Protein AF-0000000066906783 (afdb_homodimer)

Sequence (1864 aa):
MESLHKEQFGRSRERPLSSTEKRYLLACERGDVATVGEMLKLYQESNEEAAFNVNCVDPFGRTSLQISIENDNTEMVQLLLGANVETSDCLLHAVKEENVEAVEIILEHLEKIGKFTRENQGVCINEHSAFTPDITPLILAAHRDNYEIIKLLLDRGACIDQPHDVHCSCKNCIEKSSKDTLRLSQSRINAYRALASASYICLTARDPVLNAFELSWELRHLSSVEHQFKLDYLELSQKCQKLAVDLLDQARSSDELETILNYDSSDRWPTQRHFGQRMELSRLRLAIQFRQKKFVAHPSCQQLLASIWYEGLPGYRTRNVLFQILLIISVSVGFPLLSLAYLIAPKSSLGLFLRKPFIKFLSHFGSYCMFTILLILASQRAHGETMFGATELSKESEDEGMAPKELRGPPPSLLECAIILWILGLIWVEIKQLWDLGYHNYISNMWNILDFITNTLYVATITLRVIAYMWVENELKRPETSHLGRMLPRRYWNEWDPTLISECVFATANIFSSLKVIHMFTINPHLGPLRISLGRMIIDIVKFFFVYTLVIFAFACGLHQLFRYYSWMRKSECQRSGGLFPSEDSLLEYRHTCHPKFSSFSNLFVTVETLFWSIFGLVDMDTFRLKEPHRTTEWFGKTMFGTYDVISTIVLLNMLIAMMSNSYQYISNQADVEWKFARSKLWIEYFEETGTVPPPFNIIPSPKALYRLIRWFLERLLLRNSQTCCRSSRETQRLVVRNLVKRYIAKVHYGKQKGEGAVEDDLNEVKQEISTFRYELLSILSDAGFNTGLAGGAHKTALNKRKNGMIERCLMKGFTVDVSSRRFIRKKSADACRFEDKSDQQNNDKKGRLVRMPQCISNKLRTTKKRKSSRISSGKRTSVSSEMTTENGQRLLLSIDAPKMEDLSAKRVFSQSRSPKLLRQLAKDAASVDLPMESLHKEQFGRSRERPLSSTEKRYLLACERGDVATVGEMLKLYQESNEEAAFNVNCVDPFGRTSLQISIENDNTEMVQLLLGANVETSDCLLHAVKEENVEAVEIILEHLEKIGKFTRENQGVCINEHSAFTPDITPLILAAHRDNYEIIKLLLDRGACIDQPHDVHCSCKNCIEKSSKDTLRLSQSRINAYRALASASYICLTARDPVLNAFELSWELRHLSSVEHQFKLDYLELSQKCQKLAVDLLDQARSSDELETILNYDSSDRWPTQRHFGQRMELSRLRLAIQFRQKKFVAHPSCQQLLASIWYEGLPGYRTRNVLFQILLIISVSVGFPLLSLAYLIAPKSSLGLFLRKPFIKFLSHFGSYCMFTILLILASQRAHGETMFGATELSKESEDEGMAPKELRGPPPSLLECAIILWILGLIWVEIKQLWDLGYHNYISNMWNILDFITNTLYVATITLRVIAYMWVENELKRPETSHLGRMLPRRYWNEWDPTLISECVFATANIFSSLKVIHMFTINPHLGPLRISLGRMIIDIVKFFFVYTLVIFAFACGLHQLFRYYSWMRKSECQRSGGLFPSEDSLLEYRHTCHPKFSSFSNLFVTVETLFWSIFGLVDMDTFRLKEPHRTTEWFGKTMFGTYDVISTIVLLNMLIAMMSNSYQYISNQADVEWKFARSKLWIEYFEETGTVPPPFNIIPSPKALYRLIRWFLERLLLRNSQTCCRSSRETQRLVVRNLVKRYIAKVHYGKQKGEGAVEDDLNEVKQEISTFRYELLSILSDAGFNTGLAGGAHKTALNKRKNGMIERCLMKGFTVDVSSRRFIRKKSADACRFEDKSDQQNNDKKGRLVRMPQCISNKLRTTKKRKSSRISSGKRTSVSSEMTTENGQRLLLSIDAPKMEDLSAKRVFSQSRSPKLLRQLAKDAASVDLP

Structure (mmCIF, N/CA/C/O backbone):
data_AF-0000000066906783-model_v1
#
loop_
_entity.id
_entity.type
_entity.pdbx_description
1 polymer 'Transient receptor potential gamma protein'
#
loop_
_atom_site.group_PDB
_atom_site.id
_atom_site.type_symbol
_atom_site.label_atom_id
_atom_site.label_alt_id
_atom_site.label_comp_id
_atom_site.label_asym_id
_atom_site.label_entity_id
_atom_site.label_seq_id
_atom_site.pdbx_PDB_ins_code
_atom_site.Cartn_x
_atom_site.Cartn_y
_atom_site.Cartn_z
_atom_site.occupancy
_atom_site.B_iso_or_equiv
_atom_site.auth_seq_id
_atom_site.auth_comp_id
_atom_site.auth_asym_id
_atom_site.auth_atom_id
_atom_site.pdbx_PDB_model_num
ATOM 1 N N . MET A 1 1 ? 39.125 -25.75 -50.406 1 27.02 1 MET A N 1
ATOM 2 C CA . MET A 1 1 ? 38.375 -26.969 -50.125 1 27.02 1 MET A CA 1
ATOM 3 C C . MET A 1 1 ? 37.156 -26.656 -49.25 1 27.02 1 MET A C 1
ATOM 5 O O . MET A 1 1 ? 36.094 -27.266 -49.438 1 27.02 1 MET A O 1
ATOM 9 N N . GLU A 1 2 ? 37.406 -25.719 -48.281 1 37.38 2 GLU A N 1
ATOM 10 C CA . GLU A 1 2 ? 36.312 -25.312 -47.406 1 37.38 2 GLU A CA 1
ATOM 11 C C . GLU A 1 2 ? 35.25 -24.531 -48.188 1 37.38 2 GLU A C 1
ATOM 13 O O . GLU A 1 2 ? 34.062 -24.703 -47.938 1 37.38 2 GLU A O 1
ATOM 18 N N . SER A 1 3 ? 35.688 -23.719 -49.156 1 41 3 SER A N 1
ATOM 19 C CA . SER A 1 3 ? 34.781 -22.969 -50 1 41 3 SER A CA 1
ATOM 20 C C . SER A 1 3 ? 34 -23.891 -50.938 1 41 3 SER A C 1
ATOM 22 O O . SER A 1 3 ? 32.812 -23.672 -51.219 1 41 3 SER A O 1
ATOM 24 N N . LEU A 1 4 ? 34.719 -24.906 -51.5 1 38.72 4 LEU A N 1
ATOM 25 C CA . LEU A 1 4 ? 34.094 -25.797 -52.469 1 38.72 4 LEU A CA 1
ATOM 26 C C . LEU A 1 4 ? 33.031 -26.656 -51.812 1 38.72 4 LEU A C 1
ATOM 28 O O . LEU A 1 4 ? 31.969 -26.906 -52.406 1 38.72 4 LEU A O 1
ATOM 32 N N . HIS A 1 5 ? 33.281 -27.125 -50.562 1 38.94 5 HIS A N 1
ATOM 33 C CA . HIS A 1 5 ? 32.281 -27.906 -49.812 1 38.94 5 HIS A CA 1
ATOM 34 C C . HIS A 1 5 ? 31.062 -27.047 -49.469 1 38.94 5 HIS A C 1
ATOM 36 O O . HIS A 1 5 ? 29.969 -27.578 -49.312 1 38.94 5 HIS A O 1
ATOM 42 N N . LYS A 1 6 ? 31.312 -25.766 -49.406 1 41.53 6 LYS A N 1
ATOM 43 C CA . LYS A 1 6 ? 30.234 -24.797 -49.125 1 41.53 6 LYS A CA 1
ATOM 44 C C . LYS A 1 6 ? 29.297 -24.656 -50.344 1 41.53 6 LYS A C 1
ATOM 46 O O . LYS A 1 6 ? 28.078 -24.562 -50.156 1 41.53 6 LYS A O 1
ATOM 51 N N . GLU A 1 7 ? 29.859 -24.578 -51.562 1 42.53 7 GLU A N 1
ATOM 52 C CA . GLU A 1 7 ? 29.078 -24.422 -52.781 1 42.53 7 GLU A CA 1
ATOM 53 C C . GLU A 1 7 ? 28.266 -25.672 -53.094 1 42.53 7 GLU A C 1
ATOM 55 O O . GLU A 1 7 ? 27.141 -25.578 -53.562 1 42.53 7 GLU A O 1
ATOM 60 N N . GLN A 1 8 ? 28.812 -26.797 -52.906 1 37.81 8 GLN A N 1
ATOM 61 C CA . GLN A 1 8 ? 28.125 -28.031 -53.25 1 37.81 8 GLN A CA 1
ATOM 62 C C . GLN A 1 8 ? 26.922 -28.266 -52.344 1 37.81 8 GLN A C 1
ATOM 64 O O . GLN A 1 8 ? 25.891 -28.766 -52.781 1 37.81 8 GLN A O 1
ATOM 69 N N . PHE A 1 9 ? 27.094 -27.953 -51.062 1 40.94 9 PHE A N 1
ATOM 70 C CA . PHE A 1 9 ? 25.969 -28.094 -50.156 1 40.94 9 PHE A CA 1
ATOM 71 C C . PHE A 1 9 ? 24.906 -27.031 -50.438 1 40.94 9 PHE A C 1
ATOM 73 O O . PHE A 1 9 ? 23.703 -27.281 -50.281 1 40.94 9 PHE A O 1
ATOM 80 N N . GLY A 1 10 ? 25.281 -25.859 -50.938 1 42.44 10 GLY A N 1
ATOM 81 C CA . GLY A 1 10 ? 24.328 -24.844 -51.344 1 42.44 10 GLY A CA 1
ATOM 82 C C . GLY A 1 10 ? 23.562 -25.203 -52.594 1 42.44 10 GLY A C 1
ATOM 83 O O . GLY A 1 10 ? 22.391 -24.828 -52.75 1 42.44 10 GLY A O 1
ATOM 84 N N . ARG A 1 11 ? 24.219 -25.781 -53.656 1 43.78 11 ARG A N 1
ATOM 85 C CA . ARG A 1 11 ? 23.641 -26.109 -54.938 1 43.78 11 ARG A CA 1
ATOM 86 C C . ARG A 1 11 ? 22.672 -27.297 -54.812 1 43.78 11 ARG A C 1
ATOM 88 O O . ARG A 1 11 ? 21.734 -27.422 -55.594 1 43.78 11 ARG A O 1
ATOM 95 N N . SER A 1 12 ? 23.031 -28.156 -54.062 1 43.88 12 SER A N 1
ATOM 96 C CA . SER A 1 12 ? 22.188 -29.344 -54 1 43.88 12 SER A CA 1
ATOM 97 C C . SER A 1 12 ? 20.812 -29 -53.438 1 43.88 12 SER A C 1
ATOM 99 O O . SER A 1 12 ? 19.844 -29.734 -53.688 1 43.88 12 SER A O 1
ATOM 101 N N . ARG A 1 13 ? 20.75 -28.031 -52.625 1 48.53 13 ARG A N 1
ATOM 102 C CA . ARG A 1 13 ? 19.484 -27.641 -52.031 1 48.53 13 ARG A CA 1
ATOM 103 C C . ARG A 1 13 ? 18.594 -26.922 -53.031 1 48.53 13 ARG A C 1
ATOM 105 O O . ARG A 1 13 ? 17.375 -26.828 -52.844 1 48.53 13 ARG A O 1
ATOM 112 N N . GLU A 1 14 ? 19.266 -26.266 -54.094 1 50.12 14 GLU A N 1
ATOM 113 C CA . GLU A 1 14 ? 18.438 -25.531 -55.062 1 50.12 14 GLU A CA 1
ATOM 114 C C . GLU A 1 14 ? 17.984 -26.438 -56.188 1 50.12 14 GLU A C 1
ATOM 116 O O . GLU A 1 14 ? 17.281 -26 -57.094 1 50.12 14 GLU A O 1
ATOM 121 N N . ARG A 1 15 ? 18.344 -27.641 -56.156 1 56.28 15 ARG A N 1
ATOM 122 C CA . ARG A 1 15 ? 17.938 -28.516 -57.25 1 56.28 15 ARG A CA 1
ATOM 123 C C . ARG A 1 15 ? 16.547 -29.078 -57 1 56.28 15 ARG A C 1
ATOM 125 O O . ARG A 1 15 ? 16.141 -29.297 -55.844 1 56.28 15 ARG A O 1
ATOM 132 N N . PRO A 1 16 ? 15.703 -28.984 -58.031 1 61.72 16 PRO A N 1
ATOM 133 C CA . PRO A 1 16 ? 14.367 -29.562 -57.906 1 61.72 16 PRO A CA 1
ATOM 134 C C . PRO A 1 16 ? 14.398 -31 -57.406 1 61.72 16 PRO A C 1
ATOM 136 O O . PRO A 1 16 ? 15.312 -31.75 -57.75 1 61.72 16 PRO A O 1
ATOM 139 N N . LEU A 1 17 ? 13.641 -31.344 -56.375 1 74.31 17 LEU A N 1
ATOM 140 C CA . LEU A 1 17 ? 13.57 -32.656 -55.719 1 74.31 17 LEU A CA 1
ATOM 141 C C . LEU A 1 17 ? 13.156 -33.719 -56.719 1 74.31 17 LEU A C 1
ATOM 143 O O . LEU A 1 17 ? 12.258 -33.5 -57.531 1 74.31 17 LEU A O 1
ATOM 147 N N . SER A 1 18 ? 13.898 -34.75 -56.906 1 72.5 18 SER A N 1
ATOM 148 C CA . SER A 1 18 ? 13.531 -35.906 -57.719 1 72.5 18 SER A CA 1
ATOM 149 C C . SER A 1 18 ? 12.273 -36.594 -57.156 1 72.5 18 SER A C 1
ATOM 151 O O . SER A 1 18 ? 11.875 -36.312 -56.031 1 72.5 18 SER A O 1
ATOM 153 N N . SER A 1 19 ? 11.562 -37.312 -57.969 1 70.19 19 SER A N 1
ATOM 154 C CA . SER A 1 19 ? 10.344 -38 -57.562 1 70.19 19 SER A CA 1
ATOM 155 C C . SER A 1 19 ? 10.594 -38.938 -56.375 1 70.19 19 SER A C 1
ATOM 157 O O . SER A 1 19 ? 9.742 -39.062 -55.5 1 70.19 19 SER A O 1
ATOM 159 N N . THR A 1 20 ? 11.797 -39.469 -56.344 1 77.38 20 THR A N 1
ATOM 160 C CA . THR A 1 20 ? 12.125 -40.344 -55.25 1 77.38 20 THR A CA 1
ATOM 161 C C . THR A 1 20 ? 12.391 -39.562 -53.969 1 77.38 20 THR A C 1
ATOM 163 O O . THR A 1 20 ? 12 -40 -52.875 1 77.38 20 THR A O 1
ATOM 166 N N . GLU A 1 21 ? 12.914 -38.5 -54.188 1 81.06 21 GLU A N 1
ATOM 167 C CA . GLU A 1 21 ? 13.203 -37.656 -53.031 1 81.06 21 GLU A CA 1
ATOM 168 C C . GLU A 1 21 ? 11.914 -37.094 -52.438 1 81.06 21 GLU A C 1
ATOM 170 O O . GLU A 1 21 ? 11.797 -36.938 -51.219 1 81.06 21 GLU A O 1
ATOM 175 N N . LYS A 1 22 ? 10.969 -36.812 -53.25 1 75.38 22 LYS A N 1
ATOM 176 C CA . LYS A 1 22 ? 9.672 -36.312 -52.781 1 75.38 22 LYS A CA 1
ATOM 177 C C . LYS A 1 22 ? 8.938 -37.406 -52 1 75.38 22 LYS A C 1
ATOM 179 O O . LYS A 1 22 ? 8.328 -37.125 -50.969 1 75.38 22 LYS A O 1
ATOM 184 N N . ARG A 1 23 ? 9.062 -38.594 -52.5 1 72.5 23 ARG A N 1
ATOM 185 C CA . ARG A 1 23 ? 8.438 -39.719 -51.812 1 72.5 23 ARG A CA 1
ATOM 186 C C . ARG A 1 23 ? 9.102 -39.969 -50.469 1 72.5 23 ARG A C 1
ATOM 188 O O . ARG A 1 23 ? 8.43 -40.312 -49.5 1 72.5 23 ARG A O 1
ATOM 195 N N . TYR A 1 24 ? 10.367 -39.781 -50.5 1 81.5 24 TYR A N 1
ATOM 196 C CA . TYR A 1 24 ? 11.141 -39.969 -49.281 1 81.5 24 TYR A CA 1
ATOM 197 C C . TYR A 1 24 ? 10.727 -38.969 -48.219 1 81.5 24 TYR A C 1
ATOM 199 O O . TYR A 1 24 ? 10.422 -39.344 -47.062 1 81.5 24 TYR A O 1
ATOM 207 N N . LEU A 1 25 ? 10.578 -37.812 -48.531 1 81 25 LEU A N 1
ATOM 208 C CA . LEU A 1 25 ? 10.242 -36.75 -47.594 1 81 25 LEU A CA 1
ATOM 209 C C . LEU A 1 25 ? 8.781 -36.844 -47.156 1 81 25 LEU A C 1
ATOM 211 O O . LEU A 1 25 ? 8.438 -36.562 -46.031 1 81 25 LEU A O 1
ATOM 215 N N . LEU A 1 26 ? 7.926 -37.281 -48 1 74.5 26 LEU A N 1
ATOM 216 C CA . LEU A 1 26 ? 6.512 -37.438 -47.688 1 74.5 26 LEU A CA 1
ATOM 217 C C . LEU A 1 26 ? 6.305 -38.594 -46.719 1 74.5 26 LEU A C 1
ATOM 219 O O . LEU A 1 26 ? 5.438 -38.531 -45.844 1 74.5 26 LEU A O 1
ATOM 223 N N . ALA A 1 27 ? 7.062 -39.625 -46.969 1 76.38 27 ALA A N 1
ATOM 224 C CA . ALA A 1 27 ? 6.992 -40.75 -46.062 1 76.38 27 ALA A CA 1
ATOM 225 C C . ALA A 1 27 ? 7.422 -40.344 -44.656 1 76.38 27 ALA A C 1
ATOM 227 O O . ALA A 1 27 ? 6.852 -40.812 -43.656 1 76.38 27 ALA A O 1
ATOM 228 N N . CYS A 1 28 ? 8.398 -39.562 -44.594 1 78 28 CYS A N 1
ATOM 229 C CA . CYS A 1 28 ? 8.852 -39.062 -43.281 1 78 28 CYS A CA 1
ATOM 230 C C . CYS A 1 28 ? 7.789 -38.156 -42.656 1 78 28 CYS A C 1
ATOM 232 O O . CYS A 1 28 ? 7.562 -38.219 -41.438 1 78 28 CYS A O 1
ATOM 234 N N . GLU A 1 29 ? 7.098 -37.344 -43.406 1 74.25 29 GLU A N 1
ATOM 235 C CA . GLU A 1 29 ? 6.066 -36.438 -42.938 1 74.25 29 GLU A CA 1
ATOM 236 C C . GLU A 1 29 ? 4.852 -37.188 -42.406 1 74.25 29 GLU A C 1
ATOM 238 O O . GLU A 1 29 ? 4.211 -36.781 -41.438 1 74.25 29 GLU A O 1
ATOM 243 N N . ARG A 1 30 ? 4.664 -38.312 -43.031 1 67.38 30 ARG A N 1
ATOM 244 C CA . ARG A 1 30 ? 3.49 -39.094 -42.688 1 67.38 30 ARG A CA 1
ATOM 245 C C . ARG A 1 30 ? 3.812 -40.062 -41.562 1 67.38 30 ARG A C 1
ATOM 247 O O . ARG A 1 30 ? 2.906 -40.625 -40.938 1 67.38 30 ARG A O 1
ATOM 254 N N . GLY A 1 31 ? 5.043 -40.281 -41.219 1 72.69 31 GLY A N 1
ATOM 255 C CA . GLY A 1 31 ? 5.453 -41.156 -40.156 1 72.69 31 GLY A CA 1
ATOM 256 C C . GLY A 1 31 ? 5.539 -42.625 -40.562 1 72.69 31 GLY A C 1
ATOM 257 O O . GLY A 1 31 ? 5.375 -43.531 -39.75 1 72.69 31 GLY A O 1
ATOM 258 N N . ASP A 1 32 ? 5.66 -42.844 -41.844 1 73.38 32 ASP A N 1
ATOM 259 C CA . ASP A 1 32 ? 5.777 -44.188 -42.344 1 73.38 32 ASP A CA 1
ATOM 260 C C . ASP A 1 32 ? 7.203 -44.719 -42.188 1 73.38 32 ASP A C 1
ATOM 262 O O . ASP A 1 32 ? 8 -44.656 -43.125 1 73.38 32 ASP A O 1
ATOM 266 N N . VAL A 1 33 ? 7.496 -45.375 -41.125 1 80.88 33 VAL A N 1
ATOM 267 C CA . VAL A 1 33 ? 8.852 -45.781 -40.781 1 80.88 33 VAL A CA 1
ATOM 268 C C . VAL A 1 33 ? 9.281 -46.938 -41.656 1 80.88 33 VAL A C 1
ATOM 270 O O . VAL A 1 33 ? 10.445 -47.031 -42.062 1 80.88 33 VAL A O 1
ATOM 273 N N . ALA A 1 34 ? 8.344 -47.781 -42 1 75.25 34 ALA A N 1
ATOM 274 C CA . ALA A 1 34 ? 8.68 -48.969 -42.75 1 75.25 34 ALA A CA 1
ATOM 275 C C . ALA A 1 34 ? 9.148 -48.594 -44.156 1 75.25 34 ALA A C 1
ATOM 277 O O . ALA A 1 34 ? 10.18 -49.094 -44.625 1 75.25 34 ALA A O 1
ATOM 278 N N . THR A 1 35 ? 8.391 -47.75 -44.812 1 77.19 35 THR A N 1
ATOM 279 C CA . THR A 1 35 ? 8.734 -47.344 -46.156 1 77.19 35 THR A CA 1
ATOM 280 C C . THR A 1 35 ? 10.086 -46.625 -46.188 1 77.19 35 THR A C 1
ATOM 282 O O . THR A 1 35 ? 10.883 -46.812 -47.094 1 77.19 35 THR A O 1
ATOM 285 N N . VAL A 1 36 ? 10.328 -45.812 -45.25 1 85.69 36 VAL A N 1
ATOM 286 C CA . VAL A 1 36 ? 11.586 -45.062 -45.188 1 85.69 36 VAL A CA 1
ATOM 287 C C . VAL A 1 36 ? 12.742 -46.031 -44.938 1 85.69 36 VAL A C 1
ATOM 289 O O . VAL A 1 36 ? 13.82 -45.875 -45.5 1 85.69 36 VAL A O 1
ATOM 292 N N . GLY A 1 37 ? 12.539 -47 -44.094 1 83.94 37 GLY A N 1
ATOM 293 C CA . GLY A 1 37 ? 13.562 -48 -43.844 1 83.94 37 GLY A CA 1
ATOM 294 C C . GLY A 1 37 ? 13.969 -48.781 -45.094 1 83.94 37 GLY A C 1
ATOM 295 O O . GLY A 1 37 ? 15.156 -49 -45.312 1 83.94 37 GLY A O 1
ATOM 296 N N . GLU A 1 38 ? 12.969 -49.094 -45.875 1 80.38 38 GLU A N 1
ATOM 297 C CA . GLU A 1 38 ? 13.234 -49.812 -47.125 1 80.38 38 GLU A CA 1
ATOM 298 C C . GLU A 1 38 ? 14.008 -48.938 -48.094 1 80.38 38 GLU A C 1
ATOM 300 O O . GLU A 1 38 ? 14.922 -49.406 -48.781 1 80.38 38 GLU A O 1
ATOM 305 N N . MET A 1 39 ? 13.586 -47.75 -48.156 1 82.5 39 MET A N 1
ATOM 306 C CA . MET A 1 39 ? 14.242 -46.812 -49.062 1 82.5 39 MET A CA 1
ATOM 307 C C . MET A 1 39 ? 15.695 -46.594 -48.688 1 82.5 39 MET A C 1
ATOM 309 O O . MET A 1 39 ? 16.562 -46.469 -49.531 1 82.5 39 MET A O 1
ATOM 313 N N . LEU A 1 40 ? 15.953 -46.594 -47.438 1 85.62 40 LEU A N 1
ATOM 314 C CA . LEU A 1 40 ? 17.312 -46.375 -46.938 1 85.62 40 LEU A CA 1
ATOM 315 C C . LEU A 1 40 ? 18.188 -47.594 -47.156 1 85.62 40 LEU A C 1
ATOM 317 O O . LEU A 1 40 ? 19.375 -47.469 -47.438 1 85.62 40 LEU A O 1
ATOM 321 N N . LYS A 1 41 ? 17.562 -48.75 -47.062 1 81.06 41 LYS A N 1
ATOM 322 C CA . LYS A 1 41 ? 18.312 -50 -47.344 1 81.06 41 LYS A CA 1
ATOM 323 C C . LYS A 1 41 ? 18.719 -50.062 -48.812 1 81.06 41 LYS A C 1
ATOM 325 O O . LYS A 1 41 ? 19.844 -50.438 -49.156 1 81.06 41 LYS A O 1
ATOM 330 N N . LEU A 1 42 ? 17.766 -49.719 -49.656 1 75.25 42 LEU A N 1
ATOM 331 C CA . LEU A 1 42 ? 18.047 -49.688 -51.094 1 75.25 42 LEU A CA 1
ATOM 332 C C . LEU A 1 42 ? 19.156 -48.688 -51.406 1 75.25 42 LEU A C 1
ATOM 334 O O . LEU A 1 42 ? 20 -48.969 -52.281 1 75.25 42 LEU A O 1
ATOM 338 N N . TYR A 1 43 ? 19.047 -47.625 -50.719 1 74 43 TYR A N 1
ATOM 339 C CA . TYR A 1 43 ? 20.078 -46.594 -50.875 1 74 43 TYR A CA 1
ATOM 340 C C . TYR A 1 43 ? 21.438 -47.125 -50.469 1 74 43 TYR A C 1
ATOM 342 O O . TYR A 1 43 ? 22.438 -46.844 -51.125 1 74 43 TYR A O 1
ATOM 350 N N . GLN A 1 44 ? 21.609 -47.938 -49.438 1 72.69 44 GLN A N 1
ATOM 351 C CA . GLN A 1 44 ? 22.875 -48.438 -48.938 1 72.69 44 GLN A CA 1
ATOM 352 C C . GLN A 1 44 ? 23.438 -49.531 -49.812 1 72.69 44 GLN A C 1
ATOM 354 O O . GLN A 1 44 ? 24.656 -49.656 -49.969 1 72.69 44 GLN A O 1
ATOM 359 N N . GLU A 1 45 ? 22.5 -50.375 -50.344 1 65.94 45 GLU A N 1
ATOM 360 C CA . GLU A 1 45 ? 22.922 -51.5 -51.156 1 65.94 45 GLU A CA 1
ATOM 361 C C . GLU A 1 45 ? 23.328 -51.031 -52.562 1 65.94 45 GLU A C 1
ATOM 363 O O . GLU A 1 45 ? 24.156 -51.656 -53.219 1 65.94 45 GLU A O 1
ATOM 368 N N . SER A 1 46 ? 22.562 -50.125 -53.094 1 57.88 46 SER A N 1
ATOM 369 C CA . SER A 1 46 ? 22.859 -49.719 -54.469 1 57.88 46 SER A CA 1
ATOM 370 C C . SER A 1 46 ? 24.141 -48.906 -54.562 1 57.88 46 SER A C 1
ATOM 372 O O . SER A 1 46 ? 24.312 -47.938 -53.844 1 57.88 46 SER A O 1
ATOM 374 N N . ASN A 1 47 ? 25.422 -49.531 -54.688 1 49.91 47 ASN A N 1
ATOM 375 C CA . ASN A 1 47 ? 26.719 -48.969 -54.969 1 49.91 47 ASN A CA 1
ATOM 376 C C . ASN A 1 47 ? 26.609 -47.75 -55.906 1 49.91 47 ASN A C 1
ATOM 378 O O . ASN A 1 47 ? 27.625 -47.188 -56.312 1 49.91 47 ASN A O 1
ATOM 382 N N . GLU A 1 48 ? 25.688 -47.594 -56.844 1 45.06 48 GLU A N 1
ATOM 383 C CA . GLU A 1 48 ? 25.703 -46.562 -57.906 1 45.06 48 GLU A CA 1
ATOM 384 C C . GLU A 1 48 ? 25.375 -45.188 -57.344 1 45.06 48 GLU A C 1
ATOM 386 O O . GLU A 1 48 ? 24.516 -45.062 -56.469 1 45.06 48 GLU A O 1
ATOM 391 N N . GLU A 1 49 ? 26.234 -44.219 -57.406 1 44.78 49 GLU A N 1
ATOM 392 C CA . GLU A 1 49 ? 26.312 -42.812 -57.062 1 44.78 49 GLU A CA 1
ATOM 393 C C . GLU A 1 49 ? 24.938 -42.156 -57.031 1 44.78 49 GLU A C 1
ATOM 395 O O . GLU A 1 49 ? 24.766 -41.062 -56.469 1 44.78 49 GLU A O 1
ATOM 400 N N . ALA A 1 50 ? 24 -42.375 -58 1 46.31 50 ALA A N 1
ATOM 401 C CA . ALA A 1 50 ? 22.953 -41.531 -58.594 1 46.31 50 ALA A CA 1
ATOM 402 C C . ALA A 1 50 ? 21.703 -41.531 -57.719 1 46.31 50 ALA A C 1
ATOM 404 O O . ALA A 1 50 ? 20.703 -40.906 -58.094 1 46.31 50 ALA A O 1
ATOM 405 N N . ALA A 1 51 ? 21.391 -42.344 -56.781 1 55.88 51 ALA A N 1
ATOM 406 C CA . ALA A 1 51 ? 19.969 -42.594 -56.625 1 55.88 51 ALA A CA 1
ATOM 407 C C . ALA A 1 51 ? 19.281 -41.469 -55.875 1 55.88 51 ALA A C 1
ATOM 409 O O . ALA A 1 51 ? 18.297 -40.906 -56.375 1 55.88 51 ALA A O 1
ATOM 410 N N . PHE A 1 52 ? 18.875 -41.281 -54.594 1 68.94 52 PHE A N 1
ATOM 411 C CA . PHE A 1 52 ? 18.266 -40.062 -54.094 1 68.94 52 PHE A CA 1
ATOM 412 C C . PHE A 1 52 ? 19.047 -39.531 -52.906 1 68.94 52 PHE A C 1
ATOM 414 O O . PHE A 1 52 ? 19.766 -40.25 -52.219 1 68.94 52 PHE A O 1
ATOM 421 N N . ASN A 1 53 ? 19.406 -38.281 -52.906 1 75.5 53 ASN A N 1
ATOM 422 C CA . ASN A 1 53 ? 20.078 -37.562 -51.812 1 75.5 53 ASN A CA 1
ATOM 423 C C . ASN A 1 53 ? 19.281 -37.625 -50.5 1 75.5 53 ASN A C 1
ATOM 425 O O . ASN A 1 53 ? 18.188 -37.062 -50.406 1 75.5 53 ASN A O 1
ATOM 429 N N . VAL A 1 54 ? 19.891 -38.406 -49.562 1 79.69 54 VAL A N 1
ATOM 430 C CA . VAL A 1 54 ? 19.219 -38.594 -48.281 1 79.69 54 VAL A CA 1
ATOM 431 C C . VAL A 1 54 ? 19.125 -37.281 -47.531 1 79.69 54 VAL A C 1
ATOM 433 O O . VAL A 1 54 ? 18.25 -37.094 -46.688 1 79.69 54 VAL A O 1
ATOM 436 N N . ASN A 1 55 ? 20.016 -36.281 -47.906 1 78.5 55 ASN A N 1
ATOM 437 C CA . ASN A 1 55 ? 20.047 -35 -47.219 1 78.5 55 ASN A CA 1
ATOM 438 C C . ASN A 1 55 ? 19.297 -33.938 -48 1 78.5 55 ASN A C 1
ATOM 440 O O . ASN A 1 55 ? 19.562 -32.75 -47.844 1 78.5 55 ASN A O 1
ATOM 444 N N . CYS A 1 56 ? 18.375 -34.469 -48.75 1 77.69 56 CYS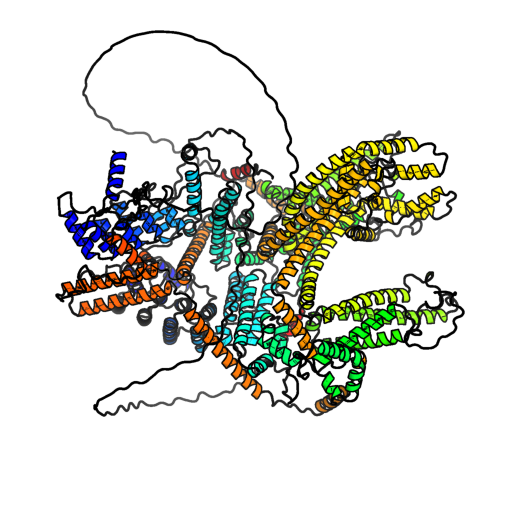 A N 1
ATOM 445 C CA . CYS A 1 56 ? 17.562 -33.5 -49.531 1 77.69 56 CYS A CA 1
ATOM 446 C C . CYS A 1 56 ? 16.688 -32.688 -48.594 1 77.69 56 CYS A C 1
ATOM 448 O O . CYS A 1 56 ? 16.438 -33.062 -47.469 1 77.69 56 CYS A O 1
ATOM 450 N N . VAL A 1 57 ? 16.453 -31.422 -48.938 1 77.25 57 VAL A N 1
ATOM 451 C CA . VAL A 1 57 ? 15.68 -30.484 -48.125 1 77.25 57 VAL A CA 1
ATOM 452 C C . VAL A 1 57 ? 14.352 -30.188 -48.812 1 77.25 57 VAL A C 1
ATOM 454 O O . VAL A 1 57 ? 14.266 -30.203 -50.031 1 77.25 57 VAL A O 1
ATOM 457 N N . ASP A 1 58 ? 13.367 -30.016 -48 1 72.75 58 ASP A N 1
ATOM 458 C CA . ASP A 1 58 ? 12.078 -29.609 -48.531 1 72.75 58 ASP A CA 1
ATOM 459 C C . ASP A 1 58 ? 12.102 -28.156 -48.969 1 72.75 58 ASP A C 1
ATOM 461 O O . ASP A 1 58 ? 13.117 -27.469 -48.812 1 72.75 58 ASP A O 1
ATOM 465 N N . PRO A 1 59 ? 11.102 -27.688 -49.562 1 61.38 59 PRO A N 1
ATOM 466 C CA . PRO A 1 59 ? 11.078 -26.312 -50.062 1 61.38 59 PRO A CA 1
ATOM 467 C C . PRO A 1 59 ? 11.289 -25.281 -48.938 1 61.38 59 PRO A C 1
ATOM 469 O O . PRO A 1 59 ? 11.68 -24.156 -49.219 1 61.38 59 PRO A O 1
ATOM 472 N N . PHE A 1 60 ? 11.109 -25.656 -47.75 1 65.56 60 PHE A N 1
ATOM 473 C CA . PHE A 1 60 ? 11.312 -24.734 -46.625 1 65.56 60 PHE A CA 1
ATOM 474 C C . PHE A 1 60 ? 12.703 -24.922 -46.031 1 65.56 60 PHE A C 1
ATOM 476 O O . PHE A 1 60 ? 13.047 -24.266 -45.031 1 65.56 60 PHE A O 1
ATOM 483 N N . GLY A 1 61 ? 13.398 -25.812 -46.719 1 68.25 61 GLY A N 1
ATOM 484 C CA . GLY A 1 61 ? 14.766 -26.031 -46.25 1 68.25 61 GLY A CA 1
ATOM 485 C C . GLY A 1 61 ? 14.867 -27.016 -45.125 1 68.25 61 GLY A C 1
ATOM 486 O O . GLY A 1 61 ? 15.859 -27.031 -44.375 1 68.25 61 GLY A O 1
ATOM 487 N N . ARG A 1 62 ? 13.836 -27.781 -44.906 1 81.5 62 ARG A N 1
ATOM 488 C CA . ARG A 1 62 ? 13.867 -28.719 -43.812 1 81.5 62 ARG A CA 1
ATOM 489 C C . ARG A 1 62 ? 14.422 -30.078 -44.25 1 81.5 62 ARG A C 1
ATOM 491 O O . ARG A 1 62 ? 14.102 -30.547 -45.344 1 81.5 62 ARG A O 1
ATOM 498 N N . THR A 1 63 ? 15.258 -30.562 -43.5 1 81.75 63 THR A N 1
ATOM 499 C CA . THR A 1 63 ? 15.805 -31.891 -43.75 1 81.75 63 THR A CA 1
ATOM 500 C C . THR A 1 63 ? 14.859 -32.969 -43.219 1 81.75 63 THR A C 1
ATOM 502 O O . THR A 1 63 ? 13.898 -32.656 -42.5 1 81.75 63 THR A O 1
ATOM 505 N N . SER A 1 64 ? 15.062 -34.219 -43.656 1 82.62 64 SER A N 1
ATOM 506 C CA . SER A 1 64 ? 14.266 -35.375 -43.219 1 82.62 64 SER A CA 1
ATOM 507 C C . SER A 1 64 ? 14.344 -35.5 -41.688 1 82.62 64 SER A C 1
ATOM 509 O O . SER A 1 64 ? 13.336 -35.781 -41.031 1 82.62 64 SER A O 1
ATOM 511 N N . LEU A 1 65 ? 15.469 -35.25 -41.188 1 86.44 65 LEU A N 1
ATOM 512 C CA . LEU A 1 65 ? 15.656 -35.312 -39.75 1 86.44 65 LEU A CA 1
ATOM 513 C C . LEU A 1 65 ? 14.875 -34.219 -39.031 1 86.44 65 LEU A C 1
ATOM 515 O O . LEU A 1 65 ? 14.258 -34.469 -37.969 1 86.44 65 LEU A O 1
ATOM 519 N N . GLN A 1 66 ? 14.883 -33.062 -39.531 1 84.94 66 GLN A N 1
ATOM 520 C CA . GLN A 1 66 ? 14.156 -31.938 -38.938 1 84.94 66 GLN A CA 1
ATOM 521 C C . GLN A 1 66 ? 12.648 -32.188 -38.938 1 84.94 66 GLN A C 1
ATOM 523 O O . GLN A 1 66 ? 11.961 -31.891 -37.969 1 84.94 66 GLN A O 1
ATOM 528 N N . ILE A 1 67 ? 12.164 -32.719 -40 1 80.12 67 ILE A N 1
ATOM 529 C CA . ILE A 1 67 ? 10.742 -33.031 -40.125 1 80.12 67 ILE A CA 1
ATOM 530 C C . ILE A 1 67 ? 10.344 -34.031 -39.062 1 80.12 67 ILE A C 1
ATOM 532 O O . ILE A 1 67 ? 9.297 -33.906 -38.438 1 80.12 67 ILE A O 1
ATOM 536 N N . SER A 1 68 ? 11.148 -35 -38.969 1 83.19 68 SER A N 1
ATOM 537 C CA . SER A 1 68 ? 10.867 -36.062 -38 1 83.19 68 SER A CA 1
ATOM 538 C C . SER A 1 68 ? 10.883 -35.531 -36.562 1 83.19 68 SER A C 1
ATOM 540 O O . SER A 1 68 ? 10.109 -35.969 -35.719 1 83.19 68 SER A O 1
ATOM 542 N N . ILE A 1 69 ? 11.789 -34.625 -36.281 1 84.25 69 ILE A N 1
ATOM 543 C CA . ILE A 1 69 ? 11.883 -34 -34.969 1 84.25 69 ILE A CA 1
ATOM 544 C C . ILE A 1 69 ? 10.656 -33.156 -34.719 1 84.25 69 ILE A C 1
ATOM 546 O O . ILE A 1 69 ? 10.078 -33.188 -33.625 1 84.25 69 ILE A O 1
ATOM 550 N N . GLU A 1 70 ? 10.242 -32.344 -35.656 1 76.75 70 GLU A N 1
ATOM 551 C CA . GLU A 1 70 ? 9.094 -31.469 -35.5 1 76.75 70 GLU A CA 1
ATOM 552 C C . GLU A 1 70 ? 7.805 -32.25 -35.312 1 76.75 70 GLU A C 1
ATOM 554 O O . GLU A 1 70 ? 6.883 -31.812 -34.625 1 76.75 70 GLU A O 1
ATOM 559 N N . ASN A 1 71 ? 7.848 -33.438 -35.906 1 72.94 71 ASN A N 1
ATOM 560 C CA . ASN A 1 71 ? 6.668 -34.281 -35.812 1 72.94 71 ASN A CA 1
ATOM 561 C C . ASN A 1 71 ? 6.766 -35.219 -34.594 1 72.94 71 ASN A C 1
ATOM 563 O O . ASN A 1 71 ? 5.875 -36.031 -34.375 1 72.94 71 ASN A O 1
ATOM 567 N N . ASP A 1 72 ? 7.773 -35.125 -33.875 1 77.62 72 ASP A N 1
ATOM 568 C CA . ASP A 1 72 ? 7.992 -35.875 -32.625 1 77.62 72 ASP A CA 1
ATOM 569 C C . ASP A 1 72 ? 7.992 -37.375 -32.875 1 77.62 72 ASP A C 1
ATOM 571 O O . ASP A 1 72 ? 7.371 -38.125 -32.156 1 77.62 72 ASP A O 1
ATOM 575 N N . ASN A 1 73 ? 8.477 -37.781 -34 1 76.12 73 ASN A N 1
ATOM 576 C CA . ASN A 1 73 ? 8.609 -39.188 -34.312 1 76.12 73 ASN A CA 1
ATOM 577 C C . ASN A 1 73 ? 9.992 -39.719 -33.969 1 76.12 73 ASN A C 1
ATOM 579 O O . ASN A 1 73 ? 10.906 -39.688 -34.781 1 76.12 73 ASN A O 1
ATOM 583 N N . THR A 1 74 ? 10.203 -40.25 -32.875 1 78.44 74 THR A N 1
ATOM 584 C CA . THR A 1 74 ? 11.5 -40.688 -32.344 1 78.44 74 THR A CA 1
ATOM 585 C C . THR A 1 74 ? 12.031 -41.875 -33.125 1 78.44 74 THR A C 1
ATOM 587 O O . THR A 1 74 ? 13.234 -42 -33.344 1 78.44 74 THR A O 1
ATOM 590 N N . GLU A 1 75 ? 11.133 -42.75 -33.531 1 78.06 75 GLU A N 1
ATOM 591 C CA . GLU A 1 75 ? 11.562 -43.938 -34.281 1 78.06 75 GLU A CA 1
ATOM 592 C C . GLU A 1 75 ? 12.18 -43.531 -35.625 1 78.06 75 GLU A C 1
ATOM 594 O O . GLU A 1 75 ? 13.195 -44.094 -36.031 1 78.06 75 GLU A O 1
ATOM 599 N N . MET A 1 76 ? 11.492 -42.625 -36.219 1 82.25 76 MET A N 1
ATOM 600 C CA . MET A 1 76 ? 12.016 -42.125 -37.469 1 82.25 76 MET A CA 1
ATOM 601 C C . MET A 1 76 ? 13.375 -41.469 -37.281 1 82.25 76 MET A C 1
ATOM 603 O O . MET A 1 76 ? 14.273 -41.656 -38.125 1 82.25 76 MET A O 1
ATOM 607 N N . VAL A 1 77 ? 13.594 -40.812 -36.219 1 87.25 77 VAL A N 1
ATOM 608 C CA . VAL A 1 77 ? 14.852 -40.125 -35.906 1 87.25 77 VAL A CA 1
ATOM 609 C C . VAL A 1 77 ? 15.961 -41.156 -35.75 1 87.25 77 VAL A C 1
ATOM 611 O O . VAL A 1 77 ? 17.062 -40.969 -36.25 1 87.25 77 VAL A O 1
ATOM 614 N N . GLN A 1 78 ? 15.672 -42.188 -35.062 1 85.81 78 GLN A N 1
ATOM 615 C CA . GLN A 1 78 ? 16.672 -43.219 -34.812 1 85.81 78 GLN A CA 1
ATOM 616 C C . GLN A 1 78 ? 17.047 -43.906 -36.125 1 85.81 78 GLN A C 1
ATOM 618 O O . GLN A 1 78 ? 18.219 -44.219 -36.375 1 85.81 78 GLN A O 1
ATOM 623 N N . LEU A 1 79 ? 16 -44.188 -36.938 1 85.5 79 LEU A N 1
ATOM 624 C CA . LEU A 1 79 ? 16.234 -44.844 -38.219 1 85.5 79 LEU A CA 1
ATOM 625 C C . LEU A 1 79 ? 17.125 -43.969 -39.125 1 85.5 79 LEU A C 1
ATOM 627 O O . LEU A 1 79 ? 18.047 -44.469 -39.75 1 85.5 79 LEU A O 1
ATOM 631 N N . LEU A 1 80 ? 16.844 -42.75 -39.156 1 88.31 80 LEU A N 1
ATOM 632 C CA . LEU A 1 80 ? 17.578 -41.812 -40.031 1 88.31 80 LEU A CA 1
ATOM 633 C C . LEU A 1 80 ? 19.016 -41.656 -39.531 1 88.31 80 LEU A C 1
ATOM 635 O O . LEU A 1 80 ? 19.938 -41.562 -40.344 1 88.31 80 LEU A O 1
ATOM 639 N N . LEU A 1 81 ? 19.219 -41.594 -38.25 1 87.81 81 LEU A N 1
ATOM 640 C CA . LEU A 1 81 ? 20.562 -41.438 -37.688 1 87.81 81 LEU A CA 1
ATOM 641 C C . LEU A 1 81 ? 21.391 -42.688 -37.906 1 87.81 81 LEU A C 1
ATOM 643 O O . LEU A 1 81 ? 22.609 -42.625 -38.062 1 87.81 81 LEU A O 1
ATOM 647 N N . GLY A 1 82 ? 20.703 -43.812 -37.781 1 82.75 82 GLY A N 1
ATOM 648 C CA . GLY A 1 82 ? 21.375 -45.062 -38.094 1 82.75 82 GLY A CA 1
ATOM 649 C C . GLY A 1 82 ? 21.906 -45.125 -39.5 1 82.75 82 GLY A C 1
ATOM 650 O O . GLY A 1 82 ? 22.922 -45.781 -39.781 1 82.75 82 GLY A O 1
ATOM 651 N N . ALA A 1 83 ? 21.172 -44.438 -40.438 1 81.94 83 ALA A N 1
ATOM 652 C CA . ALA A 1 83 ? 21.594 -44.375 -41.844 1 81.94 83 ALA A CA 1
ATOM 653 C C . ALA A 1 83 ? 22.625 -43.25 -42.062 1 81.94 83 ALA A C 1
ATOM 655 O O . ALA A 1 83 ? 22.969 -42.938 -43.188 1 81.94 83 ALA A O 1
ATOM 656 N N . ASN A 1 84 ? 23.094 -42.5 -41 1 79.44 84 ASN A N 1
ATOM 657 C CA . ASN A 1 84 ? 24.141 -41.5 -40.969 1 79.44 84 ASN A CA 1
ATOM 658 C C . ASN A 1 84 ? 23.719 -40.25 -41.719 1 79.44 84 ASN A C 1
ATOM 660 O O . ASN A 1 84 ? 24.5 -39.719 -42.531 1 79.44 84 ASN A O 1
ATOM 664 N N . VAL A 1 85 ? 22.469 -39.969 -41.594 1 83.62 85 VAL A N 1
ATOM 665 C CA . VAL A 1 85 ? 22.016 -38.688 -42.125 1 83.62 85 VAL A CA 1
ATOM 666 C C . VAL A 1 85 ? 22.719 -37.562 -41.406 1 83.62 85 VAL A C 1
ATOM 668 O O . VAL A 1 85 ? 22.953 -37.625 -40.188 1 83.62 85 VAL A O 1
ATOM 671 N N . GLU A 1 86 ? 23.078 -36.469 -42.125 1 80 86 GLU A N 1
ATOM 672 C CA . GLU A 1 86 ? 23.797 -35.344 -41.531 1 80 86 GLU A CA 1
ATOM 673 C C . GLU A 1 86 ? 22.938 -34.594 -40.5 1 80 86 GLU A C 1
ATOM 675 O O . GLU A 1 86 ? 21.797 -34.219 -40.812 1 80 86 GLU A O 1
ATOM 680 N N . THR A 1 87 ? 23.422 -34.344 -39.281 1 83.56 87 THR A N 1
ATOM 681 C CA . THR A 1 87 ? 22.656 -33.719 -38.188 1 83.56 87 THR A CA 1
ATOM 682 C C . THR A 1 87 ? 22.75 -32.219 -38.25 1 83.56 87 THR A C 1
ATOM 684 O O . THR A 1 87 ? 21.797 -31.5 -37.906 1 83.56 87 THR A O 1
ATOM 687 N N . SER A 1 88 ? 23.672 -31.516 -38.844 1 79.94 88 SER A N 1
ATOM 688 C CA . SER A 1 88 ? 23.891 -30.062 -38.938 1 79.94 88 SER A CA 1
ATOM 689 C C . SER A 1 88 ? 23.328 -29.328 -37.719 1 79.94 88 SER A C 1
ATOM 691 O O . SER A 1 88 ? 23.859 -29.438 -36.625 1 79.94 88 SER A O 1
ATOM 693 N N . ASP A 1 89 ? 22.188 -28.578 -37.875 1 84.31 89 ASP A N 1
ATOM 694 C CA . ASP A 1 89 ? 21.609 -27.797 -36.812 1 84.31 89 ASP A CA 1
ATOM 695 C C . ASP A 1 89 ? 20.344 -28.469 -36.25 1 84.31 89 ASP A C 1
ATOM 697 O O . ASP A 1 89 ? 19.516 -27.812 -35.625 1 84.31 89 ASP A O 1
ATOM 701 N N . CYS A 1 90 ? 20.266 -29.719 -36.469 1 86.19 90 CYS A N 1
ATOM 702 C CA . CYS A 1 90 ? 19.047 -30.438 -36.062 1 86.19 90 CYS A CA 1
ATOM 703 C C . CYS A 1 90 ? 18.938 -30.531 -34.562 1 86.19 90 CYS A C 1
ATOM 705 O O . CYS A 1 90 ? 17.844 -30.625 -34 1 86.19 90 CYS A O 1
ATOM 707 N N . LEU A 1 91 ? 20.125 -30.5 -33.875 1 88.81 91 LEU A N 1
ATOM 708 C CA . LEU A 1 91 ? 20.094 -30.516 -32.438 1 88.81 91 LEU A CA 1
ATOM 709 C C . LEU A 1 91 ? 19.375 -29.281 -31.875 1 88.81 91 LEU A C 1
ATOM 711 O O . LEU A 1 91 ? 18.609 -29.375 -30.922 1 88.81 91 LEU A O 1
ATOM 715 N N . LEU A 1 92 ? 19.578 -28.25 -32.469 1 90.38 92 LEU A N 1
ATOM 716 C CA . LEU A 1 92 ? 18.953 -27 -32.062 1 90.38 92 LEU A CA 1
ATOM 717 C C . LEU A 1 92 ? 17.438 -27.062 -32.312 1 90.38 92 LEU A C 1
ATOM 719 O O . LEU A 1 92 ? 16.656 -26.547 -31.484 1 90.38 92 LEU A O 1
ATOM 723 N N . HIS A 1 93 ? 17.062 -27.625 -33.344 1 86.81 93 HIS A N 1
ATOM 724 C CA . HIS A 1 93 ? 15.633 -27.781 -33.625 1 86.81 93 HIS A CA 1
ATOM 725 C C . HIS A 1 93 ? 14.977 -28.703 -32.594 1 86.81 93 HIS A C 1
ATOM 727 O O . HIS A 1 93 ? 13.836 -28.469 -32.188 1 86.81 93 HIS A O 1
ATOM 733 N N . ALA A 1 94 ? 15.688 -29.703 -32.281 1 87.94 94 ALA A N 1
ATOM 734 C CA . ALA A 1 94 ? 15.172 -30.609 -31.266 1 87.94 94 ALA A CA 1
ATOM 735 C C . ALA A 1 94 ? 14.984 -29.906 -29.938 1 87.94 94 ALA A C 1
ATOM 737 O O . ALA A 1 94 ? 14.008 -30.141 -29.219 1 87.94 94 ALA A O 1
ATOM 738 N N . VAL A 1 95 ? 15.945 -29.078 -29.625 1 89.31 95 VAL A N 1
ATOM 739 C CA . VAL A 1 95 ? 15.875 -28.328 -28.375 1 89.31 95 VAL A CA 1
ATOM 740 C C . VAL A 1 95 ? 14.734 -27.312 -28.453 1 89.31 95 VAL A C 1
ATOM 742 O O . VAL A 1 95 ? 14 -27.125 -27.469 1 89.31 95 VAL A O 1
ATOM 745 N N . LYS A 1 96 ? 14.664 -26.672 -29.594 1 87.75 96 LYS A N 1
ATOM 746 C CA . LYS A 1 96 ? 13.609 -25.688 -29.797 1 87.75 96 LYS A CA 1
ATOM 747 C C . LYS A 1 96 ? 12.227 -26.312 -29.625 1 87.75 96 LYS A C 1
ATOM 749 O O . LYS A 1 96 ? 11.328 -25.688 -29.031 1 87.75 96 LYS A O 1
ATOM 754 N N . GLU A 1 97 ? 12.141 -27.562 -30.062 1 82 97 GLU A N 1
ATOM 755 C CA . GLU A 1 97 ? 10.859 -28.25 -29.953 1 82 97 GLU A CA 1
ATOM 756 C C . GLU A 1 97 ? 10.719 -28.938 -28.594 1 82 97 GLU A C 1
ATOM 758 O O . GLU A 1 97 ? 9.664 -29.5 -28.281 1 82 97 GLU A O 1
ATOM 763 N N . GLU A 1 98 ? 11.711 -28.828 -27.75 1 82.44 98 GLU A N 1
ATOM 764 C CA . GLU A 1 98 ? 11.727 -29.391 -26.406 1 82.44 98 GLU A CA 1
ATOM 765 C C . GLU A 1 98 ? 11.469 -30.891 -26.422 1 82.44 98 GLU A C 1
ATOM 767 O O . GLU A 1 98 ? 10.719 -31.406 -25.594 1 82.44 98 GLU A O 1
ATOM 772 N N . ASN A 1 99 ? 11.898 -31.484 -27.5 1 80.06 99 ASN A N 1
ATOM 773 C CA . ASN A 1 99 ? 11.844 -32.938 -27.594 1 80.06 99 ASN A CA 1
ATOM 774 C C . ASN A 1 99 ? 13.047 -33.594 -26.922 1 80.06 99 ASN A C 1
ATOM 776 O O . ASN A 1 99 ? 14.094 -33.781 -27.547 1 80.06 99 ASN A O 1
ATOM 780 N N . VAL A 1 100 ? 12.93 -34.031 -25.75 1 81.38 100 VAL A N 1
ATOM 781 C CA . VAL A 1 100 ? 14.031 -34.5 -24.922 1 81.38 100 VAL A CA 1
ATOM 782 C C . VAL A 1 100 ? 14.602 -35.812 -25.516 1 81.38 100 VAL A C 1
ATOM 784 O O . VAL A 1 100 ? 15.812 -36 -25.547 1 81.38 100 VAL A O 1
ATOM 787 N N . GLU A 1 101 ? 13.734 -36.625 -25.969 1 77.19 101 GLU A N 1
ATOM 788 C CA . GLU A 1 101 ? 14.172 -37.906 -26.5 1 77.19 101 GLU A CA 1
ATOM 789 C C . GLU A 1 101 ? 15.016 -37.719 -27.766 1 77.19 101 GLU A C 1
ATOM 791 O O . GLU A 1 101 ? 16.062 -38.375 -27.922 1 77.19 101 GLU A O 1
ATOM 796 N N . ALA A 1 102 ? 14.461 -36.875 -28.625 1 83.31 102 ALA A N 1
ATOM 797 C CA . ALA A 1 102 ? 15.219 -36.594 -29.828 1 83.31 102 ALA A CA 1
ATOM 798 C C . ALA A 1 102 ? 16.594 -36 -29.5 1 83.31 102 ALA A C 1
ATOM 800 O O . ALA A 1 102 ? 17.594 -36.344 -30.141 1 83.31 102 ALA A O 1
ATOM 801 N N . VAL A 1 103 ? 16.672 -35.188 -28.484 1 87.69 103 VAL A N 1
ATOM 802 C CA . VAL A 1 103 ? 17.938 -34.562 -28.094 1 87.69 103 VAL A CA 1
ATOM 803 C C . VAL A 1 103 ? 18.906 -35.625 -27.578 1 87.69 103 VAL A C 1
ATOM 805 O O . VAL A 1 103 ? 20.094 -35.594 -27.938 1 87.69 103 VAL A O 1
ATOM 808 N N . GLU A 1 104 ? 18.422 -36.469 -26.828 1 84 104 GLU A N 1
ATOM 809 C CA . GLU A 1 104 ? 19.281 -37.5 -26.25 1 84 104 GLU A CA 1
ATOM 810 C C . GLU A 1 104 ? 19.828 -38.438 -27.344 1 84 104 GLU A C 1
ATOM 812 O O . GLU A 1 104 ? 21.016 -38.75 -27.344 1 84 104 GLU A O 1
ATOM 817 N N . ILE A 1 105 ? 18.938 -38.844 -28.297 1 85.12 105 ILE A N 1
ATOM 818 C CA . ILE A 1 105 ? 19.328 -39.75 -29.375 1 85.12 105 ILE A CA 1
ATOM 819 C C . ILE A 1 105 ? 20.391 -39.062 -30.25 1 85.12 105 ILE A C 1
ATOM 821 O O . ILE A 1 105 ? 21.375 -39.719 -30.641 1 85.12 105 ILE A O 1
ATOM 825 N N . ILE A 1 106 ? 20.156 -37.844 -30.516 1 88.88 106 ILE A N 1
ATOM 826 C CA . ILE A 1 106 ? 21.062 -37.094 -31.375 1 88.88 106 ILE A CA 1
ATOM 827 C C . ILE A 1 106 ? 22.406 -36.906 -30.656 1 88.88 106 ILE A C 1
ATOM 829 O O . ILE A 1 106 ? 23.469 -37.062 -31.266 1 88.88 106 ILE A O 1
ATOM 833 N N . LEU A 1 107 ? 22.422 -36.625 -29.375 1 88.25 107 LEU A N 1
ATOM 834 C CA . LEU A 1 107 ? 23.641 -36.438 -28.609 1 88.25 107 LEU A CA 1
ATOM 835 C C . LEU A 1 107 ? 24.438 -37.719 -28.531 1 88.25 107 LEU A C 1
ATOM 837 O O . LEU A 1 107 ? 25.672 -37.688 -28.641 1 88.25 107 LEU A O 1
ATOM 841 N N . GLU A 1 108 ? 23.719 -38.812 -28.281 1 84.38 108 GLU A N 1
ATOM 842 C CA . GLU A 1 108 ? 24.391 -40.125 -28.219 1 84.38 108 GLU A CA 1
ATOM 843 C C . GLU A 1 108 ? 25.047 -40.438 -29.562 1 84.38 108 GLU A C 1
ATOM 845 O O . GLU A 1 108 ? 26.156 -40.969 -29.594 1 84.38 108 GLU A O 1
ATOM 850 N N . HIS A 1 109 ? 24.297 -40.188 -30.641 1 86.19 109 HIS A N 1
ATOM 851 C CA . HIS A 1 109 ? 24.844 -40.406 -31.969 1 86.19 109 HIS A CA 1
ATOM 852 C C . HIS A 1 109 ? 26.062 -39.531 -32.219 1 86.19 109 HIS A C 1
ATOM 854 O O . HIS A 1 109 ? 27.062 -40 -32.75 1 86.19 109 HIS A O 1
ATOM 860 N N . LEU A 1 110 ? 26.016 -38.312 -31.828 1 86.75 110 LEU A N 1
ATOM 861 C CA . LEU A 1 110 ? 27.125 -37.375 -32.062 1 86.75 110 LEU A CA 1
ATOM 862 C C . LEU A 1 110 ? 28.344 -37.781 -31.234 1 86.75 110 LEU A C 1
ATOM 864 O O . LEU A 1 110 ? 29.484 -37.594 -31.672 1 86.75 110 LEU A O 1
ATOM 868 N N . GLU A 1 111 ? 28.188 -38.281 -30.078 1 84.56 111 GLU A N 1
ATOM 869 C CA . GLU A 1 111 ? 29.281 -38.75 -29.25 1 84.56 111 GLU A CA 1
ATOM 870 C C . GLU A 1 111 ? 29.953 -39.969 -29.875 1 84.56 111 GLU A C 1
ATOM 872 O O . GLU A 1 111 ? 31.172 -40.125 -29.812 1 84.56 111 GLU A O 1
ATOM 877 N N . LYS A 1 112 ? 29.062 -40.844 -30.453 1 81.44 112 LYS A N 1
ATOM 878 C CA . LYS A 1 112 ? 29.594 -42.031 -31.078 1 81.44 112 LYS A CA 1
ATOM 879 C C . LYS A 1 112 ? 30.453 -41.688 -32.281 1 81.44 112 LYS A C 1
ATOM 881 O O . LYS A 1 112 ? 31.484 -42.312 -32.531 1 81.44 112 LYS A O 1
ATOM 886 N N . ILE A 1 113 ? 29.969 -40.625 -33.062 1 81.81 113 ILE A N 1
ATOM 887 C CA . ILE A 1 113 ? 30.703 -40.219 -34.25 1 81.81 113 ILE A CA 1
ATOM 888 C C . ILE A 1 113 ? 31.812 -39.25 -33.875 1 81.81 113 ILE A C 1
ATOM 890 O O . ILE A 1 113 ? 32.625 -38.875 -34.719 1 81.81 113 ILE A O 1
ATOM 894 N N . GLY A 1 114 ? 32 -38.781 -32.594 1 77.5 114 GLY A N 1
ATOM 895 C CA . GLY A 1 114 ? 33.062 -37.906 -32.125 1 77.5 114 GLY A CA 1
ATOM 896 C C . GLY A 1 114 ? 32.875 -36.438 -32.531 1 77.5 114 GLY A C 1
ATOM 897 O O . GLY A 1 114 ? 33.844 -35.719 -32.688 1 77.5 114 GLY A O 1
ATOM 898 N N . LYS A 1 115 ? 31.734 -36.062 -32.875 1 79.5 115 LYS A N 1
ATOM 899 C CA . LYS A 1 115 ? 31.516 -34.719 -33.375 1 79.5 115 LYS A CA 1
ATOM 900 C C . LYS A 1 115 ? 31.016 -33.812 -32.25 1 79.5 115 LYS A C 1
ATOM 902 O O . LYS A 1 115 ? 30.844 -32.594 -32.438 1 79.5 115 LYS A O 1
ATOM 907 N N . PHE A 1 116 ? 30.891 -34.25 -31 1 83.25 116 PHE A N 1
ATOM 908 C CA . PHE A 1 116 ? 30.438 -33.438 -29.891 1 83.25 116 PHE A CA 1
ATOM 909 C C . PHE A 1 116 ? 31.625 -32.812 -29.156 1 83.25 116 PHE A C 1
ATOM 911 O O . PHE A 1 116 ? 32.5 -33.531 -28.672 1 83.25 116 PHE A O 1
ATOM 918 N N . THR A 1 117 ? 31.828 -31.516 -29.328 1 77.31 117 THR A N 1
ATOM 919 C CA . THR A 1 117 ? 32.844 -30.797 -28.562 1 77.31 117 THR A CA 1
ATOM 920 C C . THR A 1 117 ? 32.219 -29.797 -27.609 1 77.31 117 THR A C 1
ATOM 922 O O . THR A 1 117 ? 31.094 -29.359 -27.828 1 77.31 117 THR A O 1
ATOM 925 N N . ARG A 1 118 ? 32.938 -29.484 -26.594 1 76.5 118 ARG A N 1
ATOM 926 C CA . ARG A 1 118 ? 32.469 -28.531 -25.594 1 76.5 118 ARG A CA 1
ATOM 927 C C . ARG A 1 118 ? 32.156 -27.172 -26.219 1 76.5 118 ARG A C 1
ATOM 929 O O . ARG A 1 118 ? 31.219 -26.5 -25.812 1 76.5 118 ARG A O 1
ATOM 936 N N . GLU A 1 119 ? 32.875 -26.797 -27.141 1 72.5 119 GLU A N 1
ATOM 937 C CA . GLU A 1 119 ? 32.781 -25.469 -27.75 1 72.5 119 GLU A CA 1
ATOM 938 C C . GLU A 1 119 ? 31.641 -25.438 -28.781 1 72.5 119 GLU A C 1
ATOM 940 O O . GLU A 1 119 ? 30.812 -24.531 -28.75 1 72.5 119 GLU A O 1
ATOM 945 N N . ASN A 1 120 ? 31.531 -26.438 -29.688 1 74.31 120 ASN A N 1
ATOM 946 C CA . ASN A 1 120 ? 30.531 -26.453 -30.75 1 74.31 120 ASN A CA 1
ATOM 947 C C . ASN A 1 120 ? 29.281 -27.219 -30.328 1 74.31 120 ASN A C 1
ATOM 949 O O . ASN A 1 120 ? 28.219 -27.031 -30.906 1 74.31 120 ASN A O 1
ATOM 953 N N . GLN A 1 121 ? 29.297 -27.875 -29.172 1 79.56 121 GLN A N 1
ATOM 954 C CA . GLN A 1 121 ? 28.219 -28.672 -28.609 1 79.56 121 GLN A CA 1
ATOM 955 C C . GLN A 1 121 ? 27.531 -29.5 -29.688 1 79.56 121 GLN A C 1
ATOM 957 O O . GLN A 1 121 ? 26.297 -29.688 -29.656 1 79.56 121 GLN A O 1
ATOM 962 N N . GLY A 1 122 ? 28.219 -29.75 -30.75 1 75.94 122 GLY A N 1
ATOM 963 C CA . GLY A 1 122 ? 27.75 -30.688 -31.766 1 75.94 122 GLY A CA 1
ATOM 964 C C . GLY A 1 122 ? 26.969 -30.016 -32.875 1 75.94 122 GLY A C 1
ATOM 965 O O . GLY A 1 122 ? 26.312 -30.688 -33.688 1 75.94 122 GLY A O 1
ATOM 966 N N . VAL A 1 123 ? 26.953 -28.594 -32.906 1 82.69 123 VAL A N 1
ATOM 967 C CA . VAL A 1 123 ? 26.125 -27.938 -33.906 1 82.69 123 VAL A CA 1
ATOM 968 C C . VAL A 1 123 ? 27.016 -27.172 -34.875 1 82.69 123 VAL A C 1
ATOM 970 O O . VAL A 1 123 ? 28.062 -26.641 -34.5 1 82.69 123 VAL A O 1
ATOM 973 N N . CYS A 1 124 ? 26.75 -27.312 -36.125 1 74.5 124 CYS A N 1
ATOM 974 C CA . CYS A 1 124 ? 27.391 -26.547 -37.188 1 74.5 124 CYS A CA 1
ATOM 975 C C . CYS A 1 124 ? 26.391 -25.594 -37.844 1 74.5 124 CYS A C 1
ATOM 977 O O . CYS A 1 124 ? 25.406 -26.031 -38.438 1 74.5 124 CYS A O 1
ATOM 979 N N . ILE A 1 125 ? 26.625 -24.297 -37.438 1 76 125 ILE A N 1
ATOM 980 C CA . ILE A 1 125 ? 25.672 -23.312 -37.969 1 76 125 ILE A CA 1
ATOM 981 C C . ILE A 1 125 ? 26.203 -22.719 -39.281 1 76 125 ILE A C 1
ATOM 983 O O . ILE A 1 125 ? 27.328 -22.234 -39.312 1 76 125 ILE A O 1
ATOM 987 N N . ASN A 1 126 ? 25.469 -22.984 -40.281 1 66.19 126 ASN A N 1
ATOM 988 C CA . ASN A 1 126 ? 25.781 -22.422 -41.594 1 66.19 126 ASN A CA 1
ATOM 989 C C . ASN A 1 126 ? 24.922 -21.203 -41.906 1 66.19 126 ASN A C 1
ATOM 991 O O . ASN A 1 126 ? 24.094 -20.797 -41.094 1 66.19 126 ASN A O 1
ATOM 995 N N . GLU A 1 127 ? 25.266 -20.438 -42.875 1 64.31 127 GLU A N 1
ATOM 996 C CA . GLU A 1 127 ? 24.578 -19.203 -43.281 1 64.31 127 GLU A CA 1
ATOM 997 C C . GLU A 1 127 ? 23.094 -19.453 -43.5 1 64.31 127 GLU A C 1
ATOM 999 O O . GLU A 1 127 ? 22.281 -18.531 -43.375 1 64.31 127 GLU A O 1
ATOM 1004 N N . HIS A 1 128 ? 22.75 -20.719 -43.625 1 60.59 128 HIS A N 1
ATOM 1005 C CA . HIS A 1 128 ? 21.359 -21 -43.938 1 60.59 128 HIS A CA 1
ATOM 1006 C C . HIS A 1 128 ? 20.594 -21.484 -42.719 1 60.59 128 HIS A C 1
ATOM 1008 O O . HIS A 1 128 ? 19.391 -21.734 -42.781 1 60.59 128 HIS A O 1
ATOM 1014 N N . SER A 1 129 ? 21.297 -21.484 -41.625 1 71.75 129 SER A N 1
ATOM 1015 C CA . SER A 1 129 ? 20.656 -21.969 -40.438 1 71.75 129 SER A CA 1
ATOM 1016 C C . SER A 1 129 ? 19.703 -20.938 -39.844 1 71.75 129 SER A C 1
ATOM 1018 O O . SER A 1 129 ? 19.891 -19.734 -40.062 1 71.75 129 SER A O 1
ATOM 1020 N N . ALA A 1 130 ? 18.625 -21.375 -39.312 1 75 130 ALA A N 1
ATOM 1021 C CA . ALA A 1 130 ? 17.609 -20.516 -38.688 1 75 130 ALA A CA 1
ATOM 1022 C C . ALA A 1 130 ? 18.125 -19.891 -37.406 1 75 130 ALA A C 1
ATOM 1024 O O . ALA A 1 130 ? 17.562 -18.922 -36.875 1 75 130 ALA A O 1
ATOM 1025 N N . PHE A 1 131 ? 19.359 -20.359 -36.969 1 83.94 131 PHE A N 1
ATOM 1026 C CA . PHE A 1 131 ? 19.875 -19.875 -35.688 1 83.94 131 PHE A CA 1
ATOM 1027 C C . PHE A 1 131 ? 21.172 -19.094 -35.875 1 83.94 131 PHE A C 1
ATOM 1029 O O . PHE A 1 131 ? 21.891 -19.312 -36.875 1 83.94 131 PHE A O 1
ATOM 1036 N N . THR A 1 132 ? 21.438 -18.172 -35.062 1 81.69 132 THR A N 1
ATOM 1037 C CA . THR A 1 132 ? 22.672 -17.391 -35.094 1 81.69 132 THR A CA 1
ATOM 1038 C C . THR A 1 132 ? 23.812 -18.156 -34.438 1 81.69 132 THR A C 1
ATOM 1040 O O . THR A 1 132 ? 23.578 -18.969 -33.531 1 81.69 132 THR A O 1
ATOM 1043 N N . PRO A 1 133 ? 24.938 -17.953 -34.875 1 78.62 133 PRO A N 1
ATOM 1044 C CA . PRO A 1 133 ? 26.078 -18.703 -34.344 1 78.62 133 PRO A CA 1
ATOM 1045 C C . PRO A 1 133 ? 26.297 -18.5 -32.844 1 78.62 133 PRO A C 1
ATOM 1047 O O . PRO A 1 133 ? 26.969 -19.312 -32.188 1 78.62 133 PRO A O 1
ATOM 1050 N N . ASP A 1 134 ? 25.703 -17.547 -32.281 1 82.44 134 ASP A N 1
ATOM 1051 C CA . ASP A 1 134 ? 25.875 -17.297 -30.875 1 82.44 134 ASP A CA 1
ATOM 1052 C C . ASP A 1 134 ? 24.984 -18.203 -30.031 1 82.44 134 ASP A C 1
ATOM 1054 O O . ASP A 1 134 ? 25.188 -18.359 -28.828 1 82.44 134 ASP A O 1
ATOM 1058 N N . ILE A 1 135 ? 24.062 -18.891 -30.656 1 88.31 135 ILE A N 1
ATOM 1059 C CA . ILE A 1 135 ? 23.109 -19.734 -29.938 1 88.31 135 ILE A CA 1
ATOM 1060 C C . ILE A 1 135 ? 23.609 -21.172 -29.891 1 88.31 135 ILE A C 1
ATOM 1062 O O . ILE A 1 135 ? 23.672 -21.844 -30.906 1 88.31 135 ILE A O 1
ATOM 1066 N N . THR A 1 136 ? 24.078 -21.516 -28.781 1 89.19 136 THR A N 1
ATOM 1067 C CA . THR A 1 136 ? 24.453 -22.906 -28.531 1 89.19 136 THR A CA 1
ATOM 1068 C C . THR A 1 136 ? 23.25 -23.703 -28.031 1 89.19 136 THR A C 1
ATOM 1070 O O . THR A 1 136 ? 22.25 -23.125 -27.594 1 89.19 136 THR A O 1
ATOM 1073 N N . PRO A 1 137 ? 23.297 -25.047 -28.188 1 90.56 137 PRO A N 1
ATOM 1074 C CA . PRO A 1 137 ? 22.188 -25.859 -27.672 1 90.56 137 PRO A CA 1
ATOM 1075 C C . PRO A 1 137 ? 21.875 -25.594 -26.203 1 90.56 137 PRO A C 1
ATOM 1077 O O . PRO A 1 137 ? 20.719 -25.547 -25.812 1 90.56 137 PRO A O 1
ATOM 1080 N N . LEU A 1 138 ? 22.859 -25.297 -25.438 1 91.75 138 LEU A N 1
ATOM 1081 C CA . LEU A 1 138 ? 22.641 -25.031 -24.031 1 91.75 138 LEU A CA 1
ATOM 1082 C C . LEU A 1 138 ? 21.953 -23.688 -23.828 1 91.75 138 LEU A C 1
ATOM 1084 O O . LEU A 1 138 ? 21.047 -23.547 -23.016 1 91.75 138 LEU A O 1
ATOM 1088 N N . ILE A 1 139 ? 22.375 -22.734 -24.594 1 93.06 139 ILE A N 1
ATOM 1089 C CA . ILE A 1 139 ? 21.766 -21.406 -24.5 1 93.06 139 ILE A CA 1
ATOM 1090 C C . ILE A 1 139 ? 20.297 -21.469 -24.922 1 93.06 139 ILE A C 1
ATOM 1092 O O . ILE A 1 139 ? 19.438 -20.906 -24.25 1 93.06 139 ILE A O 1
ATOM 1096 N N . LEU A 1 140 ? 20.078 -22.172 -25.953 1 92.44 140 LEU A N 1
ATOM 1097 C CA . LEU A 1 140 ? 18.703 -22.281 -26.422 1 92.44 140 LEU A CA 1
ATOM 1098 C C . LEU A 1 140 ? 17.844 -23.062 -25.422 1 92.44 140 LEU A C 1
ATOM 1100 O O . LEU A 1 140 ? 16.672 -22.75 -25.203 1 92.44 140 LEU A O 1
ATOM 1104 N N . ALA A 1 141 ? 18.438 -24.109 -24.906 1 92.38 141 ALA A N 1
ATOM 1105 C CA . ALA A 1 141 ? 17.719 -24.891 -23.906 1 92.38 141 ALA A CA 1
ATOM 1106 C C . ALA A 1 141 ? 17.375 -24.031 -22.688 1 92.38 141 ALA A C 1
ATOM 1108 O O . ALA A 1 141 ? 16.297 -24.156 -22.125 1 92.38 141 ALA A O 1
ATOM 1109 N N . ALA A 1 142 ? 18.266 -23.203 -22.312 1 93.31 142 ALA A N 1
ATOM 1110 C CA . ALA A 1 142 ? 18.047 -22.312 -21.172 1 93.31 142 ALA A CA 1
ATOM 1111 C C . ALA A 1 142 ? 16.984 -21.266 -21.5 1 93.31 142 ALA A C 1
ATOM 1113 O O . ALA A 1 142 ? 16.203 -20.875 -20.641 1 93.31 142 ALA A O 1
ATOM 1114 N N . HIS A 1 143 ? 17.031 -20.828 -22.797 1 93.06 143 HIS A N 1
ATOM 1115 C CA . HIS A 1 143 ? 16 -19.875 -23.219 1 93.06 143 HIS A CA 1
ATOM 1116 C C . HIS A 1 143 ? 14.602 -20.484 -23.062 1 93.06 143 HIS A C 1
ATOM 1118 O O . HIS A 1 143 ? 13.664 -19.797 -22.656 1 93.06 143 HIS A O 1
ATOM 1124 N N . ARG A 1 144 ? 14.516 -21.75 -23.312 1 90.12 144 ARG A N 1
ATOM 1125 C CA . ARG A 1 144 ? 13.242 -22.438 -23.219 1 90.12 144 ARG A CA 1
ATOM 1126 C C . ARG A 1 144 ? 12.992 -22.922 -21.797 1 90.12 144 ARG A C 1
ATOM 1128 O O . ARG A 1 144 ? 11.883 -23.344 -21.453 1 90.12 144 ARG A O 1
ATOM 1135 N N . ASP A 1 145 ? 13.945 -22.828 -20.984 1 89.94 145 ASP A N 1
ATOM 1136 C CA . ASP A 1 145 ? 13.891 -23.188 -19.562 1 89.94 145 ASP A CA 1
ATOM 1137 C C . ASP A 1 145 ? 13.43 -24.625 -19.375 1 89.94 145 ASP A C 1
ATOM 1139 O O . ASP A 1 145 ? 12.555 -24.906 -18.547 1 89.94 145 ASP A O 1
ATOM 1143 N N . ASN A 1 146 ? 13.906 -25.484 -20.219 1 85.38 146 ASN A N 1
ATOM 1144 C CA . ASN A 1 146 ? 13.617 -26.906 -20.062 1 85.38 146 ASN A CA 1
ATOM 1145 C C . ASN A 1 146 ? 14.641 -27.578 -19.156 1 85.38 146 ASN A C 1
ATOM 1147 O O . ASN A 1 146 ? 15.797 -27.75 -19.531 1 85.38 146 ASN A O 1
ATOM 1151 N N . TYR A 1 147 ? 14.211 -27.969 -18.078 1 83 147 TYR A N 1
ATOM 1152 C CA . TYR A 1 147 ? 15.07 -28.484 -17.031 1 83 147 TYR A CA 1
ATOM 1153 C C . TYR A 1 147 ? 15.812 -29.734 -17.5 1 83 147 TYR A C 1
ATOM 1155 O O . TYR A 1 147 ? 17.016 -29.875 -17.266 1 83 147 TYR A O 1
ATOM 1163 N N . GLU A 1 148 ? 15.234 -30.641 -18.172 1 79.94 148 GLU A N 1
ATOM 1164 C CA . GLU A 1 148 ? 15.797 -31.938 -18.562 1 79.94 148 GLU A CA 1
ATOM 1165 C C . GLU A 1 148 ? 16.875 -31.766 -19.625 1 79.94 148 GLU A C 1
ATOM 1167 O O . GLU A 1 148 ? 17.953 -32.375 -19.531 1 79.94 148 GLU A O 1
ATOM 1172 N N . ILE A 1 149 ? 16.531 -30.922 -20.594 1 87.31 149 ILE A N 1
ATOM 1173 C CA . ILE A 1 149 ? 17.484 -30.719 -21.672 1 87.31 149 ILE A CA 1
ATOM 1174 C C . ILE A 1 149 ? 18.734 -30.031 -21.141 1 87.31 149 ILE A C 1
ATOM 1176 O O . ILE A 1 149 ? 19.859 -30.359 -21.531 1 87.31 149 ILE A O 1
ATOM 1180 N N . ILE A 1 150 ? 18.562 -29.156 -20.234 1 89.31 150 ILE A N 1
ATOM 1181 C CA . ILE A 1 150 ? 19.703 -28.438 -19.656 1 89.31 150 ILE A CA 1
ATOM 1182 C C . ILE A 1 150 ? 20.578 -29.406 -18.891 1 89.31 150 ILE A C 1
ATOM 1184 O O . ILE A 1 150 ? 21.812 -29.359 -19 1 89.31 150 ILE A O 1
ATOM 1188 N N . LYS A 1 151 ? 19.953 -30.234 -18.141 1 85.25 151 LYS A N 1
ATOM 1189 C CA . LYS A 1 151 ? 20.719 -31.203 -17.359 1 85.25 151 LYS A CA 1
ATOM 1190 C C . LYS A 1 151 ? 21.5 -32.156 -18.25 1 85.25 151 LYS A C 1
ATOM 1192 O O . LYS A 1 151 ? 22.656 -32.469 -17.969 1 85.25 151 LYS A O 1
ATOM 1197 N N . LEU A 1 152 ? 20.906 -32.594 -19.391 1 83.06 152 LEU A N 1
ATOM 1198 C CA . LEU A 1 152 ? 21.562 -33.5 -20.344 1 83.06 152 LEU A CA 1
ATOM 1199 C C . LEU A 1 152 ? 22.812 -32.844 -20.922 1 83.06 152 LEU A C 1
ATOM 1201 O O . LEU A 1 152 ? 23.844 -33.531 -21.078 1 83.06 152 LEU A O 1
ATOM 1205 N N . LEU A 1 153 ? 22.672 -31.641 -21.219 1 87.69 153 LEU A N 1
ATOM 1206 C CA . LEU A 1 153 ? 23.781 -30.938 -21.844 1 87.69 153 LEU A CA 1
ATOM 1207 C C . LEU A 1 153 ? 24.859 -30.609 -20.812 1 87.69 153 LEU A C 1
ATOM 1209 O O . LEU A 1 153 ? 26.062 -30.703 -21.109 1 87.69 153 LEU A O 1
ATOM 1213 N N . LEU A 1 154 ? 24.484 -30.297 -19.609 1 87.38 154 LEU A N 1
ATOM 1214 C CA . LEU A 1 154 ? 25.438 -29.984 -18.562 1 87.38 154 LEU A CA 1
ATOM 1215 C C . LEU A 1 154 ? 26.234 -31.234 -18.156 1 87.38 154 LEU A C 1
ATOM 1217 O O . LEU A 1 154 ? 27.438 -31.141 -17.875 1 87.38 154 LEU A O 1
ATOM 1221 N N . ASP A 1 155 ? 25.547 -32.344 -18.094 1 81.94 155 ASP A N 1
ATOM 1222 C CA . ASP A 1 155 ? 26.203 -33.594 -17.719 1 81.94 155 ASP A CA 1
ATOM 1223 C C . ASP A 1 155 ? 27.281 -34 -18.734 1 81.94 155 ASP A C 1
ATOM 1225 O O . ASP A 1 155 ? 28.234 -34.688 -18.406 1 81.94 155 ASP A O 1
ATOM 1229 N N . ARG A 1 156 ? 27.141 -33.531 -19.984 1 82.44 156 ARG A N 1
ATOM 1230 C CA . ARG A 1 156 ? 28.109 -33.844 -21.031 1 82.44 156 ARG A CA 1
ATOM 1231 C C . ARG A 1 156 ? 29.203 -32.781 -21.109 1 82.44 156 ARG A C 1
ATOM 1233 O O . ARG A 1 156 ? 30.016 -32.781 -22.016 1 82.44 156 ARG A O 1
ATOM 1240 N N . GLY A 1 157 ? 29.109 -31.703 -20.125 1 82.31 157 GLY A N 1
ATOM 1241 C CA . GLY A 1 157 ? 30.203 -30.75 -19.969 1 82.31 157 GLY A CA 1
ATOM 1242 C C . GLY A 1 157 ? 29.938 -29.438 -20.688 1 82.31 157 GLY A C 1
ATOM 1243 O O . GLY A 1 157 ? 30.844 -28.609 -20.797 1 82.31 157 GLY A O 1
ATOM 1244 N N . ALA A 1 158 ? 28.828 -29.297 -21.266 1 87.19 158 ALA A N 1
ATOM 1245 C CA . ALA A 1 158 ? 28.516 -28.016 -21.906 1 87.19 158 ALA A CA 1
ATOM 1246 C C . ALA A 1 158 ? 28.453 -26.891 -20.875 1 87.19 158 ALA A C 1
ATOM 1248 O O . ALA A 1 158 ? 28.047 -27.109 -19.734 1 87.19 158 ALA A O 1
ATOM 1249 N N . CYS A 1 159 ? 28.969 -25.672 -21.188 1 85.94 159 CYS A N 1
ATOM 1250 C CA . CYS A 1 159 ? 28.953 -24.547 -20.266 1 85.94 159 CYS A CA 1
ATOM 1251 C C . CYS A 1 159 ? 28.703 -23.25 -21 1 85.94 159 CYS A C 1
ATOM 1253 O O . CYS A 1 159 ? 28.859 -23.172 -22.234 1 85.94 159 CYS A O 1
ATOM 1255 N N . ILE A 1 160 ? 28.156 -22.359 -20.281 1 89.5 160 ILE A N 1
ATOM 1256 C CA . ILE A 1 160 ? 27.953 -21 -20.797 1 89.5 160 ILE A CA 1
ATOM 1257 C C . ILE A 1 160 ? 29.016 -20.078 -20.203 1 89.5 160 ILE A C 1
ATOM 1259 O O . ILE A 1 160 ? 29.156 -20 -18.984 1 89.5 160 ILE A O 1
ATOM 1263 N N . ASP A 1 161 ? 29.719 -19.359 -21.031 1 84.38 161 ASP A N 1
ATOM 1264 C CA . ASP A 1 161 ? 30.75 -18.422 -20.547 1 84.38 161 ASP A CA 1
ATOM 1265 C C . ASP A 1 161 ? 30.109 -17.109 -20.125 1 84.38 161 ASP A C 1
ATOM 1267 O O . ASP A 1 161 ? 29.188 -16.609 -20.766 1 84.38 161 ASP A O 1
ATOM 1271 N N . GLN A 1 162 ? 30.562 -16.656 -19.062 1 87.5 162 GLN A N 1
ATOM 1272 C CA . GLN A 1 162 ? 30.109 -15.344 -18.594 1 87.5 162 GLN A CA 1
ATOM 1273 C C . GLN A 1 162 ? 30.578 -14.234 -19.531 1 87.5 162 GLN A C 1
ATOM 1275 O O . GLN A 1 162 ? 31.75 -14.188 -19.906 1 87.5 162 GLN A O 1
ATOM 1280 N N . PRO A 1 163 ? 29.594 -13.492 -19.891 1 88.12 163 PRO A N 1
ATOM 1281 C CA . PRO A 1 163 ? 29.969 -12.383 -20.781 1 88.12 163 PRO A CA 1
ATOM 1282 C C . PRO A 1 163 ? 30.906 -11.383 -20.094 1 88.12 163 PRO A C 1
ATOM 1284 O O . PRO A 1 163 ? 30.828 -11.188 -18.875 1 88.12 163 PRO A O 1
ATOM 1287 N N . HIS A 1 164 ? 31.75 -10.805 -20.922 1 84.75 164 HIS A N 1
ATOM 1288 C CA . HIS A 1 164 ? 32.656 -9.781 -20.422 1 84.75 164 HIS A CA 1
ATOM 1289 C C . HIS A 1 164 ? 31.938 -8.469 -20.156 1 84.75 164 HIS A C 1
ATOM 1291 O O . HIS A 1 164 ? 30.859 -8.227 -20.703 1 84.75 164 HIS A O 1
ATOM 1297 N N . ASP A 1 165 ? 32.531 -7.777 -19.266 1 83.5 165 ASP A N 1
ATOM 1298 C CA . ASP A 1 165 ? 31.953 -6.477 -18.938 1 83.5 165 ASP A CA 1
ATOM 1299 C C . ASP A 1 165 ? 31.875 -5.578 -20.172 1 83.5 165 ASP A C 1
ATOM 1301 O O . ASP A 1 165 ? 32.625 -5.75 -21.125 1 83.5 165 ASP A O 1
ATOM 1305 N N . VAL A 1 166 ? 30.953 -4.695 -20.219 1 82.5 166 VAL A N 1
ATOM 1306 C CA . VAL A 1 166 ? 30.703 -3.816 -21.344 1 82.5 166 VAL A CA 1
ATOM 1307 C C . VAL A 1 166 ? 31.938 -2.977 -21.641 1 82.5 166 VAL A C 1
ATOM 1309 O O . VAL A 1 166 ? 32.219 -2.664 -22.797 1 82.5 166 VAL A O 1
ATOM 1312 N N . HIS A 1 167 ? 32.781 -2.719 -20.594 1 80.69 167 HIS A N 1
ATOM 1313 C CA . HIS A 1 167 ? 33.938 -1.858 -20.781 1 80.69 167 HIS A CA 1
ATOM 1314 C C . HIS A 1 167 ? 35.188 -2.682 -20.969 1 80.69 167 HIS A C 1
ATOM 1316 O O . HIS A 1 167 ? 36.312 -2.141 -20.922 1 80.69 167 HIS A O 1
ATOM 1322 N N . CYS A 1 168 ? 34.938 -3.988 -21.266 1 81.69 168 CYS A N 1
ATOM 1323 C CA . CYS A 1 168 ? 36.125 -4.852 -21.438 1 81.69 168 CYS A CA 1
ATOM 1324 C C . CYS A 1 168 ? 36.844 -4.52 -22.734 1 81.69 168 CYS A C 1
ATOM 1326 O O . CYS A 1 168 ? 36.219 -4.383 -23.797 1 81.69 168 CYS A O 1
ATOM 1328 N N . SER A 1 169 ? 38.188 -4.156 -22.656 1 84.06 169 SER A N 1
ATOM 1329 C CA . SER A 1 169 ? 39.031 -3.855 -23.812 1 84.06 169 SER A CA 1
ATOM 1330 C C . SER A 1 169 ? 40.031 -4.977 -24.078 1 84.06 169 SER A C 1
ATOM 1332 O O . SER A 1 169 ? 41.188 -4.719 -24.422 1 84.06 169 SER A O 1
ATOM 1334 N N . CYS A 1 170 ? 39.5 -6.246 -23.891 1 83.31 170 CYS A N 1
ATOM 1335 C CA . CYS A 1 170 ? 40.375 -7.379 -24.156 1 83.31 170 CYS A CA 1
ATOM 1336 C C . CYS A 1 170 ? 40.531 -7.609 -25.656 1 83.31 170 CYS A C 1
ATOM 1338 O O . CYS A 1 170 ? 39.781 -7.035 -26.453 1 83.31 170 CYS A O 1
ATOM 1340 N N . LYS A 1 171 ? 41.531 -8.305 -26.109 1 86.12 171 LYS A N 1
ATOM 1341 C CA . LYS A 1 171 ? 41.844 -8.516 -27.516 1 86.12 171 LYS A CA 1
ATOM 1342 C C . LYS A 1 171 ? 40.688 -9.188 -28.25 1 86.12 171 LYS A C 1
ATOM 1344 O O . LYS A 1 171 ? 40.312 -8.781 -29.359 1 86.12 171 LYS A O 1
ATOM 1349 N N . ASN A 1 172 ? 40.125 -10.125 -27.594 1 82.88 172 ASN A N 1
ATOM 1350 C CA . ASN A 1 172 ? 39 -10.844 -28.219 1 82.88 172 ASN A CA 1
ATOM 1351 C C . ASN A 1 172 ? 37.781 -9.945 -28.406 1 82.88 172 ASN A C 1
ATOM 1353 O O . ASN A 1 172 ? 37.156 -9.984 -29.453 1 82.88 172 ASN A O 1
ATOM 1357 N N . CYS A 1 173 ? 37.469 -9.156 -27.5 1 84.88 173 CYS A N 1
ATOM 1358 C CA . CYS A 1 173 ? 36.312 -8.281 -27.562 1 84.88 173 CYS A CA 1
ATOM 1359 C C . CYS A 1 173 ? 36.5 -7.168 -28.578 1 84.88 173 CYS A C 1
ATOM 1361 O O . CYS A 1 173 ? 35.562 -6.789 -29.281 1 84.88 173 CYS A O 1
ATOM 1363 N N . ILE A 1 174 ? 37.812 -6.695 -28.688 1 86.56 174 ILE A N 1
ATOM 1364 C CA . ILE A 1 174 ? 38.094 -5.648 -29.656 1 86.56 174 ILE A CA 1
ATOM 1365 C C . ILE A 1 174 ? 37.969 -6.211 -31.062 1 86.56 174 ILE A C 1
ATOM 1367 O O . ILE A 1 174 ? 37.438 -5.562 -31.953 1 86.56 174 ILE A O 1
ATOM 1371 N N . GLU A 1 175 ? 38.438 -7.414 -31.234 1 86.75 175 GLU A N 1
ATOM 1372 C CA . GLU A 1 175 ? 38.344 -8.047 -32.531 1 86.75 175 GLU A CA 1
ATOM 1373 C C . GLU A 1 175 ? 36.906 -8.312 -32.938 1 86.75 175 GLU A C 1
ATOM 1375 O O . GLU A 1 175 ? 36.5 -8.055 -34.062 1 86.75 175 GLU A O 1
ATOM 1380 N N . LYS A 1 176 ? 36.156 -8.781 -32 1 84.5 176 LYS A N 1
ATOM 1381 C CA . LYS A 1 176 ? 34.75 -9.07 -32.281 1 84.5 176 LYS A CA 1
ATOM 1382 C C . LYS A 1 176 ? 33.969 -7.793 -32.562 1 84.5 176 LYS A C 1
ATOM 1384 O O . LYS A 1 176 ? 33.062 -7.766 -33.406 1 84.5 176 LYS A O 1
ATOM 1389 N N . SER A 1 177 ? 34.344 -6.758 -31.812 1 84.19 177 SER A N 1
ATOM 1390 C CA . SER A 1 177 ? 33.625 -5.48 -31.969 1 84.19 177 SER A CA 1
ATOM 1391 C C . SER A 1 177 ? 33.969 -4.82 -33.312 1 84.19 177 SER A C 1
ATOM 1393 O O . SER A 1 177 ? 33.125 -4.191 -33.938 1 84.19 177 SER A O 1
ATOM 1395 N N . SER A 1 178 ? 35.25 -5.008 -33.688 1 86.19 178 SER A N 1
ATOM 1396 C CA . SER A 1 178 ? 35.656 -4.406 -34.938 1 86.19 178 SER A CA 1
ATOM 1397 C C . SER A 1 178 ? 35 -5.117 -36.125 1 86.19 178 SER A C 1
ATOM 1399 O O . SER A 1 178 ? 34.75 -4.496 -37.156 1 86.19 178 SER A O 1
ATOM 1401 N N . LYS A 1 179 ? 34.625 -6.395 -35.938 1 82.44 179 LYS A N 1
ATOM 1402 C CA . LYS A 1 179 ? 34 -7.16 -37 1 82.44 179 LYS A CA 1
ATOM 1403 C C . LYS A 1 179 ? 32.5 -6.902 -37.062 1 82.44 179 LYS A C 1
ATOM 1405 O O . LYS A 1 179 ? 31.953 -6.648 -38.156 1 82.44 179 LYS A O 1
ATOM 1410 N N . ASP A 1 180 ? 31.844 -7.016 -35.938 1 84.06 180 ASP A N 1
ATOM 1411 C CA . ASP A 1 180 ? 30.406 -6.828 -35.906 1 84.06 180 ASP A CA 1
ATOM 1412 C C . ASP A 1 180 ? 29.953 -6.402 -34.5 1 84.06 180 ASP A C 1
ATOM 1414 O O . ASP A 1 180 ? 29.812 -7.242 -33.594 1 84.06 180 ASP A O 1
ATOM 1418 N N . THR A 1 181 ? 29.562 -5.199 -34.375 1 81.19 181 THR A N 1
ATOM 1419 C CA . THR A 1 181 ? 29.172 -4.66 -33.062 1 81.19 181 THR A CA 1
ATOM 1420 C C . THR A 1 181 ? 27.797 -5.176 -32.688 1 81.19 181 THR A C 1
ATOM 1422 O O . THR A 1 181 ? 27.531 -5.398 -31.484 1 81.19 181 THR A O 1
ATOM 1425 N N . LEU A 1 182 ? 26.969 -5.363 -33.594 1 82.44 182 LEU A N 1
ATOM 1426 C CA . LEU A 1 182 ? 25.609 -5.832 -33.281 1 82.44 182 LEU A CA 1
ATOM 1427 C C . LEU A 1 182 ? 25.625 -7.277 -32.812 1 82.44 182 LEU A C 1
ATOM 1429 O O . LEU A 1 182 ? 24.922 -7.625 -31.859 1 82.44 182 LEU A O 1
ATOM 1433 N N . ARG A 1 183 ? 26.406 -8.047 -33.438 1 82.88 183 ARG A N 1
ATOM 1434 C CA . ARG A 1 183 ? 26.5 -9.453 -33.062 1 82.88 183 ARG A CA 1
ATOM 1435 C C . ARG A 1 183 ? 27.078 -9.594 -31.641 1 82.88 183 ARG A C 1
ATOM 1437 O O . ARG A 1 183 ? 26.672 -10.477 -30.891 1 82.88 183 ARG A O 1
ATOM 1444 N N . LEU A 1 184 ? 27.922 -8.703 -31.375 1 83.81 184 LEU A N 1
ATOM 1445 C CA . LEU A 1 184 ? 28.516 -8.758 -30.047 1 83.81 184 LEU A CA 1
ATOM 1446 C C . LEU A 1 184 ? 27.5 -8.43 -28.969 1 83.81 184 LEU A C 1
ATOM 1448 O O . LEU A 1 184 ? 27.406 -9.133 -27.969 1 83.81 184 LEU A O 1
ATOM 1452 N N . SER A 1 185 ? 26.766 -7.402 -29.234 1 85.19 185 SER A N 1
ATOM 1453 C CA . SER A 1 185 ? 25.75 -7.016 -28.266 1 85.19 185 SER A CA 1
ATOM 1454 C C . SER A 1 185 ? 24.656 -8.07 -28.156 1 85.19 185 SER A C 1
ATOM 1456 O O . SER A 1 185 ? 24.156 -8.352 -27.078 1 85.19 185 SER A O 1
ATOM 1458 N N . GLN A 1 186 ? 24.328 -8.672 -29.219 1 85.69 186 GLN A N 1
ATOM 1459 C CA . GLN A 1 186 ? 23.297 -9.703 -29.219 1 85.69 186 GLN A CA 1
ATOM 1460 C C . GLN A 1 186 ? 23.781 -10.969 -28.516 1 85.69 186 GLN A C 1
ATOM 1462 O O . GLN A 1 186 ? 23.016 -11.641 -27.828 1 85.69 186 GLN A O 1
ATOM 1467 N N . SER A 1 187 ? 25.016 -11.234 -28.781 1 88.12 187 SER A N 1
ATOM 1468 C CA . SER A 1 187 ? 25.594 -12.406 -28.109 1 88.12 187 SER A CA 1
ATOM 1469 C C . SER A 1 187 ? 25.594 -12.227 -26.594 1 88.12 187 SER A C 1
ATOM 1471 O O . SER A 1 187 ? 25.391 -13.188 -25.844 1 88.12 187 SER A O 1
ATOM 1473 N N . ARG A 1 188 ? 25.75 -11.039 -26.172 1 89.06 188 ARG A N 1
ATOM 1474 C CA . ARG A 1 188 ? 25.766 -10.758 -24.75 1 89.06 188 ARG A CA 1
ATOM 1475 C C . ARG A 1 188 ? 24.359 -10.906 -24.156 1 89.06 188 ARG A C 1
ATOM 1477 O O . ARG A 1 188 ? 24.188 -11.547 -23.109 1 89.06 188 ARG A O 1
ATOM 1484 N N . ILE A 1 189 ? 23.422 -10.383 -24.797 1 90.44 189 ILE A N 1
ATOM 1485 C CA . ILE A 1 189 ? 22.047 -10.43 -24.281 1 90.44 189 ILE A CA 1
ATOM 1486 C C . ILE A 1 189 ? 21.547 -11.875 -24.281 1 90.44 189 ILE A C 1
ATOM 1488 O O . ILE A 1 189 ? 20.844 -12.281 -23.359 1 90.44 189 ILE A O 1
ATOM 1492 N N . ASN A 1 190 ? 21.906 -12.57 -25.281 1 90.62 190 ASN A N 1
ATOM 1493 C CA . ASN A 1 190 ? 21.469 -13.961 -25.344 1 90.62 190 ASN A CA 1
ATOM 1494 C C . ASN A 1 190 ? 22.156 -14.805 -24.281 1 90.62 190 ASN A C 1
ATOM 1496 O O . ASN A 1 190 ? 21.547 -15.734 -23.734 1 90.62 190 ASN A O 1
ATOM 1500 N N . ALA A 1 191 ? 23.328 -14.484 -24.016 1 92.38 191 ALA A N 1
ATOM 1501 C CA . ALA A 1 191 ? 24.031 -15.18 -22.938 1 92.38 191 ALA A CA 1
ATOM 1502 C C . ALA A 1 191 ? 23.375 -14.898 -21.594 1 92.38 191 ALA A C 1
ATOM 1504 O O . ALA A 1 191 ? 23.156 -15.812 -20.797 1 92.38 191 ALA A O 1
ATOM 1505 N N . TYR A 1 192 ? 23.062 -13.617 -21.438 1 94.19 192 TYR A N 1
ATOM 1506 C CA . TYR A 1 192 ? 22.438 -13.273 -20.156 1 94.19 192 TYR A CA 1
ATOM 1507 C C . TYR A 1 192 ? 21.031 -13.852 -20.062 1 94.19 192 TYR A C 1
ATOM 1509 O O . TYR A 1 192 ? 20.578 -14.219 -18.969 1 94.19 192 TYR A O 1
ATOM 1517 N N . ARG A 1 193 ? 20.375 -13.961 -21.109 1 94.38 193 ARG A N 1
ATOM 1518 C CA . ARG A 1 193 ? 19.062 -14.586 -21.125 1 94.38 193 ARG A CA 1
ATOM 1519 C C . ARG A 1 193 ? 19.141 -16.047 -20.688 1 94.38 193 ARG A C 1
ATOM 1521 O O . ARG A 1 193 ? 18.25 -16.547 -20 1 94.38 193 ARG A O 1
ATOM 1528 N N . ALA A 1 194 ? 20.156 -16.672 -21.094 1 94.75 194 ALA A N 1
ATOM 1529 C CA . ALA A 1 194 ? 20.375 -18.062 -20.703 1 94.75 194 ALA A CA 1
ATOM 1530 C C . ALA A 1 194 ? 20.781 -18.188 -19.234 1 94.75 194 ALA A C 1
ATOM 1532 O O . ALA A 1 194 ? 20.312 -19.078 -18.531 1 94.75 194 ALA A O 1
ATOM 1533 N N . LEU A 1 195 ? 21.578 -17.234 -18.844 1 93.81 195 LEU A N 1
ATOM 1534 C CA . LEU A 1 195 ? 22.047 -17.25 -17.453 1 93.81 195 LEU A CA 1
ATOM 1535 C C . LEU A 1 195 ? 20.906 -16.953 -16.484 1 93.81 195 LEU A C 1
ATOM 1537 O O . LEU A 1 195 ? 20.922 -17.406 -15.344 1 93.81 195 LEU A O 1
ATOM 1541 N N . ALA A 1 196 ? 19.938 -16.25 -16.969 1 94.94 196 ALA A N 1
ATOM 1542 C CA . ALA A 1 196 ? 18.828 -15.82 -16.109 1 94.94 196 ALA A CA 1
ATOM 1543 C C . ALA A 1 196 ? 17.703 -16.859 -16.125 1 94.94 196 ALA A C 1
ATOM 1545 O O . ALA A 1 196 ? 16.688 -16.688 -15.445 1 94.94 196 ALA A O 1
ATOM 1546 N N . SER A 1 197 ? 17.922 -17.922 -16.828 1 94.06 197 SER A N 1
ATOM 1547 C CA . SER A 1 197 ? 16.922 -18.984 -16.812 1 94.06 197 SER A CA 1
ATOM 1548 C C . SER A 1 197 ? 16.859 -19.672 -15.453 1 94.06 197 SER A C 1
ATOM 1550 O O . SER A 1 197 ? 17.906 -19.938 -14.836 1 94.06 197 SER A O 1
ATOM 1552 N N . ALA A 1 198 ? 15.688 -19.906 -14.938 1 93.44 198 ALA A N 1
ATOM 1553 C CA . ALA A 1 198 ? 15.484 -20.453 -13.609 1 93.44 198 ALA A CA 1
ATOM 1554 C C . ALA A 1 198 ? 16.078 -21.859 -13.492 1 93.44 198 ALA A C 1
ATOM 1556 O O . ALA A 1 198 ? 16.797 -22.156 -12.531 1 93.44 198 ALA A O 1
ATOM 1557 N N . SER A 1 199 ? 15.82 -22.688 -14.5 1 90.44 199 SER A N 1
ATOM 1558 C CA . SER A 1 199 ? 16.312 -24.062 -14.461 1 90.44 199 SER A CA 1
ATOM 1559 C C . SER A 1 199 ? 17.844 -24.109 -14.547 1 90.44 199 SER A C 1
ATOM 1561 O O . SER A 1 199 ? 18.484 -24.922 -13.891 1 90.44 199 SER A O 1
ATOM 1563 N N . TYR A 1 200 ? 18.344 -23.156 -15.312 1 93 200 TYR A N 1
ATOM 1564 C CA . TYR A 1 200 ? 19.797 -23.109 -15.422 1 93 200 TYR A CA 1
ATOM 1565 C C . TYR A 1 200 ? 20.438 -22.719 -14.094 1 93 200 TYR A C 1
ATOM 1567 O O . TYR A 1 200 ? 21.422 -23.344 -13.672 1 93 200 TYR A O 1
ATOM 1575 N N . ILE A 1 201 ? 19.922 -21.812 -13.414 1 92.81 201 ILE A N 1
ATOM 1576 C CA . ILE A 1 201 ? 20.469 -21.344 -12.141 1 92.81 201 ILE A CA 1
ATOM 1577 C C . ILE A 1 201 ? 20.359 -22.453 -11.102 1 92.81 201 ILE A C 1
ATOM 1579 O O . ILE A 1 201 ? 21.297 -22.672 -10.328 1 92.81 201 ILE A O 1
ATOM 1583 N N . CYS A 1 202 ? 19.281 -23.125 -11.094 1 89.81 202 CYS A N 1
ATOM 1584 C CA . CYS A 1 202 ? 19.047 -24.172 -10.102 1 89.81 202 CYS A CA 1
ATOM 1585 C C . CYS A 1 202 ? 20 -25.344 -10.297 1 89.81 202 CYS A C 1
ATOM 1587 O O . CYS A 1 202 ? 20.375 -26.016 -9.336 1 89.81 202 CYS A O 1
ATOM 1589 N N . LEU A 1 203 ? 20.406 -25.578 -11.539 1 87.5 203 LEU A N 1
ATOM 1590 C CA . LEU A 1 203 ? 21.234 -26.75 -11.828 1 87.5 203 LEU A CA 1
ATOM 1591 C C . LEU A 1 203 ? 22.719 -26.422 -11.688 1 87.5 203 LEU A C 1
ATOM 1593 O O . LEU A 1 203 ? 23.531 -27.297 -11.375 1 87.5 203 LEU A O 1
ATOM 1597 N N . THR A 1 204 ? 23.094 -25.188 -11.836 1 88.38 204 THR A N 1
ATOM 1598 C CA . THR A 1 204 ? 24.516 -24.859 -11.906 1 88.38 204 THR A CA 1
ATOM 1599 C C . THR A 1 204 ? 24.969 -24.172 -10.617 1 88.38 204 THR A C 1
ATOM 1601 O O . THR A 1 204 ? 26.125 -24.328 -10.203 1 88.38 204 THR A O 1
ATOM 1604 N N . ALA A 1 205 ? 24.109 -23.438 -10.023 1 87.69 205 ALA A N 1
ATOM 1605 C CA . ALA A 1 205 ? 24.547 -22.625 -8.883 1 87.69 205 ALA A CA 1
ATOM 1606 C C . ALA A 1 205 ? 24.484 -23.438 -7.59 1 87.69 205 ALA A C 1
ATOM 1608 O O . ALA A 1 205 ? 23.578 -24.25 -7.398 1 87.69 205 ALA A O 1
ATOM 1609 N N . ARG A 1 206 ? 25.516 -23.219 -6.785 1 82.31 206 ARG A N 1
ATOM 1610 C CA . ARG A 1 206 ? 25.516 -23.812 -5.457 1 82.31 206 ARG A CA 1
ATOM 1611 C C . ARG A 1 206 ? 24.438 -23.203 -4.578 1 82.31 206 ARG A C 1
ATOM 1613 O O . ARG A 1 206 ? 23.75 -23.922 -3.83 1 82.31 206 ARG A O 1
ATOM 1620 N N . ASP A 1 207 ? 24.312 -21.938 -4.754 1 88.06 207 ASP A N 1
ATOM 1621 C CA . ASP A 1 207 ? 23.266 -21.188 -4.078 1 88.06 207 ASP A CA 1
ATOM 1622 C C . ASP A 1 207 ? 22.438 -20.375 -5.078 1 88.06 207 ASP A C 1
ATOM 1624 O O . ASP A 1 207 ? 22.797 -19.25 -5.418 1 88.06 207 ASP A O 1
ATOM 1628 N N . PRO A 1 208 ? 21.344 -20.938 -5.426 1 91.94 208 PRO A N 1
ATOM 1629 C CA . PRO A 1 208 ? 20.531 -20.281 -6.449 1 91.94 208 PRO A CA 1
ATOM 1630 C C . PRO A 1 208 ? 19.969 -18.938 -5.973 1 91.94 208 PRO A C 1
ATOM 1632 O O . PRO A 1 208 ? 19.766 -18.031 -6.777 1 91.94 208 PRO A O 1
ATOM 1635 N N . VAL A 1 209 ? 19.75 -18.75 -4.699 1 91.75 209 VAL A N 1
ATOM 1636 C CA . VAL A 1 209 ? 19.188 -17.516 -4.184 1 91.75 209 VAL A CA 1
ATOM 1637 C C . VAL A 1 209 ? 20.203 -16.391 -4.293 1 91.75 209 VAL A C 1
ATOM 1639 O O . VAL A 1 209 ? 19.891 -15.297 -4.781 1 91.75 209 VAL A O 1
ATOM 1642 N N . LEU A 1 210 ? 21.406 -16.688 -3.904 1 90.25 210 LEU A N 1
ATOM 1643 C CA . LEU A 1 210 ? 22.453 -15.688 -3.992 1 90.25 210 LEU A CA 1
ATOM 1644 C C . LEU A 1 210 ? 22.766 -15.344 -5.445 1 90.25 210 LEU A C 1
ATOM 1646 O O . LEU A 1 210 ? 22.969 -14.18 -5.781 1 90.25 210 LEU A O 1
ATOM 1650 N N . ASN A 1 211 ? 22.797 -16.375 -6.238 1 91.81 211 ASN A N 1
ATOM 1651 C CA . ASN A 1 211 ? 23.047 -16.125 -7.656 1 91.81 211 ASN A CA 1
ATOM 1652 C C . ASN A 1 211 ? 21.953 -15.273 -8.281 1 91.81 211 ASN A C 1
ATOM 1654 O O . ASN A 1 211 ? 22.234 -14.43 -9.133 1 91.81 211 ASN A O 1
ATOM 1658 N N . ALA A 1 212 ? 20.766 -15.516 -7.895 1 94.62 212 ALA A N 1
ATOM 1659 C CA . ALA A 1 212 ? 19.656 -14.719 -8.406 1 94.62 212 ALA A CA 1
ATOM 1660 C C . ALA A 1 212 ? 19.766 -13.258 -7.969 1 94.62 212 ALA A C 1
ATOM 1662 O O . ALA A 1 212 ? 19.5 -12.344 -8.75 1 94.62 212 ALA A O 1
ATOM 1663 N N . PHE A 1 213 ? 20.266 -13 -6.707 1 93.75 213 PHE A N 1
ATOM 1664 C CA . PHE A 1 213 ? 20.469 -11.641 -6.211 1 93.75 213 PHE A CA 1
ATOM 1665 C C . PHE A 1 213 ? 21.531 -10.914 -7.027 1 93.75 213 PHE A C 1
ATOM 1667 O O . PHE A 1 213 ? 21.312 -9.797 -7.488 1 93.75 213 PHE A O 1
ATOM 1674 N N . GLU A 1 214 ? 22.594 -11.586 -7.188 1 92.38 214 GLU A N 1
ATOM 1675 C CA . GLU A 1 214 ? 23.734 -10.984 -7.871 1 92.38 214 GLU A CA 1
ATOM 1676 C C . GLU A 1 214 ? 23.422 -10.703 -9.336 1 92.38 214 GLU A C 1
ATOM 1678 O O . GLU A 1 214 ? 23.734 -9.633 -9.852 1 92.38 214 GLU A O 1
ATOM 1683 N N . LEU A 1 215 ? 22.734 -11.672 -9.938 1 93.94 215 LEU A N 1
ATOM 1684 C CA . LEU A 1 215 ? 22.391 -11.484 -11.344 1 93.94 215 LEU A CA 1
ATOM 1685 C C . LEU A 1 215 ? 21.344 -10.375 -11.5 1 93.94 215 LEU A C 1
ATOM 1687 O O . LEU A 1 215 ? 21.406 -9.602 -12.461 1 93.94 215 LEU A O 1
ATOM 1691 N N . SER A 1 216 ? 20.406 -10.312 -10.602 1 95.56 216 SER A N 1
ATOM 1692 C CA . SER A 1 216 ? 19.406 -9.242 -10.664 1 95.56 216 SER A CA 1
ATOM 1693 C C . SER A 1 216 ? 20.062 -7.871 -10.547 1 95.56 216 SER A C 1
ATOM 1695 O O . SER A 1 216 ? 19.719 -6.949 -11.289 1 95.56 216 SER A O 1
ATOM 1697 N N . TRP A 1 217 ? 20.984 -7.789 -9.656 1 93.56 217 TRP A N 1
ATOM 1698 C CA . TRP A 1 217 ? 21.688 -6.527 -9.461 1 93.56 217 TRP A CA 1
ATOM 1699 C C . TRP A 1 217 ? 22.531 -6.18 -10.688 1 93.56 217 TRP A C 1
ATOM 1701 O O . TRP A 1 217 ? 22.531 -5.035 -11.141 1 93.56 217 TRP A O 1
ATOM 1711 N N . GLU A 1 218 ? 23.219 -7.141 -11.25 1 92.81 218 GLU A N 1
ATOM 1712 C CA . GLU A 1 218 ? 24.062 -6.922 -12.414 1 92.81 218 GLU A CA 1
ATOM 1713 C C . GLU A 1 218 ? 23.234 -6.504 -13.625 1 92.81 218 GLU A C 1
ATOM 1715 O O . GLU A 1 218 ? 23.625 -5.602 -14.367 1 92.81 218 GLU A O 1
ATOM 1720 N N . LEU A 1 219 ? 22.141 -7.145 -13.789 1 94.75 219 LEU A N 1
ATOM 1721 C CA . LEU A 1 219 ? 21.281 -6.836 -14.922 1 94.75 219 LEU A CA 1
ATOM 1722 C C . LEU A 1 219 ? 20.672 -5.441 -14.781 1 94.75 219 LEU A C 1
ATOM 1724 O O . LEU A 1 219 ? 20.531 -4.719 -15.773 1 94.75 219 LEU A O 1
ATOM 1728 N N . ARG A 1 220 ? 20.406 -5.086 -13.617 1 93.44 220 ARG A N 1
ATOM 1729 C CA . ARG A 1 220 ? 19.906 -3.734 -13.391 1 93.44 220 ARG A CA 1
ATOM 1730 C C . ARG A 1 220 ? 20.984 -2.695 -13.664 1 93.44 220 ARG A C 1
ATOM 1732 O O . ARG A 1 220 ? 20.703 -1.644 -14.242 1 93.44 220 ARG A O 1
ATOM 1739 N N . HIS A 1 221 ? 22.125 -2.984 -13.266 1 91 221 HIS A N 1
ATOM 1740 C CA . HIS A 1 221 ? 23.25 -2.094 -13.539 1 91 221 HIS A CA 1
ATOM 1741 C C . HIS A 1 221 ? 23.5 -1.969 -15.039 1 91 221 HIS A C 1
ATOM 1743 O O . HIS A 1 221 ? 23.734 -0.868 -15.539 1 91 221 HIS A O 1
ATOM 1749 N N . LEU A 1 222 ? 23.391 -3.094 -15.734 1 91.69 222 LEU A N 1
ATOM 1750 C CA . LEU A 1 222 ? 23.609 -3.086 -17.172 1 91.69 222 LEU A CA 1
ATOM 1751 C C . LEU A 1 222 ? 22.531 -2.279 -17.891 1 91.69 222 LEU A C 1
ATOM 1753 O O . LEU A 1 222 ? 22.797 -1.647 -18.922 1 91.69 222 LEU A O 1
ATOM 1757 N N . SER A 1 223 ? 21.344 -2.238 -17.375 1 92.25 223 SER A N 1
ATOM 1758 C CA . SER A 1 223 ? 20.25 -1.459 -17.969 1 92.25 223 SER A CA 1
ATOM 1759 C C . SER A 1 223 ? 20.562 0.034 -17.922 1 92.25 223 SER A C 1
ATOM 1761 O O . SER A 1 223 ? 20.125 0.788 -18.797 1 92.25 223 SER A O 1
ATOM 1763 N N . SER A 1 224 ? 21.359 0.426 -16.938 1 90 224 SER A N 1
ATOM 1764 C CA . SER A 1 224 ? 21.688 1.84 -16.797 1 90 224 SER A CA 1
ATOM 1765 C C . SER A 1 224 ? 22.906 2.209 -17.656 1 90 224 SER A C 1
ATOM 1767 O O . SER A 1 224 ? 23.125 3.383 -17.953 1 90 224 SER A O 1
ATOM 1769 N N . VAL A 1 225 ? 23.672 1.195 -18.109 1 89.44 225 VAL A N 1
ATOM 1770 C CA . VAL A 1 225 ? 24.875 1.453 -18.906 1 89.44 225 VAL A CA 1
ATOM 1771 C C . VAL A 1 225 ? 24.531 1.332 -20.391 1 89.44 225 VAL A C 1
ATOM 1773 O O . VAL A 1 225 ? 24.906 2.199 -21.188 1 89.44 225 VAL A O 1
ATOM 1776 N N . GLU A 1 226 ? 23.797 0.198 -20.719 1 88.31 226 GLU A N 1
ATOM 1777 C CA . GLU A 1 226 ? 23.375 -0.016 -22.094 1 88.31 226 GLU A CA 1
ATOM 1778 C C . GLU A 1 226 ? 21.906 0.348 -22.297 1 88.31 226 GLU A C 1
ATOM 1780 O O . GLU A 1 226 ? 21.031 -0.523 -22.266 1 88.31 226 GLU A O 1
ATOM 1785 N N . HIS A 1 227 ? 21.641 1.553 -22.734 1 87.19 227 HIS A N 1
ATOM 1786 C CA . HIS A 1 227 ? 20.281 2.096 -22.812 1 87.19 227 HIS A CA 1
ATOM 1787 C C . HIS A 1 227 ? 19.516 1.504 -23.984 1 87.19 227 HIS A C 1
ATOM 1789 O O . HIS A 1 227 ? 18.281 1.52 -24 1 87.19 227 HIS A O 1
ATOM 1795 N N . GLN A 1 228 ? 20.234 0.941 -24.953 1 87.44 228 GLN A N 1
ATOM 1796 C CA . GLN A 1 228 ? 19.578 0.393 -26.141 1 87.44 228 GLN A CA 1
ATOM 1797 C C . GLN A 1 228 ? 18.75 -0.843 -25.781 1 87.44 228 GLN A C 1
ATOM 1799 O O . GLN A 1 228 ? 17.703 -1.089 -26.375 1 87.44 228 GLN A O 1
ATOM 1804 N N . PHE A 1 229 ? 19.25 -1.564 -24.719 1 90.12 229 PHE A N 1
ATOM 1805 C CA . PHE A 1 229 ? 18.594 -2.799 -24.328 1 90.12 229 PHE A CA 1
ATOM 1806 C C . PHE A 1 229 ? 18.047 -2.695 -22.906 1 90.12 229 PHE A C 1
ATOM 1808 O O . PHE A 1 229 ? 18.031 -3.682 -22.156 1 90.12 229 PHE A O 1
ATOM 1815 N N . LYS A 1 230 ? 17.703 -1.534 -22.547 1 91.94 230 LYS A N 1
ATOM 1816 C CA . LYS A 1 230 ? 17.281 -1.28 -21.172 1 91.94 230 LYS A CA 1
ATOM 1817 C C . LYS A 1 230 ? 16.078 -2.146 -20.797 1 91.94 230 LYS A C 1
ATOM 1819 O O . LYS A 1 230 ? 16.062 -2.797 -19.75 1 91.94 230 LYS A O 1
ATOM 1824 N N . LEU A 1 231 ? 15.07 -2.236 -21.641 1 92.44 231 LEU A N 1
ATOM 1825 C CA . LEU A 1 231 ? 13.844 -2.961 -21.344 1 92.44 231 LEU A CA 1
ATOM 1826 C C . LEU A 1 231 ? 14.102 -4.461 -21.266 1 92.44 231 LEU A C 1
ATOM 1828 O O . LEU A 1 231 ? 13.531 -5.148 -20.422 1 92.44 231 LEU A O 1
ATOM 1832 N N . ASP A 1 232 ? 14.992 -4.961 -22.031 1 92.19 232 ASP A N 1
ATOM 1833 C CA . ASP A 1 232 ? 15.336 -6.379 -22 1 92.19 232 ASP A CA 1
ATOM 1834 C C . ASP A 1 232 ? 16.047 -6.738 -20.703 1 92.19 232 ASP A C 1
ATOM 1836 O O . ASP A 1 232 ? 15.727 -7.742 -20.062 1 92.19 232 ASP A O 1
ATOM 1840 N N . TYR A 1 233 ? 16.922 -5.914 -20.312 1 93.94 233 TYR A N 1
ATOM 1841 C CA . TYR A 1 233 ? 17.672 -6.172 -19.094 1 93.94 233 TYR A CA 1
ATOM 1842 C C . TYR A 1 233 ? 16.766 -6.098 -17.875 1 93.94 233 TYR A C 1
ATOM 1844 O O . TYR A 1 233 ? 16.891 -6.898 -16.938 1 93.94 233 TYR A O 1
ATOM 1852 N N . LEU A 1 234 ? 15.867 -5.223 -17.938 1 94.5 234 LEU A N 1
ATOM 1853 C CA . LEU A 1 234 ? 14.953 -5.078 -16.812 1 94.5 234 LEU A CA 1
ATOM 1854 C C . LEU A 1 234 ? 14.016 -6.273 -16.703 1 94.5 234 LEU A C 1
ATOM 1856 O O . LEU A 1 234 ? 13.703 -6.734 -15.609 1 94.5 234 LEU A O 1
ATOM 1860 N N . GLU A 1 235 ? 13.602 -6.695 -17.797 1 94.75 235 GLU A N 1
ATOM 1861 C CA . GLU A 1 235 ? 12.75 -7.879 -17.797 1 94.75 235 GLU A CA 1
ATOM 1862 C C . GLU A 1 235 ? 13.492 -9.094 -17.25 1 94.75 235 GLU A C 1
ATOM 1864 O O . GLU A 1 235 ? 12.93 -9.875 -16.484 1 94.75 235 GLU A O 1
ATOM 1869 N N . LEU A 1 236 ? 14.711 -9.227 -17.609 1 95.75 236 LEU A N 1
ATOM 1870 C CA . LEU A 1 236 ? 15.516 -10.336 -17.109 1 95.75 236 LEU A CA 1
ATOM 1871 C C . LEU A 1 236 ? 15.781 -10.195 -15.617 1 95.75 236 LEU A C 1
ATOM 1873 O O . LEU A 1 236 ? 15.797 -11.188 -14.883 1 95.75 236 LEU A O 1
ATOM 1877 N N . SER A 1 237 ? 15.984 -8.969 -15.188 1 96.25 237 SER A N 1
ATOM 1878 C CA . SER A 1 237 ? 16.172 -8.727 -13.766 1 96.25 237 SER A CA 1
ATOM 1879 C C . SER A 1 237 ? 14.938 -9.117 -12.969 1 96.25 237 SER A C 1
ATOM 1881 O O . SER A 1 237 ? 15.047 -9.727 -11.898 1 96.25 237 SER A O 1
ATOM 1883 N N . GLN A 1 238 ? 13.828 -8.844 -13.477 1 95.19 238 GLN A N 1
ATOM 1884 C CA . GLN A 1 238 ? 12.57 -9.195 -12.812 1 95.19 238 GLN A CA 1
ATOM 1885 C C . GLN A 1 238 ? 12.375 -10.703 -12.773 1 95.19 238 GLN A C 1
ATOM 1887 O O . GLN A 1 238 ? 11.844 -11.242 -11.797 1 95.19 238 GLN A O 1
ATOM 1892 N N . LYS A 1 239 ? 12.812 -11.352 -13.781 1 95.06 239 LYS A N 1
ATOM 1893 C CA . LYS A 1 239 ? 12.727 -12.812 -13.812 1 95.06 239 LYS A CA 1
ATOM 1894 C C . LYS A 1 239 ? 13.578 -13.438 -12.711 1 95.06 239 LYS A C 1
ATOM 1896 O O . LYS A 1 239 ? 13.164 -14.391 -12.062 1 95.06 239 LYS A O 1
ATOM 1901 N N . CYS A 1 240 ? 14.711 -12.859 -12.508 1 95.62 240 CYS A N 1
ATOM 1902 C CA . CYS A 1 240 ? 15.586 -13.352 -11.453 1 95.62 240 CYS A CA 1
ATOM 1903 C C . CYS A 1 240 ? 15 -13.078 -10.07 1 95.62 240 CYS A C 1
ATOM 1905 O O . CYS A 1 240 ? 15.086 -13.922 -9.18 1 95.62 240 CYS A O 1
ATOM 1907 N N . GLN A 1 241 ? 14.43 -11.992 -9.953 1 95.56 241 GLN A N 1
ATOM 1908 C CA . GLN A 1 241 ? 13.797 -11.656 -8.68 1 95.56 241 GLN A CA 1
ATOM 1909 C C . GLN A 1 241 ? 12.625 -12.594 -8.391 1 95.56 241 GLN A C 1
ATOM 1911 O O . GLN A 1 241 ? 12.43 -13.023 -7.254 1 95.56 241 GLN A O 1
ATOM 1916 N N . LYS A 1 242 ? 11.914 -12.883 -9.414 1 95.19 242 LYS A N 1
ATOM 1917 C CA . LYS A 1 242 ? 10.781 -13.789 -9.266 1 95.19 242 LYS A CA 1
ATOM 1918 C C . LYS A 1 242 ? 11.242 -15.18 -8.859 1 95.19 242 LYS A C 1
ATOM 1920 O O . LYS A 1 242 ? 10.578 -15.859 -8.078 1 95.19 242 LYS A O 1
ATOM 1925 N N . LEU A 1 243 ? 12.336 -15.578 -9.359 1 95.44 243 LEU A N 1
ATOM 1926 C CA . LEU A 1 243 ? 12.875 -16.891 -9 1 95.44 243 LEU A CA 1
ATOM 1927 C C . LEU A 1 243 ? 13.195 -16.953 -7.512 1 95.44 243 LEU A C 1
ATOM 1929 O O . LEU A 1 243 ? 12.867 -17.938 -6.844 1 95.44 243 LEU A O 1
ATOM 1933 N N . ALA A 1 244 ? 13.789 -15.914 -7.02 1 94.88 244 ALA A N 1
ATOM 1934 C CA . ALA A 1 244 ? 14.125 -15.891 -5.602 1 94.88 244 ALA A CA 1
ATOM 1935 C C . ALA A 1 244 ? 12.875 -15.961 -4.734 1 94.88 244 ALA A C 1
ATOM 1937 O O . ALA A 1 244 ? 12.852 -16.656 -3.721 1 94.88 244 ALA A O 1
ATOM 1938 N N . VAL A 1 245 ? 11.883 -15.297 -5.125 1 95.38 245 VAL A N 1
ATOM 1939 C CA . VAL A 1 245 ? 10.633 -15.281 -4.379 1 95.38 245 VAL A CA 1
ATOM 1940 C C . VAL A 1 245 ? 9.961 -16.656 -4.457 1 95.38 245 VAL A C 1
ATOM 1942 O O . VAL A 1 245 ? 9.445 -17.156 -3.459 1 95.38 245 VAL A O 1
ATOM 1945 N N . ASP A 1 246 ? 10.016 -17.266 -5.617 1 93.69 246 ASP A N 1
ATOM 1946 C CA . ASP A 1 246 ? 9.406 -18.578 -5.801 1 93.69 246 ASP A CA 1
ATOM 1947 C C . ASP A 1 246 ? 10.125 -19.641 -4.969 1 93.69 246 ASP A C 1
ATOM 1949 O O . ASP A 1 246 ? 9.492 -20.562 -4.465 1 93.69 246 ASP A O 1
ATOM 1953 N N . LEU A 1 247 ? 11.367 -19.516 -4.855 1 92.88 247 LEU A N 1
ATOM 1954 C CA . LEU A 1 247 ? 12.117 -20.453 -4.035 1 92.88 247 LEU A CA 1
ATOM 1955 C C . LEU A 1 247 ? 11.773 -20.281 -2.559 1 92.88 247 LEU A C 1
ATOM 1957 O O . LEU A 1 247 ? 11.641 -21.266 -1.828 1 92.88 247 LEU A O 1
ATOM 1961 N N . LEU A 1 248 ? 11.609 -19.078 -2.229 1 91.75 248 LEU A N 1
ATOM 1962 C CA . LEU A 1 248 ? 11.266 -18.797 -0.839 1 91.75 248 LEU A CA 1
ATOM 1963 C C . LEU A 1 248 ? 9.867 -19.312 -0.517 1 91.75 248 LEU A C 1
ATOM 1965 O O . LEU A 1 248 ? 9.594 -19.734 0.614 1 91.75 248 LEU A O 1
ATOM 1969 N N . ASP A 1 249 ? 9.023 -19.344 -1.473 1 89.75 249 ASP A N 1
ATOM 1970 C CA . ASP A 1 249 ? 7.656 -19.812 -1.3 1 89.75 249 ASP A CA 1
ATOM 1971 C C . ASP A 1 249 ? 7.629 -21.312 -0.981 1 89.75 249 ASP A C 1
ATOM 1973 O O . ASP A 1 249 ? 6.645 -21.812 -0.437 1 89.75 249 ASP A O 1
ATOM 1977 N N . GLN A 1 250 ? 8.719 -21.984 -1.253 1 87.62 250 GLN A N 1
ATOM 1978 C CA . GLN A 1 250 ? 8.758 -23.422 -1.05 1 87.62 250 GLN A CA 1
ATOM 1979 C C . GLN A 1 250 ? 9.289 -23.781 0.338 1 87.62 250 GLN A C 1
ATOM 1981 O O . GLN A 1 250 ? 9.344 -24.953 0.716 1 87.62 250 GLN A O 1
ATOM 1986 N N . ALA A 1 251 ? 9.586 -22.719 1.113 1 88.38 251 ALA A N 1
ATOM 1987 C CA . ALA A 1 251 ? 10.023 -22.984 2.48 1 88.38 251 ALA A CA 1
ATOM 1988 C C . ALA A 1 251 ? 8.852 -23.422 3.357 1 88.38 251 ALA A C 1
ATOM 1990 O O . ALA A 1 251 ? 7.777 -22.812 3.309 1 88.38 251 ALA A O 1
ATOM 1991 N N . ARG A 1 252 ? 9.062 -24.516 4.188 1 82.94 252 ARG A N 1
ATOM 1992 C CA . ARG A 1 252 ? 7.957 -25.094 4.945 1 82.94 252 ARG A CA 1
ATOM 1993 C C . ARG A 1 252 ? 8.133 -24.859 6.441 1 82.94 252 ARG A C 1
ATOM 1995 O O . ARG A 1 252 ? 7.156 -24.844 7.191 1 82.94 252 ARG A O 1
ATOM 2002 N N . SER A 1 253 ? 9.367 -24.734 6.895 1 84.25 253 SER A N 1
ATOM 2003 C CA . SER A 1 253 ? 9.602 -24.594 8.328 1 84.25 253 SER A CA 1
ATOM 2004 C C . SER A 1 253 ? 10.438 -23.359 8.633 1 84.25 253 SER A C 1
ATOM 2006 O O . SER A 1 253 ? 11.094 -22.812 7.742 1 84.25 253 SER A O 1
ATOM 2008 N N . SER A 1 254 ? 10.328 -22.984 9.891 1 86.81 254 SER A N 1
ATOM 2009 C CA . SER A 1 254 ? 11.117 -21.844 10.336 1 86.81 254 SER A CA 1
ATOM 2010 C C . SER A 1 254 ? 12.609 -22.141 10.305 1 86.81 254 SER A C 1
ATOM 2012 O O . SER A 1 254 ? 13.43 -21.266 10.055 1 86.81 254 SER A O 1
ATOM 2014 N N . ASP A 1 255 ? 12.875 -23.375 10.469 1 84.12 255 ASP A N 1
ATOM 2015 C CA . ASP A 1 255 ? 14.289 -23.766 10.445 1 84.12 255 ASP A CA 1
ATOM 2016 C C . ASP A 1 255 ? 14.867 -23.641 9.039 1 84.12 255 ASP A C 1
ATOM 2018 O O . ASP A 1 255 ? 16 -23.188 8.867 1 84.12 255 ASP A O 1
ATOM 2022 N N . GLU A 1 256 ? 14.117 -24.062 8.094 1 86.69 256 GLU A N 1
ATOM 2023 C CA . GLU A 1 256 ? 14.57 -23.922 6.715 1 86.69 256 GLU A CA 1
ATOM 2024 C C . GLU A 1 256 ? 14.727 -22.453 6.336 1 86.69 256 GLU A C 1
ATOM 2026 O O . GLU A 1 256 ? 15.688 -22.078 5.664 1 86.69 256 GLU A O 1
ATOM 2031 N N . LEU A 1 257 ? 13.836 -21.734 6.812 1 89.12 257 LEU A N 1
ATOM 2032 C CA . LEU A 1 257 ? 13.852 -20.297 6.5 1 89.12 257 LEU A CA 1
ATOM 2033 C C . LEU A 1 257 ? 15.055 -19.625 7.152 1 89.12 257 LEU A C 1
ATOM 2035 O O . LEU A 1 257 ? 15.734 -18.812 6.52 1 89.12 257 LEU A O 1
ATOM 2039 N N . GLU A 1 258 ? 15.297 -19.969 8.391 1 87.69 258 GLU A N 1
ATOM 2040 C CA . GLU A 1 258 ? 16.422 -19.391 9.117 1 87.69 258 GLU A CA 1
ATOM 2041 C C . GLU A 1 258 ? 17.75 -19.781 8.477 1 87.69 258 GLU A C 1
ATOM 2043 O O . GLU A 1 258 ? 18.688 -18.969 8.422 1 87.69 258 GLU A O 1
ATOM 2048 N N . THR A 1 259 ? 17.75 -20.922 7.934 1 85.38 259 THR A N 1
ATOM 2049 C CA . THR A 1 259 ? 18.969 -21.391 7.305 1 85.38 259 THR A CA 1
ATOM 2050 C C . THR A 1 259 ? 19.234 -20.641 6 1 85.38 259 THR A C 1
ATOM 2052 O O . THR A 1 259 ? 20.375 -20.281 5.699 1 85.38 259 THR A O 1
ATOM 2055 N N . ILE A 1 260 ? 18.25 -20.391 5.301 1 87.12 260 ILE A N 1
ATOM 2056 C CA . ILE A 1 260 ? 18.391 -19.703 4.02 1 87.12 260 ILE A CA 1
ATOM 2057 C C . ILE A 1 260 ? 18.766 -18.25 4.254 1 87.12 260 ILE A C 1
ATOM 2059 O O . ILE A 1 260 ? 19.609 -17.688 3.551 1 87.12 260 ILE A O 1
ATOM 2063 N N . LEU A 1 261 ? 18.203 -17.672 5.262 1 87.31 261 LEU A N 1
ATOM 2064 C CA . LEU A 1 261 ? 18.344 -16.234 5.465 1 87.31 261 LEU A CA 1
ATOM 2065 C C . LEU A 1 261 ? 19.641 -15.914 6.23 1 87.31 261 LEU A C 1
ATOM 2067 O O . LEU A 1 261 ? 20.125 -14.789 6.191 1 87.31 261 LEU A O 1
ATOM 2071 N N . ASN A 1 262 ? 20.125 -16.906 6.906 1 81.5 262 ASN A N 1
ATOM 2072 C CA . ASN A 1 262 ? 21.312 -16.656 7.715 1 81.5 262 ASN A CA 1
ATOM 2073 C C . ASN A 1 262 ? 22.594 -17.031 6.957 1 81.5 262 ASN A C 1
ATOM 2075 O O . ASN A 1 262 ? 23.688 -16.594 7.328 1 81.5 262 ASN A O 1
ATOM 2079 N N . TYR A 1 263 ? 22.5 -17.766 5.93 1 73 263 TYR A N 1
ATOM 2080 C CA . TYR A 1 263 ? 23.703 -18.328 5.324 1 73 263 TYR A CA 1
ATOM 2081 C C . TYR A 1 263 ? 24.547 -17.25 4.668 1 73 263 TYR A C 1
ATOM 2083 O O . TYR A 1 263 ? 24.016 -16.375 3.967 1 73 263 TYR A O 1
ATOM 2091 N N . ASP A 1 264 ? 25.766 -17.062 5.195 1 63.75 264 ASP A N 1
ATOM 2092 C CA . ASP A 1 264 ? 26.719 -16.141 4.586 1 63.75 264 ASP A CA 1
ATOM 2093 C C . ASP A 1 264 ? 27.781 -16.891 3.793 1 63.75 264 ASP A C 1
ATOM 2095 O O . ASP A 1 264 ? 28.484 -17.75 4.344 1 63.75 264 ASP A O 1
ATOM 2099 N N . SER A 1 265 ? 27.641 -17.031 2.527 1 56.62 265 SER A N 1
ATOM 2100 C CA . SER A 1 265 ? 28.656 -17.688 1.732 1 56.62 265 SER A CA 1
ATOM 2101 C C . SER A 1 265 ? 30.016 -17.031 1.908 1 56.62 265 SER A C 1
ATOM 2103 O O . SER A 1 265 ? 31.047 -17.594 1.531 1 56.62 265 SER A O 1
ATOM 2105 N N . SER A 1 266 ? 30.047 -15.633 2.094 1 49.38 266 SER A N 1
ATOM 2106 C CA . SER A 1 266 ? 31.344 -14.984 2.061 1 49.38 266 SER A CA 1
ATOM 2107 C C . SER A 1 266 ? 32.188 -15.367 3.277 1 49.38 266 SER A C 1
ATOM 2109 O O . SER A 1 266 ? 31.656 -15.547 4.375 1 49.38 266 SER A O 1
ATOM 2111 N N . ASP A 1 267 ? 33.125 -16.297 3.199 1 43.91 267 ASP A N 1
ATOM 2112 C CA . ASP A 1 267 ? 34.188 -16.578 4.18 1 43.91 267 ASP A CA 1
ATOM 2113 C C . ASP A 1 267 ? 34.375 -15.383 5.113 1 43.91 267 ASP A C 1
ATOM 2115 O O . ASP A 1 267 ? 35.25 -15.406 5.98 1 43.91 267 ASP A O 1
ATOM 2119 N N . ARG A 1 268 ? 34.031 -14.234 4.77 1 37.81 268 ARG A N 1
ATOM 2120 C CA . ARG A 1 268 ? 34.438 -13.016 5.477 1 37.81 268 ARG A CA 1
ATOM 2121 C C . ARG A 1 268 ? 33.75 -12.938 6.844 1 37.81 268 ARG A C 1
ATOM 2123 O O . ARG A 1 268 ? 34.344 -12.461 7.812 1 37.81 268 ARG A O 1
ATOM 2130 N N . TRP A 1 269 ? 32.375 -12.961 6.895 1 37.53 269 TRP A N 1
ATOM 2131 C CA . TRP A 1 269 ? 31.859 -12.852 8.25 1 37.53 269 TRP A CA 1
ATOM 2132 C C . TRP A 1 269 ? 31.625 -14.227 8.859 1 37.53 269 TRP A C 1
ATOM 2134 O O . TRP A 1 269 ? 30.688 -14.938 8.477 1 37.53 269 TRP A O 1
ATOM 2144 N N . PRO A 1 270 ? 32.688 -14.812 9.211 1 36.88 270 PRO A N 1
ATOM 2145 C CA . PRO A 1 270 ? 32.531 -16.078 9.945 1 36.88 270 PRO A CA 1
ATOM 2146 C C . PRO A 1 270 ? 31.312 -16.062 10.867 1 36.88 270 PRO A C 1
ATOM 2148 O O . PRO A 1 270 ? 31.156 -15.141 11.672 1 36.88 270 PRO A O 1
ATOM 2151 N N . THR A 1 271 ? 30.203 -16.469 10.414 1 39.44 271 THR A N 1
ATOM 2152 C CA . THR A 1 271 ? 29.078 -16.703 11.32 1 39.44 271 THR A CA 1
ATOM 2153 C C . THR A 1 271 ? 29.531 -17.547 12.516 1 39.44 271 THR A C 1
ATOM 2155 O O . THR A 1 271 ? 29.766 -18.75 12.383 1 39.44 271 THR A O 1
ATOM 2158 N N . GLN A 1 272 ? 30.453 -17.266 13.211 1 35.97 272 GLN A N 1
ATOM 2159 C CA . GLN A 1 272 ? 30.594 -18.016 14.453 1 35.97 272 GLN A CA 1
ATOM 2160 C C . GLN A 1 272 ? 29.25 -18.188 15.156 1 35.97 272 GLN A C 1
ATOM 2162 O O . GLN A 1 272 ? 28.578 -17.203 15.477 1 35.97 272 GLN A O 1
ATOM 2167 N N . ARG A 1 273 ? 28.531 -19.219 14.922 1 37.47 273 ARG A N 1
ATOM 2168 C CA . ARG A 1 273 ? 27.469 -19.578 15.859 1 37.47 273 ARG A CA 1
ATOM 2169 C C . ARG A 1 273 ? 27.938 -19.453 17.297 1 37.47 273 ARG A C 1
ATOM 2171 O O . ARG A 1 273 ? 28.656 -20.312 17.797 1 37.47 273 ARG A O 1
ATOM 2178 N N . HIS A 1 274 ? 28.422 -18.469 17.844 1 35.09 274 HIS A N 1
ATOM 2179 C CA . HIS A 1 274 ? 28.438 -18.766 19.266 1 35.09 274 HIS A CA 1
ATOM 2180 C C . HIS A 1 274 ? 27.062 -19.156 19.766 1 35.09 274 HIS A C 1
ATOM 2182 O O . HIS A 1 274 ? 26.047 -18.641 19.281 1 35.09 274 HIS A O 1
ATOM 2188 N N . PHE A 1 275 ? 26.781 -20.203 20.297 1 31.25 275 PHE A N 1
ATOM 2189 C CA . PHE A 1 275 ? 25.719 -20.703 21.156 1 31.25 275 PHE A CA 1
ATOM 2190 C C . PHE A 1 275 ? 25.141 -19.578 22 1 31.25 275 PHE A C 1
ATOM 2192 O O . PHE A 1 275 ? 25.859 -18.938 22.766 1 31.25 275 PHE A O 1
ATOM 2199 N N . GLY A 1 276 ? 23.969 -18.859 21.703 1 39.94 276 GLY A N 1
ATOM 2200 C CA . GLY A 1 276 ? 23.234 -17.797 22.359 1 39.94 276 GLY A CA 1
ATOM 2201 C C . GLY A 1 276 ? 23.109 -16.531 21.531 1 39.94 276 GLY A C 1
ATOM 2202 O O . GLY A 1 276 ? 22.578 -15.523 21.984 1 39.94 276 GLY A O 1
ATOM 2203 N N . GLN A 1 277 ? 23.938 -16.406 20.422 1 50.5 277 GLN A N 1
ATOM 2204 C CA . GLN A 1 277 ? 24.047 -15.125 19.719 1 50.5 277 GLN A CA 1
ATOM 2205 C C . GLN A 1 277 ? 23.016 -15.031 18.594 1 50.5 277 GLN A C 1
ATOM 2207 O O . GLN A 1 277 ? 22.625 -16.047 18.016 1 50.5 277 GLN A O 1
ATOM 2212 N N . ARG A 1 278 ? 22.281 -13.977 18.547 1 58.06 278 ARG A N 1
ATOM 2213 C CA . ARG A 1 278 ? 21.172 -13.594 17.672 1 58.06 278 ARG A CA 1
ATOM 2214 C C . ARG A 1 278 ? 21.562 -13.734 16.203 1 58.06 278 ARG A C 1
ATOM 2216 O O . ARG A 1 278 ? 22.734 -13.617 15.859 1 58.06 278 ARG A O 1
ATOM 2223 N N . MET A 1 279 ? 20.719 -14.438 15.352 1 63.47 279 MET A N 1
ATOM 2224 C CA . MET A 1 279 ? 20.781 -14.641 13.906 1 63.47 279 MET A CA 1
ATOM 2225 C C . MET A 1 279 ? 21.188 -13.344 13.203 1 63.47 279 MET A C 1
ATOM 2227 O O . MET A 1 279 ? 20.656 -12.273 13.508 1 63.47 279 MET A O 1
ATOM 2231 N N . GLU A 1 280 ? 22.344 -13.227 12.586 1 67.62 280 GLU A N 1
ATOM 2232 C CA . GLU A 1 280 ? 22.797 -12.039 11.867 1 67.62 280 GLU A CA 1
ATOM 2233 C C . GLU A 1 280 ? 22 -11.844 10.578 1 67.62 280 GLU A C 1
ATOM 2235 O O . GLU A 1 280 ? 21.906 -10.727 10.07 1 67.62 280 GLU A O 1
ATOM 2240 N N . LEU A 1 281 ? 21.219 -12.742 10.18 1 82.56 281 LEU A N 1
ATOM 2241 C CA . LEU A 1 281 ? 20.438 -12.656 8.953 1 82.56 281 LEU A CA 1
ATOM 2242 C C . LEU A 1 281 ? 21.25 -12.016 7.832 1 82.56 281 LEU A C 1
ATOM 2244 O O . LEU A 1 281 ? 20.812 -11.031 7.23 1 82.56 281 LEU A O 1
ATOM 2248 N N . SER A 1 282 ? 22.406 -12.539 7.422 1 82.44 282 SER A N 1
ATOM 2249 C CA . SER A 1 282 ? 23.344 -11.977 6.445 1 82.44 282 SER A CA 1
ATOM 2250 C C . SER A 1 282 ? 22.734 -11.984 5.043 1 82.44 282 SER A C 1
ATOM 2252 O O . SER A 1 282 ? 22.906 -11.031 4.285 1 82.44 282 SER A O 1
ATOM 2254 N N . ARG A 1 283 ? 22.031 -13.016 4.719 1 88.06 283 ARG A N 1
ATOM 2255 C CA . ARG A 1 283 ? 21.438 -13.086 3.393 1 88.06 283 ARG A CA 1
ATOM 2256 C C . ARG A 1 283 ? 20.344 -12.023 3.23 1 88.06 283 ARG A C 1
ATOM 2258 O O . ARG A 1 283 ? 20.188 -11.461 2.148 1 88.06 283 ARG A O 1
ATOM 2265 N N . LEU A 1 284 ? 19.672 -11.836 4.297 1 89.44 284 LEU A N 1
ATOM 2266 C CA . LEU A 1 284 ? 18.625 -10.82 4.238 1 89.44 284 LEU A CA 1
ATOM 2267 C C . LEU A 1 284 ? 19.234 -9.43 4.094 1 89.44 284 LEU A C 1
ATOM 2269 O O . LEU A 1 284 ? 18.688 -8.578 3.393 1 89.44 284 LEU A O 1
ATOM 2273 N N . ARG A 1 285 ? 20.359 -9.195 4.715 1 88.25 285 ARG A N 1
ATOM 2274 C CA . ARG A 1 285 ? 21.062 -7.93 4.566 1 88.25 285 ARG A CA 1
ATOM 2275 C C . ARG A 1 285 ? 21.531 -7.727 3.129 1 88.25 285 ARG A C 1
ATOM 2277 O O . ARG A 1 285 ? 21.484 -6.609 2.607 1 88.25 285 ARG A O 1
ATOM 2284 N N . LEU A 1 286 ? 21.922 -8.781 2.521 1 87.94 286 LEU A N 1
ATOM 2285 C CA . LEU A 1 286 ? 22.312 -8.711 1.122 1 87.94 286 LEU A CA 1
ATOM 2286 C C . LEU A 1 286 ? 21.125 -8.43 0.224 1 87.94 286 LEU A C 1
ATOM 2288 O O . LEU A 1 286 ? 21.234 -7.703 -0.765 1 87.94 286 LEU A O 1
ATOM 2292 N N . ALA A 1 287 ? 20.016 -9.07 0.6 1 92.56 287 ALA A N 1
ATOM 2293 C CA . ALA A 1 287 ? 18.797 -8.82 -0.164 1 92.56 287 ALA A CA 1
ATOM 2294 C C . ALA A 1 287 ? 18.406 -7.344 -0.115 1 92.56 287 ALA A C 1
ATOM 2296 O O . ALA A 1 287 ? 17.938 -6.781 -1.111 1 92.56 287 ALA A O 1
ATOM 2297 N N . ILE A 1 288 ? 18.641 -6.723 1.046 1 89.69 288 ILE A N 1
ATOM 2298 C CA . ILE A 1 288 ? 18.328 -5.309 1.214 1 89.69 288 ILE A CA 1
ATOM 2299 C C . ILE A 1 288 ? 19.328 -4.461 0.432 1 89.69 288 ILE A C 1
ATOM 2301 O O . ILE A 1 288 ? 18.953 -3.49 -0.227 1 89.69 288 ILE A O 1
ATOM 2305 N N . GLN A 1 289 ? 20.531 -4.875 0.424 1 86.25 289 GLN A N 1
ATOM 2306 C CA . GLN A 1 289 ? 21.562 -4.145 -0.303 1 86.25 289 GLN A CA 1
ATOM 2307 C C . GLN A 1 289 ? 21.328 -4.215 -1.81 1 86.25 289 GLN A C 1
ATOM 2309 O O . GLN A 1 289 ? 21.547 -3.236 -2.523 1 86.25 289 GLN A O 1
ATOM 2314 N N . PHE A 1 290 ? 20.812 -5.418 -2.266 1 89.81 290 PHE A N 1
ATOM 2315 C CA . PHE A 1 290 ? 20.547 -5.59 -3.689 1 89.81 290 PHE A CA 1
ATOM 2316 C C . PHE A 1 290 ? 19.156 -5.102 -4.051 1 89.81 290 PHE A C 1
ATOM 2318 O O . PHE A 1 290 ? 18.703 -5.266 -5.188 1 89.81 290 PHE A O 1
ATOM 2325 N N . ARG A 1 291 ? 18.422 -4.559 -3.16 1 89.88 291 ARG A N 1
ATOM 2326 C CA . ARG A 1 291 ? 17.109 -3.951 -3.342 1 89.88 291 ARG A CA 1
ATOM 2327 C C . ARG A 1 291 ? 16.109 -4.969 -3.869 1 89.88 291 ARG A C 1
ATOM 2329 O O . ARG A 1 291 ? 15.383 -4.699 -4.832 1 89.88 291 ARG A O 1
ATOM 2336 N N . GLN A 1 292 ? 16.172 -6.145 -3.281 1 94 292 GLN A N 1
ATOM 2337 C CA . GLN A 1 292 ? 15.156 -7.152 -3.576 1 94 292 GLN A CA 1
ATOM 2338 C C . GLN A 1 292 ? 13.898 -6.926 -2.742 1 94 292 GLN A C 1
ATOM 2340 O O . GLN A 1 292 ? 13.695 -7.59 -1.724 1 94 292 GLN A O 1
ATOM 2345 N N . LYS A 1 293 ? 12.992 -6.125 -3.148 1 93.5 293 LYS A N 1
ATOM 2346 C CA . LYS A 1 293 ? 11.859 -5.664 -2.361 1 93.5 293 LYS A CA 1
ATOM 2347 C C . LYS A 1 293 ? 10.805 -6.758 -2.223 1 93.5 293 LYS A C 1
ATOM 2349 O O . LYS A 1 293 ? 10.273 -6.984 -1.133 1 93.5 293 LYS A O 1
ATOM 2354 N N . LYS A 1 294 ? 10.5 -7.484 -3.268 1 94 294 LYS A N 1
ATOM 2355 C CA . LYS A 1 294 ? 9.469 -8.516 -3.213 1 94 294 LYS A CA 1
ATOM 2356 C C . LYS A 1 294 ? 9.914 -9.688 -2.342 1 94 294 LYS A C 1
ATOM 2358 O O . LYS A 1 294 ? 9.086 -10.312 -1.663 1 94 294 LYS A O 1
ATOM 2363 N N . PHE A 1 295 ? 11.211 -9.961 -2.34 1 95.44 295 PHE A N 1
ATOM 2364 C CA . PHE A 1 295 ? 11.75 -11.039 -1.514 1 95.44 295 PHE A CA 1
ATOM 2365 C C . PHE A 1 295 ? 11.656 -10.68 -0.035 1 95.44 295 PHE A C 1
ATOM 2367 O O . PHE A 1 295 ? 11.211 -11.5 0.777 1 95.44 295 PHE A O 1
ATOM 2374 N N . VAL A 1 296 ? 12 -9.5 0.277 1 95.19 296 VAL A N 1
ATOM 2375 C CA . VAL A 1 296 ? 12.016 -9.055 1.667 1 95.19 296 VAL A CA 1
ATOM 2376 C C . VAL A 1 296 ? 10.586 -8.898 2.176 1 95.19 296 VAL A C 1
ATOM 2378 O O . VAL A 1 296 ? 10.305 -9.156 3.348 1 95.19 296 VAL A O 1
ATOM 2381 N N . ALA A 1 297 ? 9.719 -8.516 1.309 1 94.75 297 ALA A N 1
ATOM 2382 C CA . ALA A 1 297 ? 8.336 -8.281 1.693 1 94.75 297 ALA A CA 1
ATOM 2383 C C . ALA A 1 297 ? 7.543 -9.586 1.711 1 94.75 297 ALA A C 1
ATOM 2385 O O . ALA A 1 297 ? 6.363 -9.602 2.068 1 94.75 297 ALA A O 1
ATOM 2386 N N . HIS A 1 298 ? 8.195 -10.672 1.357 1 93.44 298 HIS A N 1
ATOM 2387 C CA . HIS A 1 298 ? 7.523 -11.969 1.374 1 93.44 298 HIS A CA 1
ATOM 2388 C C . HIS A 1 298 ? 6.98 -12.289 2.764 1 93.44 298 HIS A C 1
ATOM 2390 O O . HIS A 1 298 ? 7.641 -12.016 3.77 1 93.44 298 HIS A O 1
ATOM 2396 N N . PRO A 1 299 ? 5.805 -12.836 2.898 1 90.81 299 PRO A N 1
ATOM 2397 C CA . PRO A 1 299 ? 5.164 -13.078 4.191 1 90.81 299 PRO A CA 1
ATOM 2398 C C . PRO A 1 299 ? 5.996 -13.977 5.102 1 90.81 299 PRO A C 1
ATOM 2400 O O . PRO A 1 299 ? 6.02 -13.781 6.32 1 90.81 299 PRO A O 1
ATOM 2403 N N . SER A 1 300 ? 6.676 -14.961 4.559 1 90.88 300 SER A N 1
ATOM 2404 C CA . SER A 1 300 ? 7.496 -15.844 5.387 1 90.88 300 SER A CA 1
ATOM 2405 C C . SER A 1 300 ? 8.672 -15.086 6 1 90.88 300 SER A C 1
ATOM 2407 O O . SER A 1 300 ? 9.008 -15.305 7.164 1 90.88 300 SER A O 1
ATOM 2409 N N . CYS A 1 301 ? 9.227 -14.258 5.195 1 92.44 301 CYS A N 1
ATOM 2410 C CA . CYS A 1 301 ? 10.32 -13.445 5.707 1 92.44 301 CYS A CA 1
ATOM 2411 C C . CYS A 1 301 ? 9.836 -12.469 6.77 1 92.44 301 CYS A C 1
ATOM 2413 O O . CYS A 1 301 ? 10.469 -12.305 7.812 1 92.44 301 CYS A O 1
ATOM 2415 N N . GLN A 1 302 ? 8.68 -11.867 6.539 1 91.69 302 GLN A N 1
ATOM 2416 C CA . GLN A 1 302 ? 8.133 -10.883 7.461 1 91.69 302 GLN A CA 1
ATOM 2417 C C . GLN A 1 302 ? 7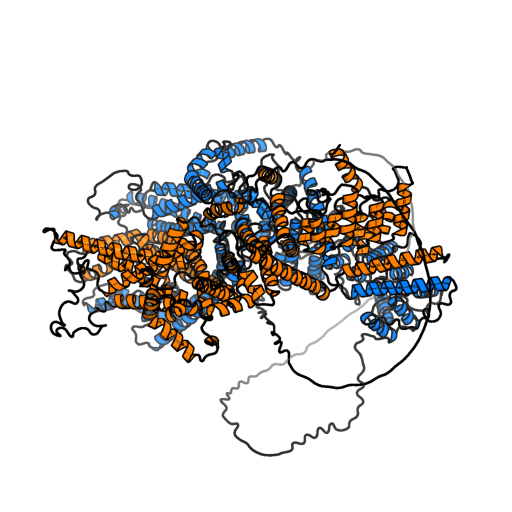.711 -11.531 8.773 1 91.69 302 GLN A C 1
ATOM 2419 O O . GLN A 1 302 ? 7.828 -10.922 9.844 1 91.69 302 GLN A O 1
ATOM 2424 N N . GLN A 1 303 ? 7.258 -12.734 8.695 1 88.56 303 GLN A N 1
ATOM 2425 C CA . GLN A 1 303 ? 6.879 -13.445 9.914 1 88.56 303 GLN A CA 1
ATOM 2426 C C . GLN A 1 303 ? 8.102 -13.75 10.773 1 88.56 303 GLN A C 1
ATOM 2428 O O . GLN A 1 303 ? 8.055 -13.625 12 1 88.56 303 GLN A O 1
ATOM 2433 N N . LEU A 1 304 ? 9.133 -14.109 10.148 1 88.12 304 LEU A N 1
ATOM 2434 C CA . LEU A 1 304 ? 10.359 -14.383 10.891 1 88.12 304 LEU A CA 1
ATOM 2435 C C . LEU A 1 304 ? 10.906 -13.109 11.516 1 88.12 304 LEU A C 1
ATOM 2437 O O . LEU A 1 304 ? 11.312 -13.109 12.68 1 88.12 304 LEU A O 1
ATOM 2441 N N . LEU A 1 305 ? 10.852 -12.07 10.766 1 90.12 305 LEU A N 1
ATOM 2442 C CA . LEU A 1 305 ? 11.352 -10.797 11.266 1 90.12 305 LEU A CA 1
ATOM 2443 C C . LEU A 1 305 ? 10.5 -10.305 12.438 1 90.12 305 LEU A C 1
ATOM 2445 O O . LEU A 1 305 ? 11.031 -9.773 13.414 1 90.12 305 LEU A O 1
ATOM 2449 N N . ALA A 1 306 ? 9.25 -10.469 12.336 1 87.88 306 ALA A N 1
ATOM 2450 C CA . ALA A 1 306 ? 8.352 -10.055 13.414 1 87.88 306 ALA A CA 1
ATOM 2451 C C . ALA A 1 306 ? 8.586 -10.891 14.672 1 87.88 306 ALA A C 1
ATOM 2453 O O . ALA A 1 306 ? 8.523 -10.375 15.789 1 87.88 306 ALA A O 1
ATOM 2454 N N . SER A 1 307 ? 8.891 -12.164 14.445 1 85.19 307 SER A N 1
ATOM 2455 C CA . SER A 1 307 ? 9.156 -13.023 15.594 1 85.19 307 SER A CA 1
ATOM 2456 C C . SER A 1 307 ? 10.438 -12.609 16.312 1 85.19 307 SER A C 1
ATOM 2458 O O . SER A 1 307 ? 10.516 -12.664 17.531 1 85.19 307 SER A O 1
ATOM 2460 N N . ILE A 1 308 ? 11.398 -12.125 15.602 1 86.12 308 ILE A N 1
ATOM 2461 C CA . ILE A 1 308 ? 12.648 -11.68 16.203 1 86.12 308 ILE A CA 1
ATOM 2462 C C . ILE A 1 308 ? 12.445 -10.312 16.844 1 86.12 308 ILE A C 1
ATOM 2464 O O . ILE A 1 308 ? 12.977 -10.047 17.938 1 86.12 308 ILE A O 1
ATOM 2468 N N . TRP A 1 309 ? 11.695 -9.477 16.25 1 88.38 309 TRP A N 1
ATOM 2469 C CA . TRP A 1 309 ? 11.445 -8.117 16.719 1 88.38 309 TRP A CA 1
ATOM 2470 C C . TRP A 1 309 ? 10.734 -8.148 18.078 1 88.38 309 TRP A C 1
ATOM 2472 O O . TRP A 1 309 ? 11.094 -7.398 18.984 1 88.38 309 TRP A O 1
ATOM 2482 N N . TYR A 1 310 ? 9.836 -9.055 18.266 1 85.62 310 TYR A N 1
ATOM 2483 C CA . TYR A 1 310 ? 9.055 -9.094 19.5 1 85.62 310 TYR A CA 1
ATOM 2484 C C . TYR A 1 310 ? 9.531 -10.227 20.406 1 85.62 310 TYR A C 1
ATOM 2486 O O . TYR A 1 310 ? 8.812 -10.633 21.328 1 85.62 310 TYR A O 1
ATOM 2494 N N . GLU A 1 311 ? 10.688 -10.586 20.094 1 80.75 311 GLU A N 1
ATOM 2495 C CA . GLU A 1 311 ? 11.242 -11.656 20.906 1 80.75 311 GLU A CA 1
ATOM 2496 C C . GLU A 1 311 ? 11.328 -11.25 22.375 1 80.75 311 GLU A C 1
ATOM 2498 O O . GLU A 1 311 ? 11.75 -10.133 22.703 1 80.75 311 GLU A O 1
ATOM 2503 N N . GLY A 1 312 ? 10.93 -11.984 23.297 1 72.5 312 GLY A N 1
ATOM 2504 C CA . GLY A 1 312 ? 11.07 -11.758 24.734 1 72.5 312 GLY A CA 1
ATOM 2505 C C . GLY A 1 312 ? 9.844 -11.109 25.359 1 72.5 312 GLY A C 1
ATOM 2506 O O . GLY A 1 312 ? 9.766 -10.969 26.578 1 72.5 312 GLY A O 1
ATOM 2507 N N . LEU A 1 313 ? 9.062 -10.625 24.547 1 79.25 313 LEU A N 1
ATOM 2508 C CA . LEU A 1 313 ? 7.832 -10.039 25.062 1 79.25 313 LEU A CA 1
ATOM 2509 C C . LEU A 1 313 ? 6.629 -10.906 24.703 1 79.25 313 LEU A C 1
ATOM 2511 O O . LEU A 1 313 ? 5.879 -10.586 23.781 1 79.25 313 LEU A O 1
ATOM 2515 N N . PRO A 1 314 ? 6.68 -11.93 25.562 1 65 314 PRO A N 1
ATOM 2516 C CA . PRO A 1 314 ? 5.59 -12.844 25.219 1 65 314 PRO A CA 1
ATOM 2517 C C . PRO A 1 314 ? 4.215 -12.203 25.359 1 65 314 PRO A C 1
ATOM 2519 O O . PRO A 1 314 ? 3.949 -11.516 26.344 1 65 314 PRO A O 1
ATOM 2522 N N . GLY A 1 315 ? 3.438 -12.156 24.344 1 67.81 315 GLY A N 1
ATOM 2523 C CA . GLY A 1 315 ? 2.037 -11.766 24.375 1 67.81 315 GLY A CA 1
ATOM 2524 C C . GLY A 1 315 ? 1.817 -10.305 24.047 1 67.81 315 GLY A C 1
ATOM 2525 O O . GLY A 1 315 ? 0.718 -9.781 24.234 1 67.81 315 GLY A O 1
ATOM 2526 N N . TYR A 1 316 ? 2.852 -9.641 23.781 1 77.31 316 TYR A N 1
ATOM 2527 C CA . TYR A 1 316 ? 2.668 -8.227 23.484 1 77.31 316 TYR A CA 1
ATOM 2528 C C . TYR A 1 316 ? 1.656 -8.031 22.359 1 77.31 316 TYR A C 1
ATOM 2530 O O . TYR A 1 316 ? 0.774 -7.172 22.453 1 77.31 316 TYR A O 1
ATOM 2538 N N . ARG A 1 317 ? 1.695 -8.836 21.391 1 74.06 317 ARG A N 1
ATOM 2539 C CA . ARG A 1 317 ? 0.846 -8.672 20.219 1 74.06 317 ARG A CA 1
ATOM 2540 C C . ARG A 1 317 ? -0.593 -9.078 20.531 1 74.06 317 ARG A C 1
ATOM 2542 O O . ARG A 1 317 ? -1.528 -8.594 19.891 1 74.06 317 ARG A O 1
ATOM 2549 N N . THR A 1 318 ? -0.685 -9.945 21.531 1 69.44 318 THR A N 1
ATOM 2550 C CA . THR A 1 318 ? -2.01 -10.484 21.812 1 69.44 318 THR A CA 1
ATOM 2551 C C . THR A 1 318 ? -2.715 -9.664 22.891 1 69.44 318 THR A C 1
ATOM 2553 O O . THR A 1 318 ? -3.936 -9.75 23.047 1 69.44 318 THR A O 1
ATOM 2556 N N . ARG A 1 319 ? -2.008 -8.82 23.531 1 75.81 319 ARG A N 1
ATOM 2557 C CA . ARG A 1 319 ? -2.6 -8.094 24.656 1 75.81 319 ARG A CA 1
ATOM 2558 C C . ARG A 1 319 ? -3.396 -6.887 24.156 1 75.81 319 ARG A C 1
ATOM 2560 O O . ARG A 1 319 ? -3.354 -6.547 22.984 1 75.81 319 ARG A O 1
ATOM 2567 N N . ASN A 1 320 ? -4.082 -6.332 25.078 1 78.56 320 ASN A N 1
ATOM 2568 C CA . ASN A 1 320 ? -4.945 -5.195 24.781 1 78.56 320 ASN A CA 1
ATOM 2569 C C . ASN A 1 320 ? -4.137 -3.969 24.375 1 78.56 320 ASN A C 1
ATOM 2571 O O . ASN A 1 320 ? -2.961 -3.85 24.734 1 78.56 320 ASN A O 1
ATOM 2575 N N . VAL A 1 321 ? -4.715 -3.129 23.641 1 82.31 321 VAL A N 1
ATOM 2576 C CA . VAL A 1 321 ? -4.082 -1.937 23.078 1 82.31 321 VAL A CA 1
ATOM 2577 C C . VAL A 1 321 ? -3.658 -1.004 24.219 1 82.31 321 VAL A C 1
ATOM 2579 O O . VAL A 1 321 ? -2.607 -0.364 24.141 1 82.31 321 VAL A O 1
ATOM 2582 N N . LEU A 1 322 ? -4.402 -0.966 25.297 1 84.56 322 LEU A N 1
ATOM 2583 C CA . LEU A 1 322 ? -4.055 -0.097 26.422 1 84.56 322 LEU A CA 1
ATOM 2584 C C . LEU A 1 322 ? -2.758 -0.551 27.078 1 84.56 322 LEU A C 1
ATOM 2586 O O . LEU A 1 322 ? -1.923 0.277 27.453 1 84.56 322 LEU A O 1
ATOM 2590 N N . PHE A 1 323 ? -2.6 -1.776 27.125 1 84.94 323 PHE A N 1
ATOM 2591 C CA . PHE A 1 323 ? -1.365 -2.307 27.688 1 84.94 323 PHE A CA 1
ATOM 2592 C C . PHE A 1 323 ? -0.179 -2.008 26.781 1 84.94 323 PHE A C 1
ATOM 2594 O O . PHE A 1 323 ? 0.906 -1.671 27.25 1 84.94 323 PHE A O 1
ATOM 2601 N N . GLN A 1 324 ? -0.429 -2.107 25.531 1 87.19 324 GLN A N 1
ATOM 2602 C CA . GLN A 1 324 ? 0.641 -1.837 24.578 1 87.19 324 GLN A CA 1
ATOM 2603 C C . GLN A 1 324 ? 1.109 -0.388 24.672 1 87.19 324 GLN A C 1
ATOM 2605 O O . GLN A 1 324 ? 2.312 -0.119 24.703 1 87.19 324 GLN A O 1
ATOM 2610 N N . ILE A 1 325 ? 0.159 0.52 24.812 1 89.69 325 ILE A N 1
ATOM 2611 C CA . ILE A 1 325 ? 0.479 1.941 24.891 1 89.69 325 ILE A CA 1
ATOM 2612 C C . ILE A 1 325 ? 1.179 2.242 26.219 1 89.69 325 ILE A C 1
ATOM 2614 O O . ILE A 1 325 ? 2.162 2.986 26.25 1 89.69 325 ILE A O 1
ATOM 2618 N N . LEU A 1 326 ? 0.744 1.615 27.266 1 90.44 326 LEU A N 1
ATOM 2619 C CA . LEU A 1 326 ? 1.354 1.828 28.578 1 90.44 326 LEU A CA 1
ATOM 2620 C C . LEU A 1 326 ? 2.785 1.303 28.594 1 90.44 326 LEU A C 1
ATOM 2622 O O . LEU A 1 326 ? 3.67 1.926 29.188 1 90.44 326 LEU A O 1
ATOM 2626 N N . LEU A 1 327 ? 2.957 0.233 27.922 1 89.25 327 LEU A N 1
ATOM 2627 C CA . LEU A 1 327 ? 4.305 -0.318 27.859 1 89.25 327 LEU A CA 1
ATOM 2628 C C . LEU A 1 327 ? 5.23 0.585 27.062 1 89.25 327 LEU A C 1
ATOM 2630 O O . LEU A 1 327 ? 6.379 0.816 27.438 1 89.25 327 LEU A O 1
ATOM 2634 N N . ILE A 1 328 ? 4.723 1.097 25.969 1 91.19 328 ILE A N 1
ATOM 2635 C CA . ILE A 1 328 ? 5.52 1.969 25.109 1 91.19 328 ILE A CA 1
ATOM 2636 C C . ILE A 1 328 ? 5.898 3.236 25.875 1 91.19 328 ILE A C 1
ATOM 2638 O O . ILE A 1 328 ? 7.059 3.652 25.859 1 91.19 328 ILE A O 1
ATOM 2642 N N . ILE A 1 329 ? 4.977 3.773 26.625 1 92.81 329 ILE A N 1
ATOM 2643 C CA . ILE A 1 329 ? 5.219 5.008 27.359 1 92.81 329 ILE A CA 1
ATOM 2644 C C . ILE A 1 329 ? 6.152 4.73 28.531 1 92.81 329 ILE A C 1
ATOM 2646 O O . ILE A 1 329 ? 7.105 5.477 28.781 1 92.81 329 ILE A O 1
ATOM 2650 N N . SER A 1 330 ? 5.961 3.607 29.172 1 92.75 330 SER A N 1
ATOM 2651 C CA . SER A 1 330 ? 6.762 3.275 30.344 1 92.75 330 SER A CA 1
ATOM 2652 C C . SER A 1 330 ? 8.219 3.039 29.969 1 92.75 330 SER A C 1
ATOM 2654 O O . SER A 1 330 ? 9.133 3.525 30.641 1 92.75 330 SER A O 1
ATOM 2656 N N . VAL A 1 331 ? 8.43 2.393 28.875 1 92.62 331 VAL A N 1
ATOM 2657 C CA . VAL A 1 331 ? 9.797 2.09 28.469 1 92.62 331 VAL A CA 1
ATOM 2658 C C . VAL A 1 331 ? 10.461 3.348 27.906 1 92.62 331 VAL A C 1
ATOM 2660 O O . VAL A 1 331 ? 11.633 3.611 28.188 1 92.62 331 VAL A O 1
ATOM 2663 N N . SER A 1 332 ? 9.695 4.172 27.188 1 93 332 SER A N 1
ATOM 2664 C CA . SER A 1 332 ? 10.242 5.383 26.594 1 93 332 SER A CA 1
ATOM 2665 C C . SER A 1 332 ? 10.609 6.406 27.656 1 93 332 SER A C 1
ATOM 2667 O O . SER A 1 332 ? 11.641 7.074 27.562 1 93 332 SER A O 1
ATOM 2669 N N . VAL A 1 333 ? 9.844 6.48 28.703 1 92.94 333 VAL A N 1
ATOM 2670 C CA . VAL A 1 333 ? 10.117 7.438 29.766 1 92.94 333 VAL A CA 1
ATOM 2671 C C . VAL A 1 333 ? 11.164 6.867 30.719 1 92.94 333 VAL A C 1
ATOM 2673 O O . VAL A 1 333 ? 11.977 7.609 31.266 1 92.94 333 VAL A O 1
ATOM 2676 N N . GLY A 1 334 ? 11.219 5.574 30.797 1 93.44 334 GLY A N 1
ATOM 2677 C CA . GLY A 1 334 ? 12.141 4.934 31.719 1 93.44 334 GLY A CA 1
ATOM 2678 C C . GLY A 1 334 ? 13.492 4.629 31.109 1 93.44 334 GLY A C 1
ATOM 2679 O O . GLY A 1 334 ? 14.305 3.914 31.703 1 93.44 334 GLY A O 1
ATOM 2680 N N . PHE A 1 335 ? 13.867 5.258 29.984 1 93.88 335 PHE A N 1
ATOM 2681 C CA . PHE A 1 335 ? 15.055 4.867 29.234 1 93.88 335 PHE A CA 1
ATOM 2682 C C . PHE A 1 335 ? 16.312 5.203 30.031 1 93.88 335 PHE A C 1
ATOM 2684 O O . PHE A 1 335 ? 17.312 4.477 29.953 1 93.88 335 PHE A O 1
ATOM 2691 N N . PRO A 1 336 ? 16.344 6.348 30.812 1 93.25 336 PRO A N 1
ATOM 2692 C CA . PRO A 1 336 ? 17.578 6.633 31.547 1 93.25 336 PRO A CA 1
ATOM 2693 C C . PRO A 1 336 ? 17.859 5.594 32.625 1 93.25 336 PRO A C 1
ATOM 2695 O O . PRO A 1 336 ? 19.016 5.223 32.844 1 93.25 336 PRO A O 1
ATOM 2698 N N . LEU A 1 337 ? 16.828 5.086 33.219 1 92.69 337 LEU A N 1
ATOM 2699 C CA . LEU A 1 337 ? 16.984 4.078 34.281 1 92.69 337 LEU A CA 1
ATOM 2700 C C . LEU A 1 337 ? 17.438 2.744 33.656 1 92.69 337 LEU A C 1
ATOM 2702 O O . LEU A 1 337 ? 18.297 2.062 34.219 1 92.69 337 LEU A O 1
ATOM 2706 N N . LEU A 1 338 ? 16.875 2.445 32.594 1 93.31 338 LEU A N 1
ATOM 2707 C CA . LEU A 1 338 ? 17.234 1.201 31.938 1 93.31 338 LEU A CA 1
ATOM 2708 C C . LEU A 1 338 ? 18.672 1.261 31.406 1 93.31 338 LEU A C 1
ATOM 2710 O O . LEU A 1 338 ? 19.391 0.27 31.484 1 93.31 338 LEU A O 1
ATOM 2714 N N . SER A 1 339 ? 19.047 2.443 30.906 1 93.38 339 SER A N 1
ATOM 2715 C CA . SER A 1 339 ? 20.406 2.613 30.391 1 93.38 339 SER A CA 1
ATOM 2716 C C . SER A 1 339 ? 21.422 2.529 31.516 1 93.38 339 SER A C 1
ATOM 2718 O O . SER A 1 339 ? 22.484 1.925 31.359 1 93.38 339 SER A O 1
ATOM 2720 N N . LEU A 1 340 ? 21.078 3.041 32.688 1 91.25 340 LEU A N 1
ATOM 2721 C CA . LEU A 1 340 ? 21.969 2.98 33.844 1 91.25 340 LEU A CA 1
ATOM 2722 C C . LEU A 1 340 ? 22.094 1.552 34.344 1 91.25 340 LEU A C 1
ATOM 2724 O O . LEU A 1 340 ? 23.188 1.125 34.75 1 91.25 340 LEU A O 1
ATOM 2728 N N . ALA A 1 341 ? 20.984 0.873 34.25 1 90.69 341 ALA A N 1
ATOM 2729 C CA . ALA A 1 341 ? 21 -0.521 34.688 1 90.69 341 ALA A CA 1
ATOM 2730 C C . ALA A 1 341 ? 21.891 -1.365 33.781 1 90.69 341 ALA A C 1
ATOM 2732 O O . ALA A 1 341 ? 22.609 -2.248 34.25 1 90.69 341 ALA A O 1
ATOM 2733 N N . TYR A 1 342 ? 21.859 -1.078 32.562 1 90.44 342 TYR A N 1
ATOM 2734 C CA . TYR A 1 342 ? 22.672 -1.817 31.594 1 90.44 342 TYR A CA 1
ATOM 2735 C C . TYR A 1 342 ? 24.156 -1.502 31.781 1 90.44 342 TYR A C 1
ATOM 2737 O O . TYR A 1 342 ? 25.016 -2.383 31.641 1 90.44 342 TYR A O 1
ATOM 2745 N N . LEU A 1 343 ? 24.469 -0.245 32.125 1 88.81 343 LEU A N 1
ATOM 2746 C CA . LEU A 1 343 ? 25.859 0.171 32.281 1 88.81 343 LEU A CA 1
ATOM 2747 C C . LEU A 1 343 ? 26.469 -0.447 33.562 1 88.81 343 LEU A C 1
ATOM 2749 O O . LEU A 1 343 ? 27.656 -0.775 33.562 1 88.81 343 LEU A O 1
ATOM 2753 N N . ILE A 1 344 ? 25.625 -0.714 34.5 1 87.06 344 ILE A N 1
ATOM 2754 C CA . ILE A 1 344 ? 26.109 -1.263 35.75 1 87.06 344 ILE A CA 1
ATOM 2755 C C . ILE A 1 344 ? 26.188 -2.785 35.656 1 87.06 344 ILE A C 1
ATOM 2757 O O . ILE A 1 344 ? 27.203 -3.387 36.031 1 87.06 344 ILE A O 1
ATOM 2761 N N . ALA A 1 345 ? 25.031 -3.383 35.094 1 87 345 ALA A N 1
ATOM 2762 C CA . ALA A 1 345 ? 24.969 -4.84 35.031 1 87 345 ALA A CA 1
ATOM 2763 C C . ALA A 1 345 ? 24.359 -5.293 33.719 1 87 345 ALA A C 1
ATOM 2765 O O . ALA A 1 345 ? 23.156 -5.555 33.625 1 87 345 ALA A O 1
ATOM 2766 N N . PRO A 1 346 ? 25.141 -5.469 32.688 1 84.25 346 PRO A N 1
ATOM 2767 C CA . PRO A 1 346 ? 24.594 -5.836 31.375 1 84.25 346 PRO A CA 1
ATOM 2768 C C . PRO A 1 346 ? 23.984 -7.234 31.359 1 84.25 346 PRO A C 1
ATOM 2770 O O . PRO A 1 346 ? 23.141 -7.531 30.516 1 84.25 346 PRO A O 1
ATOM 2773 N N . LYS A 1 347 ? 24.375 -8.141 32.312 1 83.56 347 LYS A N 1
ATOM 2774 C CA . LYS A 1 347 ? 23.844 -9.508 32.312 1 83.56 347 LYS A CA 1
ATOM 2775 C C . LYS A 1 347 ? 22.703 -9.664 33.281 1 83.56 347 LYS A C 1
ATOM 2777 O O . LYS A 1 347 ? 22.172 -10.766 33.469 1 83.56 347 LYS A O 1
ATOM 2782 N N . SER A 1 348 ? 22.312 -8.586 33.875 1 85.69 348 SER A N 1
ATOM 2783 C CA . SER A 1 348 ? 21.172 -8.617 34.781 1 85.69 348 SER A CA 1
ATOM 2784 C C . SER A 1 348 ? 19.859 -8.75 34 1 85.69 348 SER A C 1
ATOM 2786 O O . SER A 1 348 ? 19.844 -8.641 32.781 1 85.69 348 SER A O 1
ATOM 2788 N N . SER A 1 349 ? 18.781 -9.031 34.688 1 87.19 349 SER A N 1
ATOM 2789 C CA . SER A 1 349 ? 17.484 -9.188 34.031 1 87.19 349 SER A CA 1
ATOM 2790 C C . SER A 1 349 ? 17.047 -7.906 33.344 1 87.19 349 SER A C 1
ATOM 2792 O O . SER A 1 349 ? 16.516 -7.957 32.219 1 87.19 349 SER A O 1
ATOM 2794 N N . LEU A 1 350 ? 17.453 -6.848 33.906 1 88.25 350 LEU A N 1
ATOM 2795 C CA . LEU A 1 350 ? 17.078 -5.578 33.281 1 88.25 350 LEU A CA 1
ATOM 2796 C C . LEU A 1 350 ? 18 -5.254 32.125 1 88.25 350 LEU A C 1
ATOM 2798 O O . LEU A 1 350 ? 17.562 -4.668 31.125 1 88.25 350 LEU A O 1
ATOM 2802 N N . GLY A 1 351 ? 19.172 -5.605 32.281 1 85.56 351 GLY A N 1
ATOM 2803 C CA . GLY A 1 351 ? 20.094 -5.402 31.172 1 85.56 351 GLY A CA 1
ATOM 2804 C C . GLY A 1 351 ? 19.766 -6.238 29.953 1 85.56 351 GLY A C 1
ATOM 2805 O O . GLY A 1 351 ? 19.859 -5.754 28.812 1 85.56 351 GLY A O 1
ATOM 2806 N N . LEU A 1 352 ? 19.297 -7.406 30.219 1 86.69 352 LEU A N 1
ATOM 2807 C CA . LEU A 1 352 ? 18.906 -8.281 29.109 1 86.69 352 LEU A CA 1
ATOM 2808 C C . LEU A 1 352 ? 17.609 -7.812 28.484 1 86.69 352 LEU A C 1
ATOM 2810 O O . LEU A 1 352 ? 17.375 -8.016 27.297 1 86.69 352 LEU A O 1
ATOM 2814 N N . PHE A 1 353 ? 16.891 -7.141 29.312 1 88.81 353 PHE A N 1
ATOM 2815 C CA . PHE A 1 353 ? 15.625 -6.586 28.844 1 88.81 353 PHE A CA 1
ATOM 2816 C C . PHE A 1 353 ? 15.867 -5.461 27.844 1 88.81 353 PHE A C 1
ATOM 2818 O O . PHE A 1 353 ? 15.148 -5.34 26.859 1 88.81 353 PHE A O 1
ATOM 2825 N N . LEU A 1 354 ? 16.922 -4.789 28.016 1 89.88 354 LEU A N 1
ATOM 2826 C CA . LEU A 1 354 ? 17.219 -3.664 27.141 1 89.88 354 LEU A CA 1
ATOM 2827 C C . LEU A 1 354 ? 17.844 -4.148 25.828 1 89.88 354 LEU A C 1
ATOM 2829 O O . LEU A 1 354 ? 17.812 -3.443 24.812 1 89.88 354 LEU A O 1
ATOM 2833 N N . ARG A 1 355 ? 18.281 -5.363 25.797 1 87.69 355 ARG A N 1
ATOM 2834 C CA . ARG A 1 355 ? 18.938 -5.898 24.609 1 87.69 355 ARG A CA 1
ATOM 2835 C C . ARG A 1 355 ? 17.922 -6.41 23.594 1 87.69 355 ARG A C 1
ATOM 2837 O O . ARG A 1 355 ? 18.266 -6.648 22.438 1 87.69 355 ARG A O 1
ATOM 2844 N N . LYS A 1 356 ? 16.766 -6.5 24.062 1 89.5 356 LYS A N 1
ATOM 2845 C CA . LYS A 1 356 ? 15.719 -6.922 23.125 1 89.5 356 LYS A CA 1
ATOM 2846 C C . LYS A 1 356 ? 15.461 -5.852 22.062 1 89.5 356 LYS A C 1
ATOM 2848 O O . LYS A 1 356 ? 15.414 -4.66 22.375 1 89.5 356 LYS A O 1
ATOM 2853 N N . PRO A 1 357 ? 15.32 -6.219 20.844 1 90.12 357 PRO A N 1
ATOM 2854 C CA . PRO A 1 357 ? 15.281 -5.25 19.75 1 90.12 357 PRO A CA 1
ATOM 2855 C C . PRO A 1 357 ? 14.133 -4.25 19.875 1 90.12 357 PRO A C 1
ATOM 2857 O O . PRO A 1 357 ? 14.328 -3.051 19.672 1 90.12 357 PRO A O 1
ATOM 2860 N N . PHE A 1 358 ? 12.992 -4.668 20.281 1 91.56 358 PHE A N 1
ATOM 2861 C CA . PHE A 1 358 ? 11.852 -3.77 20.391 1 91.56 358 PHE A CA 1
ATOM 2862 C C . PHE A 1 358 ? 12.055 -2.775 21.531 1 91.56 358 PHE A C 1
ATOM 2864 O O . PHE A 1 358 ? 11.773 -1.585 21.375 1 91.56 358 PHE A O 1
ATOM 2871 N N . ILE A 1 359 ? 12.578 -3.201 22.594 1 92.19 359 ILE A N 1
ATOM 2872 C CA . ILE A 1 359 ? 12.836 -2.348 23.75 1 92.19 359 ILE A CA 1
ATOM 2873 C C . ILE A 1 359 ? 13.992 -1.399 23.453 1 92.19 359 ILE A C 1
ATOM 2875 O O . ILE A 1 359 ? 13.977 -0.237 23.859 1 92.19 359 ILE A O 1
ATOM 2879 N N . LYS A 1 360 ? 14.945 -1.942 22.766 1 91.81 360 LYS A N 1
ATOM 2880 C CA . LYS A 1 360 ? 16.062 -1.108 22.328 1 91.81 360 LYS A CA 1
ATOM 2881 C C . LYS A 1 360 ? 15.586 0.055 21.469 1 91.81 360 LYS A C 1
ATOM 2883 O O . LYS A 1 360 ? 16.016 1.193 21.656 1 91.81 360 LYS A O 1
ATOM 2888 N N . PHE A 1 361 ? 14.703 -0.157 20.562 1 91.62 361 PHE A N 1
ATOM 2889 C CA . PHE A 1 361 ? 14.141 0.871 19.688 1 91.62 361 PHE A CA 1
ATOM 2890 C C . PHE A 1 361 ? 13.367 1.902 20.516 1 91.62 361 PHE A C 1
ATOM 2892 O O . PHE A 1 361 ? 13.523 3.107 20.297 1 91.62 361 PHE A O 1
ATOM 2899 N N . LEU A 1 362 ? 12.562 1.387 21.469 1 92.88 362 LEU A N 1
ATOM 2900 C CA . LEU A 1 362 ? 11.75 2.279 22.297 1 92.88 362 LEU A CA 1
ATOM 2901 C C . LEU A 1 362 ? 12.633 3.164 23.172 1 92.88 362 LEU A C 1
ATOM 2903 O O . LEU A 1 362 ? 12.305 4.332 23.406 1 92.88 362 LEU A O 1
ATOM 2907 N N . SER A 1 363 ? 13.68 2.627 23.578 1 94.06 363 SER A N 1
ATOM 2908 C CA . SER A 1 363 ? 14.602 3.41 24.406 1 94.06 363 SER A CA 1
ATOM 2909 C C . SER A 1 363 ? 15.289 4.492 23.578 1 94.06 363 SER A C 1
ATOM 2911 O O . SER A 1 363 ? 15.445 5.629 24.031 1 94.06 363 SER A O 1
ATOM 2913 N N . HIS A 1 364 ? 15.703 4.172 22.406 1 92.81 364 HIS A N 1
ATOM 2914 C CA . HIS A 1 364 ? 16.312 5.168 21.531 1 92.81 364 HIS A CA 1
ATOM 2915 C C . HIS A 1 364 ? 15.312 6.23 21.109 1 92.81 364 HIS A C 1
ATOM 2917 O O . HIS A 1 364 ? 15.664 7.402 20.969 1 92.81 364 HIS A O 1
ATOM 2923 N N . PHE A 1 365 ? 14.117 5.82 20.906 1 92.75 365 PHE A N 1
ATOM 2924 C CA . PHE A 1 365 ? 13.055 6.758 20.562 1 92.75 365 PHE A CA 1
ATOM 2925 C C . PHE A 1 365 ? 12.781 7.715 21.719 1 92.75 365 PHE A C 1
ATOM 2927 O O . PHE A 1 365 ? 12.641 8.922 21.516 1 92.75 365 PHE A O 1
ATOM 2934 N N . GLY A 1 366 ? 12.742 7.141 22.906 1 94.12 366 GLY A N 1
ATOM 2935 C CA . GLY A 1 366 ? 12.555 7.977 24.078 1 94.12 366 GLY A CA 1
ATOM 2936 C C . GLY A 1 366 ? 13.68 8.969 24.297 1 94.12 366 GLY A C 1
ATOM 2937 O O . GLY A 1 366 ? 13.438 10.125 24.641 1 94.12 366 GLY A O 1
ATOM 2938 N N . SER A 1 367 ? 14.852 8.562 24.031 1 95 367 SER A N 1
ATOM 2939 C CA . SER A 1 367 ? 16 9.453 24.188 1 95 367 SER A CA 1
ATOM 2940 C C . SER A 1 367 ? 15.945 10.594 23.172 1 95 367 SER A C 1
ATOM 2942 O O . SER A 1 367 ? 16.219 11.742 23.5 1 95 367 SER A O 1
ATOM 2944 N N . TYR A 1 368 ? 15.539 10.289 21.984 1 94.12 368 TYR A N 1
ATOM 2945 C CA . TYR A 1 368 ? 15.484 11.328 20.969 1 94.12 368 TYR A CA 1
ATOM 2946 C C . TYR A 1 368 ? 14.367 12.32 21.266 1 94.12 368 TYR A C 1
ATOM 2948 O O . TYR A 1 368 ? 14.508 13.523 21.016 1 94.12 368 TYR A O 1
ATOM 2956 N N . CYS A 1 369 ? 13.289 11.836 21.797 1 92.88 369 CYS A N 1
ATOM 2957 C CA . CYS A 1 369 ? 12.203 12.719 22.203 1 92.88 369 CYS A CA 1
ATOM 2958 C C . CYS A 1 369 ? 12.641 13.641 23.344 1 92.88 369 CYS A C 1
ATOM 2960 O O . CYS A 1 369 ? 12.305 14.828 23.344 1 92.88 369 CYS A O 1
ATOM 2962 N N . MET A 1 370 ? 13.406 13.141 24.203 1 94.06 370 MET A N 1
ATOM 2963 C CA . MET A 1 370 ? 13.938 13.969 25.281 1 94.06 370 MET A CA 1
ATOM 2964 C C . MET A 1 370 ? 14.906 15.016 24.75 1 94.06 370 MET A C 1
ATOM 2966 O O . MET A 1 370 ? 14.906 16.156 25.203 1 94.06 370 MET A O 1
ATOM 2970 N N . PHE A 1 371 ? 15.703 14.648 23.781 1 94.19 371 PHE A N 1
ATOM 2971 C CA . PHE A 1 371 ? 16.609 15.586 23.125 1 94.19 371 PHE A CA 1
ATOM 2972 C C . PHE A 1 371 ? 15.844 16.734 22.469 1 94.19 371 PHE A C 1
ATOM 2974 O O . PHE A 1 371 ? 16.203 17.891 22.625 1 94.19 371 PHE A O 1
ATOM 2981 N N . THR A 1 372 ? 14.734 16.391 21.812 1 92.19 372 THR A N 1
ATOM 2982 C CA . THR A 1 372 ? 13.922 17.391 21.141 1 92.19 372 THR A CA 1
ATOM 2983 C C . THR A 1 372 ? 13.219 18.297 22.141 1 92.19 372 THR A C 1
ATOM 2985 O O . THR A 1 372 ? 13.055 19.5 21.922 1 92.19 372 THR A O 1
ATOM 2988 N N . ILE A 1 373 ? 12.836 17.75 23.312 1 90.56 373 ILE A N 1
ATOM 2989 C CA . ILE A 1 373 ? 12.195 18.531 24.359 1 90.56 373 ILE A CA 1
ATOM 2990 C C . ILE A 1 373 ? 13.211 19.516 24.969 1 90.56 373 ILE A C 1
ATOM 2992 O O . ILE A 1 373 ? 12.883 20.656 25.25 1 90.56 373 ILE A O 1
ATOM 2996 N N . LEU A 1 374 ? 14.453 19.047 25.094 1 91.25 374 LEU A N 1
ATOM 2997 C CA . LEU A 1 374 ? 15.508 19.922 25.594 1 91.25 374 LEU A CA 1
ATOM 2998 C C . LEU A 1 374 ? 15.766 21.078 24.641 1 91.25 374 LEU A C 1
ATOM 3000 O O . LEU A 1 374 ? 16 22.203 25.062 1 91.25 374 LEU A O 1
ATOM 3004 N N . LEU A 1 375 ? 15.695 20.781 23.375 1 91 375 LEU A N 1
ATOM 3005 C CA . LEU A 1 375 ? 15.898 21.812 22.375 1 91 375 LEU A CA 1
ATOM 3006 C C . LEU A 1 375 ? 14.766 22.844 22.406 1 91 375 LEU A C 1
ATOM 3008 O O . LEU A 1 375 ? 15 24.031 22.25 1 91 375 LEU A O 1
ATOM 3012 N N . ILE A 1 376 ? 13.562 22.375 22.672 1 86.69 376 ILE A N 1
ATOM 3013 C CA . ILE A 1 376 ? 12.406 23.266 22.75 1 86.69 376 ILE A CA 1
ATOM 3014 C C . ILE A 1 376 ? 12.516 24.141 24 1 86.69 376 ILE A C 1
ATOM 3016 O O . ILE A 1 376 ? 12.219 25.344 23.953 1 86.69 376 ILE A O 1
ATOM 3020 N N . LEU A 1 377 ? 13.016 23.578 25.047 1 84.56 377 LEU A N 1
ATOM 3021 C CA . LEU A 1 377 ? 13.188 24.328 26.281 1 84.56 377 LEU A CA 1
ATOM 3022 C C . LEU A 1 377 ? 14.281 25.391 26.125 1 84.56 377 LEU A C 1
ATOM 3024 O O . LEU A 1 377 ? 14.164 26.484 26.656 1 84.56 377 LEU A O 1
ATOM 3028 N N . ALA A 1 378 ? 15.281 25.016 25.359 1 83.56 378 ALA A N 1
ATOM 3029 C CA . ALA A 1 378 ? 16.359 25.969 25.109 1 83.56 378 ALA A CA 1
ATOM 3030 C C . ALA A 1 378 ? 15.875 27.141 24.266 1 83.56 378 ALA A C 1
ATOM 3032 O O . ALA A 1 378 ? 16.344 28.266 24.422 1 83.56 378 ALA A O 1
ATOM 3033 N N . SER A 1 379 ? 14.969 26.812 23.391 1 78.69 379 SER A N 1
ATOM 3034 C CA . SER A 1 379 ? 14.438 27.859 22.531 1 78.69 379 SER A CA 1
ATOM 3035 C C . SER A 1 379 ? 13.531 28.812 23.312 1 78.69 379 SER A C 1
ATOM 3037 O O . SER A 1 379 ? 13.477 30 23.016 1 78.69 379 SER A O 1
ATOM 3039 N N . GLN A 1 380 ? 12.867 28.25 24.359 1 73.81 380 GLN A N 1
ATOM 3040 C CA . GLN A 1 380 ? 11.969 29.094 25.141 1 73.81 380 GLN A CA 1
ATOM 3041 C C . GLN A 1 380 ? 12.719 29.781 26.281 1 73.81 380 GLN A C 1
ATOM 3043 O O . GLN A 1 380 ? 12.172 30.641 26.969 1 73.81 380 GLN A O 1
ATOM 3048 N N . ARG A 1 381 ? 14.133 29.625 26.188 1 63.5 381 ARG A N 1
ATOM 3049 C CA . ARG A 1 381 ? 15 30.125 27.25 1 63.5 381 ARG A CA 1
ATOM 3050 C C . ARG A 1 381 ? 14.32 30.016 28.609 1 63.5 381 ARG A C 1
ATOM 3052 O O . ARG A 1 381 ? 14.211 31 29.344 1 63.5 381 ARG A O 1
ATOM 3059 N N . ALA A 1 382 ? 13.539 28.953 28.844 1 52.47 382 ALA A N 1
ATOM 3060 C CA . ALA A 1 382 ? 13.031 28.719 30.203 1 52.47 382 ALA A CA 1
ATOM 3061 C C . ALA A 1 382 ? 14.164 28.766 31.219 1 52.47 382 ALA A C 1
ATOM 3063 O O . ALA A 1 382 ? 15.188 28.094 31.062 1 52.47 382 ALA A O 1
ATOM 3064 N N . HIS A 1 383 ? 14.625 29.922 31.469 1 45.66 383 HIS A N 1
ATOM 3065 C CA . HIS A 1 383 ? 15.641 29.953 32.531 1 45.66 383 HIS A CA 1
ATOM 3066 C C . HIS A 1 383 ? 15.414 28.859 33.562 1 45.66 383 HIS A C 1
ATOM 3068 O O . HIS A 1 383 ? 14.266 28.547 33.875 1 45.66 383 HIS A O 1
ATOM 3074 N N . GLY A 1 384 ? 16.266 27.938 33.531 1 43.31 384 GLY A N 1
ATOM 3075 C CA . GLY A 1 384 ? 16.422 26.875 34.5 1 43.31 384 GLY A CA 1
ATOM 3076 C C . GLY A 1 384 ? 15.828 27.188 35.875 1 43.31 384 GLY A C 1
ATOM 3077 O O . GLY A 1 384 ? 15.617 26.297 36.688 1 43.31 384 GLY A O 1
ATOM 3078 N N . GLU A 1 385 ? 15.922 28.469 36.25 1 43.53 385 GLU A N 1
ATOM 3079 C CA . GLU A 1 385 ? 15.57 28.75 37.625 1 43.53 385 GLU A CA 1
ATOM 3080 C C . GLU A 1 385 ? 14.078 28.516 37.875 1 43.53 385 GLU A C 1
ATOM 3082 O O . GLU A 1 385 ? 13.688 28.109 38.969 1 43.53 385 GLU A O 1
ATOM 3087 N N . THR A 1 386 ? 13.227 28.734 36.812 1 42.91 386 THR A N 1
ATOM 3088 C CA . THR A 1 386 ? 11.812 28.578 37.156 1 42.91 386 THR A CA 1
ATOM 3089 C C . THR A 1 386 ? 11.398 27.109 37.062 1 42.91 386 THR A C 1
ATOM 3091 O O . THR A 1 386 ? 10.422 26.703 37.719 1 42.91 386 THR A O 1
ATOM 3094 N N . MET A 1 387 ? 11.82 26.391 36.188 1 40.75 387 MET A N 1
ATOM 3095 C CA . MET A 1 387 ? 11.25 25.047 36.031 1 40.75 387 MET A CA 1
ATOM 3096 C C . MET A 1 387 ? 11.57 24.188 37.25 1 40.75 387 MET A C 1
ATOM 3098 O O . MET A 1 387 ? 10.797 23.297 37.594 1 40.75 387 MET A O 1
ATOM 3102 N N . PHE A 1 388 ? 12.836 23.984 37.688 1 42.34 388 PHE A N 1
ATOM 3103 C CA . PHE A 1 388 ? 13.086 23.094 38.812 1 42.34 388 PHE A CA 1
ATOM 3104 C C . PHE A 1 388 ? 12.844 23.828 40.125 1 42.34 388 PHE A C 1
ATOM 3106 O O . PHE A 1 388 ? 13.453 23.484 41.156 1 42.34 388 PHE A O 1
ATOM 3113 N N . GLY A 1 389 ? 11.812 24.672 40.375 1 37.22 389 GLY A N 1
ATOM 3114 C CA . GLY A 1 389 ? 11.328 25.219 41.656 1 37.22 389 GLY A CA 1
ATOM 3115 C C . GLY A 1 389 ? 12.32 26.156 42.312 1 37.22 389 GLY A C 1
ATOM 3116 O O . GLY A 1 389 ? 12.211 26.438 43.5 1 37.22 389 GLY A O 1
ATOM 3117 N N . ALA A 1 390 ? 13.539 26.219 42.094 1 35.84 390 ALA A N 1
ATOM 3118 C CA . ALA A 1 390 ? 14.25 27.016 43.094 1 35.84 390 ALA A CA 1
ATOM 3119 C C . ALA A 1 390 ? 13.578 28.375 43.281 1 35.84 390 ALA A C 1
ATOM 3121 O O . ALA A 1 390 ? 12.75 28.781 42.438 1 35.84 390 ALA A O 1
ATOM 3122 N N . THR A 1 391 ? 14.367 29.562 43.656 1 33.47 391 THR A N 1
ATOM 3123 C CA . THR A 1 391 ? 14.039 30.734 44.469 1 33.47 391 THR A CA 1
ATOM 3124 C C . THR A 1 391 ? 12.953 31.562 43.812 1 33.47 391 THR A C 1
ATOM 3126 O O . THR A 1 391 ? 12.922 31.672 42.562 1 33.47 391 THR A O 1
ATOM 3129 N N . GLU A 1 392 ? 11.828 31.875 44.562 1 34.69 392 GLU A N 1
ATOM 3130 C CA . GLU A 1 392 ? 10.844 32.938 44.75 1 34.69 392 GLU A CA 1
ATOM 3131 C C . GLU A 1 392 ? 11.344 34.281 44.219 1 34.69 392 GLU A C 1
ATOM 3133 O O . GLU A 1 392 ? 10.82 35.312 44.562 1 34.69 392 GLU A O 1
ATOM 3138 N N . LEU A 1 393 ? 12.594 34.469 43.875 1 31.58 393 LEU A N 1
ATOM 3139 C CA . LEU A 1 393 ? 12.938 35.875 44.062 1 31.58 393 LEU A CA 1
ATOM 3140 C C . LEU A 1 393 ? 11.805 36.781 43.562 1 31.58 393 LEU A C 1
ATOM 3142 O O . LEU A 1 393 ? 10.984 36.344 42.75 1 31.58 393 LEU A O 1
ATOM 3146 N N . SER A 1 394 ? 12 38.219 43.688 1 32.44 394 SER A N 1
ATOM 3147 C CA . SER A 1 394 ? 11.195 39.438 43.844 1 32.44 394 SER A CA 1
ATOM 3148 C C . SER A 1 394 ? 10.25 39.625 42.656 1 32.44 394 SER A C 1
ATOM 3150 O O . SER A 1 394 ? 10.664 39.469 41.5 1 32.44 394 SER A O 1
ATOM 3152 N N . LYS A 1 395 ? 8.992 39.375 42.688 1 40.09 395 LYS A N 1
ATOM 3153 C CA . LYS A 1 395 ? 7.766 39.844 42.062 1 40.09 395 LYS A CA 1
ATOM 3154 C C . LYS A 1 395 ? 8.008 41.094 41.219 1 40.09 395 LYS A C 1
ATOM 3156 O O . LYS A 1 395 ? 7.121 41.562 40.5 1 40.09 395 LYS A O 1
ATOM 3161 N N . GLU A 1 396 ? 8.734 42.156 41.875 1 34.53 396 GLU A N 1
ATOM 3162 C CA . GLU A 1 396 ? 8.586 43.531 41.438 1 34.53 396 GLU A CA 1
ATOM 3163 C C . GLU A 1 396 ? 8.859 43.656 39.938 1 34.53 396 GLU A C 1
ATOM 3165 O O . GLU A 1 396 ? 8.102 44.312 39.188 1 34.53 396 GLU A O 1
ATOM 3170 N N . SER A 1 397 ? 10.195 44 39.375 1 33.75 397 SER A N 1
ATOM 3171 C CA . SER A 1 397 ? 10.297 44.719 38.125 1 33.75 397 SER A CA 1
ATOM 3172 C C . SER A 1 397 ? 10.047 43.812 36.938 1 33.75 397 SER A C 1
ATOM 3174 O O . SER A 1 397 ? 10.938 43.062 36.531 1 33.75 397 SER A O 1
ATOM 3176 N N . GLU A 1 398 ? 9.117 42.969 36.781 1 37.66 398 GLU A N 1
ATOM 3177 C CA . GLU A 1 398 ? 8.656 42.312 35.562 1 37.66 398 GLU A CA 1
ATOM 3178 C C . GLU A 1 398 ? 9.156 43.062 34.312 1 37.66 398 GLU A C 1
ATOM 3180 O O . GLU A 1 398 ? 9.289 42.469 33.25 1 37.66 398 GLU A O 1
ATOM 3185 N N . ASP A 1 399 ? 8.781 44.375 34.219 1 37.28 399 ASP A N 1
ATOM 3186 C CA . ASP A 1 399 ? 9.008 45.312 33.125 1 37.28 399 ASP A CA 1
ATOM 3187 C C . ASP A 1 399 ? 10.461 45.25 32.656 1 37.28 399 ASP A C 1
ATOM 3189 O O . ASP A 1 399 ? 10.758 45.594 31.5 1 37.28 399 ASP A O 1
ATOM 3193 N N . GLU A 1 400 ? 11.438 45.5 33.656 1 37.16 400 GLU A N 1
ATOM 3194 C CA . GLU A 1 400 ? 12.75 45.969 33.188 1 37.16 400 GLU A CA 1
ATOM 3195 C C . GLU A 1 400 ? 13.445 44.875 32.375 1 37.16 400 GLU A C 1
ATOM 3197 O O . GLU A 1 400 ? 13.742 45.125 31.188 1 37.16 400 GLU A O 1
ATOM 3202 N N . GLY A 1 401 ? 14.789 44.125 32.781 1 39.5 401 GLY A N 1
ATOM 3203 C CA . GLY A 1 401 ? 16.031 43.75 32.156 1 39.5 401 GLY A CA 1
ATOM 3204 C C . GLY A 1 401 ? 15.953 42.375 31.469 1 39.5 401 GLY A C 1
ATOM 3205 O O . GLY A 1 401 ? 16.391 41.375 32.031 1 39.5 401 GLY A O 1
ATOM 3206 N N . MET A 1 402 ? 15.016 41.875 31.094 1 46.03 402 MET A N 1
ATOM 3207 C CA . MET A 1 402 ? 15.422 40.812 30.141 1 46.03 402 MET A CA 1
ATOM 3208 C C . MET A 1 402 ? 16.719 41.219 29.438 1 46.03 402 MET A C 1
ATOM 3210 O O . MET A 1 402 ? 17.344 40.375 28.766 1 46.03 402 MET A O 1
ATOM 3214 N N . ALA A 1 403 ? 17.047 42.594 29.406 1 47.91 403 ALA A N 1
ATOM 3215 C CA . ALA A 1 403 ? 18.234 43.344 28.969 1 47.91 403 ALA A CA 1
ATOM 3216 C C . ALA A 1 403 ? 19.5 42.812 29.641 1 47.91 403 ALA A C 1
ATOM 3218 O O . ALA A 1 403 ? 20.531 42.656 28.984 1 47.91 403 ALA A O 1
ATOM 3219 N N . PRO A 1 404 ? 19.328 42.719 30.969 1 47.94 404 PRO A N 1
ATOM 3220 C CA . PRO A 1 404 ? 20.609 42.375 31.609 1 47.94 404 PRO A CA 1
ATOM 3221 C C . PRO A 1 404 ? 21.031 40.938 31.281 1 47.94 404 PRO A C 1
ATOM 3223 O O . PRO A 1 404 ? 22.203 40.594 31.453 1 47.94 404 PRO A O 1
ATOM 3226 N N . LYS A 1 405 ? 20.172 40.062 30.812 1 55.81 405 LYS A N 1
ATOM 3227 C CA . LYS A 1 405 ? 20.531 38.656 30.672 1 55.81 405 LYS A CA 1
ATOM 3228 C C . LYS A 1 405 ? 21.094 38.344 29.281 1 55.81 405 LYS A C 1
ATOM 3230 O O . LYS A 1 405 ? 21.625 37.281 29.047 1 55.81 405 LYS A O 1
ATOM 3235 N N . GLU A 1 406 ? 20.906 39.188 28.484 1 70.94 406 GLU A N 1
ATOM 3236 C CA . GLU A 1 406 ? 21.562 39 27.188 1 70.94 406 GLU A CA 1
ATOM 3237 C C . GLU A 1 406 ? 23.031 39.406 27.25 1 70.94 406 GLU A C 1
ATOM 3239 O O . GLU A 1 406 ? 23.344 40.594 27.469 1 70.94 406 GLU A O 1
ATOM 3244 N N . LEU A 1 407 ? 23.688 38.375 27.484 1 78.75 407 LEU A N 1
ATOM 3245 C CA . LEU A 1 407 ? 25.125 38.625 27.5 1 78.75 407 LEU A CA 1
ATOM 3246 C C . LEU A 1 407 ? 25.75 38.281 26.156 1 78.75 407 LEU A C 1
ATOM 3248 O O . LEU A 1 407 ? 25.281 37.406 25.453 1 78.75 407 LEU A O 1
ATOM 3252 N N . ARG A 1 408 ? 26.562 39.125 25.906 1 87 408 ARG A N 1
ATOM 3253 C CA . ARG A 1 408 ? 27.375 38.812 24.734 1 87 408 ARG A CA 1
ATOM 3254 C C . ARG A 1 408 ? 28.391 37.719 25.047 1 87 408 ARG A C 1
ATOM 3256 O O . ARG A 1 408 ? 29.172 37.844 26 1 87 408 ARG A O 1
ATOM 3263 N N . GLY A 1 409 ? 28.344 36.594 24.359 1 86.12 409 GLY A N 1
ATOM 3264 C CA . GLY A 1 409 ? 29.25 35.5 24.594 1 86.12 409 GLY A CA 1
ATOM 3265 C C . GLY A 1 409 ? 29.141 34.906 25.984 1 86.12 409 GLY A C 1
ATOM 3266 O O . GLY A 1 409 ? 30.141 34.812 26.719 1 86.12 409 GLY A O 1
ATOM 3267 N N . PRO A 1 410 ? 28.016 34.531 26.312 1 86.5 410 PRO A N 1
ATOM 3268 C CA . PRO A 1 410 ? 27.812 34 27.672 1 86.5 410 PRO A CA 1
ATOM 3269 C C . PRO A 1 410 ? 28.406 32.625 27.844 1 86.5 410 PRO A C 1
ATOM 3271 O O . PRO A 1 410 ? 28.641 31.906 26.844 1 86.5 410 PRO A O 1
ATOM 3274 N N . PRO A 1 411 ? 28.812 32.312 29.078 1 87.25 411 PRO A N 1
ATOM 3275 C CA . PRO A 1 411 ? 29.188 30.922 29.344 1 87.25 411 PRO A CA 1
ATOM 3276 C C . PRO A 1 411 ? 28 29.969 29.203 1 87.25 411 PRO A C 1
ATOM 3278 O O . PRO A 1 411 ? 26.844 30.391 29.25 1 87.25 411 PRO A O 1
ATOM 3281 N N . PRO A 1 412 ? 28.281 28.656 29 1 88 412 PRO A N 1
ATOM 3282 C CA . PRO A 1 412 ? 27.219 27.688 28.766 1 88 412 PRO A CA 1
ATOM 3283 C C . PRO A 1 412 ? 26.359 27.469 30.016 1 88 412 PRO A C 1
ATOM 3285 O O . PRO A 1 412 ? 26.875 27.406 31.125 1 88 412 PRO A O 1
ATOM 3288 N N . SER A 1 413 ? 25.078 27.5 29.859 1 86.62 413 SER A N 1
ATOM 3289 C CA . SER A 1 413 ? 24.125 27.172 30.922 1 86.62 413 SER A CA 1
ATOM 3290 C C . SER A 1 413 ? 24.062 25.672 31.156 1 86.62 413 SER A C 1
ATOM 3292 O O . SER A 1 413 ? 24.656 24.891 30.422 1 86.62 413 SER A O 1
ATOM 3294 N N . LEU A 1 414 ? 23.328 25.203 32.219 1 86.75 414 LEU A N 1
ATOM 3295 C CA . LEU A 1 414 ? 23.172 23.781 32.531 1 86.75 414 LEU A CA 1
ATOM 3296 C C . LEU A 1 414 ? 22.406 23.078 31.438 1 86.75 414 LEU A C 1
ATOM 3298 O O . LEU A 1 414 ? 22.703 21.938 31.094 1 86.75 414 LEU A O 1
ATOM 3302 N N . LEU A 1 415 ? 21.406 23.75 30.938 1 88.5 415 LEU A N 1
ATOM 3303 C CA . LEU A 1 415 ? 20.609 23.156 29.859 1 88.5 415 LEU A CA 1
ATOM 3304 C C . LEU A 1 415 ? 21.453 22.969 28.594 1 88.5 415 LEU A C 1
ATOM 3306 O O . LEU A 1 415 ? 21.359 21.953 27.922 1 88.5 415 LEU A O 1
ATOM 3310 N N . GLU A 1 416 ? 22.297 23.953 28.328 1 90 416 GLU A N 1
ATOM 3311 C CA . GLU A 1 416 ? 23.172 23.859 27.156 1 90 416 GLU A CA 1
ATOM 3312 C C . GLU A 1 416 ? 24.219 22.766 27.344 1 90 416 GLU A C 1
ATOM 3314 O O . GLU A 1 416 ? 24.594 22.094 26.375 1 90 416 GLU A O 1
ATOM 3319 N N . CYS A 1 417 ? 24.625 22.578 28.562 1 91.94 417 CYS A N 1
ATOM 3320 C CA . CYS A 1 417 ? 25.562 21.5 28.812 1 91.94 417 CYS A CA 1
ATOM 3321 C C . CYS A 1 417 ? 24.922 20.141 28.594 1 91.94 417 CYS A C 1
ATOM 3323 O O . CYS A 1 417 ? 25.547 19.234 28.062 1 91.94 417 CYS A O 1
ATOM 3325 N N . ALA A 1 418 ? 23.672 20.047 29.031 1 93 418 ALA A N 1
ATOM 3326 C CA . ALA A 1 418 ? 22.938 18.797 28.797 1 93 418 ALA A CA 1
ATOM 3327 C C . ALA A 1 418 ? 22.797 18.531 27.297 1 93 418 ALA A C 1
ATOM 3329 O O . ALA A 1 418 ? 22.953 17.406 26.844 1 93 418 ALA A O 1
ATOM 3330 N N . ILE A 1 419 ? 22.531 19.547 26.516 1 94.75 419 ILE A N 1
ATOM 3331 C CA . ILE A 1 419 ? 22.359 19.422 25.062 1 94.75 419 ILE A CA 1
ATOM 3332 C C . ILE A 1 419 ? 23.688 19.016 24.422 1 94.75 419 ILE A C 1
ATOM 3334 O O . ILE A 1 419 ? 23.719 18.172 23.516 1 94.75 419 ILE A O 1
ATOM 3338 N N . ILE A 1 420 ? 24.797 19.625 24.891 1 95.38 420 ILE A N 1
ATOM 3339 C CA . ILE A 1 420 ? 26.109 19.297 24.344 1 95.38 420 ILE A CA 1
ATOM 3340 C C . ILE A 1 420 ? 26.438 17.828 24.609 1 95.38 420 ILE A C 1
ATOM 3342 O O . ILE A 1 420 ? 27.016 17.156 23.75 1 95.38 420 ILE A O 1
ATOM 3346 N N . LEU A 1 421 ? 26 17.297 25.719 1 94.94 421 LEU A N 1
ATOM 3347 C CA . LEU A 1 421 ? 26.219 15.883 26.016 1 94.94 421 LEU A CA 1
ATOM 3348 C C . LEU A 1 421 ? 25.453 14.992 25.047 1 94.94 421 LEU A C 1
ATOM 3350 O O . LEU A 1 421 ? 25.969 13.977 24.578 1 94.94 421 LEU A O 1
ATOM 3354 N N . TRP A 1 422 ? 24.281 15.336 24.781 1 95.94 422 TRP A N 1
ATOM 3355 C CA . TRP A 1 422 ? 23.484 14.57 23.828 1 95.94 422 TRP A CA 1
ATOM 3356 C C . TRP A 1 422 ? 24.109 14.617 22.438 1 95.94 422 TRP A C 1
ATOM 3358 O O . TRP A 1 422 ? 24.109 13.609 21.719 1 95.94 422 TRP A O 1
ATOM 3368 N N . ILE A 1 423 ? 24.578 15.773 22 1 96.38 423 ILE A N 1
ATOM 3369 C CA . ILE A 1 423 ? 25.188 15.938 20.688 1 96.38 423 ILE A CA 1
ATOM 3370 C C . ILE A 1 423 ? 26.438 15.07 20.578 1 96.38 423 ILE A C 1
ATOM 3372 O O . ILE A 1 423 ? 26.672 14.43 19.547 1 96.38 423 ILE A O 1
ATOM 3376 N N . LEU A 1 424 ? 27.188 15.031 21.641 1 95.44 424 LEU A N 1
ATOM 3377 C CA . LEU A 1 424 ? 28.375 14.188 21.641 1 95.44 424 LEU A CA 1
ATOM 3378 C C . LEU A 1 424 ? 28 12.711 21.531 1 95.44 424 LEU A C 1
ATOM 3380 O O . LEU A 1 424 ? 28.688 11.945 20.844 1 95.44 424 LEU A O 1
ATOM 3384 N N . GLY A 1 425 ? 26.938 12.352 22.172 1 94.94 425 GLY A N 1
ATOM 3385 C CA . GLY A 1 425 ? 26.438 10.992 22.031 1 94.94 425 GLY A CA 1
ATOM 3386 C C . GLY A 1 425 ? 25.984 10.664 20.625 1 94.94 425 GLY A C 1
ATOM 3387 O O . GLY A 1 425 ? 26.219 9.562 20.125 1 94.94 425 GLY A O 1
ATOM 3388 N N . LEU A 1 426 ? 25.297 11.641 20.016 1 94.81 426 LEU A N 1
ATOM 3389 C CA . LEU A 1 426 ? 24.812 11.43 18.656 1 94.81 426 LEU A CA 1
ATOM 3390 C C . LEU A 1 426 ? 25.984 11.344 17.672 1 94.81 426 LEU A C 1
ATOM 3392 O O . LEU A 1 426 ? 25.938 10.562 16.719 1 94.81 426 LEU A O 1
ATOM 3396 N N . ILE A 1 427 ? 27.031 12.109 17.891 1 95.31 427 ILE A N 1
ATOM 3397 C CA . ILE A 1 427 ? 28.203 12.07 17.031 1 95.31 427 ILE A CA 1
ATOM 3398 C C . ILE A 1 427 ? 28.906 10.719 17.188 1 95.31 427 ILE A C 1
ATOM 3400 O O . ILE A 1 427 ? 29.359 10.133 16.203 1 95.31 427 ILE A O 1
ATOM 3404 N N . TRP A 1 428 ? 28.828 10.211 18.312 1 92.19 428 TRP A N 1
ATOM 3405 C CA . TRP A 1 428 ? 29.453 8.906 18.562 1 92.19 428 TRP A CA 1
ATOM 3406 C C . TRP A 1 428 ? 28.703 7.805 17.828 1 92.19 428 TRP A C 1
ATOM 3408 O O . TRP A 1 428 ? 29.328 6.875 17.297 1 92.19 428 TRP A O 1
ATOM 3418 N N . VAL A 1 429 ? 27.469 7.828 17.797 1 91.12 429 VAL A N 1
ATOM 3419 C CA . VAL A 1 429 ? 26.672 6.84 17.078 1 91.12 429 VAL A CA 1
ATOM 3420 C C . VAL A 1 429 ? 27.031 6.863 15.586 1 91.12 429 VAL A C 1
ATOM 3422 O O . VAL A 1 429 ? 27.172 5.809 14.961 1 91.12 429 VAL A O 1
ATOM 3425 N N . GLU A 1 430 ? 27.234 8.07 15.031 1 91.19 430 GLU A N 1
ATOM 3426 C CA . GLU A 1 430 ? 27.547 8.203 13.609 1 91.19 430 GLU A CA 1
ATOM 3427 C C . GLU A 1 430 ? 28.953 7.684 13.297 1 91.19 430 GLU A C 1
ATOM 3429 O O . GLU A 1 430 ? 29.172 7.074 12.25 1 91.19 430 GLU A O 1
ATOM 3434 N N . ILE A 1 431 ? 29.875 7.902 14.188 1 90.25 431 ILE A N 1
ATOM 3435 C CA . ILE A 1 431 ? 31.234 7.43 13.984 1 90.25 431 ILE A CA 1
ATOM 3436 C C . ILE A 1 431 ? 31.266 5.902 14 1 90.25 431 ILE A C 1
ATOM 3438 O O . ILE A 1 431 ? 31.906 5.273 13.164 1 90.25 431 ILE A O 1
ATOM 3442 N N . LYS A 1 432 ? 30.5 5.285 14.852 1 86.88 432 LYS A N 1
ATOM 3443 C CA . LYS A 1 432 ? 30.438 3.83 14.945 1 86.88 432 LYS A CA 1
ATOM 3444 C C . LYS A 1 432 ? 29.75 3.23 13.719 1 86.88 432 LYS A C 1
ATOM 3446 O O . LYS A 1 432 ? 30.172 2.189 13.211 1 86.88 432 LYS A O 1
ATOM 3451 N N . GLN A 1 433 ? 28.75 3.896 13.297 1 87.25 433 GLN A N 1
ATOM 3452 C CA . GLN A 1 433 ? 28.062 3.4 12.117 1 87.25 433 GLN A CA 1
ATOM 3453 C C . GLN A 1 433 ? 28.938 3.484 10.875 1 87.25 433 GLN A C 1
ATOM 3455 O O . GLN A 1 433 ? 28.906 2.594 10.023 1 87.25 433 GLN A O 1
ATOM 3460 N N . LEU A 1 434 ? 29.672 4.594 10.766 1 88.12 434 LEU A N 1
ATOM 3461 C CA . LEU A 1 434 ? 30.594 4.766 9.641 1 88.12 434 LEU A CA 1
ATOM 3462 C C . LEU A 1 434 ? 31.688 3.707 9.672 1 88.12 434 LEU A C 1
ATOM 3464 O O . LEU A 1 434 ? 32.094 3.205 8.625 1 88.12 434 L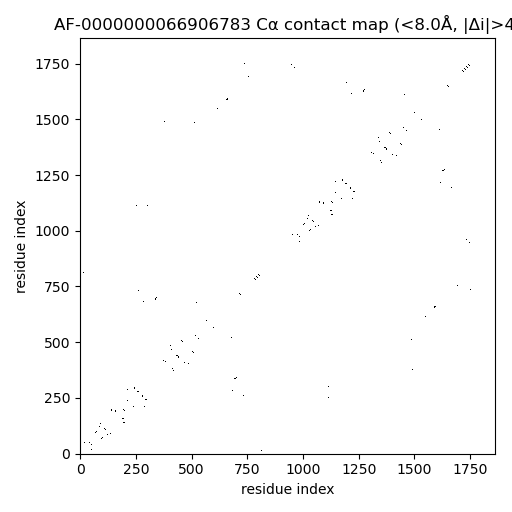EU A O 1
ATOM 3468 N N . TRP A 1 435 ? 32.062 3.322 10.844 1 83 435 TRP A N 1
ATOM 3469 C CA . TRP A 1 435 ? 33.094 2.316 11.016 1 83 435 TRP A CA 1
ATOM 3470 C C . TRP A 1 435 ? 32.594 0.928 10.656 1 83 435 TRP A C 1
ATOM 3472 O O . TRP A 1 435 ? 33.281 0.148 10 1 83 435 TRP A O 1
ATOM 3482 N N . ASP A 1 436 ? 31.328 0.558 10.977 1 78.31 436 ASP A N 1
ATOM 3483 C CA . ASP A 1 436 ? 30.766 -0.768 10.766 1 78.31 436 ASP A CA 1
ATOM 3484 C C . ASP A 1 436 ? 30.328 -0.95 9.312 1 78.31 436 ASP A C 1
ATOM 3486 O O . ASP A 1 436 ? 30.594 -1.99 8.703 1 78.31 436 ASP A O 1
ATOM 3490 N N . LEU A 1 437 ? 29.703 -0.008 8.711 1 78.06 437 LEU A N 1
ATOM 3491 C CA . LEU A 1 437 ? 29.109 -0.158 7.391 1 78.06 437 LEU A CA 1
ATOM 3492 C C . LEU A 1 437 ? 30.078 0.244 6.297 1 78.06 437 LEU A C 1
ATOM 3494 O O . LEU A 1 437 ? 30 -0.244 5.168 1 78.06 437 LEU A O 1
ATOM 3498 N N . GLY A 1 438 ? 31.016 1.058 6.566 1 82.75 438 GLY A N 1
ATOM 3499 C CA . GLY A 1 438 ? 31.844 1.631 5.52 1 82.75 438 GLY A CA 1
ATOM 3500 C C . GLY A 1 438 ? 31.25 2.893 4.918 1 82.75 438 GLY A C 1
ATOM 3501 O O . GLY A 1 438 ? 30.062 3.176 5.094 1 82.75 438 GLY A O 1
ATOM 3502 N N . TYR A 1 439 ? 31.938 3.602 4.215 1 86.75 439 TYR A N 1
ATOM 3503 C CA . TYR A 1 439 ? 31.578 4.93 3.74 1 86.75 439 TYR A CA 1
ATOM 3504 C C . TYR A 1 439 ? 30.531 4.844 2.631 1 86.75 439 TYR A C 1
ATOM 3506 O O . TYR A 1 439 ? 29.578 5.629 2.6 1 86.75 439 TYR A O 1
ATOM 3514 N N . HIS A 1 440 ? 30.547 3.832 1.761 1 82.12 440 HIS A N 1
ATOM 3515 C CA . HIS A 1 440 ? 29.641 3.758 0.622 1 82.12 440 HIS A CA 1
ATOM 3516 C C . HIS A 1 440 ? 28.234 3.414 1.067 1 82.12 440 HIS A C 1
ATOM 3518 O O . HIS A 1 440 ? 27.266 4.047 0.633 1 82.12 440 HIS A O 1
ATOM 3524 N N . ASN A 1 441 ? 28.25 2.525 1.964 1 81.31 441 ASN A N 1
ATOM 3525 C CA . ASN A 1 441 ? 26.938 2.141 2.445 1 81.31 441 ASN A CA 1
ATOM 3526 C C . ASN A 1 441 ? 26.344 3.203 3.367 1 81.31 441 ASN A C 1
ATOM 3528 O O . ASN A 1 441 ? 25.125 3.381 3.416 1 81.31 441 ASN A O 1
ATOM 3532 N N . TYR A 1 442 ? 27.203 3.926 3.975 1 87.19 442 TYR A N 1
ATOM 3533 C CA . TYR A 1 442 ? 26.766 4.977 4.883 1 87.19 442 TYR A CA 1
ATOM 3534 C C . TYR A 1 442 ? 26.141 6.133 4.113 1 87.19 442 TYR A C 1
ATOM 3536 O O . TYR A 1 442 ? 25.062 6.625 4.48 1 87.19 442 TYR A O 1
ATOM 3544 N N . ILE A 1 443 ? 26.703 6.453 2.936 1 87 443 ILE A N 1
ATOM 3545 C CA . ILE A 1 443 ? 26.25 7.617 2.18 1 87 443 ILE A CA 1
ATOM 3546 C C . ILE A 1 443 ? 25.016 7.254 1.359 1 87 443 ILE A C 1
ATOM 3548 O O . ILE A 1 443 ? 24.25 8.133 0.962 1 87 443 ILE A O 1
ATOM 3552 N N . SER A 1 444 ? 24.797 5.984 1.205 1 82.44 444 SER A N 1
ATOM 3553 C CA . SER A 1 444 ? 23.672 5.566 0.381 1 82.44 444 SER A CA 1
ATOM 3554 C C . SER A 1 444 ? 22.344 5.777 1.108 1 82.44 444 SER A C 1
ATOM 3556 O O . SER A 1 444 ? 21.297 5.852 0.477 1 82.44 444 SER A O 1
ATOM 3558 N N . ASN A 1 445 ? 22.484 6.062 2.393 1 83.19 445 ASN A N 1
ATOM 3559 C CA . ASN A 1 445 ? 21.281 6.352 3.174 1 83.19 445 ASN A CA 1
ATOM 3560 C C . ASN A 1 445 ? 21.094 7.852 3.373 1 83.19 445 ASN A C 1
ATOM 3562 O O . ASN A 1 445 ? 21.922 8.508 3.998 1 83.19 445 ASN A O 1
ATOM 3566 N N . MET A 1 446 ? 20.016 8.383 2.902 1 83 446 MET A N 1
ATOM 3567 C CA . MET A 1 446 ? 19.75 9.812 2.924 1 83 446 MET A CA 1
ATOM 3568 C C . MET A 1 446 ? 19.625 10.32 4.355 1 83 446 MET A C 1
ATOM 3570 O O . MET A 1 446 ? 19.984 11.469 4.648 1 83 446 MET A O 1
ATOM 3574 N N . TRP A 1 447 ? 19.219 9.531 5.281 1 84.56 447 TRP A N 1
ATOM 3575 C CA . TRP A 1 447 ? 19.031 9.961 6.664 1 84.56 447 TRP A CA 1
ATOM 3576 C C . TRP A 1 447 ? 20.375 10.086 7.375 1 84.56 447 TRP A C 1
ATOM 3578 O O . TRP A 1 447 ? 20.516 10.883 8.312 1 84.56 447 TRP A O 1
ATOM 3588 N N . ASN A 1 448 ? 21.312 9.289 6.867 1 88.56 448 ASN A N 1
ATOM 3589 C CA . ASN A 1 448 ? 22.656 9.438 7.414 1 88.56 448 ASN A CA 1
ATOM 3590 C C . ASN A 1 448 ? 23.312 10.742 6.953 1 88.56 448 ASN A C 1
ATOM 3592 O O . ASN A 1 448 ? 24.047 11.367 7.707 1 88.56 448 ASN A O 1
ATOM 3596 N N . ILE A 1 449 ? 22.906 11.156 5.836 1 88.75 449 ILE A N 1
ATOM 3597 C CA . ILE A 1 449 ? 23.422 12.422 5.332 1 88.75 449 ILE A CA 1
ATOM 3598 C C . ILE A 1 449 ? 22.812 13.578 6.137 1 88.75 449 ILE A C 1
ATOM 3600 O O . ILE A 1 449 ? 23.516 14.523 6.488 1 88.75 449 ILE A O 1
ATOM 3604 N N . LEU A 1 450 ? 21.594 13.477 6.422 1 89.75 450 LEU A N 1
ATOM 3605 C CA . LEU A 1 450 ? 20.922 14.5 7.219 1 89.75 450 LEU A CA 1
ATOM 3606 C C . LEU A 1 450 ? 21.531 14.57 8.617 1 89.75 450 LEU A C 1
ATOM 3608 O O . LEU A 1 450 ? 21.719 15.664 9.164 1 89.75 450 LEU A O 1
ATOM 3612 N N . ASP A 1 451 ? 21.844 13.406 9.148 1 92.81 451 ASP A N 1
ATOM 3613 C CA . ASP A 1 451 ? 22.469 13.367 10.469 1 92.81 451 ASP A CA 1
ATOM 3614 C C . ASP A 1 451 ? 23.875 13.992 10.422 1 92.81 451 ASP A C 1
ATOM 3616 O O . ASP A 1 451 ? 24.25 14.727 11.336 1 92.81 451 ASP A O 1
ATOM 3620 N N . PHE A 1 452 ? 24.516 13.75 9.344 1 93.38 452 PHE A N 1
ATOM 3621 C CA . PHE A 1 452 ? 25.844 14.32 9.203 1 93.38 452 PHE A CA 1
ATOM 3622 C C . PHE A 1 452 ? 25.781 15.844 9.109 1 93.38 452 PHE A C 1
ATOM 3624 O O . PHE A 1 452 ? 26.547 16.547 9.766 1 93.38 452 PHE A O 1
ATOM 3631 N N . ILE A 1 453 ? 24.828 16.312 8.391 1 93.56 453 ILE A N 1
ATOM 3632 C CA . ILE A 1 453 ? 24.672 17.75 8.219 1 93.56 453 ILE A CA 1
ATOM 3633 C C . ILE A 1 453 ? 24.25 18.391 9.547 1 93.56 453 ILE A C 1
ATOM 3635 O O . ILE A 1 453 ? 24.797 19.422 9.945 1 93.56 453 ILE A O 1
ATOM 3639 N N . THR A 1 454 ? 23.375 17.781 10.266 1 95.06 454 THR A N 1
ATOM 3640 C CA . THR A 1 454 ? 22.875 18.312 11.531 1 95.06 454 THR A CA 1
ATOM 3641 C C . THR A 1 454 ? 23.984 18.328 12.578 1 95.06 454 THR A C 1
ATOM 3643 O O . THR A 1 454 ? 24.172 19.328 13.273 1 95.06 454 THR A O 1
ATOM 3646 N N . ASN A 1 455 ? 24.797 17.297 12.633 1 95.81 455 ASN A N 1
ATOM 3647 C CA . ASN A 1 455 ? 25.891 17.234 13.602 1 95.81 455 ASN A CA 1
ATOM 3648 C C . ASN A 1 455 ? 26.984 18.234 13.266 1 95.81 455 ASN A C 1
ATOM 3650 O O . ASN A 1 455 ? 27.594 18.812 14.164 1 95.81 455 ASN A O 1
ATOM 3654 N N . THR A 1 456 ? 27.188 18.453 11.977 1 96.25 456 THR A N 1
ATOM 3655 C CA . THR A 1 456 ? 28.172 19.469 11.57 1 96.25 456 THR A CA 1
ATOM 3656 C C . THR A 1 456 ? 27.703 20.859 11.977 1 96.25 456 THR A C 1
ATOM 3658 O O . THR A 1 456 ? 28.516 21.688 12.414 1 96.25 456 THR A O 1
ATOM 3661 N N . LEU A 1 457 ? 26.422 21.078 11.922 1 96.44 457 LEU A N 1
ATOM 3662 C CA . LEU A 1 457 ? 25.875 22.375 12.32 1 96.44 457 LEU A CA 1
ATOM 3663 C C . LEU A 1 457 ? 25.969 22.562 13.828 1 96.44 457 LEU A C 1
ATOM 3665 O O . LEU A 1 457 ? 26.281 23.656 14.305 1 96.44 457 LEU A O 1
ATOM 3669 N N . TYR A 1 458 ? 25.797 21.562 14.594 1 97 458 TYR A N 1
ATOM 3670 C CA . TYR A 1 458 ? 25.906 21.656 16.047 1 97 458 TYR A CA 1
ATOM 3671 C C . TYR A 1 458 ? 27.359 21.875 16.453 1 97 458 TYR A C 1
ATOM 3673 O O . TYR A 1 458 ? 27.641 22.656 17.375 1 97 458 TYR A O 1
ATOM 3681 N N . VAL A 1 459 ? 28.281 21.188 15.742 1 96.38 459 VAL A N 1
ATOM 3682 C CA . VAL A 1 459 ? 29.703 21.375 16.047 1 96.38 459 VAL A CA 1
ATOM 3683 C C . VAL A 1 459 ? 30.109 22.812 15.703 1 96.38 459 VAL A C 1
ATOM 3685 O O . VAL A 1 459 ? 30.875 23.438 16.438 1 96.38 459 VAL A O 1
ATOM 3688 N N . ALA A 1 460 ? 29.578 23.297 14.633 1 96.69 460 ALA A N 1
ATOM 3689 C CA . ALA A 1 460 ? 29.844 24.688 14.273 1 96.69 460 ALA A CA 1
ATOM 3690 C C . ALA A 1 460 ? 29.312 25.656 15.328 1 96.69 460 ALA A C 1
ATOM 3692 O O . ALA A 1 460 ? 29.953 26.641 15.664 1 96.69 460 ALA A O 1
ATOM 3693 N N . THR A 1 461 ? 28.156 25.328 15.875 1 95.81 461 THR A N 1
ATOM 3694 C CA . THR A 1 461 ? 27.562 26.172 16.906 1 95.81 461 THR A CA 1
ATOM 3695 C C . THR A 1 461 ? 28.438 26.172 18.172 1 95.81 461 THR A C 1
ATOM 3697 O O . THR A 1 461 ? 28.703 27.219 18.734 1 95.81 461 THR A O 1
ATOM 3700 N N . ILE A 1 462 ? 28.938 25.016 18.562 1 95.5 462 ILE A N 1
ATOM 3701 C CA . ILE A 1 462 ? 29.75 24.891 19.766 1 95.5 462 ILE A CA 1
ATOM 3702 C C . ILE A 1 462 ? 31.078 25.625 19.547 1 95.5 462 ILE A C 1
ATOM 3704 O O . ILE A 1 462 ? 31.547 26.359 20.438 1 95.5 462 ILE A O 1
ATOM 3708 N N . THR A 1 463 ? 31.641 25.516 18.359 1 96 463 THR A N 1
ATOM 3709 C CA . THR A 1 463 ? 32.906 26.172 18.062 1 96 463 THR A CA 1
ATOM 3710 C C . THR A 1 463 ? 32.75 27.688 18.062 1 96 463 THR A C 1
ATOM 3712 O O . THR A 1 463 ? 33.594 28.406 18.609 1 96 463 THR A O 1
ATOM 3715 N N . LEU A 1 464 ? 31.672 28.141 17.531 1 95.62 464 LEU A N 1
ATOM 3716 C CA . LEU A 1 464 ? 31.438 29.578 17.453 1 95.62 464 LEU A CA 1
ATOM 3717 C C . LEU A 1 464 ? 31.156 30.141 18.844 1 95.62 464 LEU A C 1
ATOM 3719 O O . LEU A 1 464 ? 31.578 31.266 19.156 1 95.62 464 LEU A O 1
ATOM 3723 N N . ARG A 1 465 ? 30.562 29.422 19.719 1 94.44 465 ARG A N 1
ATOM 3724 C CA . ARG A 1 465 ? 30.297 29.859 21.078 1 94.44 465 ARG A CA 1
ATOM 3725 C C . ARG A 1 465 ? 31.594 29.938 21.891 1 94.44 465 ARG A C 1
ATOM 3727 O O . ARG A 1 465 ? 31.766 30.859 22.703 1 94.44 465 ARG A O 1
ATOM 3734 N N . VAL A 1 466 ? 32.469 29.031 21.641 1 94.69 466 VAL A N 1
ATOM 3735 C CA . VAL A 1 466 ? 33.75 29.031 22.328 1 94.69 466 VAL A CA 1
ATOM 3736 C C . VAL A 1 466 ? 34.594 30.219 21.844 1 94.69 466 VAL A C 1
ATOM 3738 O O . VAL A 1 466 ? 35.219 30.922 22.656 1 94.69 466 VAL A O 1
ATOM 3741 N N . ILE A 1 467 ? 34.531 30.469 20.547 1 94.38 467 ILE A N 1
ATOM 3742 C CA . ILE A 1 467 ? 35.25 31.594 19.969 1 94.38 467 ILE A CA 1
ATOM 3743 C C . ILE A 1 467 ? 34.688 32.906 20.516 1 94.38 467 ILE A C 1
ATOM 3745 O O . ILE A 1 467 ? 35.438 33.812 20.859 1 94.38 467 ILE A O 1
ATOM 3749 N N . ALA A 1 468 ? 33.375 33 20.609 1 93.69 468 ALA A N 1
ATOM 3750 C CA . ALA A 1 468 ? 32.719 34.188 21.141 1 93.69 468 ALA A CA 1
ATOM 3751 C C . ALA A 1 468 ? 33.125 34.438 22.594 1 93.69 468 ALA A C 1
ATOM 3753 O O . ALA A 1 468 ? 33.406 35.562 22.969 1 93.69 468 ALA A O 1
ATOM 3754 N N . TYR A 1 469 ? 33.188 33.406 23.328 1 92.25 469 TYR A N 1
ATOM 3755 C CA . TYR A 1 469 ? 33.594 33.531 24.734 1 92.25 469 TYR A CA 1
ATOM 3756 C C . TYR A 1 469 ? 35.031 34 24.859 1 92.25 469 TYR A C 1
ATOM 3758 O O . TYR A 1 469 ? 35.312 34.906 25.641 1 92.25 469 TYR A O 1
ATOM 3766 N N . MET A 1 470 ? 35.938 33.531 24.078 1 92.88 470 MET A N 1
ATOM 3767 C CA . MET A 1 470 ? 37.344 33.906 24.125 1 92.88 470 MET A CA 1
ATOM 3768 C C . MET A 1 470 ? 37.562 35.312 23.609 1 92.88 470 MET A C 1
ATOM 3770 O O . MET A 1 470 ? 38.375 36.062 24.125 1 92.88 470 MET A O 1
ATOM 3774 N N . TRP A 1 471 ? 36.75 35.594 22.578 1 90.31 471 TRP A N 1
ATOM 3775 C CA . TRP A 1 471 ? 36.875 36.906 21.969 1 90.31 471 TRP A CA 1
ATOM 3776 C C . TRP A 1 471 ? 36.469 38 22.969 1 90.31 471 TRP A C 1
ATOM 3778 O O . TRP A 1 471 ? 37.125 39.031 23.109 1 90.31 471 TRP A O 1
ATOM 3788 N N . VAL A 1 472 ? 35.438 37.844 23.672 1 90.62 472 VAL A N 1
ATOM 3789 C CA . VAL A 1 472 ? 34.938 38.812 24.625 1 90.62 472 VAL A CA 1
ATOM 3790 C C . VAL A 1 472 ? 35.875 38.906 25.828 1 90.62 472 VAL A C 1
ATOM 3792 O O . VAL A 1 472 ? 36.125 39.969 26.375 1 90.62 472 VAL A O 1
ATOM 3795 N N . GLU A 1 473 ? 36.5 37.75 26.25 1 89.62 473 GLU A N 1
ATOM 3796 C CA . GLU A 1 473 ? 37.469 37.75 27.344 1 89.62 473 GLU A CA 1
ATOM 3797 C C . GLU A 1 473 ? 38.719 38.531 27 1 89.62 473 GLU A C 1
ATOM 3799 O O . GLU A 1 473 ? 39.281 39.219 27.844 1 89.62 473 GLU A O 1
ATOM 3804 N N . ASN A 1 474 ? 39.062 38.469 25.781 1 88.38 474 ASN A N 1
ATOM 3805 C CA . ASN A 1 474 ? 40.25 39.219 25.328 1 88.38 474 ASN A CA 1
ATOM 3806 C C . ASN A 1 474 ? 39.938 40.719 25.234 1 88.38 474 ASN A C 1
ATOM 3808 O O . ASN A 1 474 ? 40.812 41.531 25.531 1 88.38 474 ASN A O 1
ATOM 3812 N N . GLU A 1 475 ? 38.719 41.031 24.812 1 89.12 475 GLU A N 1
ATOM 3813 C CA . GLU A 1 475 ? 38.344 42.438 24.734 1 89.12 475 GLU A CA 1
ATOM 3814 C C . GLU A 1 475 ? 38.219 43.062 26.125 1 89.12 475 GLU A C 1
ATOM 3816 O O . GLU A 1 475 ? 38.5 44.25 26.297 1 89.12 475 GLU A O 1
ATOM 3821 N N . LEU A 1 476 ? 37.844 42.281 27.047 1 86.69 476 LEU A N 1
ATOM 3822 C CA . LEU A 1 476 ? 37.719 42.75 28.422 1 86.69 476 LEU A CA 1
ATOM 3823 C C . LEU A 1 476 ? 39.094 43 29.031 1 86.69 476 LEU A C 1
ATOM 3825 O O . LEU A 1 476 ? 39.25 43.906 29.875 1 86.69 476 LEU A O 1
ATOM 3829 N N . LYS A 1 477 ? 40.094 42.375 28.562 1 85.12 477 LYS A N 1
ATOM 3830 C CA . LYS A 1 477 ? 41.438 42.5 29.109 1 85.12 477 LYS A CA 1
ATOM 3831 C C . LYS A 1 477 ? 42.156 43.75 28.562 1 85.12 477 LYS A C 1
ATOM 3833 O O . LYS A 1 477 ? 43.031 44.312 29.219 1 85.12 477 LYS A O 1
ATOM 3838 N N . ARG A 1 478 ? 41.594 44.25 27.406 1 83.94 478 ARG A N 1
ATOM 3839 C CA . ARG A 1 478 ? 42.219 45.438 26.812 1 83.94 478 ARG A CA 1
ATOM 3840 C C . ARG A 1 478 ? 41.469 46.688 27.219 1 83.94 478 ARG A C 1
ATOM 3842 O O . ARG A 1 478 ? 40.25 46.781 27.062 1 83.94 478 ARG A O 1
ATOM 3849 N N . PRO A 1 479 ? 42.031 47.688 27.797 1 80.31 479 PRO A N 1
ATOM 3850 C CA . PRO A 1 479 ? 41.375 48.906 28.281 1 80.31 479 PRO A CA 1
ATOM 3851 C C . PRO A 1 479 ? 40.719 49.719 27.156 1 80.31 479 PRO A C 1
ATOM 3853 O O . PRO A 1 479 ? 39.688 50.344 27.391 1 80.31 479 PRO A O 1
ATOM 3856 N N . GLU A 1 480 ? 41.125 49.688 25.875 1 78.81 480 GLU A N 1
ATOM 3857 C CA . GLU A 1 480 ? 40.562 50.438 24.781 1 78.81 480 GLU A CA 1
ATOM 3858 C C . GLU A 1 480 ? 39.219 49.875 24.344 1 78.81 480 GLU A C 1
ATOM 3860 O O . GLU A 1 480 ? 38.344 50.625 23.906 1 78.81 480 GLU A O 1
ATOM 3865 N N . THR A 1 481 ? 39 48.594 24.594 1 77.12 481 THR A N 1
ATOM 3866 C CA . THR A 1 481 ? 37.812 47.938 24.078 1 77.12 481 THR A CA 1
ATOM 3867 C C . THR A 1 481 ? 36.969 47.438 25.234 1 77.12 481 THR A C 1
ATOM 3869 O O . THR A 1 481 ? 36.031 46.656 25.016 1 77.12 481 THR A O 1
ATOM 3872 N N . SER A 1 482 ? 37.219 47.844 26.359 1 76.31 482 SER A N 1
ATOM 3873 C CA . SER A 1 482 ? 36.531 47.344 27.547 1 76.31 482 SER A CA 1
ATOM 3874 C C . SER A 1 482 ? 35.062 47.719 27.531 1 76.31 482 SER A C 1
ATOM 3876 O O . SER A 1 482 ? 34.219 47.031 28.141 1 76.31 482 SER A O 1
ATOM 3878 N N . HIS A 1 483 ? 34.688 48.75 26.734 1 75.44 483 HIS A N 1
ATOM 3879 C CA . HIS A 1 483 ? 33.312 49.156 26.672 1 75.44 483 HIS A CA 1
ATOM 3880 C C . HIS A 1 483 ? 32.469 48.219 25.828 1 75.44 483 HIS A C 1
ATOM 3882 O O . HIS A 1 483 ? 31.25 48.188 25.938 1 75.44 483 HIS A O 1
ATOM 3888 N N . LEU A 1 484 ? 33.188 47.438 25.125 1 74.88 484 LEU A N 1
ATOM 3889 C CA . LEU A 1 484 ? 32.5 46.469 24.281 1 74.88 484 LEU A CA 1
ATOM 3890 C C . LEU A 1 484 ? 32.375 45.094 24.969 1 74.88 484 LEU A C 1
ATOM 3892 O O . LEU A 1 484 ? 32.312 44.062 24.312 1 74.88 484 LEU A O 1
ATOM 3896 N N . GLY A 1 485 ? 32.312 45.125 26.203 1 77.06 485 GLY A N 1
ATOM 3897 C CA . GLY A 1 485 ? 32.375 43.875 26.984 1 77.06 485 GLY A CA 1
ATOM 3898 C C . GLY A 1 485 ? 31.062 43.094 26.969 1 77.06 485 GLY A C 1
ATOM 3899 O O . GLY A 1 485 ? 30.312 43.188 26 1 77.06 485 GLY A O 1
ATOM 3900 N N . ARG A 1 486 ? 30.781 42.25 27.906 1 81.62 486 ARG A N 1
ATOM 3901 C CA . ARG A 1 486 ? 29.719 41.281 28 1 81.62 486 ARG A CA 1
ATOM 3902 C C . ARG A 1 486 ? 28.359 41.938 28.234 1 81.62 486 ARG A C 1
ATOM 3904 O O . ARG A 1 486 ? 27.328 41.406 27.828 1 81.62 486 ARG A O 1
ATOM 3911 N N . MET A 1 487 ? 28.266 43.062 28.688 1 80.5 487 MET A N 1
ATOM 3912 C CA . MET A 1 487 ? 27.016 43.688 29.062 1 80.5 487 MET A CA 1
ATOM 3913 C C . MET A 1 487 ? 26.547 44.688 28 1 80.5 487 MET A C 1
ATOM 3915 O O . MET A 1 487 ? 25.547 45.375 28.172 1 80.5 487 MET A O 1
ATOM 3919 N N . LEU A 1 488 ? 27.266 44.688 26.875 1 82.56 488 LEU A N 1
ATOM 3920 C CA . LEU A 1 488 ? 26.859 45.531 25.766 1 82.56 488 LEU A CA 1
ATOM 3921 C C . LEU A 1 488 ? 25.484 45.125 25.25 1 82.56 488 LEU A C 1
ATOM 3923 O O . LEU A 1 488 ? 25.25 43.938 25 1 82.56 488 LEU A O 1
ATOM 3927 N N . PRO A 1 489 ? 24.578 46.031 25.234 1 82.31 489 PRO A N 1
ATOM 3928 C CA . PRO A 1 489 ? 23.266 45.688 24.703 1 82.31 489 PRO A CA 1
ATOM 3929 C C . PRO A 1 489 ? 23.328 45.219 23.25 1 82.31 489 PRO A C 1
ATOM 3931 O O . PRO A 1 489 ? 24.188 45.656 22.484 1 82.31 489 PRO A O 1
ATOM 3934 N N . ARG A 1 490 ? 22.5 44.344 22.812 1 85.25 490 ARG A N 1
ATOM 3935 C CA . ARG A 1 490 ? 22.453 43.625 21.531 1 85.25 490 ARG A CA 1
ATOM 3936 C C . ARG A 1 490 ? 22.391 44.625 20.359 1 85.25 490 ARG A C 1
ATOM 3938 O O . ARG A 1 490 ? 22.938 44.344 19.297 1 85.25 490 ARG A O 1
ATOM 3945 N N . ARG A 1 491 ? 21.75 45.719 20.578 1 80.94 491 ARG A N 1
ATOM 3946 C CA . ARG A 1 491 ? 21.547 46.688 19.5 1 80.94 491 ARG A CA 1
ATOM 3947 C C . ARG A 1 491 ? 22.875 47.188 18.953 1 80.94 491 ARG A C 1
ATOM 3949 O O . ARG A 1 491 ? 22.953 47.625 17.797 1 80.94 491 ARG A O 1
ATOM 3956 N N . TYR A 1 492 ? 23.859 47.062 19.75 1 80.69 492 TYR A N 1
ATOM 3957 C CA . TYR A 1 492 ? 25.141 47.656 19.344 1 80.69 492 TYR A CA 1
ATOM 3958 C C . TYR A 1 492 ? 26.125 46.562 18.922 1 80.69 492 TYR A C 1
ATOM 3960 O O . TYR A 1 492 ? 27.281 46.875 18.625 1 80.69 492 TYR A O 1
ATOM 3968 N N . TRP A 1 493 ? 25.703 45.375 18.906 1 86.19 493 TRP A N 1
ATOM 3969 C CA . TRP A 1 493 ? 26.578 44.281 18.484 1 86.19 493 TRP A CA 1
ATOM 3970 C C . TRP A 1 493 ? 26.891 44.406 16.984 1 86.19 493 TRP A C 1
ATOM 3972 O O . TRP A 1 493 ? 26.062 44.875 16.203 1 86.19 493 TRP A O 1
ATOM 3982 N N . ASN A 1 494 ? 28.109 44.031 16.672 1 85.31 494 ASN A N 1
ATOM 3983 C CA . ASN A 1 494 ? 28.453 43.938 15.258 1 85.31 494 ASN A CA 1
ATOM 3984 C C . ASN A 1 494 ? 27.656 42.812 14.57 1 85.31 494 ASN A C 1
ATOM 3986 O O . ASN A 1 494 ? 27.312 41.812 15.195 1 85.31 494 ASN A O 1
ATOM 3990 N N . GLU A 1 495 ? 27.312 42.969 13.352 1 88.31 495 GLU A N 1
ATOM 3991 C CA . GLU A 1 495 ? 26.531 42 12.578 1 88.31 495 GLU A CA 1
ATOM 3992 C C . GLU A 1 495 ? 27.25 40.656 12.469 1 88.31 495 GLU A C 1
ATOM 3994 O O . GLU A 1 495 ? 26.609 39.594 12.367 1 88.31 495 GLU A O 1
ATOM 3999 N N . TRP A 1 496 ? 28.594 40.719 12.5 1 88.12 496 TRP A N 1
ATOM 4000 C CA . TRP A 1 496 ? 29.375 39.5 12.32 1 88.12 496 TRP A CA 1
ATOM 4001 C C . TRP A 1 496 ? 29.875 38.969 13.664 1 88.12 496 TRP A C 1
ATOM 4003 O O . TRP A 1 496 ? 30.844 38.219 13.719 1 88.12 496 TRP A O 1
ATOM 4013 N N . ASP A 1 497 ? 29.234 39.406 14.719 1 90.06 497 ASP A N 1
ATOM 4014 C CA . ASP A 1 497 ? 29.578 38.875 16.031 1 90.06 497 ASP A CA 1
ATOM 4015 C C . ASP A 1 497 ? 29.328 37.375 16.094 1 90.06 497 ASP A C 1
ATOM 4017 O O . ASP A 1 497 ? 28.266 36.906 15.688 1 90.06 497 ASP A O 1
ATOM 4021 N N . PRO A 1 498 ? 30.25 36.656 16.562 1 91.94 498 PRO A N 1
ATOM 4022 C CA . PRO A 1 498 ? 30.125 35.219 16.594 1 91.94 498 PRO A CA 1
ATOM 4023 C C . PRO A 1 498 ? 28.938 34.719 17.438 1 91.94 498 PRO A C 1
ATOM 4025 O O . PRO A 1 498 ? 28.422 33.625 17.203 1 91.94 498 PRO A O 1
ATOM 4028 N N . THR A 1 499 ? 28.5 35.438 18.375 1 90.62 499 THR A N 1
ATOM 4029 C CA . THR A 1 499 ? 27.328 35.062 19.172 1 90.62 499 THR A CA 1
ATOM 4030 C C . THR A 1 499 ? 26.062 35.062 18.312 1 90.62 499 THR A C 1
ATOM 4032 O O . THR A 1 499 ? 25.266 34.125 18.391 1 90.62 499 THR A O 1
ATOM 4035 N N . LEU A 1 500 ? 25.969 36.062 17.453 1 90.75 500 LEU A N 1
ATOM 4036 C CA . LEU A 1 500 ? 24.797 36.125 16.594 1 90.75 500 LEU A CA 1
ATOM 4037 C C . LEU A 1 500 ? 24.828 35.031 15.547 1 90.75 500 LEU A C 1
ATOM 4039 O O . LEU A 1 500 ? 23.781 34.406 15.266 1 90.75 500 LEU A O 1
ATOM 4043 N N . ILE A 1 501 ? 25.969 34.719 15.078 1 92.19 501 ILE A N 1
ATOM 4044 C CA . ILE A 1 501 ? 26.109 33.656 14.07 1 92.19 501 ILE A CA 1
ATOM 4045 C C . ILE A 1 501 ? 25.828 32.312 14.695 1 92.19 501 ILE A C 1
ATOM 4047 O O . ILE A 1 501 ? 25.219 31.438 14.062 1 92.19 501 ILE A O 1
ATOM 4051 N N . SER A 1 502 ? 26.297 32.156 15.891 1 93.06 502 SER A N 1
ATOM 4052 C CA . SER A 1 502 ? 26.047 30.906 16.578 1 93.06 502 SER A CA 1
ATOM 4053 C C . SER A 1 502 ? 24.562 30.688 16.797 1 93.06 502 SER A C 1
ATOM 4055 O O . SER A 1 502 ? 24.078 29.547 16.719 1 93.06 502 SER A O 1
ATOM 4057 N N . GLU A 1 503 ? 23.812 31.703 17.047 1 90.75 503 GLU A N 1
ATOM 4058 C CA . GLU A 1 503 ? 22.359 31.578 17.234 1 90.75 503 GLU A CA 1
ATOM 4059 C C . GLU A 1 503 ? 21.672 31.219 15.914 1 90.75 503 GLU A C 1
ATOM 4061 O O . GLU A 1 503 ? 20.703 30.453 15.898 1 90.75 503 GLU A O 1
ATOM 4066 N N . CYS A 1 504 ? 22.156 31.75 14.836 1 92.44 504 CYS A N 1
ATOM 4067 C CA . CYS A 1 504 ? 21.609 31.422 13.523 1 92.44 504 CYS A CA 1
ATOM 4068 C C . CYS A 1 504 ? 21.844 29.969 13.172 1 92.44 504 CYS A C 1
ATOM 4070 O O . CYS A 1 504 ? 20.922 29.266 12.758 1 92.44 504 CYS A O 1
ATOM 4072 N N . VAL A 1 505 ? 23.031 29.562 13.391 1 94 505 VAL A N 1
ATOM 4073 C CA . VAL A 1 505 ? 23.391 28.203 13.055 1 94 505 VAL A CA 1
ATOM 4074 C C . VAL A 1 505 ? 22.672 27.234 13.992 1 94 505 VAL A C 1
ATOM 4076 O O . VAL A 1 505 ? 22.219 26.156 13.562 1 94 505 VAL A O 1
ATOM 4079 N N . PHE A 1 506 ? 22.562 27.594 15.203 1 92.75 506 PHE A N 1
ATOM 4080 C CA . PHE A 1 506 ? 21.844 26.766 16.172 1 92.75 506 PHE A CA 1
ATOM 4081 C C . PHE A 1 506 ? 20.375 26.641 15.789 1 92.75 506 PHE A C 1
ATOM 4083 O O . PHE A 1 506 ? 19.797 25.547 15.852 1 92.75 506 PHE A O 1
ATOM 4090 N N . ALA A 1 507 ? 19.75 27.672 15.398 1 93.19 507 ALA A N 1
ATOM 4091 C CA . ALA A 1 507 ? 18.359 27.656 14.984 1 93.19 507 ALA A CA 1
ATOM 4092 C C . ALA A 1 507 ? 18.156 26.75 13.773 1 93.19 507 ALA A C 1
ATOM 4094 O O . ALA A 1 507 ? 17.172 26.016 13.695 1 93.19 507 ALA A O 1
ATOM 4095 N N . THR A 1 508 ? 19.047 26.828 12.859 1 92.75 508 THR A N 1
ATOM 4096 C CA . THR A 1 508 ? 18.953 25.984 11.672 1 92.75 508 THR A CA 1
ATOM 4097 C C . THR A 1 508 ? 19.094 24.5 12.047 1 92.75 508 THR A C 1
ATOM 4099 O O . THR A 1 508 ? 18.359 23.656 11.555 1 92.75 508 THR A O 1
ATOM 4102 N N . ALA A 1 509 ? 20 24.219 12.906 1 93.75 509 ALA A N 1
ATOM 4103 C CA . ALA A 1 509 ? 20.203 22.844 13.352 1 93.75 509 ALA A CA 1
ATOM 4104 C C . ALA A 1 509 ? 18.969 22.297 14.062 1 93.75 509 ALA A C 1
ATOM 4106 O O . ALA A 1 509 ? 18.609 21.125 13.914 1 93.75 509 ALA A O 1
ATOM 4107 N N . ASN A 1 510 ? 18.328 23.172 14.828 1 92.25 510 ASN A N 1
ATOM 4108 C CA . ASN A 1 510 ? 17.141 22.75 15.562 1 92.25 510 ASN A CA 1
ATOM 4109 C C . ASN A 1 510 ? 15.992 22.391 14.617 1 92.25 510 ASN A C 1
ATOM 4111 O O . ASN A 1 510 ? 15.195 21.5 14.914 1 92.25 510 ASN A O 1
ATOM 4115 N N . ILE A 1 511 ? 15.922 23.031 13.492 1 93.12 511 ILE A N 1
ATOM 4116 C CA . ILE A 1 511 ? 14.891 22.719 12.516 1 93.12 511 ILE A CA 1
ATOM 4117 C C . ILE A 1 511 ? 15.117 21.328 11.945 1 93.12 511 ILE A C 1
ATOM 4119 O O . ILE A 1 511 ? 14.188 20.516 11.883 1 93.12 511 ILE A O 1
ATOM 4123 N N . PHE A 1 512 ? 16.359 21.031 11.641 1 92.44 512 PHE A N 1
ATOM 4124 C CA . PHE A 1 512 ? 16.672 19.734 11.078 1 92.44 512 PHE A CA 1
ATOM 4125 C C . PHE A 1 512 ? 16.422 18.625 12.109 1 92.44 512 PHE A C 1
ATOM 4127 O O . PHE A 1 512 ? 15.922 17.562 11.773 1 92.44 512 PHE A O 1
ATOM 4134 N N . SER A 1 513 ? 16.797 18.906 13.359 1 93.06 513 SER A N 1
ATOM 4135 C CA . SER A 1 513 ? 16.609 17.906 14.398 1 93.06 513 SER A CA 1
ATOM 4136 C C . SER A 1 513 ? 15.141 17.641 14.68 1 93.06 513 SER A C 1
ATOM 4138 O O . SER A 1 513 ? 14.742 16.516 14.945 1 93.06 513 SER A O 1
ATOM 4140 N N . SER A 1 514 ? 14.336 18.656 14.625 1 90.94 514 SER A N 1
ATOM 4141 C CA . SER A 1 514 ? 12.906 18.469 14.844 1 90.94 514 SER A CA 1
ATOM 4142 C C . SER A 1 514 ? 12.25 17.734 13.68 1 90.94 514 SER A C 1
ATOM 4144 O O . SER A 1 514 ? 11.312 16.969 13.875 1 90.94 514 SER A O 1
ATOM 4146 N N . LEU A 1 515 ? 12.75 17.922 12.5 1 88.31 515 LEU A N 1
ATOM 4147 C CA . LEU A 1 515 ? 12.195 17.266 11.32 1 88.31 515 LEU A CA 1
ATOM 4148 C C . LEU A 1 515 ? 12.562 15.789 11.305 1 88.31 515 LEU A C 1
ATOM 4150 O O . LEU A 1 515 ? 11.836 14.977 10.727 1 88.31 515 LEU A O 1
ATOM 4154 N N . LYS A 1 516 ? 13.586 15.445 11.945 1 90.31 516 LYS A N 1
ATOM 4155 C CA . LYS A 1 516 ? 14.062 14.062 11.945 1 90.31 516 LYS A CA 1
ATOM 4156 C C . LYS A 1 516 ? 13.094 13.148 12.688 1 90.31 516 LYS A C 1
ATOM 4158 O O . LYS A 1 516 ? 13.125 11.93 12.516 1 90.31 516 LYS A O 1
ATOM 4163 N N . VAL A 1 517 ? 12.219 13.695 13.477 1 87.62 517 VAL A N 1
ATOM 4164 C CA . VAL A 1 517 ? 11.242 12.906 14.219 1 87.62 517 VAL A CA 1
ATOM 4165 C C . VAL A 1 517 ? 10.344 12.148 13.242 1 87.62 517 VAL A C 1
ATOM 4167 O O . VAL A 1 517 ? 9.859 11.062 13.555 1 87.62 517 VAL A O 1
ATOM 4170 N N . ILE A 1 518 ? 10.281 12.555 11.992 1 85 518 ILE A N 1
ATOM 4171 C CA . ILE A 1 518 ? 9.422 11.93 10.984 1 85 518 ILE A CA 1
ATOM 4172 C C . ILE A 1 518 ? 9.977 10.555 10.625 1 85 518 ILE A C 1
ATOM 4174 O O . ILE A 1 518 ? 9.219 9.648 10.273 1 85 518 ILE A O 1
ATOM 4178 N N . HIS A 1 519 ? 11.234 10.398 10.789 1 84.06 519 HIS A N 1
ATOM 4179 C CA . HIS A 1 519 ? 11.867 9.133 10.438 1 84.06 519 HIS A CA 1
ATOM 4180 C C . HIS A 1 519 ? 11.414 8.016 11.367 1 84.06 519 HIS A C 1
ATOM 4182 O O . HIS A 1 519 ? 11.328 6.855 10.953 1 84.06 519 HIS A O 1
ATOM 4188 N N . MET A 1 520 ? 11.055 8.359 12.547 1 82.88 520 MET A N 1
ATOM 4189 C CA . MET A 1 520 ? 10.703 7.344 13.539 1 82.88 520 MET A CA 1
ATOM 4190 C C . MET A 1 520 ? 9.297 6.797 13.281 1 82.88 520 MET A C 1
ATOM 4192 O O . MET A 1 520 ? 8.938 5.738 13.797 1 82.88 520 MET A O 1
ATOM 4196 N N . PHE A 1 521 ? 8.555 7.414 12.406 1 82.44 521 PHE A N 1
ATOM 4197 C CA . PHE A 1 521 ? 7.199 6.953 12.141 1 82.44 521 PHE A CA 1
ATOM 4198 C C . PHE A 1 521 ? 7.18 5.992 10.953 1 82.44 521 PHE A C 1
ATOM 4200 O O . PHE A 1 521 ? 6.109 5.605 10.477 1 82.44 521 PHE A O 1
ATOM 4207 N N . THR A 1 522 ? 8.305 5.496 10.609 1 84.56 522 THR A N 1
ATOM 4208 C CA . THR A 1 522 ? 8.406 4.531 9.516 1 84.56 522 THR A CA 1
ATOM 4209 C C . THR A 1 522 ? 7.738 3.213 9.898 1 84.56 522 THR A C 1
ATOM 4211 O O . THR A 1 522 ? 7.262 2.479 9.031 1 84.56 522 THR A O 1
ATOM 4214 N N . ILE A 1 523 ? 7.648 2.904 11.156 1 85.62 523 ILE A N 1
ATOM 4215 C CA . ILE A 1 523 ? 7.145 1.613 11.609 1 85.62 523 ILE A CA 1
ATOM 4216 C C . ILE A 1 523 ? 5.621 1.581 11.492 1 85.62 523 ILE A C 1
ATOM 4218 O O . ILE A 1 523 ? 5.027 0.511 11.344 1 85.62 523 ILE A O 1
ATOM 4222 N N . ASN A 1 524 ? 5.066 2.754 11.453 1 86.44 524 ASN A N 1
ATOM 4223 C CA . ASN A 1 524 ? 3.609 2.814 11.383 1 86.44 524 ASN A CA 1
ATOM 4224 C C . ASN A 1 524 ? 3.104 2.561 9.961 1 86.44 524 ASN A C 1
ATOM 4226 O O . ASN A 1 524 ? 3.625 3.131 9 1 86.44 524 ASN A O 1
ATOM 4230 N N . PRO A 1 525 ? 2.131 1.66 9.875 1 86.56 525 PRO A N 1
ATOM 4231 C CA . PRO A 1 525 ? 1.644 1.299 8.539 1 86.56 525 PRO A CA 1
ATOM 4232 C C . PRO A 1 525 ? 0.934 2.455 7.84 1 86.56 525 PRO A C 1
ATOM 4234 O O . PRO A 1 525 ? 0.777 2.436 6.613 1 86.56 525 PRO A O 1
ATOM 4237 N N . HIS A 1 526 ? 0.511 3.564 8.531 1 83.06 526 HIS A N 1
ATOM 4238 C CA . HIS A 1 526 ? -0.203 4.672 7.906 1 83.06 526 HIS A CA 1
ATOM 4239 C C . HIS A 1 526 ? 0.753 5.797 7.523 1 83.06 526 HIS A C 1
ATOM 4241 O O . HIS A 1 526 ? 0.66 6.348 6.426 1 83.06 526 HIS A O 1
ATOM 4247 N N . LEU A 1 527 ? 1.704 6.023 8.344 1 86.94 527 LEU A N 1
ATOM 4248 C CA . LEU A 1 527 ? 2.607 7.145 8.117 1 86.94 527 LEU A CA 1
ATOM 4249 C C . LEU A 1 527 ? 3.857 6.691 7.371 1 86.94 527 LEU A C 1
ATOM 4251 O O . LEU A 1 527 ? 4.527 7.496 6.723 1 86.94 527 LEU A O 1
ATOM 4255 N N . GLY A 1 528 ? 4.113 5.406 7.445 1 88.12 528 GLY A N 1
ATOM 4256 C CA . GLY A 1 528 ? 5.289 4.879 6.77 1 88.12 528 GLY A CA 1
ATOM 4257 C C . GLY A 1 528 ? 5.258 5.082 5.266 1 88.12 528 GLY A C 1
ATOM 4258 O O . GLY A 1 528 ? 6.164 5.688 4.695 1 88.12 528 GLY A O 1
ATOM 4259 N N . PRO A 1 529 ? 4.188 4.703 4.637 1 87 529 PRO A N 1
ATOM 4260 C CA . PRO A 1 529 ? 4.094 4.902 3.189 1 87 529 PRO A CA 1
ATOM 4261 C C . PRO A 1 529 ? 4.137 6.375 2.791 1 87 529 PRO A C 1
ATOM 4263 O O . PRO A 1 529 ? 4.656 6.715 1.727 1 87 529 PRO A O 1
ATOM 4266 N N . LEU A 1 530 ? 3.648 7.199 3.619 1 86.81 530 LEU A N 1
ATOM 4267 C CA . LEU A 1 530 ? 3.682 8.625 3.332 1 86.81 530 LEU A CA 1
ATOM 4268 C C . LEU A 1 530 ? 5.117 9.148 3.324 1 86.81 530 LEU A C 1
ATOM 4270 O O . LEU A 1 530 ? 5.484 9.953 2.471 1 86.81 530 LEU A O 1
ATOM 4274 N N . ARG A 1 531 ? 5.867 8.695 4.234 1 87.44 531 ARG A N 1
ATOM 4275 C CA . ARG A 1 531 ? 7.277 9.078 4.293 1 87.44 531 ARG A CA 1
ATOM 4276 C C . ARG A 1 531 ? 8.031 8.586 3.062 1 87.44 531 ARG A C 1
ATOM 4278 O O . ARG A 1 531 ? 8.875 9.297 2.52 1 87.44 531 ARG A O 1
ATOM 4285 N N . ILE A 1 532 ? 7.688 7.352 2.631 1 88.88 532 ILE A N 1
ATOM 4286 C CA . ILE A 1 532 ? 8.352 6.777 1.465 1 88.88 532 ILE A CA 1
ATOM 4287 C C . ILE A 1 532 ? 7.969 7.566 0.215 1 88.88 532 ILE A C 1
ATOM 4289 O O . ILE A 1 532 ? 8.812 7.84 -0.639 1 88.88 532 ILE A O 1
ATOM 4293 N N . SER A 1 533 ? 6.703 7.969 0.152 1 89.69 533 SER A N 1
ATOM 4294 C CA . SER A 1 533 ? 6.246 8.781 -0.971 1 89.69 533 SER A CA 1
ATOM 4295 C C . SER A 1 533 ? 6.953 10.133 -0.996 1 89.69 533 SER A C 1
ATOM 4297 O O . SER A 1 533 ? 7.348 10.617 -2.059 1 89.69 533 SER A O 1
ATOM 4299 N N . LEU A 1 534 ? 7.184 10.68 0.163 1 86.69 534 LEU A N 1
ATOM 4300 C CA . LEU A 1 534 ? 7.875 11.961 0.266 1 86.69 534 LEU A CA 1
ATOM 4301 C C . LEU A 1 534 ? 9.32 11.844 -0.207 1 86.69 534 LEU A C 1
ATOM 4303 O O . LEU A 1 534 ? 9.836 12.742 -0.867 1 86.69 534 LEU A O 1
ATOM 4307 N N . GLY A 1 535 ? 9.969 10.727 0.12 1 84.56 535 GLY A N 1
ATOM 4308 C CA . GLY A 1 535 ? 11.336 10.508 -0.327 1 84.56 535 GLY A CA 1
ATOM 4309 C C . GLY A 1 535 ? 11.469 10.414 -1.836 1 84.56 535 GLY A C 1
ATOM 4310 O O . GLY A 1 535 ? 12.406 10.961 -2.418 1 84.56 535 GLY A O 1
ATOM 4311 N N . ARG A 1 536 ? 10.516 9.797 -2.402 1 86.94 536 ARG A N 1
ATOM 4312 C CA . ARG A 1 536 ? 10.539 9.703 -3.857 1 86.94 536 ARG A CA 1
ATOM 4313 C C . ARG A 1 536 ? 10.195 11.047 -4.492 1 86.94 536 ARG A C 1
ATOM 4315 O O . ARG A 1 536 ? 10.75 11.406 -5.535 1 86.94 536 ARG A O 1
ATOM 4322 N N . MET A 1 537 ? 9.344 11.75 -3.912 1 90.5 537 MET A N 1
ATOM 4323 C CA . MET A 1 537 ? 8.898 13.039 -4.441 1 90.5 537 MET A CA 1
ATOM 4324 C C . MET A 1 537 ? 10 14.086 -4.332 1 90.5 537 MET A C 1
ATOM 4326 O O . MET A 1 537 ? 9.969 15.094 -5.039 1 90.5 537 MET A O 1
ATOM 4330 N N . ILE A 1 538 ? 10.945 13.859 -3.383 1 87 538 ILE A N 1
ATOM 4331 C CA . ILE A 1 538 ? 12.062 14.797 -3.242 1 87 538 ILE A CA 1
ATOM 4332 C C . ILE A 1 538 ? 12.844 14.859 -4.551 1 87 538 ILE A C 1
ATOM 4334 O O . ILE A 1 538 ? 13.336 15.93 -4.934 1 87 538 ILE A O 1
ATOM 4338 N N . ILE A 1 539 ? 12.922 13.727 -5.293 1 88 539 ILE A N 1
ATOM 4339 C CA . ILE A 1 539 ? 13.609 13.734 -6.578 1 88 539 ILE A CA 1
ATOM 4340 C C . ILE A 1 539 ? 12.844 14.609 -7.566 1 88 539 ILE A C 1
ATOM 4342 O O . ILE A 1 539 ? 13.453 15.344 -8.352 1 88 539 ILE A O 1
ATOM 4346 N N . ASP A 1 540 ? 11.562 14.547 -7.512 1 89.88 540 ASP A N 1
ATOM 4347 C CA . ASP A 1 540 ? 10.742 15.406 -8.352 1 89.88 540 ASP A CA 1
ATOM 4348 C C . ASP A 1 540 ? 10.938 16.875 -7.992 1 89.88 540 ASP A C 1
ATOM 4350 O O . ASP A 1 540 ? 11.008 17.734 -8.875 1 89.88 540 ASP A O 1
ATOM 4354 N N . ILE A 1 541 ? 11.102 17.172 -6.727 1 91.12 541 ILE A N 1
ATOM 4355 C CA . ILE A 1 541 ? 11.297 18.531 -6.242 1 91.12 541 ILE A CA 1
ATOM 4356 C C . ILE A 1 541 ? 12.656 19.047 -6.691 1 91.12 541 ILE A C 1
ATOM 4358 O O . ILE A 1 541 ? 12.781 20.203 -7.121 1 91.12 541 ILE A O 1
ATOM 4362 N N . VAL A 1 542 ? 13.641 18.219 -6.656 1 89.31 542 VAL A N 1
ATOM 4363 C CA . VAL A 1 542 ? 14.977 18.625 -7.074 1 89.31 542 VAL A CA 1
ATOM 4364 C C . VAL A 1 542 ? 14.984 18.891 -8.578 1 89.31 542 VAL A C 1
ATOM 4366 O O . VAL A 1 542 ? 15.578 19.875 -9.031 1 89.31 542 VAL A O 1
ATOM 4369 N N . LYS A 1 543 ? 14.398 18.047 -9.383 1 91.12 543 LYS A N 1
ATOM 4370 C CA . LYS A 1 543 ? 14.273 18.281 -10.82 1 91.12 543 LYS A CA 1
ATOM 4371 C C . LYS A 1 543 ? 13.57 19.609 -11.102 1 91.12 543 LYS A C 1
ATOM 4373 O O . LYS A 1 543 ? 14 20.375 -11.977 1 91.12 543 LYS A O 1
ATOM 4378 N N . PHE A 1 544 ? 12.469 19.844 -10.359 1 91.31 544 PHE A N 1
ATOM 4379 C CA . PHE A 1 544 ? 11.703 21.078 -10.508 1 91.31 544 PHE A CA 1
ATOM 4380 C C . PHE A 1 544 ? 12.57 22.281 -10.18 1 91.31 544 PHE A C 1
ATOM 4382 O O . PHE A 1 544 ? 12.578 23.266 -10.914 1 91.31 544 PHE A O 1
ATOM 4389 N N . PHE A 1 545 ? 13.406 22.203 -9.07 1 91.81 545 PHE A N 1
ATOM 4390 C CA . PHE A 1 545 ? 14.219 23.328 -8.648 1 91.81 545 PHE A CA 1
ATOM 4391 C C . PHE A 1 545 ? 15.367 23.562 -9.625 1 91.81 545 PHE A C 1
ATOM 4393 O O . PHE A 1 545 ? 15.836 24.688 -9.789 1 91.81 545 PHE A O 1
ATOM 4400 N N . PHE A 1 546 ? 15.797 22.547 -10.258 1 91.5 546 PHE A N 1
ATOM 4401 C CA . PHE A 1 546 ? 16.828 22.719 -11.273 1 91.5 546 PHE A CA 1
ATOM 4402 C C . PHE A 1 546 ? 16.312 23.562 -12.438 1 91.5 546 PHE A C 1
ATOM 4404 O O . PHE A 1 546 ? 16.953 24.547 -12.836 1 91.5 546 PHE A O 1
ATOM 4411 N N . VAL A 1 547 ? 15.164 23.203 -13.016 1 92.06 547 VAL A N 1
ATOM 4412 C CA . VAL A 1 547 ? 14.555 23.953 -14.109 1 92.06 547 VAL A CA 1
ATOM 4413 C C . VAL A 1 547 ? 14.172 25.344 -13.625 1 92.06 547 VAL A C 1
ATOM 4415 O O . VAL A 1 547 ? 14.375 26.328 -14.336 1 92.06 547 VAL A O 1
ATOM 4418 N N . TYR A 1 548 ? 13.617 25.453 -12.367 1 93.5 548 TYR A N 1
ATOM 4419 C CA . TYR A 1 548 ? 13.18 26.719 -11.789 1 93.5 548 TYR A CA 1
ATOM 4420 C C . TYR A 1 548 ? 14.359 27.672 -11.625 1 93.5 548 TYR A C 1
ATOM 4422 O O . TYR A 1 548 ? 14.234 28.875 -11.891 1 93.5 548 TYR A O 1
ATOM 4430 N N . THR A 1 549 ? 15.5 27.141 -11.148 1 93 549 THR A N 1
ATOM 4431 C CA . THR A 1 549 ? 16.688 27.984 -10.969 1 93 549 THR A CA 1
ATOM 4432 C C . THR A 1 549 ? 17.156 28.531 -12.312 1 93 549 THR A C 1
ATOM 4434 O O . THR A 1 549 ? 17.609 29.672 -12.391 1 93 549 THR A O 1
ATOM 4437 N N . LEU A 1 550 ? 17.016 27.797 -13.398 1 92.19 550 LEU A N 1
ATOM 4438 C CA . LEU A 1 550 ? 17.391 28.281 -14.719 1 92.19 550 LEU A CA 1
ATOM 4439 C C . LEU A 1 550 ? 16.438 29.375 -15.18 1 92.19 550 LEU A C 1
ATOM 4441 O O . LEU A 1 550 ? 16.875 30.391 -15.734 1 92.19 550 LEU A O 1
ATOM 4445 N N . VAL A 1 551 ? 15.172 29.188 -14.906 1 93.19 551 VAL A N 1
ATOM 4446 C CA . VAL A 1 551 ? 14.18 30.156 -15.328 1 93.19 551 VAL A CA 1
ATOM 4447 C C . VAL A 1 551 ? 14.344 31.453 -14.523 1 93.19 551 VAL A C 1
ATOM 4449 O O . VAL A 1 551 ? 14.359 32.531 -15.086 1 93.19 551 VAL A O 1
ATOM 4452 N N . ILE A 1 552 ? 14.484 31.328 -13.164 1 94.31 552 ILE A N 1
ATOM 4453 C CA . ILE A 1 552 ? 14.617 32.5 -12.32 1 94.31 552 ILE A CA 1
ATOM 4454 C C . ILE A 1 552 ? 15.891 33.281 -12.68 1 94.31 552 ILE A C 1
ATOM 4456 O O . ILE A 1 552 ? 15.906 34.5 -12.711 1 94.31 552 ILE A O 1
ATOM 4460 N N . PHE A 1 553 ? 16.938 32.562 -12.969 1 93 553 PHE A N 1
ATOM 4461 C CA . PHE A 1 553 ? 18.203 33.188 -13.32 1 93 553 PHE A CA 1
ATOM 4462 C C . PHE A 1 553 ? 18.094 33.938 -14.664 1 93 553 PHE A C 1
ATOM 4464 O O . PHE A 1 553 ? 18.594 35.031 -14.812 1 93 553 PHE A O 1
ATOM 4471 N N . ALA A 1 554 ? 17.453 33.312 -15.633 1 93.56 554 ALA A N 1
ATOM 4472 C CA . ALA A 1 554 ? 17.281 33.906 -16.953 1 93.56 554 ALA A CA 1
ATOM 4473 C C . ALA A 1 554 ? 16.484 35.219 -16.844 1 93.56 554 ALA A C 1
ATOM 4475 O O . ALA A 1 554 ? 16.906 36.25 -17.375 1 93.56 554 ALA A O 1
ATOM 4476 N N . PHE A 1 555 ? 15.43 35.25 -16.156 1 93.75 555 PHE A N 1
ATOM 4477 C CA . PHE A 1 555 ? 14.586 36.438 -16.062 1 93.75 555 PHE A CA 1
ATOM 4478 C C . PHE A 1 555 ? 15.211 37.469 -15.133 1 93.75 555 PHE A C 1
ATOM 4480 O O . PHE A 1 555 ? 15.023 38.688 -15.32 1 93.75 555 PHE A O 1
ATOM 4487 N N . ALA A 1 556 ? 15.953 36.969 -14.062 1 95 556 ALA A N 1
ATOM 4488 C CA . ALA A 1 556 ? 16.656 37.906 -13.188 1 95 556 ALA A CA 1
ATOM 4489 C C . ALA A 1 556 ? 17.703 38.688 -13.961 1 95 556 ALA A C 1
ATOM 4491 O O . ALA A 1 556 ? 17.859 39.906 -13.742 1 95 556 ALA A O 1
ATOM 4492 N N . CYS A 1 557 ? 18.406 38.094 -14.906 1 91.56 557 CYS A N 1
ATOM 4493 C CA . CYS A 1 557 ? 19.375 38.781 -15.734 1 91.56 557 CYS A CA 1
ATOM 4494 C C . CYS A 1 557 ? 18.703 39.812 -16.609 1 91.56 557 CYS A C 1
ATOM 4496 O O . CYS A 1 557 ? 19.203 40.938 -16.734 1 91.56 557 CYS A O 1
ATOM 4498 N N . GLY A 1 558 ? 17.578 39.438 -17.172 1 91.44 558 GLY A N 1
ATOM 4499 C CA . GLY A 1 558 ? 16.844 40.375 -18.016 1 91.44 558 GLY A CA 1
ATOM 4500 C C . GLY A 1 558 ? 16.328 41.594 -17.234 1 91.44 558 GLY A C 1
ATOM 4501 O O . GLY A 1 558 ? 16.531 42.719 -17.641 1 91.44 558 GLY A O 1
ATOM 4502 N N . LEU A 1 559 ? 15.695 41.406 -16.141 1 92.5 559 LEU A N 1
ATOM 4503 C CA . LEU A 1 559 ? 15.102 42.469 -15.344 1 92.5 559 LEU A CA 1
ATOM 4504 C C . LEU A 1 559 ? 16.188 43.344 -14.68 1 92.5 559 LEU A C 1
ATOM 4506 O O . LEU A 1 559 ? 16.016 44.531 -14.523 1 92.5 559 LEU A O 1
ATOM 4510 N N . HIS A 1 560 ? 17.219 42.625 -14.227 1 90.44 560 HIS A N 1
ATOM 4511 C CA . HIS A 1 560 ? 18.328 43.375 -13.672 1 90.44 560 HIS A CA 1
ATOM 4512 C C . HIS A 1 560 ? 18.922 44.344 -14.711 1 90.44 560 HIS A C 1
ATOM 4514 O O . HIS A 1 560 ? 19.266 45.469 -14.391 1 90.44 560 HIS A O 1
ATOM 4520 N N . GLN A 1 561 ? 19.047 43.875 -15.945 1 88.75 561 GLN A N 1
ATOM 4521 C CA . GLN A 1 561 ? 19.578 44.719 -17.016 1 88.75 561 GLN A CA 1
ATOM 4522 C C . GLN A 1 561 ? 18.656 45.906 -17.297 1 88.75 561 GLN A C 1
ATOM 4524 O O . GLN A 1 561 ? 19.125 47.031 -17.562 1 88.75 561 GLN A O 1
ATOM 4529 N N . LEU A 1 562 ? 17.438 45.719 -17.156 1 89.19 562 LEU A N 1
ATOM 4530 C CA . LEU A 1 562 ? 16.453 46.75 -17.469 1 89.19 562 LEU A CA 1
ATOM 4531 C C . LEU A 1 562 ? 16.375 47.781 -16.359 1 89.19 562 LEU A C 1
ATOM 4533 O O . LEU A 1 562 ? 16.297 48.969 -16.625 1 89.19 562 LEU A O 1
ATOM 4537 N N . PHE A 1 563 ? 16.469 47.375 -15.023 1 89.88 563 PHE A N 1
ATOM 4538 C CA . PHE A 1 563 ? 16.141 48.281 -13.922 1 89.88 563 PHE A CA 1
ATOM 4539 C C . PHE A 1 563 ? 17.375 48.625 -13.102 1 89.88 563 PHE A C 1
ATOM 4541 O O . PHE A 1 563 ? 17.297 49.406 -12.148 1 89.88 563 PHE A O 1
ATOM 4548 N N . ARG A 1 564 ? 18.516 48.125 -13.383 1 85.31 564 ARG A N 1
ATOM 4549 C CA . ARG A 1 564 ? 19.719 48.312 -12.578 1 85.31 564 ARG A CA 1
ATOM 4550 C C . ARG A 1 564 ? 20.016 49.812 -12.406 1 85.31 564 ARG A C 1
ATOM 4552 O O . ARG A 1 564 ? 20.344 50.25 -11.312 1 85.31 564 ARG A O 1
ATOM 4559 N N . TYR A 1 565 ? 19.828 50.625 -13.484 1 83.62 565 TYR A N 1
ATOM 4560 C CA . TYR A 1 565 ? 20.172 52.031 -13.445 1 83.62 565 TYR A CA 1
ATOM 4561 C C . TYR A 1 565 ? 19.188 52.812 -12.594 1 83.62 565 TYR A C 1
ATOM 4563 O O . TYR A 1 565 ? 19.578 53.688 -11.828 1 83.62 565 TYR A O 1
ATOM 4571 N N . TYR A 1 566 ? 18 52.469 -12.703 1 83.31 566 TYR A N 1
ATOM 4572 C CA . TYR A 1 566 ? 16.984 53.156 -11.93 1 83.31 566 TYR A CA 1
ATOM 4573 C C . TYR A 1 566 ? 17.141 52.875 -10.438 1 83.31 566 TYR A C 1
ATOM 4575 O O . TYR A 1 566 ? 16.969 53.75 -9.609 1 83.31 566 TYR A O 1
ATOM 4583 N N . SER A 1 567 ? 17.484 51.656 -10.102 1 85.19 567 SER A N 1
ATOM 4584 C CA . SER A 1 567 ? 17.688 51.281 -8.703 1 85.19 567 SER A CA 1
ATOM 4585 C C . SER A 1 567 ? 18.938 51.938 -8.133 1 85.19 567 SER A C 1
ATOM 4587 O O . SER A 1 567 ? 18.953 52.344 -6.965 1 85.19 567 SER A O 1
ATOM 4589 N N . TRP A 1 568 ? 19.922 52.094 -8.906 1 79.19 568 TRP A N 1
ATOM 4590 C CA . TRP A 1 568 ? 21.141 52.75 -8.469 1 79.19 568 TRP A CA 1
ATOM 4591 C C . TRP A 1 568 ? 20.891 54.25 -8.234 1 79.19 568 TRP A C 1
ATOM 4593 O O . TRP A 1 568 ? 21.406 54.812 -7.273 1 79.19 568 TRP A O 1
ATOM 4603 N N . MET A 1 569 ? 20.062 54.844 -9.062 1 79.56 569 MET A N 1
ATOM 4604 C CA . MET A 1 569 ? 19.719 56.281 -8.922 1 79.56 569 MET A CA 1
ATOM 4605 C C . MET A 1 569 ? 18.969 56.5 -7.613 1 79.56 569 MET A C 1
ATOM 4607 O O . MET A 1 569 ? 19.219 57.5 -6.918 1 79.56 569 MET A O 1
ATOM 4611 N N . ARG A 1 570 ? 18.078 55.625 -7.316 1 79.62 570 ARG A N 1
ATOM 4612 C CA . ARG A 1 570 ? 17.312 55.75 -6.086 1 79.62 570 ARG A CA 1
ATOM 4613 C C . ARG A 1 570 ? 18.188 55.562 -4.859 1 79.62 570 ARG A C 1
ATOM 4615 O O . ARG A 1 570 ? 18.047 56.281 -3.863 1 79.62 570 ARG A O 1
ATOM 4622 N N . LYS A 1 571 ? 19.094 54.656 -4.934 1 77.5 571 LYS A N 1
ATOM 4623 C CA . LYS A 1 571 ? 20.016 54.406 -3.822 1 77.5 571 LYS A CA 1
ATOM 4624 C C . LYS A 1 571 ? 20.922 55.625 -3.592 1 77.5 571 LYS A C 1
ATOM 4626 O O . LYS A 1 571 ? 21.188 56 -2.447 1 77.5 571 LYS A O 1
ATOM 4631 N N . SER A 1 572 ? 21.328 56.219 -4.648 1 74.88 572 SER A N 1
ATOM 4632 C CA . SER A 1 572 ? 22.188 57.406 -4.551 1 74.88 572 SER A CA 1
ATOM 4633 C C . SER A 1 572 ? 21.438 58.594 -4.004 1 74.88 572 SER A C 1
ATOM 4635 O O . SER A 1 572 ? 21.984 59.375 -3.221 1 74.88 572 SER A O 1
ATOM 4637 N N . GLU A 1 573 ? 20.219 58.656 -4.402 1 75.81 573 GLU A N 1
ATOM 4638 C CA . GLU A 1 573 ? 19.375 59.719 -3.883 1 75.81 573 GLU A CA 1
ATOM 4639 C C . GLU A 1 573 ? 19.125 59.562 -2.387 1 75.81 573 GLU A C 1
ATOM 4641 O O . GLU A 1 573 ? 19.109 60.531 -1.643 1 75.81 573 GLU A O 1
ATOM 4646 N N . CYS A 1 574 ? 18.906 58.312 -2.008 1 74.75 574 CYS A N 1
ATOM 4647 C CA . CYS A 1 574 ? 18.688 58.031 -0.596 1 74.75 574 CYS A CA 1
ATOM 4648 C C . CYS A 1 574 ? 19.938 58.312 0.229 1 74.75 574 CYS A C 1
ATOM 4650 O O . CYS A 1 574 ? 19.844 58.844 1.345 1 74.75 574 CYS A O 1
ATOM 4652 N N . GLN A 1 575 ? 21.078 58 -0.194 1 72.38 575 GLN A N 1
ATOM 4653 C CA . GLN A 1 575 ? 22.328 58.25 0.526 1 72.38 575 GLN A CA 1
ATOM 4654 C C . GLN A 1 575 ? 22.641 59.719 0.604 1 72.38 575 GLN A C 1
ATOM 4656 O O . GLN A 1 575 ? 23.156 60.219 1.616 1 72.38 575 GLN A O 1
ATOM 4661 N N . ARG A 1 576 ? 22.203 60.438 -0.358 1 66.81 576 ARG A N 1
ATOM 4662 C CA . ARG A 1 576 ? 22.469 61.844 -0.396 1 66.81 576 ARG A CA 1
ATOM 4663 C C . ARG A 1 576 ? 21.516 62.625 0.513 1 66.81 576 ARG A C 1
ATOM 4665 O O . ARG A 1 576 ? 21.906 63.594 1.164 1 66.81 576 ARG A O 1
ATOM 4672 N N . SER A 1 577 ? 20.234 62.094 0.542 1 61.84 577 SER A N 1
ATOM 4673 C CA . SER A 1 577 ? 19.219 62.844 1.29 1 61.84 577 SER A CA 1
ATOM 4674 C C . SER A 1 577 ? 19.312 62.531 2.781 1 61.84 577 SER A C 1
ATOM 4676 O O . SER A 1 577 ? 18.531 63.094 3.576 1 61.84 577 SER A O 1
ATOM 4678 N N . GLY A 1 578 ? 19.781 61.5 3.375 1 57.44 578 GLY A N 1
ATOM 4679 C CA . GLY A 1 578 ? 19.859 61.188 4.793 1 57.44 578 GLY A CA 1
ATOM 4680 C C . GLY A 1 578 ? 20.188 62.406 5.652 1 57.44 578 GLY A C 1
ATOM 4681 O O . GLY A 1 578 ? 20.078 62.344 6.879 1 57.44 578 GLY A O 1
ATOM 4682 N N . GLY A 1 579 ? 20.922 63.469 5.254 1 51.81 579 GLY A N 1
ATOM 4683 C CA . GLY A 1 579 ? 21.312 64.562 6.145 1 51.81 579 GLY A CA 1
ATOM 4684 C C . GLY A 1 579 ? 20.172 65.5 6.488 1 51.81 579 GLY A C 1
ATOM 4685 O O . GLY A 1 579 ? 19.438 65.25 7.453 1 51.81 579 GLY A O 1
ATOM 4686 N N . LEU A 1 580 ? 20.109 66.938 6.043 1 51.28 580 LEU A N 1
ATOM 4687 C CA . LEU A 1 580 ? 19.453 68.125 6.465 1 51.28 580 LEU A CA 1
ATOM 4688 C C . LEU A 1 580 ? 18.062 68.25 5.836 1 51.28 580 LEU A C 1
ATOM 4690 O O . LEU A 1 580 ? 17.938 68.562 4.648 1 51.28 580 LEU A O 1
ATOM 4694 N N . PHE A 1 581 ? 17.078 67.5 6.176 1 52.47 581 PHE A N 1
ATOM 4695 C CA . PHE A 1 581 ? 15.805 67.75 5.484 1 52.47 581 PHE A CA 1
ATOM 4696 C C . PHE A 1 581 ? 15.039 68.875 6.125 1 52.47 581 PHE A C 1
ATOM 4698 O O . PHE A 1 581 ? 14.57 68.812 7.262 1 52.47 581 PHE A O 1
ATOM 4705 N N . PRO A 1 582 ? 15.016 70 5.656 1 53.28 582 PRO A N 1
ATOM 4706 C CA . PRO A 1 582 ? 14.383 71.188 6.273 1 53.28 582 PRO A CA 1
ATOM 4707 C C . PRO A 1 582 ? 12.859 71.062 6.336 1 53.28 582 PRO A C 1
ATOM 4709 O O . PRO A 1 582 ? 12.203 71.812 7.078 1 53.28 582 PRO A O 1
ATOM 4712 N N . SER A 1 583 ? 12.07 70.375 5.277 1 53.88 583 SER A N 1
ATOM 4713 C CA . SER A 1 583 ? 10.609 70.438 5.301 1 53.88 583 SER A CA 1
ATOM 4714 C C . SER A 1 583 ? 10.016 69.062 5.402 1 53.88 583 SER A C 1
ATOM 4716 O O . SER A 1 583 ? 10.695 68.062 5.109 1 53.88 583 SER A O 1
ATOM 4718 N N . GLU A 1 584 ? 8.758 68.812 6.055 1 55 584 GLU A N 1
ATOM 4719 C CA . GLU A 1 584 ? 7.953 67.625 6.289 1 55 584 GLU A CA 1
ATOM 4720 C C . GLU A 1 584 ? 7.738 66.812 4.996 1 55 584 GLU A C 1
ATOM 4722 O O . GLU A 1 584 ? 7.777 65.625 5 1 55 584 GLU A O 1
ATOM 4727 N N . ASP A 1 585 ? 7.441 67.438 3.916 1 55.06 585 ASP A N 1
ATOM 4728 C CA . ASP A 1 585 ? 7.207 66.812 2.619 1 55.06 585 ASP A CA 1
ATOM 4729 C C . ASP A 1 585 ? 8.469 66.125 2.109 1 55.06 585 ASP A C 1
ATOM 4731 O O . ASP A 1 585 ? 8.391 65.062 1.508 1 55.06 585 ASP A O 1
ATOM 4735 N N . SER A 1 586 ? 9.578 66.562 2.406 1 56.88 586 SER A N 1
ATOM 4736 C CA . SER A 1 586 ? 10.844 66 1.979 1 56.88 586 SER A CA 1
ATOM 4737 C C . SER A 1 586 ? 11.141 64.688 2.717 1 56.88 586 SER A C 1
ATOM 4739 O O . SER A 1 586 ? 11.727 63.781 2.148 1 56.88 586 SER A O 1
ATOM 4741 N N . LEU A 1 587 ? 10.656 64.75 3.906 1 59.31 587 LEU A N 1
ATOM 4742 C CA . LEU A 1 587 ? 10.844 63.531 4.703 1 59.31 587 LEU A CA 1
ATOM 4743 C C . LEU A 1 587 ? 9.984 62.375 4.168 1 59.31 587 LEU A C 1
ATOM 4745 O O . LEU A 1 587 ? 10.422 61.219 4.133 1 59.31 587 LEU A O 1
ATOM 4749 N N . LEU A 1 588 ? 8.727 62.75 3.797 1 59.22 588 LEU A N 1
ATOM 4750 C CA . LEU A 1 588 ? 7.848 61.719 3.229 1 59.22 588 LEU A CA 1
ATOM 4751 C C . LEU A 1 588 ? 8.406 61.219 1.912 1 59.22 588 LEU A C 1
ATOM 4753 O O . LEU A 1 588 ? 8.336 60 1.641 1 59.22 588 LEU A O 1
ATOM 4757 N N . GLU A 1 589 ? 8.867 62.094 1.108 1 59.19 589 GLU A N 1
ATOM 4758 C CA . GLU A 1 589 ? 9.469 61.688 -0.158 1 59.19 589 GLU A CA 1
ATOM 4759 C C . GLU A 1 589 ? 10.711 60.844 0.073 1 59.19 589 GLU A C 1
ATOM 4761 O O . GLU A 1 589 ? 10.961 59.875 -0.67 1 59.19 589 GLU A O 1
ATOM 4766 N N . TYR A 1 590 ? 11.438 61.219 1.095 1 59.38 590 TYR A N 1
ATOM 4767 C CA . TYR A 1 590 ? 12.609 60.438 1.466 1 59.38 590 TYR A CA 1
ATOM 4768 C C . TYR A 1 590 ? 12.211 59 1.862 1 59.38 590 TYR A C 1
ATOM 4770 O O . TYR A 1 590 ? 12.828 58.031 1.418 1 59.38 590 TYR A O 1
ATOM 4778 N N . ARG A 1 591 ? 11.203 59 2.674 1 60.62 591 ARG A N 1
ATOM 4779 C CA . ARG A 1 591 ? 10.758 57.688 3.152 1 60.62 591 ARG A CA 1
ATOM 4780 C C . ARG A 1 591 ? 10.25 56.812 2.002 1 60.62 591 ARG A C 1
ATOM 4782 O O . ARG A 1 591 ? 10.445 55.594 1.996 1 60.62 591 ARG A O 1
ATOM 4789 N N . HIS A 1 592 ? 9.648 57.5 1.095 1 60.12 592 HIS A N 1
ATOM 4790 C CA . HIS A 1 592 ? 9.141 56.75 -0.057 1 60.12 592 HIS A CA 1
ATOM 4791 C C . HIS A 1 592 ? 10.273 56.281 -0.956 1 60.12 592 HIS A C 1
ATOM 4793 O O . HIS A 1 592 ? 10.242 55.156 -1.467 1 60.12 592 HIS A O 1
ATOM 4799 N N . THR A 1 593 ? 11.242 57.156 -1.104 1 58.72 593 THR A N 1
ATOM 4800 C CA . THR A 1 593 ? 12.336 56.812 -2.012 1 58.72 593 THR A CA 1
ATOM 4801 C C . THR A 1 593 ? 13.219 55.719 -1.41 1 58.72 593 THR A C 1
ATOM 4803 O O . THR A 1 593 ? 13.781 54.906 -2.139 1 58.72 593 THR A O 1
ATOM 4806 N N . CYS A 1 594 ? 13.32 55.688 -0.069 1 66 594 CYS A N 1
ATOM 4807 C CA . CYS A 1 594 ? 14.234 54.75 0.551 1 66 594 CYS A CA 1
ATOM 4808 C C . CYS A 1 594 ? 13.508 53.438 0.901 1 66 594 CYS A C 1
ATOM 4810 O O . CYS A 1 594 ? 14.047 52.594 1.621 1 66 594 CYS A O 1
ATOM 4812 N N . HIS A 1 595 ? 12.375 53.375 0.333 1 67.5 595 HIS A N 1
ATOM 4813 C CA . HIS A 1 595 ? 11.656 52.125 0.574 1 67.5 595 HIS A CA 1
ATOM 4814 C C . HIS A 1 595 ? 12.344 50.969 -0.116 1 67.5 595 HIS A C 1
ATOM 4816 O O . HIS A 1 595 ? 12.82 51.094 -1.247 1 67.5 595 HIS A O 1
ATOM 4822 N N . PRO A 1 596 ? 12.508 49.875 0.644 1 68.56 596 PRO A N 1
ATOM 4823 C CA . PRO A 1 596 ? 13.227 48.719 0.117 1 68.56 596 PRO A CA 1
ATOM 4824 C C . PRO A 1 596 ? 12.617 48.188 -1.177 1 68.56 596 PRO A C 1
ATOM 4826 O O . PRO A 1 596 ? 13.289 47.469 -1.93 1 68.56 596 PRO A O 1
ATOM 4829 N N . LYS A 1 597 ? 11.477 48.656 -1.481 1 71.38 597 LYS A N 1
ATOM 4830 C CA . LYS A 1 597 ? 10.844 48.219 -2.721 1 71.38 597 LYS A CA 1
ATOM 4831 C C . LYS A 1 597 ? 11.617 48.688 -3.939 1 71.38 597 LYS A C 1
ATOM 4833 O O . LYS A 1 597 ? 11.688 48 -4.957 1 71.38 597 LYS A O 1
ATOM 4838 N N . PHE A 1 598 ? 12.32 49.812 -3.766 1 69.94 598 PHE A N 1
ATOM 4839 C CA . PHE A 1 598 ? 12.969 50.406 -4.93 1 69.94 598 PHE A CA 1
ATOM 4840 C C . PHE A 1 598 ? 14.383 49.875 -5.094 1 69.94 598 PHE A C 1
ATOM 4842 O O . PHE A 1 598 ? 15.023 50.094 -6.121 1 69.94 598 PHE A O 1
ATOM 4849 N N . SER A 1 599 ? 14.859 49.094 -4.066 1 76.62 599 SER A N 1
ATOM 4850 C CA . SER A 1 599 ? 16.172 48.438 -4.184 1 76.62 599 SER A CA 1
ATOM 4851 C C . SER A 1 599 ? 16.047 46.969 -4.547 1 76.62 599 SER A C 1
ATOM 4853 O O . SER A 1 599 ? 17.016 46.219 -4.438 1 76.62 599 SER A O 1
ATOM 4855 N N . SER A 1 600 ? 14.961 46.656 -5.113 1 82.56 600 SER A N 1
ATOM 4856 C CA . SER A 1 600 ? 14.711 45.25 -5.371 1 82.56 600 SER A CA 1
ATOM 4857 C C . SER A 1 600 ? 15.508 44.75 -6.574 1 82.56 600 SER A C 1
ATOM 4859 O O . SER A 1 600 ? 15.688 43.562 -6.754 1 82.56 600 SER A O 1
ATOM 4861 N N . PHE A 1 601 ? 16.062 45.688 -7.418 1 86 601 PHE A N 1
ATOM 4862 C CA . PHE A 1 601 ? 16.781 45.25 -8.617 1 86 601 PHE A CA 1
ATOM 4863 C C . PHE A 1 601 ? 18.188 45.844 -8.641 1 86 601 PHE A C 1
ATOM 4865 O O . PHE A 1 601 ? 18.766 46.062 -9.711 1 86 601 PHE A O 1
ATOM 4872 N N . SER A 1 602 ? 18.719 46.125 -7.426 1 83.12 602 SER A N 1
ATOM 4873 C CA . SER A 1 602 ? 20.031 46.781 -7.324 1 83.12 602 SER A CA 1
ATOM 4874 C C . SER A 1 602 ? 21.156 45.844 -7.715 1 83.12 602 SER A C 1
ATOM 4876 O O . SER A 1 602 ? 22.109 46.219 -8.375 1 83.12 602 SER A O 1
ATOM 4878 N N . ASN A 1 603 ? 21.094 44.625 -7.246 1 86.81 603 ASN A N 1
ATOM 4879 C CA . ASN A 1 603 ? 22.047 43.562 -7.559 1 86.81 603 ASN A CA 1
ATOM 4880 C C . ASN A 1 603 ? 21.328 42.312 -8.07 1 86.81 603 ASN A C 1
ATOM 4882 O O . ASN A 1 603 ? 20.109 42.188 -7.938 1 86.81 603 ASN A O 1
ATOM 4886 N N . LEU A 1 604 ? 22.172 41.625 -8.812 1 89.31 604 LEU A N 1
ATOM 4887 C CA . LEU A 1 604 ? 21.594 40.406 -9.383 1 89.31 604 LEU A CA 1
ATOM 4888 C C . LEU A 1 604 ? 21.047 39.5 -8.297 1 89.31 604 LEU A C 1
ATOM 4890 O O . LEU A 1 604 ? 20 38.875 -8.469 1 89.31 604 LEU A O 1
ATOM 4894 N N . PHE A 1 605 ? 21.656 39.375 -7.176 1 89.44 605 PHE A N 1
ATOM 4895 C CA . PHE A 1 605 ? 21.219 38.5 -6.094 1 89.44 605 PHE A CA 1
ATOM 4896 C C . PHE A 1 605 ? 19.906 39 -5.496 1 89.44 605 PHE A C 1
ATOM 4898 O O . PHE A 1 605 ? 19.016 38.219 -5.195 1 89.44 605 PHE A O 1
ATOM 4905 N N . VAL A 1 606 ? 19.797 40.281 -5.371 1 88.31 606 VAL A N 1
ATOM 4906 C CA . VAL A 1 606 ? 18.578 40.875 -4.816 1 88.31 606 VAL A CA 1
ATOM 4907 C C . VAL A 1 606 ? 17.438 40.719 -5.805 1 88.31 606 VAL A C 1
ATOM 4909 O O . VAL A 1 606 ? 16.281 40.531 -5.402 1 88.31 606 VAL A O 1
ATOM 4912 N N . THR A 1 607 ? 17.812 40.781 -7.105 1 90.06 607 THR A N 1
ATOM 4913 C CA . THR A 1 607 ? 16.781 40.562 -8.117 1 90.06 607 THR A CA 1
ATOM 4914 C C . THR A 1 607 ? 16.266 39.125 -8.078 1 90.06 607 THR A C 1
ATOM 4916 O O . THR A 1 607 ? 15.062 38.875 -8.211 1 90.06 607 THR A O 1
ATOM 4919 N N . VAL A 1 608 ? 17.203 38.188 -7.918 1 91.81 608 VAL A N 1
ATOM 4920 C CA . VAL A 1 608 ? 16.828 36.781 -7.824 1 91.81 608 VAL A CA 1
ATOM 4921 C C . VAL A 1 608 ? 15.953 36.562 -6.59 1 91.81 608 VAL A C 1
ATOM 4923 O O . VAL A 1 608 ? 14.953 35.844 -6.641 1 91.81 608 VAL A O 1
ATOM 4926 N N . GLU A 1 609 ? 16.266 37.156 -5.512 1 90.25 609 GLU A N 1
ATOM 4927 C CA . GLU A 1 609 ? 15.492 37.031 -4.277 1 90.25 609 GLU A CA 1
ATOM 4928 C C . GLU A 1 609 ? 14.086 37.625 -4.457 1 90.25 609 GLU A C 1
ATOM 4930 O O . GLU A 1 609 ? 13.117 37.031 -3.971 1 90.25 609 GLU A O 1
ATOM 4935 N N . THR A 1 610 ? 13.992 38.719 -5.148 1 89.62 610 THR A N 1
ATOM 4936 C CA . THR A 1 610 ? 12.695 39.344 -5.395 1 89.62 610 THR A CA 1
ATOM 4937 C C . THR A 1 610 ? 11.805 38.406 -6.223 1 89.62 610 THR A C 1
ATOM 4939 O O . THR A 1 610 ? 10.625 38.25 -5.918 1 89.62 610 THR A O 1
ATOM 4942 N N . LEU A 1 611 ? 12.438 37.844 -7.234 1 90.81 611 LEU A N 1
ATOM 4943 C CA . LEU A 1 611 ? 11.672 36.938 -8.078 1 90.81 611 LEU A CA 1
ATOM 4944 C C . LEU A 1 611 ? 11.273 35.688 -7.297 1 90.81 611 LEU A C 1
ATOM 4946 O O . LEU A 1 611 ? 10.203 35.125 -7.535 1 90.81 611 LEU A O 1
ATOM 4950 N N . PHE A 1 612 ? 12.062 35.25 -6.441 1 91.25 612 PHE A N 1
ATOM 4951 C CA . PHE A 1 612 ? 11.75 34.094 -5.609 1 91.25 612 PHE A CA 1
ATOM 4952 C C . PHE A 1 612 ? 10.523 34.344 -4.742 1 91.25 612 PHE A C 1
ATOM 4954 O O . PHE A 1 612 ? 9.633 33.5 -4.641 1 91.25 612 PHE A O 1
ATOM 4961 N N . TRP A 1 613 ? 10.453 35.531 -4.129 1 89.5 613 TRP A N 1
ATOM 4962 C CA . TRP A 1 613 ? 9.336 35.875 -3.252 1 89.5 613 TRP A CA 1
ATOM 4963 C C . TRP A 1 613 ? 8.055 36.094 -4.055 1 89.5 613 TRP A C 1
ATOM 4965 O O . TRP A 1 613 ? 6.957 36 -3.506 1 89.5 613 TRP A O 1
ATOM 4975 N N . SER A 1 614 ? 8.18 36.281 -5.328 1 88.56 614 SER A N 1
ATOM 4976 C CA . SER A 1 614 ? 7.004 36.5 -6.164 1 88.56 614 SER A CA 1
ATOM 4977 C C . SER A 1 614 ? 6.191 35.219 -6.32 1 88.56 614 SER A C 1
ATOM 4979 O O . SER A 1 614 ? 4.98 35.281 -6.547 1 88.56 614 SER A O 1
ATOM 4981 N N . ILE A 1 615 ? 6.875 34.125 -6.137 1 87 615 ILE A N 1
ATOM 4982 C CA . ILE A 1 615 ? 6.16 32.875 -6.305 1 87 615 ILE A CA 1
ATOM 4983 C C . ILE A 1 615 ? 5.129 32.719 -5.191 1 87 615 ILE A C 1
ATOM 4985 O O . ILE A 1 615 ? 4.105 32.062 -5.371 1 87 615 ILE A O 1
ATOM 4989 N N . PHE A 1 616 ? 5.348 33.375 -4.082 1 87.12 616 PHE A N 1
ATOM 4990 C CA . PHE A 1 616 ? 4.445 33.281 -2.939 1 87.12 616 PHE A CA 1
ATOM 4991 C C . PHE A 1 616 ? 3.486 34.469 -2.906 1 87.12 616 PHE A C 1
ATOM 4993 O O . PHE A 1 616 ? 2.713 34.625 -1.959 1 87.12 616 PHE A O 1
ATOM 5000 N N . GLY A 1 617 ? 3.586 35.25 -3.895 1 81.75 617 GLY A N 1
ATOM 5001 C CA . GLY A 1 617 ? 2.68 36.406 -3.996 1 81.75 617 GLY A CA 1
ATOM 5002 C C . GLY A 1 617 ? 3.064 37.562 -3.092 1 81.75 617 GLY A C 1
ATOM 5003 O O . GLY A 1 617 ? 2.215 38.344 -2.709 1 81.75 617 GLY A O 1
ATOM 5004 N N . LEU A 1 618 ? 4.305 37.656 -2.762 1 85.06 618 LEU A N 1
ATOM 5005 C CA . LEU A 1 618 ? 4.715 38.656 -1.78 1 85.06 618 LEU A CA 1
ATOM 5006 C C . LEU A 1 618 ? 5.273 39.906 -2.469 1 85.06 618 LEU A C 1
ATOM 5008 O O . LEU A 1 618 ? 5.766 40.812 -1.805 1 85.06 618 LEU A O 1
ATOM 5012 N N . VAL A 1 619 ? 5.309 39.938 -3.822 1 86.12 619 VAL A N 1
ATOM 5013 C CA . VAL A 1 619 ? 5.801 41.094 -4.547 1 86.12 619 VAL A CA 1
ATOM 5014 C C . VAL A 1 619 ? 4.629 41.875 -5.148 1 86.12 619 VAL A C 1
ATOM 5016 O O . VAL A 1 619 ? 3.775 41.281 -5.82 1 86.12 619 VAL A O 1
ATOM 5019 N N . ASP A 1 620 ? 4.609 43.094 -4.816 1 82.81 620 ASP A N 1
ATOM 5020 C CA . ASP A 1 620 ? 3.543 43.969 -5.309 1 82.81 620 ASP A CA 1
ATOM 5021 C C . ASP A 1 620 ? 3.918 44.594 -6.648 1 82.81 620 ASP A C 1
ATOM 5023 O O . ASP A 1 620 ? 5.102 44.688 -6.98 1 82.81 620 ASP A O 1
ATOM 5027 N N . MET A 1 621 ? 2.973 45.062 -7.441 1 82.88 621 MET A N 1
ATOM 5028 C CA . MET A 1 621 ? 3.156 45.656 -8.766 1 82.88 621 MET A CA 1
ATOM 5029 C C . MET A 1 621 ? 3.811 47.031 -8.648 1 82.88 621 MET A C 1
ATOM 5031 O O . MET A 1 621 ? 4.43 47.5 -9.602 1 82.88 621 MET A O 1
ATOM 5035 N N . ASP A 1 622 ? 3.748 47.531 -7.41 1 80.56 622 ASP A N 1
ATOM 5036 C CA . ASP A 1 622 ? 4.324 48.875 -7.219 1 80.56 622 ASP A CA 1
ATOM 5037 C C . ASP A 1 622 ? 5.848 48.812 -7.285 1 80.56 622 ASP A C 1
ATOM 5039 O O . ASP A 1 622 ? 6.496 49.844 -7.469 1 80.56 622 ASP A O 1
ATOM 5043 N N . THR A 1 623 ? 6.387 47.688 -7.207 1 82.69 623 THR A N 1
ATOM 5044 C CA . THR A 1 623 ? 7.836 47.531 -7.27 1 82.69 623 THR A CA 1
ATOM 5045 C C . THR A 1 623 ? 8.359 47.844 -8.664 1 82.69 623 THR A C 1
ATOM 5047 O O . THR A 1 623 ? 9.516 48.25 -8.82 1 82.69 623 THR A O 1
ATOM 5050 N N . PHE A 1 624 ? 7.496 47.844 -9.727 1 85.44 624 PHE A N 1
ATOM 5051 C CA . PHE A 1 624 ? 7.922 48.031 -11.102 1 85.44 624 PHE A CA 1
ATOM 5052 C C . PHE A 1 624 ? 7.52 49.406 -11.609 1 85.44 624 PHE A C 1
ATOM 5054 O O . PHE A 1 624 ? 7.746 49.75 -12.773 1 85.44 624 PHE A O 1
ATOM 5061 N N . ARG A 1 625 ? 6.977 50.219 -10.688 1 83.25 625 ARG A N 1
ATOM 5062 C CA . ARG A 1 625 ? 6.617 51.562 -11.055 1 83.25 625 ARG A CA 1
ATOM 5063 C C . ARG A 1 625 ? 7.809 52.5 -10.906 1 83.25 625 ARG A C 1
ATOM 5065 O O . ARG A 1 625 ? 8.492 52.5 -9.875 1 83.25 625 ARG A O 1
ATOM 5072 N N . LEU A 1 626 ? 8.125 53.219 -11.938 1 83.06 626 LEU A N 1
ATOM 5073 C CA . LEU A 1 626 ? 9.25 54.156 -11.938 1 83.06 626 LEU A CA 1
ATOM 5074 C C . LEU A 1 626 ? 8.789 55.562 -11.594 1 83.06 626 LEU A C 1
ATOM 5076 O O . LEU A 1 626 ? 7.668 55.969 -11.914 1 83.06 626 LEU A O 1
ATOM 5080 N N . LYS A 1 627 ? 9.578 56.281 -10.875 1 78.44 627 LYS A N 1
ATOM 5081 C CA . LYS A 1 627 ? 9.32 57.688 -10.578 1 78.44 627 LYS A CA 1
ATOM 5082 C C . LYS A 1 627 ? 9.398 58.531 -11.836 1 78.44 627 LYS A C 1
ATOM 5084 O O . LYS A 1 627 ? 8.617 59.469 -12.008 1 78.44 627 LYS A O 1
ATOM 5089 N N . GLU A 1 628 ? 10.289 58.094 -12.766 1 81.69 628 GLU A N 1
ATOM 5090 C CA . GLU A 1 628 ? 10.445 58.781 -14.039 1 81.69 628 GLU A CA 1
ATOM 5091 C C . GLU A 1 628 ? 9.336 58.406 -15.016 1 81.69 628 GLU A C 1
ATOM 5093 O O . GLU A 1 628 ? 8.844 57.281 -15 1 81.69 628 GLU A O 1
ATOM 5098 N N . PRO A 1 629 ? 8.867 59.219 -15.781 1 85.19 629 PRO A N 1
ATOM 5099 C CA . PRO A 1 629 ? 7.812 58.906 -16.75 1 85.19 629 PRO A CA 1
ATOM 5100 C C . PRO A 1 629 ? 8.312 58.062 -17.922 1 85.19 629 PRO A C 1
ATOM 5102 O O . PRO A 1 629 ? 8.148 58.469 -19.078 1 85.19 629 PRO A O 1
ATOM 5105 N N . HIS A 1 630 ? 9.102 57.094 -17.734 1 89.94 630 HIS A N 1
ATOM 5106 C CA . HIS A 1 630 ? 9.523 56.125 -18.734 1 89.94 630 HIS A CA 1
ATOM 5107 C C . HIS A 1 630 ? 8.531 54.969 -18.844 1 89.94 630 HIS A C 1
ATOM 5109 O O . HIS A 1 630 ? 8.766 53.906 -18.297 1 89.94 630 HIS A O 1
ATOM 5115 N N . ARG A 1 631 ? 7.461 55.156 -19.5 1 83.69 631 ARG A N 1
ATOM 5116 C CA . ARG A 1 631 ? 6.332 54.25 -19.578 1 83.69 631 ARG A CA 1
ATOM 5117 C C . ARG A 1 631 ? 6.695 53 -20.375 1 83.69 631 ARG A C 1
ATOM 5119 O O . ARG A 1 631 ? 6.191 51.906 -20.094 1 83.69 631 ARG A O 1
ATOM 5126 N N . THR A 1 632 ? 7.613 53.156 -21.375 1 86 632 THR A N 1
ATOM 5127 C CA . THR A 1 632 ? 8.008 52 -22.188 1 86 632 THR A CA 1
ATOM 5128 C C . THR A 1 632 ? 8.82 51 -21.359 1 86 632 THR A C 1
ATOM 5130 O O . THR A 1 632 ? 8.578 49.812 -21.422 1 86 632 THR A O 1
ATOM 5133 N N . THR A 1 633 ? 9.734 51.5 -20.594 1 88.56 633 THR A N 1
ATOM 5134 C CA . THR A 1 633 ? 10.539 50.625 -19.734 1 88.56 633 THR A CA 1
ATOM 5135 C C . THR A 1 633 ? 9.664 49.938 -18.672 1 88.56 633 THR A C 1
ATOM 5137 O O . THR A 1 633 ? 9.836 48.781 -18.375 1 88.56 633 THR A O 1
ATOM 5140 N N . GLU A 1 634 ? 8.734 50.688 -18.203 1 90.31 634 GLU A N 1
ATOM 5141 C CA . GLU A 1 634 ? 7.809 50.125 -17.219 1 90.31 634 GLU A CA 1
ATOM 5142 C C . GLU A 1 634 ? 6.965 49 -17.812 1 90.31 634 GLU A C 1
ATOM 5144 O O . GLU A 1 634 ? 6.754 47.969 -17.188 1 90.31 634 GLU A O 1
ATOM 5149 N N . TRP A 1 635 ? 6.523 49.281 -19.016 1 88.88 635 TRP A N 1
ATOM 5150 C CA . TRP A 1 635 ? 5.695 48.281 -19.688 1 88.88 635 TRP A CA 1
ATOM 5151 C C . TRP A 1 635 ? 6.484 47.031 -19.953 1 88.88 635 TRP A C 1
ATOM 5153 O O . TRP A 1 635 ? 5.977 45.906 -19.766 1 88.88 635 TRP A O 1
ATOM 5163 N N . PHE A 1 636 ? 7.719 47.125 -20.406 1 89.44 636 PHE A N 1
ATOM 5164 C CA . PHE A 1 636 ? 8.547 45.969 -20.656 1 89.44 636 PHE A CA 1
ATOM 5165 C C . PHE A 1 636 ? 8.852 45.219 -19.359 1 89.44 636 PHE A C 1
ATOM 5167 O O . PHE A 1 636 ? 8.883 44 -19.328 1 89.44 636 PHE A O 1
ATOM 5174 N N . GLY A 1 637 ? 9.125 45.969 -18.328 1 91.75 637 GLY A N 1
ATOM 5175 C CA . GLY A 1 637 ? 9.367 45.344 -17.031 1 91.75 637 GLY A CA 1
ATOM 5176 C C . GLY A 1 637 ? 8.172 44.562 -16.5 1 91.75 637 GLY A C 1
ATOM 5177 O O . GLY A 1 637 ? 8.312 43.406 -16.062 1 91.75 637 GLY A O 1
ATOM 5178 N N . LYS A 1 638 ? 7.02 45.188 -16.594 1 91.69 638 LYS A N 1
ATOM 5179 C CA . LYS A 1 638 ? 5.793 44.531 -16.141 1 91.69 638 LYS A CA 1
ATOM 5180 C C . LYS A 1 638 ? 5.477 43.312 -17 1 91.69 638 LYS A C 1
ATOM 5182 O O . LYS A 1 638 ? 5.02 42.281 -16.469 1 91.69 638 LYS A O 1
ATOM 5187 N N . THR A 1 639 ? 5.73 43.406 -18.266 1 91.5 639 THR A N 1
ATOM 5188 C CA . THR A 1 639 ? 5.469 42.25 -19.141 1 91.5 639 THR A CA 1
ATOM 5189 C C . THR A 1 639 ? 6.445 41.125 -18.875 1 91.5 639 THR A C 1
ATOM 5191 O O . THR A 1 639 ? 6.059 39.938 -18.875 1 91.5 639 THR A O 1
ATOM 5194 N N . MET A 1 640 ? 7.676 41.469 -18.688 1 93 640 MET A N 1
ATOM 5195 C CA . MET A 1 640 ? 8.664 40.438 -18.359 1 93 640 MET A CA 1
ATOM 5196 C C . MET A 1 640 ? 8.32 39.75 -17.031 1 93 640 MET A C 1
ATOM 5198 O O . MET A 1 640 ? 8.398 38.531 -16.922 1 93 640 MET A O 1
ATOM 5202 N N . PHE A 1 641 ? 7.91 40.531 -16.078 1 93 641 PHE A N 1
ATOM 5203 C CA . PHE A 1 641 ? 7.523 40 -14.781 1 93 641 PHE A CA 1
ATOM 5204 C C . PHE A 1 641 ? 6.27 39.125 -14.914 1 93 641 PHE A C 1
ATOM 5206 O O . PHE A 1 641 ? 6.188 38.062 -14.328 1 93 641 PHE A O 1
ATOM 5213 N N . GLY A 1 642 ? 5.324 39.656 -15.719 1 92.38 642 GLY A N 1
ATOM 5214 C CA . GLY A 1 642 ? 4.121 38.875 -15.961 1 92.38 642 GLY A CA 1
ATOM 5215 C C . GLY A 1 642 ? 4.402 37.562 -16.641 1 92.38 642 GLY A C 1
ATOM 5216 O O . GLY A 1 642 ? 3.814 36.531 -16.281 1 92.38 642 GLY A O 1
ATOM 5217 N N . THR A 1 643 ? 5.25 37.5 -17.578 1 91.75 643 THR A N 1
ATOM 5218 C CA . THR A 1 643 ? 5.621 36.281 -18.25 1 91.75 643 THR A CA 1
ATOM 5219 C C . THR A 1 643 ? 6.344 35.344 -17.297 1 91.75 643 THR A C 1
ATOM 5221 O O . THR A 1 643 ? 6.109 34.125 -17.312 1 91.75 643 THR A O 1
ATOM 5224 N N . TYR A 1 644 ? 7.141 35.875 -16.469 1 93.56 644 TYR A N 1
ATOM 5225 C CA . TYR A 1 644 ? 7.82 35.094 -15.461 1 93.56 644 TYR A CA 1
ATOM 5226 C C . TYR A 1 644 ? 6.812 34.406 -14.531 1 93.56 644 TYR A C 1
ATOM 5228 O O . TYR A 1 644 ? 6.93 33.219 -14.227 1 93.56 644 TYR A O 1
ATOM 5236 N N . ASP A 1 645 ? 5.871 35.188 -14.109 1 93.38 645 ASP A N 1
ATOM 5237 C CA . ASP A 1 645 ? 4.887 34.656 -13.164 1 93.38 645 ASP A CA 1
ATOM 5238 C C . ASP A 1 645 ? 4.035 33.562 -13.812 1 93.38 645 ASP A C 1
ATOM 5240 O O . ASP A 1 645 ? 3.645 32.594 -13.156 1 93.38 645 ASP A O 1
ATOM 5244 N N . VAL A 1 646 ? 3.725 33.75 -15.102 1 90.75 646 VAL A N 1
ATOM 5245 C CA . VAL A 1 646 ? 2.971 32.719 -15.805 1 90.75 646 VAL A CA 1
ATOM 5246 C C . VAL A 1 646 ? 3.799 31.438 -15.883 1 90.75 646 VAL A C 1
ATOM 5248 O O . VAL A 1 646 ? 3.291 30.344 -15.625 1 90.75 646 VAL A O 1
ATOM 5251 N N . ILE A 1 647 ? 5.02 31.562 -16.141 1 91.06 647 ILE A N 1
ATOM 5252 C CA . ILE A 1 647 ? 5.883 30.391 -16.297 1 91.06 647 ILE A CA 1
ATOM 5253 C C . ILE A 1 647 ? 6.121 29.734 -14.938 1 91.06 647 ILE A C 1
ATOM 5255 O O . ILE A 1 647 ? 5.996 28.516 -14.797 1 91.06 647 ILE A O 1
ATOM 5259 N N . SER A 1 648 ? 6.391 30.516 -13.961 1 91.38 648 SER A N 1
ATOM 5260 C CA . SER A 1 648 ? 6.789 29.969 -12.664 1 91.38 648 SER A CA 1
ATOM 5261 C C . SER A 1 648 ? 5.578 29.484 -11.875 1 91.38 648 SER A C 1
ATOM 5263 O O . SER A 1 648 ? 5.555 28.359 -11.391 1 91.38 648 SER A O 1
ATOM 5265 N N . THR A 1 649 ? 4.504 30.203 -11.766 1 87.62 649 THR A N 1
ATOM 5266 C CA . THR A 1 649 ? 3.398 29.891 -10.867 1 87.62 649 THR A CA 1
ATOM 5267 C C . THR A 1 649 ? 2.359 29.016 -11.562 1 87.62 649 THR A C 1
ATOM 5269 O O . THR A 1 649 ? 1.717 28.188 -10.922 1 87.62 649 THR A O 1
ATOM 5272 N N . ILE A 1 650 ? 2.244 29.156 -12.883 1 86.62 650 ILE A N 1
ATOM 5273 C CA . ILE A 1 650 ? 1.183 28.406 -13.547 1 86.62 650 ILE A CA 1
ATOM 5274 C C . ILE A 1 650 ? 1.769 27.156 -14.211 1 86.62 650 ILE A C 1
ATOM 5276 O O . ILE A 1 650 ? 1.342 26.031 -13.93 1 86.62 650 ILE A O 1
ATOM 5280 N N . VAL A 1 651 ? 2.785 27.344 -14.969 1 87.06 651 VAL A N 1
ATOM 5281 C CA . VAL A 1 651 ? 3.279 26.219 -15.758 1 87.06 651 VAL A CA 1
ATOM 5282 C C . VAL A 1 651 ? 4.152 25.328 -14.891 1 87.06 651 VAL A C 1
ATOM 5284 O O . VAL A 1 651 ? 3.896 24.125 -14.781 1 87.06 651 VAL A O 1
ATOM 5287 N N . LEU A 1 652 ? 5.086 25.859 -14.258 1 90.44 652 LEU A N 1
ATOM 5288 C CA . LEU A 1 652 ? 6.055 25.047 -13.531 1 90.44 652 LEU A CA 1
ATOM 5289 C C . LEU A 1 652 ? 5.422 24.422 -12.297 1 90.44 652 LEU A C 1
ATOM 5291 O O . LEU A 1 652 ? 5.688 23.266 -11.969 1 90.44 652 LEU A O 1
ATOM 5295 N N . LEU A 1 653 ? 4.602 25.094 -11.609 1 89.75 653 LEU A N 1
ATOM 5296 C CA . LEU A 1 653 ? 3.963 24.516 -10.43 1 89.75 653 LEU A CA 1
ATOM 5297 C C . LEU A 1 653 ? 3.002 23.406 -10.828 1 89.75 653 LEU A C 1
ATOM 5299 O O . LEU A 1 653 ? 2.896 22.391 -10.125 1 89.75 653 LEU A O 1
ATOM 5303 N N . ASN A 1 654 ? 2.322 23.594 -11.938 1 85.69 654 ASN A N 1
ATOM 5304 C CA . ASN A 1 654 ? 1.43 22.531 -12.398 1 85.69 654 ASN A CA 1
ATOM 5305 C C . ASN A 1 654 ? 2.211 21.312 -12.898 1 85.69 654 ASN A C 1
ATOM 5307 O O . ASN A 1 654 ? 1.748 20.188 -12.766 1 85.69 654 ASN A O 1
ATOM 5311 N N . MET A 1 655 ? 3.287 21.625 -13.477 1 89.56 655 MET A N 1
ATOM 5312 C CA . MET A 1 655 ? 4.152 20.516 -13.859 1 89.56 655 MET A CA 1
ATOM 5313 C C . MET A 1 655 ? 4.629 19.75 -12.633 1 89.56 655 MET A C 1
ATOM 5315 O O . MET A 1 655 ? 4.656 18.516 -12.641 1 89.56 655 MET A O 1
ATOM 5319 N N . LEU A 1 656 ? 4.918 20.453 -11.641 1 89.88 656 LEU A N 1
ATOM 5320 C CA . LEU A 1 656 ? 5.359 19.812 -10.406 1 89.88 656 LEU A CA 1
ATOM 5321 C C . LEU A 1 656 ? 4.23 19 -9.789 1 89.88 656 LEU A C 1
ATOM 5323 O O . LEU A 1 656 ? 4.453 17.875 -9.312 1 89.88 656 LEU A O 1
ATOM 5327 N N . ILE A 1 657 ? 3.055 19.5 -9.828 1 89.06 657 ILE A N 1
ATOM 5328 C CA . ILE A 1 657 ? 1.89 18.797 -9.305 1 89.06 657 ILE A CA 1
ATOM 5329 C C . ILE A 1 657 ? 1.688 17.5 -10.07 1 89.06 657 ILE A C 1
ATOM 5331 O O . ILE A 1 657 ? 1.439 16.438 -9.477 1 89.06 657 ILE A O 1
ATOM 5335 N N . ALA A 1 658 ? 1.828 17.594 -11.336 1 86.81 658 ALA A N 1
ATOM 5336 C CA . ALA A 1 658 ? 1.653 16.406 -12.164 1 86.81 658 ALA A CA 1
ATOM 5337 C C . ALA A 1 658 ? 2.727 15.359 -11.867 1 86.81 658 ALA A C 1
ATOM 5339 O O . ALA A 1 658 ? 2.432 14.164 -11.766 1 86.81 658 ALA A O 1
ATOM 5340 N N . MET A 1 659 ? 3.893 15.844 -11.734 1 90.31 659 MET A N 1
ATOM 5341 C CA . MET A 1 659 ? 5 14.945 -11.438 1 90.31 659 MET A CA 1
ATOM 5342 C C . MET A 1 659 ? 4.805 14.273 -10.078 1 90.31 659 MET A C 1
ATOM 5344 O O . MET A 1 659 ? 4.973 13.062 -9.945 1 90.31 659 MET A O 1
ATOM 5348 N N . MET A 1 660 ? 4.457 15.031 -9.148 1 88.81 660 MET A N 1
ATOM 5349 C CA . MET A 1 660 ? 4.305 14.492 -7.797 1 88.81 660 MET A CA 1
ATOM 5350 C C . MET A 1 660 ? 3.105 13.555 -7.711 1 88.81 660 MET A C 1
ATOM 5352 O O . MET A 1 660 ? 3.135 12.57 -6.98 1 88.81 660 MET A O 1
ATOM 5356 N N . SER A 1 661 ? 2.029 13.828 -8.438 1 88.12 661 SER A N 1
ATOM 5357 C CA . SER A 1 661 ? 0.868 12.945 -8.477 1 88.12 661 SER A CA 1
ATOM 5358 C C . SER A 1 661 ? 1.223 11.586 -9.07 1 88.12 661 SER A C 1
ATOM 5360 O O . SER A 1 661 ? 0.764 10.547 -8.586 1 88.12 661 SER A O 1
ATOM 5362 N N . ASN A 1 662 ? 2.02 11.664 -10.055 1 88.88 662 ASN A N 1
ATOM 5363 C CA . ASN A 1 662 ? 2.449 10.414 -10.672 1 88.88 662 ASN A CA 1
ATOM 5364 C C . ASN A 1 662 ? 3.33 9.602 -9.727 1 88.88 662 ASN A C 1
ATOM 5366 O O . ASN A 1 662 ? 3.158 8.383 -9.602 1 88.88 662 ASN A O 1
ATOM 5370 N N . SER A 1 663 ? 4.258 10.211 -9.125 1 89.5 663 SER A N 1
ATOM 5371 C CA . SER A 1 663 ? 5.133 9.531 -8.18 1 89.5 663 SER A CA 1
ATOM 5372 C C . SER A 1 663 ? 4.34 8.977 -6.996 1 89.5 663 SER A C 1
ATOM 5374 O O . SER A 1 663 ? 4.625 7.883 -6.508 1 89.5 663 SER A O 1
ATOM 5376 N N . TYR A 1 664 ? 3.365 9.688 -6.543 1 89.88 664 TYR A N 1
ATOM 5377 C CA . TYR A 1 664 ? 2.541 9.211 -5.441 1 89.88 664 TYR A CA 1
ATOM 5378 C C . TYR A 1 664 ? 1.745 7.977 -5.848 1 89.88 664 TYR A C 1
ATOM 5380 O O . TYR A 1 664 ? 1.652 7.008 -5.086 1 89.88 664 TYR A O 1
ATOM 5388 N N . GLN A 1 665 ? 1.155 8.102 -6.992 1 87.19 665 GLN A N 1
ATOM 5389 C CA . GLN A 1 665 ? 0.36 6.98 -7.477 1 87.19 665 GLN A CA 1
ATOM 5390 C C . GLN A 1 665 ? 1.211 5.719 -7.617 1 87.19 665 GLN A C 1
ATOM 5392 O O . GLN A 1 665 ? 0.753 4.617 -7.309 1 87.19 665 GLN A O 1
ATOM 5397 N N . TYR A 1 666 ? 2.404 5.887 -8.023 1 88.19 666 TYR A N 1
ATOM 5398 C CA . TYR A 1 666 ? 3.316 4.762 -8.188 1 88.19 666 TYR A CA 1
ATOM 5399 C C . TYR A 1 666 ? 3.572 4.07 -6.855 1 88.19 666 TYR A C 1
ATOM 5401 O O . TYR A 1 666 ? 3.525 2.84 -6.77 1 88.19 666 TYR A O 1
ATOM 5409 N N . ILE A 1 667 ? 3.787 4.73 -5.816 1 89.5 667 ILE A N 1
ATOM 5410 C CA . ILE A 1 667 ? 4.074 4.164 -4.504 1 89.5 667 ILE A CA 1
ATOM 5411 C C . ILE A 1 667 ? 2.781 3.654 -3.869 1 89.5 667 ILE A C 1
ATOM 5413 O O . ILE A 1 667 ? 2.775 2.609 -3.215 1 89.5 667 ILE A O 1
ATOM 5417 N N . SER A 1 668 ? 1.686 4.387 -4.098 1 88.56 668 SER A N 1
ATOM 5418 C CA . SER A 1 668 ? 0.416 4 -3.488 1 88.56 668 SER A CA 1
ATOM 5419 C C . SER A 1 668 ? -0.076 2.666 -4.035 1 88.56 668 SER A C 1
ATOM 5421 O O . SER A 1 668 ? -0.693 1.882 -3.312 1 88.56 668 SER A O 1
ATOM 5423 N N . ASN A 1 669 ? 0.295 2.342 -5.246 1 87.31 669 ASN A N 1
ATOM 5424 C CA . ASN A 1 669 ? -0.116 1.077 -5.848 1 87.31 669 ASN A CA 1
ATOM 5425 C C . ASN A 1 669 ? 0.634 -0.103 -5.238 1 87.31 669 ASN A C 1
ATOM 5427 O O . ASN A 1 669 ? 0.094 -1.207 -5.145 1 87.31 669 ASN A O 1
ATOM 5431 N N . GLN A 1 670 ? 1.826 0.12 -4.781 1 90.31 670 GLN A N 1
ATOM 5432 C CA . GLN A 1 670 ? 2.617 -0.921 -4.133 1 90.31 670 GLN A CA 1
ATOM 5433 C C . GLN A 1 670 ? 3.002 -0.514 -2.713 1 90.31 670 GLN A C 1
ATOM 5435 O O . GLN A 1 670 ? 4.129 -0.76 -2.277 1 90.31 670 GLN A O 1
ATOM 5440 N N . ALA A 1 671 ? 2.064 0.048 -2.02 1 89.5 671 ALA A N 1
ATOM 5441 C CA . ALA A 1 671 ? 2.357 0.634 -0.715 1 89.5 671 ALA A CA 1
ATOM 5442 C C . ALA A 1 671 ? 2.736 -0.443 0.298 1 89.5 671 ALA A C 1
ATOM 5444 O O . ALA A 1 671 ? 3.631 -0.242 1.122 1 89.5 671 ALA A O 1
ATOM 5445 N N . ASP A 1 672 ? 2.201 -1.626 0.21 1 91.44 672 ASP A N 1
ATOM 5446 C CA . ASP A 1 672 ? 2.451 -2.691 1.177 1 91.44 672 ASP A CA 1
ATOM 5447 C C . ASP A 1 672 ? 3.871 -3.232 1.043 1 91.44 672 ASP A C 1
ATOM 5449 O O . ASP A 1 672 ? 4.578 -3.391 2.041 1 91.44 672 ASP A O 1
ATOM 5453 N N . VAL A 1 673 ? 4.281 -3.488 -0.167 1 93.56 673 VAL A N 1
ATOM 5454 C CA . VAL A 1 673 ? 5.609 -4.039 -0.417 1 93.56 673 VAL A CA 1
ATOM 5455 C C . VAL A 1 673 ? 6.672 -3.014 -0.035 1 93.56 673 VAL A C 1
ATOM 5457 O O . VAL A 1 673 ? 7.664 -3.354 0.615 1 93.56 673 VAL A O 1
ATOM 5460 N N . GLU A 1 674 ? 6.426 -1.734 -0.379 1 92.69 674 GLU A N 1
ATOM 5461 C CA . GLU A 1 674 ? 7.395 -0.681 -0.082 1 92.69 674 GLU A CA 1
ATOM 5462 C C . GLU A 1 674 ? 7.512 -0.448 1.422 1 92.69 674 GLU A C 1
ATOM 5464 O O . GLU A 1 674 ? 8.609 -0.24 1.939 1 92.69 674 GLU A O 1
ATOM 5469 N N . TRP A 1 675 ? 6.473 -0.484 2.111 1 92.69 675 TRP A N 1
ATOM 5470 C CA . TRP A 1 675 ? 6.48 -0.27 3.555 1 92.69 675 TRP A CA 1
ATOM 5471 C C . TRP A 1 675 ? 7.184 -1.419 4.27 1 92.69 675 TRP A C 1
ATOM 5473 O O . TRP A 1 675 ? 7.992 -1.193 5.176 1 92.69 675 TRP A O 1
ATOM 5483 N N . LYS A 1 676 ? 6.84 -2.646 3.902 1 94.19 676 LYS A N 1
ATOM 5484 C CA . LYS A 1 676 ? 7.473 -3.809 4.516 1 94.19 676 LYS A CA 1
ATOM 5485 C C . LYS A 1 676 ? 8.977 -3.803 4.277 1 94.19 676 LYS A C 1
ATOM 5487 O O . LYS A 1 676 ? 9.75 -4.211 5.145 1 94.19 676 LYS A O 1
ATOM 5492 N N . PHE A 1 677 ? 9.422 -3.332 3.061 1 94.31 677 PHE A N 1
ATOM 5493 C CA . PHE A 1 677 ? 10.844 -3.221 2.762 1 94.31 677 PHE A CA 1
ATOM 5494 C C . PHE A 1 677 ? 11.508 -2.197 3.672 1 94.31 677 PHE A C 1
ATOM 5496 O O . PHE A 1 677 ? 12.562 -2.465 4.254 1 94.31 677 PHE A O 1
ATOM 5503 N N . ALA A 1 678 ? 10.82 -1.075 3.85 1 91.12 678 ALA A N 1
ATOM 5504 C CA . ALA A 1 678 ? 11.383 -0.011 4.676 1 91.12 678 ALA A CA 1
ATOM 5505 C C . ALA A 1 678 ? 11.398 -0.41 6.148 1 91.12 678 ALA A C 1
ATOM 5507 O O . ALA A 1 678 ? 12.367 -0.148 6.859 1 91.12 678 ALA A O 1
ATOM 5508 N N . ARG A 1 679 ? 10.359 -0.964 6.617 1 91.31 679 ARG A N 1
ATOM 5509 C CA . ARG A 1 679 ? 10.273 -1.409 8.008 1 91.31 679 ARG A CA 1
ATOM 5510 C C . ARG A 1 679 ? 11.344 -2.451 8.312 1 91.31 679 ARG A C 1
ATOM 5512 O O . ARG A 1 679 ? 11.938 -2.434 9.391 1 91.31 679 ARG A O 1
ATOM 5519 N N . SER A 1 680 ? 11.602 -3.377 7.301 1 92.56 680 SER A N 1
ATOM 5520 C CA . SER A 1 680 ? 12.609 -4.414 7.512 1 92.56 680 SER A CA 1
ATOM 5521 C C . SER A 1 680 ? 14.008 -3.818 7.605 1 92.56 680 SER A C 1
ATOM 5523 O O . SER A 1 680 ? 14.836 -4.297 8.375 1 92.56 680 SER A O 1
ATOM 5525 N N . LYS A 1 681 ? 14.25 -2.812 6.816 1 89.38 681 LYS A N 1
ATOM 5526 C CA . LYS A 1 681 ? 15.531 -2.127 6.895 1 89.38 681 LYS A CA 1
ATOM 5527 C C . LYS A 1 681 ? 15.758 -1.53 8.281 1 89.38 681 LYS A C 1
ATOM 5529 O O . LYS A 1 681 ? 16.844 -1.634 8.836 1 89.38 681 LYS A O 1
ATOM 5534 N N . LEU A 1 682 ? 14.758 -0.96 8.859 1 89.12 682 LEU A N 1
ATOM 5535 C CA . LEU A 1 682 ? 14.844 -0.373 10.195 1 89.12 682 LEU A CA 1
ATOM 5536 C C . LEU A 1 682 ? 14.992 -1.457 11.258 1 89.12 682 LEU A C 1
ATOM 5538 O O . LEU A 1 682 ? 15.789 -1.317 12.188 1 89.12 682 LEU A O 1
ATOM 5542 N N . TRP A 1 683 ? 14.273 -2.568 11.141 1 90.19 683 TRP A N 1
ATOM 5543 C CA . TRP A 1 683 ? 14.328 -3.658 12.109 1 90.19 683 TRP A CA 1
ATOM 5544 C C . TRP A 1 683 ? 15.727 -4.262 12.172 1 90.19 683 TRP A C 1
ATOM 5546 O O . TRP A 1 683 ? 16.25 -4.512 13.258 1 90.19 683 TRP A O 1
ATOM 5556 N N . ILE A 1 684 ? 16.344 -4.441 11 1 88.69 684 ILE A N 1
ATOM 5557 C CA . ILE A 1 684 ? 17.625 -5.113 10.93 1 88.69 684 ILE A CA 1
ATOM 5558 C C . ILE A 1 684 ? 18.703 -4.262 11.609 1 88.69 684 ILE A C 1
ATOM 5560 O O . ILE A 1 684 ? 19.641 -4.789 12.195 1 88.69 684 ILE A O 1
ATOM 5564 N N . GLU A 1 685 ? 18.5 -2.963 11.602 1 84.12 685 GLU A N 1
ATOM 5565 C CA . GLU A 1 685 ? 19.438 -2.076 12.281 1 84.12 685 GLU A CA 1
ATOM 5566 C C . GLU A 1 685 ? 19.438 -2.303 13.789 1 84.12 685 GLU A C 1
ATOM 5568 O O . GLU A 1 685 ? 20.453 -2.131 14.453 1 84.12 685 GLU A O 1
ATOM 5573 N N . TYR A 1 686 ? 18.391 -2.746 14.359 1 87.94 686 TYR A N 1
ATOM 5574 C CA . TYR A 1 686 ? 18.266 -2.893 15.805 1 87.94 686 TYR A CA 1
ATOM 5575 C C . TYR A 1 686 ? 18.484 -4.344 16.234 1 87.94 686 TYR A C 1
ATOM 5577 O O . TYR A 1 686 ? 18.484 -4.656 17.422 1 87.94 686 TYR A O 1
ATOM 5585 N N . PHE A 1 687 ? 18.641 -5.246 15.25 1 85.56 687 PHE A N 1
ATOM 5586 C CA . PHE A 1 687 ? 18.938 -6.633 15.578 1 85.56 687 PHE A CA 1
ATOM 5587 C C . PHE A 1 687 ? 20.406 -6.805 15.938 1 85.56 687 PHE A C 1
ATOM 5589 O O . PHE A 1 687 ? 20.781 -7.781 16.594 1 85.56 687 PHE A O 1
ATOM 5596 N N . GLU A 1 688 ? 21.156 -5.805 15.602 1 76.62 688 GLU A N 1
ATOM 5597 C CA . GLU A 1 688 ? 22.594 -5.898 15.875 1 76.62 688 GLU A CA 1
ATOM 5598 C C . GLU A 1 688 ? 22.859 -5.789 17.375 1 76.62 688 GLU A C 1
ATOM 5600 O O . GLU A 1 688 ? 22.109 -5.141 18.109 1 76.62 688 GLU A O 1
ATOM 5605 N N . GLU A 1 689 ? 23.844 -6.457 17.797 1 69.25 689 GLU A N 1
ATOM 5606 C CA . GLU A 1 689 ? 24.172 -6.496 19.219 1 69.25 689 GLU A CA 1
ATOM 5607 C C . GLU A 1 689 ? 24.953 -5.25 19.625 1 69.25 689 GLU A C 1
ATOM 5609 O O . GLU A 1 689 ? 25.125 -4.992 20.828 1 69.25 689 GLU A O 1
ATOM 5614 N N . THR A 1 690 ? 25.234 -4.434 18.672 1 72.88 690 THR A N 1
ATOM 5615 C CA . THR A 1 690 ? 25.969 -3.227 19.031 1 72.88 690 THR A CA 1
ATOM 5616 C C . THR A 1 690 ? 25.016 -2.043 19.188 1 72.88 690 THR A C 1
ATOM 5618 O O . THR A 1 690 ? 23.875 -2.096 18.734 1 72.88 690 THR A O 1
ATOM 5621 N N . GLY A 1 691 ? 25.344 -1.078 20.031 1 80 691 GLY A N 1
ATOM 5622 C CA . GLY A 1 691 ? 24.594 0.157 20.188 1 80 691 GLY A CA 1
ATOM 5623 C C . GLY A 1 691 ? 23.328 -0.016 21.016 1 80 691 GLY A C 1
ATOM 5624 O O . GLY A 1 691 ? 22.25 0.429 20.609 1 80 691 GLY A O 1
ATOM 5625 N N . THR A 1 692 ? 23.438 -0.641 22.109 1 84.44 692 THR A N 1
ATOM 5626 C CA . THR A 1 692 ? 22.266 -0.94 22.922 1 84.44 692 THR A CA 1
ATOM 5627 C C . THR A 1 692 ? 21.828 0.292 23.719 1 84.44 692 THR A C 1
ATOM 5629 O O . THR A 1 692 ? 20.641 0.574 23.812 1 84.44 692 THR A O 1
ATOM 5632 N N . VAL A 1 693 ? 22.781 1.019 24.188 1 90.5 693 VAL A N 1
ATOM 5633 C CA . VAL A 1 693 ? 22.438 2.162 25.031 1 90.5 693 VAL A CA 1
ATOM 5634 C C . VAL A 1 693 ? 22.266 3.406 24.156 1 90.5 693 VAL A C 1
ATOM 5636 O O . VAL A 1 693 ? 23.109 3.701 23.312 1 90.5 693 VAL A O 1
ATOM 5639 N N . PRO A 1 694 ? 21.172 4.113 24.359 1 93.5 694 PRO A N 1
ATOM 5640 C CA . PRO A 1 694 ? 20.938 5.344 23.594 1 93.5 694 PRO A CA 1
ATOM 5641 C C . PRO A 1 694 ? 21.781 6.512 24.094 1 93.5 694 PRO A C 1
ATOM 5643 O O . PRO A 1 694 ? 22.375 6.434 25.172 1 93.5 694 PRO A O 1
ATOM 5646 N N . PRO A 1 695 ? 21.953 7.57 23.281 1 93.69 695 PRO A N 1
ATOM 5647 C CA . PRO A 1 695 ? 22.625 8.789 23.734 1 93.69 695 PRO A CA 1
ATOM 5648 C C . PRO A 1 695 ? 21.906 9.453 24.906 1 93.69 695 PRO A C 1
ATOM 5650 O O . PRO A 1 695 ? 20.672 9.406 24.984 1 93.69 695 PRO A O 1
ATOM 5653 N N . PRO A 1 696 ? 22.531 10.023 25.875 1 93.81 696 PRO A N 1
ATOM 5654 C CA . PRO A 1 696 ? 23.969 10.297 25.938 1 93.81 696 PRO A CA 1
ATOM 5655 C C . PRO A 1 696 ? 24.75 9.219 26.703 1 93.81 696 PRO A C 1
ATOM 5657 O O . PRO A 1 696 ? 25.953 9.352 26.891 1 93.81 696 PRO A O 1
ATOM 5660 N N . PHE A 1 697 ? 24.062 8.211 27.047 1 91.69 697 PHE A N 1
ATOM 5661 C CA . PHE A 1 697 ? 24.672 7.191 27.891 1 91.69 697 PHE A CA 1
ATOM 5662 C C . PHE A 1 697 ? 25.656 6.336 27.094 1 91.69 697 PHE A C 1
ATOM 5664 O O . PHE A 1 697 ? 26.453 5.602 27.672 1 91.69 697 PHE A O 1
ATOM 5671 N N . ASN A 1 698 ? 25.656 6.461 25.812 1 90.31 698 ASN A N 1
ATOM 5672 C CA . ASN A 1 698 ? 26.516 5.66 24.953 1 90.31 698 ASN A CA 1
ATOM 5673 C C . ASN A 1 698 ? 27.953 6.152 24.984 1 90.31 698 ASN A C 1
ATOM 5675 O O . ASN A 1 698 ? 28.859 5.465 24.516 1 90.31 698 ASN A O 1
ATOM 5679 N N . ILE A 1 699 ? 28.141 7.324 25.531 1 88.75 699 ILE A N 1
ATOM 5680 C CA . ILE A 1 699 ? 29.484 7.891 25.594 1 88.75 699 ILE A CA 1
ATOM 5681 C C . ILE A 1 699 ? 30.312 7.137 26.625 1 88.75 699 ILE A C 1
ATOM 5683 O O . ILE A 1 699 ? 31.531 7.027 26.5 1 88.75 699 ILE A O 1
ATOM 5687 N N . ILE A 1 700 ? 29.578 6.602 27.562 1 85.69 700 ILE A N 1
ATOM 5688 C CA . ILE A 1 700 ? 30.234 5.855 28.625 1 85.69 700 ILE A CA 1
ATOM 5689 C C . ILE A 1 700 ? 30.5 4.422 28.172 1 85.69 700 ILE A C 1
ATOM 5691 O O . ILE A 1 700 ? 29.562 3.715 27.781 1 85.69 700 ILE A O 1
ATOM 5695 N N . PRO A 1 701 ? 31.688 4.066 28.078 1 82.44 701 PRO A N 1
ATOM 5696 C CA . PRO A 1 701 ? 31.969 2.693 27.656 1 82.44 701 PRO A CA 1
ATOM 5697 C C . PRO A 1 701 ? 31.391 1.652 28.609 1 82.44 701 PRO A C 1
ATOM 5699 O O . PRO A 1 701 ? 31.469 1.814 29.828 1 82.44 701 PRO A O 1
ATOM 5702 N N . SER A 1 702 ? 30.734 0.724 28.062 1 79.44 702 SER A N 1
ATOM 5703 C CA . SER A 1 702 ? 30.125 -0.343 28.859 1 79.44 702 SER A CA 1
ATOM 5704 C C . SER A 1 702 ? 31.188 -1.332 29.344 1 79.44 702 SER A C 1
ATOM 5706 O O . SER A 1 702 ? 32.25 -1.444 28.75 1 79.44 702 SER A O 1
ATOM 5708 N N . PRO A 1 703 ? 30.906 -1.922 30.422 1 77.62 703 PRO A N 1
ATOM 5709 C CA . PRO A 1 703 ? 31.828 -2.949 30.906 1 77.62 703 PRO A CA 1
ATOM 5710 C C . PRO A 1 703 ? 32.062 -4.07 29.891 1 77.62 703 PRO A C 1
ATOM 5712 O O . PRO A 1 703 ? 33.156 -4.633 29.828 1 77.62 703 PRO A O 1
ATOM 5715 N N . LYS A 1 704 ? 31.047 -4.305 29.156 1 76.31 704 LYS A N 1
ATOM 5716 C CA . LYS A 1 704 ? 31.188 -5.32 28.109 1 76.31 704 LYS A CA 1
ATOM 5717 C C . LYS A 1 704 ? 32.25 -4.902 27.078 1 76.31 704 LYS A C 1
ATOM 5719 O O . LYS A 1 704 ? 33.062 -5.715 26.656 1 76.31 704 LYS A O 1
ATOM 5724 N N . ALA A 1 705 ? 32.156 -3.646 26.719 1 75.56 705 ALA A N 1
ATOM 5725 C CA . ALA A 1 705 ? 33.094 -3.139 25.734 1 75.56 705 ALA A CA 1
ATOM 5726 C C . ALA A 1 705 ? 34.531 -3.176 26.281 1 75.56 705 ALA A C 1
ATOM 5728 O O . ALA A 1 705 ? 35.469 -3.502 25.562 1 75.56 705 ALA A O 1
ATOM 5729 N N . LEU A 1 706 ? 34.594 -2.9 27.578 1 77.25 706 LEU A N 1
ATOM 5730 C CA . LEU A 1 706 ? 35.906 -2.941 28.219 1 77.25 706 LEU A CA 1
ATOM 5731 C C . LEU A 1 706 ? 36.438 -4.371 28.281 1 77.25 706 LEU A C 1
ATOM 5733 O O . LEU A 1 706 ? 37.625 -4.613 28.047 1 77.25 706 LEU A O 1
ATOM 5737 N N . TYR A 1 707 ? 35.5 -5.199 28.484 1 78.31 707 TYR A N 1
ATOM 5738 C CA . TYR A 1 707 ? 35.875 -6.605 28.547 1 78.31 707 TYR A CA 1
ATOM 5739 C C . TYR A 1 707 ? 36.312 -7.105 27.188 1 78.31 707 TYR A C 1
ATOM 5741 O O . TYR A 1 707 ? 37.344 -7.797 27.078 1 78.31 707 TYR A O 1
ATOM 5749 N N . ARG A 1 708 ? 35.562 -6.75 26.156 1 74.62 708 ARG A N 1
ATOM 5750 C CA . ARG A 1 708 ? 35.906 -7.172 24.812 1 74.62 708 ARG A CA 1
ATOM 5751 C C . ARG A 1 708 ? 37.25 -6.562 24.375 1 74.62 708 ARG A C 1
ATOM 5753 O O . ARG A 1 708 ? 38.031 -7.211 23.688 1 74.62 708 ARG A O 1
ATOM 5760 N N . LEU A 1 709 ? 37.469 -5.352 24.828 1 76.06 709 LEU A N 1
ATOM 5761 C CA . LEU A 1 709 ? 38.719 -4.688 24.5 1 76.06 709 LEU A CA 1
ATOM 5762 C C . LEU A 1 709 ? 39.906 -5.383 25.172 1 76.06 709 LEU A C 1
ATOM 5764 O O . LEU A 1 709 ? 40.938 -5.598 24.562 1 76.06 709 LEU A O 1
ATOM 5768 N N . ILE A 1 710 ? 39.656 -5.801 26.344 1 77.44 710 ILE A N 1
ATOM 5769 C CA . ILE A 1 710 ? 40.719 -6.496 27.094 1 77.44 710 ILE A CA 1
ATOM 5770 C C . ILE A 1 710 ? 40.969 -7.863 26.469 1 77.44 710 ILE A C 1
ATOM 5772 O O . ILE A 1 710 ? 42.125 -8.273 26.281 1 77.44 710 ILE A O 1
ATOM 5776 N N . ARG A 1 711 ? 39.844 -8.516 26.109 1 75 711 ARG A N 1
ATOM 5777 C CA . ARG A 1 711 ? 40 -9.82 25.469 1 75 711 ARG A CA 1
ATOM 5778 C C . ARG A 1 711 ? 40.688 -9.711 24.125 1 75 711 ARG A C 1
ATOM 5780 O O . ARG A 1 711 ? 41.531 -10.539 23.766 1 75 711 ARG A O 1
ATOM 5787 N N . TRP A 1 712 ? 40.25 -8.766 23.328 1 72.69 712 TRP A N 1
ATOM 5788 C CA . TRP A 1 712 ? 40.875 -8.531 22.016 1 72.69 712 TRP A CA 1
ATOM 5789 C C . TRP A 1 712 ? 42.375 -8.273 22.172 1 72.69 712 TRP A C 1
ATOM 5791 O O . TRP A 1 712 ? 43.156 -8.789 21.391 1 72.69 712 TRP A O 1
ATOM 5801 N N . PHE A 1 713 ? 42.75 -7.527 23.125 1 75.38 713 PHE A N 1
ATOM 5802 C CA . PHE A 1 713 ? 44.156 -7.223 23.375 1 75.38 713 PHE A CA 1
ATOM 5803 C C . PHE A 1 713 ? 44.906 -8.484 23.781 1 75.38 713 PHE A C 1
ATOM 5805 O O . PHE A 1 713 ? 46.031 -8.711 23.328 1 75.38 713 PHE A O 1
ATOM 5812 N N . LEU A 1 714 ? 44.094 -9.367 24.375 1 76.12 714 LEU A N 1
ATOM 5813 C CA . LEU A 1 714 ? 44.688 -10.602 24.844 1 76.12 714 LEU A CA 1
ATOM 5814 C C . LEU A 1 714 ? 44.812 -11.609 23.703 1 76.12 714 LEU A C 1
ATOM 5816 O O . LEU A 1 714 ? 45.812 -12.328 23.594 1 76.12 714 LEU A O 1
ATOM 5820 N N . GLU A 1 715 ? 43.688 -11.766 22.938 1 73.56 715 GLU A N 1
ATOM 5821 C CA . GLU A 1 715 ? 43.719 -12.68 21.797 1 73.56 715 GLU A CA 1
ATOM 5822 C C . GLU A 1 715 ? 44.781 -12.258 20.797 1 73.56 715 GLU A C 1
ATOM 5824 O O . GLU A 1 715 ? 45.438 -13.102 20.172 1 73.56 715 GLU A O 1
ATOM 5829 N N . ARG A 1 716 ? 44.719 -10.984 20.422 1 64.81 716 ARG A N 1
ATOM 5830 C CA . ARG A 1 716 ? 45.75 -10.492 19.5 1 64.81 716 ARG A CA 1
ATOM 5831 C C . ARG A 1 716 ? 47.156 -10.797 20.031 1 64.81 716 ARG A C 1
ATOM 5833 O O . ARG A 1 716 ? 48.062 -11.031 19.25 1 64.81 716 ARG A O 1
ATOM 5840 N N . LEU A 1 717 ? 47.125 -10.867 21.203 1 64 717 LEU A N 1
ATOM 5841 C CA . LEU A 1 717 ? 48.406 -11.258 21.797 1 64 717 LEU A CA 1
ATOM 5842 C C . LEU A 1 717 ? 48.594 -12.766 21.734 1 64 717 LEU A C 1
ATOM 5844 O O . LEU A 1 717 ? 49.688 -13.258 21.484 1 64 717 LEU A O 1
ATOM 5848 N N . LEU A 1 718 ? 47.375 -13.445 21.859 1 63.31 718 LEU A N 1
ATOM 5849 C CA . LEU A 1 718 ? 47.531 -14.891 21.938 1 63.31 718 LEU A CA 1
ATOM 5850 C C . LEU A 1 718 ? 47.188 -15.555 20.609 1 63.31 718 LEU A C 1
ATOM 5852 O O . LEU A 1 718 ? 47.406 -16.75 20.422 1 63.31 718 LEU A O 1
ATOM 5856 N N . LEU A 1 719 ? 47.344 -15.234 19.422 1 53.97 719 LEU A N 1
ATOM 5857 C CA . LEU A 1 719 ? 47.219 -15.688 18.047 1 53.97 719 LEU A CA 1
ATOM 5858 C C . LEU A 1 719 ? 46.25 -16.844 17.922 1 53.97 719 LEU A C 1
ATOM 5860 O O . LEU A 1 719 ? 46.469 -17.781 17.172 1 53.97 719 LEU A O 1
ATOM 5864 N N . ARG A 1 720 ? 45.25 -17.109 18.641 1 52.12 720 ARG A N 1
ATOM 5865 C CA . ARG A 1 720 ? 44.5 -18.359 18.531 1 52.12 720 ARG A CA 1
ATOM 5866 C C . ARG A 1 720 ? 43.5 -18.312 17.391 1 52.12 720 ARG A C 1
ATOM 5868 O O . ARG A 1 720 ? 42.656 -17.406 17.344 1 52.12 720 ARG A O 1
ATOM 5875 N N . ASN A 1 721 ? 43.844 -18.875 16.172 1 46.06 721 ASN A N 1
ATOM 5876 C CA . ASN A 1 721 ? 43.062 -19.016 14.945 1 46.06 721 ASN A CA 1
ATOM 5877 C C . ASN A 1 721 ? 41.969 -20.062 15.086 1 46.06 721 ASN A C 1
ATOM 5879 O O . ASN A 1 721 ? 42.281 -21.25 15.258 1 46.06 721 ASN A O 1
ATOM 5883 N N . SER A 1 722 ? 40.875 -19.969 15.656 1 46.66 722 SER A N 1
ATOM 5884 C CA . SER A 1 722 ? 39.875 -21.016 15.75 1 46.66 722 SER A CA 1
ATOM 5885 C C . SER A 1 722 ? 39.125 -21.188 14.43 1 46.66 722 SER A C 1
ATOM 5887 O O . SER A 1 722 ? 38.375 -20.297 14.008 1 46.66 722 SER A O 1
ATOM 5889 N N . GLN A 1 723 ? 39.656 -21.938 13.383 1 46.31 723 GLN A N 1
ATOM 5890 C CA . GLN A 1 723 ? 39.062 -22.141 12.062 1 46.31 723 GLN A CA 1
ATOM 5891 C C . GLN A 1 723 ? 37.969 -23.188 12.125 1 46.31 723 GLN A C 1
ATOM 5893 O O . GLN A 1 723 ? 37.344 -23.5 11.109 1 46.31 723 GLN A O 1
ATOM 5898 N N . THR A 1 724 ? 37.656 -24.047 13.086 1 45.81 724 THR A N 1
ATOM 5899 C CA . THR A 1 724 ? 37.031 -25.328 12.805 1 45.81 724 THR A CA 1
ATOM 5900 C C . THR A 1 724 ? 35.531 -25.125 12.484 1 45.81 724 THR A C 1
ATOM 5902 O O . THR A 1 724 ? 34.875 -26.062 12.023 1 45.81 724 THR A O 1
ATOM 5905 N N . CYS A 1 725 ? 34.844 -24.266 12.93 1 48.12 725 CYS A N 1
ATOM 5906 C CA . CYS A 1 725 ? 33.438 -24.422 13.195 1 48.12 725 CYS A CA 1
ATOM 5907 C C . CYS A 1 725 ? 32.625 -24.344 11.914 1 48.12 725 CYS A C 1
ATOM 5909 O O . CYS A 1 725 ? 31.422 -24.625 11.906 1 48.12 725 CYS A O 1
ATOM 5911 N N . CYS A 1 726 ? 33.125 -24.188 10.68 1 54.59 726 CYS A N 1
ATOM 5912 C CA . CYS A 1 726 ? 32.281 -23.672 9.609 1 54.59 726 CYS A CA 1
ATOM 5913 C C . CYS A 1 726 ? 31.75 -24.812 8.727 1 54.59 726 CYS A C 1
ATOM 5915 O O . CYS A 1 726 ? 30.906 -24.594 7.867 1 54.59 726 CYS A O 1
ATOM 5917 N N . ARG A 1 727 ? 32.062 -26.188 9.016 1 57.16 727 ARG A N 1
ATOM 5918 C CA . ARG A 1 727 ? 31.734 -27.188 7.996 1 57.16 727 ARG A CA 1
ATOM 5919 C C . ARG A 1 727 ? 30.312 -27.703 8.164 1 57.16 727 ARG A C 1
ATOM 5921 O O . ARG A 1 727 ? 29.609 -27.906 7.172 1 57.16 727 ARG A O 1
ATOM 5928 N N . SER A 1 728 ? 29.766 -27.859 9.367 1 64.88 728 SER A N 1
ATOM 5929 C CA . SER A 1 728 ? 28.453 -28.469 9.562 1 64.88 728 SER A CA 1
ATOM 5930 C C . SER A 1 728 ? 27.344 -27.547 9.078 1 64.88 728 SER A C 1
ATOM 5932 O O . SER A 1 728 ? 26.344 -28.016 8.516 1 64.88 728 SER A O 1
ATOM 5934 N N . SER A 1 729 ? 27.578 -26.328 9.109 1 72.62 729 SER A N 1
ATOM 5935 C CA . SER A 1 729 ? 26.531 -25.391 8.695 1 72.62 729 SER A CA 1
ATOM 5936 C C . SER A 1 729 ? 26.406 -25.359 7.176 1 72.62 729 SER A C 1
ATOM 5938 O O . SER A 1 729 ? 25.297 -25.203 6.648 1 72.62 729 SER A O 1
ATOM 5940 N N . ARG A 1 730 ? 27.516 -25.797 6.605 1 75.19 730 ARG A N 1
ATOM 5941 C CA . ARG A 1 730 ? 27.5 -25.781 5.148 1 75.19 730 ARG A CA 1
ATOM 5942 C C . ARG A 1 730 ? 26.734 -26.969 4.594 1 75.19 730 ARG A C 1
ATOM 5944 O O . ARG A 1 730 ? 26.031 -26.859 3.586 1 75.19 730 ARG A O 1
ATOM 5951 N N . GLU A 1 731 ? 26.812 -27.969 5.297 1 77.94 731 GLU A N 1
ATOM 5952 C CA . GLU A 1 731 ? 26.125 -29.172 4.816 1 77.94 731 GLU A CA 1
ATOM 5953 C C . GLU A 1 731 ? 24.625 -29.047 5.016 1 77.94 731 GLU A C 1
ATOM 5955 O O . GLU A 1 731 ? 23.844 -29.484 4.16 1 77.94 731 GLU A O 1
ATOM 5960 N N . THR A 1 732 ? 24.281 -28.422 6.094 1 80.62 732 THR A N 1
ATOM 5961 C CA . THR A 1 732 ? 22.859 -28.25 6.332 1 80.62 732 THR A CA 1
ATOM 5962 C C . THR A 1 732 ? 22.234 -27.297 5.316 1 80.62 732 THR A C 1
ATOM 5964 O O . THR A 1 732 ? 21.125 -27.516 4.848 1 80.62 732 THR A O 1
ATOM 5967 N N . GLN A 1 733 ? 23.031 -26.375 4.961 1 82.56 733 GLN A N 1
ATOM 5968 C CA . GLN A 1 733 ? 22.531 -25.422 3.98 1 82.56 733 GLN A CA 1
ATOM 5969 C C . GLN A 1 733 ? 22.375 -26.078 2.609 1 82.56 733 GLN A C 1
ATOM 5971 O O . GLN A 1 733 ? 21.391 -25.828 1.905 1 82.56 733 GLN A O 1
ATOM 5976 N N . ARG A 1 734 ? 23.297 -26.922 2.32 1 81.25 734 ARG A N 1
ATOM 5977 C CA . ARG A 1 734 ? 23.234 -27.594 1.022 1 81.25 734 ARG A CA 1
ATOM 5978 C C . ARG A 1 734 ? 22.031 -28.531 0.947 1 81.25 734 ARG A C 1
ATOM 5980 O O . ARG A 1 734 ? 21.375 -28.625 -0.094 1 81.25 734 ARG A O 1
ATOM 5987 N N . LEU A 1 735 ? 21.734 -29.047 2.006 1 82.94 735 LEU A N 1
ATOM 5988 C CA . LEU A 1 735 ? 20.594 -29.953 2.033 1 82.94 735 LEU A CA 1
ATOM 5989 C C . LEU A 1 735 ? 19.281 -29.188 1.899 1 82.94 735 LEU A C 1
ATOM 5991 O O . LEU A 1 735 ? 18.375 -29.625 1.166 1 82.94 735 LEU A O 1
ATOM 5995 N N . VAL A 1 736 ? 19.203 -28.141 2.586 1 86.94 736 VAL A N 1
ATOM 5996 C CA . VAL A 1 736 ? 17.969 -27.359 2.545 1 86.94 736 VAL A CA 1
ATOM 5997 C C . VAL A 1 736 ? 17.766 -26.781 1.144 1 86.94 736 VAL A C 1
ATOM 5999 O O . VAL A 1 736 ? 16.656 -26.812 0.611 1 86.94 736 VAL A O 1
ATOM 6002 N N . VAL A 1 737 ? 18.797 -26.328 0.565 1 86.75 737 VAL A N 1
ATOM 6003 C CA . VAL A 1 737 ? 18.688 -25.734 -0.762 1 86.75 737 VAL A CA 1
ATOM 6004 C C . VAL A 1 737 ? 18.312 -26.797 -1.783 1 86.75 737 VAL A C 1
ATOM 6006 O O . VAL A 1 737 ? 17.5 -26.547 -2.686 1 86.75 737 VAL A O 1
ATOM 6009 N N . ARG A 1 738 ? 18.812 -27.938 -1.639 1 82.75 738 ARG A N 1
ATOM 6010 C CA . ARG A 1 738 ? 18.484 -29.031 -2.543 1 82.75 738 ARG A CA 1
ATOM 6011 C C . ARG A 1 738 ? 17 -29.391 -2.445 1 82.75 738 ARG A C 1
ATOM 6013 O O . ARG A 1 738 ? 16.359 -29.625 -3.463 1 82.75 738 ARG A O 1
ATOM 6020 N N . ASN A 1 739 ? 16.578 -29.328 -1.292 1 82.25 739 ASN A N 1
ATOM 6021 C CA . ASN A 1 739 ? 15.164 -29.641 -1.099 1 82.25 739 ASN A CA 1
ATOM 6022 C C . ASN A 1 739 ? 14.266 -28.547 -1.687 1 82.25 739 ASN A C 1
ATOM 6024 O O . ASN A 1 739 ? 13.219 -28.844 -2.264 1 82.25 739 ASN A O 1
ATOM 6028 N N . LEU A 1 740 ? 14.656 -27.406 -1.558 1 87.31 740 LEU A N 1
ATOM 6029 C CA . LEU A 1 740 ? 13.867 -26.297 -2.092 1 87.31 740 LEU A CA 1
ATOM 6030 C C . LEU A 1 740 ? 13.828 -26.344 -3.615 1 87.31 740 LEU A C 1
ATOM 6032 O O . LEU A 1 740 ? 12.773 -26.125 -4.223 1 87.31 740 LEU A O 1
ATOM 6036 N N . VAL A 1 741 ? 14.938 -26.641 -4.176 1 86.75 741 VAL A N 1
ATOM 6037 C CA . VAL A 1 741 ? 15.031 -26.688 -5.633 1 86.75 741 VAL A CA 1
ATOM 6038 C C . VAL A 1 741 ? 14.195 -27.844 -6.164 1 86.75 741 VAL A C 1
ATOM 6040 O O . VAL A 1 741 ? 13.508 -27.719 -7.18 1 86.75 741 VAL A O 1
ATOM 6043 N N . LYS A 1 742 ? 14.203 -28.922 -5.504 1 80.62 742 LYS A N 1
ATOM 6044 C CA . LYS A 1 742 ? 13.406 -30.078 -5.91 1 80.62 742 LYS A CA 1
ATOM 6045 C C . LYS A 1 742 ? 11.914 -29.75 -5.871 1 80.62 742 LYS A C 1
ATOM 6047 O O . LYS A 1 742 ? 11.18 -30.078 -6.801 1 80.62 742 LYS A O 1
ATOM 6052 N N . ARG A 1 743 ? 11.555 -29.078 -4.852 1 81.38 743 ARG A N 1
ATOM 6053 C CA . ARG A 1 743 ? 10.148 -28.734 -4.711 1 81.38 743 ARG A CA 1
ATOM 6054 C C . ARG A 1 743 ? 9.727 -27.703 -5.766 1 81.38 743 ARG A C 1
ATOM 6056 O O . ARG A 1 743 ? 8.609 -27.766 -6.285 1 81.38 743 ARG A O 1
ATOM 6063 N N . TYR A 1 744 ? 10.594 -26.828 -6.07 1 87.56 744 TYR A N 1
ATOM 6064 C CA . TYR A 1 744 ? 10.297 -25.812 -7.074 1 87.56 744 TYR A CA 1
ATOM 6065 C C . TYR A 1 744 ? 10.133 -26.438 -8.453 1 87.56 744 TYR A C 1
ATOM 6067 O O . TYR A 1 744 ? 9.195 -26.109 -9.188 1 87.56 744 TYR A O 1
ATOM 6075 N N . ILE A 1 745 ? 11.031 -27.297 -8.812 1 79.38 745 ILE A N 1
ATOM 6076 C CA . ILE A 1 745 ? 10.992 -27.922 -10.125 1 79.38 745 ILE A CA 1
ATOM 6077 C C . ILE A 1 745 ? 9.742 -28.781 -10.25 1 79.38 745 ILE A C 1
ATOM 6079 O O . ILE A 1 745 ? 9.109 -28.828 -11.305 1 79.38 745 ILE A O 1
ATOM 6083 N N . ALA A 1 746 ? 9.391 -29.391 -9.18 1 73.94 746 ALA A N 1
ATOM 6084 C CA . ALA A 1 746 ? 8.18 -30.203 -9.188 1 73.94 746 ALA A CA 1
ATOM 6085 C C . ALA A 1 746 ? 6.941 -29.344 -9.391 1 73.94 746 ALA A C 1
ATOM 6087 O O . ALA A 1 746 ? 6.043 -29.703 -10.156 1 73.94 746 ALA A O 1
ATOM 6088 N N . LYS A 1 747 ? 6.953 -28.234 -8.766 1 78.06 747 LYS A N 1
ATOM 6089 C CA . LYS A 1 747 ? 5.812 -27.328 -8.891 1 78.06 747 LYS A CA 1
ATOM 6090 C C . LYS A 1 747 ? 5.707 -26.75 -10.297 1 78.06 747 LYS A C 1
ATOM 6092 O O . LYS A 1 747 ? 4.613 -26.641 -10.852 1 78.06 747 LYS A O 1
ATOM 6097 N N . VAL A 1 748 ? 6.859 -26.406 -10.797 1 80.5 748 VAL A N 1
ATOM 6098 C CA . VAL A 1 748 ? 6.867 -25.812 -12.133 1 80.5 748 VAL A CA 1
ATOM 6099 C C . VAL A 1 748 ? 6.434 -26.859 -13.156 1 80.5 748 VAL A C 1
ATOM 6101 O O . VAL A 1 748 ? 5.688 -26.547 -14.094 1 80.5 748 VAL A O 1
ATOM 6104 N N . HIS A 1 749 ? 6.809 -27.984 -12.992 1 68.06 749 HIS A N 1
ATOM 6105 C CA . HIS A 1 749 ? 6.445 -29.047 -13.93 1 68.06 749 HIS A CA 1
ATOM 6106 C C . HIS A 1 749 ? 4.949 -29.344 -13.867 1 68.06 749 HIS A C 1
ATOM 6108 O O . HIS A 1 749 ? 4.305 -29.516 -14.898 1 68.06 749 HIS A O 1
ATOM 6114 N N . TYR A 1 750 ? 4.512 -29.297 -12.664 1 65.88 750 TYR A N 1
ATOM 6115 C CA . TYR A 1 750 ? 3.092 -29.578 -12.484 1 65.88 750 TYR A CA 1
ATOM 6116 C C . TYR A 1 750 ? 2.238 -28.422 -13 1 65.88 750 TYR A C 1
ATOM 6118 O O . TYR A 1 750 ? 1.171 -28.641 -13.578 1 65.88 750 TYR A O 1
ATOM 6126 N N . GLY A 1 751 ? 2.715 -27.312 -12.789 1 69 751 GLY A N 1
ATOM 6127 C CA . GLY A 1 751 ? 1.969 -26.156 -13.25 1 69 751 GLY A CA 1
ATOM 6128 C C . GLY A 1 751 ? 1.907 -26.047 -14.758 1 69 751 GLY A C 1
ATOM 6129 O O . GLY A 1 751 ? 0.881 -25.656 -15.32 1 69 751 GLY A O 1
ATOM 6130 N N . LYS A 1 752 ? 2.961 -26.359 -15.352 1 68 752 LYS A N 1
ATOM 6131 C CA . LYS A 1 752 ? 2.984 -26.312 -16.812 1 68 752 LYS A CA 1
ATOM 6132 C C . LYS A 1 752 ? 1.98 -27.297 -17.406 1 68 752 LYS A C 1
ATOM 6134 O O . LYS A 1 752 ? 1.345 -27 -18.422 1 68 752 LYS A O 1
ATOM 6139 N N . GLN A 1 753 ? 1.725 -28.344 -16.781 1 63.31 753 GLN A N 1
ATOM 6140 C CA . GLN A 1 753 ? 0.814 -29.359 -17.297 1 63.31 753 GLN A CA 1
ATOM 6141 C C . GLN A 1 753 ? -0.641 -28.922 -17.141 1 63.31 753 GLN A C 1
ATOM 6143 O O . GLN A 1 753 ? -1.471 -29.219 -18.016 1 63.31 753 GLN A O 1
ATOM 6148 N N . LYS A 1 754 ? -0.904 -28.109 -16.094 1 62.81 754 LYS A N 1
ATOM 6149 C CA . LYS A 1 754 ? -2.293 -27.766 -15.812 1 62.81 754 LYS A CA 1
ATOM 6150 C C . LYS A 1 754 ? -2.652 -26.391 -16.391 1 62.81 754 LYS A C 1
ATOM 6152 O O . LYS A 1 754 ? -3.822 -26.125 -16.672 1 62.81 754 LYS A O 1
ATOM 6157 N N . GLY A 1 755 ? -1.724 -25.578 -16.484 1 59.84 755 GLY A N 1
ATOM 6158 C CA . GLY A 1 755 ? -2.08 -24.203 -16.797 1 59.84 755 GLY A CA 1
ATOM 6159 C C . GLY A 1 755 ? -2.068 -23.906 -18.281 1 59.84 755 GLY A C 1
ATOM 6160 O O . GLY A 1 755 ? -2.842 -23.078 -18.75 1 59.84 755 GLY A O 1
ATOM 6161 N N . GLU A 1 756 ? -1.167 -24.578 -19.078 1 61.47 756 GLU A N 1
ATOM 6162 C CA . GLU A 1 756 ? -1.037 -24.125 -20.469 1 61.47 756 GLU A CA 1
ATOM 6163 C C . GLU A 1 756 ? -2.035 -24.844 -21.375 1 61.47 756 GLU A C 1
ATOM 6165 O O . GLU A 1 756 ? -2.266 -26.047 -21.234 1 61.47 756 GLU A O 1
ATOM 6170 N N . GLY A 1 757 ? -2.977 -24.125 -21.969 1 63 757 GLY A N 1
ATOM 6171 C CA . GLY A 1 757 ? -3.906 -24.641 -22.953 1 63 757 GLY A CA 1
ATOM 6172 C C . GLY A 1 757 ? -3.26 -25.594 -23.938 1 63 757 GLY A C 1
ATOM 6173 O O . GLY A 1 757 ? -2.053 -25.531 -24.188 1 63 757 GLY A O 1
ATOM 6174 N N . ALA A 1 758 ? -3.955 -26.672 -24.109 1 67.56 758 ALA A N 1
ATOM 6175 C CA . ALA A 1 758 ? -3.477 -27.609 -25.141 1 67.56 758 ALA A CA 1
ATOM 6176 C C . ALA A 1 758 ? -3.273 -26.906 -26.469 1 67.56 758 ALA A C 1
ATOM 6178 O O . ALA A 1 758 ? -4.133 -26.141 -26.906 1 67.56 758 ALA A O 1
ATOM 6179 N N . VAL A 1 759 ? -2.021 -26.875 -26.859 1 66.5 759 VAL A N 1
ATOM 6180 C CA . VAL A 1 759 ? -1.696 -26.234 -28.125 1 66.5 759 VAL A CA 1
ATOM 6181 C C . VAL A 1 759 ? -1.883 -27.219 -29.266 1 66.5 759 VAL A C 1
ATOM 6183 O O . VAL A 1 759 ? -2.057 -28.422 -29.031 1 66.5 759 VAL A O 1
ATOM 6186 N N . GLU A 1 760 ? -2.004 -26.828 -30.484 1 61.72 760 GLU A N 1
ATOM 6187 C CA . GLU A 1 760 ? -2.174 -27.609 -31.703 1 61.72 760 GLU A CA 1
ATOM 6188 C C . GLU A 1 760 ? -1.069 -28.656 -31.844 1 61.72 760 GLU A C 1
ATOM 6190 O O . GLU A 1 760 ? -1.312 -29.766 -32.312 1 61.72 760 GLU A O 1
ATOM 6195 N N . ASP A 1 761 ? -0 -28.359 -31.266 1 63.72 761 ASP A N 1
ATOM 6196 C CA . ASP A 1 761 ? 1.132 -29.266 -31.359 1 63.72 761 ASP A CA 1
ATOM 6197 C C . ASP A 1 761 ? 0.899 -30.531 -30.531 1 63.72 761 ASP A C 1
ATOM 6199 O O . ASP A 1 761 ? 1.328 -31.625 -30.922 1 63.72 761 ASP A O 1
ATOM 6203 N N . ASP A 1 762 ? 0.204 -30.359 -29.5 1 69.94 762 ASP A N 1
ATOM 6204 C CA . ASP A 1 762 ? -0.11 -31.516 -28.656 1 69.94 762 ASP A CA 1
ATOM 6205 C C . ASP A 1 762 ? -1.106 -32.438 -29.344 1 69.94 762 ASP A C 1
ATOM 6207 O O . ASP A 1 762 ? -0.993 -33.656 -29.25 1 69.94 762 ASP A O 1
ATOM 6211 N N . LEU A 1 763 ? -1.954 -31.812 -30.016 1 70.94 763 LEU A N 1
ATOM 6212 C CA . LEU A 1 763 ? -2.939 -32.594 -30.75 1 70.94 763 LEU A CA 1
ATOM 6213 C C . LEU A 1 763 ? -2.287 -33.344 -31.922 1 70.94 763 LEU A C 1
ATOM 6215 O O . LEU A 1 763 ? -2.674 -34.438 -32.25 1 70.94 763 LEU A O 1
ATOM 6219 N N . ASN A 1 764 ? -1.325 -32.688 -32.5 1 64.44 764 ASN A N 1
ATOM 6220 C CA . ASN A 1 764 ? -0.62 -33.312 -33.625 1 64.44 764 ASN A CA 1
ATOM 6221 C C . ASN A 1 764 ? 0.178 -34.531 -33.156 1 64.44 764 ASN A C 1
ATOM 6223 O O . ASN A 1 764 ? 0.299 -35.5 -33.906 1 64.44 764 ASN A O 1
ATOM 6227 N N . GLU A 1 765 ? 0.613 -34.438 -31.938 1 70.06 765 GLU A N 1
ATOM 6228 C CA . GLU A 1 765 ? 1.322 -35.594 -31.391 1 70.06 765 GLU A CA 1
ATOM 6229 C C . GLU A 1 765 ? 0.392 -36.781 -31.219 1 70.06 765 GLU A C 1
ATOM 6231 O O . GLU A 1 765 ? 0.782 -37.906 -31.516 1 70.06 765 GLU A O 1
ATOM 6236 N N . VAL A 1 766 ? -0.812 -36.469 -30.781 1 74.25 766 VAL A N 1
ATOM 6237 C CA . VAL A 1 766 ? -1.781 -37.562 -30.609 1 74.25 766 VAL A CA 1
ATOM 6238 C C . VAL A 1 766 ? -2.176 -38.125 -31.969 1 74.25 766 VAL A C 1
ATOM 6240 O O . VAL A 1 766 ? -2.322 -39.344 -32.125 1 74.25 766 VAL A O 1
ATOM 6243 N N . LYS A 1 767 ? -2.209 -37.25 -32.938 1 67.12 767 LYS A N 1
ATOM 6244 C CA . LYS A 1 767 ? -2.568 -37.688 -34.312 1 67.12 767 LYS A CA 1
ATOM 6245 C C . LYS A 1 767 ? -1.472 -38.562 -34.906 1 67.12 767 LYS A C 1
ATOM 6247 O O . LYS A 1 767 ? -1.76 -39.562 -35.562 1 67.12 767 LYS A O 1
ATOM 6252 N N . GLN A 1 768 ? -0.27 -38.156 -34.625 1 64.44 768 GLN A N 1
ATOM 6253 C CA . GLN A 1 768 ? 0.858 -38.906 -35.156 1 64.44 768 GLN A CA 1
ATOM 6254 C C . GLN A 1 768 ? 0.936 -40.281 -34.531 1 64.44 768 GLN A C 1
ATOM 6256 O O . GLN A 1 768 ? 1.301 -41.25 -35.188 1 64.44 768 GLN A O 1
ATOM 6261 N N . GLU A 1 769 ? 0.562 -40.375 -33.219 1 70.56 769 GLU A N 1
ATOM 6262 C CA . GLU A 1 769 ? 0.576 -41.656 -32.531 1 70.56 769 GLU A CA 1
ATOM 6263 C C . GLU A 1 769 ? -0.504 -42.562 -33.062 1 70.56 769 GLU A C 1
ATOM 6265 O O . GLU A 1 769 ? -0.277 -43.781 -33.188 1 70.56 769 GLU A O 1
ATOM 6270 N N . ILE A 1 770 ? -1.593 -41.969 -33.312 1 72.06 770 ILE A N 1
ATOM 6271 C CA . ILE A 1 770 ? -2.689 -42.781 -33.875 1 72.06 770 ILE A CA 1
ATOM 6272 C C . ILE A 1 770 ? -2.318 -43.281 -35.25 1 72.06 770 ILE A C 1
ATOM 6274 O O . ILE A 1 770 ? -2.602 -44.406 -35.625 1 72.06 770 ILE A O 1
ATOM 6278 N N . SER A 1 771 ? -1.656 -42.375 -36.031 1 64.81 771 SER A N 1
ATOM 6279 C CA . SER A 1 771 ? -1.263 -42.75 -37.375 1 64.81 771 SER A CA 1
ATOM 6280 C C . SER A 1 771 ? -0.202 -43.844 -37.344 1 64.81 771 SER A C 1
ATOM 6282 O O . SER A 1 771 ? -0.28 -44.812 -38.125 1 64.81 771 SER A O 1
ATOM 6284 N N . THR A 1 772 ? 0.762 -43.719 -36.531 1 67.06 772 THR A N 1
ATOM 6285 C CA . THR A 1 772 ? 1.806 -44.719 -36.406 1 67.06 772 THR A CA 1
ATOM 6286 C C . THR A 1 772 ? 1.217 -46.062 -35.969 1 67.06 772 THR A C 1
ATOM 6288 O O . THR A 1 772 ? 1.633 -47.125 -36.438 1 67.06 772 THR A O 1
ATOM 6291 N N . PHE A 1 773 ? 0.257 -46 -35.031 1 73.31 773 PHE A N 1
ATOM 6292 C CA . PHE A 1 773 ? -0.394 -47.219 -34.562 1 73.31 773 PHE A CA 1
ATOM 6293 C C . PHE A 1 773 ? -1.171 -47.875 -35.719 1 73.31 773 PHE A C 1
ATOM 6295 O O . PHE A 1 773 ? -1.174 -49.125 -35.812 1 73.31 773 PHE A O 1
ATOM 6302 N N . ARG A 1 774 ? -1.757 -47.125 -36.469 1 69.94 774 ARG A N 1
ATOM 6303 C CA . ARG A 1 774 ? -2.518 -47.625 -37.594 1 69.94 774 ARG A CA 1
ATOM 6304 C C . ARG A 1 774 ? -1.613 -48.375 -38.562 1 69.94 774 ARG A C 1
ATOM 6306 O O . ARG A 1 774 ? -1.922 -49.5 -38.969 1 69.94 774 ARG A O 1
ATOM 6313 N N . TYR A 1 775 ? -0.497 -47.781 -38.875 1 65.38 775 TYR A N 1
ATOM 6314 C CA . TYR A 1 775 ? 0.415 -48.406 -39.812 1 65.38 775 TYR A CA 1
ATOM 6315 C C . TYR A 1 775 ? 1.047 -49.656 -39.219 1 65.38 775 TYR A C 1
ATOM 6317 O O . TYR A 1 775 ? 1.3 -50.625 -39.938 1 65.38 775 TYR A O 1
ATOM 6325 N N . GLU A 1 776 ? 1.204 -49.656 -37.875 1 73.06 776 GLU A N 1
ATOM 6326 C CA . GLU A 1 776 ? 1.731 -50.844 -37.188 1 73.06 776 GLU A CA 1
ATOM 6327 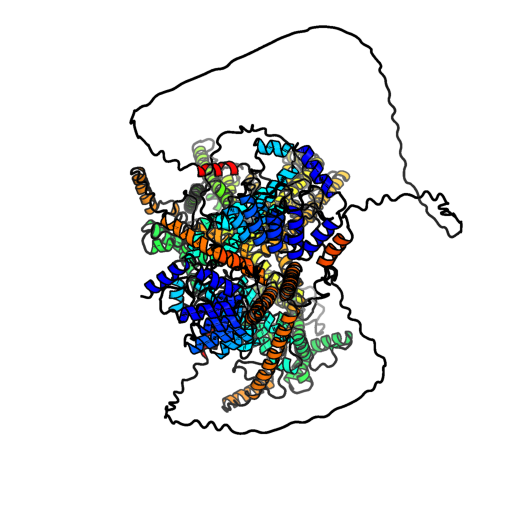C C . GLU A 1 776 ? 0.736 -52 -37.219 1 73.06 776 GLU A C 1
ATOM 6329 O O . GLU A 1 776 ? 1.118 -53.125 -37.469 1 73.06 776 GLU A O 1
ATOM 6334 N N . LEU A 1 777 ? -0.463 -51.656 -37.031 1 75.5 777 LEU A N 1
ATOM 6335 C CA . LEU A 1 777 ? -1.504 -52.688 -37.031 1 75.5 777 LEU A CA 1
ATOM 6336 C C . LEU A 1 777 ? -1.657 -53.281 -38.438 1 75.5 777 LEU A C 1
ATOM 6338 O O . LEU A 1 777 ? -1.831 -54.5 -38.594 1 75.5 777 LEU A O 1
ATOM 6342 N N . LEU A 1 778 ? -1.494 -52.406 -39.438 1 70.5 778 LEU A N 1
ATOM 6343 C CA . LEU A 1 778 ? -1.631 -52.875 -40.812 1 70.5 778 LEU A CA 1
ATOM 6344 C C . LEU A 1 778 ? -0.461 -53.781 -41.188 1 70.5 778 LEU A C 1
ATOM 6346 O O . LEU A 1 778 ? -0.643 -54.781 -41.906 1 70.5 778 LEU A O 1
ATOM 6350 N N . SER A 1 779 ? 0.656 -53.469 -40.656 1 71.19 779 SER A N 1
ATOM 6351 C CA . SER A 1 779 ? 1.825 -54.312 -40.938 1 71.19 779 SER A CA 1
ATOM 6352 C C . SER A 1 779 ? 1.712 -55.656 -40.25 1 71.19 779 SER A C 1
ATOM 6354 O O . SER A 1 779 ? 2.096 -56.688 -40.844 1 71.19 779 SER A O 1
ATOM 6356 N N . ILE A 1 780 ? 1.12 -55.75 -39.094 1 75.88 780 ILE A N 1
ATOM 6357 C CA . ILE A 1 780 ? 0.964 -57 -38.344 1 75.88 780 ILE A CA 1
ATOM 6358 C C . ILE A 1 780 ? -0.064 -57.875 -39.062 1 75.88 780 ILE A C 1
ATOM 6360 O O . ILE A 1 780 ? 0.138 -59.094 -39.188 1 75.88 780 ILE A O 1
ATOM 6364 N N . LEU A 1 781 ? -1.069 -57.25 -39.531 1 75.5 781 LEU A N 1
ATOM 6365 C CA . LEU A 1 781 ? -2.121 -58 -40.219 1 75.5 781 LEU A CA 1
ATOM 6366 C C . LEU A 1 781 ? -1.647 -58.469 -41.562 1 75.5 781 LEU A C 1
ATOM 6368 O O . LEU A 1 781 ? -1.985 -59.562 -42 1 75.5 781 LEU A O 1
ATOM 6372 N N . SER A 1 782 ? -0.78 -57.625 -42.219 1 72.25 782 SER A N 1
ATOM 6373 C CA . SER A 1 782 ? -0.24 -58.031 -43.5 1 72.25 782 SER A CA 1
ATOM 6374 C C . SER A 1 782 ? 0.725 -59.188 -43.344 1 72.25 782 SER A C 1
ATOM 6376 O O . SER A 1 782 ? 0.727 -60.125 -44.188 1 72.25 782 SER A O 1
ATOM 6378 N N . ASP A 1 783 ? 1.409 -59.188 -42.25 1 72.38 783 ASP A N 1
ATOM 6379 C CA . ASP A 1 783 ? 2.354 -60.281 -42 1 72.38 783 ASP A CA 1
ATOM 6380 C C . ASP A 1 783 ? 1.622 -61.562 -41.625 1 72.38 783 ASP A C 1
ATOM 6382 O O . ASP A 1 783 ? 2.137 -62.656 -41.875 1 72.38 783 ASP A O 1
ATOM 6386 N N . ALA A 1 784 ? 0.433 -61.406 -41.031 1 70.94 784 ALA A N 1
ATOM 6387 C CA . ALA A 1 784 ? -0.356 -62.562 -40.656 1 70.94 784 ALA A CA 1
ATOM 6388 C C . ALA A 1 784 ? -1.146 -63.094 -41.875 1 70.94 784 ALA A C 1
ATOM 6390 O O . ALA A 1 784 ? -1.819 -64.125 -41.75 1 70.94 784 ALA A O 1
ATOM 6391 N N . GLY A 1 785 ? -0.961 -62.594 -43.062 1 67.06 785 GLY A N 1
ATOM 6392 C CA . GLY A 1 785 ? -1.531 -63.094 -44.312 1 67.06 785 GLY A CA 1
ATOM 6393 C C . GLY A 1 785 ? -2.861 -62.438 -44.656 1 67.06 785 GLY A C 1
ATOM 6394 O O . GLY A 1 785 ? -3.553 -62.906 -45.562 1 67.06 785 GLY A O 1
ATOM 6395 N N . PHE A 1 786 ? -3.271 -61.562 -43.781 1 66.56 786 PHE A N 1
ATOM 6396 C CA . PHE A 1 786 ? -4.551 -60.938 -44.062 1 66.56 786 PHE A CA 1
ATOM 6397 C C . PHE A 1 786 ? -4.418 -59.969 -45.25 1 66.56 786 PHE A C 1
ATOM 6399 O O . PHE A 1 786 ? -3.369 -59.344 -45.438 1 66.56 786 PHE A O 1
ATOM 6406 N N . ASN A 1 787 ? -5.273 -60.156 -46.312 1 55.09 787 ASN A N 1
ATOM 6407 C CA . ASN A 1 787 ? -5.297 -59.219 -47.406 1 55.09 787 ASN A CA 1
ATOM 6408 C C . ASN A 1 787 ? -5.641 -57.812 -46.969 1 55.09 787 ASN A C 1
ATOM 6410 O O . ASN A 1 787 ? -6.812 -57.5 -46.719 1 55.09 787 ASN A O 1
ATOM 6414 N N . THR A 1 788 ? -4.734 -57.125 -46.469 1 57.47 788 THR A N 1
ATOM 6415 C CA . THR A 1 788 ? -4.977 -55.781 -45.969 1 57.47 788 THR A CA 1
ATOM 6416 C C . THR A 1 788 ? -5.145 -54.812 -47.156 1 57.47 788 THR A C 1
ATOM 6418 O O . THR A 1 788 ? -5.242 -53.594 -46.938 1 57.47 788 THR A O 1
ATOM 6421 N N . GLY A 1 789 ? -5.723 -55.188 -48.312 1 44.84 789 GLY A N 1
ATOM 6422 C CA . GLY A 1 789 ? -5.988 -54.469 -49.531 1 44.84 789 GLY A CA 1
ATOM 6423 C C . GLY A 1 789 ? -5.484 -53.031 -49.5 1 44.84 789 GLY A C 1
ATOM 6424 O O . GLY A 1 789 ? -4.477 -52.75 -48.875 1 44.84 789 GLY A O 1
ATOM 6425 N N . LEU A 1 790 ? -6.57 -51.938 -49.938 1 40.03 790 LEU A N 1
ATOM 6426 C CA . LEU A 1 790 ? -6.582 -50.469 -50.125 1 40.03 790 LEU A CA 1
ATOM 6427 C C . LEU A 1 790 ? -6.129 -49.75 -48.875 1 40.03 790 LEU A C 1
ATOM 6429 O O . LEU A 1 790 ? -5.926 -48.531 -48.906 1 40.03 790 LEU A O 1
ATOM 6433 N N . ALA A 1 791 ? -6.355 -50.125 -47.812 1 45.06 791 ALA A N 1
ATOM 6434 C CA . ALA A 1 791 ? -6.004 -49.406 -46.594 1 45.06 791 ALA A CA 1
ATOM 6435 C C . ALA A 1 791 ? -4.488 -49.25 -46.469 1 45.06 791 ALA A C 1
ATOM 6437 O O . ALA A 1 791 ? -4 -48.312 -45.875 1 45.06 791 ALA A O 1
ATOM 6438 N N . GLY A 1 792 ? -3.666 -50.188 -46.875 1 40.62 792 GLY A N 1
ATOM 6439 C CA . GLY A 1 792 ? -2.213 -50.156 -46.844 1 40.62 792 GLY A CA 1
ATOM 6440 C C . GLY A 1 792 ? -1.591 -49.344 -47.969 1 40.62 792 GLY A C 1
ATOM 6441 O O . GLY A 1 792 ? -0.367 -49.219 -48.062 1 40.62 792 GLY A O 1
ATOM 6442 N N . GLY A 1 793 ? -2.125 -49.375 -49.312 1 34.88 793 GLY A N 1
ATOM 6443 C CA . GLY A 1 793 ? -1.484 -48.719 -50.438 1 34.88 793 GLY A CA 1
ATOM 6444 C C . GLY A 1 793 ? -1.157 -47.281 -50.219 1 34.88 793 GLY A C 1
ATOM 6445 O O . GLY A 1 793 ? -1.729 -46.625 -49.312 1 34.88 793 GLY A O 1
ATOM 6446 N N . ALA A 1 794 ? 0.016 -46.781 -50.781 1 38.41 794 ALA A N 1
ATOM 6447 C CA . ALA A 1 794 ? 0.705 -45.5 -50.812 1 38.41 794 ALA A CA 1
ATOM 6448 C C . ALA A 1 794 ? -0.292 -44.344 -50.844 1 38.41 794 ALA A C 1
ATOM 6450 O O . ALA A 1 794 ? 0.034 -43.219 -50.469 1 38.41 794 ALA A O 1
ATOM 6451 N N . HIS A 1 795 ? -1.407 -44.406 -51.781 1 33.62 795 HIS A N 1
ATOM 6452 C CA . HIS A 1 795 ? -2.055 -43.219 -52.281 1 33.62 795 HIS A CA 1
ATOM 6453 C C . HIS A 1 795 ? -3.072 -42.656 -51.281 1 33.62 795 HIS A C 1
ATOM 6455 O O . HIS A 1 795 ? -3.797 -41.719 -51.594 1 33.62 795 HIS A O 1
ATOM 6461 N N . LYS A 1 796 ? -3.713 -43.469 -50.438 1 38.91 796 LYS A N 1
ATOM 6462 C CA . LYS A 1 796 ? -4.852 -42.75 -49.844 1 38.91 796 LYS A CA 1
ATOM 6463 C C . LYS A 1 796 ? -4.391 -41.656 -48.906 1 38.91 796 LYS A C 1
ATOM 6465 O O . LYS A 1 796 ? -3.525 -41.875 -48.031 1 38.91 796 LYS A O 1
ATOM 6470 N N . THR A 1 797 ? -4.617 -40.375 -49.375 1 35.28 797 THR A N 1
ATOM 6471 C CA . THR A 1 797 ? -4.535 -39.062 -48.781 1 35.28 797 THR A CA 1
ATOM 6472 C C . THR A 1 797 ? -5.031 -39.094 -47.312 1 35.28 797 THR A C 1
ATOM 6474 O O . THR A 1 797 ? -6.211 -39.344 -47.062 1 35.28 797 THR A O 1
ATOM 6477 N N . ALA A 1 798 ? -4.531 -39.906 -46.5 1 38.19 798 ALA A N 1
ATOM 6478 C CA . ALA A 1 798 ? -4.879 -39.688 -45.094 1 38.19 798 ALA A CA 1
ATOM 6479 C C . ALA A 1 798 ? -5.371 -38.25 -44.875 1 38.19 798 ALA A C 1
ATOM 6481 O O . ALA A 1 798 ? -4.707 -37.281 -45.25 1 38.19 798 ALA A O 1
ATOM 6482 N N . LEU A 1 799 ? -6.645 -38 -44.844 1 34.09 799 LEU A N 1
ATOM 6483 C CA . LEU A 1 799 ? -7.355 -36.781 -44.469 1 34.09 799 LEU A CA 1
ATOM 6484 C C . LEU A 1 799 ? -6.664 -36.094 -43.312 1 34.09 799 LEU A C 1
ATOM 6486 O O . LEU A 1 799 ? -7.066 -36.25 -42.156 1 34.09 799 LEU A O 1
ATOM 6490 N N . ASN A 1 800 ? -5.469 -36.281 -43.156 1 37.38 800 ASN A N 1
ATOM 6491 C CA . ASN A 1 800 ? -4.875 -35.469 -42.094 1 37.38 800 ASN A CA 1
ATOM 6492 C C . ASN A 1 800 ? -5.168 -33.969 -42.312 1 37.38 800 ASN A C 1
ATOM 6494 O O . ASN A 1 800 ? -4.816 -33.406 -43.344 1 37.38 800 ASN A O 1
ATOM 6498 N N . LYS A 1 801 ? -6.121 -33.438 -41.719 1 42.06 801 LYS A N 1
ATOM 6499 C CA . LYS A 1 801 ? -6.645 -32.094 -41.844 1 42.06 801 LYS A CA 1
ATOM 6500 C C . LYS A 1 801 ? -5.516 -31.078 -41.969 1 42.06 801 LYS A C 1
ATOM 6502 O O . LYS A 1 801 ? -4.355 -31.438 -42.156 1 42.06 801 LYS A O 1
ATOM 6507 N N . ARG A 1 802 ? -5.562 -29.828 -41.062 1 41.47 802 ARG A N 1
ATOM 6508 C CA . ARG A 1 802 ? -5.219 -28.453 -41.375 1 41.47 802 ARG A CA 1
ATOM 6509 C C . ARG A 1 802 ? -3.711 -28.281 -41.531 1 41.47 802 ARG A C 1
ATOM 6511 O O . ARG A 1 802 ? -3.236 -27.797 -42.562 1 41.47 802 ARG A O 1
ATOM 6518 N N . LYS A 1 803 ? -2.957 -28.484 -40.531 1 45.94 803 LYS A N 1
ATOM 6519 C CA . LYS A 1 803 ? -1.591 -27.969 -40.562 1 45.94 803 LYS A CA 1
ATOM 6520 C C . LYS A 1 803 ? -0.672 -28.953 -41.312 1 45.94 803 LYS A C 1
ATOM 6522 O O . LYS A 1 803 ? 0.124 -28.547 -42.156 1 45.94 803 LYS A O 1
ATOM 6527 N N . ASN A 1 804 ? -0.815 -30.266 -41.062 1 47.91 804 ASN A N 1
ATOM 6528 C CA . ASN A 1 804 ? 0.083 -31.203 -41.719 1 47.91 804 ASN A CA 1
ATOM 6529 C C . ASN A 1 804 ? -0.274 -31.391 -43.188 1 47.91 804 ASN A C 1
ATOM 6531 O O . ASN A 1 804 ? 0.595 -31.688 -44.031 1 47.91 804 ASN A O 1
ATOM 6535 N N . GLY A 1 805 ? -1.472 -31.094 -43.5 1 47.25 805 GLY A N 1
ATOM 6536 C CA . GLY A 1 805 ? -1.904 -31.203 -44.875 1 47.25 805 GLY A CA 1
ATOM 6537 C C . GLY A 1 805 ? -1.248 -30.172 -45.781 1 47.25 805 GLY A C 1
ATOM 6538 O O . GLY A 1 805 ? -0.933 -30.469 -46.938 1 47.25 805 GLY A O 1
ATOM 6539 N N . MET A 1 806 ? -1.007 -28.984 -45.156 1 49.34 806 MET A N 1
ATOM 6540 C CA . MET A 1 806 ? -0.371 -27.953 -45.969 1 49.34 806 MET A CA 1
ATOM 6541 C C . MET A 1 806 ? 1.05 -28.359 -46.344 1 49.34 806 MET A C 1
ATOM 6543 O O . MET A 1 806 ? 1.459 -28.203 -47.5 1 49.34 806 MET A O 1
ATOM 6547 N N . ILE A 1 807 ? 1.761 -28.906 -45.406 1 54.53 807 ILE A N 1
ATOM 6548 C CA . ILE A 1 807 ? 3.154 -29.266 -45.656 1 54.53 807 ILE A CA 1
ATOM 6549 C C . ILE A 1 807 ? 3.219 -30.406 -46.656 1 54.53 807 ILE A C 1
ATOM 6551 O O . ILE A 1 807 ? 4.066 -30.406 -47.562 1 54.53 807 ILE A O 1
ATOM 6555 N N . GLU A 1 808 ? 2.215 -31.234 -46.5 1 54.41 808 GLU A N 1
ATOM 6556 C CA . GLU A 1 808 ? 2.17 -32.344 -47.438 1 54.41 808 GLU A CA 1
ATOM 6557 C C . GLU A 1 808 ? 1.851 -31.875 -48.844 1 54.41 808 GLU A C 1
ATOM 6559 O O . GLU A 1 808 ? 2.447 -32.344 -49.812 1 54.41 808 GLU A O 1
ATOM 6564 N N . ARG A 1 809 ? 1.001 -30.922 -48.969 1 51.31 809 ARG A N 1
ATOM 6565 C CA . ARG A 1 809 ? 0.658 -30.375 -50.25 1 51.31 809 ARG A CA 1
ATOM 6566 C C . ARG A 1 809 ? 1.842 -29.625 -50.875 1 51.31 809 ARG A C 1
ATOM 6568 O O . ARG A 1 809 ? 2.09 -29.719 -52.062 1 51.31 809 ARG A O 1
ATOM 6575 N N . CYS A 1 810 ? 2.516 -29 -50.031 1 51.72 810 CYS A N 1
ATOM 6576 C CA . CYS A 1 810 ? 3.66 -28.25 -50.531 1 51.72 810 CYS A CA 1
ATOM 6577 C C . CYS A 1 810 ? 4.75 -29.172 -51.031 1 51.72 810 CYS A C 1
ATOM 6579 O O . CYS A 1 810 ? 5.402 -28.891 -52.031 1 51.72 810 CYS A O 1
ATOM 6581 N N . LEU A 1 811 ? 4.844 -30.188 -50.25 1 53.44 811 LEU A N 1
ATOM 6582 C CA . LEU A 1 811 ? 5.855 -31.172 -50.656 1 53.44 811 LEU A CA 1
ATOM 6583 C C . LEU A 1 811 ? 5.469 -31.859 -51.938 1 53.44 811 LEU A C 1
ATOM 6585 O O . LEU A 1 811 ? 6.316 -32.062 -52.812 1 53.44 811 LEU A O 1
ATOM 6589 N N . MET A 1 812 ? 4.195 -32.062 -52.062 1 52.38 812 MET A N 1
ATOM 6590 C CA . MET A 1 812 ? 3.744 -32.812 -53.25 1 52.38 812 MET A CA 1
ATOM 6591 C C . MET A 1 812 ? 3.764 -31.906 -54.5 1 52.38 812 MET A C 1
ATOM 6593 O O . MET A 1 812 ? 4.125 -32.375 -55.562 1 52.38 812 MET A O 1
ATOM 6597 N N . LYS A 1 813 ? 3.49 -30.594 -54.125 1 50.53 813 LYS A N 1
ATOM 6598 C CA . LYS A 1 813 ? 3.402 -29.688 -55.25 1 50.53 813 LYS A CA 1
ATOM 6599 C C . LYS A 1 813 ? 4.738 -29 -55.531 1 50.53 813 LYS A C 1
ATOM 6601 O O . LYS A 1 813 ? 4.938 -28.391 -56.562 1 50.53 813 LYS A O 1
ATOM 6606 N N . GLY A 1 814 ? 5.789 -29.297 -54.688 1 44.28 814 GLY A N 1
ATOM 6607 C CA . GLY A 1 814 ? 7.074 -28.641 -54.875 1 44.28 814 GLY A CA 1
ATOM 6608 C C . GLY A 1 814 ? 7.031 -27.141 -54.594 1 44.28 814 GLY A C 1
ATOM 6609 O O . GLY A 1 814 ? 7.551 -26.359 -55.406 1 44.28 814 GLY A O 1
ATOM 6610 N N . PHE A 1 815 ? 6.336 -26.734 -53.719 1 47.41 815 PHE A N 1
ATOM 6611 C CA . PHE A 1 815 ? 6.215 -25.328 -53.406 1 47.41 815 PHE A CA 1
ATOM 6612 C C . PHE A 1 815 ? 7.527 -24.781 -52.844 1 47.41 815 PHE A C 1
ATOM 6614 O O . PHE A 1 815 ? 8.148 -25.406 -51.969 1 47.41 815 PHE A O 1
ATOM 6621 N N . THR A 1 816 ? 8.281 -24.062 -53.562 1 43.72 816 THR A N 1
ATOM 6622 C CA . THR A 1 816 ? 9.484 -23.375 -53.094 1 43.72 816 THR A CA 1
ATOM 6623 C C . THR A 1 816 ? 9.148 -22 -52.531 1 43.72 816 THR A C 1
ATOM 6625 O O . THR A 1 816 ? 8.242 -21.328 -53.062 1 43.72 816 THR A O 1
ATOM 6628 N N . VAL A 1 817 ? 9.359 -21.766 -51.281 1 47.06 817 VAL A N 1
ATOM 6629 C CA . VAL A 1 817 ? 9.164 -20.453 -50.688 1 47.06 817 VAL A CA 1
ATOM 6630 C C . VAL A 1 817 ? 9.93 -19.406 -51.469 1 47.06 817 VAL A C 1
ATOM 6632 O O . VAL A 1 817 ? 10.961 -18.891 -51.031 1 47.06 817 VAL A O 1
ATOM 6635 N N . ASP A 1 818 ? 10.414 -19.672 -52.625 1 37.69 818 ASP A N 1
ATOM 6636 C CA . ASP A 1 818 ? 11.117 -18.672 -53.438 1 37.69 818 ASP A CA 1
ATOM 6637 C C . ASP A 1 818 ? 10.18 -17.531 -53.812 1 37.69 818 ASP A C 1
ATOM 6639 O O . ASP A 1 818 ? 8.969 -17.734 -53.938 1 37.69 818 ASP A O 1
ATOM 6643 N N . VAL A 1 819 ? 10.648 -16.359 -53.406 1 37.66 819 VAL A N 1
ATOM 6644 C CA . VAL A 1 819 ? 9.938 -15.203 -53.906 1 37.66 819 VAL A CA 1
ATOM 6645 C C . VAL A 1 819 ? 9.57 -15.438 -55.375 1 37.66 819 VAL A C 1
ATOM 6647 O O . VAL A 1 819 ? 10.344 -16.016 -56.125 1 37.66 819 VAL A O 1
ATOM 6650 N N . SER A 1 820 ? 8.398 -15.812 -55.625 1 33.34 820 SER A N 1
ATOM 6651 C CA . SER A 1 820 ? 7.953 -15.961 -57 1 33.34 820 SER A CA 1
ATOM 6652 C C . SER A 1 820 ? 8.758 -15.07 -57.938 1 33.34 820 SER A C 1
ATOM 6654 O O . SER A 1 820 ? 8.766 -13.844 -57.781 1 33.34 820 SER A O 1
ATOM 6656 N N . SER A 1 821 ? 10.023 -15.469 -58.062 1 30.42 821 SER A N 1
ATOM 6657 C CA . SER A 1 821 ? 10.656 -14.711 -59.156 1 30.42 821 SER A CA 1
ATOM 6658 C C . SER A 1 821 ? 9.797 -14.703 -60.406 1 30.42 821 SER A C 1
ATOM 6660 O O . SER A 1 821 ? 9.914 -15.594 -61.25 1 30.42 821 SER A O 1
ATOM 6662 N N . ARG A 1 822 ? 8.5 -14.992 -60.438 1 30.72 822 ARG A N 1
ATOM 6663 C CA . ARG A 1 822 ? 7.898 -14.789 -61.75 1 30.72 822 ARG A CA 1
ATOM 6664 C C . ARG A 1 822 ? 8.461 -13.539 -62.438 1 30.72 822 ARG A C 1
ATOM 6666 O O . ARG A 1 822 ? 8.438 -12.453 -61.844 1 30.72 822 ARG A O 1
ATOM 6673 N N . ARG A 1 823 ? 9.438 -13.758 -63.281 1 29.66 823 ARG A N 1
ATOM 6674 C CA . ARG A 1 823 ? 9.641 -12.859 -64.375 1 29.66 823 ARG A CA 1
ATOM 6675 C C . ARG A 1 823 ? 8.305 -12.375 -64.938 1 29.66 823 ARG A C 1
ATOM 6677 O O . ARG A 1 823 ? 7.484 -13.188 -65.438 1 29.66 823 ARG A O 1
ATOM 6684 N N . PHE A 1 824 ? 7.645 -11.406 -64.375 1 30.34 824 PHE A N 1
ATOM 6685 C CA . PHE A 1 824 ? 6.691 -10.594 -65.125 1 30.34 824 PHE A CA 1
ATOM 6686 C C . PHE A 1 824 ? 7.188 -10.344 -66.562 1 30.34 824 PHE A C 1
ATOM 6688 O O . PHE A 1 824 ? 8.133 -9.578 -66.75 1 30.34 824 PHE A O 1
ATOM 6695 N N . ILE A 1 825 ? 7.348 -11.344 -67.438 1 26.09 825 ILE A N 1
ATOM 6696 C CA . ILE A 1 825 ? 7.461 -11.031 -68.812 1 26.09 825 ILE A CA 1
ATOM 6697 C C . ILE A 1 825 ? 6.422 -9.977 -69.25 1 26.09 825 ILE A C 1
ATOM 6699 O O . ILE A 1 825 ? 5.219 -10.211 -69.062 1 26.09 825 ILE A O 1
ATOM 6703 N N . ARG A 1 826 ? 6.793 -8.711 -69.312 1 27.66 826 ARG A N 1
ATOM 6704 C CA . ARG A 1 826 ? 6.137 -7.574 -69.938 1 27.66 826 ARG A CA 1
ATOM 6705 C C . ARG A 1 826 ? 5.777 -7.887 -71.438 1 27.66 826 ARG A C 1
ATOM 6707 O O . ARG A 1 826 ? 6.664 -8.008 -72.25 1 27.66 826 ARG A O 1
ATOM 6714 N N . LYS A 1 827 ? 4.867 -8.805 -71.812 1 27.19 827 LYS A N 1
ATOM 6715 C CA . LYS A 1 827 ? 4.324 -8.633 -73.188 1 27.19 827 LYS A CA 1
ATOM 6716 C C . LYS A 1 827 ? 4.074 -7.156 -73.5 1 27.19 827 LYS A C 1
ATOM 6718 O O . LYS A 1 827 ? 3.494 -6.438 -72.688 1 27.19 827 LYS A O 1
ATOM 6723 N N . LYS A 1 828 ? 4.766 -6.508 -74.5 1 27.52 828 LYS A N 1
ATOM 6724 C CA . LYS A 1 828 ? 4.723 -5.223 -75.188 1 27.52 828 LYS A CA 1
ATOM 6725 C C . LYS A 1 828 ? 3.354 -4.984 -75.812 1 27.52 828 LYS A C 1
ATOM 6727 O O . LYS A 1 828 ? 3.182 -5.148 -77 1 27.52 828 LYS A O 1
ATOM 6732 N N . SER A 1 829 ? 2.143 -5.52 -75.562 1 23.84 829 SER A N 1
ATOM 6733 C CA . SER A 1 829 ? 1.032 -4.887 -76.25 1 23.84 829 SER A CA 1
ATOM 6734 C C . SER A 1 829 ? 1.073 -3.369 -76.125 1 23.84 829 SER A C 1
ATOM 6736 O O . SER A 1 829 ? 1.127 -2.854 -75 1 23.84 829 SER A O 1
ATOM 6738 N N . ALA A 1 830 ? 1.542 -2.527 -77.188 1 22.59 830 ALA A N 1
ATOM 6739 C CA . ALA A 1 830 ? 1.58 -1.096 -77.438 1 22.59 830 ALA A CA 1
ATOM 6740 C C . ALA A 1 830 ? 0.226 -0.446 -77.188 1 22.59 830 ALA A C 1
ATOM 6742 O O . ALA A 1 830 ? 0.104 0.781 -77.188 1 22.59 830 ALA A O 1
ATOM 6743 N N . ASP A 1 831 ? -0.934 -1.13 -77.625 1 23.06 831 ASP A N 1
ATOM 6744 C CA . ASP A 1 831 ? -2.16 -0.385 -77.875 1 23.06 831 ASP A CA 1
ATOM 6745 C C . ASP A 1 831 ? -2.516 0.528 -76.688 1 23.06 831 ASP A C 1
ATOM 6747 O O . ASP A 1 831 ? -2.283 0.18 -75.562 1 23.06 831 ASP A O 1
ATOM 6751 N N . ALA A 1 832 ? -3.068 1.806 -77.062 1 21.81 832 ALA A N 1
ATOM 6752 C CA . ALA A 1 832 ? -3.152 3.141 -76.5 1 21.81 832 ALA A CA 1
ATOM 6753 C C . ALA A 1 832 ? -3.85 3.102 -75.125 1 21.81 832 ALA A C 1
ATOM 6755 O O . ALA A 1 832 ? -4.824 2.367 -74.938 1 21.81 832 ALA A O 1
ATOM 6756 N N . CYS A 1 833 ? -3.197 3.154 -74.062 1 19.83 833 CYS A N 1
ATOM 6757 C CA . CYS A 1 833 ? -3.832 3.689 -72.875 1 19.83 833 CYS A CA 1
ATOM 6758 C C . CYS A 1 833 ? -4.738 4.867 -73.188 1 19.83 833 CYS A C 1
ATOM 6760 O O . CYS A 1 833 ? -4.281 6.012 -73.25 1 19.83 833 CYS A O 1
ATOM 6762 N N . ARG A 1 834 ? -5.48 4.668 -74.375 1 19.58 834 ARG A N 1
ATOM 6763 C CA . ARG A 1 834 ? -6.094 5.973 -74.625 1 19.58 834 ARG A CA 1
ATOM 6764 C C . ARG A 1 834 ? -6.848 6.434 -73.375 1 19.58 834 ARG A C 1
ATOM 6766 O O . ARG A 1 834 ? -7.91 5.898 -73.062 1 19.58 834 ARG A O 1
ATOM 6773 N N . PHE A 1 835 ? -6.164 6.477 -72.25 1 19.61 835 PHE A N 1
ATOM 6774 C CA . PHE A 1 835 ? -6.82 7.324 -71.25 1 19.61 835 PHE A CA 1
ATOM 6775 C C . PHE A 1 835 ? -7.285 8.633 -71.875 1 19.61 835 PHE A C 1
ATOM 6777 O O . PHE A 1 835 ? -6.465 9.469 -72.25 1 19.61 835 PHE A O 1
ATOM 6784 N N . GLU A 1 836 ? -8.297 8.398 -72.812 1 17.41 836 GLU A N 1
ATOM 6785 C CA . GLU A 1 836 ? -8.82 9.68 -73.312 1 17.41 836 GLU A CA 1
ATOM 6786 C C . GLU A 1 836 ? -8.977 10.664 -72.125 1 17.41 836 GLU A C 1
ATOM 6788 O O . GLU A 1 836 ? -9.57 10.336 -71.125 1 17.41 836 GLU A O 1
ATOM 6793 N N . ASP A 1 837 ? -7.984 11.562 -72.125 1 18.86 837 ASP A N 1
ATOM 6794 C CA . ASP A 1 837 ? -7.938 12.781 -71.312 1 18.86 837 ASP A CA 1
ATOM 6795 C C . ASP A 1 837 ? -9.227 13.586 -71.5 1 18.86 837 ASP A C 1
ATOM 6797 O O . ASP A 1 837 ? -9.289 14.758 -71.062 1 18.86 837 ASP A O 1
ATOM 6801 N N . LYS A 1 838 ? -10.25 12.906 -72.125 1 18.08 838 LYS A N 1
ATOM 6802 C CA . LYS A 1 838 ? -11.055 14.047 -72.562 1 18.08 838 LYS A CA 1
ATOM 6803 C C . LYS A 1 838 ? -11.336 15 -71.375 1 18.08 838 LYS A C 1
ATOM 6805 O O . LYS A 1 838 ? -11.664 14.562 -70.312 1 18.08 838 LYS A O 1
ATOM 6810 N N . SER A 1 839 ? -10.75 16.312 -71.625 1 18.44 839 SER A N 1
ATOM 6811 C CA . SER A 1 839 ? -10.906 17.594 -70.938 1 18.44 839 SER A CA 1
ATOM 6812 C C . SER A 1 839 ? -12.367 17.906 -70.688 1 18.44 839 SER A C 1
ATOM 6814 O O . SER A 1 839 ? -12.688 18.891 -70 1 18.44 839 SER A O 1
ATOM 6816 N N . ASP A 1 840 ? -13.328 17 -71.188 1 17.17 840 ASP A N 1
ATOM 6817 C CA . ASP A 1 840 ? -14.406 17.922 -71.562 1 17.17 840 ASP A CA 1
ATOM 6818 C C . ASP A 1 840 ? -14.734 18.844 -70.375 1 17.17 840 ASP A C 1
ATOM 6820 O O . ASP A 1 840 ? -14.508 18.5 -69.188 1 17.17 840 ASP A O 1
ATOM 6824 N N . GLN A 1 841 ? -15.336 19.984 -70.875 1 16.47 841 GLN A N 1
ATOM 6825 C CA . GLN A 1 841 ? -15.578 21.406 -70.688 1 16.47 841 GLN A CA 1
ATOM 6826 C C . GLN A 1 841 ? -16.422 21.641 -69.438 1 16.47 841 GLN A C 1
ATOM 6828 O O . GLN A 1 841 ? -16.344 22.703 -68.812 1 16.47 841 GLN A O 1
ATOM 6833 N N . GLN A 1 842 ? -17.594 20.844 -69.375 1 16.84 842 GLN A N 1
ATOM 6834 C CA . GLN A 1 842 ? -18.672 21.812 -69.125 1 16.84 842 GLN A CA 1
ATOM 6835 C C . GLN A 1 842 ? -18.484 22.594 -67.875 1 16.84 842 GLN A C 1
ATOM 6837 O O . GLN A 1 842 ? -17.844 22.125 -66.938 1 16.84 842 GLN A O 1
ATOM 6842 N N . ASN A 1 843 ? -19.469 23.594 -67.75 1 15.88 843 ASN A N 1
ATOM 6843 C CA . ASN A 1 843 ? -19.578 25 -67.375 1 15.88 843 ASN A CA 1
ATOM 6844 C C . ASN A 1 843 ? -19.312 25.219 -65.875 1 15.88 843 ASN A C 1
ATOM 6846 O O . ASN A 1 843 ? -18.438 26 -65.5 1 15.88 843 ASN A O 1
ATOM 6850 N N . ASN A 1 844 ? -20.484 25.516 -65.312 1 15.59 844 ASN A N 1
ATOM 6851 C CA . ASN A 1 844 ? -20.656 26.906 -64.875 1 15.59 844 ASN A CA 1
ATOM 6852 C C . ASN A 1 844 ? -19.953 27.156 -63.531 1 15.59 844 ASN A C 1
ATOM 6854 O O . ASN A 1 844 ? -19.188 28.125 -63.406 1 15.59 844 ASN A O 1
ATOM 6858 N N . ASP A 1 845 ? -20.906 27.109 -62.562 1 17 845 ASP A N 1
ATOM 6859 C CA . ASP A 1 845 ? -21.047 28.297 -61.719 1 17 845 ASP A CA 1
ATOM 6860 C C . ASP A 1 845 ? -19.938 28.359 -60.688 1 17 845 ASP A C 1
ATOM 6862 O O . ASP A 1 845 ? -19.688 27.406 -59.969 1 17 845 ASP A O 1
ATOM 6866 N N . LYS A 1 846 ? -19.312 29.469 -60.75 1 16.91 846 LYS A N 1
ATOM 6867 C CA . LYS A 1 846 ? -18.031 30.156 -60.625 1 16.91 846 LYS A CA 1
ATOM 6868 C C . LYS A 1 846 ? -17.531 30.109 -59.188 1 16.91 846 LYS A C 1
ATOM 6870 O O . LYS A 1 846 ? -16.359 29.812 -58.938 1 16.91 846 LYS A O 1
ATOM 6875 N N . LYS A 1 847 ? -18.188 31.047 -58.312 1 17.33 847 LYS A N 1
ATOM 6876 C CA . LYS A 1 847 ? -17.297 32.188 -58.094 1 17.33 847 LYS A CA 1
ATOM 6877 C C . LYS A 1 847 ? -16.078 31.797 -57.281 1 17.33 847 LYS A C 1
ATOM 6879 O O . LYS A 1 847 ? -16.078 30.766 -56.594 1 17.33 847 LYS A O 1
ATOM 6884 N N . GLY A 1 848 ? -15.625 32.969 -56.656 1 15.77 848 GLY A N 1
ATOM 6885 C CA . GLY A 1 848 ? -14.43 33.781 -56.5 1 15.77 848 GLY A CA 1
ATOM 6886 C C . GLY A 1 848 ? -13.469 33.25 -55.469 1 15.77 848 GLY A C 1
ATOM 6887 O O . GLY A 1 848 ? -13.898 32.812 -54.406 1 15.77 848 GLY A O 1
ATOM 6888 N N . ARG A 1 849 ? -12.195 33 -55.969 1 16.98 849 ARG A N 1
ATOM 6889 C CA . ARG A 1 849 ? -10.906 32.531 -55.438 1 16.98 849 ARG A CA 1
ATOM 6890 C C . ARG A 1 849 ? -10.414 33.438 -54.344 1 16.98 849 ARG A C 1
ATOM 6892 O O . ARG A 1 849 ? -9.672 33 -53.469 1 16.98 849 ARG A O 1
ATOM 6899 N N . LEU A 1 850 ? -10.594 34.844 -54.281 1 14.27 850 LEU A N 1
ATOM 6900 C CA . LEU A 1 850 ? -9.398 35.562 -54.688 1 14.27 850 LEU A CA 1
ATOM 6901 C C . LEU A 1 850 ? -8.289 35.438 -53.656 1 14.27 850 LEU A C 1
ATOM 6903 O O . LEU A 1 850 ? -7.137 35.156 -54 1 14.27 850 LEU A O 1
ATOM 6907 N N . VAL A 1 851 ? -8.305 36.125 -52.344 1 15.31 851 VAL A N 1
ATOM 6908 C CA . VAL A 1 851 ? -7.559 37.375 -52.438 1 15.31 851 VAL A CA 1
ATOM 6909 C C . VAL A 1 851 ? -6.066 37.094 -52.281 1 15.31 851 VAL A C 1
ATOM 6911 O O . VAL A 1 851 ? -5.672 36.062 -51.719 1 15.31 851 VAL A O 1
ATOM 6914 N N . ARG A 1 852 ? -5.125 38.062 -51.719 1 14.94 852 ARG A N 1
ATOM 6915 C CA . ARG A 1 852 ? -3.973 38.812 -52.188 1 14.94 852 ARG A CA 1
ATOM 6916 C C . ARG A 1 852 ? -2.67 38.219 -51.688 1 14.94 852 ARG A C 1
ATOM 6918 O O . ARG A 1 852 ? -2.664 37.5 -50.688 1 14.94 852 ARG A O 1
ATOM 6925 N N . MET A 1 853 ? -1.562 38.688 -51.781 1 15.48 853 MET A N 1
ATOM 6926 C CA . MET A 1 853 ? -0.298 37.938 -51.688 1 15.48 853 MET A CA 1
ATOM 6927 C C . MET A 1 853 ? -0.017 37.5 -50.281 1 15.48 853 MET A C 1
ATOM 6929 O O . MET A 1 853 ? 0.302 36.344 -50.031 1 15.48 853 MET A O 1
ATOM 6933 N N . PRO A 1 854 ? 0.444 38.188 -49 1 15.33 854 PRO A N 1
ATOM 6934 C CA . PRO A 1 854 ? 1.282 39.25 -49.562 1 15.33 854 PRO A CA 1
ATOM 6935 C C . PRO A 1 854 ? 2.645 38.719 -50.031 1 15.33 854 PRO A C 1
ATOM 6937 O O . PRO A 1 854 ? 3.016 37.594 -49.719 1 15.33 854 PRO A O 1
ATOM 6940 N N . GLN A 1 855 ? 3.734 39.438 -49.5 1 15.13 855 GLN A N 1
ATOM 6941 C CA . GLN A 1 855 ? 4.84 40.125 -50.188 1 15.13 855 GLN A CA 1
ATOM 6942 C C . GLN A 1 855 ? 6.012 39.156 -50.406 1 15.13 855 GLN A C 1
ATOM 6944 O O . GLN A 1 855 ? 6.195 38.219 -49.656 1 15.13 855 GLN A O 1
ATOM 6949 N N . CYS A 1 856 ? 6.988 39.438 -51.438 1 14.88 856 CYS A N 1
ATOM 6950 C CA . CYS A 1 856 ? 7.918 39.156 -52.531 1 14.88 856 CYS A CA 1
ATOM 6951 C C . CYS A 1 856 ? 9.312 38.875 -51.969 1 14.88 856 CYS A C 1
ATOM 6953 O O . CYS A 1 856 ? 10.07 38.125 -52.594 1 14.88 856 CYS A O 1
ATOM 6955 N N . ILE A 1 857 ? 10.031 39.594 -50.938 1 14.46 857 ILE A N 1
ATOM 6956 C CA . ILE A 1 857 ? 11.125 40.406 -51.438 1 14.46 857 ILE A CA 1
ATOM 6957 C C . ILE A 1 857 ? 12.289 39.531 -51.875 1 14.46 857 ILE A C 1
ATOM 6959 O O . ILE A 1 857 ? 12.43 38.406 -51.406 1 14.46 857 ILE A O 1
ATOM 6963 N N . SER A 1 858 ? 13.547 40.219 -52.188 1 14.16 858 SER A N 1
ATOM 6964 C CA . SER A 1 858 ? 14.523 40.594 -53.219 1 14.16 858 SER A CA 1
ATOM 6965 C C . SER A 1 858 ? 15.719 39.625 -53.188 1 14.16 858 SER A C 1
ATOM 6967 O O . SER A 1 858 ? 16.094 39.062 -54.219 1 14.16 858 SER A O 1
ATOM 6969 N N . ASN A 1 859 ? 17.047 40.094 -52.531 1 14.34 859 ASN A N 1
ATOM 6970 C CA . ASN A 1 859 ? 18.203 40.625 -53.219 1 14.34 859 ASN A CA 1
ATOM 6971 C C . ASN A 1 859 ? 19.156 39.5 -53.688 1 14.34 859 ASN A C 1
ATOM 6973 O O . ASN A 1 859 ? 19.078 38.375 -53.188 1 14.34 859 ASN A O 1
ATOM 6977 N N . LYS A 1 860 ? 20.484 39.969 -54.219 1 14.13 860 LYS A N 1
ATOM 6978 C CA . LYS A 1 860 ? 21.422 40.031 -55.312 1 14.13 860 LYS A CA 1
ATOM 6979 C C . LYS A 1 860 ? 22.547 39.031 -55.156 1 14.13 860 LYS A C 1
ATOM 6981 O O . LYS A 1 860 ? 22.922 38.344 -56.125 1 14.13 860 LYS A O 1
ATOM 6986 N N . LEU A 1 861 ? 23.688 39.156 -54.188 1 14.24 861 LEU A N 1
ATOM 6987 C CA . LEU A 1 861 ? 24.984 39.594 -54.656 1 14.24 861 LEU A CA 1
ATOM 6988 C C . LEU A 1 861 ? 25.766 38.438 -55.281 1 14.24 861 LEU A C 1
ATOM 6990 O O . LEU A 1 861 ? 25.625 37.281 -54.844 1 14.24 861 LEU A O 1
ATOM 6994 N N . ARG A 1 862 ? 26.75 38.688 -56.25 1 13.65 862 ARG A N 1
ATOM 6995 C CA . ARG A 1 862 ? 27.516 38.406 -57.438 1 13.65 862 ARG A CA 1
ATOM 6996 C C . ARG A 1 862 ? 28.625 37.375 -57.156 1 13.65 862 ARG A C 1
ATOM 6998 O O . ARG A 1 862 ? 28.875 36.469 -57.938 1 13.65 862 ARG A O 1
ATOM 7005 N N . THR A 1 863 ? 29.719 37.594 -56.25 1 14.34 863 THR A N 1
ATOM 7006 C CA . THR A 1 863 ? 31.031 37.906 -56.844 1 14.34 863 THR A CA 1
ATOM 7007 C C . THR A 1 863 ? 31.656 36.625 -57.406 1 14.34 863 THR A C 1
ATOM 7009 O O . THR A 1 863 ? 31.266 35.5 -57.062 1 14.34 863 THR A O 1
ATOM 7012 N N . THR A 1 864 ? 33.125 36.719 -57.75 1 13.8 864 THR A N 1
ATOM 7013 C CA . THR A 1 864 ? 34.094 36.719 -58.875 1 13.8 864 THR A CA 1
ATOM 7014 C C . THR A 1 864 ? 34.781 35.375 -58.969 1 13.8 864 THR A C 1
ATOM 7016 O O . THR A 1 864 ? 34.781 34.75 -60.031 1 13.8 864 THR A O 1
ATOM 7019 N N . LYS A 1 865 ? 36.375 35.344 -58.656 1 14.42 865 LYS A N 1
ATOM 7020 C CA . LYS A 1 865 ? 37.5 35.312 -59.594 1 14.42 865 LYS A CA 1
ATOM 7021 C C . LYS A 1 865 ? 37.938 33.875 -59.844 1 14.42 865 LYS A C 1
ATOM 7023 O O . LYS A 1 865 ? 37.594 32.969 -59.094 1 14.42 865 LYS A O 1
ATOM 7028 N N . LYS A 1 866 ? 39.5 33.656 -59.938 1 13.93 866 LYS A N 1
ATOM 7029 C CA . LYS A 1 866 ? 40.469 33.438 -61 1 13.93 866 LYS A CA 1
ATOM 7030 C C . LYS A 1 866 ? 40.906 31.969 -61.031 1 13.93 866 LYS A C 1
ATOM 7032 O O . LYS A 1 866 ? 40.844 31.328 -62.094 1 13.93 866 LYS A O 1
ATOM 7037 N N . ARG A 1 867 ? 42.25 31.609 -60.406 1 14.23 867 ARG A N 1
ATOM 7038 C CA . ARG A 1 867 ? 43.5 31.438 -61.125 1 14.23 867 ARG A CA 1
ATOM 7039 C C . ARG A 1 867 ? 43.719 29.969 -61.469 1 14.23 867 ARG A C 1
ATOM 7041 O O . ARG A 1 867 ? 43.188 29.078 -60.812 1 14.23 867 ARG A O 1
ATOM 7048 N N . LYS A 1 868 ? 44.938 29.594 -62.312 1 13.97 868 LYS A N 1
ATOM 7049 C CA . LYS A 1 868 ? 45.531 28.969 -63.469 1 13.97 868 LYS A CA 1
ATOM 7050 C C . LYS A 1 868 ? 46.031 27.547 -63.156 1 13.97 868 LYS A C 1
ATOM 7052 O O . LYS A 1 868 ? 45.719 26.594 -63.875 1 13.97 868 LYS A O 1
ATOM 7057 N N . SER A 1 869 ? 47.406 27.406 -62.688 1 13.4 869 SER A N 1
ATOM 7058 C CA . SER A 1 869 ? 48.531 27.062 -63.531 1 13.4 869 SER A CA 1
ATOM 7059 C C . SER A 1 869 ? 48.719 25.547 -63.594 1 13.4 869 SER A C 1
ATOM 7061 O O . SER A 1 869 ? 48.562 24.938 -64.688 1 13.4 869 SER A O 1
ATOM 7063 N N . SER A 1 870 ? 50.094 25.062 -63.281 1 13.7 870 SER A N 1
ATOM 7064 C CA . 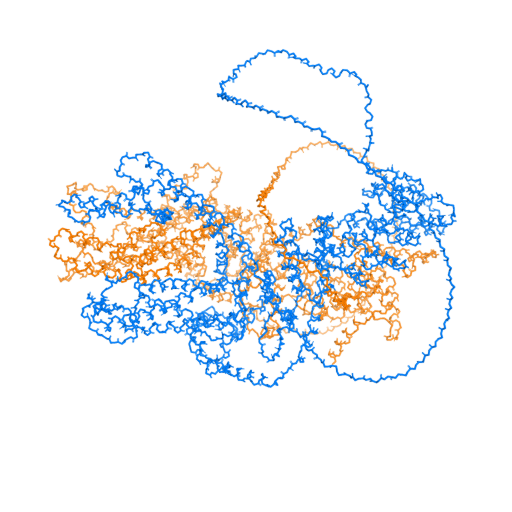SER A 1 870 ? 51.25 24.594 -64.062 1 13.7 870 SER A CA 1
ATOM 7065 C C . SER A 1 870 ? 51.344 23.062 -64 1 13.7 870 SER A C 1
ATOM 7067 O O . SER A 1 870 ? 50.781 22.422 -63.156 1 13.7 870 SER A O 1
ATOM 7069 N N . ARG A 1 871 ? 52.594 22.516 -64.562 1 13.62 871 ARG A N 1
ATOM 7070 C CA . ARG A 1 871 ? 53.156 21.656 -65.625 1 13.62 871 ARG A CA 1
ATOM 7071 C C . ARG A 1 871 ? 53.5 20.266 -65.062 1 13.62 871 ARG A C 1
ATOM 7073 O O . ARG A 1 871 ? 53.156 19.25 -65.688 1 13.62 871 ARG A O 1
ATOM 7080 N N . ILE A 1 872 ? 54.562 20.125 -64.125 1 13.44 872 ILE A N 1
ATOM 7081 C CA . ILE A 1 872 ? 55.812 19.594 -64.625 1 13.44 872 ILE A CA 1
ATOM 7082 C C . ILE A 1 872 ? 55.781 18.078 -64.625 1 13.44 872 ILE A C 1
ATOM 7084 O O . ILE A 1 872 ? 54.969 17.453 -63.938 1 13.44 872 ILE A O 1
ATOM 7088 N N . SER A 1 873 ? 57.062 17.469 -64.438 1 12.89 873 SER A N 1
ATOM 7089 C CA . SER A 1 873 ? 58.094 16.734 -65.25 1 12.89 873 SER A CA 1
ATOM 7090 C C . SER A 1 873 ? 58 15.234 -64.938 1 12.89 873 SER A C 1
ATOM 7092 O O . SER A 1 873 ? 57.875 14.438 -65.875 1 12.89 873 SER A O 1
ATOM 7094 N N . SER A 1 874 ? 59.281 14.664 -64.5 1 13.18 874 SER A N 1
ATOM 7095 C CA . SER A 1 874 ? 60.219 13.852 -65.25 1 13.18 874 SER A CA 1
ATOM 7096 C C . SER A 1 874 ? 60.062 12.367 -64.938 1 13.18 874 SER A C 1
ATOM 7098 O O . SER A 1 874 ? 59.938 11.547 -65.812 1 13.18 874 SER A O 1
ATOM 7100 N N . GLY A 1 875 ? 61.094 11.859 -64.125 1 12.96 875 GLY A N 1
ATOM 7101 C CA . GLY A 1 875 ? 62.219 11.039 -64.562 1 12.96 875 GLY A CA 1
ATOM 7102 C C . GLY A 1 875 ? 61.938 9.547 -64.438 1 12.96 875 GLY A C 1
ATOM 7103 O O . GLY A 1 875 ? 60.938 9.141 -63.875 1 12.96 875 GLY A O 1
ATOM 7104 N N . LYS A 1 876 ? 63.062 8.789 -63.906 1 13.77 876 LYS A N 1
ATOM 7105 C CA . LYS A 1 876 ? 64 7.863 -64.562 1 13.77 876 LYS A CA 1
ATOM 7106 C C . LYS A 1 876 ? 63.594 6.414 -64.312 1 13.77 876 LYS A C 1
ATOM 7108 O O . LYS A 1 876 ? 63.438 5.625 -65.25 1 13.77 876 LYS A O 1
ATOM 7113 N N . ARG A 1 877 ? 64.688 5.691 -63.688 1 13.55 877 ARG A N 1
ATOM 7114 C CA . ARG A 1 877 ? 65.562 4.73 -64.312 1 13.55 877 ARG A CA 1
ATOM 7115 C C . ARG A 1 877 ? 65.062 3.299 -64.062 1 13.55 877 ARG A C 1
ATOM 7117 O O . ARG A 1 877 ? 64.875 2.537 -65.062 1 13.55 877 ARG A O 1
ATOM 7124 N N . THR A 1 878 ? 65.938 2.605 -63.281 1 13.11 878 THR A N 1
ATOM 7125 C CA . THR A 1 878 ? 66.875 1.579 -63.781 1 13.11 878 THR A CA 1
ATOM 7126 C C . THR A 1 878 ? 66.312 0.186 -63.562 1 13.11 878 THR A C 1
ATOM 7128 O O . THR A 1 878 ? 65.312 0.024 -62.812 1 13.11 878 THR A O 1
ATOM 7131 N N . SER A 1 879 ? 67.25 -0.781 -63.062 1 13.34 879 SER A N 1
ATOM 7132 C CA . SER A 1 879 ? 67.938 -1.921 -63.719 1 13.34 879 SER A CA 1
ATOM 7133 C C . SER A 1 879 ? 67.312 -3.236 -63.281 1 13.34 879 SER A C 1
ATOM 7135 O O . SER A 1 879 ? 66.812 -4.023 -64.125 1 13.34 879 SER A O 1
ATOM 7137 N N . VAL A 1 880 ? 68.25 -4.133 -62.594 1 13.52 880 VAL A N 1
ATOM 7138 C CA . VAL A 1 880 ? 68.875 -5.328 -63.156 1 13.52 880 VAL A CA 1
ATOM 7139 C C . VAL A 1 880 ? 68.125 -6.574 -62.656 1 13.52 880 VAL A C 1
ATOM 7141 O O . VAL A 1 880 ? 67.688 -7.395 -63.438 1 13.52 880 VAL A O 1
ATOM 7144 N N . SER A 1 881 ? 69 -7.465 -61.812 1 13.36 881 SER A N 1
ATOM 7145 C CA . SER A 1 881 ? 69.625 -8.711 -62.188 1 13.36 881 SER A CA 1
ATOM 7146 C C . SER A 1 881 ? 68.812 -9.922 -61.719 1 13.36 881 SER A C 1
ATOM 7148 O O . SER A 1 881 ? 67.938 -9.805 -60.875 1 13.36 881 SER A O 1
ATOM 7150 N N . SER A 1 882 ? 69.625 -11.141 -61.656 1 14.09 882 SER A N 1
ATOM 7151 C CA . SER A 1 882 ? 69.688 -12.477 -62.25 1 14.09 882 SER A CA 1
ATOM 7152 C C . SER A 1 882 ? 69.188 -13.523 -61.25 1 14.09 882 SER A C 1
ATOM 7154 O O . SER A 1 882 ? 68.312 -14.352 -61.594 1 14.09 882 SER A O 1
ATOM 7156 N N . GLU A 1 883 ? 69.875 -13.836 -60 1 13.46 883 GLU A N 1
ATOM 7157 C CA . GLU A 1 883 ? 70.625 -15.062 -59.906 1 13.46 883 GLU A CA 1
ATOM 7158 C C . GLU A 1 883 ? 69.75 -16.25 -59.531 1 13.46 883 GLU A C 1
ATOM 7160 O O . GLU A 1 883 ? 68.688 -16.062 -59.031 1 13.46 883 GLU A O 1
ATOM 7165 N N . MET A 1 884 ? 70.562 -17.328 -58.75 1 13.77 884 MET A N 1
ATOM 7166 C CA . MET A 1 884 ? 71 -18.688 -59 1 13.77 884 MET A CA 1
ATOM 7167 C C . MET A 1 884 ? 70.125 -19.703 -58.281 1 13.77 884 MET A C 1
ATOM 7169 O O . MET A 1 884 ? 69.562 -20.594 -58.906 1 13.77 884 MET A O 1
ATOM 7173 N N . THR A 1 885 ? 70.75 -20.375 -57.125 1 13.57 885 THR A N 1
ATOM 7174 C CA . THR A 1 885 ? 71.312 -21.703 -57.125 1 13.57 885 THR A CA 1
ATOM 7175 C C . THR A 1 885 ? 70.375 -22.719 -56.5 1 13.57 885 THR A C 1
ATOM 7177 O O . THR A 1 885 ? 69.375 -22.328 -55.906 1 13.57 885 THR A O 1
ATOM 7180 N N . THR A 1 886 ? 71 -23.672 -55.531 1 13.87 886 THR A N 1
ATOM 7181 C CA . THR A 1 886 ? 71.375 -25.078 -55.625 1 13.87 886 THR A CA 1
ATOM 7182 C C . THR A 1 886 ? 70.438 -25.938 -54.781 1 13.87 886 THR A C 1
ATOM 7184 O O . THR A 1 886 ? 69.375 -25.453 -54.281 1 13.87 886 THR A O 1
ATOM 7187 N N . GLU A 1 887 ? 71.062 -26.781 -53.656 1 13.92 887 GLU A N 1
ATOM 7188 C CA . GLU A 1 887 ? 71.438 -28.188 -53.625 1 13.92 887 GLU A CA 1
ATOM 7189 C C . GLU A 1 887 ? 70.5 -28.984 -52.75 1 13.92 887 GLU A C 1
ATOM 7191 O O . GLU A 1 887 ? 69.625 -28.422 -52.094 1 13.92 887 GLU A O 1
ATOM 7196 N N . ASN A 1 888 ? 71.125 -29.75 -51.656 1 13.95 888 ASN A N 1
ATOM 7197 C CA . ASN A 1 888 ? 71.438 -31.156 -51.5 1 13.95 888 ASN A CA 1
ATOM 7198 C C . ASN A 1 888 ? 70.5 -31.844 -50.531 1 13.95 888 ASN A C 1
ATOM 7200 O O . ASN A 1 888 ? 69.688 -31.203 -49.906 1 13.95 888 ASN A O 1
ATOM 7204 N N . GLY A 1 889 ? 71.188 -32.531 -49.406 1 13.56 889 GLY A N 1
ATOM 7205 C CA . GLY A 1 889 ? 71.5 -33.906 -49.094 1 13.56 889 GLY A CA 1
ATOM 7206 C C . GLY A 1 889 ? 70.625 -34.5 -48.031 1 13.56 889 GLY A C 1
ATOM 7207 O O . GLY A 1 889 ? 69.625 -35.156 -48.406 1 13.56 889 GLY A O 1
ATOM 7208 N N . GLN A 1 890 ? 71.188 -34.781 -46.719 1 13.73 890 GLN A N 1
ATOM 7209 C CA . GLN A 1 890 ? 71.625 -36 -46.125 1 13.73 890 GLN A CA 1
ATOM 7210 C C . GLN A 1 890 ? 70.625 -36.531 -45.094 1 13.73 890 GLN A C 1
ATOM 7212 O O . GLN A 1 890 ? 69.75 -35.781 -44.656 1 13.73 890 GLN A O 1
ATOM 7217 N N . ARG A 1 891 ? 71.062 -37.656 -44.312 1 14.75 891 ARG A N 1
ATOM 7218 C CA . ARG A 1 891 ? 70.875 -39.031 -43.938 1 14.75 891 ARG A CA 1
ATOM 7219 C C . ARG A 1 891 ? 70.312 -39.156 -42.531 1 14.75 891 ARG A C 1
ATOM 7221 O O . ARG A 1 891 ? 69.312 -39.844 -42.344 1 14.75 891 ARG A O 1
ATOM 7228 N N . LEU A 1 892 ? 71.125 -39.031 -41.375 1 13.55 892 LEU A N 1
ATOM 7229 C CA . LEU A 1 892 ? 71.625 -40.219 -40.688 1 13.55 892 LEU A CA 1
ATOM 7230 C C . LEU A 1 892 ? 70.688 -40.562 -39.531 1 13.55 892 LEU A C 1
ATOM 7232 O O . LEU A 1 892 ? 69.875 -39.719 -39.125 1 13.55 892 LEU A O 1
ATOM 7236 N N . LEU A 1 893 ? 71.312 -40.719 -38.281 1 13.72 893 LEU A N 1
ATOM 7237 C CA . LEU A 1 893 ? 71.688 -41.906 -37.5 1 13.72 893 LEU A CA 1
ATOM 7238 C C . LEU A 1 893 ? 70.812 -42.062 -36.281 1 13.72 893 LEU A C 1
ATOM 7240 O O . LEU A 1 893 ? 70.062 -41.156 -35.938 1 13.72 893 LEU A O 1
ATOM 7244 N N . LEU A 1 894 ? 71.5 -42.156 -35 1 13.87 894 LEU A N 1
ATOM 7245 C CA . LEU A 1 894 ? 71.812 -43.312 -34.156 1 13.87 894 LEU A CA 1
ATOM 7246 C C . LEU A 1 894 ? 70.875 -43.312 -32.938 1 13.87 894 LEU A C 1
ATOM 7248 O O . LEU A 1 894 ? 70.188 -44.312 -32.656 1 13.87 894 LEU A O 1
ATOM 7252 N N . SER A 1 895 ? 71.5 -43.094 -31.672 1 13.98 895 SER A N 1
ATOM 7253 C CA . SER A 1 895 ? 71.875 -44.062 -30.641 1 13.98 895 SER A CA 1
ATOM 7254 C C . SER A 1 895 ? 70.875 -44 -29.469 1 13.98 895 SER A C 1
ATOM 7256 O O . SER A 1 895 ? 70.125 -43.062 -29.328 1 13.98 895 SER A O 1
ATOM 7258 N N . ILE A 1 896 ? 71.438 -44.25 -28.188 1 14.95 896 ILE A N 1
ATOM 7259 C CA . ILE A 1 896 ? 71.438 -45.344 -27.203 1 14.95 896 ILE A CA 1
ATOM 7260 C C . ILE A 1 896 ? 70.688 -44.906 -25.969 1 14.95 896 ILE A C 1
ATOM 7262 O O . ILE A 1 896 ? 69.75 -45.625 -25.531 1 14.95 896 ILE A O 1
ATOM 7266 N N . ASP A 1 897 ? 71.312 -44.312 -24.844 1 14.56 897 ASP A N 1
ATOM 7267 C CA . ASP A 1 897 ? 71.625 -45.062 -23.625 1 14.56 897 ASP A CA 1
ATOM 7268 C C . ASP A 1 897 ? 70.625 -44.75 -22.516 1 14.56 897 ASP A C 1
ATOM 7270 O O . ASP A 1 897 ? 69.812 -43.875 -22.656 1 14.56 897 ASP A O 1
ATOM 7274 N N . ALA A 1 898 ? 71.25 -44.188 -21.266 1 14.95 898 ALA A N 1
ATOM 7275 C CA . ALA A 1 898 ? 71.5 -44.781 -19.953 1 14.95 898 ALA A CA 1
ATOM 7276 C C . ALA A 1 898 ? 70.438 -44.406 -18.953 1 14.95 898 ALA A C 1
ATOM 7278 O O . ALA A 1 898 ? 69.688 -43.406 -19.141 1 14.95 898 ALA A O 1
ATOM 7279 N N . PRO A 1 899 ? 70.688 -44.688 -17.625 1 16.81 899 PRO A N 1
ATOM 7280 C CA . PRO A 1 899 ? 70.062 -45.375 -16.516 1 16.81 899 PRO A CA 1
ATOM 7281 C C . PRO A 1 899 ? 69.375 -44.438 -15.547 1 16.81 899 PRO A C 1
ATOM 7283 O O . PRO A 1 899 ? 68.188 -44.625 -15.25 1 16.81 899 PRO A O 1
ATOM 7286 N N . LYS A 1 900 ? 70.062 -43.812 -14.539 1 16.02 900 LYS A N 1
ATOM 7287 C CA . LYS A 1 900 ? 70.125 -44.25 -13.141 1 16.02 900 LYS A CA 1
ATOM 7288 C C . LYS A 1 900 ? 69.188 -43.375 -12.289 1 16.02 900 LYS A C 1
ATOM 7290 O O . LYS A 1 900 ? 68.688 -42.344 -12.742 1 16.02 900 LYS A O 1
ATOM 7295 N N . MET A 1 901 ? 69.75 -42.844 -11.078 1 15.92 901 MET A N 1
ATOM 7296 C CA . MET A 1 901 ? 69.562 -43.156 -9.664 1 15.92 901 MET A CA 1
ATOM 7297 C C . MET A 1 901 ? 68.75 -42.062 -8.977 1 15.92 901 MET A C 1
ATOM 7299 O O . MET A 1 901 ? 67.812 -42.344 -8.258 1 15.92 901 MET A O 1
ATOM 7303 N N . GLU A 1 902 ? 69.25 -40.781 -8.789 1 15.37 902 GLU A N 1
ATOM 7304 C CA . GLU A 1 902 ? 69.562 -40.469 -7.398 1 15.37 902 GLU A CA 1
ATOM 7305 C C . GLU A 1 902 ? 68.375 -39.844 -6.691 1 15.37 902 GLU A C 1
ATOM 7307 O O . GLU A 1 902 ? 67.938 -40.312 -5.629 1 15.37 902 GLU A O 1
ATOM 7312 N N . ASP A 1 903 ? 68.438 -38.469 -6.328 1 15.73 903 ASP A N 1
ATOM 7313 C CA . ASP A 1 903 ? 68.625 -37.875 -5 1 15.73 903 ASP A CA 1
ATOM 7314 C C . ASP A 1 903 ? 67.25 -37.375 -4.465 1 15.73 903 ASP A C 1
ATOM 7316 O O . ASP A 1 903 ? 66.375 -37 -5.238 1 15.73 903 ASP A O 1
ATOM 7320 N N . LEU A 1 904 ? 67.062 -37.281 -3.121 1 17.14 904 LEU A N 1
ATOM 7321 C CA . LEU A 1 904 ? 66.125 -37.438 -1.999 1 17.14 904 LEU A CA 1
ATOM 7322 C C . LEU A 1 904 ? 65.5 -36.125 -1.65 1 17.14 904 LEU A C 1
ATOM 7324 O O . LEU A 1 904 ? 64.562 -36.062 -0.798 1 17.14 904 LEU A O 1
ATOM 7328 N N . SER A 1 905 ? 65.938 -34.906 -2.221 1 15.71 905 SER A N 1
ATOM 7329 C CA . SER A 1 905 ? 65.938 -33.844 -1.206 1 15.71 905 SER A CA 1
ATOM 7330 C C . SER A 1 905 ? 64.562 -33.438 -0.798 1 15.71 905 SER A C 1
ATOM 7332 O O . SER A 1 905 ? 63.594 -33.688 -1.525 1 15.71 905 SER A O 1
ATOM 7334 N N . ALA A 1 906 ? 64.5 -32.125 -0.087 1 18.33 906 ALA A N 1
ATOM 7335 C CA . ALA A 1 906 ? 64.062 -31.5 1.152 1 18.33 906 ALA A CA 1
ATOM 7336 C C . ALA A 1 906 ? 62.688 -30.828 0.955 1 18.33 906 ALA A C 1
ATOM 7338 O O . ALA A 1 906 ? 62.469 -30.125 -0.04 1 18.33 906 ALA A O 1
ATOM 7339 N N . LYS A 1 907 ? 61.625 -31.062 1.829 1 17.14 907 LYS A N 1
ATOM 7340 C CA . LYS A 1 907 ? 60.156 -31.125 1.947 1 17.14 907 LYS A CA 1
ATOM 7341 C C . LYS A 1 907 ? 59.594 -29.734 2.238 1 17.14 907 LYS A C 1
ATOM 7343 O O . LYS A 1 907 ? 58.375 -29.578 2.357 1 17.14 907 LYS A O 1
ATOM 7348 N N . ARG A 1 908 ? 60.281 -28.562 2.436 1 18.33 908 ARG A N 1
ATOM 7349 C CA . ARG A 1 908 ? 59.719 -27.734 3.492 1 18.33 908 ARG A CA 1
ATOM 7350 C C . ARG A 1 908 ? 58.5 -26.938 2.982 1 18.33 908 ARG A C 1
ATOM 7352 O O . ARG A 1 908 ? 58.625 -26.156 2.039 1 18.33 908 ARG A O 1
ATOM 7359 N N . VAL A 1 909 ? 57.219 -27.406 3.066 1 17.33 909 VAL A N 1
ATOM 7360 C CA . VAL A 1 909 ? 55.969 -27.062 2.418 1 17.33 909 VAL A CA 1
ATOM 7361 C C . VAL A 1 909 ? 55.344 -25.828 3.092 1 17.33 909 VAL A C 1
ATOM 7363 O O . VAL A 1 909 ? 54.719 -25.938 4.141 1 17.33 909 VAL A O 1
ATOM 7366 N N . PHE A 1 910 ? 56.156 -24.703 3.451 1 18.59 910 PHE A N 1
ATOM 7367 C CA . PHE A 1 910 ? 55.531 -23.766 4.367 1 18.59 910 PHE A CA 1
ATOM 7368 C C . PHE A 1 910 ? 54.281 -23.125 3.723 1 18.59 910 PHE A C 1
ATOM 7370 O O . PHE A 1 910 ? 54.312 -22.797 2.537 1 18.59 910 PHE A O 1
ATOM 7377 N N . SER A 1 911 ? 53.062 -23.266 4.34 1 17.91 911 SER A N 1
ATOM 7378 C CA . SER A 1 911 ? 51.625 -23.188 4.117 1 17.91 911 SER A CA 1
ATOM 7379 C C . SER A 1 911 ? 51.156 -21.734 4.023 1 17.91 911 SER A C 1
ATOM 7381 O O . SER A 1 911 ? 51.156 -21.016 5.023 1 17.91 911 SER A O 1
ATOM 7383 N N . GLN A 1 912 ? 51.688 -20.859 3.059 1 18.92 912 GLN A N 1
ATOM 7384 C CA . GLN A 1 912 ? 51.406 -19.422 3.029 1 18.92 912 GLN A CA 1
ATOM 7385 C C . GLN A 1 912 ? 49.906 -19.172 2.82 1 18.92 912 GLN A C 1
ATOM 7387 O O . GLN A 1 912 ? 49.312 -19.688 1.88 1 18.92 912 GLN A O 1
ATOM 7392 N N . SER A 1 913 ? 49.125 -18.672 3.881 1 19.48 913 SER A N 1
ATOM 7393 C CA . SER A 1 913 ? 47.719 -18.406 4.188 1 19.48 913 SER A CA 1
ATOM 7394 C C . SER A 1 913 ? 47.188 -17.297 3.297 1 19.48 913 SER A C 1
ATOM 7396 O O . SER A 1 913 ? 47.719 -16.188 3.252 1 19.48 913 SER A O 1
ATOM 7398 N N . ARG A 1 914 ? 46.5 -17.516 2.088 1 21 914 ARG A N 1
ATOM 7399 C CA . ARG A 1 914 ? 46.094 -16.781 0.9 1 21 914 ARG A CA 1
ATOM 7400 C C . ARG A 1 914 ? 44.812 -15.992 1.173 1 21 914 ARG A C 1
ATOM 7402 O O . ARG A 1 914 ? 44.188 -15.5 0.243 1 21 914 ARG A O 1
ATOM 7409 N N . SER A 1 915 ? 44.406 -15.812 2.412 1 20.3 915 SER A N 1
ATOM 7410 C CA . SER A 1 915 ? 42.969 -15.68 2.404 1 20.3 915 SER A CA 1
ATOM 7411 C C . SER A 1 915 ? 42.531 -14.352 1.794 1 20.3 915 SER A C 1
ATOM 7413 O O . SER A 1 915 ? 41.469 -14.266 1.158 1 20.3 915 SER A O 1
ATOM 7415 N N . PRO A 1 916 ? 43.156 -13.094 1.965 1 23.53 916 PRO A N 1
ATOM 7416 C CA . PRO A 1 916 ? 42.344 -11.922 2.305 1 23.53 916 PRO A CA 1
ATOM 7417 C C . PRO A 1 916 ? 41.781 -11.211 1.072 1 23.53 916 PRO A C 1
ATOM 7419 O O . PRO A 1 916 ? 41.312 -10.086 1.172 1 23.53 916 PRO A O 1
ATOM 7422 N N . LYS A 1 917 ? 41.844 -11.57 -0.189 1 23.14 917 LYS A N 1
ATOM 7423 C CA . LYS A 1 917 ? 41.969 -10.578 -1.255 1 23.14 917 LYS A CA 1
ATOM 7424 C C . LYS A 1 917 ? 40.594 -10.039 -1.645 1 23.14 917 LYS A C 1
ATOM 7426 O O . LYS A 1 917 ? 40.469 -9.055 -2.373 1 23.14 917 LYS A O 1
ATOM 7431 N N . LEU A 1 918 ? 39.562 -10.805 -1.365 1 22.73 918 LEU A N 1
ATOM 7432 C CA . LEU A 1 918 ? 38.375 -10.5 -2.158 1 22.73 918 LEU A CA 1
ATOM 7433 C C . LEU A 1 918 ? 37.781 -9.172 -1.732 1 22.73 918 LEU A C 1
ATOM 7435 O O . LEU A 1 918 ? 37.219 -8.453 -2.557 1 22.73 918 LEU A O 1
ATOM 7439 N N . LEU A 1 919 ? 37.938 -8.727 -0.465 1 23.97 919 LEU A N 1
ATOM 7440 C CA . LEU A 1 919 ? 37.125 -7.629 0.027 1 23.97 919 LEU A CA 1
ATOM 7441 C C . LEU A 1 919 ? 37.531 -6.309 -0.612 1 23.97 919 LEU A C 1
ATOM 7443 O O . LEU A 1 919 ? 36.781 -5.34 -0.592 1 23.97 919 LEU A O 1
ATOM 7447 N N . ARG A 1 920 ? 38.75 -6.199 -1.023 1 26.05 920 ARG A N 1
ATOM 7448 C CA . ARG A 1 920 ? 39.219 -4.859 -1.346 1 26.05 920 ARG A CA 1
ATOM 7449 C C . ARG A 1 920 ? 38.594 -4.344 -2.631 1 26.05 920 ARG A C 1
ATOM 7451 O O . ARG A 1 920 ? 38.438 -3.133 -2.818 1 26.05 920 ARG A O 1
ATOM 7458 N N . GLN A 1 921 ? 38.344 -5.273 -3.617 1 25.78 921 GLN A N 1
ATOM 7459 C CA . GLN A 1 921 ? 37.969 -4.727 -4.922 1 25.78 921 GLN A CA 1
ATOM 7460 C C . GLN A 1 921 ? 36.594 -4.125 -4.891 1 25.78 921 GLN A C 1
ATOM 7462 O O . GLN A 1 921 ? 36.219 -3.318 -5.75 1 25.78 921 GLN A O 1
ATOM 7467 N N . LEU A 1 922 ? 35.719 -4.617 -4.07 1 26.67 922 LEU A N 1
ATOM 7468 C CA . LEU A 1 922 ? 34.375 -4.055 -4.094 1 26.67 922 LEU A CA 1
ATOM 7469 C C . LEU A 1 922 ? 34.375 -2.574 -3.738 1 26.67 922 LEU A C 1
ATOM 7471 O O . LEU A 1 922 ? 33.469 -1.832 -4.082 1 26.67 922 LEU A O 1
ATOM 7475 N N . ALA A 1 923 ? 35.438 -2.131 -2.984 1 25.91 923 ALA A N 1
ATOM 7476 C CA . ALA A 1 923 ? 35.5 -0.746 -2.52 1 25.91 923 ALA A CA 1
ATOM 7477 C C . ALA A 1 923 ? 35.719 0.214 -3.686 1 25.91 923 ALA A C 1
ATOM 7479 O O . ALA A 1 923 ? 35.188 1.33 -3.688 1 25.91 923 ALA A O 1
ATOM 7480 N N . LYS A 1 924 ? 36.625 -0.094 -4.578 1 29.58 924 LYS A N 1
ATOM 7481 C CA . LYS A 1 924 ? 37.062 0.98 -5.465 1 29.58 924 LYS A CA 1
ATOM 7482 C C . LYS A 1 924 ? 36 1.311 -6.5 1 29.58 924 LYS A C 1
ATOM 7484 O O . LYS A 1 924 ? 35.906 2.447 -6.969 1 29.58 924 LYS A O 1
ATOM 7489 N N . ASP A 1 925 ? 35.312 0.33 -7.023 1 28.69 925 ASP A N 1
ATOM 7490 C CA . ASP A 1 925 ? 34.5 0.607 -8.195 1 28.69 925 ASP A CA 1
ATOM 7491 C C . ASP A 1 925 ? 33.281 1.469 -7.824 1 28.69 925 ASP A C 1
ATOM 7493 O O . ASP A 1 925 ? 32.469 1.79 -8.68 1 28.69 925 ASP A O 1
ATOM 7497 N N . ALA A 1 926 ? 32.938 1.587 -6.57 1 26.31 926 ALA A N 1
ATOM 7498 C CA . ALA A 1 926 ? 31.75 2.383 -6.262 1 26.31 926 ALA A CA 1
ATOM 7499 C C . ALA A 1 926 ? 31.969 3.855 -6.582 1 26.31 926 ALA A C 1
ATOM 7501 O O . ALA A 1 926 ? 31.078 4.688 -6.387 1 26.31 926 ALA A O 1
ATOM 7502 N N . ALA A 1 927 ? 33.219 4.301 -6.762 1 26.17 927 ALA A N 1
ATOM 7503 C CA . ALA A 1 927 ? 33.375 5.75 -6.758 1 26.17 927 ALA A CA 1
ATOM 7504 C C . ALA A 1 927 ? 32.812 6.371 -8.023 1 26.17 927 ALA A C 1
ATOM 7506 O O . ALA A 1 927 ? 32.5 7.566 -8.055 1 26.17 927 ALA A O 1
ATOM 7507 N N . SER A 1 928 ? 32.906 5.742 -9.18 1 25.09 928 SER A N 1
ATOM 7508 C CA . SER A 1 928 ? 32.75 6.633 -10.32 1 25.09 928 SER A CA 1
ATOM 7509 C C . SER A 1 928 ? 31.281 6.891 -10.617 1 25.09 928 SER A C 1
ATOM 7511 O O . SER A 1 928 ? 30.75 6.418 -11.625 1 25.09 928 SER A O 1
ATOM 7513 N N . VAL A 1 929 ? 30.406 6.621 -9.695 1 24.72 929 VAL A N 1
ATOM 7514 C CA . VAL A 1 929 ? 29.047 6.887 -10.148 1 24.72 929 VAL A CA 1
ATOM 7515 C C . VAL A 1 929 ? 28.906 8.367 -10.508 1 24.72 929 VAL A C 1
ATOM 7517 O O . VAL A 1 929 ? 29.234 9.242 -9.703 1 24.72 929 VAL A O 1
ATOM 7520 N N . ASP A 1 930 ? 28.75 8.68 -11.82 1 21.42 930 ASP A N 1
ATOM 7521 C CA . ASP A 1 930 ? 28.359 9.953 -12.422 1 21.42 930 ASP A CA 1
ATOM 7522 C C . ASP A 1 930 ? 27.094 10.5 -11.766 1 21.42 930 ASP A C 1
ATOM 7524 O O . ASP A 1 930 ? 26.094 9.789 -11.656 1 21.42 930 ASP A O 1
ATOM 7528 N N . LEU A 1 931 ? 27.188 11.258 -10.805 1 20.83 931 LEU A N 1
ATOM 7529 C CA . LEU A 1 931 ? 26.188 12.156 -10.242 1 20.83 931 LEU A CA 1
ATOM 7530 C C . LEU A 1 931 ? 25.406 12.867 -11.352 1 20.83 931 LEU A C 1
ATOM 7532 O O . LEU A 1 931 ? 26 13.516 -12.211 1 20.83 931 LEU A O 1
ATOM 7536 N N . PRO A 1 932 ? 24.266 12.203 -11.953 1 20.16 932 PRO A N 1
ATOM 7537 C CA . PRO A 1 932 ? 23.531 13.375 -12.445 1 20.16 932 PRO A CA 1
ATOM 7538 C C . PRO A 1 932 ? 23.203 14.367 -11.336 1 20.16 932 PRO A C 1
ATOM 7540 O O . PRO A 1 932 ? 23.031 13.977 -10.18 1 20.16 932 PRO A O 1
ATOM 7543 N N . MET B 1 1 ? 12.375 -48 18.078 1 24.95 1 MET B N 1
ATOM 7544 C CA . MET B 1 1 ? 11.766 -48.719 16.969 1 24.95 1 MET B CA 1
ATOM 7545 C C . MET B 1 1 ? 11.211 -47.75 15.938 1 24.95 1 MET B C 1
ATOM 7547 O O . MET B 1 1 ? 11.297 -48 14.727 1 24.95 1 MET B O 1
ATOM 7551 N N . GLU B 1 2 ? 10.555 -46.625 16.5 1 34 2 GLU B N 1
ATOM 7552 C CA . GLU B 1 2 ? 9.992 -45.625 15.617 1 34 2 GLU B CA 1
ATOM 7553 C C . GLU B 1 2 ? 11.094 -44.844 14.875 1 34 2 GLU B C 1
ATOM 7555 O O . GLU B 1 2 ? 10.938 -44.5 13.703 1 34 2 GLU B O 1
ATOM 7560 N N . SER B 1 3 ? 12.242 -44.625 15.523 1 37.41 3 SER B N 1
ATOM 7561 C CA . SER B 1 3 ? 13.391 -43.969 14.891 1 37.41 3 SER B CA 1
ATOM 7562 C C . SER B 1 3 ? 14.016 -44.875 13.828 1 37.41 3 SER B C 1
ATOM 7564 O O . SER B 1 3 ? 14.5 -44.406 12.805 1 37.41 3 SER B O 1
ATOM 7566 N N . LEU B 1 4 ? 14.117 -46.188 14.133 1 35.59 4 LEU B N 1
ATOM 7567 C CA . LEU B 1 4 ? 14.734 -47.156 13.227 1 35.59 4 LEU B CA 1
ATOM 7568 C C . LEU B 1 4 ? 13.922 -47.281 11.938 1 35.59 4 LEU B C 1
ATOM 7570 O O . LEU B 1 4 ? 14.492 -47.406 10.852 1 35.59 4 LEU B O 1
ATOM 7574 N N . HIS B 1 5 ? 12.562 -47.344 12.039 1 35.91 5 HIS B N 1
ATOM 7575 C CA . HIS B 1 5 ? 11.703 -47.438 10.867 1 35.91 5 HIS B CA 1
ATOM 7576 C C . HIS B 1 5 ? 11.781 -46.188 10 1 35.91 5 HIS B C 1
ATOM 7578 O O . HIS B 1 5 ? 11.508 -46.25 8.797 1 35.91 5 HIS B O 1
ATOM 7584 N N . LYS B 1 6 ? 12.094 -45.062 10.602 1 39.53 6 LYS B N 1
ATOM 7585 C CA . LYS B 1 6 ? 12.266 -43.781 9.938 1 39.53 6 LYS B CA 1
ATOM 7586 C C . LYS B 1 6 ? 13.516 -43.781 9.062 1 39.53 6 LYS B C 1
ATOM 7588 O O . LYS B 1 6 ? 13.5 -43.219 7.961 1 39.53 6 LYS B O 1
ATOM 7593 N N . GLU B 1 7 ? 14.633 -44.312 9.555 1 39.19 7 GLU B N 1
ATOM 7594 C CA . GLU B 1 7 ? 15.891 -44.406 8.812 1 39.19 7 GLU B CA 1
ATOM 7595 C C . GLU B 1 7 ? 15.766 -45.375 7.645 1 39.19 7 GLU B C 1
ATOM 7597 O O . GLU B 1 7 ? 16.328 -45.156 6.574 1 39.19 7 GLU B O 1
ATOM 7602 N N . GLN B 1 8 ? 15.156 -46.469 7.863 1 35.09 8 GLN B N 1
ATOM 7603 C CA . GLN B 1 8 ? 15.055 -47.5 6.824 1 35.09 8 GLN B CA 1
ATOM 7604 C C . GLN B 1 8 ? 14.219 -47 5.648 1 35.09 8 GLN B C 1
ATOM 7606 O O . GLN B 1 8 ? 14.523 -47.312 4.492 1 35.09 8 GLN B O 1
ATOM 7611 N N . PHE B 1 9 ? 13.141 -46.312 5.918 1 38.84 9 PHE B N 1
ATOM 7612 C CA . PHE B 1 9 ? 12.328 -45.781 4.848 1 38.84 9 PHE B CA 1
ATOM 7613 C C . PHE B 1 9 ? 13.047 -44.625 4.16 1 38.84 9 PHE B C 1
ATOM 7615 O O . PHE B 1 9 ? 12.891 -44.406 2.957 1 38.84 9 PHE B O 1
ATOM 7622 N N . GLY B 1 10 ? 13.852 -43.844 4.816 1 41.31 10 GLY B N 1
ATOM 7623 C CA . GLY B 1 10 ? 14.688 -42.781 4.246 1 41.31 10 GLY B CA 1
ATOM 7624 C C . GLY B 1 10 ? 15.805 -43.312 3.369 1 41.31 10 GLY B C 1
ATOM 7625 O O . GLY B 1 10 ? 16.141 -42.719 2.344 1 41.31 10 GLY B O 1
ATOM 7626 N N . ARG B 1 11 ? 16.562 -44.375 3.75 1 42.94 11 ARG B N 1
ATOM 7627 C CA . ARG B 1 11 ? 17.688 -45.031 3.059 1 42.94 11 ARG B CA 1
ATOM 7628 C C . ARG B 1 11 ? 17.203 -45.75 1.802 1 42.94 11 ARG B C 1
ATOM 7630 O O . ARG B 1 11 ? 17.953 -45.875 0.826 1 42.94 11 ARG B O 1
ATOM 7637 N N . SER B 1 12 ? 16.141 -46.344 1.914 1 42 12 SER B N 1
ATOM 7638 C CA . SER B 1 12 ? 15.695 -47.156 0.784 1 42 12 SER B CA 1
ATOM 7639 C C . SER B 1 12 ? 15.375 -46.281 -0.424 1 42 12 SER B C 1
ATOM 7641 O O . SER B 1 12 ? 15.406 -46.75 -1.563 1 42 12 SER B O 1
ATOM 7643 N N . ARG B 1 13 ? 14.914 -45.188 -0.187 1 47.88 13 ARG B N 1
ATOM 7644 C CA . ARG B 1 13 ? 14.477 -44.281 -1.244 1 47.88 13 ARG B CA 1
ATOM 7645 C C . ARG B 1 13 ? 15.672 -43.688 -1.999 1 47.88 13 ARG B C 1
ATOM 7647 O O . ARG B 1 13 ? 15.539 -43.25 -3.143 1 47.88 13 ARG B O 1
ATOM 7654 N N . GLU B 1 14 ? 16.859 -43.688 -1.298 1 51.03 14 GLU B N 1
ATOM 7655 C CA . GLU B 1 14 ? 18.031 -43.188 -2.008 1 51.03 14 GLU B CA 1
ATOM 7656 C C . GLU B 1 14 ? 18.797 -44.312 -2.707 1 51.03 14 GLU B C 1
ATOM 7658 O O . GLU B 1 14 ? 19.828 -44.094 -3.318 1 51.03 14 GLU B O 1
ATOM 7663 N N . ARG B 1 15 ? 18.266 -45.5 -2.619 1 57.41 15 ARG B N 1
ATOM 7664 C CA . ARG B 1 15 ? 18.953 -46.594 -3.285 1 57.41 15 ARG B CA 1
ATOM 7665 C C . ARG B 1 15 ? 18.625 -46.625 -4.773 1 57.41 15 ARG B C 1
ATOM 7667 O O . ARG B 1 15 ? 17.516 -46.281 -5.176 1 57.41 15 ARG B O 1
ATOM 7674 N N . PRO B 1 16 ? 19.672 -46.719 -5.574 1 64.5 16 PRO B N 1
ATOM 7675 C CA . PRO B 1 16 ? 19.422 -46.844 -7.016 1 64.5 16 PRO B CA 1
ATOM 7676 C C . PRO B 1 16 ? 18.422 -47.938 -7.352 1 64.5 16 PRO B C 1
ATOM 7678 O O . PRO B 1 16 ? 18.391 -48.969 -6.684 1 64.5 16 PRO B O 1
ATOM 7681 N N . LEU B 1 17 ? 17.406 -47.719 -8.117 1 76.62 17 LEU B N 1
ATOM 7682 C CA . LEU B 1 17 ? 16.328 -48.594 -8.516 1 76.62 17 LEU B CA 1
ATOM 7683 C C . LEU B 1 17 ? 16.875 -49.844 -9.227 1 76.62 17 LEU B C 1
ATOM 7685 O O . LEU B 1 17 ? 17.812 -49.719 -10.031 1 76.62 17 LEU B O 1
ATOM 7689 N N . SER B 1 18 ? 16.594 -51.062 -8.789 1 74.38 18 SER B N 1
ATOM 7690 C CA . SER B 1 18 ? 16.922 -52.312 -9.484 1 74.38 18 SER B CA 1
ATOM 7691 C C . SER B 1 18 ? 16.266 -52.344 -10.859 1 74.38 18 SER B C 1
ATOM 7693 O O . SER B 1 18 ? 15.375 -51.562 -11.156 1 74.38 18 SER B O 1
ATOM 7695 N N . SER B 1 19 ? 16.75 -53.094 -11.789 1 74.31 19 SER B N 1
ATOM 7696 C CA . SER B 1 19 ? 16.219 -53.219 -13.141 1 74.31 19 SER B CA 1
ATOM 7697 C C . SER B 1 19 ? 14.75 -53.656 -13.133 1 74.31 19 SER B C 1
ATOM 7699 O O . SER B 1 19 ? 13.961 -53.188 -13.953 1 74.31 19 SER B O 1
ATOM 7701 N N . THR B 1 20 ? 14.422 -54.5 -12.156 1 78.88 20 THR B N 1
ATOM 7702 C CA . THR B 1 20 ? 13.039 -54.969 -12.062 1 78.88 20 THR B CA 1
ATOM 7703 C C . THR B 1 20 ? 12.141 -53.844 -11.562 1 78.88 20 THR B C 1
ATOM 7705 O O . THR B 1 20 ? 11 -53.688 -12.016 1 78.88 20 THR B O 1
ATOM 7708 N N . GLU B 1 21 ? 12.672 -53.125 -10.719 1 82.69 21 GLU B N 1
ATOM 7709 C CA . GLU B 1 21 ? 11.906 -52 -10.188 1 82.69 21 GLU B CA 1
ATOM 7710 C C . GLU B 1 21 ? 11.68 -50.938 -11.25 1 82.69 21 GLU B C 1
ATOM 7712 O O . GLU B 1 21 ? 10.617 -50.312 -11.297 1 82.69 21 GLU B O 1
ATOM 7717 N N . LYS B 1 22 ? 12.641 -50.719 -12.062 1 78.88 22 LYS B N 1
ATOM 7718 C CA . LYS B 1 22 ? 12.508 -49.75 -13.164 1 78.88 22 LYS B CA 1
ATOM 7719 C C . LYS B 1 22 ? 11.438 -50.219 -14.156 1 78.88 22 LYS B C 1
ATOM 7721 O O . LYS B 1 22 ? 10.641 -49.406 -14.625 1 78.88 22 LYS B O 1
ATOM 7726 N N . ARG B 1 23 ? 11.445 -51.5 -14.406 1 75.25 23 ARG B N 1
ATOM 7727 C CA . ARG B 1 23 ? 10.445 -52.062 -15.312 1 75.25 23 ARG B CA 1
ATOM 7728 C C . ARG B 1 23 ? 9.039 -51.938 -14.727 1 75.25 23 ARG B C 1
ATOM 7730 O O . ARG B 1 23 ? 8.078 -51.688 -15.453 1 75.25 23 ARG B O 1
ATOM 7737 N N . TYR B 1 24 ? 8.992 -52.156 -13.484 1 82.31 24 TYR B N 1
ATOM 7738 C CA . TYR B 1 24 ? 7.727 -52.062 -12.773 1 82.31 24 TYR B CA 1
ATOM 7739 C C . TYR B 1 24 ? 7.156 -50.656 -12.867 1 82.31 24 TYR B C 1
ATOM 7741 O O . TYR B 1 24 ? 6 -50.469 -13.25 1 82.31 24 TYR B O 1
ATOM 7749 N N . LEU B 1 25 ? 7.961 -49.688 -12.594 1 82.31 25 LEU B N 1
ATOM 7750 C CA . LEU B 1 25 ? 7.512 -48.281 -12.609 1 82.31 25 LEU B CA 1
ATOM 7751 C C . LEU B 1 25 ? 7.211 -47.812 -14.031 1 82.31 25 LEU B C 1
ATOM 7753 O O . LEU B 1 25 ? 6.285 -47.031 -14.242 1 82.31 25 LEU B O 1
ATOM 7757 N N . LEU B 1 26 ? 7.941 -48.281 -14.961 1 76.81 26 LEU B N 1
ATOM 7758 C CA . LEU B 1 26 ? 7.719 -47.938 -16.359 1 76.81 26 LEU B CA 1
ATOM 7759 C C . LEU B 1 26 ? 6.398 -48.531 -16.859 1 76.81 26 LEU B C 1
ATOM 7761 O O . LEU B 1 26 ? 5.695 -47.875 -17.641 1 76.81 26 LEU B O 1
ATOM 7765 N N . ALA B 1 27 ? 6.16 -49.75 -16.469 1 78.19 27 ALA B N 1
ATOM 7766 C CA . ALA B 1 27 ? 4.891 -50.375 -16.828 1 78.19 27 ALA B CA 1
ATOM 7767 C C . ALA B 1 27 ? 3.711 -49.562 -16.281 1 78.19 27 ALA B C 1
ATOM 7769 O O . ALA B 1 27 ? 2.68 -49.438 -16.938 1 78.19 27 ALA B O 1
ATOM 7770 N N . CYS B 1 28 ? 3.871 -49.125 -15.07 1 80.44 28 CYS B N 1
ATOM 7771 C CA . CYS B 1 28 ? 2.82 -48.281 -14.477 1 80.44 28 CYS B CA 1
ATOM 7772 C C . CYS B 1 28 ? 2.662 -46.969 -15.234 1 80.44 28 CYS B C 1
ATOM 7774 O O . CYS B 1 28 ? 1.543 -46.5 -15.445 1 80.44 28 CYS B O 1
ATOM 7776 N N . GLU B 1 29 ? 3.75 -46.375 -15.641 1 76.62 29 GLU B N 1
ATOM 7777 C CA . GLU B 1 29 ? 3.734 -45.094 -16.359 1 76.62 29 GLU B CA 1
ATOM 7778 C C . GLU B 1 29 ? 3.082 -45.25 -17.734 1 76.62 29 GLU B C 1
ATOM 7780 O O . GLU B 1 29 ? 2.393 -44.344 -18.188 1 76.62 29 GLU B O 1
ATOM 7785 N N . ARG B 1 30 ? 3.271 -46.406 -18.281 1 71.12 30 ARG B N 1
ATOM 7786 C CA . ARG B 1 30 ? 2.764 -46.656 -19.625 1 71.12 30 ARG B CA 1
ATOM 7787 C C . ARG B 1 30 ? 1.328 -47.156 -19.594 1 71.12 30 ARG B C 1
ATOM 7789 O O . ARG B 1 30 ? 0.66 -47.219 -20.625 1 71.12 30 ARG B O 1
ATOM 7796 N N . GLY B 1 31 ? 0.833 -47.469 -18.453 1 76.69 31 GLY B N 1
ATOM 7797 C CA . GLY B 1 31 ? -0.532 -47.969 -18.297 1 76.69 31 GLY B CA 1
ATOM 7798 C C . GLY B 1 31 ? -0.698 -49.438 -18.641 1 76.69 31 GLY B C 1
ATOM 7799 O O . GLY B 1 31 ? -1.777 -49.844 -19.062 1 76.69 31 GLY B O 1
ATOM 7800 N N . ASP B 1 32 ? 0.365 -50.188 -18.656 1 77.75 32 ASP B N 1
ATOM 7801 C CA . ASP B 1 32 ? 0.323 -51.625 -18.938 1 77.75 32 ASP B CA 1
ATOM 7802 C C . ASP B 1 32 ? -0.171 -52.406 -17.719 1 77.75 32 ASP B C 1
ATOM 7804 O O . ASP B 1 32 ? 0.63 -52.969 -16.969 1 77.75 32 ASP B O 1
ATOM 7808 N N . VAL B 1 33 ? -1.37 -52.594 -17.594 1 82.25 33 VAL B N 1
ATOM 7809 C CA . VAL B 1 33 ? -2.002 -53.188 -16.422 1 82.25 33 VAL B CA 1
ATOM 7810 C C . VAL B 1 33 ? -1.67 -54.688 -16.359 1 82.25 33 VAL B C 1
ATOM 7812 O O . VAL B 1 33 ? -1.446 -55.219 -15.273 1 82.25 33 VAL B O 1
ATOM 7815 N N . ALA B 1 34 ? -1.555 -55.312 -17.5 1 78.31 34 ALA B N 1
ATOM 7816 C CA . ALA B 1 34 ? -1.334 -56.75 -17.547 1 78.31 34 ALA B CA 1
ATOM 7817 C C . ALA B 1 34 ? 0.046 -57.125 -17.016 1 78.31 34 ALA B C 1
ATOM 7819 O O . ALA B 1 34 ? 0.175 -58 -16.172 1 78.31 34 ALA B O 1
ATOM 7820 N N . THR B 1 35 ? 1.015 -56.406 -17.5 1 82 35 THR B N 1
ATOM 7821 C CA . THR B 1 35 ? 2.379 -56.688 -17.062 1 82 35 THR B CA 1
ATOM 7822 C C . THR B 1 35 ? 2.527 -56.406 -15.562 1 82 35 THR B C 1
ATOM 7824 O O . THR B 1 35 ? 3.211 -57.156 -14.852 1 82 35 THR B O 1
ATOM 7827 N N . VAL B 1 36 ? 1.905 -55.406 -15.07 1 87.88 36 VAL B N 1
ATOM 7828 C CA . VAL B 1 36 ? 1.987 -55.062 -13.648 1 87.88 36 VAL B CA 1
ATOM 7829 C C . VAL B 1 36 ? 1.287 -56.125 -12.82 1 87.88 36 VAL B C 1
ATOM 7831 O O . VAL B 1 36 ? 1.769 -56.5 -11.75 1 87.88 36 VAL B O 1
ATOM 7834 N N . GLY B 1 37 ? 0.155 -56.562 -13.32 1 84.5 37 GLY B N 1
ATOM 7835 C CA . GLY B 1 37 ? -0.553 -57.625 -12.625 1 84.5 37 GLY B CA 1
ATOM 7836 C C . GLY B 1 37 ? 0.271 -58.906 -12.477 1 84.5 37 GLY B C 1
ATOM 7837 O O . GLY B 1 37 ? 0.275 -59.5 -11.414 1 84.5 37 GLY B O 1
ATOM 7838 N N . GLU B 1 38 ? 1 -59.25 -13.539 1 82.56 38 GLU B N 1
ATOM 7839 C CA . GLU B 1 38 ? 1.853 -60.406 -13.516 1 82.56 38 GLU B CA 1
ATOM 7840 C C . GLU B 1 38 ? 3.008 -60.25 -12.539 1 82.56 38 GLU B C 1
ATOM 7842 O O . GLU B 1 38 ? 3.365 -61.188 -11.82 1 82.56 38 GLU B O 1
ATOM 7847 N N . MET B 1 39 ? 3.52 -59.125 -12.555 1 86.19 39 MET B N 1
ATOM 7848 C CA . MET B 1 39 ? 4.648 -58.844 -11.672 1 86.19 39 MET B CA 1
ATOM 7849 C C . MET B 1 39 ? 4.215 -58.875 -10.211 1 86.19 39 MET B C 1
ATOM 7851 O O . MET B 1 39 ? 4.969 -59.344 -9.344 1 86.19 39 MET B O 1
ATOM 7855 N N . LEU B 1 40 ? 3.098 -58.438 -9.992 1 87.38 40 LEU B N 1
ATOM 7856 C CA . LEU B 1 40 ? 2.588 -58.406 -8.625 1 87.38 40 LEU B CA 1
ATOM 7857 C C . LEU B 1 40 ? 2.254 -59.812 -8.148 1 87.38 40 LEU B C 1
ATOM 7859 O O . LEU B 1 40 ? 2.439 -60.156 -6.969 1 87.38 40 LEU B O 1
ATOM 7863 N N . LYS B 1 41 ? 1.804 -60.625 -9.039 1 81.38 41 LYS B N 1
ATOM 7864 C CA . LYS B 1 41 ? 1.525 -62.031 -8.688 1 81.38 41 LYS B CA 1
ATOM 7865 C C . LYS B 1 41 ? 2.811 -62.781 -8.352 1 81.38 41 LYS B C 1
ATOM 7867 O O . LYS B 1 41 ? 2.844 -63.562 -7.398 1 81.38 41 LYS B O 1
ATOM 7872 N N . LEU B 1 42 ? 3.801 -62.5 -9.188 1 77.31 42 LEU B N 1
ATOM 7873 C CA . LEU B 1 42 ? 5.094 -63.094 -8.922 1 77.31 42 LEU B CA 1
ATOM 7874 C C . LEU B 1 42 ? 5.652 -62.656 -7.578 1 77.31 42 LEU B C 1
ATOM 7876 O O . LEU B 1 42 ? 6.289 -63.438 -6.867 1 77.31 42 LEU B O 1
ATOM 7880 N N . TYR B 1 43 ? 5.449 -61.438 -7.336 1 76.06 43 TYR B N 1
ATOM 7881 C CA . TYR B 1 43 ? 5.879 -60.875 -6.066 1 76.06 43 TYR B CA 1
ATOM 7882 C C . TYR B 1 43 ? 5.172 -61.531 -4.895 1 76.06 43 TYR B C 1
ATOM 7884 O O . TYR B 1 43 ? 5.789 -61.812 -3.861 1 76.06 43 TYR B O 1
ATOM 7892 N N . GLN B 1 44 ? 3.906 -61.844 -4.996 1 74 44 GLN B N 1
ATOM 7893 C CA . GLN B 1 44 ? 3.115 -62.438 -3.928 1 74 44 GLN B CA 1
ATOM 7894 C C . GLN B 1 44 ? 3.48 -63.906 -3.729 1 74 44 GLN B C 1
ATOM 7896 O O . GLN B 1 44 ? 3.447 -64.438 -2.605 1 74 44 GLN B O 1
ATOM 7901 N N . GLU B 1 45 ? 3.768 -64.562 -4.879 1 66.19 45 GLU B N 1
ATOM 7902 C CA . GLU B 1 45 ? 4.062 -66 -4.816 1 66.19 45 GLU B CA 1
ATOM 7903 C C . GLU B 1 45 ? 5.48 -66.25 -4.312 1 66.19 45 GLU B C 1
ATOM 7905 O O . GLU B 1 45 ? 5.754 -67.25 -3.689 1 66.19 45 GLU B O 1
ATOM 7910 N N . SER B 1 46 ? 6.398 -65.438 -4.816 1 58.66 46 SER B N 1
ATOM 7911 C CA . SER B 1 46 ? 7.781 -65.688 -4.426 1 58.66 46 SER B CA 1
ATOM 7912 C C . SER B 1 46 ? 8.016 -65.312 -2.959 1 58.66 46 SER B C 1
ATOM 7914 O O . SER B 1 46 ? 7.672 -64.25 -2.51 1 58.66 46 SER B O 1
ATOM 7916 N N . ASN B 1 47 ? 7.766 -66.25 -1.944 1 50.44 47 ASN B N 1
ATOM 7917 C CA . ASN B 1 47 ? 8.094 -66.188 -0.524 1 50.44 47 ASN B CA 1
ATOM 7918 C C . ASN B 1 47 ? 9.398 -65.438 -0.28 1 50.44 47 ASN B C 1
ATOM 7920 O O . ASN B 1 47 ? 9.867 -65.375 0.857 1 50.44 47 ASN B O 1
ATOM 7924 N N . GLU B 1 48 ? 10.43 -65.438 -1.111 1 44.94 48 GLU B N 1
ATOM 7925 C CA . GLU B 1 48 ? 11.758 -64.938 -0.803 1 44.94 48 GLU B CA 1
ATOM 7926 C C . GLU B 1 48 ? 11.75 -63.406 -0.747 1 44.94 48 GLU B C 1
ATOM 7928 O O . GLU B 1 48 ? 11.094 -62.75 -1.559 1 44.94 48 GLU B O 1
ATOM 7933 N N . GLU B 1 49 ? 11.984 -62.781 0.337 1 45.06 49 GLU B N 1
ATOM 7934 C CA . GLU B 1 49 ? 12.164 -61.406 0.808 1 45.06 49 GLU B CA 1
ATOM 7935 C C . GLU B 1 49 ? 12.609 -60.5 -0.326 1 45.06 49 GLU B C 1
ATOM 7937 O O . GLU B 1 49 ? 12.57 -59.281 -0.188 1 45.06 49 GLU B O 1
ATOM 7942 N N . ALA B 1 50 ? 13.523 -60.938 -1.293 1 47.28 50 ALA B N 1
ATOM 7943 C CA . ALA B 1 50 ? 14.555 -60.219 -2.051 1 47.28 50 ALA B CA 1
ATOM 7944 C C . ALA B 1 50 ? 13.961 -59.562 -3.291 1 47.28 50 ALA B C 1
ATOM 7946 O O . ALA B 1 50 ? 14.672 -58.906 -4.043 1 47.28 50 ALA B O 1
ATOM 7947 N N . ALA B 1 51 ? 12.773 -59.75 -3.848 1 57.59 51 ALA B N 1
ATOM 7948 C CA . ALA B 1 51 ? 12.711 -59.562 -5.293 1 57.59 51 ALA B CA 1
ATOM 7949 C C . ALA B 1 51 ? 12.562 -58.094 -5.645 1 57.59 51 ALA B C 1
ATOM 7951 O O . ALA B 1 51 ? 13.328 -57.562 -6.445 1 57.59 51 ALA B O 1
ATOM 7952 N N . PHE B 1 52 ? 11.43 -57.344 -5.781 1 72.31 52 PHE B N 1
ATOM 7953 C CA . PHE B 1 52 ? 11.516 -55.906 -6.008 1 72.31 52 PHE B CA 1
ATOM 7954 C C . PHE B 1 52 ? 10.57 -55.156 -5.074 1 72.31 52 PHE B C 1
ATOM 7956 O O . PHE B 1 52 ? 9.594 -55.719 -4.578 1 72.31 52 PHE B O 1
ATOM 7963 N N . ASN B 1 53 ? 10.977 -54.188 -4.383 1 78.69 53 ASN B N 1
ATOM 7964 C CA . ASN B 1 53 ? 10.203 -53.312 -3.521 1 78.69 53 ASN B CA 1
ATOM 7965 C C . ASN B 1 53 ? 9.039 -52.656 -4.277 1 78.69 53 ASN B C 1
ATOM 7967 O O . ASN B 1 53 ? 9.258 -51.812 -5.156 1 78.69 53 ASN B O 1
ATOM 7971 N N . VAL B 1 54 ? 7.801 -53.125 -3.955 1 82.06 54 VAL B N 1
ATOM 7972 C CA . VAL B 1 54 ? 6.609 -52.625 -4.625 1 82.06 54 VAL B CA 1
ATOM 7973 C C . VAL B 1 54 ? 6.449 -51.125 -4.32 1 82.06 54 VAL B C 1
ATOM 7975 O O . VAL B 1 54 ? 5.82 -50.406 -5.09 1 82.06 54 VAL B O 1
ATOM 7978 N N . ASN B 1 55 ? 7.086 -50.625 -3.199 1 81.19 55 ASN B N 1
ATOM 7979 C CA . ASN B 1 55 ? 6.938 -49.219 -2.799 1 81.19 55 ASN B CA 1
ATOM 7980 C C . ASN B 1 55 ? 8.133 -48.406 -3.234 1 81.19 55 ASN B C 1
ATOM 7982 O O . ASN B 1 55 ? 8.422 -47.344 -2.639 1 81.19 55 ASN B O 1
ATOM 7986 N N . CYS B 1 56 ? 8.688 -48.906 -4.277 1 80.69 56 CYS B N 1
ATOM 7987 C CA . CYS B 1 56 ? 9.82 -48.156 -4.789 1 80.69 56 CYS B CA 1
ATOM 7988 C C . CYS B 1 56 ? 9.375 -46.812 -5.371 1 80.69 56 CYS B C 1
ATOM 7990 O O . CYS B 1 56 ? 8.195 -46.625 -5.68 1 80.69 56 CYS B O 1
ATOM 7992 N N . VAL B 1 57 ? 10.227 -45.812 -5.258 1 77 57 VAL B N 1
ATOM 7993 C CA . VAL B 1 57 ? 9.898 -44.469 -5.719 1 77 57 VAL B CA 1
ATOM 7994 C C . VAL B 1 57 ? 10.773 -44.094 -6.914 1 77 57 VAL B C 1
ATOM 7996 O O . VAL B 1 57 ? 11.914 -44.562 -7.027 1 77 57 VAL B O 1
ATOM 7999 N N . ASP B 1 58 ? 10.141 -43.375 -7.805 1 73.12 58 ASP B N 1
ATOM 8000 C CA . ASP B 1 58 ? 10.906 -42.875 -8.945 1 73.12 58 ASP B CA 1
ATOM 8001 C C . ASP B 1 58 ? 11.859 -41.75 -8.516 1 73.12 58 ASP B C 1
ATOM 8003 O O . ASP B 1 58 ? 11.891 -41.375 -7.348 1 73.12 58 ASP B O 1
ATOM 8007 N N . PRO B 1 59 ? 12.641 -41.281 -9.422 1 62 59 PRO B N 1
ATOM 8008 C CA . PRO B 1 59 ? 13.617 -40.25 -9.094 1 62 59 PRO B CA 1
ATOM 8009 C C . PRO B 1 59 ? 12.969 -38.969 -8.578 1 62 59 PRO B C 1
ATOM 8011 O O . PRO B 1 59 ? 13.633 -38.156 -7.918 1 62 59 PRO B O 1
ATOM 8014 N N . PHE B 1 60 ? 11.766 -38.812 -8.844 1 63.88 60 PHE B N 1
ATOM 8015 C CA . PHE B 1 60 ? 11.062 -37.625 -8.359 1 63.88 60 PHE B CA 1
ATOM 8016 C C . PHE B 1 60 ? 10.328 -37.938 -7.059 1 63.88 60 PHE B C 1
ATOM 8018 O O . PHE B 1 60 ? 9.609 -37.094 -6.531 1 63.88 60 PHE B O 1
ATOM 8025 N N . GLY B 1 61 ? 10.523 -39.219 -6.633 1 69.56 61 GLY B N 1
ATOM 8026 C CA . GLY B 1 61 ? 9.914 -39.594 -5.367 1 69.56 61 GLY B CA 1
ATOM 8027 C C . GLY B 1 61 ? 8.469 -40.031 -5.508 1 69.56 61 GLY B C 1
ATOM 8028 O O . GLY B 1 61 ? 7.719 -40.031 -4.531 1 69.56 61 GLY B O 1
ATOM 8029 N N . ARG B 1 62 ? 8.102 -40.344 -6.676 1 80.5 62 ARG B N 1
ATOM 8030 C CA . ARG B 1 62 ? 6.715 -40.781 -6.879 1 80.5 62 ARG B CA 1
ATOM 8031 C C . ARG B 1 62 ? 6.562 -42.281 -6.73 1 80.5 62 ARG B C 1
ATOM 8033 O O . ARG B 1 62 ? 7.414 -43.031 -7.199 1 80.5 62 ARG B O 1
ATOM 8040 N N . THR B 1 63 ? 5.594 -42.625 -6.117 1 83.88 63 THR B N 1
ATOM 8041 C CA . THR B 1 63 ? 5.262 -44.031 -5.969 1 83.88 63 THR B CA 1
ATOM 8042 C C . THR B 1 63 ? 4.449 -44.531 -7.164 1 83.88 63 THR B C 1
ATOM 8044 O O . THR B 1 63 ? 3.977 -43.719 -7.973 1 83.88 63 THR B O 1
ATOM 8047 N N . SER B 1 64 ? 4.359 -45.875 -7.312 1 86.19 64 SER B N 1
ATOM 8048 C CA . SER B 1 64 ? 3.566 -46.469 -8.383 1 86.19 64 SER B CA 1
ATOM 8049 C C . SER B 1 64 ? 2.113 -46 -8.32 1 86.19 64 SER B C 1
ATOM 8051 O O . SER B 1 64 ? 1.501 -45.719 -9.352 1 86.19 64 SER B O 1
ATOM 8053 N N . LEU B 1 65 ? 1.631 -45.906 -7.152 1 87.56 65 LEU B N 1
ATOM 8054 C CA . LEU B 1 65 ? 0.254 -45.469 -6.973 1 87.56 65 LEU B CA 1
ATOM 8055 C C . LEU B 1 65 ? 0.096 -44 -7.395 1 87.56 65 LEU B C 1
ATOM 8057 O O . LEU B 1 65 ? -0.896 -43.625 -8.031 1 87.56 65 LEU B O 1
ATOM 8061 N N . GLN B 1 66 ? 1.006 -43.188 -7.027 1 87.12 66 GLN B N 1
ATOM 8062 C CA . GLN B 1 66 ? 0.969 -41.781 -7.395 1 87.12 66 GLN B CA 1
ATOM 8063 C C . GLN B 1 66 ? 1.005 -41.625 -8.914 1 87.12 66 GLN B C 1
ATOM 8065 O O . GLN B 1 66 ? 0.281 -40.781 -9.461 1 87.12 66 GLN B O 1
ATOM 8070 N N . ILE B 1 67 ? 1.831 -42.344 -9.547 1 82.38 67 ILE B N 1
ATOM 8071 C CA . ILE B 1 67 ? 1.962 -42.281 -11 1 82.38 67 ILE B CA 1
ATOM 8072 C C . ILE B 1 67 ? 0.629 -42.656 -11.648 1 82.38 67 ILE B C 1
ATOM 8074 O O . ILE B 1 67 ? 0.192 -41.969 -12.594 1 82.38 67 ILE B O 1
ATOM 8078 N N . SER B 1 68 ? 0.039 -43.656 -11.148 1 84.62 68 SER B N 1
ATOM 8079 C CA . SER B 1 68 ? -1.229 -44.125 -11.695 1 84.62 68 SER B CA 1
ATOM 8080 C C . SER B 1 68 ? -2.334 -43.094 -11.492 1 84.62 68 SER B C 1
ATOM 8082 O O . SER B 1 68 ? -3.219 -42.938 -12.344 1 84.62 68 SER B O 1
ATOM 8084 N N . ILE B 1 69 ? -2.268 -42.438 -10.375 1 85.19 69 ILE B N 1
ATOM 8085 C CA . ILE B 1 69 ? -3.26 -41.406 -10.07 1 85.19 69 ILE B CA 1
ATOM 8086 C C . ILE B 1 69 ? -3.062 -40.219 -11 1 85.19 69 ILE B C 1
ATOM 8088 O O . ILE B 1 69 ? -4.031 -39.688 -11.547 1 85.19 69 ILE B O 1
ATOM 8092 N N . GLU B 1 70 ? -1.869 -39.812 -11.18 1 77.94 70 GLU B N 1
ATOM 8093 C CA . GLU B 1 70 ? -1.558 -38.656 -12.023 1 77.94 70 GLU B CA 1
ATOM 8094 C C . GLU B 1 70 ? -1.923 -38.938 -13.484 1 77.94 70 GLU B C 1
ATOM 8096 O O . GLU B 1 70 ? -2.285 -38 -14.219 1 77.94 70 GLU B O 1
ATOM 8101 N N . ASN B 1 71 ? -1.809 -40.188 -13.836 1 76.56 71 ASN B N 1
ATOM 8102 C CA . ASN B 1 71 ? -2.133 -40.594 -15.203 1 76.56 71 ASN B CA 1
ATOM 8103 C C . ASN B 1 71 ? -3.609 -40.938 -15.352 1 76.56 71 ASN B C 1
ATOM 8105 O O . ASN B 1 71 ? -4.051 -41.344 -16.438 1 76.56 71 ASN B O 1
ATOM 8109 N N . ASP B 1 72 ? -4.379 -40.844 -14.359 1 79.5 72 ASP B N 1
ATOM 8110 C CA . ASP B 1 72 ? -5.82 -41.062 -14.336 1 79.5 72 ASP B CA 1
ATOM 8111 C C . ASP B 1 72 ? -6.156 -42.469 -14.766 1 79.5 72 ASP B C 1
ATOM 8113 O O . ASP B 1 72 ? -7.062 -42.688 -15.578 1 79.5 72 ASP B O 1
ATOM 8117 N N . ASN B 1 73 ? -5.348 -43.406 -14.445 1 81.12 73 ASN B N 1
ATOM 8118 C CA . ASN B 1 73 ? -5.609 -44.812 -14.727 1 81.12 73 ASN B CA 1
ATOM 8119 C C . ASN B 1 73 ? -6.27 -45.5 -13.547 1 81.12 73 ASN B C 1
ATOM 8121 O O . ASN B 1 73 ? -5.586 -46.094 -12.695 1 81.12 73 ASN B O 1
ATOM 8125 N N . THR B 1 74 ? -7.535 -45.531 -13.5 1 82.5 74 THR B N 1
ATOM 8126 C CA . THR B 1 74 ? -8.305 -46.062 -12.375 1 82.5 74 THR B CA 1
ATOM 8127 C C . THR B 1 74 ? -8.102 -47.562 -12.227 1 82.5 74 THR B C 1
ATOM 8129 O O . THR B 1 74 ? -8.062 -48.094 -11.102 1 82.5 74 THR B O 1
ATOM 8132 N N . GLU B 1 75 ? -7.961 -48.219 -13.352 1 81.69 75 GLU B N 1
ATOM 8133 C CA . GLU B 1 75 ? -7.77 -49.688 -13.305 1 81.69 75 GLU B CA 1
ATOM 8134 C C . GLU B 1 75 ? -6.457 -50.031 -12.617 1 81.69 75 GLU B C 1
ATOM 8136 O O . GLU B 1 75 ? -6.402 -50.969 -11.82 1 81.69 75 GLU B O 1
ATOM 8141 N N . MET B 1 76 ? -5.473 -49.344 -12.992 1 87.12 76 MET B N 1
ATOM 8142 C CA . MET B 1 76 ? -4.168 -49.531 -12.375 1 87.12 76 MET B CA 1
ATOM 8143 C C . MET B 1 76 ? -4.223 -49.25 -10.875 1 87.12 76 MET B C 1
ATOM 8145 O O . MET B 1 76 ? -3.605 -49.969 -10.078 1 87.12 76 MET B O 1
ATOM 8149 N N . VAL B 1 77 ? -4.977 -48.25 -10.445 1 89.69 77 VAL B N 1
ATOM 8150 C CA . VAL B 1 77 ? -5.102 -47.875 -9.047 1 89.69 77 VAL B CA 1
ATOM 8151 C C . VAL B 1 77 ? -5.762 -49 -8.258 1 89.69 77 VAL B C 1
ATOM 8153 O O . VAL B 1 77 ? -5.309 -49.344 -7.168 1 89.69 77 VAL B O 1
ATOM 8156 N N . GLN B 1 78 ? -6.746 -49.594 -8.859 1 86.81 78 GLN B N 1
ATOM 8157 C CA . GLN B 1 78 ? -7.453 -50.688 -8.203 1 86.81 78 GLN B CA 1
ATOM 8158 C C . GLN B 1 78 ? -6.559 -51.906 -8.055 1 86.81 78 GLN B C 1
ATOM 8160 O O . GLN B 1 78 ? -6.574 -52.562 -7.016 1 86.81 78 GLN B O 1
ATOM 8165 N N . LEU B 1 79 ? -5.793 -52.156 -9.117 1 88.38 79 LEU B N 1
ATOM 8166 C CA . LEU B 1 79 ? -4.883 -53.312 -9.109 1 88.38 79 LEU B CA 1
ATOM 8167 C C . LEU B 1 79 ? -3.82 -53.156 -8.023 1 88.38 79 LEU B C 1
ATOM 8169 O O . LEU B 1 79 ? -3.52 -54.094 -7.301 1 88.38 79 LEU B O 1
ATOM 8173 N N . LEU B 1 80 ? -3.289 -52 -7.902 1 91.5 80 LEU B N 1
ATOM 8174 C CA . LEU B 1 80 ? -2.213 -51.75 -6.953 1 91.5 80 LEU B CA 1
ATOM 8175 C C . LEU B 1 80 ? -2.732 -51.781 -5.52 1 91.5 80 LEU B C 1
ATOM 8177 O O . LEU B 1 80 ? -2.043 -52.25 -4.617 1 91.5 80 LEU B O 1
ATOM 8181 N N . LEU B 1 81 ? -3.9 -51.219 -5.324 1 89.75 81 LEU B N 1
ATOM 8182 C CA . LEU B 1 81 ? -4.488 -51.25 -3.988 1 89.75 81 LEU B CA 1
ATOM 8183 C C . LEU B 1 81 ? -4.836 -52.656 -3.559 1 89.75 81 LEU B C 1
ATOM 8185 O O . LEU B 1 81 ? -4.766 -53 -2.373 1 89.75 81 LEU B O 1
ATOM 8189 N N . GLY B 1 82 ? -5.25 -53.406 -4.496 1 84.5 82 GLY B N 1
ATOM 8190 C CA . GLY B 1 82 ? -5.516 -54.812 -4.211 1 84.5 82 GLY B CA 1
ATOM 8191 C C . GLY B 1 82 ? -4.289 -55.562 -3.752 1 84.5 82 GLY B C 1
ATOM 8192 O O . GLY B 1 82 ? -4.395 -56.531 -2.973 1 84.5 82 GLY B O 1
ATOM 8193 N N . ALA B 1 83 ? -3.115 -55.156 -4.258 1 85.62 83 ALA B N 1
ATOM 8194 C CA . ALA B 1 83 ? -1.851 -55.75 -3.861 1 85.62 83 ALA B CA 1
ATOM 8195 C C . ALA B 1 83 ? -1.321 -55.156 -2.57 1 85.62 83 ALA B C 1
ATOM 8197 O O . ALA B 1 83 ? -0.187 -55.406 -2.168 1 85.62 83 ALA B O 1
ATOM 8198 N N . ASN B 1 84 ? -2.016 -54.25 -1.883 1 81.94 84 ASN B N 1
ATOM 8199 C CA . ASN B 1 84 ? -1.743 -53.594 -0.6 1 81.94 84 ASN B CA 1
ATOM 8200 C C . ASN B 1 84 ? -0.513 -52.688 -0.672 1 81.94 84 ASN B C 1
ATOM 8202 O O . ASN B 1 84 ? 0.357 -52.75 0.197 1 81.94 84 ASN B O 1
ATOM 8206 N N . VAL B 1 85 ? -0.45 -52.031 -1.812 1 86.69 85 VAL B N 1
ATOM 8207 C CA . VAL B 1 85 ? 0.584 -51.031 -1.902 1 86.69 85 VAL B CA 1
ATOM 8208 C C . VAL B 1 85 ? 0.302 -49.906 -0.893 1 86.69 85 VAL B C 1
ATOM 8210 O O . VAL B 1 85 ? -0.855 -49.562 -0.662 1 86.69 85 VAL B O 1
ATOM 8213 N N . GLU B 1 86 ? 1.327 -49.375 -0.247 1 83.69 86 GLU B N 1
ATOM 8214 C CA . GLU B 1 86 ? 1.164 -48.344 0.767 1 83.69 86 GLU B CA 1
ATOM 8215 C C . GLU B 1 86 ? 0.589 -47.062 0.162 1 83.69 86 GLU B C 1
ATOM 8217 O O . GLU B 1 86 ? 1.097 -46.562 -0.843 1 83.69 86 GLU B O 1
ATOM 8222 N N . THR B 1 87 ? -0.448 -46.469 0.702 1 85.56 87 THR B N 1
ATOM 8223 C CA . THR B 1 87 ? -1.13 -45.281 0.167 1 85.56 87 THR B CA 1
ATOM 8224 C C . THR B 1 87 ? -0.481 -44 0.678 1 85.56 87 THR B C 1
ATOM 8226 O O . THR B 1 87 ? -0.436 -43 -0.034 1 85.56 87 THR B O 1
ATOM 8229 N N . SER B 1 88 ? 0.215 -43.906 1.787 1 82.25 88 SER B N 1
ATOM 8230 C CA . SER B 1 88 ? 0.886 -42.75 2.385 1 82.25 88 SER B CA 1
ATOM 8231 C C . SER B 1 88 ? 0.135 -41.469 2.09 1 82.25 88 SER B C 1
ATOM 8233 O O . SER B 1 88 ? -0.947 -41.219 2.631 1 82.25 88 SER B O 1
ATOM 8235 N N . ASP B 1 89 ? 0.642 -40.562 1.144 1 86.25 89 ASP B N 1
ATOM 8236 C CA . ASP B 1 89 ? 0.014 -39.281 0.833 1 86.25 89 ASP B CA 1
ATOM 8237 C C . ASP B 1 89 ? -0.652 -39.312 -0.541 1 86.25 89 ASP B C 1
ATOM 8239 O O . ASP B 1 89 ? -0.895 -38.281 -1.145 1 86.25 89 ASP B O 1
ATOM 8243 N N . CYS B 1 90 ? -0.985 -40.438 -1.016 1 87.94 90 CYS B N 1
ATOM 8244 C CA . CYS B 1 90 ? -1.527 -40.562 -2.363 1 87.94 90 CYS B CA 1
ATOM 8245 C C . CYS B 1 90 ? -2.947 -40.031 -2.439 1 87.94 90 CYS B C 1
ATOM 8247 O O . CYS B 1 90 ? -3.389 -39.594 -3.502 1 87.94 90 CYS B O 1
ATOM 8249 N N . LEU B 1 91 ? -3.631 -40.094 -1.232 1 89.69 91 LEU B N 1
ATOM 8250 C CA . LEU B 1 91 ? -4.965 -39.5 -1.217 1 89.69 91 LEU B CA 1
ATOM 8251 C C . LEU B 1 91 ? -4.902 -38.031 -1.54 1 89.69 91 LEU B C 1
ATOM 8253 O O . LEU B 1 91 ? -5.754 -37.5 -2.268 1 89.69 91 LEU B O 1
ATOM 8257 N N . LEU B 1 92 ? -3.936 -37.406 -1.069 1 91.25 92 LEU B N 1
ATOM 8258 C CA . LEU B 1 92 ? -3.764 -36 -1.32 1 91.25 92 LEU B CA 1
ATOM 8259 C C . LEU B 1 92 ? -3.453 -35.75 -2.791 1 91.25 92 LEU B C 1
ATOM 8261 O O . LEU B 1 92 ? -3.932 -34.75 -3.367 1 91.25 92 LEU B O 1
ATOM 8265 N N . HIS B 1 93 ? -2.701 -36.562 -3.355 1 87.88 93 HIS B N 1
ATOM 8266 C CA . HIS B 1 93 ? -2.406 -36.438 -4.777 1 87.88 93 HIS B CA 1
ATOM 8267 C C . HIS B 1 93 ? -3.658 -36.625 -5.621 1 87.88 93 HIS B C 1
ATOM 8269 O O . HIS B 1 93 ? -3.848 -35.969 -6.637 1 87.88 93 HIS B O 1
ATOM 8275 N N . ALA B 1 94 ? -4.434 -37.562 -5.238 1 88.44 94 ALA B N 1
ATOM 8276 C CA . ALA B 1 94 ? -5.688 -37.812 -5.945 1 88.44 94 ALA B CA 1
ATOM 8277 C C . ALA B 1 94 ? -6.605 -36.594 -5.875 1 88.44 94 ALA B C 1
ATOM 8279 O O . ALA B 1 94 ? -7.266 -36.25 -6.859 1 88.44 94 ALA B O 1
ATOM 8280 N N . VAL B 1 95 ? -6.609 -36.031 -4.703 1 90 95 VAL B N 1
ATOM 8281 C CA . VAL B 1 95 ? -7.434 -34.844 -4.516 1 90 95 VAL B CA 1
ATOM 8282 C C . VAL B 1 95 ? -6.871 -33.688 -5.336 1 90 95 VAL B C 1
ATOM 8284 O O . VAL B 1 95 ? -7.625 -32.938 -5.965 1 90 95 VAL B O 1
ATOM 8287 N N . LYS B 1 96 ? -5.59 -33.594 -5.266 1 87.75 96 LYS B N 1
ATOM 8288 C CA . LYS B 1 96 ? -4.918 -32.531 -6.008 1 87.75 96 LYS B CA 1
ATOM 8289 C C . LYS B 1 96 ? -5.227 -32.625 -7.5 1 87.75 96 LYS B C 1
ATOM 8291 O O . LYS B 1 96 ? -5.43 -31.594 -8.164 1 87.75 96 LYS B O 1
ATOM 8296 N N . GLU B 1 97 ? -5.332 -33.875 -8.016 1 82.56 97 GLU B N 1
ATOM 8297 C CA . GLU B 1 97 ? -5.609 -34.094 -9.43 1 82.56 97 GLU B CA 1
ATOM 8298 C C . GLU B 1 97 ? -7.105 -34.062 -9.711 1 82.56 97 GLU B C 1
ATOM 8300 O O . GLU B 1 97 ? -7.527 -34.125 -10.867 1 82.56 97 GLU B O 1
ATOM 8305 N N . GLU B 1 98 ? -7.922 -33.844 -8.719 1 84.94 98 GLU B N 1
ATOM 8306 C CA . GLU B 1 98 ? -9.375 -33.781 -8.812 1 84.94 98 GLU B CA 1
ATOM 8307 C C . GLU B 1 98 ? -9.945 -35.031 -9.469 1 84.94 98 GLU B C 1
ATOM 8309 O O . GLU B 1 98 ? -10.844 -34.938 -10.312 1 84.94 98 GLU B O 1
ATOM 8314 N N . ASN B 1 99 ? -9.25 -36.156 -9.289 1 83.94 99 ASN B N 1
ATOM 8315 C CA . ASN B 1 99 ? -9.75 -37.438 -9.742 1 83.94 99 ASN B CA 1
ATOM 8316 C C . ASN B 1 99 ? -10.727 -38.062 -8.742 1 83.94 99 ASN B C 1
ATOM 8318 O O . ASN B 1 99 ? -10.32 -38.75 -7.816 1 83.94 99 ASN B O 1
ATOM 8322 N N . VAL B 1 100 ? -11.984 -37.875 -8.945 1 86.25 100 VAL B N 1
ATOM 8323 C CA . VAL B 1 100 ? -13.031 -38.25 -8 1 86.25 100 VAL B CA 1
ATOM 8324 C C . VAL B 1 100 ? -13.047 -39.781 -7.844 1 86.25 100 VAL B C 1
ATOM 8326 O O . VAL B 1 100 ? -13.188 -40.281 -6.734 1 86.25 100 VAL B O 1
ATOM 8329 N N . GLU B 1 101 ? -12.852 -40.438 -8.93 1 82.38 101 GLU B N 1
ATOM 8330 C CA . GLU B 1 101 ? -12.906 -41.906 -8.906 1 82.38 101 GLU B CA 1
ATOM 8331 C C . GLU B 1 101 ? -11.766 -42.469 -8.086 1 82.38 101 GLU B C 1
ATOM 8333 O O . GLU B 1 101 ? -11.969 -43.406 -7.281 1 82.38 101 GLU B O 1
ATOM 8338 N N . ALA B 1 102 ? -10.586 -41.969 -8.359 1 87.94 102 ALA B N 1
ATOM 8339 C CA . ALA B 1 102 ? -9.43 -42.438 -7.598 1 87.94 102 ALA B CA 1
ATOM 8340 C C . ALA B 1 102 ? -9.609 -42.156 -6.109 1 87.94 102 ALA B C 1
ATOM 8342 O O . ALA B 1 102 ? -9.234 -42.969 -5.27 1 87.94 102 ALA B O 1
ATOM 8343 N N . VAL B 1 103 ? -10.211 -41.031 -5.738 1 90.44 103 VAL B N 1
ATOM 8344 C CA . VAL B 1 103 ? -10.422 -40.656 -4.344 1 90.44 103 VAL B CA 1
ATOM 8345 C C . VAL B 1 103 ? -11.383 -41.625 -3.682 1 90.44 103 VAL B C 1
ATOM 8347 O O . VAL B 1 103 ? -11.141 -42.094 -2.562 1 90.44 103 VAL B O 1
ATOM 8350 N N . GLU B 1 104 ? -12.398 -41.938 -4.387 1 87.62 104 GLU B N 1
ATOM 8351 C CA . GLU B 1 104 ? -13.406 -42.844 -3.85 1 87.62 104 GLU B CA 1
ATOM 8352 C C . GLU B 1 104 ? -12.812 -44.25 -3.613 1 87.62 104 GLU B C 1
ATOM 8354 O O . GLU B 1 104 ? -13.047 -44.844 -2.566 1 87.62 104 GLU B O 1
ATOM 8359 N N . ILE B 1 105 ? -12.008 -44.719 -4.594 1 88.81 105 ILE B N 1
ATOM 8360 C CA . ILE B 1 105 ? -11.406 -46.031 -4.512 1 88.81 105 ILE B CA 1
ATOM 8361 C C . ILE B 1 105 ? -10.43 -46.094 -3.336 1 88.81 105 ILE B C 1
ATOM 8363 O O . ILE B 1 105 ? -10.406 -47.062 -2.586 1 88.81 105 ILE B O 1
ATOM 8367 N N . ILE B 1 106 ? -9.672 -45.062 -3.164 1 91.69 106 ILE B N 1
ATOM 8368 C CA . ILE B 1 106 ? -8.664 -45.031 -2.109 1 91.69 106 ILE B CA 1
ATOM 8369 C C . ILE B 1 106 ? -9.352 -44.938 -0.747 1 91.69 106 ILE B C 1
ATOM 8371 O O . ILE B 1 106 ? -8.938 -45.594 0.207 1 91.69 106 ILE B O 1
ATOM 8375 N N . LEU B 1 107 ? -10.391 -44.125 -0.631 1 90 107 LEU B N 1
ATOM 8376 C CA . LEU B 1 107 ? -11.117 -44 0.623 1 90 107 LEU B CA 1
ATOM 8377 C C . LEU B 1 107 ? -11.773 -45.312 1.038 1 90 107 LEU B C 1
ATOM 8379 O O . LEU B 1 107 ? -11.75 -45.656 2.217 1 90 107 LEU B O 1
ATOM 8383 N N . GLU B 1 108 ? -12.375 -45.969 0.052 1 86.06 108 GLU B N 1
ATOM 8384 C CA . GLU B 1 108 ? -12.992 -47.25 0.337 1 86.06 108 GLU B CA 1
ATOM 8385 C C . GLU B 1 108 ? -11.961 -48.25 0.821 1 86.06 108 GLU B C 1
ATOM 8387 O O . GLU B 1 108 ? -12.227 -49.031 1.741 1 86.06 108 GLU B O 1
ATOM 8392 N N . HIS B 1 109 ? -10.82 -48.25 0.165 1 88.94 109 HIS B N 1
ATOM 8393 C CA . HIS B 1 109 ? -9.734 -49.156 0.569 1 88.94 109 HIS B CA 1
ATOM 8394 C C . HIS B 1 109 ? -9.258 -48.812 1.981 1 88.94 109 HIS B C 1
ATOM 8396 O O . HIS B 1 109 ? -9.031 -49.719 2.785 1 88.94 109 HIS B O 1
ATOM 8402 N N . LEU B 1 110 ? -9.102 -47.594 2.32 1 89.06 110 LEU B N 1
ATOM 8403 C CA . LEU B 1 110 ? -8.617 -47.188 3.629 1 89.06 110 LEU B CA 1
ATOM 8404 C C . LEU B 1 110 ? -9.625 -47.531 4.719 1 89.06 110 LEU B C 1
ATOM 8406 O O . LEU B 1 110 ? -9.234 -47.844 5.844 1 89.06 110 LEU B O 1
ATOM 8410 N N . GLU B 1 111 ? -10.852 -47.406 4.441 1 85.88 111 GLU B N 1
ATOM 8411 C CA . GLU B 1 111 ? -11.891 -47.781 5.391 1 85.88 111 GLU B CA 1
ATOM 8412 C C . GLU B 1 111 ? -11.875 -49.281 5.664 1 85.88 111 GLU B C 1
ATOM 8414 O O . GLU B 1 111 ? -12.078 -49.719 6.801 1 85.88 111 GLU B O 1
ATOM 8419 N N . LYS B 1 112 ? -11.57 -50.031 4.625 1 82.88 112 LYS B N 1
ATOM 8420 C CA . LYS B 1 112 ? -11.523 -51.469 4.758 1 82.88 112 LYS B CA 1
ATOM 8421 C C . LYS B 1 112 ? -10.352 -51.906 5.641 1 82.88 112 LYS B C 1
ATOM 8423 O O . LYS B 1 112 ? -10.477 -52.844 6.438 1 82.88 112 LYS B O 1
ATOM 8428 N N . ILE B 1 113 ? -9.203 -51.156 5.48 1 85.31 113 ILE B N 1
ATOM 8429 C CA . ILE B 1 113 ? -8.016 -51.531 6.246 1 85.31 113 ILE B CA 1
ATOM 8430 C C . ILE B 1 113 ? -8.039 -50.812 7.598 1 85.31 113 ILE B C 1
ATOM 8432 O O . ILE B 1 113 ? -7.191 -51.094 8.453 1 85.31 113 ILE B O 1
ATOM 8436 N N . GLY B 1 114 ? -8.938 -49.906 7.941 1 79.88 114 GLY B N 1
ATOM 8437 C CA . GLY B 1 114 ? -9.109 -49.25 9.219 1 79.88 114 GLY B CA 1
ATOM 8438 C C . GLY B 1 114 ? -8.125 -48.094 9.422 1 79.88 114 GLY B C 1
ATOM 8439 O O . GLY B 1 114 ? -7.73 -47.812 10.555 1 79.88 114 GLY B O 1
ATOM 8440 N N . LYS B 1 115 ? -7.617 -47.594 8.414 1 81.94 115 LYS B N 1
ATOM 8441 C CA . LYS B 1 115 ? -6.602 -46.562 8.562 1 81.94 115 LYS B CA 1
ATOM 8442 C C . LYS B 1 115 ? -7.207 -45.156 8.375 1 81.94 115 LYS B C 1
ATOM 8444 O O . LYS B 1 115 ? -6.516 -44.156 8.547 1 81.94 115 LYS B O 1
ATOM 8449 N N . PHE B 1 116 ? -8.5 -45.062 8.148 1 85.19 116 PHE B N 1
ATOM 8450 C CA . PHE B 1 116 ? -9.133 -43.75 7.996 1 85.19 116 PHE B CA 1
ATOM 8451 C C . PHE B 1 116 ? -9.656 -43.25 9.336 1 85.19 116 PHE B C 1
ATOM 8453 O O . PHE B 1 116 ? -10.461 -43.906 9.984 1 85.19 116 PHE B O 1
ATOM 8460 N N . THR B 1 117 ? -8.984 -42.219 9.883 1 80.06 117 THR B N 1
ATOM 8461 C CA . THR B 1 117 ? -9.477 -41.594 11.086 1 80.06 117 THR B CA 1
ATOM 8462 C C . THR B 1 117 ? -9.875 -40.125 10.805 1 80.06 117 THR B C 1
ATOM 8464 O O . THR B 1 117 ? -9.398 -39.531 9.836 1 80.06 117 THR B O 1
ATOM 8467 N N . ARG B 1 118 ? -10.703 -39.625 11.656 1 77.62 118 ARG B N 1
ATOM 8468 C CA . ARG B 1 118 ? -11.195 -38.25 11.492 1 77.62 118 ARG B CA 1
ATOM 8469 C C . ARG B 1 118 ? -10.047 -37.25 11.562 1 77.62 118 ARG B C 1
ATOM 8471 O O . ARG B 1 118 ? -10.055 -36.219 10.867 1 77.62 118 ARG B O 1
ATOM 8478 N N . GLU B 1 119 ? -9.094 -37.531 12.328 1 75 119 GLU B N 1
ATOM 8479 C CA . GLU B 1 119 ? -7.988 -36.594 12.562 1 75 119 GLU B CA 1
ATOM 8480 C C . GLU B 1 119 ? -6.961 -36.688 11.438 1 75 119 GLU B C 1
ATOM 8482 O O . GLU B 1 119 ? -6.543 -35.656 10.891 1 75 119 GLU B O 1
ATOM 8487 N N . ASN B 1 120 ? -6.578 -37.844 10.984 1 76.44 120 ASN B N 1
ATOM 8488 C CA . ASN B 1 120 ? -5.551 -38.031 9.969 1 76.44 120 ASN B CA 1
ATOM 8489 C C . ASN B 1 120 ? -6.16 -38.156 8.578 1 76.44 120 ASN B C 1
ATOM 8491 O O . ASN B 1 120 ? -5.477 -37.969 7.574 1 76.44 120 ASN B O 1
ATOM 8495 N N . GLN B 1 121 ? -7.484 -38.281 8.484 1 82.56 121 GLN B N 1
ATOM 8496 C CA . GLN B 1 121 ? -8.242 -38.469 7.254 1 82.56 121 GLN B CA 1
ATOM 8497 C C . GLN B 1 121 ? -7.555 -39.438 6.312 1 82.56 121 GLN B C 1
ATOM 8499 O O . GLN B 1 121 ? -7.543 -39.25 5.098 1 82.56 121 GLN B O 1
ATOM 8504 N N . GLY B 1 122 ? -6.727 -40.281 6.895 1 79.19 122 GLY B N 1
ATOM 8505 C CA . GLY B 1 122 ? -6.145 -41.375 6.141 1 79.19 122 GLY B CA 1
ATOM 8506 C C . GLY B 1 122 ? -4.809 -41.031 5.516 1 79.19 122 GLY B C 1
ATOM 8507 O O . GLY B 1 122 ? -4.301 -41.781 4.672 1 79.19 122 GLY B O 1
ATOM 8508 N N . VAL B 1 123 ? -4.207 -39.844 5.859 1 84.81 123 VAL B N 1
ATOM 8509 C CA . VAL B 1 123 ? -2.969 -39.438 5.203 1 84.81 123 VAL B CA 1
ATOM 8510 C C . VAL B 1 123 ? -1.829 -39.406 6.219 1 84.81 123 VAL B C 1
ATOM 8512 O O . VAL B 1 123 ? -2.037 -39.062 7.387 1 84.81 123 VAL B O 1
ATOM 8515 N N . CYS B 1 124 ? -0.718 -39.969 5.844 1 77.62 124 CYS B N 1
ATOM 8516 C CA . CYS B 1 124 ? 0.52 -39.875 6.609 1 77.62 124 CYS B CA 1
ATOM 8517 C C . CYS B 1 124 ? 1.559 -39.031 5.879 1 77.62 124 CYS B C 1
ATOM 8519 O O . CYS B 1 124 ? 1.996 -39.375 4.785 1 77.62 124 CYS B O 1
ATOM 8521 N N . ILE B 1 125 ? 1.768 -37.812 6.465 1 77.25 125 ILE B N 1
ATOM 8522 C CA . ILE B 1 125 ? 2.697 -36.906 5.809 1 77.25 125 ILE B CA 1
ATOM 8523 C C . ILE B 1 125 ? 4.086 -37.062 6.43 1 77.25 125 ILE B C 1
ATOM 8525 O O . ILE B 1 125 ? 4.238 -36.969 7.648 1 77.25 125 ILE B O 1
ATOM 8529 N N . ASN B 1 126 ? 4.992 -37.469 5.625 1 66 126 ASN B N 1
ATOM 8530 C CA . ASN B 1 126 ? 6.391 -37.562 6.027 1 66 126 ASN B CA 1
ATOM 8531 C C . ASN B 1 126 ? 7.211 -36.375 5.531 1 66 126 ASN B C 1
ATOM 8533 O O . ASN B 1 126 ? 6.668 -35.469 4.902 1 66 126 ASN B O 1
ATOM 8537 N N . GLU B 1 127 ? 8.422 -36.219 5.973 1 63.12 127 GLU B N 1
ATOM 8538 C CA . GLU B 1 127 ? 9.336 -35.125 5.633 1 63.12 127 GLU B CA 1
ATOM 8539 C C . GLU B 1 127 ? 9.531 -35.031 4.125 1 63.12 127 GLU B C 1
ATOM 8541 O O . GLU B 1 127 ? 9.836 -33.938 3.607 1 63.12 127 GLU B O 1
ATOM 8546 N N . HIS B 1 128 ? 9.125 -36.156 3.434 1 61.34 128 HIS B N 1
ATOM 8547 C CA . HIS B 1 128 ? 9.406 -36.156 2.002 1 61.34 128 HIS B CA 1
ATOM 8548 C C . HIS B 1 128 ? 8.141 -35.875 1.191 1 61.34 128 HIS B C 1
ATOM 8550 O O . HIS B 1 128 ? 8.195 -35.812 -0.037 1 61.34 128 HIS B O 1
ATOM 8556 N N . SER B 1 129 ? 7.141 -35.719 1.973 1 71.62 129 SER B N 1
ATOM 8557 C CA . SER B 1 129 ? 5.887 -35.5 1.27 1 71.62 129 SER B CA 1
ATOM 8558 C C . SER B 1 129 ? 5.855 -34.094 0.644 1 71.62 129 SER B C 1
ATOM 8560 O O . SER B 1 129 ? 6.559 -33.188 1.096 1 71.62 129 SER B O 1
ATOM 8562 N N . ALA B 1 130 ? 5.207 -34.031 -0.487 1 73.06 130 ALA B N 1
ATOM 8563 C CA . ALA B 1 130 ? 5.059 -32.781 -1.204 1 73.06 130 ALA B CA 1
ATOM 8564 C C . ALA B 1 130 ? 4.133 -31.828 -0.453 1 73.06 130 ALA B C 1
ATOM 8566 O O . ALA B 1 130 ? 4.137 -30.625 -0.707 1 73.06 130 ALA B O 1
ATOM 8567 N N . PHE B 1 131 ? 3.441 -32.375 0.559 1 82.31 131 PHE B N 1
ATOM 8568 C CA . PHE B 1 131 ? 2.463 -31.547 1.262 1 82.31 131 PHE B CA 1
ATOM 8569 C C . PHE B 1 131 ? 2.898 -31.297 2.701 1 82.31 131 PHE B C 1
ATOM 8571 O O . PHE B 1 131 ? 3.676 -32.062 3.262 1 82.31 131 PHE B O 1
ATOM 8578 N N . THR B 1 132 ? 2.477 -30.25 3.246 1 81.62 132 THR B N 1
ATOM 8579 C CA . THR B 1 132 ? 2.752 -29.922 4.641 1 81.62 132 THR B CA 1
ATOM 8580 C C . THR B 1 132 ? 1.756 -30.625 5.562 1 81.62 132 THR B C 1
ATOM 8582 O O . THR B 1 132 ? 0.634 -30.938 5.152 1 81.62 132 THR B O 1
ATOM 8585 N N . PRO B 1 133 ? 2.205 -30.922 6.68 1 78.56 133 PRO B N 1
ATOM 8586 C CA . PRO B 1 133 ? 1.352 -31.672 7.605 1 78.56 133 PRO B CA 1
ATOM 8587 C C . PRO B 1 133 ? 0.056 -30.938 7.941 1 78.56 133 PRO B C 1
ATOM 8589 O O . PRO B 1 133 ? -0.904 -31.547 8.406 1 78.56 133 PRO B O 1
ATOM 8592 N N . ASP B 1 134 ? -0.044 -29.734 7.641 1 84.06 134 ASP B N 1
ATOM 8593 C CA . ASP B 1 134 ? -1.252 -28.969 7.953 1 84.06 134 ASP B CA 1
ATOM 8594 C C . ASP B 1 134 ? -2.318 -29.172 6.879 1 84.06 134 ASP B C 1
ATOM 8596 O O . ASP B 1 134 ? -3.488 -28.844 7.086 1 84.06 134 ASP B O 1
ATOM 8600 N N . ILE B 1 135 ? -1.987 -29.766 5.785 1 89.06 135 ILE B N 1
ATOM 8601 C CA . ILE B 1 135 ? -2.92 -29.938 4.68 1 89.06 135 ILE B CA 1
ATOM 8602 C C . ILE B 1 135 ? -3.602 -31.297 4.785 1 89.06 135 ILE B C 1
ATOM 8604 O O . ILE B 1 135 ? -2.957 -32.344 4.625 1 89.06 135 ILE B O 1
ATOM 8608 N N . THR B 1 136 ? -4.82 -31.281 5.148 1 90 136 THR B N 1
ATOM 8609 C CA . THR B 1 136 ? -5.648 -32.469 5.133 1 90 136 THR B CA 1
ATOM 8610 C C . THR B 1 136 ? -6.348 -32.625 3.785 1 90 136 THR B C 1
ATOM 8612 O O . THR B 1 136 ? -6.43 -31.688 3.008 1 90 136 THR B O 1
ATOM 8615 N N . PRO B 1 137 ? -6.77 -33.844 3.467 1 91.31 137 PRO B N 1
ATOM 8616 C CA . PRO B 1 137 ? -7.477 -34.031 2.199 1 91.31 137 PRO B CA 1
ATOM 8617 C C . PRO B 1 137 ? -8.688 -33.094 2.049 1 91.31 137 PRO B C 1
ATOM 8619 O O . PRO B 1 137 ? -8.938 -32.594 0.958 1 91.31 137 PRO B O 1
ATOM 8622 N N . LEU B 1 138 ? -9.344 -32.844 3.145 1 92.69 138 LEU B N 1
ATOM 8623 C CA . LEU B 1 138 ? -10.5 -31.953 3.074 1 92.69 138 LEU B CA 1
ATOM 8624 C C . LEU B 1 138 ? -10.055 -30.516 2.791 1 92.69 138 LEU B C 1
ATOM 8626 O O . LEU B 1 138 ? -10.672 -29.812 1.982 1 92.69 138 LEU B O 1
ATOM 8630 N N . ILE B 1 139 ? -9 -30.156 3.422 1 93.81 139 ILE B N 1
ATOM 8631 C CA . ILE B 1 139 ? -8.477 -28.812 3.221 1 93.81 139 ILE B CA 1
ATOM 8632 C C . ILE B 1 139 ? -8.023 -28.641 1.772 1 93.81 139 ILE B C 1
ATOM 8634 O O . ILE B 1 139 ? -8.328 -27.625 1.13 1 93.81 139 ILE B O 1
ATOM 8638 N N . LEU B 1 140 ? -7.375 -29.594 1.299 1 93.31 140 LEU B N 1
ATOM 8639 C CA . LEU B 1 140 ? -6.895 -29.531 -0.077 1 93.31 140 LEU B CA 1
ATOM 8640 C C . LEU B 1 140 ? -8.062 -29.547 -1.062 1 93.31 140 LEU B C 1
ATOM 8642 O O . LEU B 1 140 ? -8.031 -28.844 -2.08 1 93.31 140 LEU B O 1
ATOM 8646 N N . ALA B 1 141 ? -9.008 -30.375 -0.783 1 92.81 141 ALA B N 1
ATOM 8647 C CA . ALA B 1 141 ? -10.195 -30.422 -1.637 1 92.81 141 ALA B CA 1
ATOM 8648 C C . ALA B 1 141 ? -10.914 -29.078 -1.674 1 92.81 141 ALA B C 1
ATOM 8650 O O . ALA B 1 141 ? -11.398 -28.656 -2.725 1 92.81 141 ALA B O 1
ATOM 8651 N N . ALA B 1 142 ? -10.945 -28.469 -0.547 1 93.75 142 ALA B N 1
ATOM 8652 C CA . ALA B 1 142 ? -11.586 -27.156 -0.454 1 93.75 142 ALA B CA 1
ATOM 8653 C C . ALA B 1 142 ? -10.773 -26.109 -1.206 1 93.75 142 ALA B C 1
ATOM 8655 O O . ALA B 1 142 ? -11.344 -25.203 -1.812 1 93.75 142 ALA B O 1
ATOM 8656 N N . HIS B 1 143 ? -9.477 -26.297 -1.11 1 93.25 143 HIS B N 1
ATOM 8657 C CA . HIS B 1 143 ? -8.625 -25.375 -1.857 1 93.25 143 HIS B CA 1
ATOM 8658 C C . HIS B 1 143 ? -8.914 -25.453 -3.354 1 93.25 143 HIS B C 1
ATOM 8660 O O . HIS B 1 143 ? -8.938 -24.422 -4.035 1 93.25 143 HIS B O 1
ATOM 8666 N N . ARG B 1 144 ? -9.156 -26.609 -3.814 1 89.94 144 ARG B N 1
ATOM 8667 C CA . ARG B 1 144 ? -9.438 -26.828 -5.23 1 89.94 144 ARG B CA 1
ATOM 8668 C C . ARG B 1 144 ? -10.906 -26.562 -5.539 1 89.94 144 ARG B C 1
ATOM 8670 O O . ARG B 1 144 ? -11.297 -26.5 -6.707 1 89.94 144 ARG B O 1
ATOM 8677 N N . ASP B 1 145 ? -11.727 -26.375 -4.559 1 90.62 145 ASP B N 1
ATOM 8678 C CA . ASP B 1 145 ? -13.156 -26.078 -4.637 1 90.62 145 ASP B CA 1
ATOM 8679 C C . ASP B 1 145 ? -13.898 -27.125 -5.457 1 90.62 145 ASP B C 1
ATOM 8681 O O . ASP B 1 145 ? -14.68 -26.781 -6.344 1 90.62 145 ASP B O 1
ATOM 8685 N N . ASN B 1 146 ? -13.531 -28.422 -5.316 1 86.25 146 ASN B N 1
ATOM 8686 C CA . ASN B 1 146 ? -14.242 -29.516 -5.969 1 86.25 146 ASN B CA 1
ATOM 8687 C C . ASN B 1 146 ? -15.422 -30 -5.129 1 86.25 146 ASN B C 1
ATOM 8689 O O . ASN B 1 146 ? -15.234 -30.625 -4.09 1 86.25 146 ASN B O 1
ATOM 8693 N N . TYR B 1 147 ? -16.547 -29.75 -5.625 1 86.5 147 TYR B N 1
ATOM 8694 C CA . TYR B 1 147 ? -17.781 -30 -4.887 1 86.5 147 TYR B CA 1
ATOM 8695 C C . TYR B 1 147 ? -17.922 -31.484 -4.543 1 86.5 147 TYR B C 1
ATOM 8697 O O . TYR B 1 147 ? -18.234 -31.828 -3.404 1 86.5 147 TYR B O 1
ATOM 8705 N N . GLU B 1 148 ? -17.656 -32.375 -5.426 1 86.06 148 GLU B N 1
ATOM 8706 C CA . GLU B 1 148 ? -17.875 -33.812 -5.258 1 86.06 148 GLU B CA 1
ATOM 8707 C C . GLU B 1 148 ? -16.922 -34.406 -4.227 1 86.06 148 GLU B C 1
ATOM 8709 O O . GLU B 1 148 ? -17.344 -35.156 -3.354 1 86.06 148 GLU B O 1
ATOM 8714 N N . ILE B 1 149 ? -15.664 -34.031 -4.32 1 90.94 149 ILE B N 1
ATOM 8715 C CA . ILE B 1 149 ? -14.672 -34.562 -3.4 1 90.94 149 ILE B CA 1
ATOM 8716 C C . ILE B 1 149 ? -14.953 -34.062 -1.986 1 90.94 149 ILE B C 1
ATOM 8718 O O . ILE B 1 149 ? -14.812 -34.812 -1.015 1 90.94 149 ILE B O 1
ATOM 8722 N N . ILE B 1 150 ? -15.383 -32.844 -1.852 1 92 150 ILE B N 1
ATOM 8723 C CA . ILE B 1 150 ? -15.695 -32.281 -0.544 1 92 150 ILE B CA 1
ATOM 8724 C C . ILE B 1 150 ? -16.859 -33.031 0.081 1 92 150 ILE B C 1
ATOM 8726 O O . ILE B 1 150 ? -16.828 -33.375 1.263 1 92 150 ILE B O 1
ATOM 8730 N N . LYS B 1 151 ? -17.859 -33.281 -0.747 1 88.94 151 LYS B N 1
ATOM 8731 C CA . LYS B 1 151 ? -19.031 -34 -0.255 1 88.94 151 LYS B CA 1
ATOM 8732 C C . LYS B 1 151 ? -18.656 -35.406 0.195 1 88.94 151 LYS B C 1
ATOM 8734 O O . LYS B 1 151 ? -19.125 -35.875 1.237 1 88.94 151 LYS B O 1
ATOM 8739 N N . LEU B 1 152 ? -17.766 -36.062 -0.52 1 88.69 152 LEU B N 1
ATOM 8740 C CA . LEU B 1 152 ? -17.328 -37.438 -0.196 1 88.69 152 LEU B CA 1
ATOM 8741 C C . LEU B 1 152 ? -16.625 -37.469 1.156 1 88.69 152 LEU B C 1
ATOM 8743 O O . LEU B 1 152 ? -16.828 -38.375 1.945 1 88.69 152 LEU B O 1
ATOM 8747 N N . LEU B 1 153 ? -15.859 -36.5 1.419 1 90.69 153 LEU B N 1
ATOM 8748 C CA . LEU B 1 153 ? -15.078 -36.469 2.652 1 90.69 153 LEU B CA 1
ATOM 8749 C C . LEU B 1 153 ? -15.953 -36.031 3.83 1 90.69 153 LEU B C 1
ATOM 8751 O O . LEU B 1 153 ? -15.805 -36.562 4.934 1 90.69 153 LEU B O 1
ATOM 8755 N N . LEU B 1 154 ? -16.844 -35.094 3.586 1 90.62 154 LEU B N 1
ATOM 8756 C CA . LEU B 1 154 ? -17.75 -34.625 4.641 1 90.62 154 LEU B CA 1
ATOM 8757 C C . LEU B 1 154 ? -18.672 -35.781 5.082 1 90.62 154 LEU B C 1
ATOM 8759 O O . LEU B 1 154 ? -18.969 -35.906 6.273 1 90.62 154 LEU B O 1
ATOM 8763 N N . ASP B 1 155 ? -19.141 -36.531 4.121 1 86.38 155 ASP B N 1
ATOM 8764 C CA . ASP B 1 155 ? -20.047 -37.656 4.422 1 86.38 155 ASP B CA 1
ATOM 8765 C C . ASP B 1 155 ? -19.344 -38.688 5.301 1 86.38 155 ASP B C 1
ATOM 8767 O O . ASP B 1 155 ? -20 -39.406 6.059 1 86.38 155 ASP B O 1
ATOM 8771 N N . ARG B 1 156 ? -18.062 -38.781 5.293 1 86.75 156 ARG B N 1
ATOM 8772 C CA . ARG B 1 156 ? -17.297 -39.75 6.086 1 86.75 156 ARG B CA 1
ATOM 8773 C C . ARG B 1 156 ? -16.875 -39.125 7.422 1 86.75 156 ARG B C 1
ATOM 8775 O O . ARG B 1 156 ? -16.109 -39.75 8.172 1 86.75 156 ARG B O 1
ATOM 8782 N N . GLY B 1 157 ? -17.266 -37.844 7.664 1 85.75 157 GLY B N 1
ATOM 8783 C CA . GLY B 1 157 ? -17.094 -37.219 8.977 1 85.75 157 GLY B CA 1
ATOM 8784 C C . GLY B 1 157 ? -15.875 -36.312 9.055 1 85.75 157 GLY B C 1
ATOM 8785 O O . GLY B 1 157 ? -15.484 -35.906 10.148 1 85.75 157 GLY B O 1
ATOM 8786 N N . ALA B 1 158 ? -15.219 -36.125 7.992 1 89.25 158 ALA B N 1
ATOM 8787 C CA . ALA B 1 158 ? -14.086 -35.219 8.008 1 89.25 158 ALA B CA 1
ATOM 8788 C C . ALA B 1 158 ? -14.531 -33.781 8.305 1 89.25 158 ALA B C 1
ATOM 8790 O O . ALA B 1 158 ? -15.625 -33.375 7.902 1 89.25 158 ALA B O 1
ATOM 8791 N N . CYS B 1 159 ? -13.75 -33 9.141 1 87.75 159 CYS B N 1
ATOM 8792 C CA . CYS B 1 159 ? -14.102 -31.625 9.484 1 87.75 159 CYS B CA 1
ATOM 8793 C C . CYS B 1 159 ? -12.859 -30.75 9.547 1 87.75 159 CYS B C 1
ATOM 8795 O O . CYS B 1 159 ? -11.742 -31.25 9.656 1 87.75 159 CYS B O 1
ATOM 8797 N N . ILE B 1 160 ? -13.094 -29.531 9.281 1 90.81 160 ILE B N 1
ATOM 8798 C CA . ILE B 1 160 ? -12.039 -28.531 9.43 1 90.81 160 ILE B CA 1
ATOM 8799 C C . ILE B 1 160 ? -12.242 -27.766 10.727 1 90.81 160 ILE B C 1
ATOM 8801 O O . ILE B 1 160 ? -13.32 -27.203 10.969 1 90.81 160 ILE B O 1
ATOM 8805 N N . ASP B 1 161 ? -11.219 -27.672 11.562 1 86 161 ASP B N 1
ATOM 8806 C CA . ASP B 1 161 ? -11.305 -26.953 12.82 1 86 161 ASP B CA 1
ATOM 8807 C C . ASP B 1 161 ? -11.086 -25.453 12.609 1 86 161 ASP B C 1
ATOM 8809 O O . ASP B 1 161 ? -10.234 -25.047 11.805 1 86 161 ASP B O 1
ATOM 8813 N N . GLN B 1 162 ? -11.898 -24.719 13.211 1 88.38 162 GLN B N 1
ATOM 8814 C CA . GLN B 1 162 ? -11.719 -23.266 13.164 1 88.38 162 GLN B CA 1
ATOM 8815 C C . GLN B 1 162 ? -10.43 -22.859 13.852 1 88.38 162 GLN B C 1
ATOM 8817 O O . GLN B 1 162 ? -10.141 -23.297 14.969 1 88.38 162 GLN B O 1
ATOM 8822 N N . PRO B 1 163 ? -9.664 -22.094 13.141 1 89.62 163 PRO B N 1
ATOM 8823 C CA . PRO B 1 163 ? -8.422 -21.641 13.75 1 89.62 163 PRO B CA 1
ATOM 8824 C C . PRO B 1 163 ? -8.656 -20.734 14.969 1 89.62 163 PRO B C 1
ATOM 8826 O O . PRO B 1 163 ? -9.656 -20.016 15.023 1 89.62 163 PRO B O 1
ATOM 8829 N N . HIS B 1 164 ? -7.707 -20.812 15.883 1 85.38 164 HIS B N 1
ATOM 8830 C CA . HIS B 1 164 ? -7.777 -19.969 17.078 1 85.38 164 HIS B CA 1
ATOM 8831 C C . HIS B 1 164 ? -7.414 -18.516 16.75 1 85.38 164 HIS B C 1
ATOM 8833 O O . HIS B 1 164 ? -6.758 -18.25 15.75 1 85.38 164 HIS B O 1
ATOM 8839 N N . ASP B 1 165 ? -7.934 -17.719 17.609 1 82.12 165 ASP B N 1
ATOM 8840 C CA . ASP B 1 165 ? -7.637 -16.297 17.438 1 82.12 165 ASP B CA 1
ATOM 8841 C C . ASP B 1 165 ? -6.137 -16.047 17.516 1 82.12 165 ASP B C 1
ATOM 8843 O O . ASP B 1 165 ? -5.402 -16.812 18.141 1 82.12 165 ASP B O 1
ATOM 8847 N N . VAL B 1 166 ? -5.711 -15.07 16.844 1 78.62 166 VAL B N 1
ATOM 8848 C CA . VAL B 1 166 ? -4.297 -14.727 16.766 1 78.62 166 VAL B CA 1
ATOM 8849 C C . VAL B 1 166 ? -3.756 -14.445 18.156 1 78.62 166 VAL B C 1
ATOM 8851 O O . VAL B 1 166 ? -2.588 -14.719 18.453 1 78.62 166 VAL B O 1
ATOM 8854 N N . HIS B 1 167 ? -4.711 -14.016 19.109 1 75.81 167 HIS B N 1
ATOM 8855 C CA . HIS B 1 167 ? -4.277 -13.641 20.438 1 75.81 167 HIS B CA 1
ATOM 8856 C C . HIS B 1 167 ? -4.5 -14.773 21.438 1 75.81 167 HIS B C 1
ATOM 8858 O O . HIS B 1 167 ? -4.367 -14.586 22.641 1 75.81 167 HIS B O 1
ATOM 8864 N N . CYS B 1 168 ? -4.676 -15.969 20.828 1 77.88 168 CYS B N 1
ATOM 8865 C CA . CYS B 1 168 ? -4.953 -17.094 21.703 1 77.88 168 CYS B CA 1
ATOM 8866 C C . CYS B 1 168 ? -3.686 -17.562 22.422 1 77.88 168 CYS B C 1
ATOM 8868 O O . CYS B 1 168 ? -2.631 -17.688 21.797 1 77.88 168 CYS B O 1
ATOM 8870 N N . SER B 1 169 ? -3.717 -17.609 23.859 1 77.5 169 SER B N 1
ATOM 8871 C CA . SER B 1 169 ? -2.596 -18.078 24.672 1 77.5 169 SER B CA 1
ATOM 8872 C C . SER B 1 169 ? -2.889 -19.438 25.297 1 77.5 169 SER B C 1
ATOM 8874 O O . SER B 1 169 ? -2.512 -19.688 26.438 1 77.5 169 SER B O 1
ATOM 8876 N N . CYS B 1 170 ? -3.559 -20.266 24.422 1 80.56 170 CYS B N 1
ATOM 8877 C CA . CYS B 1 170 ? -3.832 -21.609 24.938 1 80.56 170 CYS B CA 1
ATOM 8878 C C . CYS B 1 170 ? -2.57 -22.469 24.922 1 80.56 170 CYS B C 1
ATOM 8880 O O . CYS B 1 170 ? -1.563 -22.094 24.328 1 80.56 170 CYS B O 1
ATOM 8882 N N . LYS B 1 171 ? -2.475 -23.453 25.688 1 83.5 171 LYS B N 1
ATOM 8883 C CA . LYS B 1 171 ? -1.302 -24.312 25.828 1 83.5 171 LYS B CA 1
ATOM 8884 C C . LYS B 1 171 ? -0.866 -24.891 24.5 1 83.5 171 LYS B C 1
ATOM 8886 O O . LYS B 1 171 ? 0.326 -24.922 24.172 1 83.5 171 LYS B O 1
ATOM 8891 N N . ASN B 1 172 ? -1.85 -25.25 23.688 1 82.69 172 ASN B N 1
ATOM 8892 C CA . ASN B 1 172 ? -1.531 -25.828 22.391 1 82.69 172 ASN B CA 1
ATOM 8893 C C . ASN B 1 172 ? -0.917 -24.797 21.438 1 82.69 172 ASN B C 1
ATOM 8895 O O . ASN B 1 172 ? 0.051 -25.094 20.734 1 82.69 172 ASN B O 1
ATOM 8899 N N . CYS B 1 173 ? -1.402 -23.656 21.438 1 82.06 173 CYS B N 1
ATOM 8900 C CA . CYS B 1 173 ? -0.918 -22.609 20.547 1 82.06 173 CYS B CA 1
ATOM 8901 C C . CYS B 1 173 ? 0.466 -22.141 20.969 1 82.06 173 CYS B C 1
ATOM 8903 O O . CYS B 1 173 ? 1.315 -21.844 20.125 1 82.06 173 CYS B O 1
ATOM 8905 N N . ILE B 1 174 ? 0.672 -22.141 22.344 1 80.81 174 ILE B N 1
ATOM 8906 C CA . ILE B 1 174 ? 1.973 -21.719 22.844 1 80.81 174 ILE B CA 1
ATOM 8907 C C . ILE B 1 174 ? 3.029 -22.766 22.5 1 80.81 174 ILE B C 1
ATOM 8909 O O . ILE B 1 174 ? 4.141 -22.422 22.094 1 80.81 174 ILE B O 1
ATOM 8913 N N . GLU B 1 175 ? 2.619 -23.953 22.609 1 82.94 175 GLU B N 1
ATOM 8914 C CA . GLU B 1 175 ? 3.557 -25.016 22.266 1 82.94 175 GLU B CA 1
ATOM 8915 C C . GLU B 1 175 ? 3.879 -25.031 20.781 1 82.94 175 GLU B C 1
ATOM 8917 O O . GLU B 1 175 ? 5.039 -25.172 20.391 1 82.94 175 GLU B O 1
ATOM 8922 N N . LYS B 1 176 ? 2.887 -24.812 20 1 83.62 176 LYS B N 1
ATOM 8923 C CA . LYS B 1 176 ? 3.094 -24.812 18.562 1 83.62 176 LYS B CA 1
ATOM 8924 C C . LYS B 1 176 ? 3.904 -23.594 18.125 1 83.62 176 LYS B C 1
ATOM 8926 O O . LYS B 1 176 ? 4.73 -23.688 17.219 1 83.62 176 LYS B O 1
ATOM 8931 N N . SER B 1 177 ? 3.645 -22.531 18.797 1 79.81 177 SER B N 1
ATOM 8932 C CA . SER B 1 177 ? 4.359 -21.312 18.453 1 79.81 177 SER B CA 1
ATOM 8933 C C . SER B 1 177 ? 5.828 -21.391 18.875 1 79.81 177 SER B C 1
ATOM 8935 O O . SER B 1 177 ? 6.707 -20.891 18.172 1 79.81 177 SER B O 1
ATOM 8937 N N . SER B 1 178 ? 6.031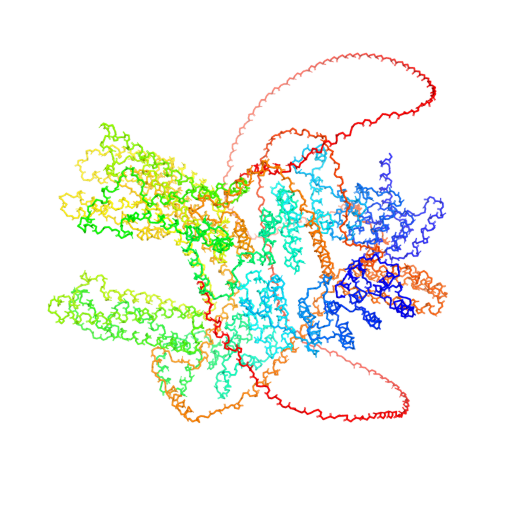 -22.062 19.984 1 78.62 178 SER B N 1
ATOM 8938 C CA . SER B 1 178 ? 7.41 -22.188 20.453 1 78.62 178 SER B CA 1
ATOM 8939 C C . SER B 1 178 ? 8.211 -23.141 19.578 1 78.62 178 SER B C 1
ATOM 8941 O O . SER B 1 178 ? 9.414 -22.969 19.406 1 78.62 178 SER B O 1
ATOM 8943 N N . LYS B 1 179 ? 7.48 -24.062 18.938 1 79.5 179 LYS B N 1
ATOM 8944 C CA . LYS B 1 179 ? 8.172 -25.016 18.078 1 79.5 179 LYS B CA 1
ATOM 8945 C C . LYS B 1 179 ? 8.422 -24.422 16.703 1 79.5 179 LYS B C 1
ATOM 8947 O O . LYS B 1 179 ? 9.539 -24.484 16.172 1 79.5 179 LYS B O 1
ATOM 8952 N N . ASP B 1 180 ? 7.324 -23.875 16.141 1 85.25 180 ASP B N 1
ATOM 8953 C CA . ASP B 1 180 ? 7.441 -23.312 14.797 1 85.25 180 ASP B CA 1
ATOM 8954 C C . ASP B 1 180 ? 6.387 -22.234 14.57 1 85.25 180 ASP B C 1
ATOM 8956 O O . ASP B 1 180 ? 5.23 -22.531 14.273 1 85.25 180 ASP B O 1
ATOM 8960 N N . THR B 1 181 ? 6.84 -21.062 14.508 1 81.19 181 THR B N 1
ATOM 8961 C CA . THR B 1 181 ? 5.922 -19.953 14.359 1 81.19 181 THR B CA 1
ATOM 8962 C C . THR B 1 181 ? 5.418 -19.859 12.914 1 81.19 181 THR B C 1
ATOM 8964 O O . THR B 1 181 ? 4.27 -19.484 12.68 1 81.19 181 THR B O 1
ATOM 8967 N N . LEU B 1 182 ? 6.25 -20.203 11.977 1 83.62 182 LEU B N 1
ATOM 8968 C CA . LEU B 1 182 ? 5.852 -20.125 10.578 1 83.62 182 LEU B CA 1
ATOM 8969 C C . LEU B 1 182 ? 4.781 -21.156 10.258 1 83.62 182 LEU B C 1
ATOM 8971 O O . LEU B 1 182 ? 3.803 -20.859 9.57 1 83.62 182 LEU B O 1
ATOM 8975 N N . ARG B 1 183 ? 4.977 -22.328 10.789 1 85.31 183 ARG B N 1
ATOM 8976 C CA . ARG B 1 183 ? 4.016 -23.391 10.523 1 85.31 183 ARG B CA 1
ATOM 8977 C C . ARG B 1 183 ? 2.652 -23.062 11.125 1 85.31 183 ARG B C 1
ATOM 8979 O O . ARG B 1 183 ? 1.617 -23.391 10.547 1 85.31 183 ARG B O 1
ATOM 8986 N N . LEU B 1 184 ? 2.721 -22.422 12.203 1 85.56 184 LEU B N 1
ATOM 8987 C CA . LEU B 1 184 ? 1.463 -22.062 12.852 1 85.56 184 LEU B CA 1
ATOM 8988 C C . LEU B 1 184 ? 0.707 -21.031 12.016 1 85.56 184 LEU B C 1
ATOM 8990 O O . LEU B 1 184 ? -0.5 -21.172 11.797 1 85.56 184 LEU B O 1
ATOM 8994 N N . SER B 1 185 ? 1.377 -20.078 11.531 1 86.56 185 SER B N 1
ATOM 8995 C CA . SER B 1 185 ? 0.729 -19.062 10.719 1 86.56 185 SER B CA 1
ATOM 8996 C C . SER B 1 185 ? 0.265 -19.625 9.383 1 86.56 185 SER B C 1
ATOM 8998 O O . SER B 1 185 ? -0.809 -19.266 8.891 1 86.56 185 SER B O 1
ATOM 9000 N N . GLN B 1 186 ? 1.019 -20.5 8.805 1 86.81 186 GLN B N 1
ATOM 9001 C CA . GLN B 1 186 ? 0.639 -21.125 7.535 1 86.81 186 GLN B CA 1
ATOM 9002 C C . GLN B 1 186 ? -0.571 -22.031 7.711 1 86.81 186 GLN B C 1
ATOM 9004 O O . GLN B 1 186 ? -1.432 -22.109 6.828 1 86.81 186 GLN B O 1
ATOM 9009 N N . SER B 1 187 ? -0.523 -22.703 8.852 1 89.12 187 SER B N 1
ATOM 9010 C CA . SER B 1 187 ? -1.669 -23.562 9.109 1 89.12 187 SER B CA 1
ATOM 9011 C C . SER B 1 187 ? -2.953 -22.75 9.25 1 89.12 187 SER B C 1
ATOM 9013 O O . SER B 1 187 ? -4.02 -23.188 8.82 1 89.12 187 SER B O 1
ATOM 9015 N N . ARG B 1 188 ? -2.83 -21.625 9.766 1 90.25 188 ARG B N 1
ATOM 9016 C CA . ARG B 1 188 ? -4 -20.766 9.93 1 90.25 188 ARG B CA 1
ATOM 9017 C C . ARG B 1 188 ? -4.5 -20.266 8.578 1 90.25 188 ARG B C 1
ATOM 9019 O O . ARG B 1 188 ? -5.699 -20.312 8.305 1 90.25 188 ARG B O 1
ATOM 9026 N N . ILE B 1 189 ? -3.648 -19.875 7.758 1 90.94 189 ILE B N 1
ATOM 9027 C CA . ILE B 1 189 ? -4.043 -19.328 6.469 1 90.94 189 ILE B CA 1
ATOM 9028 C C . ILE B 1 189 ? -4.629 -20.438 5.59 1 90.94 189 ILE B C 1
ATOM 9030 O O . ILE B 1 189 ? -5.594 -20.203 4.855 1 90.94 189 ILE B O 1
ATOM 9034 N N . ASN B 1 190 ? -3.986 -21.547 5.66 1 90.69 190 ASN B N 1
ATOM 9035 C CA . ASN B 1 190 ? -4.5 -22.656 4.867 1 90.69 190 ASN B CA 1
ATOM 9036 C C . ASN B 1 190 ? -5.879 -23.109 5.344 1 90.69 190 ASN B C 1
ATOM 9038 O O . ASN B 1 190 ? -6.723 -23.5 4.539 1 90.69 190 ASN B O 1
ATOM 9042 N N . ALA B 1 191 ? -6.035 -23.031 6.605 1 93.38 191 ALA B N 1
ATOM 9043 C CA . ALA B 1 191 ? -7.355 -23.344 7.141 1 93.38 191 ALA B CA 1
ATOM 9044 C C . ALA B 1 191 ? -8.398 -22.344 6.668 1 93.38 191 ALA B C 1
ATOM 9046 O O . ALA B 1 191 ? -9.492 -22.719 6.242 1 93.38 191 ALA B O 1
ATOM 9047 N N . TYR B 1 192 ? -8.039 -21.109 6.688 1 94.44 192 TYR B N 1
ATOM 9048 C CA . TYR B 1 192 ? -8.992 -20.094 6.254 1 94.44 192 TYR B CA 1
ATOM 9049 C C . TYR B 1 192 ? -9.227 -20.172 4.75 1 94.44 192 TYR B C 1
ATOM 9051 O O . TYR B 1 192 ? -10.336 -19.906 4.273 1 94.44 192 TYR B O 1
ATOM 9059 N N . ARG B 1 193 ? -8.234 -20.562 4.035 1 94.94 193 ARG B N 1
ATOM 9060 C CA . ARG B 1 193 ? -8.406 -20.75 2.6 1 94.94 193 ARG B CA 1
ATOM 9061 C C . ARG B 1 193 ? -9.422 -21.844 2.307 1 94.94 193 ARG B C 1
ATOM 9063 O O . ARG B 1 193 ? -10.188 -21.75 1.343 1 94.94 193 ARG B O 1
ATOM 9070 N N . ALA B 1 194 ? -9.391 -22.812 3.113 1 95.38 194 ALA B N 1
ATOM 9071 C CA . ALA B 1 194 ? -10.352 -23.906 2.965 1 95.38 194 ALA B CA 1
ATOM 9072 C C . ALA B 1 194 ? -11.75 -23.469 3.393 1 95.38 194 ALA B C 1
ATOM 9074 O O . ALA B 1 194 ? -12.734 -23.797 2.723 1 95.38 194 ALA B O 1
ATOM 9075 N N . LEU B 1 195 ? -11.773 -22.719 4.445 1 94.62 195 LEU B N 1
ATOM 9076 C CA . LEU B 1 195 ? -13.062 -22.266 4.961 1 94.62 195 LEU B CA 1
ATOM 9077 C C . LEU B 1 195 ? -13.719 -21.281 3.996 1 94.62 195 LEU B C 1
ATOM 9079 O O . LEU B 1 195 ? -14.945 -21.188 3.955 1 94.62 195 LEU B O 1
ATOM 9083 N N . ALA B 1 196 ? -12.93 -20.625 3.209 1 95.25 196 ALA B N 1
ATOM 9084 C CA . ALA B 1 196 ? -13.445 -19.609 2.305 1 95.25 196 ALA B CA 1
ATOM 9085 C C . ALA B 1 196 ? -13.812 -20.203 0.952 1 95.25 196 ALA B C 1
ATOM 9087 O O . ALA B 1 196 ? -14.281 -19.484 0.059 1 95.25 196 ALA B O 1
ATOM 9088 N N . SER B 1 197 ? -13.672 -21.484 0.796 1 94.38 197 SER B N 1
ATOM 9089 C CA . SER B 1 197 ? -14.07 -22.125 -0.446 1 94.38 197 SER B CA 1
ATOM 9090 C C . SER B 1 197 ? -15.586 -22.109 -0.62 1 94.38 197 SER B C 1
ATOM 9092 O O . SER B 1 197 ? -16.328 -22.359 0.334 1 94.38 197 SER B O 1
ATOM 9094 N N . ALA B 1 198 ? -16.047 -21.75 -1.822 1 93.62 198 ALA B N 1
ATOM 9095 C CA . ALA B 1 198 ? -17.469 -21.609 -2.104 1 93.62 198 ALA B CA 1
ATOM 9096 C C . ALA B 1 198 ? -18.203 -22.922 -1.901 1 93.62 198 ALA B C 1
ATOM 9098 O O . ALA B 1 198 ? -19.25 -22.969 -1.244 1 93.62 198 ALA B O 1
ATOM 9099 N N . SER B 1 199 ? -17.641 -24.047 -2.412 1 90.94 199 SER B N 1
ATOM 9100 C CA . SER B 1 199 ? -18.281 -25.359 -2.303 1 90.94 199 SER B CA 1
ATOM 9101 C C . SER B 1 199 ? -18.328 -25.828 -0.854 1 90.94 199 SER B C 1
ATOM 9103 O O . SER B 1 199 ? -19.312 -26.438 -0.427 1 90.94 199 SER B O 1
ATOM 9105 N N . TYR B 1 200 ? -17.328 -25.5 -0.111 1 93.69 200 TYR B N 1
ATOM 9106 C CA . TYR B 1 200 ? -17.312 -25.906 1.29 1 93.69 200 TYR B CA 1
ATOM 9107 C C . TYR B 1 200 ? -18.375 -25.172 2.088 1 93.69 200 TYR B C 1
ATOM 9109 O O . TYR B 1 200 ? -19.094 -25.781 2.891 1 93.69 200 TYR B O 1
ATOM 9117 N N . ILE B 1 201 ? -18.516 -23.891 1.867 1 93.94 201 ILE B N 1
ATOM 9118 C CA . ILE B 1 201 ? -19.5 -23.094 2.572 1 93.94 201 ILE B CA 1
ATOM 9119 C C . ILE B 1 201 ? -20.922 -23.578 2.227 1 93.94 201 ILE B C 1
ATOM 9121 O O . ILE B 1 201 ? -21.766 -23.703 3.109 1 93.94 201 ILE B O 1
ATOM 9125 N N . CYS B 1 202 ? -21.156 -23.859 0.993 1 90.62 202 CYS B N 1
ATOM 9126 C CA . CYS B 1 202 ? -22.484 -24.266 0.533 1 90.62 202 CYS B CA 1
ATOM 9127 C C . CYS B 1 202 ? -22.859 -25.625 1.114 1 90.62 202 CYS B C 1
ATOM 9129 O O . CYS B 1 202 ? -24.031 -25.875 1.368 1 90.62 202 CYS B O 1
ATOM 9131 N N . LEU B 1 203 ? -21.875 -26.484 1.378 1 89.25 203 LEU B N 1
ATOM 9132 C CA . LEU B 1 203 ? -22.172 -27.844 1.828 1 89.25 203 LEU B CA 1
ATOM 9133 C C . LEU B 1 203 ? -22.266 -27.906 3.35 1 89.25 203 LEU B C 1
ATOM 9135 O O . LEU B 1 203 ? -22.969 -28.75 3.9 1 89.25 203 LEU B O 1
ATOM 9139 N N . THR B 1 204 ? -21.625 -27.047 4.086 1 90.38 204 THR B N 1
ATOM 9140 C CA . THR B 1 204 ? -21.516 -27.203 5.531 1 90.38 204 THR B CA 1
ATOM 9141 C C . THR B 1 204 ? -22.406 -26.188 6.242 1 90.38 204 THR B C 1
ATOM 9143 O O . THR B 1 204 ? -22.922 -26.453 7.328 1 90.38 204 THR B O 1
ATOM 9146 N N . ALA B 1 205 ? -22.547 -25.016 5.684 1 88.88 205 ALA B N 1
ATOM 9147 C CA . ALA B 1 205 ? -23.266 -23.953 6.383 1 88.88 205 ALA B CA 1
ATOM 9148 C C . ALA B 1 205 ? -24.781 -24.078 6.191 1 88.88 205 ALA B C 1
ATOM 9150 O O . ALA B 1 205 ? -25.234 -24.469 5.113 1 88.88 205 ALA B O 1
ATOM 9151 N N . ARG B 1 206 ? -25.453 -23.797 7.285 1 83.56 206 ARG B N 1
ATOM 9152 C CA . ARG B 1 206 ? -26.906 -23.734 7.199 1 83.56 206 ARG B CA 1
ATOM 9153 C C . ARG B 1 206 ? -27.375 -22.547 6.375 1 83.56 206 ARG B C 1
ATOM 9155 O O . ARG B 1 206 ? -28.297 -22.656 5.566 1 83.56 206 ARG B O 1
ATOM 9162 N N . ASP B 1 207 ? -26.656 -21.469 6.566 1 88.31 207 ASP B N 1
ATOM 9163 C CA . ASP B 1 207 ? -26.859 -20.234 5.801 1 88.31 207 ASP B CA 1
ATOM 9164 C C . ASP B 1 207 ? -25.562 -19.766 5.16 1 88.31 207 ASP B C 1
ATOM 9166 O O . ASP B 1 207 ? -24.797 -19.031 5.781 1 88.31 207 ASP B O 1
ATOM 9170 N N . PRO B 1 208 ? -25.406 -20.109 3.881 1 91.69 208 PRO B N 1
ATOM 9171 C CA . PRO B 1 208 ? -24.141 -19.75 3.217 1 91.69 208 PRO B CA 1
ATOM 9172 C C . PRO B 1 208 ? -23.953 -18.25 3.061 1 91.69 208 PRO B C 1
ATOM 9174 O O . PRO B 1 208 ? -22.828 -17.766 3.078 1 91.69 208 PRO B O 1
ATOM 9177 N N . VAL B 1 209 ? -25 -17.469 2.945 1 91.56 209 VAL B N 1
ATOM 9178 C CA . VAL B 1 209 ? -24.891 -16.031 2.77 1 91.56 209 VAL B CA 1
ATOM 9179 C C . VAL B 1 209 ? -24.375 -15.391 4.059 1 91.56 209 VAL B C 1
ATOM 9181 O O . VAL B 1 209 ? -23.438 -14.586 4.031 1 91.56 209 VAL B O 1
ATOM 9184 N N . LEU B 1 210 ? -24.953 -15.805 5.141 1 90.38 210 LEU B N 1
ATOM 9185 C CA . LEU B 1 210 ? -24.516 -15.266 6.422 1 90.38 210 LEU B CA 1
ATOM 9186 C C . LEU B 1 210 ? -23.078 -15.68 6.727 1 90.38 210 LEU B C 1
ATOM 9188 O O . LEU B 1 210 ? -22.297 -14.883 7.234 1 90.38 210 LEU B O 1
ATOM 9192 N N . ASN B 1 211 ? -22.828 -16.906 6.465 1 92.19 211 ASN B N 1
ATOM 9193 C CA . ASN B 1 211 ? -21.469 -17.375 6.691 1 92.19 211 ASN B CA 1
ATOM 9194 C C . ASN B 1 211 ? -20.469 -16.625 5.836 1 92.19 211 ASN B C 1
ATOM 9196 O O . ASN B 1 211 ? -19.344 -16.328 6.285 1 92.19 211 ASN B O 1
ATOM 9200 N N . ALA B 1 212 ? -20.828 -16.328 4.625 1 94.62 212 ALA B N 1
ATOM 9201 C CA . ALA B 1 212 ? -19.938 -15.562 3.74 1 94.62 212 ALA B CA 1
ATOM 9202 C C . ALA B 1 212 ? -19.719 -14.156 4.281 1 94.62 212 ALA B C 1
ATOM 9204 O O . ALA B 1 212 ? -18.594 -13.633 4.215 1 94.62 212 ALA B O 1
ATOM 9205 N N . PHE B 1 213 ? -20.766 -13.516 4.898 1 93.94 213 PHE B N 1
ATOM 9206 C CA . PHE B 1 213 ? -20.641 -12.188 5.488 1 93.94 213 PHE B CA 1
ATOM 9207 C C . PHE B 1 213 ? -19.672 -12.211 6.668 1 93.94 213 PHE B C 1
ATOM 9209 O O . PHE B 1 213 ? -18.75 -11.391 6.742 1 93.94 213 PHE B O 1
ATOM 9216 N N . GLU B 1 214 ? -19.891 -13.148 7.504 1 92.81 214 GLU B N 1
ATOM 9217 C CA . GLU B 1 214 ? -19.094 -13.234 8.727 1 92.81 214 GLU B CA 1
ATOM 9218 C C . GLU B 1 214 ? -17.625 -13.547 8.414 1 92.81 214 GLU B C 1
ATOM 9220 O O . GLU B 1 214 ? -16.719 -12.945 9 1 92.81 214 GLU B O 1
ATOM 9225 N N . LEU B 1 215 ? -17.469 -14.461 7.488 1 94.31 215 LEU B N 1
ATOM 9226 C CA . LEU B 1 215 ? -16.109 -14.82 7.125 1 94.31 215 LEU B CA 1
ATOM 9227 C C . LEU B 1 215 ? -15.414 -13.656 6.418 1 94.31 215 LEU B C 1
ATOM 9229 O O . LEU B 1 215 ? -14.219 -13.43 6.625 1 94.31 215 LEU B O 1
ATOM 9233 N N . SER B 1 216 ? -16.109 -12.953 5.574 1 95.75 216 SER B N 1
ATOM 9234 C CA . SER B 1 216 ? -15.531 -11.797 4.906 1 95.75 216 SER B CA 1
ATOM 9235 C C . SER B 1 216 ? -15.078 -10.742 5.914 1 95.75 216 SER B C 1
ATOM 9237 O O . SER B 1 216 ? -13.992 -10.18 5.785 1 95.75 216 SER B O 1
ATOM 9239 N N . TRP B 1 217 ? -15.844 -10.531 6.898 1 93.81 217 TRP B N 1
ATOM 9240 C CA . TRP B 1 217 ? -15.516 -9.562 7.934 1 93.81 217 TRP B CA 1
ATOM 9241 C C . TRP B 1 217 ? -14.328 -10.031 8.766 1 93.81 217 TRP B C 1
ATOM 9243 O O . TRP B 1 217 ? -13.422 -9.258 9.062 1 93.81 217 TRP B O 1
ATOM 9253 N N . GLU B 1 218 ? -14.344 -11.25 9.141 1 93.25 218 GLU B N 1
ATOM 9254 C CA . GLU B 1 218 ? -13.258 -11.805 9.945 1 93.25 218 GLU B CA 1
ATOM 9255 C C . GLU B 1 218 ? -11.93 -11.75 9.195 1 93.25 218 GLU B C 1
ATOM 9257 O O . GLU B 1 218 ? -10.898 -11.414 9.773 1 93.25 218 GLU B O 1
ATOM 9262 N N . LEU B 1 219 ? -12 -12.086 7.973 1 94.81 219 LEU B N 1
ATOM 9263 C CA . LEU B 1 219 ? -10.781 -12.078 7.168 1 94.81 219 LEU B CA 1
ATOM 9264 C C . LEU B 1 219 ? -10.258 -10.664 6.98 1 94.81 219 LEU B C 1
ATOM 9266 O O . LEU B 1 219 ? -9.047 -10.438 6.988 1 94.81 219 LEU B O 1
ATOM 9270 N N . ARG B 1 220 ? -11.078 -9.727 6.844 1 93.69 220 ARG B N 1
ATOM 9271 C CA . ARG B 1 220 ? -10.664 -8.336 6.75 1 93.69 220 ARG B CA 1
ATOM 9272 C C . ARG B 1 220 ? -10.047 -7.859 8.062 1 93.69 220 ARG B C 1
ATOM 9274 O O . ARG B 1 220 ? -9.055 -7.129 8.055 1 93.69 220 ARG B O 1
ATOM 9281 N N . HIS B 1 221 ? -10.602 -8.273 9.125 1 90.25 221 HIS B N 1
ATOM 9282 C CA . HIS B 1 221 ? -10.062 -7.934 10.438 1 90.25 221 HIS B CA 1
ATOM 9283 C C . HIS B 1 221 ? -8.68 -8.555 10.641 1 90.25 221 HIS B C 1
ATOM 9285 O O . HIS B 1 221 ? -7.77 -7.895 11.148 1 90.25 221 HIS B O 1
ATOM 9291 N N . LEU B 1 222 ? -8.562 -9.766 10.211 1 90.56 222 LEU B N 1
ATOM 9292 C CA . LEU B 1 222 ? -7.281 -10.445 10.352 1 90.56 222 LEU B CA 1
ATOM 9293 C C . LEU B 1 222 ? -6.211 -9.766 9.508 1 90.56 222 LEU B C 1
ATOM 9295 O O . LEU B 1 222 ? -5.035 -9.75 9.883 1 90.56 222 LEU B O 1
ATOM 9299 N N . SER B 1 223 ? -6.594 -9.203 8.383 1 91.25 223 SER B N 1
ATOM 9300 C CA . SER B 1 223 ? -5.645 -8.508 7.523 1 91.25 223 SER B CA 1
ATOM 9301 C C . SER B 1 223 ? -5.051 -7.289 8.227 1 91.25 223 SER B C 1
ATOM 9303 O O . SER B 1 223 ? -3.914 -6.898 7.953 1 91.25 223 SER B O 1
ATOM 9305 N N . SER B 1 224 ? -5.762 -6.672 9.156 1 87 224 SER B N 1
ATOM 9306 C CA . SER B 1 224 ? -5.293 -5.488 9.875 1 87 224 SER B CA 1
ATOM 9307 C C . SER B 1 224 ? -4.457 -5.875 11.086 1 87 224 SER B C 1
ATOM 9309 O O . SER B 1 224 ? -3.664 -5.07 11.586 1 87 224 SER B O 1
ATOM 9311 N N . VAL B 1 225 ? -4.617 -7.105 11.547 1 85.38 225 VAL B N 1
ATOM 9312 C CA . VAL B 1 225 ? -3.883 -7.551 12.727 1 85.38 225 VAL B CA 1
ATOM 9313 C C . VAL B 1 225 ? -2.578 -8.219 12.297 1 85.38 225 VAL B C 1
ATOM 9315 O O . VAL B 1 225 ? -1.512 -7.918 12.844 1 85.38 225 VAL B O 1
ATOM 9318 N N . GLU B 1 226 ? -2.695 -9.094 11.289 1 87.31 226 GLU B N 1
ATOM 9319 C CA . GLU B 1 226 ? -1.51 -9.758 10.758 1 87.31 226 GLU B CA 1
ATOM 9320 C C . GLU B 1 226 ? -1.077 -9.125 9.43 1 87.31 226 GLU B C 1
ATOM 9322 O O . GLU B 1 226 ? -1.429 -9.617 8.359 1 87.31 226 GLU B O 1
ATOM 9327 N N . HIS B 1 227 ? -0.223 -8.195 9.562 1 87.06 227 HIS B N 1
ATOM 9328 C CA . HIS B 1 227 ? 0.177 -7.414 8.398 1 87.06 227 HIS B CA 1
ATOM 9329 C C . HIS B 1 227 ? 1.025 -8.25 7.438 1 87.06 227 HIS B C 1
ATOM 9331 O O . HIS B 1 227 ? 1.155 -7.906 6.262 1 87.06 227 HIS B O 1
ATOM 9337 N N . GLN B 1 228 ? 1.533 -9.344 7.922 1 87.56 228 GLN B N 1
ATOM 9338 C CA . GLN B 1 228 ? 2.42 -10.156 7.094 1 87.56 228 GLN B CA 1
ATOM 9339 C C . GLN B 1 228 ? 1.651 -10.828 5.957 1 87.56 228 GLN B C 1
ATOM 9341 O O . GLN B 1 228 ? 2.164 -10.945 4.84 1 87.56 228 GLN B O 1
ATOM 9346 N N . PHE B 1 229 ? 0.417 -11.18 6.246 1 89.44 229 PHE B N 1
ATOM 9347 C CA . PHE B 1 229 ? -0.402 -11.875 5.258 1 89.44 229 PHE B CA 1
ATOM 9348 C C . PHE B 1 229 ? -1.59 -11.016 4.844 1 89.44 229 PHE B C 1
ATOM 9350 O O . PHE B 1 229 ? -2.674 -11.539 4.574 1 89.44 229 PHE B O 1
ATOM 9357 N N . LYS B 1 230 ? -1.37 -9.773 4.852 1 91.38 230 LYS B N 1
ATOM 9358 C CA . LYS B 1 230 ? -2.459 -8.836 4.578 1 91.38 230 LYS B CA 1
ATOM 9359 C C . LYS B 1 230 ? -3.07 -9.094 3.203 1 91.38 230 LYS B C 1
ATOM 9361 O O . LYS B 1 230 ? -4.289 -9.203 3.07 1 91.38 230 LYS B O 1
ATOM 9366 N N . LEU B 1 231 ? -2.309 -9.305 2.146 1 90.94 231 LEU B N 1
ATOM 9367 C CA . LEU B 1 231 ? -2.797 -9.453 0.781 1 90.94 231 LEU B CA 1
ATOM 9368 C C . LEU B 1 231 ? -3.553 -10.773 0.618 1 90.94 231 LEU B C 1
ATOM 9370 O O . LEU B 1 231 ? -4.578 -10.82 -0.063 1 90.94 231 LEU B O 1
ATOM 9374 N N . ASP B 1 232 ? -3.131 -11.797 1.297 1 92.12 232 ASP B N 1
ATOM 9375 C CA . ASP B 1 232 ? -3.812 -13.086 1.229 1 92.12 232 ASP B CA 1
ATOM 9376 C C . ASP B 1 232 ? -5.188 -13.016 1.891 1 92.12 232 ASP B C 1
ATOM 9378 O O . ASP B 1 232 ? -6.172 -13.508 1.338 1 92.12 232 ASP B O 1
ATOM 9382 N N . TYR B 1 233 ? -5.211 -12.375 3.016 1 94.38 233 TYR B N 1
ATOM 9383 C CA . TYR B 1 233 ? -6.48 -12.258 3.725 1 94.38 233 TYR B CA 1
ATOM 9384 C C . TYR B 1 233 ? -7.473 -11.414 2.936 1 94.38 233 TYR B C 1
ATOM 9386 O O . TYR B 1 233 ? -8.664 -11.734 2.879 1 94.38 233 TYR B O 1
ATOM 9394 N N . LEU B 1 234 ? -6.992 -10.414 2.287 1 94.5 234 LEU B N 1
ATOM 9395 C CA . LEU B 1 234 ? -7.879 -9.555 1.518 1 94.5 234 LEU B CA 1
ATOM 9396 C C . LEU B 1 234 ? -8.422 -10.281 0.291 1 94.5 234 LEU B C 1
ATOM 9398 O O . LEU B 1 234 ? -9.586 -10.117 -0.069 1 94.5 234 LEU B O 1
ATOM 9402 N N . GLU B 1 235 ? -7.613 -11.094 -0.319 1 95 235 GLU B N 1
ATOM 9403 C CA . GLU B 1 235 ? -8.07 -11.875 -1.464 1 95 235 GLU B CA 1
ATOM 9404 C C . GLU B 1 235 ? -9.148 -12.875 -1.053 1 95 235 GLU B C 1
ATOM 9406 O O . GLU B 1 235 ? -10.141 -13.062 -1.762 1 95 235 GLU B O 1
ATOM 9411 N N . LEU B 1 236 ? -8.938 -13.469 0.084 1 95.94 236 LEU B N 1
ATOM 9412 C CA . LEU B 1 236 ? -9.922 -14.422 0.579 1 95.94 236 LEU B CA 1
ATOM 9413 C C . LEU B 1 236 ? -11.219 -13.727 0.957 1 95.94 236 LEU B C 1
ATOM 9415 O O . LEU B 1 236 ? -12.305 -14.258 0.733 1 95.94 236 LEU B O 1
ATOM 9419 N N . SER B 1 237 ? -11.109 -12.547 1.524 1 96.56 237 SER B N 1
ATOM 9420 C CA . SER B 1 237 ? -12.297 -11.781 1.864 1 96.56 237 SER B CA 1
ATOM 9421 C C . SER B 1 237 ? -13.102 -11.43 0.617 1 96.56 237 SER B C 1
ATOM 9423 O O . SER B 1 237 ? -14.336 -11.523 0.618 1 96.56 237 SER B O 1
ATOM 9425 N N . GLN B 1 238 ? -12.453 -11.109 -0.46 1 95.5 238 GLN B N 1
ATOM 9426 C CA . GLN B 1 238 ? -13.125 -10.781 -1.713 1 95.5 238 GLN B CA 1
ATOM 9427 C C . GLN B 1 238 ? -13.805 -12.008 -2.312 1 95.5 238 GLN B C 1
ATOM 9429 O O . GLN B 1 238 ? -14.875 -11.898 -2.91 1 95.5 238 GLN B O 1
ATOM 9434 N N . LYS B 1 239 ? -13.172 -13.141 -2.164 1 95.38 239 LYS B N 1
ATOM 9435 C CA . LYS B 1 239 ? -13.773 -14.375 -2.65 1 95.38 239 LYS B CA 1
ATOM 9436 C C . LYS B 1 239 ? -15.086 -14.672 -1.936 1 95.38 239 LYS B C 1
ATOM 9438 O O . LYS B 1 239 ? -16.062 -15.086 -2.562 1 95.38 239 LYS B O 1
ATOM 9443 N N . CYS B 1 240 ? -15.086 -14.406 -0.658 1 95.75 240 CYS B N 1
ATOM 9444 C CA . CYS B 1 240 ? -16.297 -14.617 0.111 1 95.75 240 CYS B CA 1
ATOM 9445 C C . CYS B 1 240 ? -17.391 -13.617 -0.298 1 95.75 240 CYS B C 1
ATOM 9447 O O . CYS B 1 240 ? -18.562 -13.977 -0.398 1 95.75 240 CYS B O 1
ATOM 9449 N N . GLN B 1 241 ? -17.016 -12.445 -0.558 1 95.62 241 GLN B N 1
ATOM 9450 C CA . GLN B 1 241 ? -17.984 -11.438 -1.002 1 95.62 241 GLN B CA 1
ATOM 9451 C C . GLN B 1 241 ? -18.562 -11.797 -2.363 1 95.62 241 GLN B C 1
ATOM 9453 O O . GLN B 1 241 ? -19.766 -11.617 -2.598 1 95.62 241 GLN B O 1
ATOM 9458 N N . LYS B 1 242 ? -17.75 -12.312 -3.221 1 95 242 LYS B N 1
ATOM 9459 C CA . LYS B 1 242 ? -18.203 -12.719 -4.547 1 95 242 LYS B CA 1
ATOM 9460 C C . LYS B 1 242 ? -19.203 -13.875 -4.461 1 95 242 LYS B C 1
ATOM 9462 O O . LYS B 1 242 ? -20.156 -13.938 -5.23 1 95 242 LYS B O 1
ATOM 9467 N N . LEU B 1 243 ? -18.953 -14.719 -3.553 1 95.31 243 LEU B N 1
ATOM 9468 C CA . LEU B 1 243 ? -19.875 -15.836 -3.369 1 95.31 243 LEU B CA 1
ATOM 9469 C C . LEU B 1 243 ? -21.266 -15.344 -2.988 1 95.31 243 LEU B C 1
ATOM 9471 O O . LEU B 1 243 ? -22.266 -15.805 -3.533 1 95.31 243 LEU B O 1
ATOM 9475 N N . ALA B 1 244 ? -21.297 -14.438 -2.061 1 94.69 244 ALA B N 1
ATOM 9476 C CA . ALA B 1 244 ? -22.594 -13.891 -1.642 1 94.69 244 ALA B CA 1
ATOM 9477 C C . ALA B 1 244 ? -23.312 -13.227 -2.811 1 94.69 244 ALA B C 1
ATOM 9479 O O . ALA B 1 244 ? -24.531 -13.383 -2.969 1 94.69 244 ALA B O 1
ATOM 9480 N N . VAL B 1 245 ? -22.641 -12.547 -3.66 1 95.06 245 VAL B N 1
ATOM 9481 C CA . VAL B 1 245 ? -23.234 -11.875 -4.812 1 95.06 245 VAL B CA 1
ATOM 9482 C C . VAL B 1 245 ? -23.688 -12.914 -5.836 1 95.06 245 VAL B C 1
ATOM 9484 O O . VAL B 1 245 ? -24.781 -12.781 -6.414 1 95.06 245 VAL B O 1
ATOM 9487 N N . ASP B 1 246 ? -22.891 -13.977 -6.008 1 93.06 246 ASP B N 1
ATOM 9488 C CA . ASP B 1 246 ? -23.25 -15.023 -6.961 1 93.06 246 ASP B CA 1
ATOM 9489 C C . ASP B 1 246 ? -24.5 -15.781 -6.516 1 93.06 246 ASP B C 1
ATOM 9491 O O . ASP B 1 246 ? -25.312 -16.188 -7.344 1 93.06 246 ASP B O 1
ATOM 9495 N N . LEU B 1 247 ? -24.641 -15.945 -5.246 1 92.81 247 LEU B N 1
ATOM 9496 C CA . LEU B 1 247 ? -25.828 -16.609 -4.73 1 92.81 247 LEU B CA 1
ATOM 9497 C C . LEU B 1 247 ? -27.062 -15.727 -4.918 1 92.81 247 LEU B C 1
ATOM 9499 O O . LEU B 1 247 ? -28.141 -16.219 -5.27 1 92.81 247 LEU B O 1
ATOM 9503 N N . LEU B 1 248 ? -26.828 -14.477 -4.695 1 91.81 248 LEU B N 1
ATOM 9504 C CA . LEU B 1 248 ? -27.938 -13.539 -4.875 1 91.81 248 LEU B CA 1
ATOM 9505 C C . LEU B 1 248 ? -28.359 -13.469 -6.34 1 91.81 248 LEU B C 1
ATOM 9507 O O . LEU B 1 248 ? -29.531 -13.273 -6.645 1 91.81 248 LEU B O 1
ATOM 9511 N N . ASP B 1 249 ? -27.484 -13.711 -7.207 1 91.06 249 ASP B N 1
ATOM 9512 C CA . ASP B 1 249 ? -27.75 -13.672 -8.641 1 91.06 249 ASP B CA 1
ATOM 9513 C C . ASP B 1 249 ? -28.672 -14.82 -9.062 1 91.06 249 ASP B C 1
ATOM 9515 O O . ASP B 1 249 ? -29.312 -14.75 -10.102 1 91.06 249 ASP B O 1
ATOM 9519 N N . GLN B 1 250 ? -28.781 -15.789 -8.242 1 90.19 250 GLN B N 1
ATOM 9520 C CA . GLN B 1 250 ? -29.594 -16.953 -8.586 1 90.19 250 GLN B CA 1
ATOM 9521 C C . GLN B 1 250 ? -31.031 -16.781 -8.125 1 90.19 250 GLN B C 1
ATOM 9523 O O . GLN B 1 250 ? -31.875 -17.641 -8.391 1 90.19 250 GLN B O 1
ATOM 9528 N N . ALA B 1 251 ? -31.266 -15.641 -7.453 1 90.5 251 ALA B N 1
ATOM 9529 C CA . ALA B 1 251 ? -32.656 -15.391 -7.051 1 90.5 251 ALA B CA 1
ATOM 9530 C C . ALA B 1 251 ? -33.5 -15.023 -8.25 1 90.5 251 ALA B C 1
ATOM 9532 O O . ALA B 1 251 ? -33.094 -14.227 -9.102 1 90.5 251 ALA B O 1
ATOM 9533 N N . ARG B 1 252 ? -34.75 -15.656 -8.375 1 86.06 252 ARG B N 1
ATOM 9534 C CA . ARG B 1 252 ? -35.594 -15.492 -9.562 1 86.06 252 ARG B CA 1
ATOM 9535 C C . ARG B 1 252 ? -36.844 -14.688 -9.25 1 86.06 252 ARG B C 1
ATOM 9537 O O . ARG B 1 252 ? -37.406 -14.055 -10.133 1 86.06 252 ARG B O 1
ATOM 9544 N N . SER B 1 253 ? -37.312 -14.75 -7.938 1 86.75 253 SER B N 1
ATOM 9545 C CA . SER B 1 253 ? -38.562 -14.07 -7.59 1 86.75 253 SER B CA 1
ATOM 9546 C C . SER B 1 253 ? -38.344 -13.109 -6.426 1 86.75 253 SER B C 1
ATOM 9548 O O . SER B 1 253 ? -37.375 -13.211 -5.688 1 86.75 253 SER B O 1
ATOM 9550 N N . SER B 1 254 ? -39.25 -12.195 -6.312 1 86.5 254 SER B N 1
ATOM 9551 C CA . SER B 1 254 ? -39.219 -11.234 -5.219 1 86.5 254 SER B CA 1
ATOM 9552 C C . SER B 1 254 ? -39.438 -11.922 -3.873 1 86.5 254 SER B C 1
ATOM 9554 O O . SER B 1 254 ? -38.906 -11.492 -2.855 1 86.5 254 SER B O 1
ATOM 9556 N N . ASP B 1 255 ? -40.125 -12.938 -3.934 1 83.38 255 ASP B N 1
ATOM 9557 C CA . ASP B 1 255 ? -40.375 -13.664 -2.691 1 83.38 255 ASP B CA 1
ATOM 9558 C C . ASP B 1 255 ? -39.094 -14.336 -2.174 1 83.38 255 ASP B C 1
ATOM 9560 O O . ASP B 1 255 ? -38.844 -14.328 -0.97 1 83.38 255 ASP B O 1
ATOM 9564 N N . GLU B 1 256 ? -38.406 -14.891 -3.082 1 87.88 256 GLU B N 1
ATOM 9565 C CA . GLU B 1 256 ? -37.156 -15.5 -2.68 1 87.88 256 GLU B CA 1
ATOM 9566 C C . GLU B 1 256 ? -36.156 -14.453 -2.146 1 87.88 256 GLU B C 1
ATOM 9568 O O . GLU B 1 256 ? -35.5 -14.688 -1.146 1 87.88 256 GLU B O 1
ATOM 9573 N N . LEU B 1 257 ? -36.25 -13.375 -2.83 1 88.69 257 LEU B N 1
ATOM 9574 C CA . LEU B 1 257 ? -35.344 -12.297 -2.43 1 88.69 257 LEU B CA 1
ATOM 9575 C C . LEU B 1 257 ? -35.719 -11.766 -1.052 1 88.69 257 LEU B C 1
ATOM 9577 O O . LEU B 1 257 ? -34.844 -11.539 -0.209 1 88.69 257 LEU B O 1
ATOM 9581 N N . GLU B 1 258 ? -36.969 -11.586 -0.816 1 86.75 258 GLU B N 1
ATOM 9582 C CA . GLU B 1 258 ? -37.438 -11.078 0.466 1 86.75 258 GLU B CA 1
ATOM 9583 C C . GLU B 1 258 ? -37.125 -12.055 1.597 1 86.75 258 GLU B C 1
ATOM 9585 O O . GLU B 1 258 ? -36.812 -11.641 2.711 1 86.75 258 GLU B O 1
ATOM 9590 N N . THR B 1 259 ? -37.156 -13.25 1.27 1 84.62 259 THR B N 1
ATOM 9591 C CA . THR B 1 259 ? -36.906 -14.266 2.283 1 84.62 259 THR B CA 1
ATOM 9592 C C . THR B 1 259 ? -35.406 -14.266 2.67 1 84.62 259 THR B C 1
ATOM 9594 O O . THR B 1 259 ? -35.094 -14.406 3.848 1 84.62 259 THR B O 1
ATOM 9597 N N . ILE B 1 260 ? -34.625 -14.102 1.702 1 86.5 260 ILE B N 1
ATOM 9598 C CA . ILE B 1 260 ? -33.188 -14.125 1.959 1 86.5 260 ILE B CA 1
ATOM 9599 C C . ILE B 1 260 ? -32.781 -12.875 2.742 1 86.5 260 ILE B C 1
ATOM 9601 O O . ILE B 1 260 ? -31.969 -12.953 3.67 1 86.5 260 ILE B O 1
ATOM 9605 N N . LEU B 1 261 ? -33.375 -11.773 2.41 1 86.38 261 LEU B N 1
ATOM 9606 C CA . LEU B 1 261 ? -32.938 -10.492 2.963 1 86.38 261 LEU B CA 1
ATOM 9607 C C . LEU B 1 261 ? -33.562 -10.242 4.324 1 86.38 261 LEU B C 1
ATOM 9609 O O . LEU B 1 261 ? -33.094 -9.43 5.105 1 86.38 261 LEU B O 1
ATOM 9613 N N . ASN B 1 262 ? -34.625 -10.945 4.621 1 80.44 262 ASN B N 1
ATOM 9614 C CA . ASN B 1 262 ? -35.344 -10.703 5.875 1 80.44 262 ASN B CA 1
ATOM 9615 C C . ASN B 1 262 ? -34.938 -11.711 6.949 1 80.44 262 ASN B C 1
ATOM 9617 O O . ASN B 1 262 ? -35.156 -11.477 8.141 1 80.44 262 ASN B O 1
ATOM 9621 N N . TYR B 1 263 ? -34.25 -12.711 6.578 1 72.69 263 TYR B N 1
ATOM 9622 C CA . TYR B 1 263 ? -34.062 -13.789 7.539 1 72.69 263 TYR B CA 1
ATOM 9623 C C . TYR B 1 263 ? -33.062 -13.375 8.617 1 72.69 263 TYR B C 1
ATOM 9625 O O . TYR B 1 263 ? -32.031 -12.773 8.328 1 72.69 263 TYR B O 1
ATOM 9633 N N . ASP B 1 264 ? -33.5 -13.32 9.906 1 62.94 264 ASP B N 1
ATOM 9634 C CA . ASP B 1 264 ? -32.625 -13.047 11.047 1 62.94 264 ASP B CA 1
ATOM 9635 C C . ASP B 1 264 ? -32.312 -14.336 11.812 1 62.94 264 ASP B C 1
ATOM 9637 O O . ASP B 1 264 ? -33.219 -15.031 12.266 1 62.94 264 ASP B O 1
ATOM 9641 N N . SER B 1 265 ? -31.281 -14.922 11.641 1 56.47 265 SER B N 1
ATOM 9642 C CA . SER B 1 265 ? -30.938 -16.125 12.391 1 56.47 265 SER B CA 1
ATOM 9643 C C . SER B 1 265 ? -30.906 -15.859 13.891 1 56.47 265 SER B C 1
ATOM 9645 O O . SER B 1 265 ? -30.844 -16.781 14.695 1 56.47 265 SER B O 1
ATOM 9647 N N . SER B 1 266 ? -30.5 -14.633 14.352 1 49.44 266 SER B N 1
ATOM 9648 C CA . SER B 1 266 ? -30.328 -14.469 15.797 1 49.44 266 SER B CA 1
ATOM 9649 C C . SER B 1 266 ? -31.672 -14.562 16.531 1 49.44 266 SER B C 1
ATOM 9651 O O . SER B 1 266 ? -32.688 -14.117 16.016 1 49.44 266 SER B O 1
ATOM 9653 N N . ASP B 1 267 ? -32.062 -15.695 17.141 1 44.66 267 ASP B N 1
ATOM 9654 C CA . ASP B 1 267 ? -33.188 -15.828 18.078 1 44.66 267 ASP B CA 1
ATOM 9655 C C . ASP B 1 267 ? -33.562 -14.477 18.688 1 44.66 267 ASP B C 1
ATOM 9657 O O . ASP B 1 267 ? -34.469 -14.391 19.516 1 44.66 267 ASP B O 1
ATOM 9661 N N . ARG B 1 268 ? -32.812 -13.516 18.688 1 37.88 268 ARG B N 1
ATOM 9662 C CA . ARG B 1 268 ? -33.031 -12.305 19.484 1 37.88 268 ARG B CA 1
ATOM 9663 C C . ARG B 1 268 ? -34.188 -11.469 18.922 1 37.88 268 ARG B C 1
ATOM 9665 O O . ARG B 1 268 ? -34.875 -10.805 19.688 1 37.88 268 ARG B O 1
ATOM 9672 N N . TRP B 1 269 ? -34.062 -11.117 17.609 1 36.69 269 TRP B N 1
ATOM 9673 C CA . TRP B 1 269 ? -35.219 -10.305 17.203 1 36.69 269 TRP B CA 1
ATOM 9674 C C . TRP B 1 269 ? -36.312 -11.18 16.625 1 36.69 269 TRP B C 1
ATOM 9676 O O . TRP B 1 269 ? -36.188 -11.703 15.508 1 36.69 269 TRP B O 1
ATOM 9686 N N . PRO B 1 270 ? -36.969 -11.844 17.484 1 37.12 270 PRO B N 1
ATOM 9687 C CA . PRO B 1 270 ? -38.156 -12.547 16.984 1 37.12 270 PRO B CA 1
ATOM 9688 C C . PRO B 1 270 ? -38.875 -11.773 15.875 1 37.12 270 PRO B C 1
ATOM 9690 O O . PRO B 1 270 ? -39.188 -10.594 16.047 1 37.12 270 PRO B O 1
ATOM 9693 N N . THR B 1 271 ? -38.562 -11.953 14.648 1 38.94 271 THR B N 1
ATOM 9694 C CA . THR B 1 271 ? -39.406 -11.43 13.594 1 38.94 271 THR B CA 1
ATOM 9695 C C . THR B 1 271 ? -40.875 -11.797 13.844 1 38.94 271 THR B C 1
ATOM 9697 O O . THR B 1 271 ? -41.25 -12.961 13.734 1 38.94 271 THR B O 1
ATOM 9700 N N . GLN B 1 272 ? -41.469 -11.461 14.805 1 36.19 272 GLN B N 1
ATOM 9701 C CA . GLN B 1 272 ? -42.906 -11.617 14.766 1 36.19 272 GLN B CA 1
ATOM 9702 C C . GLN B 1 272 ? -43.5 -11.117 13.445 1 36.19 272 GLN B C 1
ATOM 9704 O O . GLN B 1 272 ? -43.281 -9.961 13.07 1 36.19 272 GLN B O 1
ATOM 9709 N N . ARG B 1 273 ? -43.688 -11.883 12.414 1 37.78 273 ARG B N 1
ATOM 9710 C CA . ARG B 1 273 ? -44.562 -11.516 11.305 1 37.78 273 ARG B CA 1
ATOM 9711 C C . ARG B 1 273 ? -45.875 -10.898 11.82 1 37.78 273 ARG B C 1
ATOM 9713 O O . ARG B 1 273 ? -46.781 -11.617 12.258 1 37.78 273 ARG B O 1
ATOM 9720 N N . HIS B 1 274 ? -45.938 -9.961 12.617 1 34.94 274 HIS B N 1
ATOM 9721 C CA . HIS B 1 274 ? -47.344 -9.562 12.609 1 34.94 274 HIS B CA 1
ATOM 9722 C C . HIS B 1 274 ? -47.812 -9.25 11.188 1 34.94 274 HIS B C 1
ATOM 9724 O O . HIS B 1 274 ? -47.031 -8.773 10.359 1 34.94 274 HIS B O 1
ATOM 9730 N N . PHE B 1 275 ? -48.781 -9.766 10.609 1 31.86 275 PHE B N 1
ATOM 9731 C CA . PHE B 1 275 ? -49.656 -9.398 9.516 1 31.86 275 PHE B CA 1
ATOM 9732 C C . PHE B 1 275 ? -49.844 -7.887 9.469 1 31.86 275 PHE B C 1
ATOM 9734 O O . PHE B 1 275 ? -50.312 -7.285 10.438 1 31.86 275 PHE B O 1
ATOM 9741 N N . GLY B 1 276 ? -49.062 -7.02 8.641 1 39.81 276 GLY B N 1
ATOM 9742 C CA . GLY B 1 276 ? -49.031 -5.602 8.32 1 39.81 276 GLY B CA 1
ATOM 9743 C C . GLY B 1 276 ? -47.688 -4.961 8.578 1 39.81 276 GLY B C 1
ATOM 9744 O O . GLY B 1 276 ? -47.531 -3.748 8.422 1 39.81 276 GLY B O 1
ATOM 9745 N N . GLN B 1 277 ? -46.75 -5.586 9.352 1 49.94 277 GLN B N 1
ATOM 9746 C CA . GLN B 1 277 ? -45.531 -4.918 9.844 1 49.94 277 GLN B CA 1
ATOM 9747 C C . GLN B 1 277 ? -44.375 -5.062 8.859 1 49.94 277 GLN B C 1
ATOM 9749 O O . GLN B 1 277 ? -44.281 -6.074 8.164 1 49.94 277 GLN B O 1
ATOM 9754 N N . ARG B 1 278 ? -43.812 -3.959 8.375 1 57.19 278 ARG B N 1
ATOM 9755 C CA . ARG B 1 278 ? -42.75 -3.689 7.398 1 57.19 278 ARG B CA 1
ATOM 9756 C C . ARG B 1 278 ? -41.562 -4.582 7.645 1 57.19 278 ARG B C 1
ATOM 9758 O O . ARG B 1 278 ? -41.281 -4.992 8.773 1 57.19 278 ARG B O 1
ATOM 9765 N N . MET B 1 279 ? -41.062 -5.25 6.535 1 62.72 279 MET B N 1
ATOM 9766 C CA . MET B 1 279 ? -39.875 -6.09 6.441 1 62.72 279 MET B CA 1
ATOM 9767 C C . MET B 1 279 ? -38.688 -5.426 7.137 1 62.72 279 MET B C 1
ATOM 9769 O O . MET B 1 279 ? -38.438 -4.234 6.949 1 62.72 279 MET B O 1
ATOM 9773 N N . GLU B 1 280 ? -38.188 -5.949 8.203 1 68.06 280 GLU B N 1
ATOM 9774 C CA . GLU B 1 280 ? -37.062 -5.395 8.93 1 68.06 280 GLU B CA 1
ATOM 9775 C C . GLU B 1 280 ? -35.75 -5.59 8.156 1 68.06 280 GLU B C 1
ATOM 9777 O O . GLU B 1 280 ? -34.781 -4.848 8.352 1 68.06 280 GLU B O 1
ATOM 9782 N N . LEU B 1 281 ? -35.781 -6.25 7.062 1 82.19 281 LEU B N 1
ATOM 9783 C CA . LEU B 1 281 ? -34.594 -6.5 6.258 1 82.19 281 LEU B CA 1
ATOM 9784 C C . LEU B 1 281 ? -33.375 -6.676 7.145 1 82.19 281 LEU B C 1
ATOM 9786 O O . LEU B 1 281 ? -32.344 -5.984 6.965 1 82.19 281 LEU B O 1
ATOM 9790 N N . SER B 1 282 ? -33.344 -7.637 8.07 1 82.38 282 SER B N 1
ATOM 9791 C CA . SER B 1 282 ? -32.281 -7.848 9.047 1 82.38 282 SER B CA 1
ATOM 9792 C C . SER B 1 282 ? -30.984 -8.305 8.375 1 82.38 282 SER B C 1
ATOM 9794 O O . SER B 1 282 ? -29.891 -7.875 8.766 1 82.38 282 SER B O 1
ATOM 9796 N N . ARG B 1 283 ? -31.109 -9.07 7.355 1 87.62 283 ARG B N 1
ATOM 9797 C CA . ARG B 1 283 ? -29.922 -9.547 6.668 1 87.62 283 ARG B CA 1
ATOM 9798 C C . ARG B 1 283 ? -29.234 -8.414 5.906 1 87.62 283 ARG B C 1
ATOM 9800 O O . ARG B 1 283 ? -28.016 -8.367 5.832 1 87.62 283 ARG B O 1
ATOM 9807 N N . LEU B 1 284 ? -30.016 -7.637 5.387 1 88.62 284 LEU B N 1
ATOM 9808 C CA . LEU B 1 284 ? -29.453 -6.504 4.664 1 88.62 284 LEU B CA 1
ATOM 9809 C C . LEU B 1 284 ? -28.75 -5.551 5.621 1 88.62 284 LEU B C 1
ATOM 9811 O O . LEU B 1 284 ? -27.703 -4.98 5.285 1 88.62 284 LEU B O 1
ATOM 9815 N N . ARG B 1 285 ? -29.328 -5.375 6.812 1 88.12 285 ARG B N 1
ATOM 9816 C CA . ARG B 1 285 ? -28.672 -4.559 7.832 1 88.12 285 ARG B CA 1
ATOM 9817 C C . ARG B 1 285 ? -27.328 -5.148 8.234 1 88.12 285 ARG B C 1
ATOM 9819 O O . ARG B 1 285 ? -26.359 -4.414 8.469 1 88.12 285 ARG B O 1
ATOM 9826 N N . LEU B 1 286 ? -27.297 -6.426 8.266 1 87.94 286 LEU B N 1
ATOM 9827 C CA . LEU B 1 286 ? -26.031 -7.094 8.578 1 87.94 286 LEU B CA 1
ATOM 9828 C C . LEU B 1 286 ? -25.031 -6.914 7.441 1 87.94 286 LEU B C 1
ATOM 9830 O O . LEU B 1 286 ? -23.828 -6.77 7.688 1 87.94 286 LEU B O 1
ATOM 9834 N N . ALA B 1 287 ? -25.562 -6.965 6.211 1 92.12 287 ALA B N 1
ATOM 9835 C CA . ALA B 1 287 ? -24.688 -6.75 5.055 1 92.12 287 ALA B CA 1
ATOM 9836 C C . ALA B 1 287 ? -24.047 -5.363 5.102 1 92.12 287 ALA B C 1
ATOM 9838 O O . ALA B 1 287 ? -22.875 -5.199 4.742 1 92.12 287 ALA B O 1
ATOM 9839 N N . ILE B 1 288 ? -24.781 -4.406 5.578 1 89.94 288 ILE B N 1
ATOM 9840 C CA . ILE B 1 288 ? -24.281 -3.039 5.684 1 89.94 288 ILE B CA 1
ATOM 9841 C C . ILE B 1 288 ? -23.281 -2.943 6.828 1 89.94 288 ILE B C 1
ATOM 9843 O O . ILE B 1 288 ? -22.234 -2.303 6.695 1 89.94 288 ILE B O 1
ATOM 9847 N N . GLN B 1 289 ? -23.578 -3.645 7.879 1 86.75 289 GLN B N 1
ATOM 9848 C CA . GLN B 1 289 ? -22.672 -3.633 9.023 1 86.75 289 GLN B CA 1
ATOM 9849 C C . GLN B 1 289 ? -21.344 -4.297 8.68 1 86.75 289 GLN B C 1
ATOM 9851 O O . GLN B 1 289 ? -20.281 -3.846 9.117 1 86.75 289 GLN B O 1
ATOM 9856 N N . PHE B 1 290 ? -21.453 -5.336 7.832 1 90.19 290 PHE B N 1
ATOM 9857 C CA . PHE B 1 290 ? -20.234 -6.039 7.438 1 90.19 290 PHE B CA 1
ATOM 9858 C C . PHE B 1 290 ? -19.609 -5.391 6.211 1 90.19 290 PHE B C 1
ATOM 9860 O O . PHE B 1 290 ? -18.641 -5.91 5.656 1 90.19 290 PHE B O 1
ATOM 9867 N N . ARG B 1 291 ? -20.141 -4.352 5.742 1 90.38 291 ARG B N 1
ATOM 9868 C CA . ARG B 1 291 ? -19.641 -3.545 4.637 1 90.38 291 ARG B CA 1
ATOM 9869 C C . ARG B 1 291 ? -19.547 -4.363 3.355 1 90.38 291 ARG B C 1
ATOM 9871 O O . ARG B 1 291 ? -18.516 -4.352 2.674 1 90.38 291 ARG B O 1
ATOM 9878 N N . GLN B 1 292 ? -20.609 -5.109 3.105 1 94.25 292 GLN B N 1
ATOM 9879 C CA . GLN B 1 292 ? -20.719 -5.824 1.839 1 94.25 292 GLN B CA 1
ATOM 9880 C C . GLN B 1 292 ? -21.281 -4.922 0.747 1 94.25 292 GLN B C 1
ATOM 9882 O O . GLN B 1 292 ? -22.469 -5.008 0.413 1 94.25 292 GLN B O 1
ATOM 9887 N N . LYS B 1 293 ? -20.516 -4.172 0.062 1 93.62 293 LYS B N 1
ATOM 9888 C CA . LYS B 1 293 ? -20.938 -3.117 -0.849 1 93.62 293 LYS B CA 1
ATOM 9889 C C . LYS B 1 293 ? -21.484 -3.701 -2.152 1 93.62 293 LYS B C 1
ATOM 9891 O O . LYS B 1 293 ? -22.516 -3.273 -2.648 1 93.62 293 LYS B O 1
ATOM 9896 N N . LYS B 1 294 ? -20.828 -4.688 -2.691 1 93.88 294 LYS B N 1
ATOM 9897 C CA . LYS B 1 294 ? -21.266 -5.258 -3.961 1 93.88 294 LYS B CA 1
ATOM 9898 C C . LYS B 1 294 ? -22.594 -6.008 -3.801 1 93.88 294 LYS B C 1
ATOM 9900 O O . LYS B 1 294 ? -23.422 -6.012 -4.707 1 93.88 294 LYS B O 1
ATOM 9905 N N . PHE B 1 295 ? -22.781 -6.598 -2.633 1 95.31 295 PHE B N 1
ATOM 9906 C CA . PHE B 1 295 ? -24.016 -7.309 -2.355 1 95.31 295 PHE B CA 1
ATOM 9907 C C . PHE B 1 295 ? -25.188 -6.336 -2.256 1 95.31 295 PHE B C 1
ATOM 9909 O O . PHE B 1 295 ? -26.234 -6.555 -2.865 1 95.31 295 PHE B O 1
ATOM 9916 N N . VAL B 1 296 ? -24.969 -5.281 -1.561 1 95.06 296 VAL B N 1
ATOM 9917 C CA . VAL B 1 296 ? -26.031 -4.297 -1.336 1 95.06 296 VAL B CA 1
ATOM 9918 C C . VAL B 1 296 ? -26.312 -3.547 -2.633 1 95.06 296 VAL B C 1
ATOM 9920 O O . VAL B 1 296 ? -27.469 -3.174 -2.898 1 95.06 296 VAL B O 1
ATOM 9923 N N . ALA B 1 297 ? -25.312 -3.373 -3.438 1 94.81 297 ALA B N 1
ATOM 9924 C CA . ALA B 1 297 ? -25.453 -2.613 -4.676 1 94.81 297 ALA B CA 1
ATOM 9925 C C . ALA B 1 297 ? -26 -3.494 -5.801 1 94.81 297 ALA B C 1
ATOM 9927 O O . ALA B 1 297 ? -26.25 -3.014 -6.906 1 94.81 297 ALA B O 1
ATOM 9928 N N . HIS B 1 298 ? -26.219 -4.711 -5.523 1 93.38 298 HIS B N 1
ATOM 9929 C CA . HIS B 1 298 ? -26.766 -5.617 -6.531 1 93.38 298 HIS B CA 1
ATOM 9930 C C . HIS B 1 298 ? -28.109 -5.113 -7.051 1 93.38 298 HIS B C 1
ATOM 9932 O O . HIS B 1 298 ? -28.922 -4.621 -6.277 1 93.38 298 HIS B O 1
ATOM 9938 N N . PRO B 1 299 ? -28.375 -5.223 -8.289 1 91.19 299 PRO B N 1
ATOM 9939 C CA . PRO B 1 299 ? -29.594 -4.668 -8.883 1 91.19 299 PRO B CA 1
ATOM 9940 C C . PRO B 1 299 ? -30.859 -5.266 -8.289 1 91.19 299 PRO B C 1
ATOM 9942 O O . PRO B 1 299 ? -31.875 -4.562 -8.133 1 91.19 299 PRO B O 1
ATOM 9945 N N . SER B 1 300 ? -30.891 -6.52 -7.93 1 91.31 300 SER B N 1
ATOM 9946 C CA . SER B 1 300 ? -32.062 -7.133 -7.328 1 91.31 300 SER B CA 1
ATOM 9947 C C . SER B 1 300 ? -32.344 -6.543 -5.949 1 91.31 300 SER B C 1
ATOM 9949 O O . SER B 1 300 ? -33.5 -6.309 -5.598 1 91.31 300 SER B O 1
ATOM 9951 N N . CYS B 1 301 ? -31.297 -6.336 -5.234 1 92 301 CYS B N 1
ATOM 9952 C CA . CYS B 1 301 ? -31.469 -5.723 -3.922 1 92 301 CYS B CA 1
ATOM 9953 C C . CYS B 1 301 ? -31.938 -4.277 -4.047 1 92 301 CYS B C 1
ATOM 9955 O O . CYS B 1 301 ? -32.812 -3.842 -3.311 1 92 301 CYS B O 1
ATOM 9957 N N . GLN B 1 302 ? -31.406 -3.568 -5.043 1 91.88 302 GLN B N 1
ATOM 9958 C CA . GLN B 1 302 ? -31.75 -2.162 -5.234 1 91.88 302 GLN B CA 1
ATOM 9959 C C . GLN B 1 302 ? -33.188 -2.004 -5.719 1 91.88 302 GLN B C 1
ATOM 9961 O O . GLN B 1 302 ? -33.875 -1.058 -5.336 1 91.88 302 GLN B O 1
ATOM 9966 N N . GLN B 1 303 ? -33.594 -2.906 -6.492 1 89 303 GLN B N 1
ATOM 9967 C CA . GLN B 1 303 ? -34.969 -2.857 -6.961 1 89 303 GLN B CA 1
ATOM 9968 C C . GLN B 1 303 ? -35.969 -3.088 -5.816 1 89 303 GLN B C 1
ATOM 9970 O O . GLN B 1 303 ? -37 -2.412 -5.723 1 89 303 GLN B O 1
ATOM 9975 N N . LEU B 1 304 ? -35.625 -3.986 -4.973 1 87.81 304 LEU B N 1
ATOM 9976 C CA . LEU B 1 304 ? -36.469 -4.242 -3.82 1 87.81 304 LEU B CA 1
ATOM 9977 C C . LEU B 1 304 ? -36.5 -3.045 -2.877 1 87.81 304 LEU B C 1
ATOM 9979 O O . LEU B 1 304 ? -37.562 -2.648 -2.391 1 87.81 304 LEU B O 1
ATOM 9983 N N . LEU B 1 305 ? -35.375 -2.471 -2.689 1 89.94 305 LEU B N 1
ATOM 9984 C CA . LEU B 1 305 ? -35.281 -1.314 -1.805 1 89.94 305 LEU B CA 1
ATOM 9985 C C . LEU B 1 305 ? -36.031 -0.124 -2.381 1 89.94 305 LEU B C 1
ATOM 9987 O O . LEU B 1 305 ? -36.688 0.615 -1.644 1 89.94 305 LEU B O 1
ATOM 9991 N N . ALA B 1 306 ? -35.969 0.007 -3.66 1 88 306 ALA B N 1
ATOM 9992 C CA . ALA B 1 306 ? -36.688 1.095 -4.312 1 88 306 ALA B CA 1
ATOM 9993 C C . ALA B 1 306 ? -38.188 0.884 -4.219 1 88 306 ALA B C 1
ATOM 9995 O O . ALA B 1 306 ? -38.938 1.843 -4.047 1 88 306 ALA B O 1
ATOM 9996 N N . SER B 1 307 ? -38.594 -0.358 -4.234 1 85.75 307 SER B N 1
ATOM 9997 C CA . SER B 1 307 ? -40.031 -0.649 -4.125 1 85.75 307 SER B CA 1
ATOM 9998 C C . SER B 1 307 ? -40.531 -0.348 -2.723 1 85.75 307 SER B C 1
ATOM 10000 O O . SER B 1 307 ? -41.656 0.136 -2.562 1 85.75 307 SER B O 1
ATOM 10002 N N . ILE B 1 308 ? -39.719 -0.523 -1.766 1 86.44 308 ILE B N 1
ATOM 10003 C CA . ILE B 1 308 ? -40.125 -0.238 -0.393 1 86.44 308 ILE B CA 1
ATOM 10004 C C . ILE B 1 308 ? -40.062 1.267 -0.139 1 86.44 308 ILE B C 1
ATOM 10006 O O . ILE B 1 308 ? -40.938 1.825 0.535 1 86.44 308 ILE B O 1
ATOM 10010 N N . TRP B 1 309 ? -39.125 1.899 -0.709 1 88.38 309 TRP B N 1
ATOM 10011 C CA . TRP B 1 309 ? -38.938 3.334 -0.533 1 88.38 309 TRP B CA 1
ATOM 10012 C C . TRP B 1 309 ? -40.094 4.125 -1.107 1 88.38 309 TRP B C 1
ATOM 10014 O O . TRP B 1 309 ? -40.594 5.07 -0.48 1 88.38 309 TRP B O 1
ATOM 10024 N N . TYR B 1 310 ? -40.625 3.707 -2.184 1 86.56 310 TYR B N 1
ATOM 10025 C CA . TYR B 1 310 ? -41.688 4.445 -2.842 1 86.56 310 TYR B CA 1
ATOM 10026 C C . TYR B 1 310 ? -43.031 3.744 -2.646 1 86.56 310 TYR B C 1
ATOM 10028 O O . TYR B 1 310 ? -43.969 3.992 -3.393 1 86.56 310 TYR B O 1
ATOM 10036 N N . GLU B 1 311 ? -42.969 2.994 -1.573 1 83.06 311 GLU B N 1
ATOM 10037 C CA . GLU B 1 311 ? -44.219 2.279 -1.306 1 83.06 311 GLU B CA 1
ATOM 10038 C C . GLU B 1 311 ? -45.344 3.248 -1.019 1 83.06 311 GLU B C 1
ATOM 10040 O O . GLU B 1 311 ? -45.188 4.207 -0.26 1 83.06 311 GLU B O 1
ATOM 10045 N N . GLY B 1 312 ? -46.469 3.129 -1.533 1 75.94 312 GLY B N 1
ATOM 10046 C CA . GLY B 1 312 ? -47.656 3.906 -1.236 1 75.94 312 GLY B CA 1
ATOM 10047 C C . GLY B 1 312 ? -47.844 5.098 -2.16 1 75.94 312 GLY B C 1
ATOM 10048 O O . GLY B 1 312 ? -48.844 5.781 -2.107 1 75.94 312 GLY B O 1
ATOM 10049 N N . LEU B 1 313 ? -46.812 5.434 -2.812 1 80.44 313 LEU B N 1
ATOM 10050 C CA . LEU B 1 313 ? -46.938 6.527 -3.771 1 80.44 313 LEU B CA 1
ATOM 10051 C C . LEU B 1 313 ? -46.906 6 -5.203 1 80.44 313 LEU B C 1
ATOM 10053 O O . LEU B 1 313 ? -45.875 6.098 -5.883 1 80.44 313 LEU B O 1
ATOM 10057 N N . PRO B 1 314 ? -48.125 5.422 -5.461 1 71.5 314 PRO B N 1
ATOM 10058 C CA . PRO B 1 314 ? -48.125 4.824 -6.797 1 71.5 314 PRO B CA 1
ATOM 10059 C C . PRO B 1 314 ? -47.938 5.855 -7.906 1 71.5 314 PRO B C 1
ATOM 10061 O O . PRO B 1 314 ? -48.5 6.953 -7.844 1 71.5 314 PRO B O 1
ATOM 10064 N N . GLY B 1 315 ? -47.031 5.738 -8.797 1 72.75 315 GLY B N 1
ATOM 10065 C CA . GLY B 1 315 ? -46.812 6.535 -9.992 1 72.75 315 GLY B CA 1
ATOM 10066 C C . GLY B 1 315 ? -45.844 7.676 -9.789 1 72.75 315 GLY B C 1
ATOM 10067 O O . GLY B 1 315 ? -45.656 8.523 -10.664 1 72.75 315 GLY B O 1
ATOM 10068 N N . TYR B 1 316 ? -45.312 7.801 -8.57 1 79.44 316 TYR B N 1
ATOM 10069 C CA . TYR B 1 316 ? -44.406 8.906 -8.336 1 79.44 316 TYR B CA 1
ATOM 10070 C C . TYR B 1 316 ? -43.25 8.891 -9.336 1 79.44 316 TYR B C 1
ATOM 10072 O O . TYR B 1 316 ? -42.906 9.922 -9.906 1 79.44 316 TYR B O 1
ATOM 10080 N N . ARG B 1 317 ? -42.719 7.688 -9.641 1 77.81 317 ARG B N 1
ATOM 10081 C CA . ARG B 1 317 ? -41.531 7.562 -10.5 1 77.81 317 ARG B CA 1
ATOM 10082 C C . ARG B 1 317 ? -41.906 7.812 -11.961 1 77.81 317 ARG B C 1
ATOM 10084 O O . ARG B 1 317 ? -41.062 8.266 -12.75 1 77.81 317 ARG B O 1
ATOM 10091 N N . THR B 1 318 ? -43.188 7.633 -12.203 1 79.75 318 THR B N 1
ATOM 10092 C CA . THR B 1 318 ? -43.594 7.727 -13.609 1 79.75 318 THR B CA 1
ATOM 10093 C C . THR B 1 318 ? -44.188 9.094 -13.906 1 79.75 318 THR B C 1
ATOM 10095 O O . THR B 1 318 ? -44.344 9.461 -15.07 1 79.75 318 THR B O 1
ATOM 10098 N N . ARG B 1 319 ? -44.5 9.844 -12.961 1 82.94 319 ARG B N 1
ATOM 10099 C CA . ARG B 1 319 ? -45.156 11.125 -13.18 1 82.94 319 ARG B CA 1
ATOM 10100 C C . ARG B 1 319 ? -44.156 12.188 -13.641 1 82.94 319 ARG B C 1
ATOM 10102 O O . ARG B 1 319 ? -42.969 11.961 -13.617 1 82.94 319 ARG B O 1
ATOM 10109 N N . ASN B 1 320 ? -44.719 13.344 -14.055 1 84.19 320 ASN B N 1
ATOM 10110 C CA . ASN B 1 320 ? -43.906 14.43 -14.578 1 84.19 320 ASN B CA 1
ATOM 10111 C C . ASN B 1 320 ? -43.031 15.039 -13.492 1 84.19 320 ASN B C 1
ATOM 10113 O O . ASN B 1 320 ? -43.344 14.953 -12.305 1 84.19 320 ASN B O 1
ATOM 10117 N N . VAL B 1 321 ? -41.906 15.547 -13.828 1 88 321 VAL B N 1
ATOM 10118 C CA . VAL B 1 321 ? -40.875 16.125 -12.945 1 88 321 VAL B CA 1
ATOM 10119 C C . VAL B 1 321 ? -41.5 17.281 -12.164 1 88 321 VAL B C 1
ATOM 10121 O O . VAL B 1 321 ? -41.156 17.484 -10.992 1 88 321 VAL B O 1
ATOM 10124 N N . LEU B 1 322 ? -42.406 18.016 -12.773 1 87.25 322 LEU B N 1
ATOM 10125 C CA . LEU B 1 322 ? -43 19.156 -12.086 1 87.25 322 LEU B CA 1
ATOM 10126 C C . LEU B 1 322 ? -43.875 18.672 -10.922 1 87.25 322 LEU B C 1
ATOM 10128 O O . LEU B 1 322 ? -43.875 19.281 -9.852 1 87.25 322 LEU B O 1
ATOM 10132 N N . PHE B 1 323 ? -44.531 17.594 -11.109 1 87.75 323 PHE B N 1
ATOM 10133 C CA . PHE B 1 323 ? -45.312 17.016 -10.039 1 87.75 323 PHE B CA 1
ATOM 10134 C C . PHE B 1 323 ? -44.438 16.516 -8.906 1 87.75 323 PHE B C 1
ATOM 10136 O O . PHE B 1 323 ? -44.75 16.672 -7.727 1 87.75 323 PHE B O 1
ATOM 10143 N N . GLN B 1 324 ? -43.375 15.922 -9.25 1 88.69 324 GLN B N 1
ATOM 10144 C CA . GLN B 1 324 ? -42.438 15.406 -8.25 1 88.69 324 GLN B CA 1
ATOM 10145 C C . GLN B 1 324 ? -41.906 16.531 -7.371 1 88.69 324 GLN B C 1
ATOM 10147 O O . GLN B 1 324 ? -41.875 16.406 -6.145 1 88.69 324 GLN B O 1
ATOM 10152 N N . ILE B 1 325 ? -41.531 17.641 -8.055 1 89.75 325 ILE B N 1
ATOM 10153 C CA . ILE B 1 325 ? -40.969 18.781 -7.332 1 89.75 325 ILE B CA 1
ATOM 10154 C C . ILE B 1 325 ? -42.031 19.406 -6.449 1 89.75 325 ILE B C 1
ATOM 10156 O O . ILE B 1 325 ? -41.781 19.781 -5.301 1 89.75 325 ILE B O 1
ATOM 10160 N N . LEU B 1 326 ? -43.25 19.484 -6.969 1 90.56 326 LEU B N 1
ATOM 10161 C CA . LEU B 1 326 ? -44.344 20.062 -6.199 1 90.56 326 LEU B CA 1
ATOM 10162 C C . LEU B 1 326 ? -44.688 19.203 -4.984 1 90.56 326 LEU B C 1
ATOM 10164 O O . LEU B 1 326 ? -44.969 19.734 -3.91 1 90.56 326 LEU B O 1
ATOM 10168 N N . LEU B 1 327 ? -44.594 17.953 -5.18 1 88.81 327 LEU B N 1
ATOM 10169 C CA . LEU B 1 327 ? -44.875 17.047 -4.059 1 88.81 327 LEU B CA 1
ATOM 10170 C C . LEU B 1 327 ? -43.781 17.188 -2.99 1 88.81 327 LEU B C 1
ATOM 10172 O O . LEU B 1 327 ? -44.094 17.219 -1.796 1 88.81 327 LEU B O 1
ATOM 10176 N N . ILE B 1 328 ? -42.594 17.266 -3.414 1 90.31 328 ILE B N 1
ATOM 10177 C CA . ILE B 1 328 ? -41.469 17.375 -2.486 1 90.31 328 ILE B CA 1
ATOM 10178 C C . ILE B 1 328 ? -41.594 18.672 -1.688 1 90.31 328 ILE B C 1
ATOM 10180 O O . ILE B 1 328 ? -41.438 18.672 -0.465 1 90.31 328 ILE B O 1
ATOM 10184 N N . ILE B 1 329 ? -41.938 19.719 -2.352 1 92.56 329 ILE B N 1
ATOM 10185 C CA . ILE B 1 329 ? -42.031 21.031 -1.698 1 92.56 329 ILE B CA 1
ATOM 10186 C C . ILE B 1 329 ? -43.25 21.047 -0.78 1 92.56 329 ILE B C 1
ATOM 10188 O O . ILE B 1 329 ? -43.188 21.516 0.361 1 92.56 329 ILE B O 1
ATOM 10192 N N . SER B 1 330 ? -44.344 20.484 -1.233 1 92.81 330 SER B N 1
ATOM 10193 C CA . SER B 1 330 ? -45.562 20.5 -0.457 1 92.81 330 SER B CA 1
ATOM 10194 C C . SER B 1 330 ? -45.438 19.688 0.829 1 92.81 330 SER B C 1
ATOM 10196 O O . SER B 1 330 ? -45.844 20.125 1.896 1 92.81 330 SER B O 1
ATOM 10198 N N . VAL B 1 331 ? -44.781 18.594 0.742 1 92.06 331 VAL B N 1
ATOM 10199 C CA . VAL B 1 331 ? -44.625 17.75 1.916 1 92.06 331 VAL B CA 1
ATOM 10200 C C . VAL B 1 331 ? -43.625 18.359 2.867 1 92.06 331 VAL B C 1
ATOM 10202 O O . VAL B 1 331 ? -43.812 18.359 4.086 1 92.06 331 VAL B O 1
ATOM 10205 N N . SER B 1 332 ? -42.562 18.953 2.336 1 92.94 332 SER B N 1
ATOM 10206 C CA . SER B 1 332 ? -41.5 19.547 3.166 1 92.94 332 SER B CA 1
ATOM 10207 C C . SER B 1 332 ? -42 20.781 3.902 1 92.94 332 SER B C 1
ATOM 10209 O O . SER B 1 332 ? -41.688 21 5.074 1 92.94 332 SER B O 1
ATOM 10211 N N . VAL B 1 333 ? -42.844 21.531 3.262 1 92.56 333 VAL B N 1
ATOM 10212 C CA . VAL B 1 333 ? -43.375 22.734 3.891 1 92.56 333 VAL B CA 1
ATOM 10213 C C . VAL B 1 333 ? -44.531 22.359 4.812 1 92.56 333 VAL B C 1
ATOM 10215 O O . VAL B 1 333 ? -44.719 23 5.852 1 92.56 333 VAL B O 1
ATOM 10218 N N . GLY B 1 334 ? -45.219 21.312 4.492 1 93.38 334 GLY B N 1
ATOM 10219 C CA . GLY B 1 334 ? -46.406 20.922 5.262 1 93.38 334 GLY B CA 1
ATOM 10220 C C . GLY B 1 334 ? -46.062 19.984 6.414 1 93.38 334 GLY B C 1
ATOM 10221 O O . GLY B 1 334 ? -46.969 19.406 7.023 1 93.38 334 GLY B O 1
ATOM 10222 N N . PHE B 1 335 ? -44.781 19.906 6.805 1 93.44 335 PHE B N 1
ATOM 10223 C CA . PHE B 1 335 ? -44.375 18.891 7.766 1 93.44 335 PHE B CA 1
ATOM 10224 C C . PHE B 1 335 ? -45 19.156 9.133 1 93.44 335 PHE B C 1
ATOM 10226 O O . PHE B 1 335 ? -45.344 18.219 9.859 1 93.44 335 PHE B O 1
ATOM 10233 N N . PRO B 1 336 ? -45.156 20.484 9.578 1 92.94 336 PRO B N 1
ATOM 10234 C CA . PRO B 1 336 ? -45.75 20.672 10.898 1 92.94 336 PRO B CA 1
ATOM 10235 C C . PRO B 1 336 ? -47.188 20.203 10.961 1 92.94 336 PRO B C 1
ATOM 10237 O O . PRO B 1 336 ? -47.625 19.641 11.977 1 92.94 336 PRO B O 1
ATOM 10240 N N . LEU B 1 337 ? -47.906 20.359 9.867 1 92.38 337 LEU B N 1
ATOM 10241 C CA . LEU B 1 337 ? -49.312 19.922 9.836 1 92.38 337 LEU B CA 1
ATOM 10242 C C . LEU B 1 337 ? -49.406 18.406 9.812 1 92.38 337 LEU B C 1
ATOM 10244 O O . LEU B 1 337 ? -50.25 17.812 10.484 1 92.38 337 LEU B O 1
ATOM 10248 N N . LEU B 1 338 ? -48.562 17.875 9.039 1 92.88 338 LEU B N 1
ATOM 10249 C CA . LEU B 1 338 ? -48.531 16.406 8.969 1 92.88 338 LEU B CA 1
ATOM 10250 C C . LEU B 1 338 ? -48.125 15.812 10.305 1 92.88 338 LEU B C 1
ATOM 10252 O O . LEU B 1 338 ? -48.688 14.789 10.727 1 92.88 338 LEU B O 1
ATOM 10256 N N . SER B 1 339 ? -47.188 16.438 11.008 1 93 339 SER B N 1
ATOM 10257 C CA . SER B 1 339 ? -46.75 15.953 12.312 1 93 339 SER B CA 1
ATOM 10258 C C . SER B 1 339 ? -47.844 16.078 13.359 1 93 339 SER B C 1
ATOM 10260 O O . SER B 1 339 ? -48.031 15.188 14.188 1 93 339 SER B O 1
ATOM 10262 N N . LEU B 1 340 ? -48.594 17.156 13.273 1 90.62 340 LEU B N 1
ATOM 10263 C CA . LEU B 1 340 ? -49.688 17.359 14.211 1 90.62 340 LEU B CA 1
ATOM 10264 C C . LEU B 1 340 ? -50.812 16.359 13.961 1 90.62 340 LEU B C 1
ATOM 10266 O O . LEU B 1 340 ? -51.406 15.844 14.906 1 90.62 340 LEU B O 1
ATOM 10270 N N . ALA B 1 341 ? -51 16.062 12.68 1 90.12 341 ALA B N 1
ATOM 10271 C CA . ALA B 1 341 ? -52 15.086 12.336 1 90.12 341 ALA B CA 1
ATOM 10272 C C . ALA B 1 341 ? -51.625 13.703 12.859 1 90.12 341 ALA B C 1
ATOM 10274 O O . ALA B 1 341 ? -52.5 12.953 13.336 1 90.12 341 ALA B O 1
ATOM 10275 N N . TYR B 1 342 ? -50.406 13.406 12.758 1 90.31 342 TYR B N 1
ATOM 10276 C CA . TYR B 1 342 ? -49.938 12.109 13.242 1 90.31 342 TYR B CA 1
ATOM 10277 C C . TYR B 1 342 ? -50.062 12.023 14.758 1 90.31 342 TYR B C 1
ATOM 10279 O O . TYR B 1 342 ? -50.375 10.969 15.305 1 90.31 342 TYR B O 1
ATOM 10287 N N . LEU B 1 343 ? -49.812 13.141 15.492 1 88.56 343 LEU B N 1
ATOM 10288 C CA . LEU B 1 343 ? -49.844 13.156 16.953 1 88.56 343 LEU B CA 1
ATOM 10289 C C . LEU B 1 343 ? -51.281 13.016 17.453 1 88.56 343 LEU B C 1
ATOM 10291 O O . LEU B 1 343 ? -51.531 12.391 18.5 1 88.56 343 LEU B O 1
ATOM 10295 N N . ILE B 1 344 ? -52.219 13.461 16.641 1 86.62 344 ILE B N 1
ATOM 10296 C CA . ILE B 1 344 ? -53.625 13.414 17.062 1 86.62 344 ILE B CA 1
ATOM 10297 C C . ILE B 1 344 ? -54.219 12.07 16.672 1 86.62 344 ILE B C 1
ATOM 10299 O O . ILE B 1 344 ? -54.906 11.43 17.484 1 86.62 344 ILE B O 1
ATOM 10303 N N . ALA B 1 345 ? -53.938 11.641 15.352 1 86.25 345 ALA B N 1
ATOM 10304 C CA . ALA B 1 345 ? -54.531 10.391 14.859 1 86.25 345 ALA B CA 1
ATOM 10305 C C . ALA B 1 345 ? -53.531 9.602 14.039 1 86.25 345 ALA B C 1
ATOM 10307 O O . ALA B 1 345 ? -53.469 9.711 12.812 1 86.25 345 ALA B O 1
ATOM 10308 N N . PRO B 1 346 ? -52.75 8.766 14.672 1 83.88 346 PRO B N 1
ATOM 10309 C CA . PRO B 1 346 ? -51.719 8.023 13.945 1 83.88 346 PRO B CA 1
ATOM 10310 C C . PRO B 1 346 ? -52.312 7.02 12.953 1 83.88 346 PRO B C 1
ATOM 10312 O O . PRO B 1 346 ? -51.625 6.656 11.977 1 83.88 346 PRO B O 1
ATOM 10315 N N . LYS B 1 347 ? -53.562 6.547 13.109 1 82.94 347 LYS B N 1
ATOM 10316 C CA . LYS B 1 347 ? -54.125 5.551 12.219 1 82.94 347 LYS B CA 1
ATOM 10317 C C . LYS B 1 347 ? -55.031 6.211 11.164 1 82.94 347 LYS B C 1
ATOM 10319 O O . LYS B 1 347 ? -55.625 5.523 10.344 1 82.94 347 LYS B O 1
ATOM 10324 N N . SER B 1 348 ? -55.031 7.492 11.141 1 84.94 348 SER B N 1
ATOM 10325 C CA . SER B 1 348 ? -55.781 8.211 10.125 1 84.94 348 SER B CA 1
ATOM 10326 C C . SER B 1 348 ? -55.094 8.148 8.766 1 84.94 348 SER B C 1
ATOM 10328 O O . SER B 1 348 ? -53.969 7.699 8.672 1 84.94 348 SER B O 1
ATOM 10330 N N . SER B 1 349 ? -55.75 8.508 7.715 1 86.62 349 SER B N 1
ATOM 10331 C CA . SER B 1 349 ? -55.188 8.484 6.371 1 86.62 349 SER B CA 1
ATOM 10332 C C . SER B 1 349 ? -53.938 9.367 6.27 1 86.62 349 SER B C 1
ATOM 10334 O O . SER B 1 349 ? -52.969 8.977 5.652 1 86.62 349 SER B O 1
ATOM 10336 N N . LEU B 1 350 ? -54 10.406 6.977 1 87.94 350 LEU B N 1
ATOM 10337 C CA . LEU B 1 350 ? -52.844 11.305 6.953 1 87.94 350 LEU B CA 1
ATOM 10338 C C . LEU B 1 350 ? -51.719 10.773 7.824 1 87.94 350 LEU B C 1
ATOM 10340 O O . LEU B 1 350 ? -50.531 10.938 7.492 1 87.94 350 LEU B O 1
ATOM 10344 N N . GLY B 1 351 ? -52.062 10.211 8.867 1 85.19 351 GLY B N 1
ATOM 10345 C CA . GLY B 1 351 ? -51.062 9.609 9.719 1 85.19 351 GLY B CA 1
ATOM 10346 C C . GLY B 1 351 ? -50.312 8.453 9.055 1 85.19 351 GLY B C 1
ATOM 10347 O O . GLY B 1 351 ? -49.094 8.328 9.188 1 85.19 351 GLY B O 1
ATOM 10348 N N . LEU B 1 352 ? -51.031 7.691 8.297 1 86.75 352 LEU B N 1
ATOM 10349 C CA . LEU B 1 352 ? -50.438 6.578 7.578 1 86.75 352 LEU B CA 1
ATOM 10350 C C . LEU B 1 352 ? -49.594 7.078 6.414 1 86.75 352 LEU B C 1
ATOM 10352 O O . LEU B 1 352 ? -48.594 6.441 6.039 1 86.75 352 LEU B O 1
ATOM 10356 N N . PHE B 1 353 ? -49.938 8.234 5.98 1 88.25 353 PHE B N 1
ATOM 10357 C CA . PHE B 1 353 ? -49.188 8.859 4.898 1 88.25 353 PHE B CA 1
ATOM 10358 C C . PHE B 1 353 ? -47.812 9.289 5.379 1 88.25 353 PHE B C 1
ATOM 10360 O O . PHE B 1 353 ? -46.812 9.156 4.652 1 88.25 353 PHE B O 1
ATOM 10367 N N . LEU B 1 354 ? -47.719 9.648 6.582 1 89.31 354 LEU B N 1
ATOM 10368 C CA . LEU B 1 354 ? -46.469 10.109 7.137 1 89.31 354 LEU B CA 1
ATOM 10369 C C . LEU B 1 354 ? -45.562 8.93 7.48 1 89.31 354 LEU B C 1
ATOM 10371 O O . LEU B 1 354 ? -44.344 9.086 7.566 1 89.31 354 LEU B O 1
ATOM 10375 N N . ARG B 1 355 ? -46.062 7.758 7.566 1 87.56 355 ARG B N 1
ATOM 10376 C CA . ARG B 1 355 ? -45.312 6.574 7.945 1 87.56 355 ARG B CA 1
ATOM 10377 C C . ARG B 1 355 ? -44.562 5.992 6.746 1 87.56 355 ARG B C 1
ATOM 10379 O O . ARG B 1 355 ? -43.656 5.168 6.906 1 87.56 355 ARG B O 1
ATOM 10386 N N . LYS B 1 356 ? -44.938 6.496 5.602 1 88.94 356 LYS B N 1
ATOM 10387 C CA . LYS B 1 356 ? -44.219 6.035 4.41 1 88.94 356 LYS B CA 1
ATOM 10388 C C . LYS B 1 356 ? -42.781 6.547 4.387 1 88.94 356 LYS B C 1
ATOM 10390 O O . LYS B 1 356 ? -42.531 7.711 4.707 1 88.94 356 LYS B O 1
ATOM 10395 N N . PRO B 1 357 ? -41.875 5.734 4.078 1 90.12 357 PRO B N 1
ATOM 10396 C CA . PRO B 1 357 ? -40.469 6.07 4.227 1 90.12 357 PRO B CA 1
ATOM 10397 C C . PRO B 1 357 ? -40.062 7.309 3.43 1 90.12 357 PRO B C 1
ATOM 10399 O O . PRO B 1 357 ? -39.344 8.164 3.938 1 90.12 357 PRO B O 1
ATOM 10402 N N . PHE B 1 358 ? -40.531 7.438 2.242 1 90.44 358 PHE B N 1
ATOM 10403 C CA . PHE B 1 358 ? -40.156 8.586 1.421 1 90.44 358 PHE B CA 1
ATOM 10404 C C . PHE B 1 358 ? -40.719 9.875 2.004 1 90.44 358 PHE B C 1
ATOM 10406 O O . PHE B 1 358 ? -40.031 10.891 2.057 1 90.44 358 PHE B O 1
ATOM 10413 N N . ILE B 1 359 ? -41.938 9.875 2.49 1 91.5 359 ILE B N 1
ATOM 10414 C CA . ILE B 1 359 ? -42.594 11.031 3.082 1 91.5 359 ILE B CA 1
ATOM 10415 C C . ILE B 1 359 ? -41.969 11.359 4.43 1 91.5 359 ILE B C 1
ATOM 10417 O O . ILE B 1 359 ? -41.781 12.531 4.781 1 91.5 359 ILE B O 1
ATOM 10421 N N . LYS B 1 360 ? -41.656 10.297 5.102 1 91.31 360 LYS B N 1
ATOM 10422 C CA . LYS B 1 360 ? -40.969 10.477 6.375 1 91.31 360 LYS B CA 1
ATOM 10423 C C . LYS B 1 360 ? -39.656 11.211 6.18 1 91.31 360 LYS B C 1
ATOM 10425 O O . LYS B 1 360 ? -39.312 12.125 6.945 1 91.31 360 LYS B O 1
ATOM 10430 N N . PHE B 1 361 ? -38.906 10.82 5.211 1 91.25 361 PHE B N 1
ATOM 10431 C CA . PHE B 1 361 ? -37.625 11.461 4.895 1 91.25 361 PHE B CA 1
ATOM 10432 C C . PHE B 1 361 ? -37.844 12.922 4.531 1 91.25 361 PHE B C 1
ATOM 10434 O O . PHE B 1 361 ? -37.125 13.797 5.016 1 91.25 361 PHE B O 1
ATOM 10441 N N . LEU B 1 362 ? -38.844 13.219 3.709 1 91.94 362 LEU B N 1
ATOM 10442 C CA . LEU B 1 362 ? -39.125 14.586 3.264 1 91.94 362 LEU B CA 1
ATOM 10443 C C . LEU B 1 362 ? -39.562 15.469 4.434 1 91.94 362 LEU B C 1
ATOM 10445 O O . LEU B 1 362 ? -39.219 16.656 4.48 1 91.94 362 LEU B O 1
ATOM 10449 N N . SER B 1 363 ? -40.281 14.875 5.332 1 93.62 363 SER B N 1
ATOM 10450 C CA . SER B 1 363 ? -40.688 15.625 6.512 1 93.62 363 SER B CA 1
ATOM 10451 C C . SER B 1 363 ? -39.5 15.961 7.402 1 93.62 363 SER B C 1
ATOM 10453 O O . SER B 1 363 ? -39.406 17.078 7.91 1 93.62 363 SER B O 1
ATOM 10455 N N . HIS B 1 364 ? -38.656 15.039 7.625 1 92.5 364 HIS B N 1
ATOM 10456 C CA . HIS B 1 364 ? -37.469 15.297 8.422 1 92.5 364 HIS B CA 1
ATOM 10457 C C . HIS B 1 364 ? -36.531 16.297 7.738 1 92.5 364 HIS B C 1
ATOM 10459 O O . HIS B 1 364 ? -35.906 17.125 8.398 1 92.5 364 HIS B O 1
ATOM 10465 N N . PHE B 1 365 ? -36.469 16.203 6.422 1 92.19 365 PHE B N 1
ATOM 10466 C CA . PHE B 1 365 ? -35.688 17.156 5.652 1 92.19 365 PHE B CA 1
ATOM 10467 C C . PHE B 1 365 ? -36.281 18.562 5.777 1 92.19 365 PHE B C 1
ATOM 10469 O O . PHE B 1 365 ? -35.531 19.531 5.969 1 92.19 365 PHE B O 1
ATOM 10476 N N . GLY B 1 366 ? -37.562 18.641 5.703 1 93.5 366 GLY B N 1
ATOM 10477 C CA . GLY B 1 366 ? -38.219 19.922 5.867 1 93.5 366 GLY B CA 1
ATOM 10478 C C . GLY B 1 366 ? -38 20.531 7.246 1 93.5 366 GLY B C 1
ATOM 10479 O O . GLY B 1 366 ? -37.781 21.734 7.375 1 93.5 366 GLY B O 1
ATOM 10480 N N . SER B 1 367 ? -38.062 19.719 8.203 1 94.5 367 SER B N 1
ATOM 10481 C CA . SER B 1 367 ? -37.844 20.203 9.562 1 94.5 367 SER B CA 1
ATOM 10482 C C . SER B 1 367 ? -36.438 20.719 9.75 1 94.5 367 SER B C 1
ATOM 10484 O O . SER B 1 367 ? -36.219 21.766 10.375 1 94.5 367 SER B O 1
ATOM 10486 N N . TYR B 1 368 ? -35.469 20.062 9.211 1 93.88 368 TYR B N 1
ATOM 10487 C CA . TYR B 1 368 ? -34.094 20.5 9.375 1 93.88 368 TYR B CA 1
ATOM 10488 C C . TYR B 1 368 ? -33.844 21.797 8.617 1 93.88 368 TYR B C 1
ATOM 10490 O O . TYR B 1 368 ? -33.094 22.656 9.078 1 93.88 368 TYR B O 1
ATOM 10498 N N . CYS B 1 369 ? -34.438 21.938 7.469 1 92.19 369 CYS B N 1
ATOM 10499 C CA . CYS B 1 369 ? -34.312 23.188 6.723 1 92.19 369 CYS B CA 1
ATOM 10500 C C . CYS B 1 369 ? -34.938 24.344 7.496 1 92.19 369 CYS B C 1
ATOM 10502 O O . CYS B 1 369 ? -34.406 25.438 7.516 1 92.19 369 CYS B O 1
ATOM 10504 N N . MET B 1 370 ? -36.031 24.062 8.156 1 94 370 MET B N 1
ATOM 10505 C CA . MET B 1 370 ? -36.656 25.094 8.992 1 94 370 MET B CA 1
ATOM 10506 C C . MET B 1 370 ? -35.75 25.453 10.164 1 94 370 MET B C 1
ATOM 10508 O O . MET B 1 370 ? -35.625 26.625 10.523 1 94 370 MET B O 1
ATOM 10512 N N . PHE B 1 371 ? -35.125 24.5 10.695 1 94.19 371 PHE B N 1
ATOM 10513 C CA . PHE B 1 371 ? -34.188 24.719 11.781 1 94.19 371 PHE B CA 1
ATOM 10514 C C . PHE B 1 371 ? -33.031 25.609 11.32 1 94.19 371 PHE B C 1
ATOM 10516 O O . PHE B 1 371 ? -32.688 26.578 12.008 1 94.19 371 PHE B O 1
ATOM 10523 N N . THR B 1 372 ? -32.469 25.359 10.133 1 92.06 372 THR B N 1
ATOM 10524 C CA . THR B 1 372 ? -31.359 26.141 9.594 1 92.06 372 THR B CA 1
ATOM 10525 C C . THR B 1 372 ? -31.812 27.562 9.273 1 92.06 372 THR B C 1
ATOM 10527 O O . THR B 1 372 ? -31.047 28.516 9.438 1 92.06 372 THR B O 1
ATOM 10530 N N . ILE B 1 373 ? -33.062 27.719 8.859 1 89.75 373 ILE B N 1
ATOM 10531 C CA . ILE B 1 373 ? -33.594 29.047 8.578 1 89.75 373 ILE B CA 1
ATOM 10532 C C . ILE B 1 373 ? -33.75 29.844 9.883 1 89.75 373 ILE B C 1
ATOM 10534 O O . ILE B 1 373 ? -33.438 31.031 9.93 1 89.75 373 ILE B O 1
ATOM 10538 N N . LEU B 1 374 ? -34.188 29.125 10.93 1 91.06 374 LEU B N 1
ATOM 10539 C CA . LEU B 1 374 ? -34.281 29.781 12.227 1 91.06 374 LEU B CA 1
ATOM 10540 C C . LEU B 1 374 ? -32.938 30.234 12.719 1 91.06 374 LEU B C 1
ATOM 10542 O O . LEU B 1 374 ? -32.812 31.312 13.305 1 91.06 374 LEU B O 1
ATOM 10546 N N . LEU B 1 375 ? -31.922 29.453 12.469 1 90 375 LEU B N 1
ATOM 10547 C CA . LEU B 1 375 ? -30.578 29.828 12.875 1 90 375 LEU B CA 1
ATOM 10548 C C . LEU B 1 375 ? -30.094 31.047 12.094 1 90 375 LEU B C 1
ATOM 10550 O O . LEU B 1 375 ? -29.422 31.906 12.648 1 90 375 LEU B O 1
ATOM 10554 N N . ILE B 1 376 ? -30.438 31.125 10.805 1 86.31 376 ILE B N 1
ATOM 10555 C CA . ILE B 1 376 ? -30.047 32.25 9.977 1 86.31 376 ILE B CA 1
ATOM 10556 C C . ILE B 1 376 ? -30.766 33.531 10.453 1 86.31 376 ILE B C 1
ATOM 10558 O O . ILE B 1 376 ? -30.172 34.594 10.508 1 86.31 376 ILE B O 1
ATOM 10562 N N . LEU B 1 377 ? -31.969 33.375 10.891 1 83.25 377 LEU B N 1
ATOM 10563 C CA . LEU B 1 377 ? -32.75 34.5 11.391 1 83.25 377 LEU B CA 1
ATOM 10564 C C . LEU B 1 377 ? -32.188 35 12.719 1 83.25 377 LEU B C 1
ATOM 10566 O O . LEU B 1 377 ? -32.125 36.188 12.977 1 83.25 377 LEU B O 1
ATOM 10570 N N . ALA B 1 378 ? -31.734 34.062 13.484 1 82.06 378 ALA B N 1
ATOM 10571 C CA . ALA B 1 378 ? -31.141 34.406 14.766 1 82.06 378 ALA B CA 1
ATOM 10572 C C . ALA B 1 378 ? -29.812 35.156 14.57 1 82.06 378 ALA B C 1
ATOM 10574 O O . ALA B 1 378 ? -29.469 36.031 15.367 1 82.06 378 ALA B O 1
ATOM 10575 N N . SER B 1 379 ? -29.078 34.844 13.516 1 77.5 379 SER B N 1
ATOM 10576 C CA . SER B 1 379 ? -27.797 35.5 13.25 1 77.5 379 SER B CA 1
ATOM 10577 C C . SER B 1 379 ? -28.016 36.906 12.719 1 77.5 379 SER B C 1
ATOM 10579 O O . SER B 1 379 ? -27.188 37.812 12.945 1 77.5 379 SER B O 1
ATOM 10581 N N . GLN B 1 380 ? -29.078 37.094 11.961 1 72.81 380 GLN B N 1
ATOM 10582 C CA . GLN B 1 380 ? -29.344 38.406 11.414 1 72.81 380 GLN B CA 1
ATOM 10583 C C . GLN B 1 380 ? -30.062 39.281 12.43 1 72.81 380 GLN B C 1
ATOM 10585 O O . GLN B 1 380 ? -30.234 40.5 12.211 1 72.81 380 GLN B O 1
ATOM 10590 N N . ARG B 1 381 ? -29.922 38.906 13.672 1 62.44 381 ARG B N 1
ATOM 10591 C CA . ARG B 1 381 ? -30.578 39.625 14.75 1 62.44 381 ARG B CA 1
ATOM 10592 C C . ARG B 1 381 ? -31.922 40.188 14.297 1 62.44 381 ARG B C 1
ATOM 10594 O O . ARG B 1 381 ? -32.188 41.406 14.477 1 62.44 381 ARG B O 1
ATOM 10601 N N . ALA B 1 382 ? -32.531 39.5 13.328 1 51.78 382 ALA B N 1
ATOM 10602 C CA . ALA B 1 382 ? -33.844 40 12.906 1 51.78 382 ALA B CA 1
ATOM 10603 C C . ALA B 1 382 ? -34.781 40.125 14.094 1 51.78 382 ALA B C 1
ATOM 10605 O O . ALA B 1 382 ? -34.938 39.188 14.883 1 51.78 382 ALA B O 1
ATOM 10606 N N . HIS B 1 383 ? -34.75 41.125 14.789 1 45.56 383 HIS B N 1
ATOM 10607 C CA . HIS B 1 383 ? -35.75 41.375 15.812 1 45.56 383 HIS B CA 1
ATOM 10608 C C . HIS B 1 383 ? -37.125 40.844 15.367 1 45.56 383 HIS B C 1
ATOM 10610 O O . HIS B 1 383 ? -37.469 40.969 14.195 1 45.56 383 HIS B O 1
ATOM 10616 N N . GLY B 1 384 ? -37.531 39.781 15.859 1 44 384 GLY B N 1
ATOM 10617 C CA . GLY B 1 384 ? -38.875 39.188 15.773 1 44 384 GLY B CA 1
ATOM 10618 C C . GLY B 1 384 ? -39.938 40.188 15.398 1 44 384 GLY B C 1
ATOM 10619 O O . GLY B 1 384 ? -41.031 39.781 15.008 1 44 384 GLY B O 1
ATOM 10620 N N . GLU B 1 385 ? -39.719 41.438 15.898 1 44.5 385 GLU B N 1
ATOM 10621 C CA . GLU B 1 385 ? -40.906 42.312 15.727 1 44.5 385 GLU B CA 1
ATOM 10622 C C . GLU B 1 385 ? -41.188 42.562 14.242 1 44.5 385 GLU B C 1
ATOM 10624 O O . GLU B 1 385 ? -42.344 42.688 13.852 1 44.5 385 GLU B O 1
ATOM 10629 N N . THR B 1 386 ? -40.125 42.562 13.406 1 42.41 386 THR B N 1
ATOM 10630 C CA . THR B 1 386 ? -40.469 42.969 12.047 1 42.41 386 THR B CA 1
ATOM 10631 C C . THR B 1 386 ? -41 41.781 11.25 1 42.41 386 THR B C 1
ATOM 10633 O O . THR B 1 386 ? -41.719 41.969 10.266 1 42.41 386 THR B O 1
ATOM 10636 N N . MET B 1 387 ? -40.469 40.625 11.352 1 40.47 387 MET B N 1
ATOM 10637 C CA . MET B 1 387 ? -40.875 39.625 10.359 1 40.47 387 MET B CA 1
ATOM 10638 C C . MET B 1 387 ? -42.344 39.281 10.477 1 40.47 387 MET B C 1
ATOM 10640 O O . MET B 1 387 ? -42.969 38.906 9.492 1 40.47 387 MET B O 1
ATOM 10644 N N . PHE B 1 388 ? -42.906 38.812 11.602 1 41.72 388 PHE B N 1
ATOM 10645 C CA . PHE B 1 388 ? -44.312 38.438 11.633 1 41.72 388 PHE B CA 1
ATOM 10646 C C . PHE B 1 388 ? -45.188 39.656 11.742 1 41.72 388 PHE B C 1
ATOM 10648 O O . PHE B 1 388 ? -46.188 39.656 12.484 1 41.72 388 PHE B O 1
ATOM 10655 N N . GLY B 1 389 ? -45.031 40.781 10.914 1 38.28 389 GLY B N 1
ATOM 10656 C CA . GLY B 1 389 ? -45.906 41.906 10.711 1 38.28 389 GLY B CA 1
ATOM 10657 C C . GLY B 1 389 ? -46.312 42.594 12.008 1 38.28 389 GLY B C 1
ATOM 10658 O O . GLY B 1 389 ? -47.281 43.344 12.055 1 38.28 389 GLY B O 1
ATOM 10659 N N . ALA B 1 390 ? -46.094 42.062 13.172 1 36.72 390 ALA B N 1
ATOM 10660 C CA . ALA B 1 390 ? -46.688 42.906 14.211 1 36.72 390 ALA B CA 1
ATOM 10661 C C . ALA B 1 390 ? -46.312 44.375 14.031 1 36.72 390 ALA B C 1
ATOM 10663 O O . ALA B 1 390 ? -45.312 44.688 13.352 1 36.72 390 ALA B O 1
ATOM 10664 N N . THR B 1 391 ? -46.875 45.344 14.953 1 35.16 391 THR B N 1
ATOM 10665 C CA . THR B 1 391 ? -47.156 46.781 14.984 1 35.16 391 THR B CA 1
ATOM 10666 C C . THR B 1 391 ? -45.906 47.594 14.648 1 35.16 391 THR B C 1
ATOM 10668 O O . THR B 1 391 ? -44.781 47.188 14.953 1 35.16 391 THR B O 1
ATOM 10671 N N . GLU B 1 392 ? -46.094 48.625 13.727 1 36.31 392 GLU B N 1
ATOM 10672 C CA . GLU B 1 392 ? -45.562 49.938 13.414 1 36.31 392 GLU B CA 1
ATOM 10673 C C . GLU B 1 392 ? -44.969 50.594 14.656 1 36.31 392 GLU B C 1
ATOM 10675 O O . GLU B 1 392 ? -45.594 51.5 15.258 1 36.31 392 GLU B O 1
ATOM 10680 N N . LEU B 1 393 ? -44.812 50.031 15.828 1 32.88 393 LEU B N 1
ATOM 10681 C CA . LEU B 1 393 ? -44.562 51.062 16.828 1 32.88 393 LEU B CA 1
ATOM 10682 C C . LEU B 1 393 ? -43.719 52.188 16.234 1 32.88 393 LEU B C 1
ATOM 10684 O O . LEU B 1 393 ? -43 52 15.25 1 32.88 393 LEU B O 1
ATOM 10688 N N . SER B 1 394 ? -43.562 53.406 17.078 1 34.53 394 SER B N 1
ATOM 10689 C CA . SER B 1 394 ? -43.219 54.812 16.859 1 34.53 394 SER B CA 1
ATOM 10690 C C . SER B 1 394 ? -41.938 54.938 16.078 1 34.53 394 SER B C 1
ATOM 10692 O O . SER B 1 394 ? -40.938 54.25 16.344 1 34.53 394 SER B O 1
ATOM 10694 N N . LYS B 1 395 ? -41.938 55.406 14.844 1 41.28 395 LYS B N 1
ATOM 10695 C CA . LYS B 1 395 ? -41.031 56.094 13.945 1 41.28 395 LYS B CA 1
ATOM 10696 C C . LYS B 1 395 ? -39.938 56.812 14.719 1 41.28 395 LYS B C 1
ATOM 10698 O O . LYS B 1 395 ? -39 57.375 14.125 1 41.28 395 LYS B O 1
ATOM 10703 N N . GLU B 1 396 ? -40.344 57.594 15.875 1 35.56 396 GLU B N 1
ATOM 10704 C CA . GLU B 1 396 ? -39.438 58.688 16.281 1 35.56 396 GLU B CA 1
ATOM 10705 C C . GLU B 1 396 ? -38 58.188 16.438 1 35.56 396 GLU B C 1
ATOM 10707 O O . GLU B 1 396 ? -37.062 58.844 16 1 35.56 396 GLU B O 1
ATOM 10712 N N . SER B 1 397 ? -37.5 57.719 17.703 1 34.25 397 SER B N 1
ATOM 10713 C CA . SER B 1 397 ? -36.094 57.938 17.922 1 34.25 397 SER B CA 1
ATOM 10714 C C . SER B 1 397 ? -35.25 57.031 17.062 1 34.25 397 SER B C 1
ATOM 10716 O O . SER B 1 397 ? -35.062 55.844 17.391 1 34.25 397 SER B O 1
ATOM 10718 N N . GLU B 1 398 ? -35.375 56.844 15.773 1 37.44 398 GLU B N 1
ATOM 10719 C CA . GLU B 1 398 ? -34.438 56.281 14.797 1 37.44 398 GLU B CA 1
ATOM 10720 C C . GLU B 1 398 ? -33 56.438 15.273 1 37.44 398 GLU B C 1
ATOM 10722 O O . GLU B 1 398 ? -32.094 55.719 14.82 1 37.44 398 GLU B O 1
ATOM 10727 N N . ASP B 1 399 ? -32.594 57.719 15.586 1 35.28 399 ASP B N 1
ATOM 10728 C CA . ASP B 1 399 ? -31.219 58.094 15.836 1 35.28 399 ASP B CA 1
ATOM 10729 C C . ASP B 1 399 ? -30.578 57.219 16.891 1 35.28 399 ASP B C 1
ATOM 10731 O O . ASP B 1 399 ? -29.375 57.25 17.094 1 35.28 399 ASP B O 1
ATOM 10735 N N . GLU B 1 400 ? -31.328 57.188 18.109 1 35.84 400 GLU B N 1
ATOM 10736 C CA . GLU B 1 400 ? -30.453 56.781 19.203 1 35.84 400 GLU B CA 1
ATOM 10737 C C . GLU B 1 400 ? -29.766 55.438 18.906 1 35.84 400 GLU B C 1
ATOM 10739 O O . GLU B 1 400 ? -30.188 54.719 18 1 35.84 400 GLU B O 1
ATOM 10744 N N . GLY B 1 401 ? -29.062 54.812 20.062 1 34.03 401 GLY B N 1
ATOM 10745 C CA . GLY B 1 401 ? -27.953 53.906 20.234 1 34.03 401 GLY B CA 1
ATOM 10746 C C . GLY B 1 401 ? -28.203 52.531 19.672 1 34.03 401 GLY B C 1
ATOM 10747 O O . GLY B 1 401 ? -29.328 52.031 19.719 1 34.03 401 GLY B O 1
ATOM 10748 N N . MET B 1 402 ? -27.906 52.156 18.453 1 41.47 402 MET B N 1
ATOM 10749 C CA . MET B 1 402 ? -27.5 50.781 18.219 1 41.47 402 MET B CA 1
ATOM 10750 C C . MET B 1 402 ? -27.438 50 19.516 1 41.47 402 MET B C 1
ATOM 10752 O O . MET B 1 402 ? -27.234 48.781 19.516 1 41.47 402 MET B O 1
ATOM 10756 N N . ALA B 1 403 ? -27.156 50.75 20.812 1 44 403 ALA B N 1
ATOM 10757 C CA . ALA B 1 403 ? -26.75 50.531 22.188 1 44 403 ALA B CA 1
ATOM 10758 C C . ALA B 1 403 ? -27.75 49.656 22.938 1 44 403 ALA B C 1
ATOM 10760 O O . ALA B 1 403 ? -27.359 48.812 23.75 1 44 403 ALA B O 1
ATOM 10761 N N . PRO B 1 404 ? -29 50.031 22.906 1 46.16 404 PRO B N 1
ATOM 10762 C CA . PRO B 1 404 ? -29.828 49.438 23.953 1 46.16 404 PRO B CA 1
ATOM 10763 C C . PRO B 1 404 ? -29.938 47.906 23.812 1 46.16 404 PRO B C 1
ATOM 10765 O O . PRO B 1 404 ? -30.25 47.219 24.781 1 46.16 404 PRO B O 1
ATOM 10768 N N . LYS B 1 405 ? -29.953 47.375 22.656 1 52.59 405 LYS B N 1
ATOM 10769 C CA . LYS B 1 405 ? -30.359 45.969 22.531 1 52.59 405 LYS B CA 1
ATOM 10770 C C . LYS B 1 405 ? -29.234 45.031 22.953 1 52.59 405 LYS B C 1
ATOM 10772 O O . LYS B 1 405 ? -29.453 43.844 23.156 1 52.59 405 LYS B O 1
ATOM 10777 N N . GLU B 1 406 ? -28.156 45.438 22.953 1 67.62 406 GLU B N 1
ATOM 10778 C CA . GLU B 1 406 ? -27.125 44.531 23.422 1 67.62 406 GLU B CA 1
ATOM 10779 C C . GLU B 1 406 ? -27.062 44.531 24.953 1 67.62 406 GLU B C 1
ATOM 10781 O O . GLU B 1 406 ? -26.688 45.531 25.562 1 67.62 406 GLU B O 1
ATOM 10786 N N . LEU B 1 407 ? -27.938 43.656 25.453 1 78.38 407 LEU B N 1
ATOM 10787 C CA . LEU B 1 407 ? -27.953 43.469 26.906 1 78.38 407 LEU B CA 1
ATOM 10788 C C . LEU B 1 407 ? -26.953 42.406 27.328 1 78.38 407 LEU B C 1
ATOM 10790 O O . LEU B 1 407 ? -26.703 41.469 26.562 1 78.38 407 LEU B O 1
ATOM 10794 N N . ARG B 1 408 ? -26.438 42.812 28.359 1 85.19 408 ARG B N 1
ATOM 10795 C CA . ARG B 1 408 ? -25.594 41.781 28.969 1 85.19 408 ARG B CA 1
ATOM 10796 C C . ARG B 1 408 ? -26.438 40.719 29.641 1 85.19 408 ARG B C 1
ATOM 10798 O O . ARG B 1 408 ? -27.281 41 30.484 1 85.19 408 ARG B O 1
ATOM 10805 N N . GLY B 1 409 ? -26.312 39.469 29.219 1 86.12 409 GLY B N 1
ATOM 10806 C CA . GLY B 1 409 ? -27.078 38.375 29.781 1 86.12 409 GLY B CA 1
ATOM 10807 C C . GLY B 1 409 ? -28.578 38.531 29.594 1 86.12 409 GLY B C 1
ATOM 10808 O O . GLY B 1 409 ? -29.328 38.5 30.578 1 86.12 409 GLY B O 1
ATOM 10809 N N . PRO B 1 410 ? -29 38.719 28.469 1 84.69 410 PRO B N 1
ATOM 10810 C CA . PRO B 1 410 ? -30.438 38.906 28.234 1 84.69 410 PRO B CA 1
ATOM 10811 C C . PRO B 1 410 ? -31.25 37.656 28.406 1 84.69 410 PRO B C 1
ATOM 10813 O O . PRO B 1 410 ? -30.719 36.531 28.328 1 84.69 410 PRO B O 1
ATOM 10816 N N . PRO B 1 411 ? -32.5 37.844 28.812 1 87 411 PRO B N 1
ATOM 10817 C CA . PRO B 1 411 ? -33.375 36.656 28.781 1 87 411 PRO B CA 1
ATOM 10818 C C . PRO B 1 411 ? -33.625 36.156 27.359 1 87 411 PRO B C 1
ATOM 10820 O O . PRO B 1 411 ? -33.406 36.875 26.391 1 87 411 PRO B O 1
ATOM 10823 N N . PRO B 1 412 ? -34.062 34.875 27.203 1 87.12 412 PRO B N 1
ATOM 10824 C CA . PRO B 1 412 ? -34.25 34.281 25.875 1 87.12 412 PRO B CA 1
ATOM 10825 C C . PRO B 1 412 ? -35.375 34.906 25.094 1 87.12 412 PRO B C 1
ATOM 10827 O O . PRO B 1 412 ? -36.438 35.219 25.672 1 87.12 412 PRO B O 1
ATOM 10830 N N . SER B 1 413 ? -35.156 35.25 23.891 1 84.38 413 SER B N 1
ATOM 10831 C CA . SER B 1 413 ? -36.188 35.75 22.984 1 84.38 413 SER B CA 1
ATOM 10832 C C . SER B 1 413 ? -37.094 34.594 22.5 1 84.38 413 SER B C 1
ATOM 10834 O O . SER B 1 413 ? -36.812 33.438 22.781 1 84.38 413 SER B O 1
ATOM 10836 N N . LEU B 1 414 ? -38.219 34.938 21.766 1 86.19 414 LEU B N 1
ATOM 10837 C CA . LEU B 1 414 ? -39.125 33.906 21.234 1 86.19 414 LEU B CA 1
ATOM 10838 C C . LEU B 1 414 ? -38.406 33.062 20.188 1 86.19 414 LEU B C 1
ATOM 10840 O O . LEU B 1 414 ? -38.656 31.844 20.125 1 86.19 414 LEU B O 1
ATOM 10844 N N . LEU B 1 415 ? -37.625 33.688 19.406 1 86.38 415 LEU B N 1
ATOM 10845 C CA . LEU B 1 415 ? -36.875 32.938 18.391 1 86.38 415 LEU B CA 1
ATOM 10846 C C . LEU B 1 415 ? -35.906 31.984 19.031 1 86.38 415 LEU B C 1
ATOM 10848 O O . LEU B 1 415 ? -35.75 30.844 18.594 1 86.38 415 LEU B O 1
ATOM 10852 N N . GLU B 1 416 ? -35.25 32.469 20.094 1 88.44 416 GLU B N 1
ATOM 10853 C CA . GLU B 1 416 ? -34.312 31.609 20.797 1 88.44 416 GLU B CA 1
ATOM 10854 C C . GLU B 1 416 ? -35.031 30.453 21.5 1 88.44 416 GLU B C 1
ATOM 10856 O O . GLU B 1 416 ? -34.469 29.344 21.578 1 88.44 416 GLU B O 1
ATOM 10861 N N . CYS B 1 417 ? -36.188 30.719 21.938 1 91.56 417 CYS B N 1
ATOM 10862 C CA . CYS B 1 417 ? -36.969 29.641 22.547 1 91.56 417 CYS B CA 1
ATOM 10863 C C . CYS B 1 417 ? -37.344 28.578 21.516 1 91.56 417 CYS B C 1
ATOM 10865 O O . CYS B 1 417 ? -37.312 27.391 21.812 1 91.56 417 CYS B O 1
ATOM 10867 N N . ALA B 1 418 ? -37.688 29.062 20.312 1 92.44 418 ALA B N 1
ATOM 10868 C CA . ALA B 1 418 ? -38 28.125 19.234 1 92.44 418 ALA B CA 1
ATOM 10869 C C . ALA B 1 418 ? -36.781 27.266 18.891 1 92.44 418 ALA B C 1
ATOM 10871 O O . ALA B 1 418 ? -36.875 26.062 18.688 1 92.44 418 ALA B O 1
ATOM 10872 N N . ILE B 1 419 ? -35.656 27.859 18.859 1 93.94 419 ILE B N 1
ATOM 10873 C CA . ILE B 1 419 ? -34.406 27.156 18.531 1 93.94 419 ILE B CA 1
ATOM 10874 C C . ILE B 1 419 ? -34.094 26.141 19.625 1 93.94 419 ILE B C 1
ATOM 10876 O O . ILE B 1 419 ? -33.688 25.016 19.344 1 93.94 419 ILE B O 1
ATOM 10880 N N . ILE B 1 420 ? -34.281 26.531 20.922 1 95.06 420 ILE B N 1
ATOM 10881 C CA . ILE B 1 420 ? -34 25.625 22.031 1 95.06 420 ILE B CA 1
ATOM 10882 C C . ILE B 1 420 ? -34.938 24.406 21.953 1 95.06 420 ILE B C 1
ATOM 10884 O O . ILE B 1 420 ? -34.5 23.281 22.234 1 95.06 420 ILE B O 1
ATOM 10888 N N . LEU B 1 421 ? -36.156 24.578 21.469 1 94.69 421 LEU B N 1
ATOM 10889 C CA . LEU B 1 421 ? -37.094 23.469 21.297 1 94.69 421 LEU B CA 1
ATOM 10890 C C . LEU B 1 421 ? -36.594 22.5 20.234 1 94.69 421 LEU B C 1
ATOM 10892 O O . LEU B 1 421 ? -36.656 21.281 20.406 1 94.69 421 LEU B O 1
ATOM 10896 N N . TRP B 1 422 ? -36.125 23.031 19.203 1 95.69 422 TRP B N 1
ATOM 10897 C CA . TRP B 1 422 ? -35.594 22.188 18.141 1 95.69 422 TRP B CA 1
ATOM 10898 C C . TRP B 1 422 ? -34.375 21.422 18.641 1 95.69 422 TRP B C 1
ATOM 10900 O O . TRP B 1 422 ? -34.188 20.25 18.312 1 95.69 422 TRP B O 1
ATOM 10910 N N . ILE B 1 423 ? -33.469 22.047 19.375 1 95.88 423 ILE B N 1
ATOM 10911 C CA . ILE B 1 423 ? -32.25 21.422 19.891 1 95.88 423 ILE B CA 1
ATOM 10912 C C . ILE B 1 423 ? -32.625 20.281 20.828 1 95.88 423 ILE B C 1
ATOM 10914 O O . ILE B 1 423 ? -32.031 19.203 20.781 1 95.88 423 ILE B O 1
ATOM 10918 N N . LEU B 1 424 ? -33.656 20.5 21.609 1 95.25 424 LEU B N 1
ATOM 10919 C CA . LEU B 1 424 ? -34.094 19.438 22.5 1 95.25 424 LEU B CA 1
ATOM 10920 C C . LEU B 1 424 ? -34.625 18.25 21.703 1 95.25 424 LEU B C 1
ATOM 10922 O O . LEU B 1 424 ? -34.438 17.094 22.094 1 95.25 424 LEU B O 1
ATOM 10926 N N . GLY B 1 425 ? -35.312 18.562 20.641 1 94.69 425 GLY B N 1
ATOM 10927 C CA . GLY B 1 425 ? -35.781 17.5 19.75 1 94.69 425 GLY B CA 1
ATOM 10928 C C . GLY B 1 425 ? -34.656 16.719 19.109 1 94.69 425 GLY B C 1
ATOM 10929 O O . GLY B 1 425 ? -34.719 15.5 18.984 1 94.69 425 GLY B O 1
ATOM 10930 N N . LEU B 1 426 ? -33.656 17.484 18.703 1 94.5 426 LEU B N 1
ATOM 10931 C CA . LEU B 1 426 ? -32.531 16.844 18.062 1 94.5 426 LEU B CA 1
ATOM 10932 C C . LEU B 1 426 ? -31.766 15.984 19.062 1 94.5 426 LEU B C 1
ATOM 10934 O O . LEU B 1 426 ? -31.266 14.914 18.734 1 94.5 426 LEU B O 1
ATOM 10938 N N . ILE B 1 427 ? -31.609 16.406 20.312 1 95.12 427 ILE B N 1
ATOM 10939 C CA . ILE B 1 427 ? -30.938 15.648 21.359 1 95.12 427 ILE B CA 1
ATOM 10940 C C . ILE B 1 427 ? -31.719 14.367 21.641 1 95.12 427 ILE B C 1
ATOM 10942 O O . ILE B 1 427 ? -31.141 13.305 21.844 1 95.12 427 ILE B O 1
ATOM 10946 N N . TRP B 1 428 ? -32.969 14.477 21.5 1 92.12 428 TRP B N 1
ATOM 10947 C CA . TRP B 1 428 ? -33.844 13.312 21.734 1 92.12 428 TRP B CA 1
ATOM 10948 C C . TRP B 1 428 ? -33.625 12.258 20.656 1 92.12 428 TRP B C 1
ATOM 10950 O O . TRP B 1 428 ? -33.625 11.062 20.938 1 92.12 428 TRP B O 1
ATOM 10960 N N . VAL B 1 429 ? -33.531 12.656 19.5 1 90.94 429 VAL B N 1
ATOM 10961 C CA . VAL B 1 429 ? -33.281 11.734 18.391 1 90.94 429 VAL B CA 1
ATOM 10962 C C . VAL B 1 429 ? -31.984 10.977 18.625 1 90.94 429 VAL B C 1
ATOM 10964 O O . VAL B 1 429 ? -31.922 9.758 18.406 1 90.94 429 VAL B O 1
ATOM 10967 N N . GLU B 1 430 ? -30.969 11.664 19.109 1 91.12 430 GLU B N 1
ATOM 10968 C CA . GLU B 1 430 ? -29.656 11.047 19.328 1 91.12 430 GLU B CA 1
ATOM 10969 C C . GLU B 1 430 ? -29.703 10.07 20.5 1 91.12 430 GLU B C 1
ATOM 10971 O O . GLU B 1 430 ? -29.062 9.016 20.453 1 91.12 430 GLU B O 1
ATOM 10976 N N . ILE B 1 431 ? -30.422 10.391 21.516 1 89.94 431 ILE B N 1
ATOM 10977 C CA . ILE B 1 431 ? -30.531 9.508 22.672 1 89.94 431 ILE B CA 1
ATOM 10978 C C . ILE B 1 431 ? -31.25 8.219 22.266 1 89.94 431 ILE B C 1
ATOM 10980 O O . ILE B 1 431 ? -30.828 7.125 22.656 1 89.94 431 ILE B O 1
ATOM 10984 N N . LYS B 1 432 ? -32.219 8.305 21.406 1 86.81 432 LYS B N 1
ATOM 10985 C CA . LYS B 1 432 ? -32.969 7.137 20.953 1 86.81 432 LYS B CA 1
ATOM 10986 C C . LYS B 1 432 ? -32.094 6.277 20.016 1 86.81 432 LYS B C 1
ATOM 10988 O O . LYS B 1 432 ? -32.156 5.047 20.094 1 86.81 432 LYS B O 1
ATOM 10993 N N . GLN B 1 433 ? -31.406 6.961 19.219 1 87.12 433 GLN B N 1
ATOM 10994 C CA . GLN B 1 433 ? -30.547 6.219 18.312 1 87.12 433 GLN B CA 1
ATOM 10995 C C . GLN B 1 433 ? -29.453 5.477 19.094 1 87.12 433 GLN B C 1
ATOM 10997 O O . GLN B 1 433 ? -29.094 4.352 18.734 1 87.12 433 GLN B O 1
ATOM 11002 N N . LEU B 1 434 ? -28.844 6.117 20.094 1 87.69 434 LEU B N 1
ATOM 11003 C CA . LEU B 1 434 ? -27.828 5.492 20.938 1 87.69 434 LEU B CA 1
ATOM 11004 C C . LEU B 1 434 ? -28.391 4.293 21.688 1 87.69 434 LEU B C 1
ATOM 11006 O O . LEU B 1 434 ? -27.703 3.281 21.844 1 87.69 434 LEU B O 1
ATOM 11010 N N . TRP B 1 435 ? -29.656 4.426 22.016 1 82.38 435 TRP B N 1
ATOM 11011 C CA . TRP B 1 435 ? -30.328 3.354 22.734 1 82.38 435 TRP B CA 1
ATOM 11012 C C . TRP B 1 435 ? -30.609 2.166 21.828 1 82.38 435 TRP B C 1
ATOM 11014 O O . TRP B 1 435 ? -30.438 1.013 22.219 1 82.38 435 TRP B O 1
ATOM 11024 N N . ASP B 1 436 ? -30.969 2.418 20.562 1 78.31 436 ASP B N 1
ATOM 11025 C CA . ASP B 1 436 ? -31.328 1.361 19.625 1 78.31 436 ASP B CA 1
ATOM 11026 C C . ASP B 1 436 ? -30.094 0.682 19.047 1 78.31 436 ASP B C 1
ATOM 11028 O O . ASP B 1 436 ? -30.031 -0.547 18.969 1 78.31 436 ASP B O 1
ATOM 11032 N N . LEU B 1 437 ? -29.141 1.379 18.672 1 78.25 437 LEU B N 1
ATOM 11033 C CA . LEU B 1 437 ? -28 0.837 17.938 1 78.25 437 LEU B CA 1
ATOM 11034 C C . LEU B 1 437 ? -26.906 0.406 18.906 1 78.25 437 LEU B C 1
ATOM 11036 O O . LEU B 1 437 ? -26.109 -0.493 18.609 1 78.25 437 LEU B O 1
ATOM 11040 N N . GLY B 1 438 ? -26.828 0.933 20.078 1 82.62 438 GLY B N 1
ATOM 11041 C CA . GLY B 1 438 ? -25.688 0.701 20.938 1 82.62 438 GLY B CA 1
ATOM 11042 C C . GLY B 1 438 ? -24.547 1.663 20.688 1 82.62 438 GLY B C 1
ATOM 11043 O O . GLY B 1 438 ? -24.5 2.332 19.656 1 82.62 438 GLY B O 1
ATOM 11044 N N . TYR B 1 439 ? -23.641 1.737 21.469 1 86.5 439 TYR B N 1
ATOM 11045 C CA . TYR B 1 439 ? -22.594 2.75 21.469 1 86.5 439 TYR B CA 1
ATOM 11046 C C . TYR B 1 439 ? -21.578 2.48 20.359 1 86.5 439 TYR B C 1
ATOM 11048 O O . TYR B 1 439 ? -21.156 3.404 19.656 1 86.5 439 TYR B O 1
ATOM 11056 N N . HIS B 1 440 ? -21.203 1.245 20.016 1 81.38 440 HIS B N 1
ATOM 11057 C CA . HIS B 1 440 ? -20.172 0.928 19.031 1 81.38 440 HIS B CA 1
ATOM 11058 C C . HIS B 1 440 ? -20.641 1.248 17.625 1 81.38 440 HIS B C 1
ATOM 11060 O O . HIS B 1 440 ? -19.906 1.854 16.844 1 81.38 440 HIS B O 1
ATOM 11066 N N . ASN B 1 441 ? -21.875 0.916 17.453 1 80.94 441 ASN B N 1
ATOM 11067 C CA . ASN B 1 441 ? -22.391 1.188 16.109 1 80.94 441 ASN B CA 1
ATOM 11068 C C . ASN B 1 441 ? -22.703 2.672 15.922 1 80.94 441 ASN B C 1
ATOM 11070 O O . ASN B 1 441 ? -22.562 3.197 14.812 1 80.94 441 ASN B O 1
ATOM 11074 N N . TYR B 1 442 ? -22.969 3.246 17.031 1 87.12 442 TYR B N 1
ATOM 11075 C CA . TYR B 1 442 ? -23.266 4.672 16.984 1 87.12 442 TYR B CA 1
ATOM 11076 C C . TYR B 1 442 ? -22.016 5.477 16.641 1 87.12 442 TYR B C 1
ATOM 11078 O O . TYR B 1 442 ? -22.047 6.363 15.781 1 87.12 442 TYR B O 1
ATOM 11086 N N . ILE B 1 443 ? -20.891 5.082 17.188 1 86.25 443 ILE B N 1
ATOM 11087 C CA . ILE B 1 443 ? -19.656 5.855 17.031 1 86.25 443 ILE B CA 1
ATOM 11088 C C . ILE B 1 443 ? -19.016 5.539 15.68 1 86.25 443 ILE B C 1
ATOM 11090 O O . ILE B 1 443 ? -18.219 6.328 15.164 1 86.25 443 ILE B O 1
ATOM 11094 N N . SER B 1 444 ? -19.422 4.477 15.078 1 81.88 444 SER B N 1
ATOM 11095 C CA . SER B 1 444 ? -18.812 4.078 13.812 1 81.88 444 SER B CA 1
ATOM 11096 C C . SER B 1 444 ? -19.297 4.969 12.664 1 81.88 444 SER B C 1
ATOM 11098 O O . SER B 1 444 ? -18.641 5.047 11.625 1 81.88 444 SER B O 1
ATOM 11100 N N . ASN B 1 445 ? -20.375 5.688 12.961 1 82.69 445 ASN B N 1
ATOM 11101 C CA . ASN B 1 445 ? -20.859 6.633 11.961 1 82.69 445 ASN B CA 1
ATOM 11102 C C . ASN B 1 445 ? -20.344 8.039 12.211 1 82.69 445 ASN B C 1
ATOM 11104 O O . ASN B 1 445 ? -20.641 8.641 13.25 1 82.69 445 ASN B O 1
ATOM 11108 N N . MET B 1 446 ? -19.609 8.602 11.305 1 82.38 446 MET B N 1
ATOM 11109 C CA . MET B 1 446 ? -18.953 9.898 11.461 1 82.38 446 MET B CA 1
ATOM 11110 C C . MET B 1 446 ? -19.984 11.016 11.609 1 82.38 446 MET B C 1
ATOM 11112 O O . MET B 1 446 ? -19.734 12.016 12.281 1 82.38 446 MET B O 1
ATOM 11116 N N . TRP B 1 447 ? -21.156 10.836 11.055 1 83.25 447 TRP B N 1
ATOM 11117 C CA . TRP B 1 447 ? -22.172 11.883 11.125 1 83.25 447 TRP B CA 1
ATOM 11118 C C . TRP B 1 447 ? -22.828 11.922 12.508 1 83.25 447 TRP B C 1
ATOM 11120 O O . TRP B 1 447 ? -23.297 12.969 12.945 1 83.25 447 TRP B O 1
ATOM 11130 N N . ASN B 1 448 ? -22.812 10.758 13.141 1 88.88 448 ASN B N 1
ATOM 11131 C CA . ASN B 1 448 ? -23.297 10.742 14.516 1 88.88 448 ASN B CA 1
ATOM 11132 C C . ASN B 1 448 ? -22.328 11.445 15.461 1 88.88 448 ASN B C 1
ATOM 11134 O O . ASN B 1 448 ? -22.75 12.094 16.422 1 88.88 448 ASN B O 1
ATOM 11138 N N . ILE B 1 449 ? -21.125 11.391 15.094 1 88.44 449 ILE B N 1
ATOM 11139 C CA . ILE B 1 449 ? -20.125 12.078 15.898 1 88.44 449 ILE B CA 1
ATOM 11140 C C . ILE B 1 449 ? -20.281 13.586 15.719 1 88.44 449 ILE B C 1
ATOM 11142 O O . ILE B 1 449 ? -20.188 14.344 16.688 1 88.44 449 ILE B O 1
ATOM 11146 N N . LEU B 1 450 ? -20.516 13.992 14.508 1 87.94 450 LEU B N 1
ATOM 11147 C CA . LEU B 1 450 ? -20.719 15.406 14.234 1 87.94 450 LEU B CA 1
ATOM 11148 C C . LEU B 1 450 ? -21.953 15.93 14.945 1 87.94 450 LEU B C 1
ATOM 11150 O O . LEU B 1 450 ? -21.953 17.031 15.484 1 87.94 450 LEU B O 1
ATOM 11154 N N . ASP B 1 451 ? -23.016 15.062 15.016 1 92.56 451 ASP B N 1
ATOM 11155 C CA . ASP B 1 451 ? -24.234 15.445 15.727 1 92.56 451 ASP B CA 1
ATOM 11156 C C . ASP B 1 451 ? -23.984 15.547 17.234 1 92.56 451 ASP B C 1
ATOM 11158 O O . ASP B 1 451 ? -24.469 16.469 17.875 1 92.56 451 ASP B O 1
ATOM 11162 N N . PHE B 1 452 ? -23.203 14.68 17.688 1 93.5 452 PHE B N 1
ATOM 11163 C CA . PHE B 1 452 ? -22.891 14.703 19.109 1 93.5 452 PHE B CA 1
ATOM 11164 C C . PHE B 1 452 ? -22.094 15.953 19.469 1 93.5 452 PHE B C 1
ATOM 11166 O O . PHE B 1 452 ? -22.406 16.625 20.453 1 93.5 452 PHE B O 1
ATOM 11173 N N . ILE B 1 453 ? -21.141 16.312 18.641 1 93 453 ILE B N 1
ATOM 11174 C CA . ILE B 1 453 ? -20.312 17.484 18.891 1 93 453 ILE B CA 1
ATOM 11175 C C . ILE B 1 453 ? -21.172 18.75 18.781 1 93 453 ILE B C 1
ATOM 11177 O O . ILE B 1 453 ? -21.094 19.641 19.625 1 93 453 ILE B O 1
ATOM 11181 N N . THR B 1 454 ? -22.047 18.812 17.828 1 94.06 454 THR B N 1
ATOM 11182 C CA . THR B 1 454 ? -22.891 19.984 17.609 1 94.06 454 THR B CA 1
ATOM 11183 C C . THR B 1 454 ? -23.875 20.156 18.766 1 94.06 454 THR B C 1
ATOM 11185 O O . THR B 1 454 ? -24.031 21.266 19.281 1 94.06 454 THR B O 1
ATOM 11188 N N . ASN B 1 455 ? -24.453 19.062 19.234 1 95.75 455 ASN B N 1
ATOM 11189 C CA . ASN B 1 455 ? -25.406 19.125 20.344 1 95.75 455 ASN B CA 1
ATOM 11190 C C . ASN B 1 455 ? -24.719 19.5 21.656 1 95.75 455 ASN B C 1
ATOM 11192 O O . ASN B 1 455 ? -25.297 20.219 22.469 1 95.75 455 ASN B O 1
ATOM 11196 N N . THR B 1 456 ? -23.484 19.078 21.812 1 96.12 456 THR B N 1
ATOM 11197 C CA . THR B 1 456 ? -22.734 19.438 23.016 1 96.12 456 THR B CA 1
ATOM 11198 C C . THR B 1 456 ? -22.422 20.938 23 1 96.12 456 THR B C 1
ATOM 11200 O O . THR B 1 456 ? -22.469 21.594 24.047 1 96.12 456 THR B O 1
ATOM 11203 N N . LEU B 1 457 ? -22.172 21.469 21.797 1 95.88 457 LEU B N 1
ATOM 11204 C CA . LEU B 1 457 ? -21.891 22.891 21.688 1 95.88 457 LEU B CA 1
ATOM 11205 C C . LEU B 1 457 ? -23.156 23.703 21.953 1 95.88 457 LEU B C 1
ATOM 11207 O O . LEU B 1 457 ? -23.094 24.75 22.609 1 95.88 457 LEU B O 1
ATOM 11211 N N . TYR B 1 458 ? -24.281 23.234 21.562 1 96.44 458 TYR B N 1
ATOM 11212 C CA . TYR B 1 458 ? -25.531 23.938 21.828 1 96.44 458 TYR B CA 1
ATOM 11213 C C . TYR B 1 458 ? -25.891 23.875 23.297 1 96.44 458 TYR B C 1
ATOM 11215 O O . TYR B 1 458 ? -26.344 24.875 23.875 1 96.44 458 TYR B O 1
ATOM 11223 N N . VAL B 1 459 ? -25.641 22.719 23.922 1 96.5 459 VAL B N 1
ATOM 11224 C CA . VAL B 1 459 ? -25.906 22.594 25.344 1 96.5 459 VAL B CA 1
ATOM 11225 C C . VAL B 1 459 ? -24.969 23.531 26.125 1 96.5 459 VAL B C 1
ATOM 11227 O O . VAL B 1 459 ? -25.391 24.156 27.094 1 96.5 459 VAL B O 1
ATOM 11230 N N . ALA B 1 460 ? -23.75 23.625 25.672 1 96.25 460 ALA B N 1
ATOM 11231 C CA . ALA B 1 460 ? -22.812 24.547 26.297 1 96.25 460 ALA B CA 1
ATOM 11232 C C . ALA B 1 460 ? -23.266 25.984 26.141 1 96.25 460 ALA B C 1
ATOM 11234 O O . ALA B 1 460 ? -23.156 26.781 27.078 1 96.25 460 ALA B O 1
ATOM 11235 N N . THR B 1 461 ? -23.812 26.297 24.984 1 94.56 461 THR B N 1
ATOM 11236 C CA . THR B 1 461 ? -24.312 27.641 24.734 1 94.56 461 THR B CA 1
ATOM 11237 C C . THR B 1 461 ? -25.484 27.953 25.672 1 94.56 461 THR B C 1
ATOM 11239 O O . THR B 1 461 ? -25.516 29.016 26.297 1 94.56 461 THR B O 1
ATOM 11242 N N . ILE B 1 462 ? -26.406 27.016 25.891 1 95.44 462 ILE B N 1
ATOM 11243 C CA . ILE B 1 462 ? -27.578 27.219 26.734 1 95.44 462 ILE B CA 1
ATOM 11244 C C . ILE B 1 462 ? -27.141 27.344 28.203 1 95.44 462 ILE B C 1
ATOM 11246 O O . ILE B 1 462 ? -27.609 28.219 28.922 1 95.44 462 ILE B O 1
ATOM 11250 N N . THR B 1 463 ? -26.172 26.547 28.562 1 96.06 463 THR B N 1
ATOM 11251 C CA . THR B 1 463 ? -25.688 26.578 29.938 1 96.06 463 THR B CA 1
ATOM 11252 C C . THR B 1 463 ? -24.984 27.891 30.234 1 96.06 463 THR B C 1
ATOM 11254 O O . THR B 1 463 ? -25.203 28.5 31.281 1 96.06 463 THR B O 1
ATOM 11257 N N . LEU B 1 464 ? -24.234 28.359 29.25 1 94.38 464 LEU B N 1
ATOM 11258 C CA . LEU B 1 464 ? -23.5 29.609 29.438 1 94.38 464 LEU B CA 1
ATOM 11259 C C . LEU B 1 464 ? -24.453 30.797 29.453 1 94.38 464 LEU B C 1
ATOM 11261 O O . LEU B 1 464 ? -24.25 31.75 30.203 1 94.38 464 LEU B O 1
ATOM 11265 N N . ARG B 1 465 ? -25.547 30.75 28.766 1 93.06 465 ARG B N 1
ATOM 11266 C CA . ARG B 1 465 ? -26.547 31.812 28.766 1 93.06 465 ARG B CA 1
ATOM 11267 C C . ARG B 1 465 ? -27.312 31.859 30.078 1 93.06 465 ARG B C 1
ATOM 11269 O O . ARG B 1 465 ? -27.625 32.938 30.578 1 93.06 465 ARG B O 1
ATOM 11276 N N . VAL B 1 466 ? -27.578 30.719 30.625 1 94.56 466 VAL B N 1
ATOM 11277 C CA . VAL B 1 466 ? -28.266 30.672 31.906 1 94.56 466 VAL B CA 1
ATOM 11278 C C . VAL B 1 466 ? -27.359 31.172 33 1 94.56 466 VAL B C 1
ATOM 11280 O O . VAL B 1 466 ? -27.797 31.953 33.875 1 94.56 466 VAL B O 1
ATOM 11283 N N . ILE B 1 467 ? -26.078 30.812 32.875 1 94.12 467 ILE B N 1
ATOM 11284 C CA . ILE B 1 467 ? -25.109 31.281 33.875 1 94.12 467 ILE B CA 1
ATOM 11285 C C . ILE B 1 467 ? -24.953 32.812 33.75 1 94.12 467 ILE B C 1
ATOM 11287 O O . ILE B 1 467 ? -24.891 33.5 34.781 1 94.12 467 ILE B O 1
ATOM 11291 N N . ALA B 1 468 ? -24.906 33.281 32.5 1 91.69 468 ALA B N 1
ATOM 11292 C CA . ALA B 1 468 ? -24.781 34.719 32.281 1 91.69 468 ALA B CA 1
ATOM 11293 C C . ALA B 1 468 ? -25.984 35.469 32.844 1 91.69 468 ALA B C 1
ATOM 11295 O O . ALA B 1 468 ? -25.828 36.5 33.5 1 91.69 468 ALA B O 1
ATO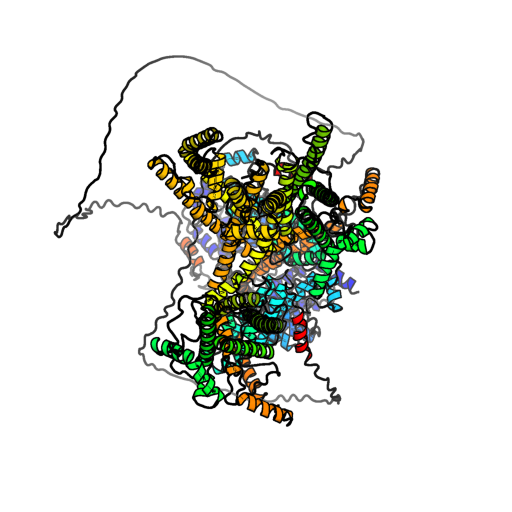M 11296 N N . TYR B 1 469 ? -27.156 34.969 32.688 1 91.44 469 TYR B N 1
ATOM 11297 C CA . TYR B 1 469 ? -28.359 35.562 33.219 1 91.44 469 TYR B CA 1
ATOM 11298 C C . TYR B 1 469 ? -28.359 35.594 34.75 1 91.44 469 TYR B C 1
ATOM 11300 O O . TYR B 1 469 ? -28.656 36.625 35.375 1 91.44 469 TYR B O 1
ATOM 11308 N N . MET B 1 470 ? -27.953 34.562 35.406 1 92.62 470 MET B N 1
ATOM 11309 C CA . MET B 1 470 ? -27.922 34.469 36.844 1 92.62 470 MET B CA 1
ATOM 11310 C C . MET B 1 470 ? -26.828 35.344 37.438 1 92.62 470 MET B C 1
ATOM 11312 O O . MET B 1 470 ? -27.016 35.969 38.469 1 92.62 470 MET B O 1
ATOM 11316 N N . TRP B 1 471 ? -25.719 35.344 36.656 1 89.81 471 TRP B N 1
ATOM 11317 C CA . TRP B 1 471 ? -24.594 36.156 37.125 1 89.81 471 TRP B CA 1
ATOM 11318 C C . TRP B 1 471 ? -24.953 37.625 37.125 1 89.81 471 TRP B C 1
ATOM 11320 O O . TRP B 1 471 ? -24.672 38.344 38.094 1 89.81 471 TRP B O 1
ATOM 11330 N N . VAL B 1 472 ? -25.594 38.156 36.156 1 89.5 472 VAL B N 1
ATOM 11331 C CA . VAL B 1 472 ? -25.969 39.531 36.031 1 89.5 472 VAL B CA 1
ATOM 11332 C C . VAL B 1 472 ? -27.062 39.875 37.062 1 89.5 472 VAL B C 1
ATOM 11334 O O . VAL B 1 472 ? -27.062 40.938 37.656 1 89.5 472 VAL B O 1
ATOM 11337 N N . GLU B 1 473 ? -28.031 38.938 37.344 1 89.12 473 GLU B N 1
ATOM 11338 C CA . GLU B 1 473 ? -29.078 39.125 38.344 1 89.12 473 GLU B CA 1
ATOM 11339 C C . GLU B 1 473 ? -28.484 39.25 39.75 1 89.12 473 GLU B C 1
ATOM 11341 O O . GLU B 1 473 ? -28.953 40.031 40.531 1 89.12 473 GLU B O 1
ATOM 11346 N N . ASN B 1 474 ? -27.484 38.531 39.938 1 88.44 474 ASN B N 1
ATOM 11347 C CA . ASN B 1 474 ? -26.828 38.594 41.25 1 88.44 474 ASN B CA 1
ATOM 11348 C C . ASN B 1 474 ? -26.031 39.875 41.406 1 88.44 474 ASN B C 1
ATOM 11350 O O . ASN B 1 474 ? -25.984 40.438 42.5 1 88.44 474 ASN B O 1
ATOM 11354 N N . GLU B 1 475 ? -25.438 40.375 40.281 1 88.19 475 GLU B N 1
ATOM 11355 C CA . GLU B 1 475 ? -24.703 41.625 40.344 1 88.19 475 GLU B CA 1
ATOM 11356 C C . GLU B 1 475 ? -25.641 42.812 40.531 1 88.19 475 GLU B C 1
ATOM 11358 O O . GLU B 1 475 ? -25.281 43.781 41.188 1 88.19 475 GLU B O 1
ATOM 11363 N N . LEU B 1 476 ? -26.812 42.656 39.969 1 85.56 476 LEU B N 1
ATOM 11364 C CA . LEU B 1 476 ? -27.797 43.719 40.125 1 85.56 476 LEU B CA 1
ATOM 11365 C C . LEU B 1 476 ? -28.328 43.812 41.562 1 85.56 476 LEU B C 1
ATOM 11367 O O . LEU B 1 476 ? -28.703 44.875 42.031 1 85.56 476 LEU B O 1
ATOM 11371 N N . LYS B 1 477 ? -28.281 42.781 42.281 1 84.75 477 LYS B N 1
ATOM 11372 C CA . LYS B 1 477 ? -28.781 42.719 43.625 1 84.75 477 LYS B CA 1
ATOM 11373 C C . LYS B 1 477 ? -27.781 43.312 44.625 1 84.75 477 LYS B C 1
ATOM 11375 O O . LYS B 1 477 ? -28.156 43.781 45.688 1 84.75 477 LYS B O 1
ATOM 11380 N N . ARG B 1 478 ? -26.484 43.312 44.188 1 82.38 478 ARG B N 1
ATOM 11381 C CA . ARG B 1 478 ? -25.469 43.844 45.062 1 82.38 478 ARG B CA 1
ATOM 11382 C C . ARG B 1 478 ? -25.203 45.344 44.781 1 82.38 478 ARG B C 1
ATOM 11384 O O . ARG B 1 478 ? -24.938 45.688 43.625 1 82.38 478 ARG B O 1
ATOM 11391 N N . PRO B 1 479 ? -25.297 46.25 45.688 1 79.88 479 PRO B N 1
ATOM 11392 C CA . PRO B 1 479 ? -25.125 47.688 45.438 1 79.88 479 PRO B CA 1
ATOM 11393 C C . PRO B 1 479 ? -23.703 48.031 44.969 1 79.88 479 PRO B C 1
ATOM 11395 O O . PRO B 1 479 ? -23.531 49 44.219 1 79.88 479 PRO B O 1
ATOM 11398 N N . GLU B 1 480 ? -22.656 47.312 45.344 1 78.44 480 GLU B N 1
ATOM 11399 C CA . GLU B 1 480 ? -21.281 47.594 44.938 1 78.44 480 GLU B CA 1
ATOM 11400 C C . GLU B 1 480 ? -21.047 47.312 43.469 1 78.44 480 GLU B C 1
ATOM 11402 O O . GLU B 1 480 ? -20.25 48 42.812 1 78.44 480 GLU B O 1
ATOM 11407 N N . THR B 1 481 ? -21.828 46.406 42.844 1 76.75 481 THR B N 1
ATOM 11408 C CA . THR B 1 481 ? -21.594 45.969 41.469 1 76.75 481 THR B CA 1
ATOM 11409 C C . THR B 1 481 ? -22.781 46.344 40.562 1 76.75 481 THR B C 1
ATOM 11411 O O . THR B 1 481 ? -22.859 45.875 39.438 1 76.75 481 THR B O 1
ATOM 11414 N N . SER B 1 482 ? -23.625 47.094 41.031 1 75.25 482 SER B N 1
ATOM 11415 C CA . SER B 1 482 ? -24.859 47.406 40.344 1 75.25 482 SER B CA 1
ATOM 11416 C C . SER B 1 482 ? -24.578 48.156 39.031 1 75.25 482 SER B C 1
ATOM 11418 O O . SER B 1 482 ? -25.375 48.125 38.094 1 75.25 482 SER B O 1
ATOM 11420 N N . HIS B 1 483 ? -23.422 48.844 38.969 1 74.75 483 HIS B N 1
ATOM 11421 C CA . HIS B 1 483 ? -23.078 49.562 37.781 1 74.75 483 HIS B CA 1
ATOM 11422 C C . HIS B 1 483 ? -22.688 48.625 36.625 1 74.75 483 HIS B C 1
ATOM 11424 O O . HIS B 1 483 ? -22.719 49.031 35.469 1 74.75 483 HIS B O 1
ATOM 11430 N N . LEU B 1 484 ? -22.453 47.469 37 1 76.56 484 LEU B N 1
ATOM 11431 C CA . LEU B 1 484 ? -22.078 46.469 36 1 76.56 484 LEU B CA 1
ATOM 11432 C C . LEU B 1 484 ? -23.297 45.656 35.531 1 76.56 484 LEU B C 1
ATOM 11434 O O . LEU B 1 484 ? -23.172 44.531 35.094 1 76.56 484 LEU B O 1
ATOM 11438 N N . GLY B 1 485 ? -24.344 46.25 35.594 1 76.75 485 GLY B N 1
ATOM 11439 C CA . GLY B 1 485 ? -25.594 45.531 35.375 1 76.75 485 GLY B CA 1
ATOM 11440 C C . GLY B 1 485 ? -25.859 45.25 33.906 1 76.75 485 GLY B C 1
ATOM 11441 O O . GLY B 1 485 ? -24.906 45.156 33.094 1 76.75 485 GLY B O 1
ATOM 11442 N N . ARG B 1 486 ? -27.031 45 33.469 1 82.12 486 ARG B N 1
ATOM 11443 C CA . ARG B 1 486 ? -27.5 44.531 32.156 1 82.12 486 ARG B CA 1
ATOM 11444 C C . ARG B 1 486 ? -27.328 45.594 31.094 1 82.12 486 ARG B C 1
ATOM 11446 O O . ARG B 1 486 ? -27.141 45.281 29.906 1 82.12 486 ARG B O 1
ATOM 11453 N N . MET B 1 487 ? -27.234 46.75 31.438 1 79.56 487 MET B N 1
ATOM 11454 C CA . MET B 1 487 ? -27.219 47.844 30.469 1 79.56 487 MET B CA 1
ATOM 11455 C C . MET B 1 487 ? -25.797 48.344 30.219 1 79.56 487 MET B C 1
ATOM 11457 O O . MET B 1 487 ? -25.578 49.312 29.484 1 79.56 487 MET B O 1
ATOM 11461 N N . LEU B 1 488 ? -24.875 47.719 30.797 1 80.38 488 LEU B N 1
ATOM 11462 C CA . LEU B 1 488 ? -23.469 48.062 30.562 1 80.38 488 LEU B CA 1
ATOM 11463 C C . LEU B 1 488 ? -23.109 47.875 29.094 1 80.38 488 LEU B C 1
ATOM 11465 O O . LEU B 1 488 ? -23.406 46.844 28.5 1 80.38 488 LEU B O 1
ATOM 11469 N N . PRO B 1 489 ? -22.641 48.938 28.484 1 78.75 489 PRO B N 1
ATOM 11470 C CA . PRO B 1 489 ? -22.25 48.812 27.078 1 78.75 489 PRO B CA 1
ATOM 11471 C C . PRO B 1 489 ? -21.188 47.719 26.859 1 78.75 489 PRO B C 1
ATOM 11473 O O . PRO B 1 489 ? -20.359 47.5 27.75 1 78.75 489 PRO B O 1
ATOM 11476 N N . ARG B 1 490 ? -21.094 47.062 25.734 1 81.94 490 ARG B N 1
ATOM 11477 C CA . ARG B 1 490 ? -20.281 45.906 25.391 1 81.94 490 ARG B CA 1
ATOM 11478 C C . ARG B 1 490 ? -18.797 46.219 25.5 1 81.94 490 ARG B C 1
ATOM 11480 O O . ARG B 1 490 ? -17.984 45.375 25.859 1 81.94 490 ARG B O 1
ATOM 11487 N N . ARG B 1 491 ? -18.344 47.438 25.203 1 78.94 491 ARG B N 1
ATOM 11488 C CA . ARG B 1 491 ? -16.953 47.844 25.203 1 78.94 491 ARG B CA 1
ATOM 11489 C C . ARG B 1 491 ? -16.312 47.656 26.578 1 78.94 491 ARG B C 1
ATOM 11491 O O . ARG B 1 491 ? -15.102 47.5 26.688 1 78.94 491 ARG B O 1
ATOM 11498 N N . TYR B 1 492 ? -17.188 47.594 27.625 1 77.75 492 TYR B N 1
ATOM 11499 C CA . TYR B 1 492 ? -16.641 47.531 28.969 1 77.75 492 TYR B CA 1
ATOM 11500 C C . TYR B 1 492 ? -16.812 46.125 29.562 1 77.75 492 TYR B C 1
ATOM 11502 O O . TYR B 1 492 ? -16.484 45.906 30.734 1 77.75 492 TYR B O 1
ATOM 11510 N N . TRP B 1 493 ? -17.312 45.219 28.766 1 82.06 493 TRP B N 1
ATOM 11511 C CA . TRP B 1 493 ? -17.469 43.875 29.266 1 82.06 493 TRP B CA 1
ATOM 11512 C C . TRP B 1 493 ? -16.125 43.219 29.484 1 82.06 493 TRP B C 1
ATOM 11514 O O . TRP B 1 493 ? -15.148 43.5 28.781 1 82.06 493 TRP B O 1
ATOM 11524 N N . ASN B 1 494 ? -16.016 42.406 30.469 1 82.81 494 ASN B N 1
ATOM 11525 C CA . ASN B 1 494 ? -14.82 41.562 30.656 1 82.81 494 ASN B CA 1
ATOM 11526 C C . ASN B 1 494 ? -14.656 40.562 29.516 1 82.81 494 ASN B C 1
ATOM 11528 O O . ASN B 1 494 ? -15.641 40.094 28.953 1 82.81 494 ASN B O 1
ATOM 11532 N N . GLU B 1 495 ? -13.492 40.25 29.078 1 85.94 495 GLU B N 1
ATOM 11533 C CA . GLU B 1 495 ? -13.18 39.312 27.984 1 85.94 495 GLU B CA 1
ATOM 11534 C C . GLU B 1 495 ? -13.711 37.938 28.266 1 85.94 495 GLU B C 1
ATOM 11536 O O . GLU B 1 495 ? -14.055 37.188 27.344 1 85.94 495 GLU B O 1
ATOM 11541 N N . TRP B 1 496 ? -13.836 37.594 29.562 1 87.44 496 TRP B N 1
ATOM 11542 C CA . TRP B 1 496 ? -14.25 36.25 29.922 1 87.44 496 TRP B CA 1
ATOM 11543 C C . TRP B 1 496 ? -15.711 36.25 30.375 1 87.44 496 TRP B C 1
ATOM 11545 O O . TRP B 1 496 ? -16.125 35.344 31.109 1 87.44 496 TRP B O 1
ATOM 11555 N N . ASP B 1 497 ? -16.406 37.25 30 1 86.69 497 ASP B N 1
ATOM 11556 C CA . ASP B 1 497 ? -17.828 37.281 30.312 1 86.69 497 ASP B CA 1
ATOM 11557 C C . ASP B 1 497 ? -18.562 36.125 29.625 1 86.69 497 ASP B C 1
ATOM 11559 O O . ASP B 1 497 ? -18.359 35.875 28.438 1 86.69 497 ASP B O 1
ATOM 11563 N N . PRO B 1 498 ? -19.359 35.438 30.344 1 90.56 498 PRO B N 1
ATOM 11564 C CA . PRO B 1 498 ? -20.031 34.25 29.797 1 90.56 498 PRO B CA 1
ATOM 11565 C C . PRO B 1 498 ? -20.922 34.594 28.609 1 90.56 498 PRO B C 1
ATOM 11567 O O . PRO B 1 498 ? -21.172 33.75 27.75 1 90.56 498 PRO B O 1
ATOM 11570 N N . THR B 1 499 ? -21.438 35.781 28.469 1 87.56 499 THR B N 1
ATOM 11571 C CA . THR B 1 499 ? -22.25 36.156 27.312 1 87.56 499 THR B CA 1
ATOM 11572 C C . THR B 1 499 ? -21.406 36.156 26.047 1 87.56 499 THR B C 1
ATOM 11574 O O . THR B 1 499 ? -21.844 35.656 25 1 87.56 499 THR B O 1
ATOM 11577 N N . LEU B 1 500 ? -20.234 36.656 26.188 1 88.62 500 LEU B N 1
ATOM 11578 C CA . LEU B 1 500 ? -19.344 36.719 25.016 1 88.62 500 LEU B CA 1
ATOM 11579 C C . LEU B 1 500 ? -18.906 35.312 24.625 1 88.62 500 LEU B C 1
ATOM 11581 O O . LEU B 1 500 ? -18.859 34.969 23.438 1 88.62 500 LEU B O 1
ATOM 11585 N N . ILE B 1 501 ? -18.672 34.438 25.578 1 89.75 501 ILE B N 1
ATOM 11586 C CA . ILE B 1 501 ? -18.25 33.062 25.297 1 89.75 501 ILE B CA 1
ATOM 11587 C C . ILE B 1 501 ? -19.391 32.281 24.688 1 89.75 501 ILE B C 1
ATOM 11589 O O . ILE B 1 501 ? -19.188 31.453 23.781 1 89.75 501 ILE B O 1
ATOM 11593 N N . SER B 1 502 ? -20.594 32.531 25.203 1 91.5 502 SER B N 1
ATOM 11594 C CA . SER B 1 502 ? -21.75 31.844 24.656 1 91.5 502 SER B CA 1
ATOM 11595 C C . SER B 1 502 ? -21.953 32.219 23.188 1 91.5 502 SER B C 1
ATOM 11597 O O . SER B 1 502 ? -22.359 31.359 22.391 1 91.5 502 SER B O 1
ATOM 11599 N N . GLU B 1 503 ? -21.703 33.438 22.812 1 86.94 503 GLU B N 1
ATOM 11600 C CA . GLU B 1 503 ? -21.844 33.844 21.422 1 86.94 503 GLU B CA 1
ATOM 11601 C C . GLU B 1 503 ? -20.797 33.156 20.547 1 86.94 503 GLU B C 1
ATOM 11603 O O . GLU B 1 503 ? -21.094 32.781 19.406 1 86.94 503 GLU B O 1
ATOM 11608 N N . CYS B 1 504 ? -19.594 32.938 21.062 1 88.81 504 CYS B N 1
ATOM 11609 C CA . CYS B 1 504 ? -18.547 32.25 20.328 1 88.81 504 CYS B CA 1
ATOM 11610 C C . CYS B 1 504 ? -18.906 30.797 20.109 1 88.81 504 CYS B C 1
ATOM 11612 O O . CYS B 1 504 ? -18.797 30.281 18.984 1 88.81 504 CYS B O 1
ATOM 11614 N N . VAL B 1 505 ? -19.375 30.203 21.125 1 91.81 505 VAL B N 1
ATOM 11615 C CA . VAL B 1 505 ? -19.719 28.797 21.047 1 91.81 505 VAL B CA 1
ATOM 11616 C C . VAL B 1 505 ? -20.953 28.609 20.141 1 91.81 505 VAL B C 1
ATOM 11618 O O . VAL B 1 505 ? -21.016 27.656 19.375 1 91.81 505 VAL B O 1
ATOM 11621 N N . PHE B 1 506 ? -21.922 29.484 20.203 1 90.31 506 PHE B N 1
ATOM 11622 C CA . PHE B 1 506 ? -23.125 29.453 19.375 1 90.31 506 PHE B CA 1
ATOM 11623 C C . PHE B 1 506 ? -22.766 29.594 17.891 1 90.31 506 PHE B C 1
ATOM 11625 O O . PHE B 1 506 ? -23.281 28.859 17.047 1 90.31 506 PHE B O 1
ATOM 11632 N N . ALA B 1 507 ? -21.828 30.5 17.641 1 88.06 507 ALA B N 1
ATOM 11633 C CA . ALA B 1 507 ? -21.391 30.703 16.266 1 88.06 507 ALA B CA 1
ATOM 11634 C C . ALA B 1 507 ? -20.719 29.453 15.711 1 88.06 507 ALA B C 1
ATOM 11636 O O . ALA B 1 507 ? -20.938 29.094 14.555 1 88.06 507 ALA B O 1
ATOM 11637 N N . THR B 1 508 ? -19.906 28.812 16.5 1 90.88 508 THR B N 1
ATOM 11638 C CA . THR B 1 508 ? -19.234 27.578 16.078 1 90.88 508 THR B CA 1
ATOM 11639 C C . THR B 1 508 ? -20.234 26.469 15.828 1 90.88 508 THR B C 1
ATOM 11641 O O . THR B 1 508 ? -20.141 25.75 14.836 1 90.88 508 THR B O 1
ATOM 11644 N N . ALA B 1 509 ? -21.219 26.312 16.656 1 92.06 509 ALA B N 1
ATOM 11645 C CA . ALA B 1 509 ? -22.25 25.297 16.484 1 92.06 509 ALA B CA 1
ATOM 11646 C C . ALA B 1 509 ? -23.062 25.531 15.219 1 92.06 509 ALA B C 1
ATOM 11648 O O . ALA B 1 509 ? -23.438 24.594 14.531 1 92.06 509 ALA B O 1
ATOM 11649 N N . ASN B 1 510 ? -23.328 26.844 14.906 1 89.81 510 ASN B N 1
ATOM 11650 C CA . ASN B 1 510 ? -24.094 27.188 13.711 1 89.81 510 ASN B CA 1
ATOM 11651 C C . ASN B 1 510 ? -23.359 26.781 12.438 1 89.81 510 ASN B C 1
ATOM 11653 O O . ASN B 1 510 ? -23.984 26.375 11.453 1 89.81 510 ASN B O 1
ATOM 11657 N N . ILE B 1 511 ? -22.062 26.859 12.516 1 89.38 511 ILE B N 1
ATOM 11658 C CA . ILE B 1 511 ? -21.266 26.453 11.359 1 89.38 511 ILE B CA 1
ATOM 11659 C C . ILE B 1 511 ? -21.422 24.953 11.117 1 89.38 511 ILE B C 1
ATOM 11661 O O . ILE B 1 511 ? -21.672 24.516 9.992 1 89.38 511 ILE B O 1
ATOM 11665 N N . PHE B 1 512 ? -21.375 24.156 12.18 1 90.69 512 PHE B N 1
ATOM 11666 C CA . PHE B 1 512 ? -21.5 22.703 12.055 1 90.69 512 PHE B CA 1
ATOM 11667 C C . PHE B 1 512 ? -22.906 22.312 11.625 1 90.69 512 PHE B C 1
ATOM 11669 O O . PHE B 1 512 ? -23.078 21.406 10.812 1 90.69 512 PHE B O 1
ATOM 11676 N N . SER B 1 513 ? -23.906 23.016 12.133 1 91.56 513 SER B N 1
ATOM 11677 C CA . SER B 1 513 ? -25.281 22.688 11.773 1 91.56 513 SER B CA 1
ATOM 11678 C C . SER B 1 513 ? -25.562 23.031 10.312 1 91.56 513 SER B C 1
ATOM 11680 O O . SER B 1 513 ? -26.312 22.312 9.641 1 91.56 513 SER B O 1
ATOM 11682 N N . SER B 1 514 ? -24.953 24.125 9.82 1 89.62 514 SER B N 1
ATOM 11683 C CA . SER B 1 514 ? -25.156 24.484 8.422 1 89.62 514 SER B CA 1
ATOM 11684 C C . SER B 1 514 ? -24.422 23.516 7.496 1 89.62 514 SER B C 1
ATOM 11686 O O . SER B 1 514 ? -24.922 23.203 6.406 1 89.62 514 SER B O 1
ATOM 11688 N N . LEU B 1 515 ? -23.359 22.953 7.934 1 85.75 515 LEU B N 1
ATOM 11689 C CA . LEU B 1 515 ? -22.594 22.016 7.125 1 85.75 515 LEU B CA 1
ATOM 11690 C C . LEU B 1 515 ? -23.297 20.656 7.07 1 85.75 515 LEU B C 1
ATOM 11692 O O . LEU B 1 515 ? -23.141 19.922 6.094 1 85.75 515 LEU B O 1
ATOM 11696 N N . LYS B 1 516 ? -24.094 20.328 7.977 1 88.56 516 LYS B N 1
ATOM 11697 C CA . LYS B 1 516 ? -24.766 19.031 8.062 1 88.56 516 LYS B CA 1
ATOM 11698 C C . LYS B 1 516 ? -25.797 18.875 6.945 1 88.56 516 LYS B C 1
ATOM 11700 O O . LYS B 1 516 ? -26.219 17.75 6.637 1 88.56 516 LYS B O 1
ATOM 11705 N N . VAL B 1 517 ? -26.172 19.984 6.293 1 85.38 517 VAL B N 1
ATOM 11706 C CA . VAL B 1 517 ? -27.141 19.922 5.199 1 85.38 517 VAL B CA 1
ATOM 11707 C C . VAL B 1 517 ? -26.562 19.078 4.055 1 85.38 517 VAL B C 1
ATOM 11709 O O . VAL B 1 517 ? -27.312 18.438 3.32 1 85.38 517 VAL B O 1
ATOM 11712 N N . ILE B 1 518 ? -25.25 18.922 4.035 1 84.19 518 ILE B N 1
ATOM 11713 C CA . ILE B 1 518 ? -24.594 18.172 2.967 1 84.19 518 ILE B CA 1
ATOM 11714 C C . ILE B 1 518 ? -24.938 16.688 3.088 1 84.19 518 ILE B C 1
ATOM 11716 O O . ILE B 1 518 ? -25 15.977 2.082 1 84.19 518 ILE B O 1
ATOM 11720 N N . HIS B 1 519 ? -25.25 16.234 4.238 1 82.75 519 HIS B N 1
ATOM 11721 C CA . HIS B 1 519 ? -25.547 14.828 4.473 1 82.75 519 HIS B CA 1
ATOM 11722 C C . HIS B 1 519 ? -26.859 14.422 3.779 1 82.75 519 HIS B C 1
ATOM 11724 O O . HIS B 1 519 ? -27 13.281 3.354 1 82.75 519 HIS B O 1
ATOM 11730 N N . MET B 1 520 ? -27.766 15.352 3.572 1 80.56 520 MET B N 1
ATOM 11731 C CA . MET B 1 520 ? -29.078 15.047 3.008 1 80.56 520 MET B CA 1
ATOM 11732 C C . MET B 1 520 ? -29 14.883 1.494 1 80.56 520 MET B C 1
ATOM 11734 O O . MET B 1 520 ? -29.906 14.32 0.876 1 80.56 520 MET B O 1
ATOM 11738 N N . PHE B 1 521 ? -27.875 15.258 0.941 1 80.75 521 PHE B N 1
ATOM 11739 C CA . PHE B 1 521 ? -27.734 15.164 -0.507 1 80.75 521 PHE B CA 1
ATOM 11740 C C . PHE B 1 521 ? -27.125 13.82 -0.903 1 80.75 521 PHE B C 1
ATOM 11742 O O . PHE B 1 521 ? -26.797 13.602 -2.07 1 80.75 521 PHE B O 1
ATOM 11749 N N . THR B 1 522 ? -27.094 12.906 0.001 1 84.75 522 THR B N 1
ATOM 11750 C CA . THR B 1 522 ? -26.578 11.57 -0.269 1 84.75 522 THR B CA 1
ATOM 11751 C C . THR B 1 522 ? -27.484 10.836 -1.25 1 84.75 522 THR B C 1
ATOM 11753 O O . THR B 1 522 ? -27.031 9.953 -1.987 1 84.75 522 THR B O 1
ATOM 11756 N N . ILE B 1 523 ? -28.75 11.148 -1.331 1 84.88 523 ILE B N 1
ATOM 11757 C CA . ILE B 1 523 ? -29.734 10.43 -2.148 1 84.88 523 ILE B CA 1
ATOM 11758 C C . ILE B 1 523 ? -29.531 10.789 -3.619 1 84.88 523 ILE B C 1
ATOM 11760 O O . ILE B 1 523 ? -29.844 9.992 -4.508 1 84.88 523 ILE B O 1
ATOM 11764 N N . ASN B 1 524 ? -28.922 11.977 -3.873 1 85.88 524 ASN B N 1
ATOM 11765 C CA . ASN B 1 524 ? -28.734 12.43 -5.246 1 85.88 524 ASN B CA 1
ATOM 11766 C C . ASN B 1 524 ? -27.547 11.734 -5.914 1 85.88 524 ASN B C 1
ATOM 11768 O O . ASN B 1 524 ? -26.469 11.641 -5.336 1 85.88 524 ASN B O 1
ATOM 11772 N N . PRO B 1 525 ? -27.797 11.188 -7.133 1 86.75 525 PRO B N 1
ATOM 11773 C CA . PRO B 1 525 ? -26.75 10.422 -7.812 1 86.75 525 PRO B CA 1
ATOM 11774 C C . PRO B 1 525 ? -25.562 11.281 -8.227 1 86.75 525 PRO B C 1
ATOM 11776 O O . PRO B 1 525 ? -24.469 10.758 -8.484 1 86.75 525 PRO B O 1
ATOM 11779 N N . HIS B 1 526 ? -25.688 12.641 -8.227 1 84.31 526 HIS B N 1
ATOM 11780 C CA . HIS B 1 526 ? -24.578 13.5 -8.633 1 84.31 526 HIS B CA 1
ATOM 11781 C C . HIS B 1 526 ? -23.812 14.008 -7.426 1 84.31 526 HIS B C 1
ATOM 11783 O O . HIS B 1 526 ? -22.578 13.992 -7.422 1 84.31 526 HIS B O 1
ATOM 11789 N N . LEU B 1 527 ? -24.516 14.375 -6.371 1 87.62 527 LEU B N 1
ATOM 11790 C CA . LEU B 1 527 ? -23.859 14.945 -5.195 1 87.62 527 LEU B CA 1
ATOM 11791 C C . LEU B 1 527 ? -23.469 13.844 -4.207 1 87.62 527 LEU B C 1
ATOM 11793 O O . LEU B 1 527 ? -22.578 14.039 -3.383 1 87.62 527 LEU B O 1
ATOM 11797 N N . GLY B 1 528 ? -24.094 12.719 -4.344 1 88.62 528 GLY B N 1
ATOM 11798 C CA . GLY B 1 528 ? -23.797 11.617 -3.441 1 88.62 528 GLY B CA 1
ATOM 11799 C C . GLY B 1 528 ? -22.375 11.133 -3.543 1 88.62 528 GLY B C 1
ATOM 11800 O O . GLY B 1 528 ? -21.641 11.125 -2.549 1 88.62 528 GLY B O 1
ATOM 11801 N N . PRO B 1 529 ? -21.953 10.805 -4.711 1 87.31 529 PRO B N 1
ATOM 11802 C CA . PRO B 1 529 ? -20.562 10.352 -4.863 1 87.31 529 PRO B CA 1
ATOM 11803 C C . PRO B 1 529 ? -19.547 11.414 -4.438 1 87.31 529 PRO B C 1
ATOM 11805 O O . PRO B 1 529 ? -18.484 11.07 -3.92 1 87.31 529 PRO B O 1
ATOM 11808 N N . LEU B 1 530 ? -19.875 12.633 -4.582 1 88.38 530 LEU B N 1
ATOM 11809 C CA . LEU B 1 530 ? -18.969 13.695 -4.164 1 88.38 530 LEU B CA 1
ATOM 11810 C C . LEU B 1 530 ? -18.828 13.719 -2.646 1 88.38 530 LEU B C 1
ATOM 11812 O O . LEU B 1 530 ? -17.734 13.922 -2.125 1 88.38 530 LEU B O 1
ATOM 11816 N N . ARG B 1 531 ? -19.891 13.539 -2.014 1 88 531 ARG B N 1
ATOM 11817 C CA . ARG B 1 531 ? -19.844 13.484 -0.555 1 88 531 ARG B CA 1
ATOM 11818 C C . ARG B 1 531 ? -19.016 12.305 -0.068 1 88 531 ARG B C 1
ATOM 11820 O O . ARG B 1 531 ? -18.266 12.43 0.899 1 88 531 ARG B O 1
ATOM 11827 N N . ILE B 1 532 ? -19.156 11.18 -0.736 1 89.44 532 ILE B N 1
ATOM 11828 C CA . ILE B 1 532 ? -18.406 9.984 -0.355 1 89.44 532 ILE B CA 1
ATOM 11829 C C . ILE B 1 532 ? -16.922 10.211 -0.597 1 89.44 532 ILE B C 1
ATOM 11831 O O . ILE B 1 532 ? -16.078 9.828 0.224 1 89.44 532 ILE B O 1
ATOM 11835 N N . SER B 1 533 ? -16.688 10.867 -1.732 1 90 533 SER B N 1
ATOM 11836 C CA . SER B 1 533 ? -15.297 11.18 -2.031 1 90 533 SER B CA 1
ATOM 11837 C C . SER B 1 533 ? -14.703 12.125 -0.987 1 90 533 SER B C 1
ATOM 11839 O O . SER B 1 533 ? -13.555 11.961 -0.574 1 90 533 SER B O 1
ATOM 11841 N N . LEU B 1 534 ? -15.484 13.062 -0.492 1 86.75 534 LEU B N 1
ATOM 11842 C CA . LEU B 1 534 ? -15.031 14.008 0.522 1 86.75 534 LEU B CA 1
ATOM 11843 C C . LEU B 1 534 ? -14.734 13.289 1.836 1 86.75 534 LEU B C 1
ATOM 11845 O O . LEU B 1 534 ? -13.773 13.633 2.529 1 86.75 534 LEU B O 1
ATOM 11849 N N . GLY B 1 535 ? -15.562 12.344 2.152 1 85.31 535 GLY B N 1
ATOM 11850 C CA . GLY B 1 535 ? -15.32 11.562 3.355 1 85.31 535 GLY B CA 1
ATOM 11851 C C . GLY B 1 535 ? -14.008 10.805 3.322 1 85.31 535 GLY B C 1
ATOM 11852 O O . GLY B 1 535 ? -13.281 10.766 4.316 1 85.31 535 GLY B O 1
ATOM 11853 N N . ARG B 1 536 ? -13.703 10.281 2.271 1 88.06 536 ARG B N 1
ATOM 11854 C CA . ARG B 1 536 ? -12.438 9.562 2.135 1 88.06 536 ARG B CA 1
ATOM 11855 C C . ARG B 1 536 ? -11.258 10.531 2.121 1 88.06 536 ARG B C 1
ATOM 11857 O O . ARG B 1 536 ? -10.188 10.227 2.652 1 88.06 536 ARG B O 1
ATOM 11864 N N . MET B 1 537 ? -11.484 11.648 1.525 1 90.62 537 MET B N 1
ATOM 11865 C CA . MET B 1 537 ? -10.43 12.648 1.405 1 90.62 537 MET B CA 1
ATOM 11866 C C . MET B 1 537 ? -10.117 13.281 2.758 1 90.62 537 MET B C 1
ATOM 11868 O O . MET B 1 537 ? -9.039 13.836 2.959 1 90.62 537 MET B O 1
ATOM 11872 N N . ILE B 1 538 ? -11.023 13.227 3.736 1 87.06 538 ILE B N 1
ATOM 11873 C CA . ILE B 1 538 ? -10.789 13.766 5.07 1 87.06 538 ILE B CA 1
ATOM 11874 C C . ILE B 1 538 ? -9.641 13.016 5.734 1 87.06 538 ILE B C 1
ATOM 11876 O O . ILE B 1 538 ? -8.844 13.609 6.465 1 87.06 538 ILE B O 1
ATOM 11880 N N . ILE B 1 539 ? -9.461 11.734 5.457 1 88.5 539 ILE B N 1
ATOM 11881 C CA . ILE B 1 539 ? -8.352 10.969 6.02 1 88.5 539 ILE B CA 1
ATOM 11882 C C . ILE B 1 539 ? -7.031 11.477 5.449 1 88.5 539 ILE B C 1
ATOM 11884 O O . ILE B 1 539 ? -6.035 11.578 6.168 1 88.5 539 ILE B O 1
ATOM 11888 N N . ASP B 1 540 ? -7.055 11.812 4.188 1 89.81 540 ASP B N 1
ATOM 11889 C CA . ASP B 1 540 ? -5.867 12.391 3.568 1 89.81 540 ASP B CA 1
ATOM 11890 C C . ASP B 1 540 ? -5.531 13.75 4.188 1 89.81 540 ASP B C 1
ATOM 11892 O O . ASP B 1 540 ? -4.363 14.055 4.426 1 89.81 540 ASP B O 1
ATOM 11896 N N . ILE B 1 541 ? -6.594 14.508 4.477 1 91.06 541 ILE B N 1
ATOM 11897 C CA . ILE B 1 541 ? -6.41 15.828 5.066 1 91.06 541 ILE B CA 1
ATOM 11898 C C . ILE B 1 541 ? -5.855 15.688 6.484 1 91.06 541 ILE B C 1
ATOM 11900 O O . ILE B 1 541 ? -4.965 16.438 6.887 1 91.06 541 ILE B O 1
ATOM 11904 N N . VAL B 1 542 ? -6.258 14.719 7.215 1 89.38 542 VAL B N 1
ATOM 11905 C CA . VAL B 1 542 ? -5.766 14.484 8.57 1 89.38 542 VAL B CA 1
ATOM 11906 C C . VAL B 1 542 ? -4.301 14.055 8.523 1 89.38 542 VAL B C 1
ATOM 11908 O O . VAL B 1 542 ? -3.484 14.523 9.32 1 89.38 542 VAL B O 1
ATOM 11911 N N . LYS B 1 543 ? -3.939 13.227 7.648 1 90.06 543 LYS B N 1
ATOM 11912 C CA . LYS B 1 543 ? -2.547 12.82 7.48 1 90.06 543 LYS B CA 1
ATOM 11913 C C . LYS B 1 543 ? -1.665 14.016 7.133 1 90.06 543 LYS B C 1
ATOM 11915 O O . LYS B 1 543 ? -0.562 14.156 7.668 1 90.06 543 LYS B O 1
ATOM 11920 N N . PHE B 1 544 ? -2.146 14.805 6.168 1 89.38 544 PHE B N 1
ATOM 11921 C CA . PHE B 1 544 ? -1.435 16.016 5.781 1 89.38 544 PHE B CA 1
ATOM 11922 C C . PHE B 1 544 ? -1.222 16.922 6.98 1 89.38 544 PHE B C 1
ATOM 11924 O O . PHE B 1 544 ? -0.116 17.422 7.199 1 89.38 544 PHE B O 1
ATOM 11931 N N . PHE B 1 545 ? -2.291 17.125 7.832 1 90.81 545 PHE B N 1
ATOM 11932 C CA . PHE B 1 545 ? -2.188 18.031 8.969 1 90.81 545 PHE B CA 1
ATOM 11933 C C . PHE B 1 545 ? -1.253 17.469 10.031 1 90.81 545 PHE B C 1
ATOM 11935 O O . PHE B 1 545 ? -0.61 18.219 10.766 1 90.81 545 PHE B O 1
ATOM 11942 N N . PHE B 1 546 ? -1.161 16.266 10.055 1 90.81 546 PHE B N 1
ATOM 11943 C CA . PHE B 1 546 ? -0.209 15.672 10.984 1 90.81 546 PHE B CA 1
ATOM 11944 C C . PHE B 1 546 ? 1.221 16.031 10.602 1 90.81 546 PHE B C 1
ATOM 11946 O O . PHE B 1 546 ? 1.993 16.516 11.438 1 90.81 546 PHE B O 1
ATOM 11953 N N . VAL B 1 547 ? 1.606 15.797 9.359 1 90 547 VAL B N 1
ATOM 11954 C CA . VAL B 1 547 ? 2.947 16.125 8.883 1 90 547 VAL B CA 1
ATOM 11955 C C . VAL B 1 547 ? 3.166 17.625 8.938 1 90 547 VAL B C 1
ATOM 11957 O O . VAL B 1 547 ? 4.242 18.094 9.32 1 90 547 VAL B O 1
ATOM 11960 N N . TYR B 1 548 ? 2.115 18.406 8.539 1 92.69 548 TYR B N 1
ATOM 11961 C CA . TYR B 1 548 ? 2.189 19.859 8.523 1 92.69 548 TYR B CA 1
ATOM 11962 C C . TYR B 1 548 ? 2.441 20.406 9.922 1 92.69 548 TYR B C 1
ATOM 11964 O O . TYR B 1 548 ? 3.217 21.359 10.102 1 92.69 548 TYR B O 1
ATOM 11972 N N . THR B 1 549 ? 1.769 19.828 10.953 1 91.94 549 THR B N 1
ATOM 11973 C CA . THR B 1 549 ? 1.958 20.266 12.328 1 91.94 549 THR B CA 1
ATOM 11974 C C . THR B 1 549 ? 3.393 20.031 12.789 1 91.94 549 THR B C 1
ATOM 11976 O O . THR B 1 549 ? 3.967 20.844 13.516 1 91.94 549 THR B O 1
ATOM 11979 N N . LEU B 1 550 ? 3.998 19.031 12.305 1 89.94 550 LEU B N 1
ATOM 11980 C CA . LEU B 1 550 ? 5.387 18.766 12.656 1 89.94 550 LEU B CA 1
ATOM 11981 C C . LEU B 1 550 ? 6.32 19.781 12 1 89.94 550 LEU B C 1
ATOM 11983 O O . LEU B 1 550 ? 7.262 20.266 12.633 1 89.94 550 LEU B O 1
ATOM 11987 N N . VAL B 1 551 ? 6.016 20.078 10.781 1 92.69 551 VAL B N 1
ATOM 11988 C CA . VAL B 1 551 ? 6.859 21.016 10.047 1 92.69 551 VAL B CA 1
ATOM 11989 C C . VAL B 1 551 ? 6.715 22.422 10.641 1 92.69 551 VAL B C 1
ATOM 11991 O O . VAL B 1 551 ? 7.711 23.109 10.883 1 92.69 551 VAL B O 1
ATOM 11994 N N . ILE B 1 552 ? 5.453 22.828 10.844 1 93.81 552 ILE B N 1
ATOM 11995 C CA . ILE B 1 552 ? 5.223 24.172 11.367 1 93.81 552 ILE B CA 1
ATOM 11996 C C . ILE B 1 552 ? 5.84 24.297 12.758 1 93.81 552 ILE B C 1
ATOM 11998 O O . ILE B 1 552 ? 6.422 25.328 13.094 1 93.81 552 ILE B O 1
ATOM 12002 N N . PHE B 1 553 ? 5.762 23.281 13.508 1 91.56 553 PHE B N 1
ATOM 12003 C CA . PHE B 1 553 ? 6.332 23.312 14.852 1 91.56 553 PHE B CA 1
ATOM 12004 C C . PHE B 1 553 ? 7.855 23.375 14.789 1 91.56 553 PHE B C 1
ATOM 12006 O O . PHE B 1 553 ? 8.477 24.125 15.555 1 91.56 553 PHE B O 1
ATOM 12013 N N . ALA B 1 554 ? 8.438 22.641 13.883 1 92.06 554 ALA B N 1
ATOM 12014 C CA . ALA B 1 554 ? 9.891 22.625 13.742 1 92.06 554 ALA B CA 1
ATOM 12015 C C . ALA B 1 554 ? 10.414 24.016 13.352 1 92.06 554 ALA B C 1
ATOM 12017 O O . ALA B 1 554 ? 11.344 24.531 13.977 1 92.06 554 ALA B O 1
ATOM 12018 N N . PHE B 1 555 ? 9.805 24.625 12.422 1 93.75 555 PHE B N 1
ATOM 12019 C CA . PHE B 1 555 ? 10.266 25.922 11.945 1 93.75 555 PHE B CA 1
ATOM 12020 C C . PHE B 1 555 ? 9.891 27.031 12.938 1 93.75 555 PHE B C 1
ATOM 12022 O O . PHE B 1 555 ? 10.602 28.031 13.055 1 93.75 555 PHE B O 1
ATOM 12029 N N . ALA B 1 556 ? 8.758 26.844 13.656 1 93.06 556 ALA B N 1
ATOM 12030 C CA . ALA B 1 556 ? 8.383 27.812 14.688 1 93.06 556 ALA B CA 1
ATOM 12031 C C . ALA B 1 556 ? 9.414 27.844 15.812 1 93.06 556 ALA B C 1
ATOM 12033 O O . ALA B 1 556 ? 9.766 28.922 16.312 1 93.06 556 ALA B O 1
ATOM 12034 N N . CYS B 1 557 ? 9.961 26.734 16.156 1 89.06 557 CYS B N 1
ATOM 12035 C CA . CYS B 1 557 ? 10.984 26.688 17.203 1 89.06 557 CYS B CA 1
ATOM 12036 C C . CYS B 1 557 ? 12.258 27.375 16.75 1 89.06 557 CYS B C 1
ATOM 12038 O O . CYS B 1 557 ? 12.867 28.125 17.516 1 89.06 557 CYS B O 1
ATOM 12040 N N . GLY B 1 558 ? 12.609 27.156 15.484 1 89.94 558 GLY B N 1
ATOM 12041 C CA . GLY B 1 558 ? 13.805 27.797 14.969 1 89.94 558 GLY B CA 1
ATOM 12042 C C . GLY B 1 558 ? 13.672 29.312 14.859 1 89.94 558 GLY B C 1
ATOM 12043 O O . GLY B 1 558 ? 14.547 30.047 15.32 1 89.94 558 GLY B O 1
ATOM 12044 N N . LEU B 1 559 ? 12.586 29.766 14.336 1 90.75 559 LEU B N 1
ATOM 12045 C CA . LEU B 1 559 ? 12.383 31.203 14.133 1 90.75 559 LEU B CA 1
ATOM 12046 C C . LEU B 1 559 ? 12.148 31.906 15.469 1 90.75 559 LEU B C 1
ATOM 12048 O O . LEU B 1 559 ? 12.562 33.062 15.641 1 90.75 559 LEU B O 1
ATOM 12052 N N . HIS B 1 560 ? 11.484 31.234 16.328 1 88.5 560 HIS B N 1
ATOM 12053 C CA . HIS B 1 560 ? 11.297 31.812 17.656 1 88.5 560 HIS B CA 1
ATOM 12054 C C . HIS B 1 560 ? 12.633 32 18.359 1 88.5 560 HIS B C 1
ATOM 12056 O O . HIS B 1 560 ? 12.852 33.031 19.016 1 88.5 560 HIS B O 1
ATOM 12062 N N . GLN B 1 561 ? 13.477 31.062 18.203 1 86.12 561 GLN B N 1
ATOM 12063 C CA . GLN B 1 561 ? 14.797 31.156 18.812 1 86.12 561 GLN B CA 1
ATOM 12064 C C . GLN B 1 561 ? 15.602 32.312 18.219 1 86.12 561 GLN B C 1
ATOM 12066 O O . GLN B 1 561 ? 16.375 32.969 18.922 1 86.12 561 GLN B O 1
ATOM 12071 N N . LEU B 1 562 ? 15.375 32.562 17.016 1 87.44 562 LEU B N 1
ATOM 12072 C CA . LEU B 1 562 ? 16.156 33.594 16.312 1 87.44 562 LEU B CA 1
ATOM 12073 C C . LEU B 1 562 ? 15.625 34.969 16.641 1 87.44 562 LEU B C 1
ATOM 12075 O O . LEU B 1 562 ? 16.406 35.906 16.875 1 87.44 562 LEU B O 1
ATOM 12079 N N . PHE B 1 563 ? 14.281 35.156 16.734 1 87.75 563 PHE B N 1
ATOM 12080 C CA . PHE B 1 563 ? 13.719 36.531 16.75 1 87.75 563 PHE B CA 1
ATOM 12081 C C . PHE B 1 563 ? 13.102 36.844 18.109 1 87.75 563 PHE B C 1
ATOM 12083 O O . PHE B 1 563 ? 12.625 37.938 18.328 1 87.75 563 PHE B O 1
ATOM 12090 N N . ARG B 1 564 ? 13.102 36 18.984 1 83.69 564 ARG B N 1
ATOM 12091 C CA . ARG B 1 564 ? 12.43 36.219 20.266 1 83.69 564 ARG B CA 1
ATOM 12092 C C . ARG B 1 564 ? 12.938 37.469 20.953 1 83.69 564 ARG B C 1
ATOM 12094 O O . ARG B 1 564 ? 12.148 38.281 21.453 1 83.69 564 ARG B O 1
ATOM 12101 N N . TYR B 1 565 ? 14.336 37.688 20.906 1 80.62 565 TYR B N 1
ATOM 12102 C CA . TYR B 1 565 ? 14.922 38.844 21.609 1 80.62 565 TYR B CA 1
ATOM 12103 C C . TYR B 1 565 ? 14.508 40.156 20.953 1 80.62 565 TYR B C 1
ATOM 12105 O O . TYR B 1 565 ? 14.219 41.125 21.641 1 80.62 565 TYR B O 1
ATOM 12113 N N . TYR B 1 566 ? 14.477 40.062 19.703 1 82.81 566 TYR B N 1
ATOM 12114 C CA . TYR B 1 566 ? 14.133 41.312 18.984 1 82.81 566 TYR B CA 1
ATOM 12115 C C . TYR B 1 566 ? 12.672 41.656 19.203 1 82.81 566 TYR B C 1
ATOM 12117 O O . TYR B 1 566 ? 12.336 42.844 19.344 1 82.81 566 TYR B O 1
ATOM 12125 N N . SER B 1 567 ? 11.859 40.656 19.25 1 82.94 567 SER B N 1
ATOM 12126 C CA . SER B 1 567 ? 10.438 40.875 19.469 1 82.94 567 SER B CA 1
ATOM 12127 C C . SER B 1 567 ? 10.18 41.344 20.906 1 82.94 567 SER B C 1
ATOM 12129 O O . SER B 1 567 ? 9.312 42.188 21.141 1 82.94 567 SER B O 1
ATOM 12131 N N . TRP B 1 568 ? 10.852 40.812 21.797 1 76.75 568 TRP B N 1
ATOM 12132 C CA . TRP B 1 568 ? 10.711 41.25 23.172 1 76.75 568 TRP B CA 1
ATOM 12133 C C . TRP B 1 568 ? 11.172 42.688 23.344 1 76.75 568 TRP B C 1
ATOM 12135 O O . TRP B 1 568 ? 10.547 43.469 24.078 1 76.75 568 TRP B O 1
ATOM 12145 N N . MET B 1 569 ? 12.289 43.094 22.672 1 77.81 569 MET B N 1
ATOM 12146 C CA . MET B 1 569 ? 12.805 44.469 22.734 1 77.81 569 MET B CA 1
ATOM 12147 C C . MET B 1 569 ? 11.773 45.438 22.203 1 77.81 569 MET B C 1
ATOM 12149 O O . MET B 1 569 ? 11.578 46.531 22.781 1 77.81 569 MET B O 1
ATOM 12153 N N . ARG B 1 570 ? 11.133 45.062 21.188 1 79.25 570 ARG B N 1
ATOM 12154 C CA . ARG B 1 570 ? 10.125 45.938 20.609 1 79.25 570 ARG B CA 1
ATOM 12155 C C . ARG B 1 570 ? 8.922 46.062 21.531 1 79.25 570 ARG B C 1
ATOM 12157 O O . ARG B 1 570 ? 8.359 47.156 21.672 1 79.25 570 ARG B O 1
ATOM 12164 N N . LYS B 1 571 ? 8.531 45.031 22.109 1 75.75 571 LYS B N 1
ATOM 12165 C CA . LYS B 1 571 ? 7.395 45.062 23.031 1 75.75 571 LYS B CA 1
ATOM 12166 C C . LYS B 1 571 ? 7.691 45.938 24.25 1 75.75 571 LYS B C 1
ATOM 12168 O O . LYS B 1 571 ? 6.828 46.688 24.703 1 75.75 571 LYS B O 1
ATOM 12173 N N . SER B 1 572 ? 8.922 45.844 24.719 1 74.12 572 SER B N 1
ATOM 12174 C CA . SER B 1 572 ? 9.32 46.656 25.875 1 74.12 572 SER B CA 1
ATOM 12175 C C . SER B 1 572 ? 9.391 48.125 25.531 1 74.12 572 SER B C 1
ATOM 12177 O O . SER B 1 572 ? 9.008 48.969 26.328 1 74.12 572 SER B O 1
ATOM 12179 N N . GLU B 1 573 ? 9.844 48.344 24.312 1 75.94 573 GLU B N 1
ATOM 12180 C CA . GLU B 1 573 ? 9.883 49.719 23.844 1 75.94 573 GLU B CA 1
ATOM 12181 C C . GLU B 1 573 ? 8.477 50.312 23.703 1 75.94 573 GLU B C 1
ATOM 12183 O O . GLU B 1 573 ? 8.242 51.469 24.016 1 75.94 573 GLU B O 1
ATOM 12188 N N . CYS B 1 574 ? 7.637 49.469 23.203 1 74.06 574 CYS B N 1
ATOM 12189 C CA . CYS B 1 574 ? 6.258 49.906 23.031 1 74.06 574 CYS B CA 1
ATOM 12190 C C . CYS B 1 574 ? 5.59 50.156 24.375 1 74.06 574 CYS B C 1
ATOM 12192 O O . CYS B 1 574 ? 4.832 51.125 24.531 1 74.06 574 CYS B O 1
ATOM 12194 N N . GLN B 1 575 ? 5.801 49.406 25.328 1 72 575 GLN B N 1
ATOM 12195 C CA . GLN B 1 575 ? 5.195 49.562 26.656 1 72 575 GLN B CA 1
ATOM 12196 C C . GLN B 1 575 ? 5.758 50.781 27.375 1 72 575 GLN B C 1
ATOM 12198 O O . GLN B 1 575 ? 5.031 51.5 28.078 1 72 575 GLN B O 1
ATOM 12203 N N . ARG B 1 576 ? 7 51.094 27.078 1 69.56 576 ARG B N 1
ATOM 12204 C CA . ARG B 1 576 ? 7.641 52.25 27.719 1 69.56 576 ARG B CA 1
ATOM 12205 C C . ARG B 1 576 ? 7.191 53.562 27.078 1 69.56 576 ARG B C 1
ATOM 12207 O O . ARG B 1 576 ? 7 54.562 27.781 1 69.56 576 ARG B O 1
ATOM 12214 N N . SER B 1 577 ? 7.066 53.5 25.688 1 63.34 577 SER B N 1
ATOM 12215 C CA . SER B 1 577 ? 6.742 54.719 24.984 1 63.34 577 SER B CA 1
ATOM 12216 C C . SER B 1 577 ? 5.266 55.094 25.156 1 63.34 577 SER B C 1
ATOM 12218 O O . SER B 1 577 ? 4.832 56.156 24.719 1 63.34 577 SER B O 1
ATOM 12220 N N . GLY B 1 578 ? 4.262 54.25 25.359 1 57.97 578 GLY B N 1
ATOM 12221 C CA . GLY B 1 578 ? 2.854 54.594 25.484 1 57.97 578 GLY B CA 1
ATOM 12222 C C . GLY B 1 578 ? 2.615 55.844 26.312 1 57.97 578 GLY B C 1
ATOM 12223 O O . GLY B 1 578 ? 1.504 56.375 26.344 1 57.97 578 GLY B O 1
ATOM 12224 N N . GLY B 1 579 ? 3.482 56.312 27.188 1 53.03 579 GLY B N 1
ATOM 12225 C CA . GLY B 1 579 ? 3.105 57.5 27.953 1 53.03 579 GLY B CA 1
ATOM 12226 C C . GLY B 1 579 ? 3.201 58.781 27.172 1 53.03 579 GLY B C 1
ATOM 12227 O O . GLY B 1 579 ? 2.297 59.125 26.406 1 53.03 579 GLY B O 1
ATOM 12228 N N . LEU B 1 580 ? 4.168 59.875 27.469 1 52.25 580 LEU B N 1
ATOM 12229 C CA . LEU B 1 580 ? 4.227 61.281 27.188 1 52.25 580 LEU B CA 1
ATOM 12230 C C . LEU B 1 580 ? 4.887 61.562 25.844 1 52.25 580 LEU B C 1
ATOM 12232 O O . LEU B 1 580 ? 6.094 61.344 25.688 1 52.25 580 LEU B O 1
ATOM 12236 N N . PHE B 1 581 ? 4.27 61.406 24.766 1 54.34 581 PHE B N 1
ATOM 12237 C CA . PHE B 1 581 ? 4.969 61.656 23.516 1 54.34 581 PHE B CA 1
ATOM 12238 C C . PHE B 1 581 ? 5.023 63.156 23.219 1 54.34 581 PHE B C 1
ATOM 12240 O O . PHE B 1 581 ? 4.008 63.75 22.859 1 54.34 581 PHE B O 1
ATOM 12247 N N . PRO B 1 582 ? 6.004 63.781 23.562 1 55.22 582 PRO B N 1
ATOM 12248 C CA . PRO B 1 582 ? 6.027 65.25 23.359 1 55.22 582 PRO B CA 1
ATOM 12249 C C . PRO B 1 582 ? 6.051 65.625 21.891 1 55.22 582 PRO B C 1
ATOM 12251 O O . PRO B 1 582 ? 5.73 66.75 21.547 1 55.22 582 PRO B O 1
ATOM 12254 N N . SER B 1 583 ? 6.75 64.812 20.922 1 57.25 583 SER B N 1
ATOM 12255 C CA . SER B 1 583 ? 6.855 65.25 19.547 1 57.25 583 SER B CA 1
ATOM 12256 C C . SER B 1 583 ? 6.207 64.25 18.578 1 57.25 583 SER B C 1
ATOM 12258 O O . SER B 1 583 ? 5.988 63.125 18.938 1 57.25 583 SER B O 1
ATOM 12260 N N . GLU B 1 584 ? 5.57 64.688 17.469 1 56.75 584 GLU B N 1
ATOM 12261 C CA . GLU B 1 584 ? 4.898 63.969 16.391 1 56.75 584 GLU B CA 1
ATOM 12262 C C . GLU B 1 584 ? 5.766 62.812 15.867 1 56.75 584 GLU B C 1
ATOM 12264 O O . GLU B 1 584 ? 5.258 61.75 15.547 1 56.75 584 GLU B O 1
ATOM 12269 N N . ASP B 1 585 ? 7.035 62.969 15.812 1 56.66 585 ASP B N 1
ATOM 12270 C CA . ASP B 1 585 ? 7.961 61.938 15.328 1 56.66 585 ASP B CA 1
ATOM 12271 C C . ASP B 1 585 ? 8.008 60.75 16.281 1 56.66 585 ASP B C 1
ATOM 12273 O O . ASP B 1 585 ? 8.086 59.594 15.836 1 56.66 585 ASP B O 1
ATOM 12277 N N . SER B 1 586 ? 7.895 61.031 17.469 1 59.5 586 SER B N 1
ATOM 12278 C CA . SER B 1 586 ? 7.918 60 18.484 1 59.5 586 SER B CA 1
ATOM 12279 C C . SER B 1 586 ? 6.66 59.125 18.406 1 59.5 586 SER B C 1
ATOM 12281 O O . SER B 1 586 ? 6.711 57.938 18.672 1 59.5 586 SER B O 1
ATOM 12283 N N . LEU B 1 587 ? 5.648 59.812 17.953 1 59.84 587 LEU B N 1
ATOM 12284 C CA . LEU B 1 587 ? 4.391 59.094 17.812 1 59.84 587 LEU B CA 1
ATOM 12285 C C . LEU B 1 587 ? 4.445 58.125 16.641 1 59.84 587 LEU B C 1
ATOM 12287 O O . LEU B 1 587 ? 3.928 57 16.734 1 59.84 587 LEU B O 1
ATOM 12291 N N . LEU B 1 588 ? 5.035 58.562 15.539 1 59.81 588 LEU B N 1
ATOM 12292 C CA . LEU B 1 588 ? 5.148 57.719 14.367 1 59.81 588 LEU B CA 1
ATOM 12293 C C . LEU B 1 588 ? 6.055 56.5 14.656 1 59.81 588 LEU B C 1
ATOM 12295 O O . LEU B 1 588 ? 5.766 55.406 14.234 1 59.81 588 LEU B O 1
ATOM 12299 N N . GLU B 1 589 ? 7.09 56.812 15.32 1 61.44 589 GLU B N 1
ATOM 12300 C CA . GLU B 1 589 ? 7.988 55.719 15.688 1 61.44 589 GLU B CA 1
ATOM 12301 C C . GLU B 1 589 ? 7.305 54.719 16.641 1 61.44 589 GLU B C 1
ATOM 12303 O O . GLU B 1 589 ? 7.52 53.531 16.531 1 61.44 589 GLU B O 1
ATOM 12308 N N . TYR B 1 590 ? 6.543 55.375 17.453 1 60.88 590 TYR B N 1
ATOM 12309 C CA . TYR B 1 590 ? 5.77 54.531 18.359 1 60.88 590 TYR B CA 1
ATOM 12310 C C . TYR B 1 590 ? 4.812 53.625 17.609 1 60.88 590 TYR B C 1
ATOM 12312 O O . TYR B 1 590 ? 4.719 52.438 17.906 1 60.88 590 TYR B O 1
ATOM 12320 N N . ARG B 1 591 ? 4.102 54.25 16.672 1 61.34 591 ARG B N 1
ATOM 12321 C CA . ARG B 1 591 ? 3.135 53.469 15.898 1 61.34 591 ARG B CA 1
ATOM 12322 C C . ARG B 1 591 ? 3.824 52.344 15.109 1 61.34 591 ARG B C 1
ATOM 12324 O O . ARG B 1 591 ? 3.275 51.25 14.953 1 61.34 591 ARG B O 1
ATOM 12331 N N . HIS B 1 592 ? 5.059 52.656 14.734 1 62.09 592 HIS B N 1
ATOM 12332 C CA . HIS B 1 592 ? 5.785 51.656 13.945 1 62.09 592 HIS B CA 1
ATOM 12333 C C . HIS B 1 592 ? 6.281 50.5 14.82 1 62.09 592 HIS B C 1
ATOM 12335 O O . HIS B 1 592 ? 6.215 49.344 14.422 1 62.09 592 HIS B O 1
ATOM 12341 N N . THR B 1 593 ? 6.699 50.875 16 1 61.16 593 THR B N 1
ATOM 12342 C CA . THR B 1 593 ? 7.285 49.844 16.859 1 61.16 593 THR B CA 1
ATOM 12343 C C . THR B 1 593 ? 6.199 48.938 17.453 1 61.16 593 THR B C 1
ATOM 12345 O O . THR B 1 593 ? 6.438 47.781 17.703 1 61.16 593 THR B O 1
ATOM 12348 N N . CYS B 1 594 ? 5.055 49.531 17.609 1 66.56 594 CYS B N 1
ATOM 12349 C CA . CYS B 1 594 ? 4.02 48.781 18.281 1 66.56 594 CYS B CA 1
ATOM 12350 C C . CYS B 1 594 ? 3.152 48.031 17.266 1 66.56 594 CYS B C 1
ATOM 12352 O O . CYS B 1 594 ? 2.131 47.438 17.625 1 66.56 594 CYS B O 1
ATOM 12354 N N . HIS B 1 595 ? 3.646 48.094 16.078 1 68.44 595 HIS B N 1
ATOM 12355 C CA . HIS B 1 595 ? 2.906 47.344 15.07 1 68.44 595 HIS B CA 1
ATOM 12356 C C . HIS B 1 595 ? 2.979 45.844 15.328 1 68.44 595 HIS B C 1
ATOM 12358 O O . HIS B 1 595 ? 4.035 45.312 15.688 1 68.44 595 HIS B O 1
ATOM 12364 N N . PRO B 1 596 ? 1.795 45.156 15.352 1 67.12 596 PRO B N 1
ATOM 12365 C CA . PRO B 1 596 ? 1.71 43.719 15.656 1 67.12 596 PRO B CA 1
ATOM 12366 C C . PRO B 1 596 ? 2.641 42.875 14.789 1 67.12 596 PRO B C 1
ATOM 12368 O O . PRO B 1 596 ? 2.977 41.75 15.156 1 67.12 596 PRO B O 1
ATOM 12371 N N . LYS B 1 597 ? 3.133 43.531 13.781 1 71.94 597 LYS B N 1
ATOM 12372 C CA . LYS B 1 597 ? 4.039 42.812 12.906 1 71.94 597 LYS B CA 1
ATOM 12373 C C . LYS B 1 597 ? 5.336 42.438 13.633 1 71.94 597 LYS B C 1
ATOM 12375 O O . LYS B 1 597 ? 5.914 41.375 13.398 1 71.94 597 LYS B O 1
ATOM 12380 N N . PHE B 1 598 ? 5.641 43.25 14.602 1 71.69 598 PHE B N 1
ATOM 12381 C CA . PHE B 1 598 ? 6.934 43.062 15.242 1 71.69 598 PHE B CA 1
ATOM 12382 C C . PHE B 1 598 ? 6.801 42.125 16.453 1 71.69 598 PHE B C 1
ATOM 12384 O O . PHE B 1 598 ? 7.805 41.688 17.016 1 71.69 598 PHE B O 1
ATOM 12391 N N . SER B 1 599 ? 5.488 41.75 16.812 1 76.25 599 SER B N 1
ATOM 12392 C CA . SER B 1 599 ? 5.277 40.812 17.891 1 76.25 599 SER B CA 1
ATOM 12393 C C . SER B 1 599 ? 4.93 39.438 17.359 1 76.25 599 SER B C 1
ATOM 12395 O O . SER B 1 599 ? 4.48 38.562 18.109 1 76.25 599 SER B O 1
ATOM 12397 N N . SER B 1 600 ? 5.262 39.281 16.156 1 83.38 600 SER B N 1
ATOM 12398 C CA . SER B 1 600 ? 4.855 38.031 15.523 1 83.38 600 SER B CA 1
ATOM 12399 C C . SER B 1 600 ? 5.684 36.844 16.031 1 83.38 600 SER B C 1
ATOM 12401 O O . SER B 1 600 ? 5.293 35.688 15.859 1 83.38 600 SER B O 1
ATOM 12403 N N . PHE B 1 601 ? 6.828 37.094 16.703 1 85.62 601 PHE B N 1
ATOM 12404 C CA . PHE B 1 601 ? 7.688 36 17.141 1 85.62 601 PHE B CA 1
ATOM 12405 C C . PHE B 1 601 ? 7.93 36.094 18.641 1 85.62 601 PHE B C 1
ATOM 12407 O O . PHE B 1 601 ? 8.969 35.625 19.141 1 85.62 601 PHE B O 1
ATOM 12414 N N . SER B 1 602 ? 7.004 36.688 19.391 1 80.25 602 SER B N 1
ATOM 12415 C CA . SER B 1 602 ? 7.18 36.906 20.812 1 80.25 602 SER B CA 1
ATOM 12416 C C . SER B 1 602 ? 7.051 35.594 21.594 1 80.25 602 SER B C 1
ATOM 12418 O O . SER B 1 602 ? 7.809 35.344 22.531 1 80.25 602 SER B O 1
ATOM 12420 N N . ASN B 1 603 ? 6.047 34.812 21.266 1 84.25 603 ASN B N 1
ATOM 12421 C CA . ASN B 1 603 ? 5.824 33.5 21.859 1 84.25 603 ASN B CA 1
ATOM 12422 C C . ASN B 1 603 ? 5.73 32.406 20.797 1 84.25 603 ASN B C 1
ATOM 12424 O O . ASN B 1 603 ? 5.59 32.719 19.609 1 84.25 603 ASN B O 1
ATOM 12428 N N . LEU B 1 604 ? 6.016 31.234 21.344 1 87.19 604 LEU B N 1
ATOM 12429 C CA . LEU B 1 604 ? 5.996 30.125 20.422 1 87.19 604 LEU B CA 1
ATOM 12430 C C . LEU B 1 604 ? 4.629 29.969 19.766 1 87.19 604 LEU B C 1
ATOM 12432 O O . LEU B 1 604 ? 4.535 29.688 18.562 1 87.19 604 LEU B O 1
ATOM 12436 N N . PHE B 1 605 ? 3.525 30.203 20.516 1 86.94 605 PHE B N 1
ATOM 12437 C CA . PHE B 1 605 ? 2.18 30.062 19.969 1 86.94 605 PHE B CA 1
ATOM 12438 C C . PHE B 1 605 ? 1.902 31.125 18.906 1 86.94 605 PHE B C 1
ATOM 12440 O O . PHE B 1 605 ? 1.31 30.828 17.875 1 86.94 605 PHE B O 1
ATOM 12447 N N . VAL B 1 606 ? 2.395 32.344 19.141 1 87.31 606 VAL B N 1
ATOM 12448 C CA . VAL B 1 606 ? 2.191 33.438 18.188 1 87.31 606 VAL B CA 1
ATOM 12449 C C . VAL B 1 606 ? 3.033 33.188 16.938 1 87.31 606 VAL B C 1
ATOM 12451 O O . VAL B 1 606 ? 2.613 33.531 15.828 1 87.31 606 VAL B O 1
ATOM 12454 N N . THR B 1 607 ? 4.18 32.594 17.156 1 90.31 607 THR B N 1
ATOM 12455 C CA . THR B 1 607 ? 5.023 32.281 16.016 1 90.31 607 THR B CA 1
ATOM 12456 C C . THR B 1 607 ? 4.367 31.188 15.148 1 90.31 607 THR B C 1
ATOM 12458 O O . THR B 1 607 ? 4.41 31.266 13.914 1 90.31 607 THR B O 1
ATOM 12461 N N . VAL B 1 608 ? 3.773 30.219 15.844 1 91.69 608 VAL B N 1
ATOM 12462 C CA . VAL B 1 608 ? 3.074 29.172 15.102 1 91.69 608 VAL B CA 1
ATOM 12463 C C . VAL B 1 608 ? 1.9 29.781 14.336 1 91.69 608 VAL B C 1
ATOM 12465 O O . VAL B 1 608 ? 1.659 29.422 13.18 1 91.69 608 VAL B O 1
ATOM 12468 N N . GLU B 1 609 ? 1.18 30.688 14.953 1 90.5 609 GLU B N 1
ATOM 12469 C CA . GLU B 1 609 ? 0.049 31.344 14.312 1 90.5 609 GLU B CA 1
ATOM 12470 C C . GLU B 1 609 ? 0.501 32.156 13.102 1 90.5 609 GLU B C 1
ATOM 12472 O O . GLU B 1 609 ? -0.158 32.156 12.055 1 90.5 609 GLU B O 1
ATOM 12477 N N . THR B 1 610 ? 1.62 32.781 13.195 1 89.81 610 THR B N 1
ATOM 12478 C CA . THR B 1 610 ? 2.146 33.562 12.086 1 89.81 610 THR B CA 1
ATOM 12479 C C . THR B 1 610 ? 2.496 32.656 10.898 1 89.81 610 THR B C 1
ATOM 12481 O O . THR B 1 610 ? 2.178 33 9.75 1 89.81 610 THR B O 1
ATOM 12484 N N . LEU B 1 611 ? 3.094 31.562 11.219 1 91.94 611 LEU B N 1
ATOM 12485 C CA . LEU B 1 611 ? 3.469 30.641 10.148 1 91.94 611 LEU B CA 1
ATOM 12486 C C . LEU B 1 611 ? 2.232 30.016 9.508 1 91.94 611 LEU B C 1
ATOM 12488 O O . LEU B 1 611 ? 2.221 29.75 8.312 1 91.94 611 LEU B O 1
ATOM 12492 N N . PHE B 1 612 ? 1.204 29.828 10.297 1 92.31 612 PHE B N 1
ATOM 12493 C CA . PHE B 1 612 ? -0.041 29.297 9.758 1 92.31 612 PHE B CA 1
ATOM 12494 C C . PHE B 1 612 ? -0.652 30.25 8.75 1 92.31 612 PHE B C 1
ATOM 12496 O O . PHE B 1 612 ? -1.094 29.844 7.676 1 92.31 612 PHE B O 1
ATOM 12503 N N . TRP B 1 613 ? -0.616 31.5 9 1 87.38 613 TRP B N 1
ATOM 12504 C CA . TRP B 1 613 ? -1.195 32.5 8.109 1 87.38 613 TRP B CA 1
ATOM 12505 C C . TRP B 1 613 ? -0.342 32.688 6.859 1 87.38 613 TRP B C 1
ATOM 12507 O O . TRP B 1 613 ? -0.835 33.125 5.824 1 87.38 613 TRP B O 1
ATOM 12517 N N . SER B 1 614 ? 0.862 32.25 6.961 1 89.31 614 SER B N 1
ATOM 12518 C CA . SER B 1 614 ? 1.757 32.406 5.82 1 89.31 614 SER B CA 1
ATOM 12519 C C . SER B 1 614 ? 1.358 31.5 4.668 1 89.31 614 SER B C 1
ATOM 12521 O O . SER B 1 614 ? 1.603 31.828 3.502 1 89.31 614 SER B O 1
ATOM 12523 N N . ILE B 1 615 ? 0.71 30.406 5.004 1 87.12 615 ILE B N 1
ATOM 12524 C CA . ILE B 1 615 ? 0.338 29.484 3.943 1 87.12 615 ILE B CA 1
ATOM 12525 C C . ILE B 1 615 ? -0.699 30.125 3.029 1 87.12 615 ILE B C 1
ATOM 12527 O O . ILE B 1 615 ? -0.768 29.812 1.838 1 87.12 615 ILE B O 1
ATOM 12531 N N . PHE B 1 616 ? -1.458 31.031 3.594 1 83.19 616 PHE B N 1
ATOM 12532 C CA . PHE B 1 616 ? -2.496 31.703 2.822 1 83.19 616 PHE B CA 1
ATOM 12533 C C . PHE B 1 616 ? -1.968 33 2.213 1 83.19 616 PHE B C 1
ATOM 12535 O O . PHE B 1 616 ? -2.719 33.75 1.582 1 83.19 616 PHE B O 1
ATOM 12542 N N . GLY B 1 617 ? -0.688 33.25 2.396 1 81.69 617 GLY B N 1
ATOM 12543 C CA . GLY B 1 617 ? -0.077 34.438 1.806 1 81.69 617 GLY B CA 1
ATOM 12544 C C . GLY B 1 617 ? -0.362 35.688 2.58 1 81.69 617 GLY B C 1
ATOM 12545 O O . GLY B 1 617 ? -0.318 36.812 2.021 1 81.69 617 GLY B O 1
ATOM 12546 N N . LEU B 1 618 ? -0.618 35.562 3.91 1 80.5 618 LEU B N 1
ATOM 12547 C CA . LEU B 1 618 ? -1.056 36.719 4.668 1 80.5 618 LEU B CA 1
ATOM 12548 C C . LEU B 1 618 ? 0.101 37.312 5.457 1 80.5 618 LEU B C 1
ATOM 12550 O O . LEU B 1 618 ? -0.072 38.312 6.152 1 80.5 618 LEU B O 1
ATOM 12554 N N . VAL B 1 619 ? 1.271 36.781 5.391 1 85.25 619 VAL B N 1
ATOM 12555 C CA . VAL B 1 619 ? 2.434 37.312 6.086 1 85.25 619 VAL B CA 1
ATOM 12556 C C . VAL B 1 619 ? 3.326 38.062 5.09 1 85.25 619 VAL B C 1
ATOM 12558 O O . VAL B 1 619 ? 3.643 37.531 4.02 1 85.25 619 VAL B O 1
ATOM 12561 N N . ASP B 1 620 ? 3.645 39.25 5.492 1 81 620 ASP B N 1
ATOM 12562 C CA . ASP B 1 620 ? 4.477 40.094 4.637 1 81 620 ASP B CA 1
ATOM 12563 C C . ASP B 1 620 ? 5.957 39.938 4.973 1 81 620 ASP B C 1
ATOM 12565 O O . ASP B 1 620 ? 6.301 39.5 6.07 1 81 620 ASP B O 1
ATOM 12569 N N . MET B 1 621 ? 6.836 40.25 4.094 1 80.88 621 MET B N 1
ATOM 12570 C CA . MET B 1 621 ? 8.281 40.125 4.254 1 80.88 621 MET B CA 1
ATOM 12571 C C . MET B 1 621 ? 8.805 41.156 5.27 1 80.88 621 MET B C 1
ATOM 12573 O O . MET B 1 621 ? 9.852 40.938 5.883 1 80.88 621 MET B O 1
ATOM 12577 N N . ASP B 1 622 ? 8.055 42.156 5.465 1 77.88 622 ASP B N 1
ATOM 12578 C CA . ASP B 1 622 ? 8.492 43.188 6.387 1 77.88 622 ASP B CA 1
ATOM 12579 C C . ASP B 1 622 ? 8.477 42.688 7.828 1 77.88 622 ASP B C 1
ATOM 12581 O O . ASP B 1 622 ? 9.102 43.281 8.703 1 77.88 622 ASP B O 1
ATOM 12585 N N . THR B 1 623 ? 7.836 41.625 8 1 80.81 623 THR B N 1
ATOM 12586 C CA . THR B 1 623 ? 7.785 41.031 9.336 1 80.81 623 THR B CA 1
ATOM 12587 C C . THR B 1 623 ? 9.164 40.562 9.773 1 80.81 623 THR B C 1
ATOM 12589 O O . THR B 1 623 ? 9.461 40.5 10.969 1 80.81 623 THR B O 1
ATOM 12592 N N . PHE B 1 624 ? 10.102 40.344 8.812 1 85.12 624 PHE B N 1
ATOM 12593 C CA . PHE B 1 624 ? 11.406 39.781 9.133 1 85.12 624 PHE B CA 1
ATOM 12594 C C . PHE B 1 624 ? 12.492 40.875 9.07 1 85.12 624 PHE B C 1
ATOM 12596 O O . PHE B 1 624 ? 13.672 40.562 9.258 1 85.12 624 PHE B O 1
ATOM 12603 N N . ARG B 1 625 ? 12.078 42.094 8.82 1 81.12 625 ARG B N 1
ATOM 12604 C CA . ARG B 1 625 ? 13.039 43.188 8.805 1 81.12 625 ARG B CA 1
ATOM 12605 C C . ARG B 1 625 ? 13.297 43.719 10.219 1 81.12 625 ARG B C 1
ATOM 12607 O O . ARG B 1 625 ? 12.359 43.906 10.984 1 81.12 625 ARG B O 1
ATOM 12614 N N . LEU B 1 626 ? 14.547 43.719 10.555 1 83.38 626 LEU B N 1
ATOM 12615 C CA . LEU B 1 626 ? 14.961 44.188 11.875 1 83.38 626 LEU B CA 1
ATOM 12616 C C . LEU B 1 626 ? 15.305 45.688 11.836 1 83.38 626 LEU B C 1
ATOM 12618 O O . LEU B 1 626 ? 15.789 46.188 10.812 1 83.38 626 LEU B O 1
ATOM 12622 N N . LYS B 1 627 ? 15.039 46.375 12.898 1 77.5 627 LYS B N 1
ATOM 12623 C CA . LYS B 1 627 ? 15.43 47.781 13.039 1 77.5 627 LYS B CA 1
ATOM 12624 C C . LYS B 1 627 ? 16.938 47.938 13.195 1 77.5 627 LYS B C 1
ATOM 12626 O O . LYS B 1 627 ? 17.531 48.875 12.664 1 77.5 627 LYS B O 1
ATOM 12631 N N . GLU B 1 628 ? 17.516 46.875 13.82 1 79.81 628 GLU B N 1
ATOM 12632 C CA . GLU B 1 628 ? 18.953 46.875 14.031 1 79.81 628 GLU B CA 1
ATOM 12633 C C . GLU B 1 628 ? 19.688 46.406 12.773 1 79.81 628 GLU B C 1
ATOM 12635 O O . GLU B 1 628 ? 19.188 45.594 12.008 1 79.81 628 GLU B O 1
ATOM 12640 N N . PRO B 1 629 ? 20.812 46.938 12.555 1 84.31 629 PRO B N 1
ATOM 12641 C CA . PRO B 1 629 ? 21.562 46.562 11.359 1 84.31 629 PRO B CA 1
ATOM 12642 C C . PRO B 1 629 ? 22.188 45.156 11.484 1 84.31 629 PRO B C 1
ATOM 12644 O O . PRO B 1 629 ? 23.406 45.031 11.352 1 84.31 629 PRO B O 1
ATOM 12647 N N . HIS B 1 630 ? 21.469 44.219 11.891 1 88.75 630 HIS B N 1
ATOM 12648 C CA . HIS B 1 630 ? 21.891 42.812 11.898 1 88.75 630 HIS B CA 1
ATOM 12649 C C . HIS B 1 630 ? 21.438 42.094 10.633 1 88.75 630 HIS B C 1
ATOM 12651 O O . HIS B 1 630 ? 20.438 41.375 10.648 1 88.75 630 HIS B O 1
ATOM 12657 N N . ARG B 1 631 ? 22.219 42.281 9.641 1 84.94 631 ARG B N 1
ATOM 12658 C CA . ARG B 1 631 ? 21.844 41.781 8.32 1 84.94 631 ARG B CA 1
ATOM 12659 C C . ARG B 1 631 ? 21.969 40.25 8.242 1 84.94 631 ARG B C 1
ATOM 12661 O O . ARG B 1 631 ? 21.234 39.625 7.496 1 84.94 631 ARG B O 1
ATOM 12668 N N . THR B 1 632 ? 22.859 39.688 9.031 1 87.31 632 THR B N 1
ATOM 12669 C CA . THR B 1 632 ? 23.047 38.25 9 1 87.31 632 THR B CA 1
ATOM 12670 C C . THR B 1 632 ? 21.844 37.531 9.617 1 87.31 632 THR B C 1
ATOM 12672 O O . THR B 1 632 ? 21.344 36.562 9.047 1 87.31 632 THR B O 1
ATOM 12675 N N . THR B 1 633 ? 21.391 38.031 10.789 1 88.94 633 THR B N 1
ATOM 12676 C CA . THR B 1 633 ? 20.219 37.438 11.43 1 88.94 633 THR B CA 1
ATOM 12677 C C . THR B 1 633 ? 18.984 37.594 10.539 1 88.94 633 THR B C 1
ATOM 12679 O O . THR B 1 633 ? 18.156 36.656 10.445 1 88.94 633 THR B O 1
ATOM 12682 N N . GLU B 1 634 ? 18.938 38.719 9.883 1 89.25 634 GLU B N 1
ATOM 12683 C CA . GLU B 1 634 ? 17.812 38.969 8.977 1 89.25 634 GLU B CA 1
ATOM 12684 C C . GLU B 1 634 ? 17.859 38 7.789 1 89.25 634 GLU B C 1
ATOM 12686 O O . GLU B 1 634 ? 16.828 37.469 7.387 1 89.25 634 GLU B O 1
ATOM 12691 N N . TRP B 1 635 ? 19.016 37.75 7.305 1 87.75 635 TRP B N 1
ATOM 12692 C CA . TRP B 1 635 ? 19.156 36.875 6.164 1 87.75 635 TRP B CA 1
ATOM 12693 C C . TRP B 1 635 ? 18.812 35.438 6.555 1 87.75 635 TRP B C 1
ATOM 12695 O O . TRP B 1 635 ? 18.141 34.719 5.801 1 87.75 635 TRP B O 1
ATOM 12705 N N . PHE B 1 636 ? 19.203 35 7.699 1 90.75 636 PHE B N 1
ATOM 12706 C CA . PHE B 1 636 ? 18.891 33.656 8.156 1 90.75 636 PHE B CA 1
ATOM 12707 C C . PHE B 1 636 ? 17.391 33.5 8.406 1 90.75 636 PHE B C 1
ATOM 12709 O O . PHE B 1 636 ? 16.812 32.469 8.086 1 90.75 636 PHE B O 1
ATOM 12716 N N . GLY B 1 637 ? 16.875 34.531 9 1 91.06 637 GLY B N 1
ATOM 12717 C CA . GLY B 1 637 ? 15.438 34.5 9.234 1 91.06 637 GLY B CA 1
ATOM 12718 C C . GLY B 1 637 ? 14.633 34.438 7.949 1 91.06 637 GLY B C 1
ATOM 12719 O O . GLY B 1 637 ? 13.711 33.625 7.836 1 91.06 637 GLY B O 1
ATOM 12720 N N . LYS B 1 638 ? 15.016 35.219 6.965 1 90.56 638 LYS B N 1
ATOM 12721 C CA . LYS B 1 638 ? 14.328 35.219 5.672 1 90.56 638 LYS B CA 1
ATOM 12722 C C . LYS B 1 638 ? 14.523 33.875 4.949 1 90.56 638 LYS B C 1
ATOM 12724 O O . LYS B 1 638 ? 13.609 33.406 4.297 1 90.56 638 LYS B O 1
ATOM 12729 N N . THR B 1 639 ? 15.68 33.344 5.117 1 90.69 639 THR B N 1
ATOM 12730 C CA . THR B 1 639 ? 15.953 32.062 4.473 1 90.69 639 THR B CA 1
ATOM 12731 C C . THR B 1 639 ? 15.164 30.938 5.137 1 90.69 639 THR B C 1
ATOM 12733 O O . THR B 1 639 ? 14.633 30.062 4.453 1 90.69 639 THR B O 1
ATOM 12736 N N . MET B 1 640 ? 15.109 30.984 6.438 1 93.25 640 MET B N 1
ATOM 12737 C CA . MET B 1 640 ? 14.32 29.984 7.145 1 93.25 640 MET B CA 1
ATOM 12738 C C . MET B 1 640 ? 12.844 30.094 6.773 1 93.25 640 MET B C 1
ATOM 12740 O O . MET B 1 640 ? 12.188 29.094 6.527 1 93.25 640 MET B O 1
ATOM 12744 N N . PHE B 1 641 ? 12.414 31.266 6.695 1 91.31 641 PHE B N 1
ATOM 12745 C CA . PHE B 1 641 ? 11.023 31.484 6.328 1 91.31 641 PHE B CA 1
ATOM 12746 C C . PHE B 1 641 ? 10.766 31.062 4.883 1 91.31 641 PHE B C 1
ATOM 12748 O O . PHE B 1 641 ? 9.75 30.438 4.582 1 91.31 641 PHE B O 1
ATOM 12755 N N . GLY B 1 642 ? 11.695 31.438 3.961 1 91.19 642 GLY B N 1
ATOM 12756 C CA . GLY B 1 642 ? 11.57 31.016 2.576 1 91.19 642 GLY B CA 1
ATOM 12757 C C . GLY B 1 642 ? 11.555 29.516 2.41 1 91.19 642 GLY B C 1
ATOM 12758 O O . GLY B 1 642 ? 10.773 28.969 1.621 1 91.19 642 GLY B O 1
ATOM 12759 N N . THR B 1 643 ? 12.344 28.812 3.15 1 92.25 643 THR B N 1
ATOM 12760 C CA . THR B 1 643 ? 12.367 27.344 3.096 1 92.25 643 THR B CA 1
ATOM 12761 C C . THR B 1 643 ? 11.062 26.766 3.645 1 92.25 643 THR B C 1
ATOM 12763 O O . THR B 1 643 ? 10.539 25.797 3.107 1 92.25 643 THR B O 1
ATOM 12766 N N . TYR B 1 644 ? 10.578 27.344 4.691 1 93.06 644 TYR B N 1
ATOM 12767 C CA . TYR B 1 644 ? 9.297 26.906 5.234 1 93.06 644 TYR B CA 1
ATOM 12768 C C . TYR B 1 644 ? 8.188 27.047 4.199 1 93.06 644 TYR B C 1
ATOM 12770 O O . TYR B 1 644 ? 7.363 26.141 4.031 1 93.06 644 TYR B O 1
ATOM 12778 N N . ASP B 1 645 ? 8.195 28.141 3.553 1 92.06 645 ASP B N 1
ATOM 12779 C CA . ASP B 1 645 ? 7.152 28.391 2.566 1 92.06 645 ASP B CA 1
ATOM 12780 C C . ASP B 1 645 ? 7.262 27.422 1.388 1 92.06 645 ASP B C 1
ATOM 12782 O O . ASP B 1 645 ? 6.25 27 0.829 1 92.06 645 ASP B O 1
ATOM 12786 N N . VAL B 1 646 ? 8.461 27.156 1.034 1 90.38 646 VAL B N 1
ATOM 12787 C CA . VAL B 1 646 ? 8.641 26.172 -0.038 1 90.38 646 VAL B CA 1
ATOM 12788 C C . VAL B 1 646 ? 8.109 24.812 0.406 1 90.38 646 VAL B C 1
ATOM 12790 O O . VAL B 1 646 ? 7.379 24.156 -0.335 1 90.38 646 VAL B O 1
ATOM 12793 N N . ILE B 1 647 ? 8.422 24.406 1.602 1 91.25 647 ILE B N 1
ATOM 12794 C CA . ILE B 1 647 ? 8.023 23.094 2.098 1 91.25 647 ILE B CA 1
ATOM 12795 C C . ILE B 1 647 ? 6.508 23.047 2.293 1 91.25 647 ILE B C 1
ATOM 12797 O O . ILE B 1 647 ? 5.848 22.109 1.873 1 91.25 647 ILE B O 1
ATOM 12801 N N . SER B 1 648 ? 5.965 24.094 2.854 1 91 648 SER B N 1
ATOM 12802 C CA . SER B 1 648 ? 4.551 24.078 3.215 1 91 648 SER B CA 1
ATOM 12803 C C . SER B 1 648 ? 3.668 24.344 2.002 1 91 648 SER B C 1
ATOM 12805 O O . SER B 1 648 ? 2.727 23.594 1.731 1 91 648 SER B O 1
ATOM 12807 N N . THR B 1 649 ? 3.955 25.297 1.182 1 87.5 649 THR B N 1
ATOM 12808 C CA . THR B 1 649 ? 3.045 25.75 0.135 1 87.5 649 THR B CA 1
ATOM 12809 C C . THR B 1 649 ? 3.307 25 -1.169 1 87.5 649 THR B C 1
ATOM 12811 O O . THR B 1 649 ? 2.385 24.75 -1.95 1 87.5 649 THR B O 1
ATOM 12814 N N . ILE B 1 650 ? 4.516 24.594 -1.332 1 85.88 650 ILE B N 1
ATOM 12815 C CA . ILE B 1 650 ? 4.809 23.969 -2.611 1 85.88 650 ILE B CA 1
ATOM 12816 C C . ILE B 1 650 ? 4.852 22.453 -2.432 1 85.88 650 ILE B C 1
ATOM 12818 O O . ILE B 1 650 ? 4.129 21.719 -3.113 1 85.88 650 ILE B O 1
ATOM 12822 N N . VAL B 1 651 ? 5.586 22.062 -1.517 1 87.19 651 VAL B N 1
ATOM 12823 C CA . VAL B 1 651 ? 5.801 20.625 -1.408 1 87.19 651 VAL B CA 1
ATOM 12824 C C . VAL B 1 651 ? 4.594 19.969 -0.739 1 87.19 651 VAL B C 1
ATOM 12826 O O . VAL B 1 651 ? 3.963 19.078 -1.315 1 87.19 651 VAL B O 1
ATOM 12829 N N . LEU B 1 652 ? 4.234 20.359 0.417 1 89.38 652 LEU B N 1
ATOM 12830 C CA . LEU B 1 652 ? 3.195 19.688 1.193 1 89.38 652 LEU B CA 1
ATOM 12831 C C . LEU B 1 652 ? 1.826 19.891 0.553 1 89.38 652 LEU B C 1
ATOM 12833 O O . LEU B 1 652 ? 1.012 18.969 0.515 1 89.38 652 LEU B O 1
ATOM 12837 N N . LEU B 1 653 ? 1.554 21.031 0.024 1 89 653 LEU B N 1
ATOM 12838 C CA . LEU B 1 653 ? 0.266 21.25 -0.623 1 89 653 LEU B CA 1
ATOM 12839 C C . LEU B 1 653 ? 0.134 20.391 -1.881 1 89 653 LEU B C 1
ATOM 12841 O O . LEU B 1 653 ? -0.939 19.859 -2.162 1 89 653 LEU B O 1
ATOM 12845 N N . ASN B 1 654 ? 1.195 20.312 -2.543 1 86.06 654 ASN B N 1
ATOM 12846 C CA . ASN B 1 654 ? 1.144 19.469 -3.738 1 86.06 654 ASN B CA 1
ATOM 12847 C C . ASN B 1 654 ? 1.05 17.984 -3.387 1 86.06 654 ASN B C 1
ATOM 12849 O O . ASN B 1 654 ? 0.437 17.219 -4.117 1 86.06 654 ASN B O 1
ATOM 12853 N N . MET B 1 655 ? 1.662 17.656 -2.385 1 88.06 655 MET B N 1
ATOM 12854 C CA . MET B 1 655 ? 1.494 16.297 -1.896 1 88.06 655 MET B CA 1
ATOM 12855 C C . MET B 1 655 ? 0.038 16.031 -1.531 1 88.06 655 MET B C 1
ATOM 12857 O O . MET B 1 655 ? -0.496 14.961 -1.845 1 88.06 655 MET B O 1
ATOM 12861 N N . LEU B 1 656 ? -0.567 16.969 -0.902 1 89.5 656 LEU B N 1
ATOM 12862 C CA . LEU B 1 656 ? -1.974 16.828 -0.541 1 89.5 656 LEU B CA 1
ATOM 12863 C C . LEU B 1 656 ? -2.846 16.719 -1.786 1 89.5 656 LEU B C 1
ATOM 12865 O O . LEU B 1 656 ? -3.764 15.891 -1.833 1 89.5 656 LEU B O 1
ATOM 12869 N N . ILE B 1 657 ? -2.594 17.469 -2.746 1 89.88 657 ILE B N 1
ATOM 12870 C CA . ILE B 1 657 ? -3.35 17.438 -3.992 1 89.88 657 ILE B CA 1
ATOM 12871 C C . ILE B 1 657 ? -3.191 16.062 -4.648 1 89.88 657 ILE B C 1
ATOM 12873 O O . ILE B 1 657 ? -4.164 15.484 -5.133 1 89.88 657 ILE B O 1
ATOM 12877 N N . ALA B 1 658 ? -1.981 15.625 -4.613 1 87.88 658 ALA B N 1
ATOM 12878 C CA . ALA B 1 658 ? -1.732 14.305 -5.184 1 87.88 658 ALA B CA 1
ATOM 12879 C C . ALA B 1 658 ? -2.5 13.227 -4.426 1 87.88 658 ALA B C 1
ATOM 12881 O O . ALA B 1 658 ? -3.104 12.336 -5.035 1 87.88 658 ALA B O 1
ATOM 12882 N N . MET B 1 659 ? -2.467 13.258 -3.164 1 90.19 659 MET B N 1
ATOM 12883 C CA . MET B 1 659 ? -3.182 12.289 -2.334 1 90.19 659 MET B CA 1
ATOM 12884 C C . MET B 1 659 ? -4.684 12.359 -2.594 1 90.19 659 MET B C 1
ATOM 12886 O O . MET B 1 659 ? -5.332 11.328 -2.781 1 90.19 659 MET B O 1
ATOM 12890 N N . MET B 1 660 ? -5.211 13.539 -2.648 1 89.31 660 MET B N 1
ATOM 12891 C CA . MET B 1 660 ? -6.648 13.719 -2.842 1 89.31 660 MET B CA 1
ATOM 12892 C C . MET B 1 660 ? -7.066 13.297 -4.246 1 89.31 660 MET B C 1
ATOM 12894 O O . MET B 1 660 ? -8.156 12.766 -4.438 1 89.31 660 MET B O 1
ATOM 12898 N N . SER B 1 661 ? -6.23 13.523 -5.211 1 88 661 SER B N 1
ATOM 12899 C CA . SER B 1 661 ? -6.531 13.102 -6.57 1 88 661 SER B CA 1
ATOM 12900 C C . SER B 1 661 ? -6.613 11.578 -6.672 1 88 661 SER B C 1
ATOM 12902 O O . SER B 1 661 ? -7.488 11.039 -7.352 1 88 661 SER B O 1
ATOM 12904 N N . ASN B 1 662 ? -5.719 11 -6.004 1 88.69 662 ASN B N 1
ATOM 12905 C CA . ASN B 1 662 ? -5.734 9.539 -5.996 1 88.69 662 ASN B CA 1
ATOM 12906 C C . ASN B 1 662 ? -6.98 8.992 -5.297 1 88.69 662 ASN B C 1
ATOM 12908 O O . ASN B 1 662 ? -7.613 8.062 -5.789 1 88.69 662 ASN B O 1
ATOM 12912 N N . SER B 1 663 ? -7.324 9.492 -4.121 1 89.12 663 SER B N 1
ATOM 12913 C CA . SER B 1 663 ? -8.516 9.062 -3.402 1 89.12 663 SER B CA 1
ATOM 12914 C C . SER B 1 663 ? -9.781 9.336 -4.211 1 89.12 663 SER B C 1
ATOM 12916 O O . SER B 1 663 ? -10.711 8.531 -4.211 1 89.12 663 SER B O 1
ATOM 12918 N N . TYR B 1 664 ? -9.828 10.469 -4.941 1 90.06 664 TYR B N 1
ATOM 12919 C CA . TYR B 1 664 ? -10.969 10.797 -5.793 1 90.06 664 TYR B CA 1
ATOM 12920 C C . TYR B 1 664 ? -11.109 9.789 -6.926 1 90.06 664 TYR B C 1
ATOM 12922 O O . TYR B 1 664 ? -12.211 9.336 -7.227 1 90.06 664 TYR B O 1
ATOM 12930 N N . GLN B 1 665 ? -9.977 9.469 -7.469 1 86.75 665 GLN B N 1
ATOM 12931 C CA . GLN B 1 665 ? -10.008 8.523 -8.586 1 86.75 665 GLN B CA 1
ATOM 12932 C C . GLN B 1 665 ? -10.453 7.145 -8.125 1 86.75 665 GLN B C 1
ATOM 12934 O O . GLN B 1 665 ? -11.18 6.453 -8.844 1 86.75 665 GLN B O 1
ATOM 12939 N N . TYR B 1 666 ? -10.086 6.758 -7.031 1 88.19 666 TYR B N 1
ATOM 12940 C CA . TYR B 1 666 ? -10.477 5.465 -6.48 1 88.19 666 TYR B CA 1
ATOM 12941 C C . TYR B 1 666 ? -11.984 5.371 -6.324 1 88.19 666 TYR B C 1
ATOM 12943 O O . TYR B 1 666 ? -12.594 4.359 -6.684 1 88.19 666 TYR B O 1
ATOM 12951 N N . ILE B 1 667 ? -12.641 6.367 -5.801 1 89.31 667 ILE B N 1
ATOM 12952 C CA . ILE B 1 667 ? -14.086 6.371 -5.602 1 89.31 667 ILE B CA 1
ATOM 12953 C C . ILE B 1 667 ? -14.789 6.57 -6.941 1 89.31 667 ILE B C 1
ATOM 12955 O O . ILE B 1 667 ? -15.82 5.953 -7.203 1 89.31 667 ILE B O 1
ATOM 12959 N N . SER B 1 668 ? -14.188 7.379 -7.84 1 88.88 668 SER B N 1
ATOM 12960 C CA . SER B 1 668 ? -14.812 7.684 -9.125 1 88.88 668 SER B CA 1
ATOM 12961 C C . SER B 1 668 ? -14.867 6.445 -10.016 1 88.88 668 SER B C 1
ATOM 12963 O O . SER B 1 668 ? -15.812 6.273 -10.789 1 88.88 668 SER B O 1
ATOM 12965 N N . ASN B 1 669 ? -13.938 5.551 -9.844 1 87.75 669 ASN B N 1
ATOM 12966 C CA . ASN B 1 669 ? -13.922 4.32 -10.625 1 87.75 669 ASN B CA 1
ATOM 12967 C C . ASN B 1 669 ? -15.047 3.377 -10.219 1 87.75 669 ASN B C 1
ATOM 12969 O O . ASN B 1 669 ? -15.555 2.615 -11.047 1 87.75 669 ASN B O 1
ATOM 12973 N N . GLN B 1 670 ? -15.492 3.449 -8.977 1 90.75 670 GLN B N 1
ATOM 12974 C CA . GLN B 1 670 ? -16.594 2.641 -8.477 1 90.75 670 GLN B CA 1
ATOM 12975 C C . GLN B 1 670 ? -17.688 3.52 -7.887 1 90.75 670 GLN B C 1
ATOM 12977 O O . GLN B 1 670 ? -18.25 3.201 -6.832 1 90.75 670 GLN B O 1
ATOM 12982 N N . ALA B 1 671 ? -17.984 4.539 -8.547 1 89.44 671 ALA B N 1
ATOM 12983 C CA . ALA B 1 671 ? -18.891 5.543 -8.016 1 89.44 671 ALA B CA 1
ATOM 12984 C C . ALA B 1 671 ? -20.297 4.977 -7.871 1 89.44 671 ALA B C 1
ATOM 12986 O O . ALA B 1 671 ? -21 5.258 -6.887 1 89.44 671 ALA B O 1
ATOM 12987 N N . ASP B 1 672 ? -20.719 4.137 -8.742 1 91.81 672 ASP B N 1
ATOM 12988 C CA . ASP B 1 672 ? -22.078 3.59 -8.727 1 91.81 672 ASP B CA 1
ATOM 12989 C C . ASP B 1 672 ? -22.281 2.664 -7.535 1 91.81 672 ASP B C 1
ATOM 12991 O O . ASP B 1 672 ? -23.281 2.781 -6.82 1 91.81 672 ASP B O 1
ATOM 12995 N N . VAL B 1 673 ? -21.375 1.783 -7.305 1 93.5 673 VAL B N 1
ATOM 12996 C CA . VAL B 1 673 ? -21.484 0.828 -6.207 1 93.5 673 VAL B CA 1
ATOM 12997 C C . VAL B 1 673 ? -21.422 1.566 -4.875 1 93.5 673 VAL B C 1
ATOM 12999 O O . VAL B 1 673 ? -22.219 1.288 -3.971 1 93.5 673 VAL B O 1
ATOM 13002 N N . GLU B 1 674 ? -20.547 2.564 -4.797 1 92.81 674 GLU B N 1
ATOM 13003 C CA . GLU B 1 674 ? -20.406 3.316 -3.553 1 92.81 674 GLU B CA 1
ATOM 13004 C C . GLU B 1 674 ? -21.641 4.152 -3.258 1 92.81 674 GLU B C 1
ATOM 13006 O O . GLU B 1 674 ? -22.078 4.25 -2.105 1 92.81 674 GLU B O 1
ATOM 13011 N N . TRP B 1 675 ? -22.172 4.715 -4.262 1 92.5 675 TRP B N 1
ATOM 13012 C CA . TRP B 1 675 ? -23.359 5.543 -4.074 1 92.5 675 TRP B CA 1
ATOM 13013 C C . TRP B 1 675 ? -24.562 4.691 -3.674 1 92.5 675 TRP B C 1
ATOM 13015 O O . TRP B 1 675 ? -25.297 5.047 -2.752 1 92.5 675 TRP B O 1
ATOM 13025 N N . LYS B 1 676 ? -24.797 3.566 -4.32 1 94.06 676 LYS B N 1
ATOM 13026 C CA . LYS B 1 676 ? -25.906 2.676 -3.996 1 94.06 676 LYS B CA 1
ATOM 13027 C C . LYS B 1 676 ? -25.781 2.139 -2.572 1 94.06 676 LYS B C 1
ATOM 13029 O O . LYS B 1 676 ? -26.781 1.96 -1.885 1 94.06 676 LYS B O 1
ATOM 13034 N N . PHE B 1 677 ? -24.578 1.893 -2.158 1 93.5 677 PHE B N 1
ATOM 13035 C CA . PHE B 1 677 ? -24.344 1.436 -0.792 1 93.5 677 PHE B CA 1
ATOM 13036 C C . PHE B 1 677 ? -24.734 2.516 0.213 1 93.5 677 PHE B C 1
ATOM 13038 O O . PHE B 1 677 ? -25.422 2.242 1.193 1 93.5 677 PHE B O 1
ATOM 13045 N N . ALA B 1 678 ? -24.266 3.711 -0.074 1 90.44 678 ALA B N 1
ATOM 13046 C CA . ALA B 1 678 ? -24.562 4.824 0.83 1 90.44 678 ALA B CA 1
ATOM 13047 C C . ALA B 1 678 ? -26.047 5.148 0.841 1 90.44 678 ALA B C 1
ATOM 13049 O O . ALA B 1 678 ? -26.625 5.422 1.897 1 90.44 678 ALA B O 1
ATOM 13050 N N . ARG B 1 679 ? -26.656 5.176 -0.313 1 91 679 ARG B N 1
ATOM 13051 C CA . ARG B 1 679 ? -28.094 5.441 -0.421 1 91 679 ARG B CA 1
ATOM 13052 C C . ARG B 1 679 ? -28.906 4.395 0.336 1 91 679 ARG B C 1
ATOM 13054 O O . ARG B 1 679 ? -29.875 4.73 1.01 1 91 679 ARG B O 1
ATOM 13061 N N . SER B 1 680 ? -28.438 3.131 0.309 1 91.94 680 SER B N 1
ATOM 13062 C CA . SER B 1 680 ? -29.156 2.059 0.997 1 91.94 680 SER B CA 1
ATOM 13063 C C . SER B 1 680 ? -29.047 2.207 2.512 1 91.94 680 SER B C 1
ATOM 13065 O O . SER B 1 680 ? -30 1.907 3.238 1 91.94 680 SER B O 1
ATOM 13067 N N . LYS B 1 681 ? -27.906 2.596 2.926 1 89 681 LYS B N 1
ATOM 13068 C CA . LYS B 1 681 ? -27.734 2.84 4.355 1 89 681 LYS B CA 1
ATOM 13069 C C . LYS B 1 681 ? -28.703 3.908 4.852 1 89 681 LYS B C 1
ATOM 13071 O O . LYS B 1 681 ? -29.312 3.762 5.918 1 89 681 LYS B O 1
ATOM 13076 N N . LEU B 1 682 ? -28.891 4.945 4.066 1 88.69 682 LEU B N 1
ATOM 13077 C CA . LEU B 1 682 ? -29.812 6.016 4.422 1 88.69 682 LEU B CA 1
ATOM 13078 C C . LEU B 1 682 ? -31.266 5.535 4.348 1 88.69 682 LEU B C 1
ATOM 13080 O O . LEU B 1 682 ? -32.062 5.844 5.23 1 88.69 682 LEU B O 1
ATOM 13084 N N . TRP B 1 683 ? -31.641 4.742 3.348 1 89.5 683 TRP B N 1
ATOM 13085 C CA . TRP B 1 683 ? -33 4.238 3.17 1 89.5 683 TRP B CA 1
ATOM 13086 C C . TRP B 1 683 ? -33.406 3.359 4.348 1 89.5 683 TRP B C 1
ATOM 13088 O O . TRP B 1 683 ? -34.5 3.492 4.871 1 89.5 683 TRP B O 1
ATOM 13098 N N . ILE B 1 684 ? -32.5 2.555 4.809 1 88.25 684 ILE B N 1
ATOM 13099 C CA . ILE B 1 684 ? -32.812 1.58 5.848 1 88.25 684 ILE B CA 1
ATOM 13100 C C . ILE B 1 684 ? -33.094 2.301 7.164 1 88.25 684 ILE B C 1
ATOM 13102 O O . ILE B 1 684 ? -33.906 1.843 7.969 1 88.25 684 ILE B O 1
ATOM 13106 N N . GLU B 1 685 ? -32.469 3.402 7.328 1 83.44 685 GLU B N 1
ATOM 13107 C CA . GLU B 1 685 ? -32.75 4.18 8.539 1 83.44 685 GLU B CA 1
ATOM 13108 C C . GLU B 1 685 ? -34.188 4.668 8.586 1 83.44 685 GLU B C 1
ATOM 13110 O O . GLU B 1 685 ? -34.75 4.828 9.664 1 83.44 685 GLU B O 1
ATOM 13115 N N . TYR B 1 686 ? -34.812 4.883 7.461 1 87.31 686 TYR B N 1
ATOM 13116 C CA . TYR B 1 686 ? -36.156 5.441 7.422 1 87.31 686 TYR B CA 1
ATOM 13117 C C . TYR B 1 686 ? -37.219 4.344 7.238 1 87.31 686 TYR B C 1
ATOM 13119 O O . TYR B 1 686 ? -38.406 4.617 7.223 1 87.31 686 TYR B O 1
ATOM 13127 N N . PHE B 1 687 ? -36.75 3.088 7.105 1 84.75 687 PHE B N 1
ATOM 13128 C CA . PHE B 1 687 ? -37.688 1.974 7.012 1 84.75 687 PHE B CA 1
ATOM 13129 C C . PHE B 1 687 ? -38.188 1.567 8.391 1 84.75 687 PHE B C 1
ATOM 13131 O O . PHE B 1 687 ? -39.219 0.919 8.523 1 84.75 687 PHE B O 1
ATOM 13138 N N . GLU B 1 688 ? -37.438 2.014 9.375 1 76.38 688 GLU B N 1
ATOM 13139 C CA . GLU B 1 688 ? -37.844 1.638 10.727 1 76.38 688 GLU B CA 1
ATOM 13140 C C . GLU B 1 688 ? -39.125 2.322 11.148 1 76.38 688 GLU B C 1
ATOM 13142 O O . GLU B 1 688 ? -39.438 3.414 10.664 1 76.38 688 GLU B O 1
ATOM 13147 N N . GLU B 1 689 ? -39.875 1.647 11.953 1 68.75 689 GLU B N 1
ATOM 13148 C CA . GLU B 1 689 ? -41.156 2.16 12.367 1 68.75 689 GLU B CA 1
ATOM 13149 C C . GLU B 1 689 ? -41.031 3.174 13.492 1 68.75 689 GLU B C 1
ATOM 13151 O O . GLU B 1 689 ? -41.969 3.883 13.82 1 68.75 689 GLU B O 1
ATOM 13156 N N . THR B 1 690 ? -39.812 3.334 13.922 1 72.31 690 THR B N 1
ATOM 13157 C CA . THR B 1 690 ? -39.625 4.305 15 1 72.31 690 THR B CA 1
ATOM 13158 C C . THR B 1 690 ? -39.156 5.648 14.445 1 72.31 690 THR B C 1
ATOM 13160 O O . THR B 1 690 ? -38.688 5.727 13.305 1 72.31 690 THR B O 1
ATOM 13163 N N . GLY B 1 691 ? -39.469 6.75 15.086 1 79.12 691 GLY B N 1
ATOM 13164 C CA . GLY B 1 691 ? -39.031 8.086 14.75 1 79.12 691 GLY B CA 1
ATOM 13165 C C . GLY B 1 691 ? -39.75 8.695 13.562 1 79.12 691 GLY B C 1
ATOM 13166 O O . GLY B 1 691 ? -39.125 9.195 12.633 1 79.12 691 GLY B O 1
ATOM 13167 N N . THR B 1 692 ? -40.969 8.625 13.57 1 84.56 692 THR B N 1
ATOM 13168 C CA . THR B 1 692 ? -41.781 9.086 12.438 1 84.56 692 THR B CA 1
ATOM 13169 C C . THR B 1 692 ? -41.875 10.609 12.445 1 84.56 692 THR B C 1
ATOM 13171 O O . THR B 1 692 ? -41.781 11.25 11.398 1 84.56 692 THR B O 1
ATOM 13174 N N . VAL B 1 693 ? -42.031 11.133 13.594 1 90.12 693 VAL B N 1
ATOM 13175 C CA . VAL B 1 693 ? -42.25 12.57 13.68 1 90.12 693 VAL B CA 1
ATOM 13176 C C . VAL B 1 693 ? -40.906 13.281 13.797 1 90.12 693 VAL B C 1
ATOM 13178 O O . VAL B 1 693 ? -40.062 12.875 14.602 1 90.12 693 VAL B O 1
ATOM 13181 N N . PRO B 1 694 ? -40.656 14.305 12.961 1 93.25 694 PRO B N 1
ATOM 13182 C CA . PRO B 1 694 ? -39.406 15.062 13.039 1 93.25 694 PRO B CA 1
ATOM 13183 C C . PRO B 1 694 ? -39.375 16.016 14.227 1 93.25 694 PRO B C 1
ATOM 13185 O O . PRO B 1 694 ? -40.406 16.266 14.852 1 93.25 694 PRO B O 1
ATOM 13188 N N . PRO B 1 695 ? -38.25 16.5 14.633 1 93.44 695 PRO B N 1
ATOM 13189 C CA . PRO B 1 695 ? -38.125 17.531 15.664 1 93.44 695 PRO B CA 1
ATOM 13190 C C . PRO B 1 695 ? -38.812 18.844 15.266 1 93.44 695 PRO B C 1
ATOM 13192 O O . PRO B 1 695 ? -38.812 19.203 14.086 1 93.44 695 PRO B O 1
ATOM 13195 N N . PRO B 1 696 ? -39.375 19.531 16.109 1 93.56 696 PRO B N 1
ATOM 13196 C CA . PRO B 1 696 ? -39.406 19.375 17.562 1 93.56 696 PRO B CA 1
ATOM 13197 C C . PRO B 1 696 ? -40.625 18.594 18.062 1 93.56 696 PRO B C 1
ATOM 13199 O O . PRO B 1 696 ? -40.812 18.422 19.266 1 93.56 696 PRO B O 1
ATOM 13202 N N . PHE B 1 697 ? -41.375 18.109 17.141 1 91.62 697 PHE B N 1
ATOM 13203 C CA . PHE B 1 697 ? -42.625 17.453 17.516 1 91.62 697 PHE B CA 1
ATOM 13204 C C . PHE B 1 697 ? -42.375 16.078 18.125 1 91.62 697 PHE B C 1
ATOM 13206 O O . PHE B 1 697 ? -43.25 15.484 18.734 1 91.62 697 PHE B O 1
ATOM 13213 N N . ASN B 1 698 ? -41.156 15.625 18.016 1 90.06 698 ASN B N 1
ATOM 13214 C CA . ASN B 1 698 ? -40.812 14.312 18.531 1 90.06 698 ASN B CA 1
ATOM 13215 C C . ASN B 1 698 ? -40.688 14.32 20.047 1 90.06 698 ASN B C 1
ATOM 13217 O O . ASN B 1 698 ? -40.625 13.266 20.688 1 90.06 698 ASN B O 1
ATOM 13221 N N . ILE B 1 699 ? -40.688 15.477 20.641 1 88.44 699 ILE B N 1
ATOM 13222 C CA . ILE B 1 699 ? -40.562 15.586 22.078 1 88.44 699 ILE B CA 1
ATOM 13223 C C . ILE B 1 699 ? -41.875 15.18 22.75 1 88.44 699 ILE B C 1
ATOM 13225 O O . ILE B 1 699 ? -41.875 14.672 23.875 1 88.44 699 ILE B O 1
ATOM 13229 N N . ILE B 1 700 ? -42.906 15.375 22 1 85.44 700 ILE B N 1
ATOM 13230 C CA . ILE B 1 700 ? -44.219 15.031 22.516 1 85.44 700 ILE B CA 1
ATOM 13231 C C . ILE B 1 700 ? -44.5 13.539 22.312 1 85.44 700 ILE B C 1
ATOM 13233 O O . ILE B 1 700 ? -44.406 13.039 21.188 1 85.44 700 ILE B O 1
ATOM 13237 N N . PRO B 1 701 ? -44.656 12.812 23.375 1 82.25 701 PRO B N 1
ATOM 13238 C CA . PRO B 1 701 ? -44.938 11.383 23.203 1 82.25 701 PRO B CA 1
ATOM 13239 C C . PRO B 1 701 ? -46.219 11.102 22.422 1 82.25 701 PRO B C 1
ATOM 13241 O O . PRO B 1 701 ? -47.219 11.773 22.641 1 82.25 701 PRO B O 1
ATOM 13244 N N . SER B 1 702 ? -46.125 10.328 21.438 1 78.31 702 SER B N 1
ATOM 13245 C CA . SER B 1 702 ? -47.281 9.969 20.625 1 78.31 702 SER B CA 1
ATOM 13246 C C . SER B 1 702 ? -48.219 9.047 21.391 1 78.31 702 SER B C 1
ATOM 13248 O O . SER B 1 702 ? -47.812 8.367 22.328 1 78.31 702 SER B O 1
ATOM 13250 N N . PRO B 1 703 ? -49.438 9.086 21.062 1 77.06 703 PRO B N 1
ATOM 13251 C CA . PRO B 1 703 ? -50.375 8.164 21.688 1 77.06 703 PRO B CA 1
ATOM 13252 C C . PRO B 1 703 ? -50 6.699 21.484 1 77.06 703 PRO B C 1
ATOM 13254 O O . PRO B 1 703 ? -50.281 5.867 22.359 1 77.06 703 PRO B O 1
ATOM 13257 N N . LYS B 1 704 ? -49.438 6.488 20.375 1 76.31 704 LYS B N 1
ATOM 13258 C CA . LYS B 1 704 ? -48.969 5.121 20.141 1 76.31 704 LYS B CA 1
ATOM 13259 C C . LYS B 1 704 ? -47.938 4.703 21.172 1 76.31 704 LYS B C 1
ATOM 13261 O O . LYS B 1 704 ? -47.969 3.582 21.688 1 76.31 704 LYS B O 1
ATOM 13266 N N . ALA B 1 705 ? -47.031 5.605 21.422 1 76.06 705 ALA B N 1
ATOM 13267 C CA . ALA B 1 705 ? -46 5.309 22.406 1 76.06 705 ALA B CA 1
ATOM 13268 C C . ALA B 1 705 ? -46.594 5.109 23.797 1 76.06 705 ALA B C 1
ATOM 13270 O O . ALA B 1 705 ? -46.156 4.234 24.547 1 76.06 705 ALA B O 1
ATOM 13271 N N . LEU B 1 706 ? -47.625 5.914 24.031 1 76.88 706 LEU B N 1
ATOM 13272 C CA . LEU B 1 706 ? -48.281 5.785 25.312 1 76.88 706 LEU B CA 1
ATOM 13273 C C . LEU B 1 706 ? -49.031 4.461 25.391 1 76.88 706 LEU B C 1
ATOM 13275 O O . LEU B 1 706 ? -49.031 3.805 26.438 1 76.88 706 LEU B O 1
ATOM 13279 N N . TYR B 1 707 ? -49.531 4.172 24.281 1 77.62 707 TYR B N 1
ATOM 13280 C CA . TYR B 1 707 ? -50.25 2.904 24.25 1 77.62 707 TYR B CA 1
ATOM 13281 C C . TYR B 1 707 ? -49.312 1.729 24.422 1 77.62 707 TYR B C 1
ATOM 13283 O O . TYR B 1 707 ? -49.594 0.798 25.172 1 77.62 707 TYR B O 1
ATOM 13291 N N . ARG B 1 708 ? -48.188 1.798 23.688 1 75.19 708 ARG B N 1
ATOM 13292 C CA . ARG B 1 708 ? -47.219 0.724 23.797 1 75.19 708 ARG B CA 1
ATOM 13293 C C . ARG B 1 708 ? -46.656 0.649 25.219 1 75.19 708 ARG B C 1
ATOM 13295 O O . ARG B 1 708 ? -46.375 -0.442 25.719 1 75.19 708 ARG B O 1
ATOM 13302 N N . LEU B 1 709 ? -46.5 1.786 25.797 1 75.75 709 LEU B N 1
ATOM 13303 C CA . LEU B 1 709 ? -46 1.821 27.156 1 75.75 709 LEU B CA 1
ATOM 13304 C C . LEU B 1 709 ? -47 1.2 28.125 1 75.75 709 LEU B C 1
ATOM 13306 O O . LEU B 1 709 ? -46.625 0.436 29.016 1 75.75 709 LEU B O 1
ATOM 13310 N N . ILE B 1 710 ? -48.219 1.464 27.875 1 76.62 710 ILE B N 1
ATOM 13311 C CA . ILE B 1 710 ? -49.281 0.908 28.734 1 76.62 710 ILE B CA 1
ATOM 13312 C C . ILE B 1 710 ? -49.344 -0.601 28.516 1 76.62 710 ILE B C 1
ATOM 13314 O O . ILE B 1 710 ? -49.469 -1.364 29.484 1 76.62 710 ILE B O 1
ATOM 13318 N N . ARG B 1 711 ? -49.25 -0.923 27.266 1 74.94 711 ARG B N 1
ATOM 13319 C CA . ARG B 1 711 ? -49.281 -2.35 26.953 1 74.94 711 ARG B CA 1
ATOM 13320 C C . ARG B 1 711 ? -48.094 -3.072 27.547 1 74.94 711 ARG B C 1
ATOM 13322 O O . ARG B 1 711 ? -48.219 -4.176 28.078 1 74.94 711 ARG B O 1
ATOM 13329 N N . TRP B 1 712 ? -46.906 -2.547 27.328 1 73 712 TRP B N 1
ATOM 13330 C CA . TRP B 1 712 ? -45.688 -3.117 27.906 1 73 712 TRP B CA 1
ATOM 13331 C C . TRP B 1 712 ? -45.812 -3.268 29.422 1 73 712 TRP B C 1
ATOM 13333 O O . TRP B 1 712 ? -45.438 -4.293 29.984 1 73 712 TRP B O 1
ATOM 13343 N N . PHE B 1 713 ? -46.406 -2.314 30.047 1 74.56 713 PHE B N 1
ATOM 13344 C CA . PHE B 1 713 ? -46.594 -2.352 31.484 1 74.56 713 PHE B CA 1
ATOM 13345 C C . PHE B 1 713 ? -47.594 -3.447 31.859 1 74.56 713 PHE B C 1
ATOM 13347 O O . PHE B 1 713 ? -47.375 -4.176 32.844 1 74.56 713 PHE B O 1
ATOM 13354 N N . LEU B 1 714 ? -48.438 -3.656 30.891 1 74.25 714 LEU B N 1
ATOM 13355 C CA . LEU B 1 714 ? -49.469 -4.668 31.156 1 74.25 714 LEU B CA 1
ATOM 13356 C C . LEU B 1 714 ? -48.906 -6.066 30.875 1 74.25 714 LEU B C 1
ATOM 13358 O O . LEU B 1 714 ? -49.219 -7.012 31.609 1 74.25 714 LEU B O 1
ATOM 13362 N N . GLU B 1 715 ? -48.219 -6.148 29.734 1 73.38 715 GLU B N 1
ATOM 13363 C CA . GLU B 1 715 ? -47.625 -7.445 29.422 1 73.38 715 GLU B CA 1
ATOM 13364 C C . GLU B 1 715 ? -46.625 -7.863 30.484 1 73.38 715 GLU B C 1
ATOM 13366 O O . GLU B 1 715 ? -46.5 -9.047 30.812 1 73.38 715 GLU B O 1
ATOM 13371 N N . ARG B 1 716 ? -45.688 -6.973 30.766 1 64.19 716 ARG B N 1
ATOM 13372 C CA . ARG B 1 716 ? -44.75 -7.273 31.844 1 64.19 716 ARG B CA 1
ATOM 13373 C C . ARG B 1 716 ? -45.469 -7.703 33.125 1 64.19 716 ARG B C 1
ATOM 13375 O O . ARG B 1 716 ? -44.969 -8.531 33.875 1 64.19 716 ARG B O 1
ATOM 13382 N N . LEU B 1 717 ? -46.625 -7.199 33.188 1 63.12 717 LEU B N 1
ATOM 13383 C CA . LEU B 1 717 ? -47.438 -7.629 34.312 1 63.12 717 LEU B CA 1
ATOM 13384 C C . LEU B 1 717 ? -48.094 -8.969 34.031 1 63.12 717 LEU B C 1
ATOM 13386 O O . LEU B 1 717 ? -48.219 -9.812 34.906 1 63.12 717 LEU B O 1
ATOM 13390 N N . LEU B 1 718 ? -48.438 -9.078 32.719 1 62.69 718 LEU B N 1
ATOM 13391 C CA . LEU B 1 718 ? -49.188 -10.297 32.438 1 62.69 718 LEU B CA 1
ATOM 13392 C C . LEU B 1 718 ? -48.281 -11.359 31.828 1 62.69 718 LEU B C 1
ATOM 13394 O O . LEU B 1 718 ? -48.688 -12.516 31.656 1 62.69 718 LEU B O 1
ATOM 13398 N N . LEU B 1 719 ? -47.094 -11.656 32 1 53.62 719 LEU B N 1
ATOM 13399 C CA . LEU B 1 719 ? -46.062 -12.648 31.703 1 53.62 719 LEU B CA 1
ATOM 13400 C C . LEU B 1 719 ? -46.406 -13.398 30.422 1 53.62 719 LEU B C 1
ATOM 13402 O O . LEU B 1 719 ? -46.188 -14.602 30.312 1 53.62 719 LEU B O 1
ATOM 13406 N N . ARG B 1 720 ? -47.125 -13.023 29.438 1 52 720 ARG B N 1
ATOM 13407 C CA . ARG B 1 720 ? -47.531 -13.945 28.375 1 52 720 ARG B CA 1
ATOM 13408 C C . ARG B 1 720 ? -46.375 -14.125 27.375 1 52 720 ARG B C 1
ATOM 13410 O O . ARG B 1 720 ? -45.875 -13.156 26.812 1 52 720 ARG B O 1
ATOM 13417 N N . ASN B 1 721 ? -45.562 -15.203 27.516 1 46.72 721 ASN B N 1
ATOM 13418 C CA . ASN B 1 721 ? -44.469 -15.688 26.688 1 46.72 721 ASN B CA 1
ATOM 13419 C C . ASN B 1 721 ? -44.969 -16.219 25.344 1 46.72 721 ASN B C 1
ATOM 13421 O O . ASN B 1 721 ? -45.688 -17.234 25.297 1 46.72 721 ASN B O 1
ATOM 13425 N N . SER B 1 722 ? -45.344 -15.57 24.344 1 45.88 722 SER B N 1
ATOM 13426 C CA . SER B 1 722 ? -45.781 -16.156 23.094 1 45.88 722 SER B CA 1
ATOM 13427 C C . SER B 1 722 ? -44.625 -16.703 22.281 1 45.88 722 SER B C 1
ATOM 13429 O O . SER B 1 722 ? -43.75 -15.938 21.828 1 45.88 722 SER B O 1
ATOM 13431 N N . GLN B 1 723 ? -44.062 -17.938 22.531 1 46.75 723 GLN B N 1
ATOM 13432 C CA . GLN B 1 723 ? -42.938 -18.562 21.859 1 46.75 723 GLN B CA 1
ATOM 13433 C C . GLN B 1 723 ? -43.344 -19.109 20.484 1 46.75 723 GLN B C 1
ATOM 13435 O O . GLN B 1 723 ? -42.5 -19.656 19.766 1 46.75 723 GLN B O 1
ATOM 13440 N N . THR B 1 724 ? -44.562 -19.297 19.953 1 46.03 724 THR B N 1
ATOM 13441 C CA . THR B 1 724 ? -44.812 -20.344 18.969 1 46.03 724 THR B CA 1
ATOM 13442 C C . THR B 1 724 ? -44.312 -19.922 17.594 1 46.03 724 THR B C 1
ATOM 13444 O O . THR B 1 724 ? -44.219 -20.75 16.688 1 46.03 724 THR B O 1
ATOM 13447 N N . CYS B 1 725 ? -44.312 -18.797 17.141 1 46.88 725 CYS B N 1
ATOM 13448 C CA . CYS B 1 725 ? -44.438 -18.422 15.742 1 46.88 725 CYS B CA 1
ATOM 13449 C C . CYS B 1 725 ? -43.156 -18.672 14.969 1 46.88 725 CYS B C 1
ATOM 13451 O O . CYS B 1 725 ? -43.156 -18.594 13.742 1 46.88 725 CYS B O 1
ATOM 13453 N N . CYS B 1 726 ? -42.062 -19.141 15.438 1 53.97 726 CYS B N 1
ATOM 13454 C CA . CYS B 1 726 ? -40.781 -18.906 14.742 1 53.97 726 CYS B CA 1
ATOM 13455 C C . CYS B 1 726 ? -40.406 -20.125 13.906 1 53.97 726 CYS B C 1
ATOM 13457 O O . CYS B 1 726 ? -39.438 -20.062 13.133 1 53.97 726 CYS B O 1
ATOM 13459 N N . ARG B 1 727 ? -41.281 -21.281 13.781 1 56.78 727 ARG B N 1
ATOM 13460 C CA . ARG B 1 727 ? -40.75 -22.484 13.148 1 56.78 727 ARG B CA 1
ATOM 13461 C C . ARG B 1 727 ? -41.031 -22.469 11.648 1 56.78 727 ARG B C 1
ATOM 13463 O O . ARG B 1 727 ? -40.188 -22.906 10.852 1 56.78 727 ARG B O 1
ATOM 13470 N N . SER B 1 728 ? -42.156 -21.953 11.109 1 63.75 728 SER B N 1
ATOM 13471 C CA . SER B 1 728 ? -42.531 -22.016 9.688 1 63.75 728 SER B CA 1
ATOM 13472 C C . SER B 1 728 ? -41.594 -21.125 8.859 1 63.75 728 SER B C 1
ATOM 13474 O O . SER B 1 728 ? -41.219 -21.5 7.746 1 63.75 728 SER B O 1
ATOM 13476 N N . SER B 1 729 ? -41.188 -20.109 9.359 1 72.19 729 SER B N 1
ATOM 13477 C CA . SER B 1 729 ? -40.312 -19.188 8.609 1 72.19 729 SER B CA 1
ATOM 13478 C C . SER B 1 729 ? -38.938 -19.781 8.414 1 72.19 729 SER B C 1
ATOM 13480 O O . SER B 1 729 ? -38.312 -19.562 7.371 1 72.19 729 SER B O 1
ATOM 13482 N N . ARG B 1 730 ? -38.688 -20.688 9.297 1 75.69 730 ARG B N 1
ATOM 13483 C CA . ARG B 1 730 ? -37.344 -21.297 9.203 1 75.69 730 ARG B CA 1
ATOM 13484 C C . ARG B 1 730 ? -37.312 -22.359 8.117 1 75.69 730 ARG B C 1
ATOM 13486 O O . ARG B 1 730 ? -36.312 -22.5 7.422 1 75.69 730 ARG B O 1
ATOM 13493 N N . GLU B 1 731 ? -38.406 -22.953 7.973 1 78.19 731 GLU B N 1
ATOM 13494 C CA . GLU B 1 731 ? -38.438 -24 6.961 1 78.19 731 GLU B CA 1
ATOM 13495 C C . GLU B 1 731 ? -38.469 -23.422 5.555 1 78.19 731 GLU B C 1
ATOM 13497 O O . GLU B 1 731 ? -37.844 -23.938 4.641 1 78.19 731 GLU B O 1
ATOM 13502 N N . THR B 1 732 ? -39.156 -22.297 5.457 1 80.38 732 THR B N 1
ATOM 13503 C CA . THR B 1 732 ? -39.219 -21.656 4.145 1 80.38 732 THR B CA 1
ATOM 13504 C C . THR B 1 732 ? -37.844 -21.109 3.756 1 80.38 732 THR B C 1
ATOM 13506 O O . THR B 1 732 ? -37.438 -21.203 2.594 1 80.38 732 THR B O 1
ATOM 13509 N N . GLN B 1 733 ? -37.25 -20.672 4.703 1 82.81 733 GLN B N 1
ATOM 13510 C CA . GLN B 1 733 ? -35.906 -20.141 4.418 1 82.81 733 GLN B CA 1
ATOM 13511 C C . GLN B 1 733 ? -34.969 -21.25 4.012 1 82.81 733 GLN B C 1
ATOM 13513 O O . GLN B 1 733 ? -34.156 -21.094 3.09 1 82.81 733 GLN B O 1
ATOM 13518 N N . ARG B 1 734 ? -35.062 -22.344 4.68 1 83 734 ARG B N 1
ATOM 13519 C CA . ARG B 1 734 ? -34.188 -23.469 4.367 1 83 734 ARG B CA 1
ATOM 13520 C C . ARG B 1 734 ? -34.438 -23.984 2.953 1 83 734 ARG B C 1
ATOM 13522 O O . ARG B 1 734 ? -33.5 -24.344 2.244 1 83 734 ARG B O 1
ATOM 13529 N N . LEU B 1 735 ? -35.625 -23.875 2.588 1 84.56 735 LEU B N 1
ATOM 13530 C CA . LEU B 1 735 ? -35.969 -24.359 1.253 1 84.56 735 LEU B CA 1
ATOM 13531 C C . LEU B 1 735 ? -35.438 -23.406 0.184 1 84.56 735 LEU B C 1
ATOM 13533 O O . LEU B 1 735 ? -34.906 -23.844 -0.839 1 84.56 735 LEU B O 1
ATOM 13537 N N . VAL B 1 736 ? -35.594 -22.203 0.417 1 88.19 736 VAL B N 1
ATOM 13538 C CA . VAL B 1 736 ? -35.156 -21.219 -0.556 1 88.19 736 VAL B CA 1
ATOM 13539 C C . VAL B 1 736 ? -33.625 -21.281 -0.682 1 88.19 736 VAL B C 1
ATOM 13541 O O . VAL B 1 736 ? -33.094 -21.234 -1.791 1 88.19 736 VAL B O 1
ATOM 13544 N N . VAL B 1 737 ? -33 -21.422 0.382 1 87.94 737 VAL B N 1
ATOM 13545 C CA . VAL B 1 737 ? -31.547 -21.469 0.375 1 87.94 737 VAL B CA 1
ATOM 13546 C C . VAL B 1 737 ? -31.062 -22.719 -0.335 1 87.94 737 VAL B C 1
ATOM 13548 O O . VAL B 1 737 ? -30.094 -22.688 -1.098 1 87.94 737 VAL B O 1
ATOM 13551 N N . ARG B 1 738 ? -31.688 -23.766 -0.119 1 86.19 738 ARG B N 1
ATOM 13552 C CA . ARG B 1 738 ? -31.312 -25.016 -0.78 1 86.19 738 ARG B CA 1
ATOM 13553 C C . ARG B 1 738 ? -31.469 -24.906 -2.293 1 86.19 738 ARG B C 1
ATOM 13555 O O . ARG B 1 738 ? -30.625 -25.406 -3.047 1 86.19 738 ARG B O 1
ATOM 13562 N N . ASN B 1 739 ? -32.469 -24.203 -2.641 1 87.31 739 ASN B N 1
ATOM 13563 C CA . ASN B 1 739 ? -32.688 -24.016 -4.07 1 87.31 739 ASN B CA 1
ATOM 13564 C C . ASN B 1 739 ? -31.625 -23.094 -4.68 1 87.31 739 ASN B C 1
ATOM 13566 O O . ASN B 1 739 ? -31.172 -23.312 -5.801 1 87.31 739 ASN B O 1
ATOM 13570 N N . LEU B 1 740 ? -31.312 -22.172 -4.016 1 90.31 740 LEU B N 1
ATOM 13571 C CA . LEU B 1 740 ? -30.297 -21.25 -4.512 1 90.31 740 LEU B CA 1
ATOM 13572 C C . LEU B 1 740 ? -28.953 -21.938 -4.645 1 90.31 740 LEU B C 1
ATOM 13574 O O . LEU B 1 740 ? -28.234 -21.734 -5.629 1 90.31 740 LEU B O 1
ATOM 13578 N N . VAL B 1 741 ? -28.625 -22.766 -3.719 1 89.81 741 VAL B N 1
ATOM 13579 C CA . VAL B 1 741 ? -27.344 -23.484 -3.717 1 89.81 741 VAL B CA 1
ATOM 13580 C C . VAL B 1 741 ? -27.312 -24.484 -4.867 1 89.81 741 VAL B C 1
ATOM 13582 O O . VAL B 1 741 ? -26.297 -24.625 -5.547 1 89.81 741 VAL B O 1
ATOM 13585 N N . LYS B 1 742 ? -28.406 -25.094 -5.102 1 87.31 742 LYS B N 1
ATOM 13586 C CA . LYS B 1 742 ? -28.484 -26.047 -6.203 1 87.31 742 LYS B CA 1
ATOM 13587 C C . LYS B 1 742 ? -28.281 -25.344 -7.547 1 87.31 742 LYS B C 1
ATOM 13589 O O . LYS B 1 742 ? -27.562 -25.844 -8.406 1 87.31 742 LYS B O 1
ATOM 13594 N N . ARG B 1 743 ? -28.891 -24.219 -7.668 1 89.25 743 ARG B N 1
ATOM 13595 C CA . ARG B 1 743 ? -28.766 -23.469 -8.914 1 89.25 743 ARG B CA 1
ATOM 13596 C C . ARG B 1 743 ? -27.344 -22.938 -9.102 1 89.25 743 ARG B C 1
ATOM 13598 O O . ARG B 1 743 ? -26.828 -22.922 -10.219 1 89.25 743 ARG B O 1
ATOM 13605 N N . TYR B 1 744 ? -26.781 -22.578 -8.055 1 90.06 744 TYR B N 1
ATOM 13606 C CA . TYR B 1 744 ? -25.422 -22.062 -8.117 1 90.06 744 TYR B CA 1
ATOM 13607 C C . TYR B 1 744 ? -24.438 -23.156 -8.516 1 90.06 744 TYR B C 1
ATOM 13609 O O . TYR B 1 744 ? -23.578 -22.938 -9.375 1 90.06 744 TYR B O 1
ATOM 13617 N N . ILE B 1 745 ? -24.531 -24.297 -7.926 1 84.12 745 ILE B N 1
ATOM 13618 C CA . ILE B 1 745 ? -23.625 -25.406 -8.203 1 84.12 745 ILE B CA 1
ATOM 13619 C C . ILE B 1 745 ? -23.797 -25.875 -9.648 1 84.12 745 ILE B C 1
ATOM 13621 O O . ILE B 1 745 ? -22.828 -26.203 -10.328 1 84.12 745 ILE B O 1
ATOM 13625 N N . ALA B 1 746 ? -24.969 -25.844 -10.062 1 80.94 746 ALA B N 1
ATOM 13626 C CA . ALA B 1 746 ? -25.25 -26.234 -11.438 1 80.94 746 ALA B CA 1
ATOM 13627 C C . ALA B 1 746 ? -24.625 -25.25 -12.422 1 80.94 746 ALA B C 1
ATOM 13629 O O . ALA B 1 746 ? -24.031 -25.656 -13.43 1 80.94 746 ALA B O 1
ATOM 13630 N N . LYS B 1 747 ? -24.703 -24.094 -12.117 1 82.75 747 LYS B N 1
ATOM 13631 C CA . LYS B 1 747 ? -24.125 -23.062 -12.977 1 82.75 747 LYS B CA 1
ATOM 13632 C C . LYS B 1 747 ? -22.609 -23.172 -13.023 1 82.75 747 LYS B C 1
ATOM 13634 O O . LYS B 1 747 ? -22 -23.047 -14.086 1 82.75 747 LYS B O 1
ATOM 13639 N N . VAL B 1 748 ? -22.078 -23.422 -11.883 1 83.06 748 VAL B N 1
ATOM 13640 C CA . VAL B 1 748 ? -20.625 -23.531 -11.805 1 83.06 748 VAL B CA 1
ATOM 13641 C C . VAL B 1 748 ? -20.141 -24.766 -12.562 1 83.06 748 VAL B C 1
ATOM 13643 O O . VAL B 1 748 ? -19.125 -24.719 -13.258 1 83.06 748 VAL B O 1
ATOM 13646 N N . HIS B 1 749 ? -20.844 -25.766 -12.438 1 72.69 749 HIS B N 1
ATOM 13647 C CA . HIS B 1 749 ? -20.469 -27 -13.109 1 72.69 749 HIS B CA 1
ATOM 13648 C C . HIS B 1 749 ? -20.594 -26.859 -14.625 1 72.69 749 HIS B C 1
ATOM 13650 O O . HIS B 1 749 ? -19.719 -27.312 -15.367 1 72.69 749 HIS B O 1
ATOM 13656 N N . TYR B 1 750 ? -21.625 -26.219 -15.008 1 68.88 750 TYR B N 1
ATOM 13657 C CA . TYR B 1 750 ? -21.844 -26.016 -16.438 1 68.88 750 TYR B CA 1
ATOM 13658 C C . TYR B 1 750 ? -20.828 -25.047 -17 1 68.88 750 TYR B C 1
ATOM 13660 O O . TYR B 1 750 ? -20.359 -25.219 -18.141 1 68.88 750 TYR B O 1
ATOM 13668 N N . GLY B 1 751 ? -20.453 -24.141 -16.281 1 72.19 751 GLY B N 1
ATOM 13669 C CA . GLY B 1 751 ? -19.469 -23.172 -16.734 1 72.19 751 GLY B CA 1
ATOM 13670 C C . GLY B 1 751 ? -18.078 -23.734 -16.844 1 72.19 751 GLY B C 1
ATOM 13671 O O . GLY B 1 751 ? -17.344 -23.406 -17.781 1 72.19 751 GLY B O 1
ATOM 13672 N N . LYS B 1 752 ? -17.656 -24.531 -15.969 1 70.88 752 LYS B N 1
ATOM 13673 C CA . LYS B 1 752 ? -16.344 -25.172 -16.016 1 70.88 752 LYS B CA 1
ATOM 13674 C C . LYS B 1 752 ? -16.219 -26.062 -17.25 1 70.88 752 LYS B C 1
ATOM 13676 O O . LYS B 1 752 ? -15.141 -26.141 -17.859 1 70.88 752 LYS B O 1
ATOM 13681 N N . GLN B 1 753 ? -17.172 -26.688 -17.656 1 60.16 753 GLN B N 1
ATOM 13682 C CA . GLN B 1 753 ? -17.141 -27.578 -18.812 1 60.16 753 GLN B CA 1
ATOM 13683 C C . GLN B 1 753 ? -17 -26.781 -20.109 1 60.16 753 GLN B C 1
ATOM 13685 O O . GLN B 1 753 ? -16.281 -27.188 -21.031 1 60.16 753 GLN B O 1
ATOM 13690 N N . LYS B 1 754 ? -17.594 -25.703 -20.172 1 56.31 754 LYS B N 1
ATOM 13691 C CA . LYS B 1 754 ? -17.594 -24.938 -21.422 1 56.31 754 LYS B CA 1
ATOM 13692 C C . LYS B 1 754 ? -16.391 -23.984 -21.469 1 56.31 754 LYS B C 1
ATOM 13694 O O . LYS B 1 754 ? -15.859 -23.719 -22.547 1 56.31 754 LYS B O 1
ATOM 13699 N N . GLY B 1 755 ? -16.016 -23.453 -20.484 1 56.28 755 GLY B N 1
ATOM 13700 C CA . GLY B 1 755 ? -15.094 -22.328 -20.531 1 56.28 755 GLY B CA 1
ATOM 13701 C C . GLY B 1 755 ? -13.641 -22.734 -20.453 1 56.28 755 GLY B C 1
ATOM 13702 O O . GLY B 1 755 ? -12.75 -22 -20.891 1 56.28 755 GLY B O 1
ATOM 13703 N N . GLU B 1 756 ? -13.344 -23.781 -19.797 1 60.94 756 GLU B N 1
ATOM 13704 C CA . GLU B 1 756 ? -11.922 -24 -19.594 1 60.94 756 GLU B CA 1
ATOM 13705 C C . GLU B 1 756 ? -11.297 -24.75 -20.766 1 60.94 756 GLU B C 1
ATOM 13707 O O . GLU B 1 756 ? -11.883 -25.719 -21.266 1 60.94 756 GLU B O 1
ATOM 13712 N N . GLY B 1 757 ? -10.695 -24.141 -21.781 1 64 757 GLY B N 1
ATOM 13713 C CA . GLY B 1 757 ? -9.922 -24.75 -22.844 1 64 757 GLY B CA 1
ATOM 13714 C C . GLY B 1 757 ? -9.211 -26.016 -22.406 1 64 757 GLY B C 1
ATOM 13715 O O . GLY B 1 757 ? -9.008 -26.25 -21.219 1 64 757 GLY B O 1
ATOM 13716 N N . ALA B 1 758 ? -9.219 -26.984 -23.234 1 68.31 758 ALA B N 1
ATOM 13717 C CA . ALA B 1 758 ? -8.508 -28.234 -22.969 1 68.31 758 ALA B CA 1
ATOM 13718 C C . ALA B 1 758 ? -7.059 -27.969 -22.578 1 68.31 758 ALA B C 1
ATOM 13720 O O . ALA B 1 758 ? -6.41 -27.078 -23.125 1 68.31 758 ALA B O 1
ATOM 13721 N N . VAL B 1 759 ? -6.781 -28.594 -21.453 1 71.5 759 VAL B N 1
ATOM 13722 C CA . VAL B 1 759 ? -5.414 -28.422 -20.969 1 71.5 759 VAL B CA 1
ATOM 13723 C C . VAL B 1 759 ? -4.562 -29.625 -21.375 1 71.5 759 VAL B C 1
ATOM 13725 O O . VAL B 1 759 ? -5.082 -30.609 -21.906 1 71.5 759 VAL B O 1
ATOM 13728 N N . GLU B 1 760 ? -3.287 -29.516 -21.297 1 70.12 760 GLU B N 1
ATOM 13729 C CA . GLU B 1 760 ? -2.336 -30.562 -21.656 1 70.12 760 GLU B CA 1
ATOM 13730 C C . GLU B 1 760 ? -2.615 -31.844 -20.859 1 70.12 760 GLU B C 1
ATOM 13732 O O . GLU B 1 760 ? -2.422 -32.938 -21.375 1 70.12 760 GLU B O 1
ATOM 13737 N N . ASP B 1 761 ? -3.199 -31.672 -19.766 1 67.69 761 ASP B N 1
ATOM 13738 C CA . ASP B 1 761 ? -3.49 -32.844 -18.938 1 67.69 761 ASP B CA 1
ATOM 13739 C C . ASP B 1 761 ? -4.621 -33.688 -19.531 1 67.69 761 ASP B C 1
ATOM 13741 O O . ASP B 1 761 ? -4.617 -34.906 -19.438 1 67.69 761 ASP B O 1
ATOM 13745 N N . ASP B 1 762 ? -5.492 -33 -20.109 1 70.88 762 ASP B N 1
ATOM 13746 C CA . ASP B 1 762 ? -6.59 -33.719 -20.766 1 70.88 762 ASP B CA 1
ATOM 13747 C C . ASP B 1 762 ? -6.086 -34.531 -21.938 1 70.88 762 ASP B C 1
ATOM 13749 O O . ASP B 1 762 ? -6.559 -35.656 -22.172 1 70.88 762 ASP B O 1
ATOM 13753 N N . LEU B 1 763 ? -5.152 -33.969 -22.562 1 73 763 LEU B N 1
ATOM 13754 C CA . LEU B 1 763 ? -4.605 -34.688 -23.719 1 73 763 LEU B CA 1
ATOM 13755 C C . LEU B 1 763 ? -3.76 -35.875 -23.266 1 73 763 LEU B C 1
ATOM 13757 O O . LEU B 1 763 ? -3.715 -36.875 -23.953 1 73 763 LEU B O 1
ATOM 13761 N N . ASN B 1 764 ? -3.168 -35.719 -22.172 1 70.31 764 ASN B N 1
ATOM 13762 C CA . ASN B 1 764 ? -2.395 -36.812 -21.641 1 70.31 764 ASN B CA 1
ATOM 13763 C C . ASN B 1 764 ? -3.295 -37.969 -21.234 1 70.31 764 ASN B C 1
ATOM 13765 O O . ASN B 1 764 ? -2.906 -39.156 -21.344 1 70.31 764 ASN B O 1
ATOM 13769 N N . GLU B 1 765 ? -4.449 -37.625 -20.828 1 72.69 765 GLU B N 1
ATOM 13770 C CA . GLU B 1 765 ? -5.414 -38.656 -20.5 1 72.69 765 GLU B CA 1
ATOM 13771 C C . GLU B 1 765 ? -5.82 -39.438 -21.75 1 72.69 765 GLU B C 1
ATOM 13773 O O . GLU B 1 765 ? -5.965 -40.688 -21.703 1 72.69 765 GLU B O 1
ATOM 13778 N N . VAL B 1 766 ? -5.957 -38.688 -22.75 1 75.19 766 VAL B N 1
ATOM 13779 C CA . VAL B 1 766 ? -6.34 -39.312 -24.016 1 75.19 766 VAL B CA 1
ATOM 13780 C C . VAL B 1 766 ? -5.195 -40.188 -24.516 1 75.19 766 VAL B C 1
ATOM 13782 O O . VAL B 1 766 ? -5.422 -41.312 -25 1 75.19 766 VAL B O 1
ATOM 13785 N N . LYS B 1 767 ? -4.035 -39.719 -24.312 1 72.44 767 LYS B N 1
ATOM 13786 C CA . LYS B 1 767 ? -2.867 -40.5 -24.734 1 72.44 767 LYS B CA 1
ATOM 13787 C C . LYS B 1 767 ? -2.738 -41.781 -23.938 1 72.44 767 LYS B C 1
ATOM 13789 O O . LYS B 1 767 ? -2.379 -42.812 -24.484 1 72.44 767 LYS B O 1
ATOM 13794 N N . GLN B 1 768 ? -3.072 -41.656 -22.688 1 69.19 768 GLN B N 1
ATOM 13795 C CA . GLN B 1 768 ? -3.004 -42.844 -21.828 1 69.19 768 GLN B CA 1
ATOM 13796 C C . GLN B 1 768 ? -4.055 -43.875 -22.234 1 69.19 768 GLN B C 1
ATOM 13798 O O . GLN B 1 768 ? -3.795 -45.062 -22.188 1 69.19 768 GLN B O 1
ATOM 13803 N N . GLU B 1 769 ? -5.16 -43.406 -22.578 1 71.88 769 GLU B N 1
ATOM 13804 C CA . GLU B 1 769 ? -6.219 -44.312 -23.016 1 71.88 769 GLU B CA 1
ATOM 13805 C C . GLU B 1 769 ? -5.848 -45 -24.312 1 71.88 769 GLU B C 1
ATOM 13807 O O . GLU B 1 769 ? -6.141 -46.188 -24.484 1 71.88 769 GLU B O 1
ATOM 13812 N N . ILE B 1 770 ? -5.188 -44.25 -25.109 1 73.31 770 ILE B N 1
ATOM 13813 C CA . ILE B 1 770 ? -4.773 -44.812 -26.391 1 73.31 770 ILE B CA 1
ATOM 13814 C C . ILE B 1 770 ? -3.674 -45.875 -26.141 1 73.31 770 ILE B C 1
ATOM 13816 O O . ILE B 1 770 ? -3.67 -46.938 -26.766 1 73.31 770 ILE B O 1
ATOM 13820 N N . SER B 1 771 ? -2.811 -45.594 -25.266 1 71.88 771 SER B N 1
ATOM 13821 C CA . SER B 1 771 ? -1.727 -46.5 -24.953 1 71.88 771 SER B CA 1
ATOM 13822 C C . SER B 1 771 ? -2.258 -47.781 -24.297 1 71.88 771 SER B C 1
ATOM 13824 O O . SER B 1 771 ? -1.821 -48.875 -24.641 1 71.88 771 SER B O 1
ATOM 13826 N N . THR B 1 772 ? -3.139 -47.594 -23.391 1 71.25 772 THR B N 1
ATOM 13827 C CA . THR B 1 772 ? -3.744 -48.75 -22.75 1 71.25 772 THR B CA 1
ATOM 13828 C C . THR B 1 772 ? -4.477 -49.625 -23.766 1 71.25 772 THR B C 1
ATOM 13830 O O . THR B 1 772 ? -4.418 -50.844 -23.703 1 71.25 772 THR B O 1
ATOM 13833 N N . PHE B 1 773 ? -5.129 -48.938 -24.672 1 74.19 773 PHE B N 1
ATOM 13834 C CA . PHE B 1 773 ? -5.84 -49.656 -25.719 1 74.19 773 PHE B CA 1
ATOM 13835 C C . PHE B 1 773 ? -4.867 -50.406 -26.625 1 74.19 773 PHE B C 1
ATOM 13837 O O . PHE B 1 773 ? -5.137 -51.531 -27.016 1 74.19 773 PHE B O 1
ATOM 13844 N N . ARG B 1 774 ? -3.805 -49.812 -26.938 1 75.25 774 ARG B N 1
ATOM 13845 C CA . ARG B 1 774 ? -2.779 -50.438 -27.781 1 75.25 774 ARG B CA 1
ATOM 13846 C C . ARG B 1 774 ? -2.244 -51.719 -27.125 1 75.25 774 ARG B C 1
ATOM 13848 O O . ARG B 1 774 ? -2.172 -52.781 -27.766 1 75.25 774 ARG B O 1
ATOM 13855 N N . TYR B 1 775 ? -1.971 -51.656 -25.859 1 71.19 775 TYR B N 1
ATOM 13856 C CA . TYR B 1 775 ? -1.42 -52.812 -25.172 1 71.19 775 TYR B CA 1
ATOM 13857 C C . TYR B 1 775 ? -2.473 -53.906 -25.016 1 71.19 775 TYR B C 1
ATOM 13859 O O . TYR B 1 775 ? -2.156 -55.094 -25.078 1 71.19 775 TYR B O 1
ATOM 13867 N N . GLU B 1 776 ? -3.668 -53.531 -24.828 1 74.56 776 GLU B N 1
ATOM 13868 C CA . GLU B 1 776 ? -4.754 -54.5 -24.75 1 74.56 776 GLU B CA 1
ATOM 13869 C C . GLU B 1 776 ? -4.926 -55.25 -26.078 1 74.56 776 GLU B C 1
ATOM 13871 O O . GLU B 1 776 ? -5.113 -56.469 -26.078 1 74.56 776 GLU B O 1
ATOM 13876 N N . LEU B 1 777 ? -4.793 -54.5 -27.141 1 77.19 777 LEU B N 1
ATOM 13877 C CA . LEU B 1 777 ? -4.965 -55.094 -28.453 1 77.19 777 LEU B CA 1
ATOM 13878 C C . LEU B 1 777 ? -3.805 -56.031 -28.781 1 77.19 777 LEU B C 1
ATOM 13880 O O . LEU B 1 777 ? -4.008 -57.125 -29.359 1 77.19 777 LEU B O 1
ATOM 13884 N N . LEU B 1 778 ? -2.611 -55.688 -28.406 1 75.12 778 LEU B N 1
ATOM 13885 C CA . LEU B 1 778 ? -1.445 -56.531 -28.656 1 75.12 778 LEU B CA 1
ATOM 13886 C C . LEU B 1 778 ? -1.507 -57.812 -27.844 1 75.12 778 LEU B C 1
ATOM 13888 O O . LEU B 1 778 ? -1.106 -58.875 -28.328 1 75.12 778 LEU B O 1
ATOM 13892 N N . SER B 1 779 ? -2.064 -57.656 -26.672 1 73.69 779 SER B N 1
ATOM 13893 C CA . SER B 1 779 ? -2.213 -58.875 -25.844 1 73.69 779 SER B CA 1
ATOM 13894 C C . SER B 1 779 ? -3.256 -59.812 -26.438 1 73.69 779 SER B C 1
ATOM 13896 O O . SER B 1 779 ? -3.07 -61.031 -26.422 1 73.69 779 SER B O 1
ATOM 13898 N N . ILE B 1 780 ? -4.258 -59.25 -26.984 1 75.62 780 ILE B N 1
ATOM 13899 C CA . ILE B 1 780 ? -5.309 -60.062 -27.594 1 75.62 780 ILE B CA 1
ATOM 13900 C C . ILE B 1 780 ? -4.77 -60.781 -28.844 1 75.62 780 ILE B C 1
ATOM 13902 O O . ILE B 1 780 ? -5.031 -61.938 -29.062 1 75.62 780 ILE B O 1
ATOM 13906 N N . LEU B 1 781 ? -3.945 -60.062 -29.609 1 78.12 781 LEU B N 1
ATOM 13907 C CA . LEU B 1 781 ? -3.404 -60.625 -30.844 1 78.12 781 LEU B CA 1
ATOM 13908 C C . LEU B 1 781 ? -2.314 -61.625 -30.547 1 78.12 781 LEU B C 1
ATOM 13910 O O . LEU B 1 781 ? -2.203 -62.656 -31.25 1 78.12 781 LEU B O 1
ATOM 13914 N N . SER B 1 782 ? -1.604 -61.406 -29.469 1 74.88 782 SER B N 1
ATOM 13915 C CA . SER B 1 782 ? -0.591 -62.375 -29.078 1 74.88 782 SER B CA 1
ATOM 13916 C C . SER B 1 782 ? -1.231 -63.656 -28.578 1 74.88 782 SER B C 1
ATOM 13918 O O . SER B 1 782 ? -0.76 -64.75 -28.891 1 74.88 782 SER B O 1
ATOM 13920 N N . ASP B 1 783 ? -2.326 -63.5 -27.922 1 73.19 783 ASP B N 1
ATOM 13921 C CA . ASP B 1 783 ? -3.039 -64.688 -27.422 1 73.19 783 ASP B CA 1
ATOM 13922 C C . ASP B 1 783 ? -3.686 -65.438 -28.562 1 73.19 783 ASP B C 1
ATOM 13924 O O . ASP B 1 783 ? -3.848 -66.688 -28.469 1 73.19 783 ASP B O 1
ATOM 13928 N N . ALA B 1 784 ? -3.992 -64.688 -29.625 1 73 784 ALA B N 1
ATOM 13929 C CA . ALA B 1 784 ? -4.617 -65.312 -30.781 1 73 784 ALA B CA 1
ATOM 13930 C C . ALA B 1 784 ? -3.566 -65.938 -31.703 1 73 784 ALA B C 1
ATOM 13932 O O . ALA B 1 784 ? -3.906 -66.562 -32.688 1 73 784 ALA B O 1
ATOM 13933 N N . GLY B 1 785 ? -2.234 -65.938 -31.359 1 70.88 785 GLY B N 1
ATOM 13934 C CA . GLY B 1 785 ? -1.168 -66.625 -32.062 1 70.88 785 GLY B CA 1
ATOM 13935 C C . GLY B 1 785 ? -0.485 -65.75 -33.094 1 70.88 785 GLY B C 1
ATOM 13936 O O . GLY B 1 785 ? 0.306 -66.188 -33.906 1 70.88 785 GLY B O 1
ATOM 13937 N N . PHE B 1 786 ? -0.928 -64.562 -33.25 1 70.31 786 PHE B N 1
ATOM 13938 C CA . PHE B 1 786 ? -0.3 -63.656 -34.219 1 70.31 786 PHE B CA 1
ATOM 13939 C C . PHE B 1 786 ? 1.103 -63.25 -33.75 1 70.31 786 PHE B C 1
ATOM 13941 O O . PHE B 1 786 ? 1.369 -63.156 -32.562 1 70.31 786 PHE B O 1
ATOM 13948 N N . ASN B 1 787 ? 2.043 -63.469 -34.656 1 59.62 787 ASN B N 1
ATOM 13949 C CA . ASN B 1 787 ? 3.402 -63.062 -34.312 1 59.62 787 ASN B CA 1
ATOM 13950 C C . ASN B 1 787 ? 3.494 -61.531 -34.125 1 59.62 787 ASN B C 1
ATOM 13952 O O . ASN B 1 787 ? 3.533 -60.781 -35.094 1 59.62 787 ASN B O 1
ATOM 13956 N N . THR B 1 788 ? 3.125 -61.219 -33.031 1 60.59 788 THR B N 1
ATOM 13957 C CA . THR B 1 788 ? 3.168 -59.781 -32.75 1 60.59 788 THR B CA 1
ATOM 13958 C C . THR B 1 788 ? 4.609 -59.312 -32.594 1 60.59 788 THR B C 1
ATOM 13960 O O . THR B 1 788 ? 4.852 -58.156 -32.219 1 60.59 788 THR B O 1
ATOM 13963 N N . GLY B 1 789 ? 5.473 -59.875 -33.312 1 48.31 789 GLY B N 1
ATOM 13964 C CA . GLY B 1 789 ? 6.898 -59.562 -33.344 1 48.31 789 GLY B CA 1
ATOM 13965 C C . GLY B 1 789 ? 7.312 -58.562 -32.281 1 48.31 789 GLY B C 1
ATOM 13966 O O . GLY B 1 789 ? 6.672 -58.438 -31.25 1 48.31 789 GLY B O 1
ATOM 13967 N N . LEU B 1 790 ? 8.242 -57.562 -32.781 1 43.88 790 LEU B N 1
ATOM 13968 C CA . LEU B 1 790 ? 8.953 -56.438 -32.188 1 43.88 790 LEU B CA 1
ATOM 13969 C C . LEU B 1 790 ? 7.977 -55.469 -31.5 1 43.88 790 LEU B C 1
ATOM 13971 O O . LEU B 1 790 ? 8.391 -54.531 -30.828 1 43.88 790 LEU B O 1
ATOM 13975 N N . ALA B 1 791 ? 6.863 -55.438 -31.906 1 45.91 791 ALA B N 1
ATOM 13976 C CA . ALA B 1 791 ? 5.945 -54.469 -31.328 1 45.91 791 ALA B CA 1
ATOM 13977 C C . ALA B 1 791 ? 5.633 -54.812 -29.875 1 45.91 791 ALA B C 1
ATOM 13979 O O . ALA B 1 791 ? 5.359 -53.906 -29.062 1 45.91 791 ALA B O 1
ATOM 13980 N N . GLY B 1 792 ? 5.477 -56.031 -29.453 1 41.53 792 GLY B N 1
ATOM 13981 C CA . GLY B 1 792 ? 5.152 -56.531 -28.125 1 41.53 792 GLY B CA 1
ATOM 13982 C C . GLY B 1 792 ? 6.352 -56.562 -27.188 1 41.53 792 GLY B C 1
ATOM 13983 O O . GLY B 1 792 ? 6.23 -56.938 -26.016 1 41.53 792 GLY B O 1
ATOM 13984 N N . GLY B 1 793 ? 7.582 -56.938 -27.656 1 37.22 793 GLY B N 1
ATOM 13985 C CA . GLY B 1 793 ? 8.664 -57.156 -26.703 1 37.22 793 GLY B CA 1
ATOM 13986 C C . GLY B 1 793 ? 8.836 -56.031 -25.719 1 37.22 793 GLY B C 1
ATOM 13987 O O . GLY B 1 793 ? 8.375 -54.906 -25.969 1 37.22 793 GLY B O 1
ATOM 13988 N N . ALA B 1 794 ? 9.148 -56.469 -24.406 1 39.84 794 ALA B N 1
ATOM 13989 C CA . ALA B 1 794 ? 9.375 -55.719 -23.172 1 39.84 794 ALA B CA 1
ATOM 13990 C C . ALA B 1 794 ? 10.047 -54.375 -23.438 1 39.84 794 ALA B C 1
ATOM 13992 O O . ALA B 1 794 ? 9.984 -53.469 -22.609 1 39.84 794 ALA B O 1
ATOM 13993 N N . HIS B 1 795 ? 10.961 -54.438 -24.406 1 35.31 795 HIS B N 1
ATOM 13994 C CA . HIS B 1 795 ? 11.875 -53.312 -24.469 1 35.31 795 HIS B CA 1
ATOM 13995 C C . HIS B 1 795 ? 11.234 -52.094 -25.141 1 35.31 795 HIS B C 1
ATOM 13997 O O . HIS B 1 795 ? 11.891 -51.062 -25.359 1 35.31 795 HIS B O 1
ATOM 14003 N N . LYS B 1 796 ? 10.164 -52.281 -25.922 1 41.47 796 LYS B N 1
ATOM 14004 C CA . LYS B 1 796 ? 9.891 -51.125 -26.766 1 41.47 796 LYS B CA 1
ATOM 14005 C C . LYS B 1 796 ? 9.18 -50.031 -25.969 1 41.47 796 LYS B C 1
ATOM 14007 O O . LYS B 1 796 ? 8.148 -50.281 -25.328 1 41.47 796 LYS B O 1
ATOM 14012 N N . THR B 1 797 ? 9.898 -49.125 -25.562 1 37.81 797 THR B N 1
ATOM 14013 C CA . THR B 1 797 ? 9.75 -47.844 -24.875 1 37.81 797 THR B CA 1
ATOM 14014 C C . THR B 1 797 ? 8.492 -47.125 -25.344 1 37.81 797 THR B C 1
ATOM 14016 O O . THR B 1 797 ? 8.375 -46.781 -26.516 1 37.81 797 THR B O 1
ATOM 14019 N N . ALA B 1 798 ? 7.352 -47.75 -25.266 1 39.19 798 ALA B N 1
ATOM 14020 C CA . ALA B 1 798 ? 6.164 -46.906 -25.453 1 39.19 798 ALA B CA 1
ATOM 14021 C C . ALA B 1 798 ? 6.434 -45.469 -25.062 1 39.19 798 ALA B C 1
ATOM 14023 O O . ALA B 1 798 ? 6.656 -45.188 -23.875 1 39.19 798 ALA B O 1
ATOM 14024 N N . LEU B 1 799 ? 7.074 -44.75 -25.969 1 37.12 799 LEU B N 1
ATOM 14025 C CA . LEU B 1 799 ? 7.695 -43.438 -25.938 1 37.12 799 LEU B CA 1
ATOM 14026 C C . LEU B 1 799 ? 6.66 -42.375 -25.656 1 37.12 799 LEU B C 1
ATOM 14028 O O . LEU B 1 799 ? 5.961 -41.906 -26.562 1 37.12 799 LEU B O 1
ATOM 14032 N N . ASN B 1 800 ? 5.805 -42.594 -24.797 1 39.5 800 ASN B N 1
ATOM 14033 C CA . ASN B 1 800 ? 4.977 -41.469 -24.375 1 39.5 800 ASN B CA 1
ATOM 14034 C C . ASN B 1 800 ? 5.805 -40.219 -24.203 1 39.5 800 ASN B C 1
ATOM 14036 O O . ASN B 1 800 ? 6.695 -40.156 -23.359 1 39.5 800 ASN B O 1
ATOM 14040 N N . LYS B 1 801 ? 6.031 -39.469 -25.359 1 45.28 801 LYS B N 1
ATOM 14041 C CA . LYS B 1 801 ? 7.035 -38.531 -25.859 1 45.28 801 LYS B CA 1
ATOM 14042 C C . LYS B 1 801 ? 7.176 -37.312 -24.938 1 45.28 801 LYS B C 1
ATOM 14044 O O . LYS B 1 801 ? 8.289 -36.938 -24.562 1 45.28 801 LYS B O 1
ATOM 14049 N N . ARG B 1 802 ? 6.184 -36.469 -24.922 1 48 802 ARG B N 1
ATOM 14050 C CA . ARG B 1 802 ? 6.652 -35.156 -24.438 1 48 802 ARG B CA 1
ATOM 14051 C C . ARG B 1 802 ? 6.668 -35.125 -22.906 1 48 802 ARG B C 1
ATOM 14053 O O . ARG B 1 802 ? 7.699 -34.844 -22.297 1 48 802 ARG B O 1
ATOM 14060 N N . LYS B 1 803 ? 5.52 -35.125 -22.25 1 46.94 803 LYS B N 1
ATOM 14061 C CA . LYS B 1 803 ? 5.484 -34.812 -20.828 1 46.94 803 LYS B CA 1
ATOM 14062 C C . LYS B 1 803 ? 5.617 -36.062 -19.984 1 46.94 803 LYS B C 1
ATOM 14064 O O . LYS B 1 803 ? 6.363 -36.094 -19 1 46.94 803 LYS B O 1
ATOM 14069 N N . ASN B 1 804 ? 4.863 -37.125 -20.359 1 44.56 804 ASN B N 1
ATOM 14070 C CA . ASN B 1 804 ? 4.977 -38.375 -19.609 1 44.56 804 ASN B CA 1
ATOM 14071 C C . ASN B 1 804 ? 6.301 -39.062 -19.906 1 44.56 804 ASN B C 1
ATOM 14073 O O . ASN B 1 804 ? 6.719 -39.938 -19.141 1 44.56 804 ASN B O 1
ATOM 14077 N N . GLY B 1 805 ? 6.918 -38.562 -20.922 1 47.84 805 GLY B N 1
ATOM 14078 C CA . GLY B 1 805 ? 8.172 -39.156 -21.344 1 47.84 805 GLY B CA 1
ATOM 14079 C C . GLY B 1 805 ? 9.344 -38.781 -20.453 1 47.84 805 GLY B C 1
ATOM 14080 O O . GLY B 1 805 ? 10.266 -39.594 -20.266 1 47.84 805 GLY B O 1
ATOM 14081 N N . MET B 1 806 ? 9.109 -37.594 -19.891 1 49.69 806 MET B N 1
ATOM 14082 C CA . MET B 1 806 ? 10.219 -37.188 -19.031 1 49.69 806 MET B CA 1
ATOM 14083 C C . MET B 1 806 ? 10.352 -38.125 -17.828 1 49.69 806 MET B C 1
ATOM 14085 O O . MET B 1 806 ? 11.453 -38.562 -17.484 1 49.69 806 MET B O 1
ATOM 14089 N N . ILE B 1 807 ? 9.188 -38.375 -17.312 1 52.59 807 ILE B N 1
ATOM 14090 C CA . ILE B 1 807 ? 9.203 -39.219 -16.125 1 52.59 807 ILE B CA 1
ATOM 14091 C C . ILE B 1 807 ? 9.711 -40.594 -16.484 1 52.59 807 ILE B C 1
ATOM 14093 O O . ILE B 1 807 ? 10.508 -41.188 -15.75 1 52.59 807 ILE B O 1
ATOM 14097 N N . GLU B 1 808 ? 9.242 -41.062 -17.656 1 55.06 808 GLU B N 1
ATOM 14098 C CA . GLU B 1 808 ? 9.672 -42.375 -18.094 1 55.06 808 GLU B CA 1
ATOM 14099 C C . GLU B 1 808 ? 11.18 -42.406 -18.344 1 55.06 808 GLU B C 1
ATOM 14101 O O . GLU B 1 808 ? 11.859 -43.344 -17.969 1 55.06 808 GLU B O 1
ATOM 14106 N N . ARG B 1 809 ? 11.68 -41.344 -18.875 1 51.22 809 ARG B N 1
ATOM 14107 C CA . ARG B 1 809 ? 13.102 -41.281 -19.188 1 51.22 809 ARG B CA 1
ATOM 14108 C C . ARG B 1 809 ? 13.938 -41.156 -17.906 1 51.22 809 ARG B C 1
ATOM 14110 O O . ARG B 1 809 ? 15 -41.781 -17.797 1 51.22 809 ARG B O 1
ATOM 14117 N N . CYS B 1 810 ? 13.344 -40.375 -17.125 1 53.5 810 CYS B N 1
ATOM 14118 C CA . CYS B 1 810 ? 14.062 -40.219 -15.867 1 53.5 810 CYS B CA 1
ATOM 14119 C C . CYS B 1 810 ? 14.109 -41.531 -15.102 1 53.5 810 CYS B C 1
ATOM 14121 O O . CYS B 1 810 ? 15.117 -41.844 -14.461 1 53.5 810 CYS B O 1
ATOM 14123 N N . LEU B 1 811 ? 13.016 -42.188 -15.242 1 53.31 811 LEU B N 1
ATOM 14124 C CA . LEU B 1 811 ? 12.93 -43.5 -14.578 1 53.31 811 LEU B CA 1
ATOM 14125 C C . LEU B 1 811 ? 13.875 -44.5 -15.227 1 53.31 811 LEU B C 1
ATOM 14127 O O . LEU B 1 811 ? 14.523 -45.281 -14.539 1 53.31 811 LEU B O 1
ATOM 14131 N N . MET B 1 812 ? 13.969 -44.406 -16.562 1 52.41 812 MET B N 1
ATOM 14132 C CA . MET B 1 812 ? 14.773 -45.375 -17.281 1 52.41 812 MET B CA 1
ATOM 14133 C C . MET B 1 812 ? 16.266 -45.125 -17.078 1 52.41 812 MET B C 1
ATOM 14135 O O . MET B 1 812 ? 17.047 -46.031 -16.906 1 52.41 812 MET B O 1
ATOM 14139 N N . LYS B 1 813 ? 16.5 -43.688 -16.969 1 51.31 813 LYS B N 1
ATOM 14140 C CA . LYS B 1 813 ? 17.906 -43.344 -16.938 1 51.31 813 LYS B CA 1
ATOM 14141 C C . LYS B 1 813 ? 18.375 -43.062 -15.5 1 51.31 813 LYS B C 1
ATOM 14143 O O . LYS B 1 813 ? 19.578 -42.969 -15.242 1 51.31 813 LYS B O 1
ATOM 14148 N N . GLY B 1 814 ? 17.484 -43.25 -14.516 1 45.09 814 GLY B N 1
ATOM 14149 C CA . GLY B 1 814 ? 17.859 -42.969 -13.141 1 45.09 814 GLY B CA 1
ATOM 14150 C C . GLY B 1 814 ? 18.172 -41.5 -12.898 1 45.09 814 GLY B C 1
ATOM 14151 O O . GLY B 1 814 ? 19.156 -41.188 -12.219 1 45.09 814 GLY B O 1
ATOM 14152 N N . PHE B 1 815 ? 17.578 -40.656 -13.578 1 47.62 815 PHE B N 1
ATOM 14153 C CA . PHE B 1 815 ? 17.797 -39.219 -13.445 1 47.62 815 PHE B CA 1
ATOM 14154 C C . PHE B 1 815 ? 17.5 -38.75 -12.023 1 47.62 815 PHE B C 1
ATOM 14156 O O . PHE B 1 815 ? 16.453 -39.062 -11.469 1 47.62 815 PHE B O 1
ATOM 14163 N N . THR B 1 816 ? 18.562 -38.5 -11.227 1 48.81 816 THR B N 1
ATOM 14164 C CA . THR B 1 816 ? 18.375 -37.906 -9.906 1 48.81 816 THR B CA 1
ATOM 14165 C C . THR B 1 816 ? 18.469 -36.375 -9.984 1 48.81 816 THR B C 1
ATOM 14167 O O . THR B 1 816 ? 19.25 -35.812 -10.758 1 48.81 816 THR B O 1
ATOM 14170 N N . VAL B 1 817 ? 17.5 -35.688 -9.695 1 48.78 817 VAL B N 1
ATOM 14171 C CA . VAL B 1 817 ? 17.5 -34.25 -9.602 1 48.78 817 VAL B CA 1
ATOM 14172 C C . VAL B 1 817 ? 18.703 -33.75 -8.789 1 48.78 817 VAL B C 1
ATOM 14174 O O . VAL B 1 817 ? 18.578 -33.438 -7.605 1 48.78 817 VAL B O 1
ATOM 14177 N N . ASP B 1 818 ? 19.797 -34.438 -8.727 1 46.31 818 ASP B N 1
ATOM 14178 C CA . ASP B 1 818 ? 20.938 -34 -7.938 1 46.31 818 ASP B CA 1
ATOM 14179 C C . ASP B 1 818 ? 21.734 -32.938 -8.68 1 46.31 818 ASP B C 1
ATOM 14181 O O . ASP B 1 818 ? 21.734 -32.906 -9.914 1 46.31 818 ASP B O 1
ATOM 14185 N N . VAL B 1 819 ? 22.094 -31.828 -7.988 1 45.38 819 VAL B N 1
ATOM 14186 C CA . VAL B 1 819 ? 22.969 -30.781 -8.461 1 45.38 819 VAL B CA 1
ATOM 14187 C C . VAL B 1 819 ? 24.234 -31.391 -9.055 1 45.38 819 VAL B C 1
ATOM 14189 O O . VAL B 1 819 ? 24.812 -32.312 -8.492 1 45.38 819 VAL B O 1
ATOM 14192 N N . SER B 1 820 ? 24.484 -31.25 -10.305 1 40.66 820 SER B N 1
ATOM 14193 C CA . SER B 1 820 ? 25.703 -31.719 -10.961 1 40.66 820 SER B CA 1
ATOM 14194 C C . SER B 1 820 ? 26.953 -31.359 -10.148 1 40.66 820 SER B C 1
ATOM 14196 O O . SER B 1 820 ? 27.141 -30.188 -9.789 1 40.66 820 SER B O 1
ATOM 14198 N N . SER B 1 821 ? 27.516 -32.125 -9.305 1 34.69 821 SER B N 1
ATOM 14199 C CA . SER B 1 821 ? 28.688 -31.953 -8.453 1 34.69 821 SER B CA 1
ATOM 14200 C C . SER B 1 821 ? 29.906 -31.531 -9.266 1 34.69 821 SER B C 1
ATOM 14202 O O . SER B 1 821 ? 31.031 -31.562 -8.773 1 34.69 821 SER B O 1
ATOM 14204 N N . ARG B 1 822 ? 30.141 -31.562 -10.625 1 36.97 822 ARG B N 1
ATOM 14205 C CA . ARG B 1 822 ? 31.547 -31.453 -11.031 1 36.97 822 ARG B CA 1
ATOM 14206 C C . ARG B 1 822 ? 32.094 -30.078 -10.734 1 36.97 822 ARG B C 1
ATOM 14208 O O . ARG B 1 822 ? 31.422 -29.062 -10.938 1 36.97 822 ARG B O 1
ATOM 14215 N N . ARG B 1 823 ? 33.312 -29.906 -9.992 1 34.44 823 ARG B N 1
ATOM 14216 C CA . ARG B 1 823 ? 34.344 -28.922 -9.711 1 34.44 823 ARG B CA 1
ATOM 14217 C C . ARG B 1 823 ? 34.781 -28.172 -10.977 1 34.44 823 ARG B C 1
ATOM 14219 O O . ARG B 1 823 ? 35.344 -28.781 -11.891 1 34.44 823 ARG B O 1
ATOM 14226 N N . PHE B 1 824 ? 34.156 -27.219 -11.43 1 31.31 824 PHE B N 1
ATOM 14227 C CA . PHE B 1 824 ? 34.781 -26.328 -12.422 1 31.31 824 PHE B CA 1
ATOM 14228 C C . PHE B 1 824 ? 36.156 -25.859 -11.961 1 31.31 824 PHE B C 1
ATOM 14230 O O . PHE B 1 824 ? 36.25 -25.156 -10.961 1 31.31 824 PHE B O 1
ATOM 14237 N N . ILE B 1 825 ? 37.25 -26.5 -12.242 1 25.55 825 ILE B N 1
ATOM 14238 C CA . ILE B 1 825 ? 38.625 -26.016 -12.133 1 25.55 825 ILE B CA 1
ATOM 14239 C C . ILE B 1 825 ? 38.781 -24.734 -12.945 1 25.55 825 ILE B C 1
ATOM 14241 O O . ILE B 1 825 ? 38.656 -24.75 -14.172 1 25.55 825 ILE B O 1
ATOM 14245 N N . ARG B 1 826 ? 38.531 -23.578 -12.492 1 27.94 826 ARG B N 1
ATOM 14246 C CA . ARG B 1 826 ? 38.938 -22.297 -13.078 1 27.94 826 ARG B CA 1
ATOM 14247 C C . ARG B 1 826 ? 40.406 -22.266 -13.391 1 27.94 826 ARG B C 1
ATOM 14249 O O . ARG B 1 826 ? 41.25 -22.359 -12.492 1 27.94 826 ARG B O 1
ATOM 14256 N N . LYS B 1 827 ? 40.938 -22.703 -14.562 1 24.64 827 LYS B N 1
ATOM 14257 C CA . LYS B 1 827 ? 42.281 -22.328 -14.969 1 24.64 827 LYS B CA 1
ATOM 14258 C C . LYS B 1 827 ? 42.438 -20.812 -14.977 1 24.64 827 LYS B C 1
ATOM 14260 O O . LYS B 1 827 ? 41.625 -20.094 -15.555 1 24.64 827 LYS B O 1
ATOM 14265 N N . LYS B 1 828 ? 43.344 -20.219 -14.125 1 25.73 828 LYS B N 1
ATOM 14266 C CA . LYS B 1 828 ? 43.969 -18.922 -13.961 1 25.73 828 LYS B CA 1
ATOM 14267 C C . LYS B 1 828 ? 44.688 -18.484 -15.234 1 25.73 828 LYS B C 1
ATOM 14269 O O . LYS B 1 828 ? 45.812 -18.938 -15.508 1 25.73 828 LYS B O 1
ATOM 14274 N N . SER B 1 829 ? 44.125 -18.359 -16.438 1 21.23 829 SER B N 1
ATOM 14275 C CA . SER B 1 829 ? 44.969 -17.719 -17.438 1 21.23 829 SER B CA 1
ATOM 14276 C C . SER B 1 829 ? 45.312 -16.281 -17.016 1 21.23 829 SER B C 1
ATOM 14278 O O . SER B 1 829 ? 44.406 -15.469 -16.797 1 21.23 829 SER B O 1
ATOM 14280 N N . ALA B 1 830 ? 46.406 -15.945 -16.359 1 21.02 830 ALA B N 1
ATOM 14281 C CA . ALA B 1 830 ? 47.188 -14.805 -15.875 1 21.02 830 ALA B CA 1
ATOM 14282 C C . ALA B 1 830 ? 47.406 -13.789 -16.984 1 21.02 830 ALA B C 1
ATOM 14284 O O . ALA B 1 830 ? 47.688 -12.609 -16.719 1 21.02 830 ALA B O 1
ATOM 14285 N N . ASP B 1 831 ? 47.719 -14.062 -18.25 1 19.55 831 ASP B N 1
ATOM 14286 C CA . ASP B 1 831 ? 48.688 -13.188 -18.891 1 19.55 831 ASP B CA 1
ATOM 14287 C C . ASP B 1 831 ? 48.094 -11.844 -19.25 1 19.55 831 ASP B C 1
ATOM 14289 O O . ASP B 1 831 ? 48.75 -10.805 -19.188 1 19.55 831 ASP B O 1
ATOM 14293 N N . ALA B 1 832 ? 47 -11.766 -20.125 1 18.44 832 ALA B N 1
ATOM 14294 C CA . ALA B 1 832 ? 47.219 -10.836 -21.234 1 18.44 832 ALA B CA 1
ATOM 14295 C C . ALA B 1 832 ? 47.125 -9.391 -20.766 1 18.44 832 ALA B C 1
ATOM 14297 O O . ALA B 1 832 ? 48.031 -8.586 -21.016 1 18.44 832 ALA B O 1
ATOM 14298 N N . CYS B 1 833 ? 45.969 -8.547 -21.125 1 18.72 833 CYS B N 1
ATOM 14299 C CA . CYS B 1 833 ? 46 -7.312 -21.906 1 18.72 833 CYS B CA 1
ATOM 14300 C C . CYS B 1 833 ? 46.062 -6.098 -20.984 1 18.72 833 CYS B C 1
ATOM 14302 O O . CYS B 1 833 ? 45.312 -6.008 -20 1 18.72 833 CYS B O 1
ATOM 14304 N N . ARG B 1 834 ? 47.188 -5.395 -20.938 1 19.64 834 ARG B N 1
ATOM 14305 C CA . ARG B 1 834 ? 47.594 -4.051 -20.562 1 19.64 834 ARG B CA 1
ATOM 14306 C C . ARG B 1 834 ? 46.656 -2.996 -21.141 1 19.64 834 ARG B C 1
ATOM 14308 O O . ARG B 1 834 ? 46.812 -2.619 -22.312 1 19.64 834 ARG B O 1
ATOM 14315 N N . PHE B 1 835 ? 45.281 -3.195 -21.016 1 17.86 835 PHE B N 1
ATOM 14316 C CA . PHE B 1 835 ? 44.531 -2.148 -21.703 1 17.86 835 PHE B CA 1
ATOM 14317 C C . PHE B 1 835 ? 44.875 -0.776 -21.141 1 17.86 835 PHE B C 1
ATOM 14319 O O . PHE B 1 835 ? 45 -0.606 -19.922 1 17.86 835 PHE B O 1
ATOM 14326 N N . GLU B 1 836 ? 45.531 -0.007 -21.969 1 17.94 836 GLU B N 1
ATOM 14327 C CA . GLU B 1 836 ? 45.812 1.424 -21.953 1 17.94 836 GLU B CA 1
ATOM 14328 C C . GLU B 1 836 ? 44.531 2.244 -21.797 1 17.94 836 GLU B C 1
ATOM 14330 O O . GLU B 1 836 ? 43.5 1.905 -22.375 1 17.94 836 GLU B O 1
ATOM 14335 N N . ASP B 1 837 ? 44.406 3.119 -20.844 1 17.73 837 ASP B N 1
ATOM 14336 C CA . ASP B 1 837 ? 43.469 4.027 -20.188 1 17.73 837 ASP B CA 1
ATOM 14337 C C . ASP B 1 837 ? 42.906 5.051 -21.188 1 17.73 837 ASP B C 1
ATOM 14339 O O . ASP B 1 837 ? 42.312 6.043 -20.781 1 17.73 837 ASP B O 1
ATOM 14343 N N . LYS B 1 838 ? 42.75 4.844 -22.578 1 18.09 838 LYS B N 1
ATOM 14344 C CA . LYS B 1 838 ? 42.562 6.172 -23.141 1 18.09 838 LYS B CA 1
ATOM 14345 C C . LYS B 1 838 ? 41.125 6.664 -22.891 1 18.09 838 LYS B C 1
ATOM 14347 O O . LYS B 1 838 ? 40.156 5.918 -23.094 1 18.09 838 LYS B O 1
ATOM 14352 N N . SER B 1 839 ? 40.844 7.812 -22.219 1 17.77 839 SER B N 1
ATOM 14353 C CA . SER B 1 839 ? 39.812 8.641 -21.609 1 17.77 839 SER B CA 1
ATOM 14354 C C . SER B 1 839 ? 38.844 9.203 -22.656 1 17.77 839 SER B C 1
ATOM 14356 O O . SER B 1 839 ? 37.938 9.984 -22.344 1 17.77 839 SER B O 1
ATOM 14358 N N . ASP B 1 840 ? 38.719 8.594 -23.969 1 16.88 840 ASP B N 1
ATOM 14359 C CA . ASP B 1 840 ? 38.156 9.711 -24.734 1 16.88 840 ASP B CA 1
ATOM 14360 C C . ASP B 1 840 ? 36.719 10 -24.328 1 16.88 840 ASP B C 1
ATOM 14362 O O . ASP B 1 840 ? 36.062 9.156 -23.703 1 16.88 840 ASP B O 1
ATOM 14366 N N . GLN B 1 841 ? 35.844 10.672 -25.359 1 17.58 841 GLN B N 1
ATOM 14367 C CA . GLN B 1 841 ? 35.094 11.914 -25.5 1 17.58 841 GLN B CA 1
ATOM 14368 C C . GLN B 1 841 ? 33.594 11.68 -25.344 1 17.58 841 GLN B C 1
ATOM 14370 O O . GLN B 1 841 ? 32.906 12.391 -24.594 1 17.58 841 GLN B O 1
ATOM 14375 N N . GLN B 1 842 ? 32.719 11.156 -26.375 1 17.48 842 GLN B N 1
ATOM 14376 C CA . GLN B 1 842 ? 31.734 12.031 -27.016 1 17.48 842 GLN B CA 1
ATOM 14377 C C . GLN B 1 842 ? 30.375 11.898 -26.328 1 17.48 842 GLN B C 1
ATOM 14379 O O . GLN B 1 842 ? 30.078 10.867 -25.719 1 17.48 842 GLN B O 1
ATOM 14384 N N . ASN B 1 843 ? 29.25 12.875 -26.703 1 17.81 843 ASN B N 1
ATOM 14385 C CA . ASN B 1 843 ? 28.172 13.773 -26.281 1 17.81 843 ASN B CA 1
ATOM 14386 C C . ASN B 1 843 ? 26.812 13.125 -26.438 1 17.81 843 ASN B C 1
ATOM 14388 O O . ASN B 1 843 ? 25.828 13.578 -25.828 1 17.81 843 ASN B O 1
ATOM 14392 N N . ASN B 1 844 ? 26.391 12.133 -27.312 1 19.09 844 ASN B N 1
ATOM 14393 C CA . ASN B 1 844 ? 25.141 12.469 -28 1 19.09 844 ASN B CA 1
ATOM 14394 C C . ASN B 1 844 ? 23.922 12.086 -27.172 1 19.09 844 ASN B C 1
ATOM 14396 O O . ASN B 1 844 ? 23.844 10.969 -26.656 1 19.09 844 ASN B O 1
ATOM 14400 N N . ASP B 1 845 ? 22.906 13.062 -26.891 1 16.94 845 ASP B N 1
ATOM 14401 C CA . ASP B 1 845 ? 21.812 13.336 -25.969 1 16.94 845 ASP B CA 1
ATOM 14402 C C . ASP B 1 845 ? 20.562 12.539 -26.359 1 16.94 845 ASP B C 1
ATOM 14404 O O . ASP B 1 845 ? 19.875 11.992 -25.5 1 16.94 845 ASP B O 1
ATOM 14408 N N . LYS B 1 846 ? 19.828 12.586 -27.578 1 20.77 846 LYS B N 1
ATOM 14409 C CA . LYS B 1 846 ? 18.453 13.07 -27.609 1 20.77 846 LYS B CA 1
ATOM 14410 C C . LYS B 1 846 ? 17.469 11.969 -27.219 1 20.77 846 LYS B C 1
ATOM 14412 O O . LYS B 1 846 ? 17.734 10.789 -27.469 1 20.77 846 LYS B O 1
ATOM 14417 N N . LYS B 1 847 ? 16.141 12.383 -26.594 1 19.45 847 LYS B N 1
ATOM 14418 C CA . LYS B 1 847 ? 15.031 12.062 -25.688 1 19.45 847 LYS B CA 1
ATOM 14419 C C . LYS B 1 847 ? 13.883 11.406 -26.453 1 19.45 847 LYS B C 1
ATOM 14421 O O . LYS B 1 847 ? 13.203 12.062 -27.25 1 19.45 847 LYS B O 1
ATOM 14426 N N . GLY B 1 848 ? 13.883 10.172 -26.969 1 18.73 848 GLY B N 1
ATOM 14427 C CA . GLY B 1 848 ? 12.82 9.531 -27.719 1 18.73 848 GLY B CA 1
ATOM 14428 C C . GLY B 1 848 ? 11.547 9.32 -26.922 1 18.73 848 GLY B C 1
ATOM 14429 O O . GLY B 1 848 ? 11.578 8.695 -25.859 1 18.73 848 GLY B O 1
ATOM 14430 N N . ARG B 1 849 ? 10.492 10.242 -26.922 1 19.05 849 ARG B N 1
ATOM 14431 C CA . ARG B 1 849 ? 9.25 10.297 -26.156 1 19.05 849 ARG B CA 1
ATOM 14432 C C . ARG B 1 849 ? 8.281 9.203 -26.609 1 19.05 849 ARG B C 1
ATOM 14434 O O . ARG B 1 849 ? 7.938 9.117 -27.781 1 19.05 849 ARG B O 1
ATOM 14441 N N . LEU B 1 850 ? 8.016 8.078 -25.906 1 17.89 850 LEU B N 1
ATOM 14442 C CA . LEU B 1 850 ? 7.273 6.844 -26.156 1 17.89 850 LEU B CA 1
ATOM 14443 C C . LEU B 1 850 ? 5.781 7.051 -25.906 1 17.89 850 LEU B C 1
ATOM 14445 O O . LEU B 1 850 ? 5.352 7.242 -24.781 1 17.89 850 LEU B O 1
ATOM 14449 N N . VAL B 1 851 ? 5.031 7.883 -26.672 1 19.88 851 VAL B N 1
ATOM 14450 C CA . VAL B 1 851 ? 3.635 8.172 -26.359 1 19.88 851 VAL B CA 1
ATOM 14451 C C . VAL B 1 851 ? 2.791 6.91 -26.562 1 19.88 851 VAL B C 1
ATOM 14453 O O . VAL B 1 851 ? 2.76 6.348 -27.656 1 19.88 851 VAL B O 1
ATOM 14456 N N . ARG B 1 852 ? 2.391 6.184 -25.453 1 17.11 852 ARG B N 1
ATOM 14457 C CA . ARG B 1 852 ? 1.822 4.855 -25.266 1 17.11 852 ARG B CA 1
ATOM 14458 C C . ARG B 1 852 ? 0.389 4.789 -25.781 1 17.11 852 ARG B C 1
ATOM 14460 O O . ARG B 1 852 ? 0.034 3.879 -26.531 1 17.11 852 ARG B O 1
ATOM 14467 N N . MET B 1 853 ? -0.756 5.289 -25.156 1 17.02 853 MET B N 1
ATOM 14468 C CA . MET B 1 853 ? -1.733 4.348 -24.625 1 17.02 853 MET B CA 1
ATOM 14469 C C . MET B 1 853 ? -2.848 4.086 -25.625 1 17.02 853 MET B C 1
ATOM 14471 O O . MET B 1 853 ? -3.465 5.027 -26.125 1 17.02 853 MET B O 1
ATOM 14475 N N . PRO B 1 854 ? -3.049 2.955 -26.297 1 18.94 854 PRO B N 1
ATOM 14476 C CA . PRO B 1 854 ? -4.016 2.508 -27.297 1 18.94 854 PRO B CA 1
ATOM 14477 C C . PRO B 1 854 ? -5.398 2.24 -26.703 1 18.94 854 PRO B C 1
ATOM 14479 O O . PRO B 1 854 ? -6.273 1.701 -27.391 1 18.94 854 PRO B O 1
ATOM 14482 N N . GLN B 1 855 ? -6.09 3.039 -25.859 1 18.19 855 GLN B N 1
ATOM 14483 C CA . GLN B 1 855 ? -7.168 2.381 -25.125 1 18.19 855 GLN B CA 1
ATOM 14484 C C . GLN B 1 855 ? -8.203 1.796 -26.078 1 18.19 855 GLN B C 1
ATOM 14486 O O . GLN B 1 855 ? -8.344 2.268 -27.219 1 18.19 855 GLN B O 1
ATOM 14491 N N . CYS B 1 856 ? -9.047 0.762 -25.547 1 17.53 856 CYS B N 1
ATOM 14492 C CA . CYS B 1 856 ? -9.922 -0.392 -25.719 1 17.53 856 CYS B CA 1
ATOM 14493 C C . CYS B 1 856 ? -11.328 0.044 -26.125 1 17.53 856 CYS B C 1
ATOM 14495 O O . CYS B 1 856 ? -11.953 0.843 -25.422 1 17.53 856 CYS B O 1
ATOM 14497 N N . ILE B 1 857 ? -11.664 -0.008 -27.406 1 18.42 857 ILE B N 1
ATOM 14498 C CA . ILE B 1 857 ? -12.906 0.24 -28.141 1 18.42 857 ILE B CA 1
ATOM 14499 C C . ILE B 1 857 ? -14 -0.695 -27.625 1 18.42 857 ILE B C 1
ATOM 14501 O O . ILE B 1 857 ? -13.859 -1.919 -27.688 1 18.42 857 ILE B O 1
ATOM 14505 N N . SER B 1 858 ? -14.844 -0.351 -26.594 1 17.75 858 SER B N 1
ATOM 14506 C CA . SER B 1 858 ? -15.992 -1.02 -25.984 1 17.75 858 SER B CA 1
ATOM 14507 C C . SER B 1 858 ? -17.078 -1.308 -27.016 1 17.75 858 SER B C 1
ATOM 14509 O O . SER B 1 858 ? -17.516 -0.405 -27.734 1 17.75 858 SER B O 1
ATOM 14511 N N . ASN B 1 859 ? -17.109 -2.502 -27.547 1 17.86 859 ASN B N 1
ATOM 14512 C CA . ASN B 1 859 ? -18.047 -3.139 -28.469 1 17.86 859 ASN B CA 1
ATOM 14513 C C . ASN B 1 859 ? -19.453 -3.146 -27.922 1 17.86 859 ASN B C 1
ATOM 14515 O O . ASN B 1 859 ? -19.703 -3.637 -26.812 1 17.86 859 ASN B O 1
ATOM 14519 N N . LYS B 1 860 ? -20.328 -2.238 -28.266 1 17.83 860 LYS B N 1
ATOM 14520 C CA . LYS B 1 860 ? -21.75 -2.107 -28.047 1 17.83 860 LYS B CA 1
ATOM 14521 C C . LYS B 1 860 ? -22.516 -3.33 -28.562 1 17.83 860 LYS B C 1
ATOM 14523 O O . LYS B 1 860 ? -22.328 -3.734 -29.703 1 17.83 860 LYS B O 1
ATOM 14528 N N . LEU B 1 861 ? -23.172 -4.18 -27.719 1 17.05 861 LEU B N 1
ATOM 14529 C CA . LEU B 1 861 ? -24 -5.383 -27.781 1 17.05 861 LEU B CA 1
ATOM 14530 C C . LEU B 1 861 ? -25.344 -5.086 -28.406 1 17.05 861 LEU B C 1
ATOM 14532 O O . LEU B 1 861 ? -26.375 -5.047 -27.719 1 17.05 861 LEU B O 1
ATOM 14536 N N . ARG B 1 862 ? -25.641 -4.281 -29.312 1 16.73 862 ARG B N 1
ATOM 14537 C CA . ARG B 1 862 ? -27.078 -4.199 -29.516 1 16.73 862 ARG B CA 1
ATOM 14538 C C . ARG B 1 862 ? -27.625 -5.48 -30.141 1 16.73 862 ARG B C 1
ATOM 14540 O O . ARG B 1 862 ? -27.25 -5.836 -31.25 1 16.73 862 ARG B O 1
ATOM 14547 N N . THR B 1 863 ? -27.906 -6.5 -29.344 1 17.8 863 THR B N 1
ATOM 14548 C CA . THR B 1 863 ? -28.609 -7.695 -29.781 1 17.8 863 THR B CA 1
ATOM 14549 C C . THR B 1 863 ? -30 -7.34 -30.328 1 17.8 863 THR B C 1
ATOM 14551 O O . THR B 1 863 ? -30.797 -6.703 -29.625 1 17.8 863 THR B O 1
ATOM 14554 N N . THR B 1 864 ? -30.188 -7.281 -31.609 1 16.61 864 THR B N 1
ATOM 14555 C CA . THR B 1 864 ? -31.359 -7.102 -32.438 1 16.61 864 THR B CA 1
ATOM 14556 C C . THR B 1 864 ? -32.344 -8.242 -32.219 1 16.61 864 THR B C 1
ATOM 14558 O O . THR B 1 864 ? -31.953 -9.375 -31.953 1 16.61 864 THR B O 1
ATOM 14561 N N . LYS B 1 865 ? -33.781 -8.023 -32.344 1 17.41 865 LYS B N 1
ATOM 14562 C CA . LYS B 1 865 ? -35.156 -8.492 -32.094 1 17.41 865 LYS B CA 1
ATOM 14563 C C . LYS B 1 865 ? -35.5 -9.648 -33.031 1 17.41 865 LYS B C 1
ATOM 14565 O O . LYS B 1 865 ? -35.969 -10.688 -32.594 1 17.41 865 LYS B O 1
ATOM 14570 N N . LYS B 1 866 ? -36.062 -9.492 -34.375 1 16.61 866 LYS B N 1
ATOM 14571 C CA . LYS B 1 866 ? -37.469 -9.75 -34.656 1 16.61 866 LYS B CA 1
ATOM 14572 C C . LYS B 1 866 ? -37.656 -11.172 -35.188 1 16.61 866 LYS B C 1
ATOM 14574 O O . LYS B 1 866 ? -38.656 -11.836 -34.812 1 16.61 866 LYS B O 1
ATOM 14579 N N . ARG B 1 867 ? -37.125 -11.664 -36.312 1 16.59 867 ARG B N 1
ATOM 14580 C CA . ARG B 1 867 ? -38.062 -12.086 -37.375 1 16.59 867 ARG B CA 1
ATOM 14581 C C . ARG B 1 867 ? -38.719 -13.422 -37 1 16.59 867 ARG B C 1
ATOM 14583 O O . ARG B 1 867 ? -38.062 -14.289 -36.406 1 16.59 867 ARG B O 1
ATOM 14590 N N . LYS B 1 868 ? -40.188 -13.711 -37.438 1 17.14 868 LYS B N 1
ATOM 14591 C CA . LYS B 1 868 ? -41.438 -14.477 -37.344 1 17.14 868 LYS B CA 1
ATOM 14592 C C . LYS B 1 868 ? -41.312 -15.836 -38.031 1 17.14 868 LYS B C 1
ATOM 14594 O O . LYS B 1 868 ? -41.656 -16.859 -37.438 1 17.14 868 LYS B O 1
ATOM 14599 N N . SER B 1 869 ? -41.5 -16.047 -39.438 1 15.66 869 SER B N 1
ATOM 14600 C CA . SER B 1 869 ? -42.719 -16.688 -39.969 1 15.66 869 SER B CA 1
ATOM 14601 C C . SER B 1 869 ? -42.562 -18.203 -40.031 1 15.66 869 SER B C 1
ATOM 14603 O O . SER B 1 869 ? -43.406 -18.938 -39.562 1 15.66 869 SER B O 1
ATOM 14605 N N . SER B 1 870 ? -41.875 -18.781 -41.125 1 15.8 870 SER B N 1
ATOM 14606 C CA . SER B 1 870 ? -42.594 -19.594 -42.094 1 15.8 870 SER B CA 1
ATOM 14607 C C . SER B 1 870 ? -42.875 -20.984 -41.562 1 15.8 870 SER B C 1
ATOM 14609 O O . SER B 1 870 ? -42.344 -21.391 -40.531 1 15.8 870 SER B O 1
ATOM 14611 N N . ARG B 1 871 ? -42.906 -22.109 -42.625 1 15.85 871 ARG B N 1
ATOM 14612 C CA . ARG B 1 871 ? -43.781 -23.031 -43.344 1 15.85 871 ARG B CA 1
ATOM 14613 C C . ARG B 1 871 ? -43.719 -24.422 -42.719 1 15.85 871 ARG B C 1
ATOM 14615 O O . ARG B 1 871 ? -44.75 -25.016 -42.438 1 15.85 871 ARG B O 1
ATOM 14622 N N . ILE B 1 872 ? -42.781 -25.297 -43.25 1 15.58 872 ILE B N 1
ATOM 14623 C CA . ILE B 1 872 ? -43.125 -26.391 -44.156 1 15.58 872 ILE B CA 1
ATOM 14624 C C . ILE B 1 872 ? -43.688 -27.562 -43.344 1 15.58 872 ILE B C 1
ATOM 14626 O O . ILE B 1 872 ? -43.438 -27.688 -42.156 1 15.58 872 ILE B O 1
ATOM 14630 N N . SER B 1 873 ? -43.781 -28.875 -44.188 1 15.2 873 SER B N 1
ATOM 14631 C CA . SER B 1 873 ? -44.562 -29.953 -44.812 1 15.2 873 SER B CA 1
ATOM 14632 C C . SER B 1 873 ? -44.562 -31.188 -43.906 1 15.2 873 SER B C 1
ATOM 14634 O O . SER B 1 873 ? -43.812 -31.281 -42.969 1 15.2 873 SER B O 1
ATOM 14636 N N . SER B 1 874 ? -44.562 -32.469 -44.656 1 15.07 874 SER B N 1
ATOM 14637 C CA . SER B 1 874 ? -45.406 -33.625 -44.938 1 15.07 874 SER B CA 1
ATOM 14638 C C . SER B 1 874 ? -45 -34.812 -44.062 1 15.07 874 SER B C 1
ATOM 14640 O O . SER B 1 874 ? -45.844 -35.438 -43.406 1 15.07 874 SER B O 1
ATOM 14642 N N . GLY B 1 875 ? -43.906 -35.562 -44.562 1 15.03 875 GLY B N 1
ATOM 14643 C CA . GLY B 1 875 ? -44.094 -36.906 -45.062 1 15.03 875 GLY B CA 1
ATOM 14644 C C . GLY B 1 875 ? -44.375 -37.938 -43.969 1 15.03 875 GLY B C 1
ATOM 14645 O O . GLY B 1 875 ? -44.219 -37.625 -42.781 1 15.03 875 GLY B O 1
ATOM 14646 N N . LYS B 1 876 ? -44.219 -39.375 -44.469 1 15.52 876 LYS B N 1
ATOM 14647 C CA . LYS B 1 876 ? -44.844 -40.656 -44.688 1 15.52 876 LYS B CA 1
ATOM 14648 C C . LYS B 1 876 ? -44.594 -41.625 -43.531 1 15.52 876 LYS B C 1
ATOM 14650 O O . LYS B 1 876 ? -45.531 -42.219 -43 1 15.52 876 LYS B O 1
ATOM 14655 N N . ARG B 1 877 ? -43.531 -42.5 -43.75 1 15.25 877 ARG B N 1
ATOM 14656 C CA . ARG B 1 877 ? -43.688 -43.938 -44.062 1 15.25 877 ARG B CA 1
ATOM 14657 C C . ARG B 1 877 ? -43.906 -44.75 -42.781 1 15.25 877 ARG B C 1
ATOM 14659 O O . ARG B 1 877 ? -43.656 -44.25 -41.688 1 15.25 877 ARG B O 1
ATOM 14666 N N . THR B 1 878 ? -43.406 -46.031 -42.938 1 15.01 878 THR B N 1
ATOM 14667 C CA . THR B 1 878 ? -43.844 -47.406 -43.031 1 15.01 878 THR B CA 1
ATOM 14668 C C . THR B 1 878 ? -43.812 -48.094 -41.656 1 15.01 878 THR B C 1
ATOM 14670 O O . THR B 1 878 ? -43.281 -47.531 -40.688 1 15.01 878 THR B O 1
ATOM 14673 N N . SER B 1 879 ? -43.094 -49.344 -41.688 1 14.69 879 SER B N 1
ATOM 14674 C CA . SER B 1 879 ? -43.5 -50.75 -41.625 1 14.69 879 SER B CA 1
ATOM 14675 C C . SER B 1 879 ? -43.438 -51.281 -40.188 1 14.69 879 SER B C 1
ATOM 14677 O O . SER B 1 879 ? -43.156 -50.531 -39.25 1 14.69 879 SER B O 1
ATOM 14679 N N . VAL B 1 880 ? -42.594 -52.469 -40.094 1 14.68 880 VAL B N 1
ATOM 14680 C CA . VAL B 1 880 ? -42.938 -53.875 -39.938 1 14.68 880 VAL B CA 1
ATOM 14681 C C . VAL B 1 880 ? -42.906 -54.25 -38.438 1 14.68 880 VAL B C 1
ATOM 14683 O O . VAL B 1 880 ? -43.906 -54.156 -37.75 1 14.68 880 VAL B O 1
ATOM 14686 N N . SER B 1 881 ? -42 -55.344 -38.188 1 14.43 881 SER B N 1
ATOM 14687 C CA . SER B 1 881 ? -42.25 -56.75 -37.844 1 14.43 881 SER B CA 1
ATOM 14688 C C . SER B 1 881 ? -42.312 -56.938 -36.344 1 14.43 881 SER B C 1
ATOM 14690 O O . SER B 1 881 ? -41.906 -56.062 -35.594 1 14.43 881 SER B O 1
ATOM 14692 N N . SER B 1 882 ? -42.062 -58.281 -36 1 14.45 882 SER B N 1
ATOM 14693 C CA . SER B 1 882 ? -42.656 -59.469 -35.344 1 14.45 882 SER B CA 1
ATOM 14694 C C . SER B 1 882 ? -42.25 -59.562 -33.875 1 14.45 882 SER B C 1
ATOM 14696 O O . SER B 1 882 ? -43.094 -59.688 -33 1 14.45 882 SER B O 1
ATOM 14698 N N . GLU B 1 883 ? -41.094 -60.375 -33.688 1 14.95 883 GLU B N 1
ATOM 14699 C CA . GLU B 1 883 ? -41.156 -61.688 -33.031 1 14.95 883 GLU B CA 1
ATOM 14700 C C . GLU B 1 883 ? -41.25 -61.562 -31.531 1 14.95 883 GLU B C 1
ATOM 14702 O O . GLU B 1 883 ? -40.969 -60.5 -30.969 1 14.95 883 GLU B O 1
ATOM 14707 N N . MET B 1 884 ? -40.688 -62.719 -30.891 1 14.2 884 MET B N 1
ATOM 14708 C CA . MET B 1 884 ? -41.125 -63.875 -30.094 1 14.2 884 MET B CA 1
ATOM 14709 C C . MET B 1 884 ? -40.906 -63.594 -28.609 1 14.2 884 MET B C 1
ATOM 14711 O O . MET B 1 884 ? -41.844 -63.812 -27.812 1 14.2 884 MET B O 1
ATOM 14715 N N . THR B 1 885 ? -39.719 -64.125 -28.172 1 14.94 885 THR B N 1
ATOM 14716 C CA . THR B 1 885 ? -39.656 -65.312 -27.297 1 14.94 885 THR B CA 1
ATOM 14717 C C . THR B 1 885 ? -39.906 -64.875 -25.844 1 14.94 885 THR B C 1
ATOM 14719 O O . THR B 1 885 ? -39.812 -63.719 -25.5 1 14.94 885 THR B O 1
ATOM 14722 N N . THR B 1 886 ? -39.375 -65.875 -25.016 1 15.15 886 THR B N 1
ATOM 14723 C CA . THR B 1 886 ? -39.75 -66.875 -24.016 1 15.15 886 THR B CA 1
ATOM 14724 C C . THR B 1 886 ? -39.656 -66.25 -22.609 1 15.15 886 THR B C 1
ATOM 14726 O O . THR B 1 886 ? -39.062 -65.188 -22.422 1 15.15 886 THR B O 1
ATOM 14729 N N . GLU B 1 887 ? -39.125 -67.188 -21.766 1 14.97 887 GLU B N 1
ATOM 14730 C CA . GLU B 1 887 ? -39.594 -68 -20.625 1 14.97 887 GLU B CA 1
ATOM 14731 C C . GLU B 1 887 ? -39.25 -67.312 -19.297 1 14.97 887 GLU B C 1
ATOM 14733 O O . GLU B 1 887 ? -38.562 -66.312 -19.281 1 14.97 887 GLU B O 1
ATOM 14738 N N . ASN B 1 888 ? -38.75 -68.188 -18.406 1 14.09 888 ASN B N 1
ATOM 14739 C CA . ASN B 1 888 ? -39.188 -68.812 -17.172 1 14.09 888 ASN B CA 1
ATOM 14740 C C . ASN B 1 888 ? -38.656 -68.062 -15.953 1 14.09 888 ASN B C 1
ATOM 14742 O O . ASN B 1 888 ? -39.406 -67.688 -15.07 1 14.09 888 ASN B O 1
ATOM 14746 N N . GLY B 1 889 ? -37.438 -68.625 -15.508 1 15.04 889 GLY B N 1
ATOM 14747 C CA . GLY B 1 889 ? -37.312 -69.375 -14.289 1 15.04 889 GLY B CA 1
ATOM 14748 C C . GLY B 1 889 ? -37.25 -68.562 -13.031 1 15.04 889 GLY B C 1
ATOM 14749 O O . GLY B 1 889 ? -37.062 -67.312 -13.117 1 15.04 889 GLY B O 1
ATOM 14750 N N . GLN B 1 890 ? -36.969 -69.25 -11.984 1 14.7 890 GLN B N 1
ATOM 14751 C CA . GLN B 1 890 ? -37.312 -69.688 -10.625 1 14.7 890 GLN B CA 1
ATOM 14752 C C . GLN B 1 890 ? -36.656 -68.75 -9.594 1 14.7 890 GLN B C 1
ATOM 14754 O O . GLN B 1 890 ? -37.344 -68.188 -8.75 1 14.7 890 GLN B O 1
ATOM 14759 N N . ARG B 1 891 ? -35.656 -69.375 -8.898 1 14.59 891 ARG B N 1
ATOM 14760 C CA . ARG B 1 891 ? -35.75 -69.938 -7.547 1 14.59 891 ARG B CA 1
ATOM 14761 C C . ARG B 1 891 ? -35.219 -69 -6.512 1 14.59 891 ARG B C 1
ATOM 14763 O O . ARG B 1 891 ? -35.844 -68.75 -5.461 1 14.59 891 ARG B O 1
ATOM 14770 N N . LEU B 1 892 ? -33.938 -68.562 -6.719 1 14.62 892 LEU B N 1
ATOM 14771 C CA . LEU B 1 892 ? -33.188 -69 -5.535 1 14.62 892 LEU B CA 1
ATOM 14772 C C . LEU B 1 892 ? -33.531 -68.125 -4.34 1 14.62 892 LEU B C 1
ATOM 14774 O O . LEU B 1 892 ? -33.656 -66.875 -4.48 1 14.62 892 LEU B O 1
ATOM 14778 N N . LEU B 1 893 ? -33.844 -68.812 -3.221 1 15 893 LEU B N 1
ATOM 14779 C CA . LEU B 1 893 ? -34.281 -68.938 -1.838 1 15 893 LEU B CA 1
ATOM 14780 C C . LEU B 1 893 ? -33.344 -68.188 -0.896 1 15 893 LEU B C 1
ATOM 14782 O O . LEU B 1 893 ? -33.594 -68.125 0.307 1 15 893 LEU B O 1
ATOM 14786 N N . LEU B 1 894 ? -32.156 -67.75 -1.376 1 14.68 894 LEU B N 1
ATOM 14787 C CA . LEU B 1 894 ? -31.297 -68 -0.225 1 14.68 894 LEU B CA 1
ATOM 14788 C C . LEU B 1 894 ? -31.812 -67.188 0.994 1 14.68 894 LEU B C 1
ATOM 14790 O O . LEU B 1 894 ? -32.188 -66.062 0.886 1 14.68 894 LEU B O 1
ATOM 14794 N N . SER B 1 895 ? -32 -68 2.096 1 14.6 895 SER B N 1
ATOM 14795 C CA . SER B 1 895 ? -32.5 -68.062 3.469 1 14.6 895 SER B CA 1
ATOM 14796 C C . SER B 1 895 ? -31.75 -67.125 4.375 1 14.6 895 SER B C 1
ATOM 14798 O O . SER B 1 895 ? -32.312 -66.625 5.379 1 14.6 895 SER B O 1
ATOM 14800 N N . ILE B 1 896 ? -30.453 -66.938 4.172 1 15.09 896 ILE B N 1
ATOM 14801 C CA . ILE B 1 896 ? -29.812 -67.188 5.461 1 15.09 896 ILE B CA 1
ATOM 14802 C C . ILE B 1 896 ? -30.328 -66.188 6.488 1 15.09 896 ILE B C 1
ATOM 14804 O O . ILE B 1 896 ? -30.609 -65 6.156 1 15.09 896 ILE B O 1
ATOM 14808 N N . ASP B 1 897 ? -30.156 -66.625 7.727 1 15.08 897 ASP B N 1
ATOM 14809 C CA . ASP B 1 897 ? -30.578 -66.75 9.125 1 15.08 897 ASP B CA 1
ATOM 14810 C C . ASP B 1 897 ? -30.359 -65.438 9.867 1 15.08 897 ASP B C 1
ATOM 14812 O O . ASP B 1 897 ? -29.688 -64.562 9.367 1 15.08 897 ASP B O 1
ATOM 14816 N N . ALA B 1 898 ? -29.797 -65.688 11.117 1 15.19 898 ALA B N 1
ATOM 14817 C CA . ALA B 1 898 ? -30.344 -65.625 12.469 1 15.19 898 ALA B CA 1
ATOM 14818 C C . ALA B 1 898 ? -30.016 -64.312 13.141 1 15.19 898 ALA B C 1
ATOM 14820 O O . ALA B 1 898 ? -30.922 -63.594 13.656 1 15.19 898 ALA B O 1
ATOM 14821 N N . PRO B 1 899 ? -28.891 -64.312 13.961 1 16.19 899 PRO B N 1
ATOM 14822 C CA . PRO B 1 899 ? -29.203 -64.25 15.391 1 16.19 899 PRO B CA 1
ATOM 14823 C C . PRO B 1 899 ? -29.422 -62.844 15.906 1 16.19 899 PRO B C 1
ATOM 14825 O O . PRO B 1 899 ? -29.047 -61.875 15.227 1 16.19 899 PRO B O 1
ATOM 14828 N N . LYS B 1 900 ? -29.312 -62.719 17.297 1 16.17 900 LYS B N 1
ATOM 14829 C CA . LYS B 1 900 ? -30.031 -62.281 18.484 1 16.17 900 LYS B CA 1
ATOM 14830 C C . LYS B 1 900 ? -29.531 -60.938 18.969 1 16.17 900 LYS B C 1
ATOM 14832 O O . LYS B 1 900 ? -30.312 -60.094 19.469 1 16.17 900 LYS B O 1
ATOM 14837 N N . MET B 1 901 ? -28.156 -60.688 18.953 1 16.78 901 MET B N 1
ATOM 14838 C CA . MET B 1 901 ? -27.797 -60.344 20.328 1 16.78 901 MET B CA 1
ATOM 14839 C C . MET B 1 901 ? -28.391 -59 20.734 1 16.78 901 MET B C 1
ATOM 14841 O O . MET B 1 901 ? -28.719 -58.188 19.859 1 16.78 901 MET B O 1
ATOM 14845 N N . GLU B 1 902 ? -28.094 -58.656 22.047 1 16.98 902 GLU B N 1
ATOM 14846 C CA . GLU B 1 902 ? -28.625 -58.125 23.297 1 16.98 902 GLU B CA 1
ATOM 14847 C C . GLU B 1 902 ? -28.688 -56.594 23.281 1 16.98 902 GLU B C 1
ATOM 14849 O O . GLU B 1 902 ? -28.078 -55.969 22.422 1 16.98 902 GLU B O 1
ATOM 14854 N N . ASP B 1 903 ? -28.828 -56.062 24.516 1 17.42 903 ASP B N 1
ATOM 14855 C CA . ASP B 1 903 ? -29.625 -55.125 25.281 1 17.42 903 ASP B CA 1
ATOM 14856 C C . ASP B 1 903 ? -28.938 -53.75 25.359 1 17.42 903 ASP B C 1
ATOM 14858 O O . ASP B 1 903 ? -29.281 -52.938 26.219 1 17.42 903 ASP B O 1
ATOM 14862 N N . LEU B 1 904 ? -28.047 -53.438 24.484 1 17.39 904 LEU B N 1
ATOM 14863 C CA . LEU B 1 904 ? -27.281 -52.312 25.031 1 17.39 904 LEU B CA 1
ATOM 14864 C C . LEU B 1 904 ? -28.203 -51.156 25.422 1 17.39 904 LEU B C 1
ATOM 14866 O O . LEU B 1 904 ? -29.047 -50.719 24.625 1 17.39 904 LEU B O 1
ATOM 14870 N N . SER B 1 905 ? -28.344 -50.938 26.797 1 17.88 905 SER B N 1
ATOM 14871 C CA . SER B 1 905 ? -29.047 -49.969 27.641 1 17.88 905 SER B CA 1
ATOM 14872 C C . SER B 1 905 ? -28.734 -48.531 27.219 1 17.88 905 SER B C 1
ATOM 14874 O O . SER B 1 905 ? -27.625 -48.25 26.781 1 17.88 905 SER B O 1
ATOM 14876 N N . ALA B 1 906 ? -29.75 -47.688 27.109 1 18.55 906 ALA B N 1
ATOM 14877 C CA . ALA B 1 906 ? -30.156 -46.344 26.609 1 18.55 906 ALA B CA 1
ATOM 14878 C C . ALA B 1 906 ? -29.609 -45.25 27.5 1 18.55 906 ALA B C 1
ATOM 14880 O O . ALA B 1 906 ? -29.984 -44.094 27.344 1 18.55 906 ALA B O 1
ATOM 14881 N N . LYS B 1 907 ? -28.625 -45.438 28.422 1 20.48 907 LYS B N 1
ATOM 14882 C CA . LYS B 1 907 ? -28.703 -44.344 29.391 1 20.48 907 LYS B CA 1
ATOM 14883 C C . LYS B 1 907 ? -28.594 -43 28.688 1 20.48 907 LYS B C 1
ATOM 14885 O O . LYS B 1 907 ? -27.734 -42.781 27.828 1 20.48 907 LYS B O 1
ATOM 14890 N N . ARG B 1 908 ? -29.625 -42.125 28.797 1 18.81 908 ARG B N 1
ATOM 14891 C CA . ARG B 1 908 ? -30.125 -40.844 28.312 1 18.81 908 ARG B CA 1
ATOM 14892 C C . ARG B 1 908 ? -29.219 -39.688 28.766 1 18.81 908 ARG B C 1
ATOM 14894 O O . ARG B 1 908 ? -29.406 -39.156 29.844 1 18.81 908 ARG B O 1
ATOM 14901 N N . VAL B 1 909 ? -27.859 -39.906 28.906 1 18.83 909 VAL B N 1
ATOM 14902 C CA . VAL B 1 909 ? -27.234 -38.781 29.578 1 18.83 909 VAL B CA 1
ATOM 14903 C C . VAL B 1 909 ? -27.5 -37.5 28.797 1 18.83 909 VAL B C 1
ATOM 14905 O O . VAL B 1 909 ? -27.281 -37.438 27.578 1 18.83 909 VAL B O 1
ATOM 14908 N N . PHE B 1 910 ? -28.453 -36.625 29.281 1 18.89 910 PHE B N 1
ATOM 14909 C CA . PHE B 1 910 ? -28.984 -35.344 28.891 1 18.89 910 PHE B CA 1
ATOM 14910 C C . PHE B 1 910 ? -27.875 -34.312 28.828 1 18.89 910 PHE B C 1
ATOM 14912 O O . PHE B 1 910 ? -27.344 -33.875 29.844 1 18.89 910 PHE B O 1
ATOM 14919 N N . SER B 1 911 ? -26.781 -34.562 28.047 1 18.7 911 SER B N 1
ATOM 14920 C CA . SER B 1 911 ? -25.734 -33.562 27.984 1 18.7 911 SER B CA 1
ATOM 14921 C C . SER B 1 911 ? -26.281 -32.188 27.562 1 18.7 911 SER B C 1
ATOM 14923 O O . SER B 1 911 ? -27.016 -32.094 26.578 1 18.7 911 SER B O 1
ATOM 14925 N N . GLN B 1 912 ? -26.484 -31.266 28.547 1 20.67 912 GLN B N 1
ATOM 14926 C CA . GLN B 1 912 ? -26.938 -29.875 28.531 1 20.67 912 GLN B CA 1
ATOM 14927 C C . GLN B 1 912 ? -26.156 -29.062 27.5 1 20.67 912 GLN B C 1
ATOM 14929 O O . GLN B 1 912 ? -24.938 -29.25 27.344 1 20.67 912 GLN B O 1
ATOM 14934 N N . SER B 1 913 ? -26.859 -28.531 26.469 1 20.14 913 SER B N 1
ATOM 14935 C CA . SER B 1 913 ? -26.594 -27.734 25.281 1 20.14 913 SER B CA 1
ATOM 14936 C C . SER B 1 913 ? -25.875 -26.438 25.625 1 20.14 913 SER B C 1
ATOM 14938 O O . SER B 1 913 ? -26.406 -25.594 26.359 1 20.14 913 SER B O 1
ATOM 14940 N N . ARG B 1 914 ? -24.578 -26.484 25.969 1 23.06 914 ARG B N 1
ATOM 14941 C CA . ARG B 1 914 ? -23.734 -25.312 26.156 1 23.06 914 ARG B CA 1
ATOM 14942 C C . ARG B 1 914 ? -23.781 -24.406 24.938 1 23.06 914 ARG B C 1
ATOM 14944 O O . ARG B 1 914 ? -23.016 -24.594 23.984 1 23.06 914 ARG B O 1
ATOM 14951 N N . SER B 1 915 ? -25.016 -24.125 24.438 1 20.56 915 SER B N 1
ATOM 14952 C CA . SER B 1 915 ? -25.062 -23.344 23.203 1 20.56 915 SER B CA 1
ATOM 14953 C C . SER B 1 915 ? -24.281 -22.047 23.328 1 20.56 915 SER B C 1
ATOM 14955 O O . SER B 1 915 ? -23.531 -21.672 22.422 1 20.56 915 SER B O 1
ATOM 14957 N N . PRO B 1 916 ? -24.719 -21.125 24.328 1 25.44 916 PRO B N 1
ATOM 14958 C CA . PRO B 1 916 ? -24.891 -19.75 23.859 1 25.44 916 PRO B CA 1
ATOM 14959 C C . PRO B 1 916 ? -23.578 -18.984 23.812 1 25.44 916 PRO B C 1
ATOM 14961 O O . PRO B 1 916 ? -23.578 -17.75 23.734 1 25.44 916 PRO B O 1
ATOM 14964 N N . LYS B 1 917 ? -22.453 -19.562 24.141 1 26.56 917 LYS B N 1
ATOM 14965 C CA . LYS B 1 917 ? -21.328 -18.719 24.547 1 26.56 917 LYS B CA 1
ATOM 14966 C C . LYS B 1 917 ? -20.844 -17.859 23.375 1 26.56 917 LYS B C 1
ATOM 14968 O O . LYS B 1 917 ? -19.984 -17 23.547 1 26.56 917 LYS B O 1
ATOM 14973 N N . LEU B 1 918 ? -21.281 -18.219 22.203 1 23.92 918 LEU B N 1
ATOM 14974 C CA . LEU B 1 918 ? -20.516 -17.531 21.156 1 23.92 918 LEU B CA 1
ATOM 14975 C C . LEU B 1 918 ? -20.844 -16.031 21.141 1 23.92 918 LEU B C 1
ATOM 14977 O O . LEU B 1 918 ? -19.969 -15.203 20.906 1 23.92 918 LEU B O 1
ATOM 14981 N N . LEU B 1 919 ? -22.172 -15.688 21.516 1 25.45 919 LEU B N 1
ATOM 14982 C CA . LEU B 1 919 ? -22.531 -14.297 21.25 1 25.45 919 LEU B CA 1
ATOM 14983 C C . LEU B 1 919 ? -21.828 -13.359 22.219 1 25.45 919 LEU B C 1
ATOM 14985 O O . LEU B 1 919 ? -21.562 -12.203 21.875 1 25.45 919 LEU B O 1
ATOM 14989 N N . ARG B 1 920 ? -21.656 -13.852 23.484 1 29.92 920 ARG B N 1
ATOM 14990 C CA . ARG B 1 920 ? -21.141 -12.883 24.438 1 29.92 920 ARG B CA 1
ATOM 14991 C C . ARG B 1 920 ? -19.719 -12.453 24.062 1 29.92 920 ARG B C 1
ATOM 14993 O O . ARG B 1 920 ? -19.328 -11.32 24.344 1 29.92 920 ARG B O 1
ATOM 15000 N N . GLN B 1 921 ? -18.969 -13.477 23.609 1 28 921 GLN B N 1
ATOM 15001 C CA . GLN B 1 921 ? -17.578 -13.086 23.391 1 28 921 GLN B CA 1
ATOM 15002 C C . GLN B 1 921 ? -17.469 -12.039 22.281 1 28 921 GLN B C 1
ATOM 15004 O O . GLN B 1 921 ? -16.469 -11.328 22.203 1 28 921 GLN B O 1
ATOM 15009 N N . LEU B 1 922 ? -18.406 -11.992 21.391 1 27.98 922 LEU B N 1
ATOM 15010 C CA . LEU B 1 922 ? -18.312 -10.945 20.375 1 27.98 922 LEU B CA 1
ATOM 15011 C C . LEU B 1 922 ? -18.438 -9.562 21.016 1 27.98 922 LEU B C 1
ATOM 15013 O O . LEU B 1 922 ? -17.844 -8.594 20.516 1 27.98 922 LEU B O 1
ATOM 15017 N N . ALA B 1 923 ? -19.281 -9.469 22.094 1 28.11 923 ALA B N 1
ATOM 15018 C CA . ALA B 1 923 ? -19.453 -8.156 22.703 1 28.11 923 ALA B CA 1
ATOM 15019 C C . ALA B 1 923 ? -18.141 -7.684 23.344 1 28.11 923 ALA B C 1
ATOM 15021 O O . ALA B 1 923 ? -17.828 -6.496 23.312 1 28.11 923 ALA B O 1
ATOM 15022 N N . LYS B 1 924 ? -17.5 -8.602 24.172 1 32.03 924 LYS B N 1
ATOM 15023 C CA . LYS B 1 924 ? -16.344 -8.078 24.906 1 32.03 924 LYS B CA 1
ATOM 15024 C C . LYS B 1 924 ? -15.211 -7.707 23.953 1 32.03 924 LYS B C 1
ATOM 15026 O O . LYS B 1 924 ? -14.453 -6.773 24.234 1 32.03 924 LYS B O 1
ATOM 15031 N N . ASP B 1 925 ? -14.977 -8.484 22.984 1 29.83 925 ASP B N 1
ATOM 15032 C CA . ASP B 1 925 ? -13.781 -8.219 22.188 1 29.83 925 ASP B CA 1
ATOM 15033 C C . ASP B 1 925 ? -13.953 -6.945 21.359 1 29.83 925 ASP B C 1
ATOM 15035 O O . ASP B 1 925 ? -13.039 -6.535 20.641 1 29.83 925 ASP B O 1
ATOM 15039 N N . ALA B 1 926 ? -15.18 -6.488 21.125 1 28.03 926 ALA B N 1
ATOM 15040 C CA . ALA B 1 926 ? -15.344 -5.23 20.391 1 28.03 926 ALA B CA 1
ATOM 15041 C C . ALA B 1 926 ? -14.711 -4.07 21.156 1 28.03 926 ALA B C 1
ATOM 15043 O O . ALA B 1 926 ? -14.57 -2.969 20.625 1 28.03 926 ALA B O 1
ATOM 15044 N N . ALA B 1 927 ? -14.664 -4.176 22.5 1 27.88 927 ALA B N 1
ATOM 15045 C CA . ALA B 1 927 ? -14.242 -2.961 23.203 1 27.88 927 ALA B CA 1
ATOM 15046 C C . ALA B 1 927 ? -12.797 -2.609 22.859 1 27.88 927 ALA B C 1
ATOM 15048 O O . ALA B 1 927 ? -12.375 -1.459 23.016 1 27.88 927 ALA B O 1
ATOM 15049 N N . SER B 1 928 ? -11.93 -3.625 22.766 1 26.05 928 SER B N 1
ATOM 15050 C CA . SER B 1 928 ? -10.539 -3.188 22.844 1 26.05 928 SER B CA 1
ATOM 15051 C C . SER B 1 928 ? -10.078 -2.6 21.516 1 26.05 928 SER B C 1
ATOM 15053 O O . SER B 1 928 ? -9.258 -3.191 20.812 1 26.05 928 SER B O 1
ATOM 15055 N N . VAL B 1 929 ? -11 -2.322 20.656 1 25.14 929 VAL B N 1
ATOM 15056 C CA . VAL B 1 929 ? -10.43 -1.778 19.422 1 25.14 929 VAL B CA 1
ATOM 15057 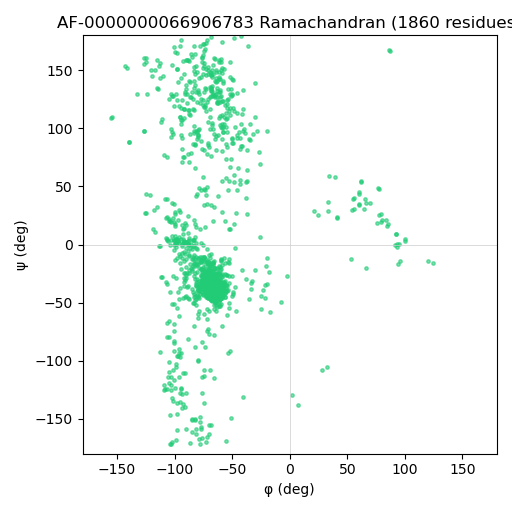C C . VAL B 1 929 ? -9.625 -0.52 19.734 1 25.14 929 VAL B C 1
ATOM 15059 O O . VAL B 1 929 ? -10.156 0.436 20.312 1 25.14 929 VAL B O 1
ATOM 15062 N N . ASP B 1 930 ? -8.305 -0.686 19.797 1 20.77 930 ASP B N 1
ATOM 15063 C CA . ASP B 1 930 ? -7.273 0.339 19.906 1 20.77 930 ASP B CA 1
ATOM 15064 C C . ASP B 1 930 ? -7.484 1.447 18.875 1 20.77 930 ASP B C 1
ATOM 15066 O O . ASP B 1 930 ? -7.609 1.176 17.688 1 20.77 930 ASP B O 1
ATOM 15070 N N . LEU B 1 931 ? -8.234 2.406 19.172 1 20.08 931 LEU B N 1
ATOM 15071 C CA . LEU B 1 931 ? -8.18 3.695 18.484 1 20.08 931 LEU B CA 1
ATOM 15072 C C . LEU B 1 931 ? -6.742 4.098 18.203 1 20.08 931 LEU B C 1
ATOM 15074 O O . LEU B 1 931 ? -5.895 4.07 19.094 1 20.08 931 LEU B O 1
ATOM 15078 N N . PRO B 1 932 ? -6.27 3.834 16.953 1 19.84 932 PRO B N 1
ATOM 15079 C CA . PRO B 1 932 ? -5.156 4.777 16.844 1 19.84 932 PRO B CA 1
ATOM 15080 C C . PRO B 1 932 ? -5.57 6.215 17.156 1 19.84 932 PRO B C 1
ATOM 15082 O O . PRO B 1 932 ? -6.711 6.602 16.906 1 19.84 932 PRO B O 1
#

Secondary structure (DSSP, 8-state):
-HHHHHHHHHHHTTSPPPHHHHHHHHHHHHT-HHHHHHHHHHHHH--STTS--TT---TTS--HHHHHHHTT-HHHHHHHHHTT---TTHHHHHHHTT-HHHHHHHHHHHHHHT---TTTTT----TT-SS-TT--HHHHHHHHT-HHHHHHHHHTT--PPPPPPTT---HHHHHHHHH-HHHHHHHHHHHHHHHT-HHHHHHH-S-HHHHHHHHHHHHHHHHHH-GGGHHHHHHHHHHHHHHHHHHHHT--SHHHHHHHHH---STTS-----TT-----HHHHHHHHTT-HHHHT-HHHHHHHHHHHTTT-TTTTTS-HHHHHHHHHHHHHTHHHHHHHHHH-TTSHHHHHHHSHHHHHHHHHHHHHHHHHHHHHHHTT--HHHHTT-----SS-SSS-SSTT--SSPPPPHHHHHHHHHHHHHHHHHHHHHHHH-HHHHHT-HHHHHHHHHHHHHHHHHHHHHHHHHHHHHHHHSGGGGGGSTT--GGGS-TT-HHHHHHHHHHHHHHHHHHGGGGGGGGSTTHHHHHHHHHHHHHHHHHHHHHHHHHHHHHHHHHHHHHHHHHHHHHHHHHHHTS---SHHHHHHHHHHT-GGGGTTSSHHHHHHHHHHHTTT---GGGG--SS--HHHHHHHHHHHHHHHIIIIIIIHHHHHHHHHHHHHHHHHTHHHHHHHHHHHHHHHHHSSS--SPTTGGGS--HHHHHHHHHHHHHHHHT----GGGHHHHHHHHHHHHHHHHHHHHHHHHHHHHHSB--HHHHHHHHHHHHHHHHHHHHHHHHTT---GGGSSTT------HHHHHHHHHHHHT---S------------------------------------------------------------------------------------------------GGGHHHHHHHTTS-----/-HHHHHHHHHHHTTSPPPHHHHHHHHHHHHT-HHHHHHHHHHHHH--STTS--TT---TT---HHHHHHHTT-HHHHHHHHHTT---TTHHHHHHHTT-HHHHHHHHHHHHHHT---TTTTT----TT-SS-TT--HHHHHHHHT-HHHHHHHHHTT--PPPPPPTT---HHHHHHHHH-HHHHHHHHHHHHHHHT-HHHHHHH-S-HHHHHHHHHHHHHHHHHH-GGGHHHHHHHHHHHHHHHHHHHTT--SHHHHHHHHH---STTS-----TT-----HHHHHHHHTT-HHHHTSHHHHHHHHHHHTTT-TTTTTS-HHHHHHHHHHHHHTHHHHHHHHHH-TTSHHHHHHTSHHHHHHHHHHHHHHHHHHHHHHHTT--HHHHT------SS--SS-S-TT--SSPPPPHHHHHHHHHHHHHHHHHHHHHHHH-HHHHHH-HHHHHHHHHHHHHHHHHHHHHHHHHHHHHHHHSGGGGGGSTT--GGGS-TT-HHHHHHHHHHHHHHHHHHGGGGGGGGSTTHHHHHHHHHHHHHHHHHHHHHHHHHHHHHHHHHHHHHHHHHHHHHHHHHHHTS---SHHHHHHHHHHT-GGGGTTSSHHHHHHHHHHHTTT---GGGG--SS--HHHHHHHHHHHHHHHIIIIIIIHHHHHHHHHHHHHHHHHTHHHHHHHHHHHHHHHHHSSS--SPTTGGGSPPHHHHHHHHHHHHHHHHT----GGGHHHHHHHHHHHHHHHHHHHHHHHHHHHHHS--BHHHHHHHHHHHHHHHHHHHHHHHHTT---GGGSSTT------SSHHHHHHHHHHT-----------------------------------------------------------------------------------------------------THHHHHHHHTTS-----

InterPro domains:
  IPR002110 Ankyrin repeat [PF00023] (136-163)
  IPR002110 Ankyrin repeat [PF12796] (26-110)
  IPR002110 Ankyrin repeat [PS50088] (133-165)
  IPR002110 Ankyrin repeat [SM00248] (60-89)
  IPR002110 Ankyrin repeat [SM00248] (133-162)
  IPR002153 Transient receptor potential channel, canonical [PR01097] (642-663)
  IPR002153 Transient receptor potential channel, canonical [PR01097] (664-677)
  IPR002153 Transient receptor potential channel, canonical [PR01097] (692-705)
  IPR002153 Transient receptor potential channel, canonical [PTHR10117] (12-806)
  IPR005821 Ion transport domain [PF00520] (409-671)
  IPR013555 Transient receptor ion channel domain [PF08344] (168-230)
  IPR013555 Transient receptor ion channel domain [SM01420] (168-230)
  IPR036770 Ankyrin repeat-containing domain superfamily [G3DSA:1.25.40.20] (21-199)
  IPR036770 Ankyrin repeat-containing domain superfamily [SSF48403] (25-162)

Organism: Trichuris trichiura (NCBI:txid36087)

pLDDT: mean 72.07, std 24.8, range [12.89, 97.0]

Nearest PDB structures (foldseek):
  7dxg-assembly1_A  TM=8.594E-01  e=2.678E-38  Homo sapiens
  6uza-assembly1_A  TM=8.374E-01  e=1.124E-36  Homo sapiens
  7dxd-assembly1_A  TM=8.346E-01  e=1.710E-36  Homo sapiens
  5zbg-assembly1_A  TM=8.871E-01  e=2.187E-32  Homo sapiens
  5yx9-assembly1_A  TM=8.631E-01  e=1.650E-31  Homo sapiens

Foldseek 3Di:
DVVVVVVVVVVQQPDFFDPVRLLLLLCLLLLVQPVNLVVLVCVVPPPDPDDGDQQHAFLVRHHSLLSNLLLLPLSNNLSSVVSVHPCAASLLSNLLSVNLSSNVSVLVSCVVVPQQDQVQNNHHDDPPDPDDSLDHSLLSNLLVLRLNSNVVSVVVPHDQDQDDDPPDPDPVLVVVCVVPVVVNVVSNLSSLSSVLRLSNLLVPPLQSLVSLLVSLLVLCVVLVVDVVCNVSSNVSSVSSLVSNQLLQVLDDDPVLVLLSQQDDPPPPPPPPPPPPAFRLSVNVVSCLVSPSLCNCLRPSNLVNLVCQLCPPPPCLVVDDPVVVVVVLVCLLQCLVVLLVVCQVPCPDPSNVVLLRLNSLLSSQLSVLVVLLVLLVCVVVPVPPCVPVPDDPPDPPPPPDPVLQPQWFLDDDDPSNVVNVLQLVQLVVVLVVVCVVQPDLVQVVDPVSVLSVVLSVLVVLLVVLSVVRNVVLVVLCVDPVRVVVHTSDGPVPDDPVRSNVVSVVSSVVSSVSSVVCSLVSCLLPLPSVLVVVLVVLLVVLVVVLVVVLVVLLLVLLVVLLVLQQVQLVVLVVVLVVLVPDDPDPVSVVVSCVSPPCLSNCSNDSVSVSVQLVVVLVVPRDLVSLDGPDPPVVSSVVNVVSSVVSNCCSNPPSVVVSVVVSVVSSVVCVVVVSSVSSSSNSVVSSVSSDSPDSRHPSSVVDDGPVNVVVVVVVVVCVVVVDDPPPDRPVSSVVSSVSSVVSSVVSVVVVVVCVVPPDPDDVSNVSSVVSVVSVVQQVVLVVCVVVVHCSDPVNDPDDPPCPDDDSSVSSVCSVVSPNPPPPPPPPPPPPPVPDPCPVPPPDDDDDDDDDDDDDDDDDDDDDDDDDDDDDDDDDYDYYDDDDDDDDYDYDDDDDYDDDDDDDDDDDDDDPPPDPDPPDPPPPPVPPVVPPPPDD/DVVVVVVVVVVQQPDFADPVRLLLLLCLLLLVQPVNLVVLVCVVPPPDPDDGDQQHAFLLRDHSLLSNLLLLPLSSNLSSVVSVHPCAASLLSNLLSVPLSSNVSVLVSCVVVVQQDQVQNNHHDDPSDPDDSLDHSLLSNLLVLNLNSNVVSVVVPHDQDQDDDPPDPDPVLVVVCVVPVVVNVVSNLSSLSSVLRLSNLLVPPLQSLVSLLVSLLVLCVVLVVDVVCNVSSNVSSVSSLVSNQLLLVLDDDPVLVLLSQQDDPPPPPPPPPPPPAFRLSVNVVSCLVSPSLCNCLRPSNLVNLVCQLCPPVPCLVPDDPVVVVVVLVCLLQCLVVLLVCCQVPCPDPSNVVLLRLNSLLSSQLSVLVVLLVLLVCVVVVVPVCPPVPPDPPDPPPPPDDVQAPQWFLDDDDPSRVVNVLQLVQLVVVLVVVCVVPPDLVQVVDVLSVLSVVLSVLVVLLVVLSVVRNVVLVVLCVDPVRVVVHTRDGPVPDDPVRSNVVSVVSSVVSSVSSVVSSLLSCLLPLVSNLVVVLVVLLVVLVVVLVVVLVVLLLVLLVVLLVLQQVQLVVLVVVLVVLVPDDPDPVSVVVSCVSPPCLSNCSNDSVSVSVQLVVVLVVPRDLVSLDGPDPPVVSSVVSSVSSVVSNCCSNPPSVVVSVVVSVVSSVVCVVVVSSVSSSSNSVVSSVSSDSPDSRHPSSVVDDGVVNVVVVVVVVVCVVVVDPPPDDRPVSSVVSSVSSSVSSVVSVVVVVVCVVPPDPDDPSNVSNVVSVVSVVVLVVLVVCVVVVHCSDPVNDSPDSPCPDDDSNVSSVCSVVVPNPDDPPDDPPPDPPPDDDPPDPDDDDDDDDDDPDCPDDPDDDPDDPPPDDDDDDDDDDDDDDDYDDDDDDYDDDDDDDPDDDDDDDDDPDDPPPVPDCPPDPPVVVVVVVSPVPDDD

Radius of gyration: 47.1 Å; Cα contacts (8 Å, |Δi|>4): 1673; chains: 2; bounding box: 128×141×123 Å

Solvent-accessible surface area (backbone atoms only — not comparable to full-atom values): 107348 Å² total; per-residue (Å²): 106,72,66,58,57,51,50,55,61,56,51,60,61,70,46,82,75,48,74,64,39,43,51,52,48,48,30,51,72,68,53,39,54,66,62,49,52,51,53,51,49,51,56,70,66,49,82,67,92,77,76,65,67,82,78,45,45,48,54,86,63,42,36,56,61,45,49,18,51,77,56,66,35,58,68,50,42,51,55,43,51,73,71,64,54,84,59,51,54,41,61,47,51,20,46,74,67,62,35,55,63,54,39,50,53,52,50,54,49,30,54,74,73,64,56,54,39,66,87,53,63,48,47,53,72,49,96,81,44,98,56,59,82,75,62,42,58,63,40,50,18,19,63,67,47,40,53,66,54,39,50,58,40,43,76,75,58,44,77,82,74,79,73,73,61,91,83,54,68,41,69,66,52,50,53,44,44,73,74,37,52,65,59,48,54,49,42,42,51,50,45,50,48,18,62,49,13,64,45,45,31,58,46,68,40,94,47,42,55,60,51,26,49,53,48,24,42,50,27,47,52,43,24,74,71,43,66,91,49,24,70,60,25,45,54,48,19,50,48,18,49,49,46,41,37,54,46,56,67,58,56,73,42,47,65,55,44,50,46,61,31,40,49,57,84,56,81,74,64,67,74,68,76,52,91,89,62,76,82,79,36,45,34,50,51,47,36,59,74,54,63,41,43,71,52,51,36,29,40,71,50,37,47,53,50,50,52,57,40,48,45,90,46,84,55,58,88,46,46,55,46,68,56,50,52,50,48,51,50,50,45,22,71,40,27,69,60,48,45,51,42,29,51,76,34,54,85,36,75,61,16,49,51,41,63,28,34,50,48,28,52,37,24,38,50,26,37,51,51,50,53,52,50,52,52,51,42,58,43,65,57,59,55,68,54,66,74,75,65,53,82,80,71,84,83,72,76,80,80,67,58,78,62,73,69,48,45,50,37,58,79,83,49,73,68,52,50,54,52,51,44,38,52,54,17,52,51,49,53,52,55,52,46,41,68,73,62,32,66,69,60,41,65,70,33,68,68,52,49,51,50,50,53,36,52,52,32,49,50,49,22,54,52,29,42,53,50,21,33,52,51,42,55,53,33,51,71,35,82,90,41,38,80,67,28,45,77,40,57,74,82,73,54,61,50,82,35,41,49,59,50,22,45,50,38,41,24,55,28,47,27,53,58,48,54,50,60,62,65,73,40,42,75,38,85,75,51,17,40,52,52,54,39,50,58,58,37,47,55,54,48,51,56,49,49,54,56,46,52,52,53,48,50,55,52,24,54,54,49,28,70,70,37,28,65,61,16,48,52,40,51,51,50,40,68,65,59,70,70,89,67,89,51,74,68,53,49,53,52,46,53,59,52,58,31,68,56,51,49,37,29,54,42,65,68,43,22,38,51,46,57,57,42,40,72,62,64,72,59,62,76,69,55,58,61,64,93,60,92,54,61,67,61,33,50,52,51,50,49,52,50,50,52,47,48,46,46,53,60,51,50,48,46,49,50,47,38,51,51,42,27,50,52,39,52,58,43,62,75,45,34,67,46,54,33,42,36,53,37,49,57,57,52,57,66,43,63,47,87,63,82,59,49,41,53,46,60,51,67,53,79,38,60,64,56,53,47,50,50,51,47,49,58,46,42,71,68,57,69,78,79,85,77,75,79,65,60,65,61,49,54,53,44,52,50,51,51,51,52,31,51,52,53,44,54,52,48,52,54,52,44,55,37,63,67,42,59,51,49,71,67,58,54,49,44,54,50,46,51,53,47,41,49,49,55,50,52,50,50,49,40,42,72,71,65,45,83,57,65,78,82,70,53,90,74,70,73,69,81,53,59,78,71,66,36,50,57,49,48,32,56,73,68,61,48,54,78,54,74,76,69,67,76,76,73,77,78,78,79,77,78,71,78,66,67,72,67,74,72,80,73,84,77,73,94,68,85,85,84,77,84,79,80,82,91,82,90,85,94,82,93,79,91,87,92,86,93,88,88,90,84,89,85,83,87,84,83,86,84,85,90,84,90,87,86,88,87,90,87,94,86,88,88,86,88,83,87,90,86,88,82,84,87,84,82,86,78,86,74,80,82,80,84,77,74,80,66,72,69,61,61,70,62,63,72,65,65,76,64,79,75,126,106,73,67,57,58,52,50,53,61,58,53,57,66,71,46,81,74,52,74,65,39,39,51,51,48,43,30,48,71,51,46,40,54,66,63,49,52,52,51,50,49,51,56,69,64,48,81,65,90,78,77,64,67,82,78,45,51,42,60,87,63,42,34,54,64,45,47,18,51,76,52,68,36,59,67,50,42,52,55,42,50,72,71,64,53,85,58,49,51,39,62,45,51,21,45,74,67,66,36,60,65,54,39,52,54,51,52,53,51,30,55,73,73,65,57,55,40,65,87,53,64,49,47,53,68,50,96,81,43,95,55,57,82,74,62,41,57,63,42,48,21,19,62,68,46,41,54,66,57,39,49,59,42,45,76,75,56,46,77,81,78,80,71,74,60,91,54,54,81,46,70,68,52,48,52,42,43,72,72,28,52,52,43,51,54,50,41,44,51,51,45,49,49,18,63,48,15,64,45,46,31,61,72,70,41,93,49,42,54,60,50,24,46,53,49,24,42,51,28,48,53,44,23,74,72,41,65,50,48,24,68,60,26,45,53,48,19,50,48,18,50,48,46,41,38,54,45,58,66,59,54,87,47,70,65,56,44,49,46,61,31,40,49,59,82,59,82,74,62,69,74,68,78,52,95,89,64,76,81,76,36,44,34,50,53,48,34,58,74,53,63,41,42,69,51,52,38,28,67,71,50,44,52,53,50,50,52,56,40,47,46,88,46,84,56,59,90,74,47,59,68,68,57,49,53,50,49,52,51,50,45,22,71,40,27,68,60,49,42,52,40,30,54,74,35,52,86,36,76,64,17,52,50,40,62,27,32,51,49,28,51,38,24,39,50,24,36,51,51,51,51,53,50,51,52,52,41,60,70,63,60,56,57,69,57,64,76,74,68,49,82,81,68,85,80,69,82,71,78,61,67,92,57,73,75,57,44,47,36,57,78,83,50,74,68,53,48,52,50,51,44,36,50,53,18,52,52,49,53,51,54,51,48,41,66,73,60,30,65,70,61,40,64,70,34,68,66,51,48,51,50,51,54,35,51,50,31,47,52,50,21,54,51,28,41,52,48,21,32,51,52,38,54,54,30,50,71,35,82,92,42,36,80,65,24,43,76,40,59,73,92,73,54,60,90,80,34,42,49,62,52,22,53,53,38,42,53,54,28,51,53,52,60,62,56,54,59,61,65,72,38,41,75,39,85,74,53,14,42,52,52,55,34,49,57,58,36,48,56,54,51,52,53,49,49,53,56,48,51,48,51,48,50,21,50,23,48,19,49,25,48,61,37,26,65,61,14,46,51,34,51,50,49,35,66,65,57,68,66,87,64,88,49,74,66,55,46,54,52,44,56,60,46,55,31,67,55,49,48,36,28,54,42,62,68,43,22,39,51,45,57,58,41,39,69,79,52,70,56,63,74,69,55,56,59,63,94,51,81,39,59,56,62,33,49,50,51,48,50,52,50,52,51,48,46,45,47,52,56,50,48,49,44,33,49,48,50,28,51,42,51,50,50,42,49,58,42,63,76,44,32,66,45,53,33,42,33,54,35,46,58,56,50,56,64,43,61,46,88,65,79,60,49,39,52,44,60,49,66,55,79,37,58,64,56,52,47,49,50,51,45,50,57,45,42,72,67,55,67,76,78,83,77,75,79,68,61,67,62,50,53,54,43,52,51,52,49,52,51,32,50,52,53,47,54,50,50,51,55,55,44,55,69,70,64,57,68,59,27,39,52,57,52,49,41,51,51,39,51,50,42,31,48,50,53,52,51,51,51,52,40,44,72,69,65,45,78,53,60,78,76,66,48,90,75,59,67,78,67,50,59,70,71,65,21,48,58,46,45,27,44,73,68,60,44,58,89,60,65,69,75,80,78,79,78,78,79,80,82,77,77,82,78,81,66,73,77,81,78,81,86,92,79,94,79,88,86,83,81,81,85,72,87,77,83,84,83,81,80,80,77,81,82,85,86,80,95,82,83,90,82,89,91,80,90,83,86,84,85,86,91,82,89,82,84,86,86,80,89,84,72,90,65,88,69,84,86,80,89,79,84,82,73,85,77,70,83,74,77,79,76,80,80,81,64,74,65,65,65,59,55,57,60,61,64,61,64,61,61,60,73,126